Protein 2KRH (pdb70)

GO terms:
  GO:0030017 sarcomere (C, IDA)

Radius of gyration: 12.24 Å; Cα contacts (8 Å, |Δi|>4): 120; chains: 1; bounding box: 21×40×25 Å

CATH classification: 1.10.10.1540

Foldseek 3Di:
DDDAQCLCVVDVVCCVLVVQQVVVDVCVPVRWGKDFPLSSQVSCVVPPRPSLVCVLVCVVVPQWPWDDSGADVPGRRRTMTTGDD

Organism: Rattus norvegicus (NCBI:txid10116)

Structure (mmCIF, N/CA/C/O backbone):
data_2KRH
#
_entry.id   2KRH
#
loop_
_atom_site.group_PDB
_atom_site.id
_atom_site.type_symbol
_atom_site.label_atom_id
_atom_site.label_alt_id
_atom_site.label_comp_id
_atom_site.label_asym_id
_atom_site.label_entity_id
_atom_site.label_seq_id
_atom_site.pdbx_PDB_ins_code
_atom_site.Cartn_x
_atom_site.Cartn_y
_atom_site.Cartn_z
_atom_site.occupancy
_atom_site.B_iso_or_equiv
_atom_site.auth_seq_id
_atom_site.auth_comp_id
_atom_site.auth_asym_id
_atom_site.auth_atom_id
_atom_site.pdbx_PDB_model_num
ATOM 1 N N . GLY A 1 1 ? 1.330 0.000 0.000 1.00 13.00 1 GLY A N 1
ATOM 2 C CA . GLY A 1 1 ? 2.071 0.001 -1.247 1.00 45.03 1 GLY A CA 1
ATOM 3 C C . GLY A 1 1 ? 1.170 0.143 -2.458 1.00 22.42 1 GLY A C 1
ATOM 4 O O . GLY A 1 1 ? 0.308 -0.701 -2.700 1.00 62.53 1 GLY A O 1
ATOM 8 N N . ALA A 1 2 ? 1.368 1.214 -3.219 1.00 1.02 2 ALA A N 1
ATOM 9 C CA . ALA A 1 2 ? 0.567 1.463 -4.411 1.00 13.14 2 ALA A CA 1
ATOM 10 C C . ALA A 1 2 ? 1.254 2.462 -5.336 1.00 20.25 2 ALA A C 1
ATOM 11 O O . ALA A 1 2 ? 2.343 2.951 -5.036 1.00 52.25 2 ALA A O 1
ATOM 18 N N . MET A 1 3 ? 0.611 2.759 -6.460 1.00 63.02 3 MET A N 1
ATOM 19 C CA . MET A 1 3 ? 1.162 3.700 -7.429 1.00 13.24 3 MET A CA 1
ATOM 20 C C . MET A 1 3 ? 1.063 5.132 -6.912 1.00 22.13 3 MET A C 1
ATOM 21 O O . MET A 1 3 ? 1.893 5.979 -7.241 1.00 21.13 3 MET A O 1
ATOM 35 N N . ALA A 1 4 ? 0.043 5.395 -6.101 1.00 62.13 4 ALA A N 1
ATOM 36 C CA . ALA A 1 4 ? -0.162 6.724 -5.538 1.00 71.50 4 ALA A CA 1
ATOM 37 C C . ALA A 1 4 ? -0.220 7.782 -6.635 1.00 22.35 4 ALA A C 1
ATOM 38 O O . ALA A 1 4 ? -0.287 7.457 -7.820 1.00 50.42 4 ALA A O 1
ATOM 45 N N . ARG A 1 5 ? -0.194 9.048 -6.231 1.00 21.43 5 ARG A N 1
ATOM 46 C CA . ARG A 1 5 ? -0.245 10.153 -7.179 1.00 53.45 5 ARG A CA 1
ATOM 47 C C . ARG A 1 5 ? 1.159 10.556 -7.622 1.00 35.12 5 ARG A C 1
ATOM 48 O O . ARG A 1 5 ? 1.361 10.998 -8.752 1.00 71.03 5 ARG A O 1
ATOM 69 N N . ALA A 1 6 ? 2.124 10.400 -6.722 1.00 63.13 6 ALA A N 1
ATOM 70 C CA . ALA A 1 6 ? 3.509 10.745 -7.020 1.00 53.51 6 ALA A CA 1
ATOM 71 C C . ALA A 1 6 ? 3.614 12.164 -7.571 1.00 23.42 6 ALA A C 1
ATOM 72 O O . ALA A 1 6 ? 4.380 12.423 -8.498 1.00 61.13 6 ALA A O 1
ATOM 79 N N . GLU A 1 7 ? 2.840 13.077 -6.994 1.00 32.14 7 GLU A N 1
ATOM 80 C CA . GLU A 1 7 ? 2.846 14.469 -7.429 1.00 63.51 7 GLU A CA 1
ATOM 81 C C . GLU A 1 7 ? 4.261 15.039 -7.406 1.00 44.12 7 GLU A C 1
ATOM 82 O O . GLU A 1 7 ? 4.610 15.892 -8.221 1.00 43.42 7 GLU A O 1
ATOM 94 N N . GLU A 1 8 ? 5.071 14.561 -6.466 1.00 52.31 8 GLU A N 1
ATOM 95 C CA . GLU A 1 8 ? 6.447 15.025 -6.336 1.00 62.12 8 GLU A CA 1
ATOM 96 C C . GLU A 1 8 ? 7.337 14.395 -7.404 1.00 54.03 8 GLU A C 1
ATOM 97 O O . GLU A 1 8 ? 8.362 14.960 -7.787 1.00 13.10 8 GLU A O 1
ATOM 109 N N . HIS A 1 9 ? 6.937 13.220 -7.881 1.00 41.44 9 HIS A N 1
ATOM 110 C CA . HIS A 1 9 ? 7.697 12.513 -8.905 1.00 62.45 9 HIS A CA 1
ATOM 111 C C . HIS A 1 9 ? 7.373 13.054 -10.294 1.00 52.44 9 HIS A C 1
ATOM 112 O O . HIS A 1 9 ? 7.910 12.582 -11.296 1.00 63.44 9 HIS A O 1
ATOM 126 N N . ILE A 1 10 ? 6.491 14.047 -10.346 1.00 31.11 10 ILE A N 1
ATOM 127 C CA . ILE A 1 10 ? 6.096 14.652 -11.612 1.00 11.23 10 ILE A CA 1
ATOM 128 C C . ILE A 1 10 ? 7.164 15.617 -12.117 1.00 35.14 10 ILE A C 1
ATOM 129 O O . ILE A 1 10 ? 7.474 15.648 -13.308 1.00 21.44 10 ILE A O 1
ATOM 145 N N . TYR A 1 11 ? 7.723 16.402 -11.203 1.00 21.01 11 TYR A N 1
ATOM 146 C CA . TYR A 1 11 ? 8.756 17.369 -11.555 1.00 63.32 11 TYR A CA 1
ATOM 147 C C . TYR A 1 11 ? 9.780 17.505 -10.433 1.00 4.04 11 TYR A C 1
ATOM 148 O O . TYR A 1 11 ? 9.426 17.766 -9.283 1.00 4.13 11 TYR A O 1
ATOM 166 N N . ARG A 1 12 ? 11.052 17.327 -10.776 1.00 31.23 12 ARG A N 1
ATOM 167 C CA . ARG A 1 12 ? 12.129 17.429 -9.798 1.00 54.10 12 ARG A CA 1
ATOM 168 C C . ARG A 1 12 ? 12.296 18.869 -9.322 1.00 50.23 12 ARG A C 1
ATOM 169 O O . ARG A 1 12 ? 12.495 19.121 -8.134 1.00 63.24 12 ARG A O 1
ATOM 190 N N . GLU A 1 13 ? 12.214 19.810 -10.258 1.00 71.33 13 GLU A N 1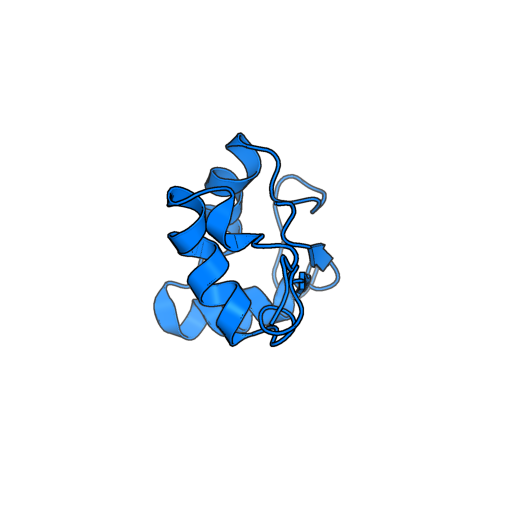
ATOM 191 C CA . GLU A 1 13 ? 12.358 21.224 -9.934 1.00 32.02 13 GLU A CA 1
ATOM 192 C C . GLU A 1 13 ? 11.323 21.652 -8.897 1.00 43.40 13 GLU A C 1
ATOM 193 O O . GLU A 1 13 ? 11.633 22.399 -7.968 1.00 32.32 13 GLU A O 1
ATOM 205 N N . ILE A 1 14 ? 10.094 21.175 -9.064 1.00 5.30 14 ILE A N 1
ATOM 206 C CA . ILE A 1 14 ? 9.015 21.508 -8.143 1.00 73.01 14 ILE A CA 1
ATOM 207 C C . ILE A 1 14 ? 9.387 21.153 -6.708 1.00 22.53 14 ILE A C 1
ATOM 208 O O . ILE A 1 14 ? 8.826 21.697 -5.757 1.00 72.43 14 ILE A O 1
ATOM 224 N N . MET A 1 15 ? 10.339 20.237 -6.559 1.00 2.24 15 MET A N 1
ATOM 225 C CA . MET A 1 15 ? 10.789 19.811 -5.239 1.00 2.35 15 MET A CA 1
ATOM 226 C C . MET A 1 15 ? 11.063 21.015 -4.343 1.00 3.30 15 MET A C 1
ATOM 227 O O . MET A 1 15 ? 10.908 20.941 -3.125 1.00 0.34 15 MET A O 1
ATOM 241 N N . GLU A 1 16 ? 11.472 22.122 -4.956 1.00 11.25 16 GLU A N 1
ATOM 242 C CA . GLU A 1 16 ? 11.768 23.341 -4.212 1.00 24.12 16 GLU A CA 1
ATOM 243 C C . GLU A 1 16 ? 10.557 23.792 -3.401 1.00 30.44 16 GLU A C 1
ATOM 244 O O . GLU A 1 16 ? 10.659 24.043 -2.199 1.00 53.21 16 GLU A O 1
ATOM 256 N N . LEU A 1 17 ? 9.411 23.892 -4.066 1.00 24.03 17 LEU A N 1
ATOM 257 C CA . LEU A 1 17 ? 8.179 24.313 -3.408 1.00 22.12 17 LEU A CA 1
ATOM 258 C C . LEU A 1 17 ? 7.504 23.135 -2.712 1.00 54.44 17 LEU A C 1
ATOM 259 O O . LEU A 1 17 ? 7.141 23.220 -1.538 1.00 62.13 17 LEU A O 1
ATOM 275 N N . CYS A 1 18 ? 7.339 22.038 -3.443 1.00 43.53 18 CYS A N 1
ATOM 276 C CA . CYS A 1 18 ? 6.708 20.842 -2.896 1.00 45.52 18 CYS A CA 1
ATOM 277 C C . CYS A 1 18 ? 7.295 20.494 -1.532 1.00 61.01 18 CYS A C 1
ATOM 278 O O . CYS A 1 18 ? 6.577 20.073 -0.625 1.00 61.30 18 CYS A O 1
ATOM 286 N N . PHE A 1 19 ? 8.605 20.671 -1.394 1.00 70.15 19 PHE A N 1
ATOM 287 C CA . PHE A 1 19 ? 9.289 20.373 -0.142 1.00 23.42 19 PHE A CA 1
ATOM 288 C C . PHE A 1 19 ? 8.629 21.101 1.025 1.00 2.03 19 PHE A C 1
ATOM 289 O O . PHE A 1 19 ? 8.437 20.531 2.099 1.00 23.43 19 PHE A O 1
ATOM 306 N N . VAL A 1 20 ? 8.284 22.366 0.807 1.00 44.03 20 VAL A N 1
ATOM 307 C CA . VAL A 1 20 ? 7.645 23.174 1.839 1.00 65.41 20 VAL A CA 1
ATOM 308 C C . VAL A 1 20 ? 6.175 22.803 1.995 1.00 52.34 20 VAL A C 1
ATOM 309 O O . VAL A 1 20 ? 5.662 22.711 3.110 1.00 24.05 20 VAL A O 1
ATOM 322 N N . ILE A 1 21 ? 5.501 22.592 0.869 1.00 63.21 21 ILE A N 1
ATOM 323 C CA . ILE A 1 21 ? 4.089 22.230 0.881 1.00 65.25 21 ILE A CA 1
ATOM 324 C C . ILE A 1 21 ? 3.864 20.918 1.625 1.00 65.02 21 ILE A C 1
ATOM 325 O O . ILE A 1 21 ? 2.833 20.727 2.269 1.00 11.11 21 ILE A O 1
ATOM 341 N N . ARG A 1 22 ? 4.838 20.017 1.533 1.00 54.51 22 ARG A N 1
ATOM 342 C CA . ARG A 1 22 ? 4.746 18.723 2.198 1.00 2.42 22 ARG A CA 1
ATOM 343 C C . ARG A 1 22 ? 4.798 18.887 3.714 1.00 24.44 22 ARG A C 1
ATOM 344 O O . ARG A 1 22 ? 4.303 18.040 4.459 1.00 72.01 22 ARG A O 1
ATOM 365 N N . THR A 1 23 ? 5.403 19.981 4.166 1.00 12.23 23 THR A N 1
ATOM 366 C CA . THR A 1 23 ? 5.522 20.255 5.593 1.00 74.02 23 THR A CA 1
ATOM 367 C C . THR A 1 23 ? 4.206 20.771 6.165 1.00 23.10 23 THR A C 1
ATOM 368 O O . THR A 1 23 ? 3.780 20.353 7.241 1.00 24.51 23 THR A O 1
ATOM 379 N N . MET A 1 24 ? 3.567 21.681 5.438 1.00 12.42 24 MET A N 1
ATOM 380 C CA . MET A 1 24 ? 2.298 22.253 5.874 1.00 72.21 24 MET A CA 1
ATOM 381 C C . MET A 1 24 ? 1.169 21.236 5.739 1.00 32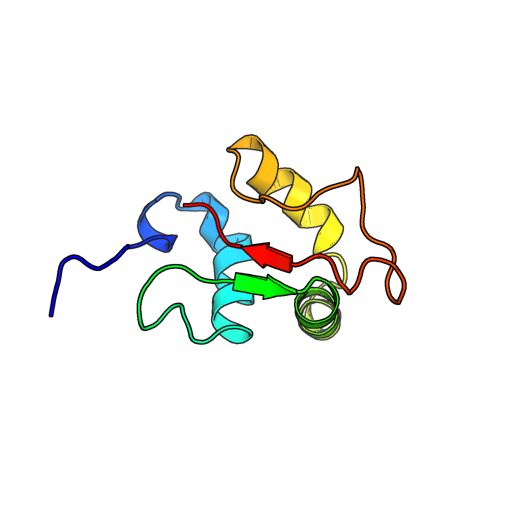.20 24 MET A C 1
ATOM 382 O O . MET A 1 24 ? 0.489 20.917 6.714 1.00 72.32 24 MET A O 1
ATOM 396 N N . ALA A 1 25 ? 0.975 20.731 4.525 1.00 21.11 25 ALA A N 1
ATOM 397 C CA . ALA A 1 25 ? -0.070 19.749 4.264 1.00 52.11 25 ALA A CA 1
ATOM 398 C C . ALA A 1 25 ? 0.485 18.330 4.314 1.00 31.31 25 ALA A C 1
ATOM 399 O O . ALA A 1 25 ? 1.468 18.014 3.644 1.00 23.33 25 ALA A O 1
ATOM 406 N N . ARG A 1 26 ? -0.151 17.479 5.112 1.00 20.55 26 ARG A N 1
ATOM 407 C CA . ARG A 1 26 ? 0.281 16.093 5.251 1.00 0.02 26 ARG A CA 1
ATOM 408 C C . ARG A 1 26 ? -0.313 15.225 4.145 1.00 4.14 26 ARG A C 1
ATOM 409 O O . ARG A 1 26 ? -0.092 14.014 4.106 1.00 1.21 26 ARG A O 1
ATOM 430 N N . HIS A 1 27 ? -1.067 15.852 3.249 1.00 54.32 27 HIS A N 1
ATOM 431 C CA . HIS A 1 27 ? -1.693 15.137 2.142 1.00 51.40 27 HIS A CA 1
ATOM 432 C C . HIS A 1 27 ? -0.649 14.389 1.319 1.00 22.22 27 HIS A C 1
ATOM 433 O O . HIS A 1 27 ? -0.966 13.418 0.632 1.00 25.52 27 HIS A O 1
ATOM 447 N N . ARG A 1 28 ? 0.596 14.848 1.393 1.00 22.24 28 ARG A N 1
ATOM 448 C CA . ARG A 1 28 ? 1.686 14.223 0.654 1.00 62.20 28 ARG A CA 1
ATOM 449 C C . ARG A 1 28 ? 1.716 12.717 0.898 1.00 33.13 28 ARG A C 1
ATOM 450 O O . ARG A 1 28 ? 2.125 11.945 0.031 1.00 51.22 28 ARG A O 1
ATOM 471 N N . ARG A 1 29 ? 1.280 12.307 2.085 1.00 73.52 29 ARG A N 1
ATOM 472 C CA . ARG A 1 29 ? 1.258 10.894 2.444 1.00 72.31 29 ARG A CA 1
ATOM 473 C C . ARG A 1 29 ? 0.270 10.126 1.570 1.00 65.21 29 ARG A C 1
ATOM 474 O O . ARG A 1 29 ? 0.518 8.979 1.197 1.00 34.33 29 ARG A O 1
ATOM 495 N N . ASP A 1 30 ? -0.848 10.766 1.247 1.00 1.02 30 ASP A N 1
ATOM 496 C CA . ASP A 1 30 ? -1.873 10.144 0.417 1.00 64.03 30 ASP A CA 1
ATOM 497 C C . ASP A 1 30 ? -1.594 10.387 -1.063 1.00 61.13 30 ASP A C 1
ATOM 498 O O . ASP A 1 30 ? -1.909 9.552 -1.910 1.00 23.30 30 ASP A O 1
ATOM 507 N N . GLY A 1 31 ? -1.002 11.538 -1.368 1.00 23.11 31 GLY A N 1
ATOM 508 C CA . GLY A 1 31 ? -0.692 11.871 -2.746 1.00 62.20 31 GLY A CA 1
ATOM 509 C C . GLY A 1 31 ? -0.585 13.366 -2.971 1.00 70.13 31 GLY A C 1
ATOM 510 O O . GLY A 1 31 ? 0.325 14.016 -2.457 1.00 24.21 31 GLY A O 1
ATOM 514 N N . LYS A 1 32 ? -1.517 13.914 -3.744 1.00 45.21 32 LYS A N 1
ATOM 515 C CA . LYS A 1 32 ? -1.524 15.342 -4.038 1.00 13.41 32 LYS A CA 1
ATOM 516 C C . LYS A 1 32 ? -1.518 16.162 -2.752 1.00 5.52 32 LYS A C 1
ATOM 517 O O . LYS A 1 32 ? -1.983 15.702 -1.709 1.00 23.02 32 LYS A O 1
ATOM 536 N N . ILE A 1 33 ? -0.989 17.379 -2.834 1.00 31.21 33 ILE A N 1
ATOM 537 C CA . ILE A 1 33 ? -0.925 18.263 -1.677 1.00 30.01 33 ILE A CA 1
ATOM 538 C C . ILE A 1 33 ? -1.629 19.586 -1.957 1.00 13.35 33 ILE A C 1
ATOM 539 O O . ILE A 1 33 ? -1.685 20.041 -3.099 1.00 3.23 33 ILE A O 1
ATOM 555 N N . GLN A 1 34 ? -2.164 20.199 -0.906 1.00 13.34 34 GLN A N 1
ATOM 556 C CA . GLN A 1 34 ? -2.864 21.472 -1.038 1.00 71.55 34 GLN A CA 1
ATOM 557 C C . GLN A 1 34 ? -2.716 22.309 0.228 1.00 73.04 34 GLN A C 1
ATOM 558 O O . GLN A 1 34 ? -2.764 21.785 1.340 1.00 35.43 34 GLN A O 1
ATOM 572 N N . VAL A 1 35 ? -2.536 23.614 0.050 1.00 24.13 35 VAL A N 1
ATOM 573 C CA . VAL A 1 35 ? -2.381 24.525 1.178 1.00 34.45 35 VAL A CA 1
ATOM 574 C C . VAL A 1 35 ? -2.811 25.939 0.806 1.00 42.13 35 VAL A C 1
ATOM 575 O O . VAL A 1 35 ? -2.690 26.353 -0.348 1.00 12.52 35 VAL A O 1
ATOM 588 N N . THR A 1 36 ? -3.313 26.678 1.790 1.00 0.11 36 THR A N 1
ATOM 589 C CA . THR A 1 36 ? -3.761 28.047 1.566 1.00 34.42 36 THR A CA 1
ATOM 590 C C . THR A 1 36 ? -2.594 29.025 1.627 1.00 63.34 36 THR A C 1
ATOM 591 O O . THR A 1 36 ? -1.584 28.762 2.280 1.00 63.32 36 THR A O 1
ATOM 602 N N . PHE A 1 37 ? -2.738 30.154 0.942 1.00 12.51 37 PHE A N 1
ATOM 603 C CA . PHE A 1 37 ? -1.694 31.173 0.918 1.00 74.51 37 PHE A CA 1
ATOM 604 C C . PHE A 1 37 ? -1.261 31.541 2.334 1.00 61.32 37 PHE A C 1
ATOM 605 O O . PHE A 1 37 ? -0.072 31.547 2.649 1.00 63.11 37 PHE A O 1
ATOM 622 N N . GLY A 1 38 ? -2.236 31.848 3.184 1.00 40.10 38 GLY A N 1
ATOM 623 C CA . GLY A 1 38 ? -1.936 32.214 4.556 1.00 50.11 38 GLY A CA 1
ATOM 624 C C . GLY A 1 38 ? -1.028 31.210 5.238 1.00 11.34 38 GLY A C 1
ATOM 625 O O . GLY A 1 38 ? -0.040 31.586 5.868 1.00 11.23 38 GLY A O 1
ATOM 629 N N . GLU A 1 39 ? -1.365 29.930 5.115 1.00 44.25 39 GLU A N 1
ATOM 630 C CA . GLU A 1 39 ? -0.573 28.870 5.727 1.00 2.24 39 GLU A CA 1
ATOM 631 C C . GLU A 1 39 ? 0.819 28.801 5.105 1.00 52.40 39 GLU A C 1
ATOM 632 O O . GLU A 1 39 ? 1.828 28.786 5.812 1.00 75.32 39 GLU A O 1
ATOM 644 N N . LEU A 1 40 ? 0.865 28.760 3.778 1.00 24.10 40 LEU A N 1
ATOM 645 C CA . LEU A 1 40 ? 2.133 28.692 3.059 1.00 53.34 40 LEU A CA 1
ATOM 646 C C . LEU A 1 40 ? 3.062 29.824 3.485 1.00 22.13 40 LEU A C 1
ATOM 647 O O . LEU A 1 40 ? 4.203 29.588 3.882 1.00 24.33 40 LEU A O 1
ATOM 663 N N . PHE A 1 41 ? 2.565 31.054 3.403 1.00 63.32 41 PHE A N 1
ATOM 664 C CA . PHE A 1 41 ? 3.351 32.223 3.782 1.00 73.54 41 PHE A CA 1
ATOM 665 C C . PHE A 1 41 ? 3.835 32.108 5.224 1.00 14.42 41 PHE A C 1
ATOM 666 O O . PHE A 1 41 ? 5.021 32.278 5.508 1.00 55.02 41 PHE A O 1
ATOM 683 N N . ASP A 1 42 ? 2.908 31.821 6.132 1.00 71.45 42 ASP A N 1
ATOM 684 C CA . ASP A 1 42 ? 3.239 31.683 7.545 1.00 14.22 42 ASP A CA 1
ATOM 685 C C . ASP A 1 42 ? 4.296 30.603 7.753 1.00 13.25 42 ASP A C 1
ATOM 686 O O . ASP A 1 42 ? 4.954 30.558 8.793 1.00 63.34 42 ASP A O 1
ATOM 695 N N . ARG A 1 43 ? 4.451 29.735 6.759 1.00 3.22 43 ARG A N 1
ATOM 696 C CA . ARG A 1 43 ? 5.427 28.654 6.835 1.00 55.04 43 ARG A CA 1
ATOM 697 C C . ARG A 1 43 ? 6.742 29.061 6.176 1.00 15.23 43 ARG A C 1
ATOM 698 O O . ARG A 1 43 ? 7.819 28.663 6.620 1.00 51.30 43 ARG A O 1
ATOM 719 N N . TYR A 1 44 ? 6.645 29.856 5.116 1.00 21.50 44 TYR A N 1
ATOM 720 C CA . TYR A 1 44 ? 7.826 30.314 4.395 1.00 44.13 44 TYR A CA 1
ATOM 721 C C . TYR A 1 44 ? 8.505 31.463 5.135 1.00 70.41 44 TYR A C 1
ATOM 722 O O . TYR A 1 44 ? 9.709 31.681 4.996 1.00 14.14 44 TYR A O 1
ATOM 740 N N . VAL A 1 45 ? 7.723 32.194 5.923 1.00 42.22 45 VAL A N 1
ATOM 741 C CA . VAL A 1 45 ? 8.247 33.320 6.687 1.00 20.34 45 VAL A CA 1
ATOM 742 C C . VAL A 1 45 ? 9.399 32.885 7.586 1.00 21.22 45 VAL A C 1
ATOM 743 O O . VAL A 1 45 ? 10.284 33.679 7.906 1.00 32.24 45 VAL A O 1
ATOM 756 N N . ARG A 1 46 ? 9.382 31.619 7.990 1.00 61.33 46 ARG A N 1
ATOM 757 C CA . ARG A 1 46 ? 10.425 31.078 8.853 1.00 63.24 46 ARG A CA 1
ATOM 758 C C . ARG A 1 46 ? 11.572 30.503 8.025 1.00 14.43 46 ARG A C 1
ATOM 759 O O . ARG A 1 46 ? 12.454 29.827 8.555 1.00 71.03 46 ARG A O 1
ATOM 780 N N . ILE A 1 47 ? 11.551 30.777 6.725 1.00 2.23 47 ILE A N 1
ATOM 781 C CA . ILE A 1 47 ? 12.589 30.288 5.826 1.00 53.33 47 ILE A CA 1
ATOM 782 C C . ILE A 1 47 ? 13.115 31.407 4.934 1.00 51.45 47 ILE A C 1
ATOM 783 O O . ILE A 1 47 ? 14.243 31.870 5.101 1.00 0.42 47 ILE A O 1
ATOM 799 N N . SER A 1 48 ? 12.289 31.839 3.986 1.00 50.13 48 SER A N 1
ATOM 800 C CA . SER A 1 48 ? 12.671 32.903 3.065 1.00 4.31 48 SER A CA 1
ATOM 801 C C . SER A 1 48 ? 11.655 34.041 3.097 1.00 22.24 48 SER A C 1
ATOM 802 O O . SER A 1 48 ? 12.007 35.207 2.918 1.00 14.15 48 SER A O 1
ATOM 810 N N . ASP A 1 49 ? 10.394 33.692 3.327 1.00 40.44 49 ASP A N 1
ATOM 811 C CA . ASP A 1 49 ? 9.325 34.683 3.384 1.00 44.03 49 ASP A CA 1
ATOM 812 C C . ASP A 1 49 ? 9.072 35.289 2.007 1.00 74.43 49 ASP A C 1
ATOM 813 O O . ASP A 1 49 ? 9.267 36.486 1.797 1.00 13.14 49 ASP A O 1
ATOM 822 N N . LYS A 1 50 ? 8.636 34.453 1.070 1.00 44.03 50 LYS A N 1
ATOM 823 C CA . LYS A 1 50 ? 8.355 34.904 -0.288 1.00 4.51 50 LYS A CA 1
ATOM 824 C C . LYS A 1 50 ? 7.758 33.777 -1.123 1.00 72.14 50 LYS A C 1
ATOM 825 O O . LYS A 1 50 ? 8.067 33.636 -2.307 1.00 1.43 50 LYS A O 1
ATOM 844 N N . VAL A 1 51 ? 6.899 32.976 -0.501 1.00 11.04 51 VAL A N 1
ATOM 845 C CA . VAL A 1 51 ? 6.256 31.862 -1.188 1.00 12.43 51 VAL A CA 1
ATOM 846 C C . VAL A 1 51 ? 5.569 32.329 -2.466 1.00 75.42 51 VAL A C 1
ATOM 847 O O . VAL A 1 51 ? 5.702 31.705 -3.519 1.00 24.41 51 VAL A O 1
ATOM 860 N N . VAL A 1 52 ? 4.832 33.431 -2.367 1.00 70.25 52 VAL A N 1
ATOM 861 C CA . VAL A 1 52 ? 4.124 33.983 -3.517 1.00 22.35 52 VAL A CA 1
ATOM 862 C C . VAL A 1 52 ? 5.078 34.241 -4.677 1.00 60.45 52 VAL A C 1
ATOM 863 O O . VAL A 1 52 ? 4.714 34.078 -5.841 1.00 63.24 52 VAL A O 1
ATOM 876 N N . GLY A 1 53 ? 6.303 34.644 -4.352 1.00 55.10 53 GLY A N 1
ATOM 877 C CA . GLY A 1 53 ? 7.291 34.918 -5.379 1.00 33.01 53 GLY A CA 1
ATOM 878 C C . GLY A 1 53 ? 7.784 33.657 -6.060 1.00 22.23 53 GLY A C 1
ATOM 879 O O . GLY A 1 53 ? 8.108 33.671 -7.248 1.00 32.13 53 GLY A O 1
ATOM 883 N N . ILE A 1 54 ? 7.844 32.564 -5.306 1.00 52.10 54 ILE A N 1
ATOM 884 C CA . ILE A 1 54 ? 8.302 31.289 -5.844 1.00 41.53 54 ILE A CA 1
ATOM 885 C C . ILE A 1 54 ? 7.218 30.627 -6.687 1.00 72.13 54 ILE A C 1
ATOM 886 O O . ILE A 1 54 ? 7.511 29.934 -7.662 1.00 71.44 54 ILE A O 1
ATOM 902 N N . LEU A 1 55 ? 5.964 30.846 -6.307 1.00 21.23 55 LEU A N 1
ATOM 903 C CA . LEU A 1 55 ? 4.834 30.272 -7.029 1.00 30.43 55 LEU A CA 1
ATOM 904 C C . LEU A 1 55 ? 4.928 30.579 -8.520 1.00 33.31 55 LEU A C 1
ATOM 905 O O . LEU A 1 55 ? 4.479 29.794 -9.355 1.00 32.45 55 LEU A O 1
ATOM 921 N N . MET A 1 56 ? 5.516 31.725 -8.847 1.00 34.21 56 MET A N 1
ATOM 922 C CA . MET A 1 56 ? 5.671 32.134 -10.238 1.00 63.30 56 MET A CA 1
ATOM 923 C C . MET A 1 56 ? 6.490 31.110 -11.017 1.00 63.52 56 MET A C 1
ATOM 924 O O . MET A 1 56 ? 6.244 30.874 -12.200 1.00 75.01 56 MET A O 1
ATOM 938 N N . ARG A 1 57 ? 7.465 30.504 -10.347 1.00 3.32 57 ARG A N 1
ATOM 939 C CA . ARG A 1 57 ? 8.321 29.507 -10.977 1.00 62.25 57 ARG A CA 1
ATOM 940 C C . ARG A 1 57 ? 7.531 28.244 -11.310 1.00 1.32 57 ARG A C 1
ATOM 941 O O . ARG A 1 57 ? 7.632 27.709 -12.413 1.00 45.23 57 ARG A O 1
ATOM 962 N N . ALA A 1 58 ? 6.745 27.774 -10.347 1.00 31.00 58 ALA A N 1
ATOM 963 C CA . ALA A 1 58 ? 5.937 26.576 -10.538 1.00 12.03 58 ALA A CA 1
ATOM 964 C C . ALA A 1 58 ? 4.844 26.810 -11.575 1.00 41.33 58 ALA A C 1
ATOM 965 O O . ALA A 1 58 ? 4.501 25.911 -12.343 1.00 50.21 58 ALA A O 1
ATOM 972 N N . ARG A 1 59 ? 4.301 28.023 -11.592 1.00 52.11 59 ARG A N 1
ATOM 973 C CA . ARG A 1 59 ? 3.245 28.374 -12.535 1.00 4.45 59 ARG A CA 1
ATOM 974 C C . ARG A 1 59 ? 3.714 28.179 -13.973 1.00 61.14 59 ARG A C 1
ATOM 975 O O . ARG A 1 59 ? 2.910 27.926 -14.871 1.00 62.20 59 ARG A O 1
ATOM 996 N N . LYS A 1 60 ? 5.020 28.299 -14.186 1.00 62.51 60 LYS A N 1
ATOM 997 C CA . LYS A 1 60 ? 5.598 28.135 -15.515 1.00 34.41 60 LYS A CA 1
ATOM 998 C C . LYS A 1 60 ? 5.146 26.821 -16.146 1.00 5.30 60 LYS A C 1
ATOM 999 O O . LYS A 1 60 ? 5.017 26.720 -17.366 1.00 61.54 60 LYS A O 1
ATOM 1018 N N . HIS A 1 61 ? 4.907 25.818 -15.307 1.00 52.31 61 HIS A N 1
ATOM 1019 C CA . HIS A 1 61 ? 4.468 24.512 -15.783 1.00 74.55 61 HIS A CA 1
ATOM 1020 C C . HIS A 1 61 ? 3.047 24.211 -15.314 1.00 42.41 61 HIS A C 1
ATOM 1021 O O . HIS A 1 61 ? 2.653 23.052 -15.199 1.00 71.20 61 HIS A O 1
ATOM 1035 N N . GLY A 1 62 ? 2.283 25.265 -15.044 1.00 1.54 62 GLY A N 1
ATOM 1036 C CA . GLY A 1 62 ? 0.916 25.093 -14.589 1.00 53.30 62 GLY A CA 1
ATOM 1037 C C . GLY A 1 62 ? 0.812 24.153 -13.405 1.00 25.50 62 GLY A C 1
ATOM 1038 O O . GLY A 1 62 ? 0.241 23.067 -13.513 1.00 33.20 62 GLY A O 1
ATOM 1042 N N . LEU A 1 63 ? 1.368 24.567 -12.272 1.00 0.22 63 LEU A N 1
ATOM 1043 C CA . LEU A 1 63 ? 1.338 23.753 -11.062 1.00 34.21 63 LEU A CA 1
ATOM 1044 C C . LEU A 1 63 ? 0.496 24.419 -9.978 1.00 4.20 63 LEU A C 1
ATOM 1045 O O . LEU A 1 63 ? 0.077 23.773 -9.018 1.00 32.02 63 LEU A O 1
ATOM 1061 N N . VAL A 1 64 ? 0.252 25.716 -10.139 1.00 73.24 64 VAL A N 1
ATOM 1062 C CA . VAL A 1 64 ? -0.543 26.470 -9.177 1.00 25.44 64 VAL A CA 1
ATOM 1063 C C . VAL A 1 64 ? -1.866 26.916 -9.786 1.00 54.54 64 VAL A C 1
ATOM 1064 O O . VAL A 1 64 ? -1.892 27.692 -10.743 1.00 25.40 64 VAL A O 1
ATOM 1077 N N . HIS A 1 65 ? -2.966 26.423 -9.226 1.00 52.01 65 HIS A N 1
ATOM 1078 C CA . HIS A 1 65 ? -4.296 26.773 -9.714 1.00 64.41 65 HIS A CA 1
ATOM 1079 C C . HIS A 1 65 ? -4.772 28.085 -9.099 1.00 52.25 65 HIS A C 1
ATOM 1080 O O . HIS A 1 65 ? -5.897 28.524 -9.342 1.00 21.33 65 HIS A O 1
ATOM 1094 N N . PHE A 1 66 ? -3.910 28.707 -8.303 1.00 3.44 66 PHE A N 1
ATOM 1095 C CA . PHE A 1 66 ? -4.243 29.969 -7.652 1.00 32.03 66 PHE A CA 1
ATOM 1096 C C . PHE A 1 66 ? -4.699 31.005 -8.675 1.00 45.21 66 PHE A C 1
ATOM 1097 O O . PHE A 1 66 ? -4.433 30.871 -9.869 1.00 41.20 66 PHE A O 1
ATOM 1114 N N . GLU A 1 67 ? -5.386 32.038 -8.197 1.00 73.32 67 GLU A N 1
ATOM 1115 C CA . GLU A 1 67 ? -5.880 33.096 -9.071 1.00 22.14 67 GLU A CA 1
ATOM 1116 C C . GLU A 1 67 ? -5.223 34.431 -8.733 1.00 25.02 67 GLU A C 1
ATOM 1117 O O . GLU A 1 67 ? -4.684 34.612 -7.642 1.00 20.44 67 GLU A O 1
ATOM 1129 N N . GLY A 1 68 ? -5.271 35.364 -9.679 1.00 1.11 68 GLY A N 1
ATOM 1130 C CA . GLY A 1 68 ? -4.676 36.670 -9.464 1.00 14.35 68 GLY A CA 1
ATOM 1131 C C . GLY A 1 68 ? -3.197 36.695 -9.792 1.00 2.21 68 GLY A C 1
ATOM 1132 O O . GLY A 1 68 ? -2.564 35.647 -9.913 1.00 31.35 68 GLY A O 1
ATOM 1136 N N . GLU A 1 69 ? -2.645 37.896 -9.939 1.00 23.45 69 GLU A N 1
ATOM 1137 C CA . GLU A 1 69 ? -1.230 38.051 -10.258 1.00 15.42 69 GLU A CA 1
ATOM 1138 C C . GLU A 1 69 ? -0.374 37.945 -8.999 1.00 43.45 69 GLU A C 1
ATOM 1139 O O . GLU A 1 69 ? 0.841 37.763 -9.077 1.00 32.35 69 GLU A O 1
ATOM 1151 N N . MET A 1 70 ? -1.016 38.062 -7.842 1.00 11.21 70 MET A N 1
ATOM 1152 C CA . MET A 1 70 ? -0.313 37.979 -6.567 1.00 15.03 70 MET A CA 1
ATOM 1153 C C . MET A 1 70 ? -1.299 37.824 -5.412 1.00 45.53 70 MET A C 1
ATOM 1154 O O . MET A 1 70 ? -2.509 37.958 -5.594 1.00 14.50 70 MET A O 1
ATOM 1168 N N . LEU A 1 71 ? -0.773 37.542 -4.226 1.00 24.33 71 LEU A N 1
ATOM 1169 C CA . LEU A 1 71 ? -1.606 37.369 -3.041 1.00 31.40 71 LEU A CA 1
ATOM 1170 C C . LEU A 1 71 ? -1.113 38.247 -1.895 1.00 72.33 71 LEU A C 1
ATOM 1171 O O . LEU A 1 71 ? 0.035 38.137 -1.466 1.00 44.24 71 LEU A O 1
ATOM 1187 N N . TRP A 1 72 ? -1.989 39.115 -1.404 1.00 14.05 72 TRP A N 1
ATOM 1188 C CA . TRP A 1 72 ? -1.644 40.011 -0.305 1.00 63.45 72 TRP A CA 1
ATOM 1189 C C . TRP A 1 72 ? -1.986 39.380 1.040 1.00 65.32 72 TRP A C 1
ATOM 1190 O O . TRP A 1 72 ? -3.136 39.025 1.293 1.00 32.44 72 TRP A O 1
ATOM 1211 N N . GLN A 1 73 ? -0.979 39.244 1.898 1.00 75.14 73 GLN A N 1
ATOM 1212 C CA . GLN A 1 73 ? -1.176 38.655 3.217 1.00 25.10 73 GLN A CA 1
ATOM 1213 C C . GLN A 1 73 ? -2.323 39.338 3.953 1.00 14.10 73 GLN A C 1
ATOM 1214 O O . GLN A 1 73 ? -2.363 40.563 4.061 1.00 21.15 73 GLN A O 1
ATOM 1228 N N . GLY A 1 74 ? -3.257 38.537 4.457 1.00 20.24 74 GLY A N 1
ATOM 1229 C CA . GLY A 1 74 ? -4.393 39.082 5.176 1.00 14.43 74 GLY A CA 1
ATOM 1230 C C . GLY A 1 74 ? -5.540 39.449 4.255 1.00 12.35 74 GLY A C 1
ATOM 1231 O O . GLY A 1 74 ? -6.623 39.814 4.714 1.00 2.43 74 GLY A O 1
ATOM 1235 N N . LYS A 1 75 ? -5.303 39.354 2.952 1.00 54.25 75 LYS A N 1
ATOM 1236 C CA . LYS A 1 75 ? -6.324 39.679 1.962 1.00 13.04 75 LYS A CA 1
ATOM 1237 C C . LYS A 1 75 ? -6.597 38.487 1.050 1.00 10.24 75 LYS A C 1
ATOM 1238 O O . LYS A 1 75 ? -7.739 38.049 0.911 1.00 70.12 75 LYS A O 1
ATOM 1257 N N . ASP A 1 76 ? -5.542 37.967 0.433 1.00 30.33 76 ASP A N 1
ATOM 1258 C CA . ASP A 1 76 ? -5.668 36.824 -0.463 1.00 63.53 76 ASP A CA 1
ATOM 1259 C C . ASP A 1 76 ? -5.389 35.519 0.277 1.00 15.01 76 ASP A C 1
ATOM 1260 O O . ASP A 1 76 ? -5.182 34.475 -0.341 1.00 61.13 76 ASP A O 1
ATOM 1269 N N . ASP A 1 77 ? -5.386 35.587 1.604 1.00 41.03 77 ASP A N 1
ATOM 1270 C CA . ASP A 1 77 ? -5.133 34.412 2.429 1.00 71.51 77 ASP A CA 1
ATOM 1271 C C . ASP A 1 77 ? -6.117 33.293 2.098 1.00 44.43 77 ASP A C 1
ATOM 1272 O O . ASP A 1 77 ? -5.820 32.114 2.292 1.00 74.01 77 ASP A O 1
ATOM 1281 N N . HIS A 1 78 ? -7.289 33.672 1.598 1.00 63.14 78 HIS A N 1
ATOM 1282 C CA . HIS A 1 78 ? -8.317 32.701 1.240 1.00 63.02 78 HIS A CA 1
ATOM 1283 C C . HIS A 1 78 ? -7.888 31.877 0.030 1.00 63.52 78 HIS A C 1
ATOM 1284 O O . HIS A 1 78 ? -8.403 30.783 -0.203 1.00 62.04 78 HIS A O 1
ATOM 1298 N N . VAL A 1 79 ? -6.942 32.409 -0.738 1.00 22.23 79 VAL A N 1
ATOM 1299 C CA . VAL A 1 79 ? -6.443 31.722 -1.924 1.00 14.35 79 VAL A CA 1
ATOM 1300 C C . VAL A 1 79 ? -5.936 30.327 -1.578 1.00 62.11 79 VAL A C 1
ATOM 1301 O O . VAL A 1 79 ? -4.955 30.174 -0.850 1.00 32.13 79 VAL A O 1
ATOM 1314 N N . VAL A 1 80 ? -6.610 29.310 -2.106 1.00 42.34 80 VAL A N 1
ATOM 1315 C CA . VAL A 1 80 ? -6.226 27.926 -1.856 1.00 15.14 80 VAL A CA 1
ATOM 1316 C C . VAL A 1 80 ? -5.296 27.407 -2.946 1.00 51.43 80 VAL A C 1
ATOM 1317 O O . VAL A 1 80 ? -5.704 27.241 -4.096 1.00 63.23 80 VAL A O 1
ATOM 1330 N N . ILE A 1 81 ? -4.045 27.153 -2.578 1.00 11.34 81 ILE A N 1
ATOM 1331 C CA . ILE A 1 81 ? -3.057 26.652 -3.525 1.00 31.45 81 ILE A CA 1
ATOM 1332 C C . ILE A 1 81 ? -3.024 25.127 -3.529 1.00 14.11 81 ILE A C 1
ATOM 1333 O O . ILE A 1 81 ? -2.566 24.502 -2.572 1.00 64.54 81 ILE A O 1
ATOM 1349 N N . THR A 1 82 ? -3.513 24.533 -4.613 1.00 41.13 82 THR A N 1
ATOM 1350 C CA . THR A 1 82 ? -3.539 23.082 -4.743 1.00 72.35 82 THR A CA 1
ATOM 1351 C C . THR A 1 82 ? -2.435 22.593 -5.674 1.00 54.03 82 THR A C 1
ATOM 1352 O O . THR A 1 82 ? -2.476 22.833 -6.882 1.00 3.22 82 THR A O 1
ATOM 1363 N N . LEU A 1 83 ? -1.450 21.906 -5.107 1.00 35.24 83 LEU A N 1
ATOM 1364 C CA . LEU A 1 83 ? -0.335 21.382 -5.887 1.00 24.24 83 LEU A CA 1
ATOM 1365 C C . LEU A 1 83 ? -0.835 20.630 -7.116 1.00 1.30 83 LEU A C 1
ATOM 1366 O O . LEU A 1 83 ? -1.339 19.511 -7.011 1.00 5.15 83 LEU A O 1
ATOM 1382 N N . LEU A 1 84 ? -0.691 21.251 -8.281 1.00 52.35 84 LEU A N 1
ATOM 1383 C CA . LEU A 1 84 ? -1.126 20.640 -9.533 1.00 14.33 84 LEU A CA 1
ATOM 1384 C C . LEU A 1 84 ? 0.028 19.913 -10.214 1.00 21.52 84 LEU A C 1
ATOM 1385 O O . LEU A 1 84 ? 0.793 20.512 -10.969 1.00 15.11 84 LEU A O 1
ATOM 1401 N N . GLU A 1 85 ? 0.146 18.616 -9.943 1.00 2.44 85 GLU A N 1
ATOM 1402 C CA . GLU A 1 85 ? 1.207 17.807 -10.531 1.00 10.20 85 GLU A CA 1
ATOM 1403 C C . GLU A 1 85 ? 0.688 16.423 -10.911 1.00 43.31 85 GLU A C 1
ATOM 1404 O O . GLU A 1 85 ? -0.485 16.113 -10.709 1.00 20.43 85 GLU A O 1
ATOM 1416 N N . GLY A 1 1 ? 2.410 1.407 0.471 1.00 61.31 1 GLY A N 2
ATOM 1417 C CA . GLY A 1 1 ? 2.808 1.504 -0.921 1.00 62.32 1 GLY A CA 2
ATOM 1418 C C . GLY A 1 1 ? 1.621 1.594 -1.859 1.00 33.11 1 GLY A C 2
ATOM 1419 O O . GLY A 1 1 ? 0.892 2.585 -1.855 1.00 11.54 1 GLY A O 2
ATOM 1423 N N . ALA A 1 2 ? 1.426 0.557 -2.667 1.00 23.55 2 ALA A N 2
ATOM 1424 C CA . ALA A 1 2 ? 0.319 0.523 -3.614 1.00 31.23 2 ALA A CA 2
ATOM 1425 C C . ALA A 1 2 ? 0.444 1.640 -4.644 1.00 74.11 2 ALA A C 2
ATOM 1426 O O . ALA A 1 2 ? 1.469 2.317 -4.718 1.00 73.23 2 ALA A O 2
ATOM 1433 N N . MET A 1 3 ? -0.606 1.827 -5.438 1.00 20.43 3 MET A N 2
ATOM 1434 C CA . MET A 1 3 ? -0.613 2.863 -6.464 1.00 20.31 3 MET A CA 2
ATOM 1435 C C . MET A 1 3 ? -0.916 4.228 -5.856 1.00 11.34 3 MET A C 2
ATOM 1436 O O . MET A 1 3 ? -1.931 4.407 -5.183 1.00 22.13 3 MET A O 2
ATOM 1450 N N . ALA A 1 4 ? -0.029 5.188 -6.097 1.00 13.55 4 ALA A N 2
ATOM 1451 C CA . ALA A 1 4 ? -0.204 6.538 -5.574 1.00 25.13 4 ALA A CA 2
ATOM 1452 C C . ALA A 1 4 ? -0.236 7.564 -6.702 1.00 31.34 4 ALA A C 2
ATOM 1453 O O . ALA A 1 4 ? -0.311 7.206 -7.877 1.00 72.50 4 ALA A O 2
ATOM 1460 N N . ARG A 1 5 ? -0.180 8.840 -6.336 1.00 42.20 5 ARG A N 2
ATOM 1461 C CA . ARG A 1 5 ? -0.205 9.918 -7.318 1.00 22.24 5 ARG A CA 2
ATOM 1462 C C . ARG A 1 5 ? 1.208 10.270 -7.774 1.00 51.41 5 ARG A C 2
ATOM 1463 O O . ARG A 1 5 ? 1.418 10.682 -8.915 1.00 15.55 5 ARG A O 2
ATOM 1484 N N . ALA A 1 6 ? 2.173 10.106 -6.875 1.00 71.24 6 ALA A N 2
ATOM 1485 C CA . ALA A 1 6 ? 3.565 10.405 -7.186 1.00 62.00 6 ALA A CA 2
ATOM 1486 C C . ALA A 1 6 ? 3.709 11.807 -7.769 1.00 34.20 6 ALA A C 2
ATOM 1487 O O . ALA A 1 6 ? 4.479 12.024 -8.704 1.00 30.24 6 ALA A O 2
ATOM 1494 N N . GLU A 1 7 ? 2.961 12.754 -7.211 1.00 42.11 7 GLU A N 2
ATOM 1495 C CA . GLU A 1 7 ? 3.005 14.135 -7.678 1.00 61.21 7 GLU A CA 2
ATOM 1496 C C . GLU A 1 7 ? 4.433 14.673 -7.650 1.00 14.51 7 GLU A C 2
ATOM 1497 O O . GLU A 1 7 ? 4.808 15.507 -8.473 1.00 61.05 7 GLU A O 2
ATOM 1509 N N . GLU A 1 8 ? 5.222 14.191 -6.696 1.00 23.14 8 GLU A N 2
ATOM 1510 C CA . GLU A 1 8 ? 6.608 14.625 -6.559 1.00 53.03 8 GLU A CA 2
ATOM 1511 C C . GLU A 1 8 ? 7.478 14.019 -7.656 1.00 63.30 8 GLU A C 2
ATOM 1512 O O . GLU A 1 8 ? 8.523 14.566 -8.009 1.00 4.43 8 GLU A O 2
ATOM 1524 N N . HIS A 1 9 ? 7.040 12.884 -8.191 1.00 63.55 9 HIS A N 2
ATOM 1525 C CA . HIS A 1 9 ? 7.779 12.202 -9.248 1.00 71.33 9 HIS A CA 2
ATOM 1526 C C . HIS A 1 9 ? 7.476 12.821 -10.609 1.00 72.24 9 HIS A C 2
ATOM 1527 O O . HIS A 1 9 ? 7.997 12.378 -11.633 1.00 71.43 9 HIS A O 2
ATOM 1541 N N . ILE A 1 10 ? 6.630 13.846 -10.613 1.00 24.14 10 ILE A N 2
ATOM 1542 C CA . ILE A 1 10 ? 6.259 14.525 -11.848 1.00 12.14 10 ILE A CA 2
ATOM 1543 C C . ILE A 1 10 ? 7.343 15.504 -12.284 1.00 64.15 10 ILE A C 2
ATOM 1544 O O . ILE A 1 10 ? 7.894 15.388 -13.380 1.00 3.15 10 ILE A O 2
ATOM 1560 N N . TYR A 1 11 ? 7.647 16.466 -11.421 1.00 15.43 11 TYR A N 2
ATOM 1561 C CA . TYR A 1 11 ? 8.665 17.466 -11.717 1.00 44.41 11 TYR A CA 2
ATOM 1562 C C . TYR A 1 11 ? 9.652 17.598 -10.561 1.00 11.42 11 TYR A C 2
ATOM 1563 O O . TYR A 1 11 ? 9.260 17.855 -9.422 1.00 42.53 11 TYR A O 2
ATOM 1581 N N . ARG A 1 12 ? 10.934 17.421 -10.862 1.00 40.14 12 ARG A N 2
ATOM 1582 C CA . ARG A 1 12 ? 11.978 17.520 -9.849 1.00 72.54 12 ARG A CA 2
ATOM 1583 C C . ARG A 1 12 ? 12.124 18.956 -9.357 1.00 12.41 12 ARG A C 2
ATOM 1584 O O . ARG A 1 12 ? 12.260 19.201 -8.159 1.00 34.44 12 ARG A O 2
ATOM 1605 N N . GLU A 1 13 ? 12.095 19.902 -10.291 1.00 1.45 13 GLU A N 2
ATOM 1606 C CA . GLU A 1 13 ? 12.226 21.314 -9.951 1.00 13.34 13 GLU A CA 2
ATOM 1607 C C . GLU A 1 13 ? 11.139 21.740 -8.967 1.00 63.11 13 GLU A C 2
ATOM 1608 O O . GLU A 1 13 ? 11.394 22.508 -8.039 1.00 21.11 13 GLU A O 2
ATOM 1620 N N . ILE A 1 14 ? 9.928 21.236 -9.178 1.00 61.02 14 ILE A N 2
ATOM 1621 C CA . ILE A 1 14 ? 8.803 21.563 -8.311 1.00 4.12 14 ILE A CA 2
ATOM 1622 C C . ILE A 1 14 ? 9.100 21.191 -6.862 1.00 2.40 14 ILE A C 2
ATOM 1623 O O . ILE A 1 14 ? 8.504 21.740 -5.935 1.00 60.54 14 ILE A O 2
ATOM 1639 N N . MET A 1 15 ? 10.027 20.258 -6.674 1.00 60.54 15 MET A N 2
ATOM 1640 C CA . MET A 1 15 ? 10.406 19.815 -5.338 1.00 34.35 15 MET A CA 2
ATOM 1641 C C . MET A 1 15 ? 10.774 21.003 -4.455 1.00 41.22 15 MET A C 2
ATOM 1642 O O . MET A 1 15 ? 10.668 20.935 -3.231 1.00 62.42 15 MET A O 2
ATOM 1656 N N . GLU A 1 16 ? 11.207 22.091 -5.085 1.00 61.33 16 GLU A N 2
ATOM 1657 C CA . GLU A 1 16 ? 11.592 23.293 -4.356 1.00 1.13 16 GLU A CA 2
ATOM 1658 C C . GLU A 1 16 ? 10.455 23.772 -3.458 1.00 10.12 16 GLU A C 2
ATOM 1659 O O . GLU A 1 16 ? 10.642 23.983 -2.259 1.00 20.34 16 GLU A O 2
ATOM 1671 N N . LEU A 1 17 ? 9.276 23.943 -4.046 1.00 64.13 17 LEU A N 2
ATOM 1672 C CA . LEU A 1 17 ? 8.108 24.398 -3.301 1.00 33.30 17 LEU A CA 2
ATOM 1673 C C . LEU A 1 17 ? 7.426 23.231 -2.593 1.00 55.41 17 LEU A C 2
ATOM 1674 O O . LEU A 1 17 ? 7.103 23.315 -1.407 1.00 71.05 17 LEU A O 2
ATOM 1690 N N . CYS A 1 18 ? 7.211 22.145 -3.327 1.00 11.03 18 CYS A N 2
ATOM 1691 C CA . CYS A 1 18 ? 6.568 20.960 -2.769 1.00 3.43 18 CYS A CA 2
ATOM 1692 C C . CYS A 1 18 ? 7.189 20.586 -1.427 1.00 3.11 18 CYS A C 2
ATOM 1693 O O . CYS A 1 18 ? 6.491 20.171 -0.502 1.00 32.01 18 CYS A O 2
ATOM 1701 N N . PHE A 1 19 ? 8.506 20.734 -1.328 1.00 42.05 19 PHE A N 2
ATOM 1702 C CA . PHE A 1 19 ? 9.222 20.409 -0.100 1.00 64.05 19 PHE A CA 2
ATOM 1703 C C . PHE A 1 19 ? 8.617 21.142 1.093 1.00 53.33 19 PHE A C 2
ATOM 1704 O O . PHE A 1 19 ? 8.459 20.571 2.172 1.00 54.12 19 PHE A O 2
ATOM 1721 N N . VAL A 1 20 ? 8.280 22.412 0.891 1.00 50.25 20 VAL A N 2
ATOM 1722 C CA . VAL A 1 20 ? 7.691 23.225 1.948 1.00 23.23 20 VAL A CA 2
ATOM 1723 C C . VAL A 1 20 ? 6.226 22.865 2.167 1.00 60.22 20 VAL A C 2
ATOM 1724 O O . VAL A 1 20 ? 5.747 22.831 3.301 1.00 42.22 20 VAL A O 2
ATOM 1737 N N . ILE A 1 21 ? 5.519 22.596 1.074 1.00 3.02 21 ILE A N 2
ATOM 1738 C CA . ILE A 1 21 ? 4.109 22.237 1.147 1.00 74.23 21 ILE A CA 2
ATOM 1739 C C . ILE A 1 21 ? 3.915 20.917 1.885 1.00 33.23 21 ILE A C 2
ATOM 1740 O O . ILE A 1 21 ? 2.886 20.697 2.525 1.00 1.11 21 ILE A O 2
ATOM 1756 N N . ARG A 1 22 ? 4.911 20.042 1.793 1.00 32.24 22 ARG A N 2
ATOM 1757 C CA . ARG A 1 22 ? 4.850 18.743 2.453 1.00 3.34 22 ARG A CA 2
ATOM 1758 C C . ARG A 1 22 ? 4.993 18.895 3.965 1.00 24.50 22 ARG A C 2
ATOM 1759 O O . ARG A 1 22 ? 4.557 18.035 4.731 1.00 75.53 22 ARG A O 2
ATOM 1780 N N . THR A 1 23 ? 5.609 19.994 4.389 1.00 20.01 23 THR A N 2
ATOM 1781 C CA . THR A 1 23 ? 5.812 20.258 5.808 1.00 35.51 23 THR A CA 2
ATOM 1782 C C . THR A 1 23 ? 4.499 20.621 6.493 1.00 50.45 23 THR A C 2
ATOM 1783 O O . THR A 1 23 ? 4.204 20.139 7.585 1.00 35.23 23 THR A O 2
ATOM 1794 N N . MET A 1 24 ? 3.715 21.475 5.842 1.00 34.23 24 MET A N 2
ATOM 1795 C CA . MET A 1 24 ? 2.432 21.901 6.389 1.00 54.43 24 MET A CA 2
ATOM 1796 C C . MET A 1 24 ? 1.346 20.870 6.096 1.00 2.41 24 MET A C 2
ATOM 1797 O O . MET A 1 24 ? 0.693 20.367 7.009 1.00 10.15 24 MET A O 2
ATOM 1811 N N . ALA A 1 25 ? 1.159 20.561 4.817 1.00 3.22 25 ALA A N 2
ATOM 1812 C CA . ALA A 1 25 ? 0.154 19.589 4.405 1.00 4.13 25 ALA A CA 2
ATOM 1813 C C . ALA A 1 25 ? 0.776 18.213 4.193 1.00 21.15 25 ALA A C 2
ATOM 1814 O O . ALA A 1 25 ? 1.677 18.048 3.371 1.00 42.41 25 ALA A O 2
ATOM 1821 N N . ARG A 1 26 ? 0.290 17.228 4.941 1.00 31.41 26 ARG A N 2
ATOM 1822 C CA . ARG A 1 26 ? 0.800 15.866 4.836 1.00 32.21 26 ARG A CA 2
ATOM 1823 C C . ARG A 1 26 ? 0.011 15.068 3.802 1.00 51.12 26 ARG A C 2
ATOM 1824 O O . ARG A 1 26 ? 0.138 13.846 3.715 1.00 4.33 26 ARG A O 2
ATOM 1845 N N . HIS A 1 27 ? -0.805 15.767 3.019 1.00 2.41 27 HIS A N 2
ATOM 1846 C CA . HIS A 1 27 ? -1.615 15.125 1.990 1.00 24.53 27 HIS A CA 2
ATOM 1847 C C . HIS A 1 27 ? -0.739 14.321 1.033 1.00 13.31 27 HIS A C 2
ATOM 1848 O O . HIS A 1 27 ? -1.214 13.400 0.368 1.00 45.33 27 HIS A O 2
ATOM 1862 N N . ARG A 1 28 ? 0.540 14.677 0.968 1.00 14.05 28 ARG A N 2
ATOM 1863 C CA . ARG A 1 28 ? 1.480 13.991 0.091 1.00 21.42 28 ARG A CA 2
ATOM 1864 C C . ARG A 1 28 ? 1.400 12.479 0.285 1.00 45.11 28 ARG A C 2
ATOM 1865 O O . ARG A 1 28 ? 1.628 11.711 -0.650 1.00 22.24 28 ARG A O 2
ATOM 1886 N N . ARG A 1 29 ? 1.076 12.060 1.504 1.00 45.31 29 ARG A N 2
ATOM 1887 C CA . ARG A 1 29 ? 0.969 10.641 1.821 1.00 54.34 29 ARG A CA 2
ATOM 1888 C C . ARG A 1 29 ? -0.188 10.001 1.059 1.00 62.53 29 ARG A C 2
ATOM 1889 O O . ARG A 1 29 ? -0.097 8.853 0.622 1.00 23.14 29 ARG A O 2
ATOM 1910 N N . ASP A 1 30 ? -1.274 10.749 0.903 1.00 0.43 30 ASP A N 2
ATOM 1911 C CA . ASP A 1 30 ? -2.448 10.255 0.194 1.00 53.21 30 ASP A CA 2
ATOM 1912 C C . ASP A 1 30 ? -2.326 10.512 -1.305 1.00 0.42 30 ASP A C 2
ATOM 1913 O O . ASP A 1 30 ? -2.821 9.736 -2.121 1.00 23.33 30 ASP A O 2
ATOM 1922 N N . GLY A 1 31 ? -1.664 11.609 -1.660 1.00 2.40 31 GLY A N 2
ATOM 1923 C CA . GLY A 1 31 ? -1.490 11.950 -3.060 1.00 4.22 31 GLY A CA 2
ATOM 1924 C C . GLY A 1 31 ? -1.044 13.386 -3.256 1.00 20.31 31 GLY A C 2
ATOM 1925 O O . GLY A 1 31 ? 0.057 13.763 -2.854 1.00 32.24 31 GLY A O 2
ATOM 1929 N N . LYS A 1 32 ? -1.900 14.190 -3.878 1.00 20.53 32 LYS A N 2
ATOM 1930 C CA . LYS A 1 32 ? -1.590 15.592 -4.128 1.00 3.13 32 LYS A CA 2
ATOM 1931 C C . LYS A 1 32 ? -1.663 16.404 -2.838 1.00 73.24 32 LYS A C 2
ATOM 1932 O O . LYS A 1 32 ? -2.386 16.044 -1.908 1.00 45.32 32 LYS A O 2
ATOM 1951 N N . ILE A 1 33 ? -0.913 17.500 -2.791 1.00 33.40 33 ILE A N 2
ATOM 1952 C CA . ILE A 1 33 ? -0.896 18.363 -1.617 1.00 34.24 33 ILE A CA 2
ATOM 1953 C C . ILE A 1 33 ? -1.605 19.684 -1.895 1.00 72.12 33 ILE A C 2
ATOM 1954 O O . ILE A 1 33 ? -1.663 20.139 -3.037 1.00 73.11 33 ILE A O 2
ATOM 1970 N N . GLN A 1 34 ? -2.141 20.295 -0.843 1.00 42.15 34 GLN A N 2
ATOM 1971 C CA . GLN A 1 34 ? -2.845 21.565 -0.975 1.00 42.13 34 GLN A CA 2
ATOM 1972 C C . GLN A 1 34 ? -2.694 22.405 0.289 1.00 42.03 34 GLN A C 2
ATOM 1973 O O . GLN A 1 34 ? -2.744 21.883 1.403 1.00 51.52 34 GLN A O 2
ATOM 1987 N N . VAL A 1 35 ? -2.508 23.709 0.108 1.00 20.24 35 VAL A N 2
ATOM 1988 C CA . VAL A 1 35 ? -2.350 24.622 1.234 1.00 32.54 35 VAL A CA 2
ATOM 1989 C C . VAL A 1 35 ? -2.788 26.034 0.863 1.00 73.33 35 VAL A C 2
ATOM 1990 O O . VAL A 1 35 ? -2.673 26.449 -0.291 1.00 63.20 35 VAL A O 2
ATOM 2003 N N . THR A 1 36 ? -3.292 26.770 1.848 1.00 31.04 36 THR A N 2
ATOM 2004 C CA . THR A 1 36 ? -3.749 28.136 1.626 1.00 65.03 36 THR A CA 2
ATOM 2005 C C . THR A 1 36 ? -2.588 29.122 1.695 1.00 22.24 36 THR A C 2
ATOM 2006 O O . THR A 1 36 ? -1.587 28.871 2.366 1.00 24.24 36 THR A O 2
ATOM 2017 N N . PHE A 1 37 ? -2.729 30.245 0.999 1.00 64.44 37 PHE A N 2
ATOM 2018 C CA . PHE A 1 37 ? -1.691 31.269 0.981 1.00 23.25 37 PHE A CA 2
ATOM 2019 C C . PHE A 1 37 ? -1.279 31.650 2.401 1.00 61.44 37 PHE A C 2
ATOM 2020 O O . PHE A 1 37 ? -0.093 31.690 2.725 1.00 42.02 37 PHE A O 2
ATOM 2037 N N . GLY A 1 38 ? -2.269 31.929 3.243 1.00 20.11 38 GLY A N 2
ATOM 2038 C CA . GLY A 1 38 ? -1.990 32.304 4.617 1.00 33.41 38 GLY A CA 2
ATOM 2039 C C . GLY A 1 38 ? -1.077 31.315 5.314 1.00 61.32 38 GLY A C 2
ATOM 2040 O O . GLY A 1 38 ? -0.116 31.707 5.974 1.00 2.42 38 GLY A O 2
ATOM 2044 N N . GLU A 1 39 ? -1.379 30.028 5.168 1.00 45.23 39 GLU A N 2
ATOM 2045 C CA . GLU A 1 39 ? -0.578 28.981 5.791 1.00 22.00 39 GLU A CA 2
ATOM 2046 C C . GLU A 1 39 ? 0.822 28.933 5.185 1.00 73.53 39 GLU A C 2
ATOM 2047 O O . GLU A 1 39 ? 1.823 28.950 5.902 1.00 34.44 39 GLU A O 2
ATOM 2059 N N . LEU A 1 40 ? 0.884 28.871 3.859 1.00 13.41 40 LEU A N 2
ATOM 2060 C CA . LEU A 1 40 ? 2.160 28.820 3.154 1.00 21.25 40 LEU A CA 2
ATOM 2061 C C . LEU A 1 40 ? 3.061 29.977 3.575 1.00 61.35 40 LEU A C 2
ATOM 2062 O O . LEU A 1 40 ? 4.221 29.775 3.934 1.00 22.10 40 LEU A O 2
ATOM 2078 N N . PHE A 1 41 ? 2.519 31.189 3.529 1.00 51.15 41 PHE A N 2
ATOM 2079 C CA . PHE A 1 41 ? 3.273 32.379 3.905 1.00 22.35 41 PHE A CA 2
ATOM 2080 C C . PHE A 1 41 ? 3.744 32.288 5.354 1.00 22.20 41 PHE A C 2
ATOM 2081 O O . PHE A 1 41 ? 4.926 32.471 5.646 1.00 11.45 41 PHE A O 2
ATOM 2098 N N . ASP A 1 42 ? 2.811 32.004 6.256 1.00 24.22 42 ASP A N 2
ATOM 2099 C CA . ASP A 1 42 ? 3.130 31.888 7.675 1.00 73.24 42 ASP A CA 2
ATOM 2100 C C . ASP A 1 42 ? 4.191 30.817 7.907 1.00 2.25 42 ASP A C 2
ATOM 2101 O O . ASP A 1 42 ? 4.837 30.787 8.955 1.00 31.13 42 ASP A O 2
ATOM 2110 N N . ARG A 1 43 ? 4.365 29.940 6.924 1.00 4.03 43 ARG A N 2
ATOM 2111 C CA . ARG A 1 43 ? 5.347 28.866 7.023 1.00 13.43 43 ARG A CA 2
ATOM 2112 C C . ARG A 1 43 ? 6.668 29.277 6.380 1.00 21.30 43 ARG A C 2
ATOM 2113 O O . ARG A 1 43 ? 7.742 28.893 6.844 1.00 31.24 43 ARG A O 2
ATOM 2134 N N . TYR A 1 44 ? 6.581 30.058 5.309 1.00 23.22 44 TYR A N 2
ATOM 2135 C CA . TYR A 1 44 ? 7.769 30.518 4.600 1.00 25.23 44 TYR A CA 2
ATOM 2136 C C . TYR A 1 44 ? 8.427 31.681 5.336 1.00 13.52 44 TYR A C 2
ATOM 2137 O O . TYR A 1 44 ? 9.630 31.910 5.212 1.00 51.13 44 TYR A O 2
ATOM 2155 N N . VAL A 1 45 ? 7.627 32.414 6.105 1.00 50.45 45 VAL A N 2
ATOM 2156 C CA . VAL A 1 45 ? 8.129 33.554 6.863 1.00 63.11 45 VAL A CA 2
ATOM 2157 C C . VAL A 1 45 ? 9.272 33.141 7.783 1.00 25.30 45 VAL A C 2
ATOM 2158 O O . VAL A 1 45 ? 10.144 33.948 8.108 1.00 34.42 45 VAL A O 2
ATOM 2171 N N . ARG A 1 46 ? 9.263 31.879 8.199 1.00 23.41 46 ARG A N 2
ATOM 2172 C CA . ARG A 1 46 ? 10.299 31.358 9.083 1.00 63.23 46 ARG A CA 2
ATOM 2173 C C . ARG A 1 46 ? 11.461 30.782 8.278 1.00 20.13 46 ARG A C 2
ATOM 2174 O O . ARG A 1 46 ? 12.341 30.119 8.828 1.00 4.42 46 ARG A O 2
ATOM 2195 N N . ILE A 1 47 ? 11.456 31.039 6.975 1.00 72.44 47 ILE A N 2
ATOM 2196 C CA . ILE A 1 47 ? 12.509 30.546 6.095 1.00 10.24 47 ILE A CA 2
ATOM 2197 C C . ILE A 1 47 ? 13.038 31.658 5.195 1.00 31.42 47 ILE A C 2
ATOM 2198 O O . ILE A 1 47 ? 14.160 32.132 5.371 1.00 10.03 47 ILE A O 2
ATOM 2214 N N . SER A 1 48 ? 12.221 32.070 4.231 1.00 61.31 48 SER A N 2
ATOM 2215 C CA . SER A 1 48 ? 12.607 33.125 3.301 1.00 21.31 48 SER A CA 2
ATOM 2216 C C . SER A 1 48 ? 11.582 34.255 3.306 1.00 5.13 48 SER A C 2
ATOM 2217 O O . SER A 1 48 ? 11.929 35.422 3.125 1.00 52.44 48 SER A O 2
ATOM 2225 N N . ASP A 1 49 ? 10.320 33.899 3.516 1.00 52.42 49 ASP A N 2
ATOM 2226 C CA . ASP A 1 49 ? 9.243 34.883 3.546 1.00 24.20 49 ASP A CA 2
ATOM 2227 C C . ASP A 1 49 ? 9.009 35.475 2.160 1.00 61.22 49 ASP A C 2
ATOM 2228 O O . ASP A 1 49 ? 9.193 36.673 1.945 1.00 12.22 49 ASP A O 2
ATOM 2237 N N . LYS A 1 50 ? 8.603 34.627 1.221 1.00 64.13 50 LYS A N 2
ATOM 2238 C CA . LYS A 1 50 ? 8.343 35.065 -0.146 1.00 24.44 50 LYS A CA 2
ATOM 2239 C C . LYS A 1 50 ? 7.779 33.923 -0.985 1.00 30.33 50 LYS A C 2
ATOM 2240 O O . LYS A 1 50 ? 8.112 33.780 -2.161 1.00 61.12 50 LYS A O 2
ATOM 2259 N N . VAL A 1 51 ? 6.921 33.112 -0.372 1.00 45.15 51 VAL A N 2
ATOM 2260 C CA . VAL A 1 51 ? 6.309 31.984 -1.064 1.00 54.41 51 VAL A CA 2
ATOM 2261 C C . VAL A 1 51 ? 5.633 32.433 -2.355 1.00 35.22 51 VAL A C 2
ATOM 2262 O O . VAL A 1 51 ? 5.789 31.804 -3.402 1.00 5.14 51 VAL A O 2
ATOM 2275 N N . VAL A 1 52 ? 4.879 33.525 -2.273 1.00 44.23 52 VAL A N 2
ATOM 2276 C CA . VAL A 1 52 ? 4.180 34.060 -3.435 1.00 72.24 52 VAL A CA 2
ATOM 2277 C C . VAL A 1 52 ? 5.146 34.326 -4.584 1.00 61.12 52 VAL A C 2
ATOM 2278 O O . VAL A 1 52 ? 4.804 34.145 -5.752 1.00 32.11 52 VAL A O 2
ATOM 2291 N N . GLY A 1 53 ? 6.357 34.757 -4.244 1.00 62.00 53 GLY A N 2
ATOM 2292 C CA . GLY A 1 53 ? 7.355 35.041 -5.258 1.00 65.13 53 GLY A CA 2
ATOM 2293 C C . GLY A 1 53 ? 7.884 33.784 -5.919 1.00 64.53 53 GLY A C 2
ATOM 2294 O O . GLY A 1 53 ? 8.250 33.799 -7.095 1.00 5.51 53 GLY A O 2
ATOM 2298 N N . ILE A 1 54 ? 7.926 32.692 -5.163 1.00 3.13 54 ILE A N 2
ATOM 2299 C CA . ILE A 1 54 ? 8.415 31.421 -5.683 1.00 0.15 54 ILE A CA 2
ATOM 2300 C C . ILE A 1 54 ? 7.372 30.753 -6.571 1.00 75.14 54 ILE A C 2
ATOM 2301 O O . ILE A 1 54 ? 7.707 30.113 -7.569 1.00 5.21 54 ILE A O 2
ATOM 2317 N N . LEU A 1 55 ? 6.104 30.907 -6.204 1.00 61.24 55 LEU A N 2
ATOM 2318 C CA . LEU A 1 55 ? 5.009 30.320 -6.970 1.00 24.04 55 LEU A CA 2
ATOM 2319 C C . LEU A 1 55 ? 5.115 30.693 -8.445 1.00 13.33 55 LEU A C 2
ATOM 2320 O O . LEU A 1 55 ? 4.755 29.908 -9.321 1.00 32.20 55 LEU A O 2
ATOM 2336 N N . MET A 1 56 ? 5.612 31.897 -8.711 1.00 62.52 56 MET A N 2
ATOM 2337 C CA . MET A 1 56 ? 5.768 32.372 -10.081 1.00 2.42 56 MET A CA 2
ATOM 2338 C C . MET A 1 56 ? 6.599 31.394 -10.905 1.00 72.21 56 MET A C 2
ATOM 2339 O O . MET A 1 56 ? 6.414 31.275 -12.116 1.00 51.34 56 MET A O 2
ATOM 2353 N N . ARG A 1 57 ? 7.514 30.696 -10.241 1.00 31.52 57 ARG A N 2
ATOM 2354 C CA . ARG A 1 57 ? 8.374 29.729 -10.913 1.00 35.31 57 ARG A CA 2
ATOM 2355 C C . ARG A 1 57 ? 7.629 28.420 -11.162 1.00 1.20 57 ARG A C 2
ATOM 2356 O O . ARG A 1 57 ? 7.769 27.806 -12.219 1.00 43.54 57 ARG A O 2
ATOM 2377 N N . ALA A 1 58 ? 6.838 27.999 -10.180 1.00 41.35 58 ALA A N 2
ATOM 2378 C CA . ALA A 1 58 ? 6.071 26.765 -10.294 1.00 12.23 58 ALA A CA 2
ATOM 2379 C C . ALA A 1 58 ? 4.926 26.920 -11.289 1.00 62.23 58 ALA A C 2
ATOM 2380 O O . ALA A 1 58 ? 4.529 25.958 -11.948 1.00 4.14 58 ALA A O 2
ATOM 2387 N N . ARG A 1 59 ? 4.399 28.135 -11.394 1.00 1.33 59 ARG A N 2
ATOM 2388 C CA . ARG A 1 59 ? 3.298 28.415 -12.308 1.00 23.21 59 ARG A CA 2
ATOM 2389 C C . ARG A 1 59 ? 3.737 28.235 -13.758 1.00 42.23 59 ARG A C 2
ATOM 2390 O O . ARG A 1 59 ? 2.925 27.926 -14.630 1.00 61.25 59 ARG A O 2
ATOM 2411 N N . LYS A 1 60 ? 5.027 28.432 -14.009 1.00 60.23 60 LYS A N 2
ATOM 2412 C CA . LYS A 1 60 ? 5.576 28.291 -15.353 1.00 14.31 60 LYS A CA 2
ATOM 2413 C C . LYS A 1 60 ? 5.179 26.952 -15.965 1.00 62.41 60 LYS A C 2
ATOM 2414 O O . LYS A 1 60 ? 4.973 26.847 -17.175 1.00 0.14 60 LYS A O 2
ATOM 2433 N N . HIS A 1 61 ? 5.073 25.929 -15.122 1.00 50.22 61 HIS A N 2
ATOM 2434 C CA . HIS A 1 61 ? 4.699 24.596 -15.581 1.00 12.02 61 HIS A CA 2
ATOM 2435 C C . HIS A 1 61 ? 3.341 24.188 -15.016 1.00 43.42 61 HIS A C 2
ATOM 2436 O O . HIS A 1 61 ? 3.094 23.012 -14.757 1.00 73.50 61 HIS A O 2
ATOM 2450 N N . GLY A 1 62 ? 2.465 25.170 -14.827 1.00 51.54 62 GLY A N 2
ATOM 2451 C CA . GLY A 1 62 ? 1.144 24.894 -14.294 1.00 21.41 62 GLY A CA 2
ATOM 2452 C C . GLY A 1 62 ? 1.194 24.083 -13.014 1.00 71.32 62 GLY A C 2
ATOM 2453 O O . GLY A 1 62 ? 0.761 22.930 -12.983 1.00 72.15 62 GLY A O 2
ATOM 2457 N N . LEU A 1 63 ? 1.725 24.684 -11.955 1.00 74.22 63 LEU A N 2
ATOM 2458 C CA . LEU A 1 63 ? 1.831 24.009 -10.666 1.00 44.31 63 LEU A CA 2
ATOM 2459 C C . LEU A 1 63 ? 0.913 24.657 -9.635 1.00 33.11 63 LEU A C 2
ATOM 2460 O O . LEU A 1 63 ? 0.463 24.005 -8.692 1.00 43.11 63 LEU A O 2
ATOM 2476 N N . VAL A 1 64 ? 0.636 25.943 -9.822 1.00 12.52 64 VAL A N 2
ATOM 2477 C CA . VAL A 1 64 ? -0.232 26.679 -8.910 1.00 33.11 64 VAL A CA 2
ATOM 2478 C C . VAL A 1 64 ? -1.546 27.055 -9.585 1.00 73.14 64 VAL A C 2
ATOM 2479 O O . VAL A 1 64 ? -1.558 27.758 -10.596 1.00 53.13 64 VAL A O 2
ATOM 2492 N N . HIS A 1 65 ? -2.653 26.582 -9.020 1.00 5.31 65 HIS A N 2
ATOM 2493 C CA . HIS A 1 65 ? -3.974 26.870 -9.567 1.00 23.11 65 HIS A CA 2
ATOM 2494 C C . HIS A 1 65 ? -4.503 28.200 -9.039 1.00 24.02 65 HIS A C 2
ATOM 2495 O O . HIS A 1 65 ? -5.567 28.663 -9.449 1.00 13.14 65 HIS A O 2
ATOM 2509 N N . PHE A 1 66 ? -3.753 28.809 -8.127 1.00 5.34 66 PHE A N 2
ATOM 2510 C CA . PHE A 1 66 ? -4.147 30.085 -7.541 1.00 3.30 66 PHE A CA 2
ATOM 2511 C C . PHE A 1 66 ? -4.473 31.105 -8.628 1.00 41.02 66 PHE A C 2
ATOM 2512 O O . PHE A 1 66 ? -4.074 30.947 -9.781 1.00 62.33 66 PHE A O 2
ATOM 2529 N N . GLU A 1 67 ? -5.202 32.151 -8.251 1.00 25.02 67 GLU A N 2
ATOM 2530 C CA . GLU A 1 67 ? -5.583 33.196 -9.194 1.00 24.21 67 GLU A CA 2
ATOM 2531 C C . GLU A 1 67 ? -4.601 34.363 -9.139 1.00 63.42 67 GLU A C 2
ATOM 2532 O O . GLU A 1 67 ? -3.698 34.390 -8.303 1.00 54.14 67 GLU A O 2
ATOM 2544 N N . GLY A 1 68 ? -4.784 35.325 -10.038 1.00 2.41 68 GLY A N 2
ATOM 2545 C CA . GLY A 1 68 ? -3.907 36.481 -10.076 1.00 1.11 68 GLY A CA 2
ATOM 2546 C C . GLY A 1 68 ? -2.442 36.096 -10.133 1.00 70.11 68 GLY A C 2
ATOM 2547 O O . GLY A 1 68 ? -2.109 34.930 -10.340 1.00 64.31 68 GLY A O 2
ATOM 2551 N N . GLU A 1 69 ? -1.566 37.079 -9.951 1.00 24.32 69 GLU A N 2
ATOM 2552 C CA . GLU A 1 69 ? -0.128 36.836 -9.985 1.00 72.45 69 GLU A CA 2
ATOM 2553 C C . GLU A 1 69 ? 0.521 37.220 -8.659 1.00 52.51 69 GLU A C 2
ATOM 2554 O O . GLU A 1 69 ? 1.720 37.491 -8.598 1.00 71.42 69 GLU A O 2
ATOM 2566 N N . MET A 1 70 ? -0.281 37.243 -7.599 1.00 50.55 70 MET A N 2
ATOM 2567 C CA . MET A 1 70 ? 0.215 37.595 -6.274 1.00 30.42 70 MET A CA 2
ATOM 2568 C C . MET A 1 70 ? -0.889 37.467 -5.229 1.00 20.11 70 MET A C 2
ATOM 2569 O O . MET A 1 70 ? -2.073 37.421 -5.565 1.00 13.54 70 MET A O 2
ATOM 2583 N N . LEU A 1 71 ? -0.494 37.409 -3.962 1.00 12.12 71 LEU A N 2
ATOM 2584 C CA . LEU A 1 71 ? -1.451 37.286 -2.867 1.00 43.33 71 LEU A CA 2
ATOM 2585 C C . LEU A 1 71 ? -1.100 38.238 -1.728 1.00 41.11 71 LEU A C 2
ATOM 2586 O O . LEU A 1 71 ? -0.005 38.176 -1.169 1.00 63.15 71 LEU A O 2
ATOM 2602 N N . TRP A 1 72 ? -2.037 39.116 -1.388 1.00 64.21 72 TRP A N 2
ATOM 2603 C CA . TRP A 1 72 ? -1.827 40.079 -0.313 1.00 41.44 72 TRP A CA 2
ATOM 2604 C C . TRP A 1 72 ? -2.150 39.462 1.042 1.00 33.34 72 TRP A C 2
ATOM 2605 O O . TRP A 1 72 ? -3.300 39.122 1.320 1.00 10.14 72 TRP A O 2
ATOM 2626 N N . GLN A 1 73 ? -1.130 39.319 1.882 1.00 43.42 73 GLN A N 2
ATOM 2627 C CA . GLN A 1 73 ? -1.307 38.742 3.209 1.00 73.43 73 GLN A CA 2
ATOM 2628 C C . GLN A 1 73 ? -2.429 39.447 3.964 1.00 74.44 73 GLN A C 2
ATOM 2629 O O . GLN A 1 73 ? -2.344 40.640 4.250 1.00 30.15 73 GLN A O 2
ATOM 2643 N N . GLY A 1 74 ? -3.482 38.700 4.283 1.00 72.44 74 GLY A N 2
ATOM 2644 C CA . GLY A 1 74 ? -4.607 39.270 5.001 1.00 44.41 74 GLY A CA 2
ATOM 2645 C C . GLY A 1 74 ? -5.819 39.474 4.113 1.00 25.25 74 GLY A C 2
ATOM 2646 O O . GLY A 1 74 ? -6.922 39.718 4.602 1.00 3.44 74 GLY A O 2
ATOM 2650 N N . LYS A 1 75 ? -5.615 39.374 2.804 1.00 4.43 75 LYS A N 2
ATOM 2651 C CA . LYS A 1 75 ? -6.699 39.549 1.845 1.00 3.41 75 LYS A CA 2
ATOM 2652 C C . LYS A 1 75 ? -6.857 38.310 0.971 1.00 73.50 75 LYS A C 2
ATOM 2653 O O . LYS A 1 75 ? -7.947 37.747 0.868 1.00 72.53 75 LYS A O 2
ATOM 2672 N N . ASP A 1 76 ? -5.764 37.889 0.345 1.00 24.22 76 ASP A N 2
ATOM 2673 C CA . ASP A 1 76 ? -5.781 36.714 -0.518 1.00 60.50 76 ASP A CA 2
ATOM 2674 C C . ASP A 1 76 ? -5.415 35.457 0.267 1.00 54.53 76 ASP A C 2
ATOM 2675 O O . ASP A 1 76 ? -5.121 34.414 -0.316 1.00 23.53 76 ASP A O 2
ATOM 2684 N N . ASP A 1 77 ? -5.436 35.566 1.590 1.00 4.44 77 ASP A N 2
ATOM 2685 C CA . ASP A 1 77 ? -5.106 34.439 2.455 1.00 13.55 77 ASP A CA 2
ATOM 2686 C C . ASP A 1 77 ? -6.075 33.282 2.232 1.00 25.03 77 ASP A C 2
ATOM 2687 O O . ASP A 1 77 ? -5.734 32.121 2.460 1.00 24.23 77 ASP A O 2
ATOM 2696 N N . HIS A 1 78 ? -7.284 33.606 1.786 1.00 1.41 78 HIS A N 2
ATOM 2697 C CA . HIS A 1 78 ? -8.302 32.593 1.533 1.00 54.45 78 HIS A CA 2
ATOM 2698 C C . HIS A 1 78 ? -7.953 31.770 0.297 1.00 74.34 78 HIS A C 2
ATOM 2699 O O . HIS A 1 78 ? -8.460 30.663 0.112 1.00 13.11 78 HIS A O 2
ATOM 2713 N N . VAL A 1 79 ? -7.085 32.317 -0.548 1.00 11.31 79 VAL A N 2
ATOM 2714 C CA . VAL A 1 79 ? -6.668 31.633 -1.766 1.00 52.21 79 VAL A CA 2
ATOM 2715 C C . VAL A 1 79 ? -6.098 30.254 -1.454 1.00 42.23 79 VAL A C 2
ATOM 2716 O O . VAL A 1 79 ? -5.058 30.132 -0.807 1.00 43.51 79 VAL A O 2
ATOM 2729 N N . VAL A 1 80 ? -6.786 29.216 -1.920 1.00 4.33 80 VAL A N 2
ATOM 2730 C CA . VAL A 1 80 ? -6.347 27.845 -1.692 1.00 60.52 80 VAL A CA 2
ATOM 2731 C C . VAL A 1 80 ? -5.421 27.372 -2.807 1.00 24.21 80 VAL A C 2
ATOM 2732 O O . VAL A 1 80 ? -5.849 27.185 -3.946 1.00 60.31 80 VAL A O 2
ATOM 2745 N N . ILE A 1 81 ? -4.149 27.180 -2.471 1.00 15.12 81 ILE A N 2
ATOM 2746 C CA . ILE A 1 81 ? -3.163 26.727 -3.443 1.00 44.43 81 ILE A CA 2
ATOM 2747 C C . ILE A 1 81 ? -3.066 25.206 -3.461 1.00 23.35 81 ILE A C 2
ATOM 2748 O O . ILE A 1 81 ? -2.564 24.593 -2.517 1.00 40.13 81 ILE A O 2
ATOM 2764 N N . THR A 1 82 ? -3.548 24.599 -4.541 1.00 50.50 82 THR A N 2
ATOM 2765 C CA . THR A 1 82 ? -3.516 23.149 -4.682 1.00 45.34 82 THR A CA 2
ATOM 2766 C C . THR A 1 82 ? -2.361 22.710 -5.575 1.00 61.33 82 THR A C 2
ATOM 2767 O O . THR A 1 82 ? -2.365 22.960 -6.781 1.00 60.03 82 THR A O 2
ATOM 2778 N N . LEU A 1 83 ? -1.373 22.053 -4.977 1.00 34.12 83 LEU A N 2
ATOM 2779 C CA . LEU A 1 83 ? -0.211 21.577 -5.719 1.00 30.13 83 LEU A CA 2
ATOM 2780 C C . LEU A 1 83 ? -0.637 20.837 -6.983 1.00 33.15 83 LEU A C 2
ATOM 2781 O O . LEU A 1 83 ? -1.106 19.700 -6.921 1.00 34.44 83 LEU A O 2
ATOM 2797 N N . LEU A 1 84 ? -0.469 21.488 -8.128 1.00 54.11 84 LEU A N 2
ATOM 2798 C CA . LEU A 1 84 ? -0.835 20.891 -9.408 1.00 44.21 84 LEU A CA 2
ATOM 2799 C C . LEU A 1 84 ? 0.354 20.165 -10.029 1.00 44.34 84 LEU A C 2
ATOM 2800 O O . LEU A 1 84 ? 1.083 20.732 -10.843 1.00 50.11 84 LEU A O 2
ATOM 2816 N N . GLU A 1 85 ? 0.542 18.908 -9.641 1.00 63.23 85 GLU A N 2
ATOM 2817 C CA . GLU A 1 85 ? 1.642 18.105 -10.162 1.00 24.31 85 GLU A CA 2
ATOM 2818 C C . GLU A 1 85 ? 1.128 16.793 -10.749 1.00 42.43 85 GLU A C 2
ATOM 2819 O O . GLU A 1 85 ? -0.074 16.620 -10.946 1.00 61.42 85 GLU A O 2
ATOM 2831 N N . GLY A 1 1 ? 5.987 0.347 -2.741 1.00 40.20 1 GLY A N 3
ATOM 2832 C CA . GLY A 1 1 ? 5.295 1.170 -3.716 1.00 31.22 1 GLY A CA 3
ATOM 2833 C C . GLY A 1 1 ? 4.561 0.345 -4.754 1.00 33.30 1 GLY A C 3
ATOM 2834 O O . GLY A 1 1 ? 4.557 -0.884 -4.691 1.00 21.23 1 GLY A O 3
ATOM 2838 N N . ALA A 1 2 ? 3.936 1.022 -5.712 1.00 32.22 2 ALA A N 3
ATOM 2839 C CA . ALA A 1 2 ? 3.195 0.343 -6.768 1.00 41.31 2 ALA A CA 3
ATOM 2840 C C . ALA A 1 2 ? 2.727 1.331 -7.832 1.00 21.33 2 ALA A C 3
ATOM 2841 O O . ALA A 1 2 ? 3.093 1.217 -9.001 1.00 74.12 2 ALA A O 3
ATOM 2848 N N . MET A 1 3 ? 1.916 2.299 -7.418 1.00 20.22 3 MET A N 3
ATOM 2849 C CA . MET A 1 3 ? 1.399 3.307 -8.336 1.00 74.51 3 MET A CA 3
ATOM 2850 C C . MET A 1 3 ? 1.347 4.676 -7.667 1.00 43.52 3 MET A C 3
ATOM 2851 O O . MET A 1 3 ? 2.172 5.546 -7.947 1.00 62.55 3 MET A O 3
ATOM 2865 N N . ALA A 1 4 ? 0.373 4.862 -6.782 1.00 61.05 4 ALA A N 3
ATOM 2866 C CA . ALA A 1 4 ? 0.216 6.125 -6.073 1.00 11.50 4 ALA A CA 3
ATOM 2867 C C . ALA A 1 4 ? 0.036 7.284 -7.048 1.00 43.01 4 ALA A C 3
ATOM 2868 O O . ALA A 1 4 ? -0.151 7.075 -8.247 1.00 4.41 4 ALA A O 3
ATOM 2875 N N . ARG A 1 5 ? 0.093 8.505 -6.526 1.00 64.12 5 ARG A N 3
ATOM 2876 C CA . ARG A 1 5 ? -0.065 9.697 -7.351 1.00 60.40 5 ARG A CA 3
ATOM 2877 C C . ARG A 1 5 ? 1.285 10.181 -7.871 1.00 42.13 5 ARG A C 3
ATOM 2878 O O . ARG A 1 5 ? 1.388 10.673 -8.994 1.00 43.34 5 ARG A O 3
ATOM 2899 N N . ALA A 1 6 ? 2.317 10.038 -7.046 1.00 43.23 6 ALA A N 3
ATOM 2900 C CA . ALA A 1 6 ? 3.661 10.460 -7.423 1.00 73.45 6 ALA A CA 3
ATOM 2901 C C . ALA A 1 6 ? 3.664 11.901 -7.922 1.00 24.13 6 ALA A C 3
ATOM 2902 O O . ALA A 1 6 ? 4.358 12.233 -8.882 1.00 24.11 6 ALA A O 3
ATOM 2909 N N . GLU A 1 7 ? 2.884 12.752 -7.263 1.00 2.02 7 GLU A N 3
ATOM 2910 C CA . GLU A 1 7 ? 2.798 14.158 -7.641 1.00 75.52 7 GLU A CA 3
ATOM 2911 C C . GLU A 1 7 ? 4.170 14.822 -7.583 1.00 51.24 7 GLU A C 3
ATOM 2912 O O . GLU A 1 7 ? 4.460 15.737 -8.353 1.00 40.31 7 GLU A O 3
ATOM 2924 N N . GLU A 1 8 ? 5.009 14.354 -6.665 1.00 3.52 8 GLU A N 3
ATOM 2925 C CA . GLU A 1 8 ? 6.350 14.905 -6.506 1.00 24.54 8 GLU A CA 3
ATOM 2926 C C . GLU A 1 8 ? 7.283 14.389 -7.598 1.00 21.12 8 GLU A C 3
ATOM 2927 O O . GLU A 1 8 ? 8.270 15.039 -7.945 1.00 32.30 8 GLU A O 3
ATOM 2939 N N . HIS A 1 9 ? 6.964 13.216 -8.135 1.00 73.14 9 HIS A N 3
ATOM 2940 C CA . HIS A 1 9 ? 7.772 12.612 -9.188 1.00 64.04 9 HIS A CA 3
ATOM 2941 C C . HIS A 1 9 ? 7.418 13.201 -10.551 1.00 23.23 9 HIS A C 3
ATOM 2942 O O . HIS A 1 9 ? 7.989 12.815 -11.571 1.00 74.34 9 HIS A O 3
ATOM 2956 N N . ILE A 1 10 ? 6.474 14.136 -10.558 1.00 62.34 10 ILE A N 3
ATOM 2957 C CA . ILE A 1 10 ? 6.045 14.777 -11.795 1.00 1.11 10 ILE A CA 3
ATOM 2958 C C . ILE A 1 10 ? 7.086 15.777 -12.285 1.00 43.43 10 ILE A C 3
ATOM 2959 O O . ILE A 1 10 ? 7.285 15.943 -13.489 1.00 61.42 10 ILE A O 3
ATOM 2975 N N . TYR A 1 11 ? 7.749 16.441 -11.345 1.00 44.32 11 TYR A N 3
ATOM 2976 C CA . TYR A 1 11 ? 8.771 17.426 -11.681 1.00 54.32 11 TYR A CA 3
ATOM 2977 C C . TYR A 1 11 ? 9.792 17.558 -10.556 1.00 21.44 11 TYR A C 3
ATOM 2978 O O . TYR A 1 11 ? 9.436 17.818 -9.406 1.00 40.54 11 TYR A O 3
ATOM 2996 N N . ARG A 1 12 ? 11.064 17.375 -10.896 1.00 11.44 12 ARG A N 3
ATOM 2997 C CA . ARG A 1 12 ? 12.138 17.473 -9.915 1.00 23.31 12 ARG A CA 3
ATOM 2998 C C . ARG A 1 12 ? 12.309 18.911 -9.436 1.00 52.41 12 ARG A C 3
ATOM 2999 O O . ARG A 1 12 ? 12.514 19.160 -8.249 1.00 20.35 12 ARG A O 3
ATOM 3020 N N . GLU A 1 13 ? 12.223 19.854 -10.369 1.00 52.42 13 GLU A N 3
ATOM 3021 C CA . GLU A 1 13 ? 12.369 21.268 -10.042 1.00 21.23 13 GLU A CA 3
ATOM 3022 C C . GLU A 1 13 ? 11.342 21.693 -8.997 1.00 11.25 13 GLU A C 3
ATOM 3023 O O . GLU A 1 13 ? 11.656 22.442 -8.071 1.00 42.42 13 GLU A O 3
ATOM 3035 N N . ILE A 1 14 ? 10.114 21.211 -9.152 1.00 32.50 14 ILE A N 3
ATOM 3036 C CA . ILE A 1 14 ? 9.041 21.540 -8.222 1.00 73.02 14 ILE A CA 3
ATOM 3037 C C . ILE A 1 14 ? 9.427 21.189 -6.790 1.00 24.34 14 ILE A C 3
ATOM 3038 O O . ILE A 1 14 ? 8.876 21.736 -5.835 1.00 72.12 14 ILE A O 3
ATOM 3054 N N . MET A 1 15 ? 10.380 20.273 -6.647 1.00 42.22 15 MET A N 3
ATOM 3055 C CA . MET A 1 15 ? 10.843 19.851 -5.330 1.00 43.14 15 MET A CA 3
ATOM 3056 C C . MET A 1 15 ? 11.128 21.058 -4.442 1.00 23.32 15 MET A C 3
ATOM 3057 O O . MET A 1 15 ? 10.988 20.987 -3.221 1.00 51.24 15 MET A O 3
ATOM 3071 N N . GLU A 1 16 ? 11.529 22.163 -5.062 1.00 62.25 16 GLU A N 3
ATOM 3072 C CA . GLU A 1 16 ? 11.835 23.384 -4.326 1.00 33.30 16 GLU A CA 3
ATOM 3073 C C . GLU A 1 16 ? 10.637 23.831 -3.494 1.00 15.25 16 GLU A C 3
ATOM 3074 O O . GLU A 1 16 ? 10.763 24.102 -2.299 1.00 13.05 16 GLU A O 3
ATOM 3086 N N . LEU A 1 17 ? 9.475 23.907 -4.133 1.00 53.11 17 LEU A N 3
ATOM 3087 C CA . LEU A 1 17 ? 8.253 24.322 -3.453 1.00 53.21 17 LEU A CA 3
ATOM 3088 C C . LEU A 1 17 ? 7.608 23.146 -2.726 1.00 52.52 17 LEU A C 3
ATOM 3089 O O . LEU A 1 17 ? 7.286 23.238 -1.541 1.00 22.33 17 LEU A O 3
ATOM 3105 N N . CYS A 1 18 ? 7.424 22.044 -3.443 1.00 72.51 18 CYS A N 3
ATOM 3106 C CA . CYS A 1 18 ? 6.819 20.848 -2.866 1.00 15.51 18 CYS A CA 3
ATOM 3107 C C . CYS A 1 18 ? 7.458 20.510 -1.523 1.00 73.32 18 CYS A C 3
ATOM 3108 O O . CYS A 1 18 ? 6.785 20.043 -0.604 1.00 22.33 18 CYS A O 3
ATOM 3116 N N . PHE A 1 19 ? 8.761 20.746 -1.418 1.00 1.53 19 PHE A N 3
ATOM 3117 C CA . PHE A 1 19 ? 9.492 20.464 -0.188 1.00 64.12 19 PHE A CA 3
ATOM 3118 C C . PHE A 1 19 ? 8.871 21.200 0.995 1.00 22.35 19 PHE A C 3
ATOM 3119 O O . PHE A 1 19 ? 8.723 20.639 2.081 1.00 33.32 19 PHE A O 3
ATOM 3136 N N . VAL A 1 20 ? 8.510 22.460 0.778 1.00 41.35 20 VAL A N 3
ATOM 3137 C CA . VAL A 1 20 ? 7.904 23.274 1.825 1.00 44.02 20 VAL A CA 3
ATOM 3138 C C . VAL A 1 20 ? 6.447 22.885 2.049 1.00 5.34 20 VAL A C 3
ATOM 3139 O O . VAL A 1 20 ? 5.961 22.888 3.181 1.00 41.24 20 VAL A O 3
ATOM 3152 N N . ILE A 1 21 ? 5.756 22.551 0.965 1.00 64.40 21 ILE A N 3
ATOM 3153 C CA . ILE A 1 21 ? 4.355 22.158 1.044 1.00 30.40 21 ILE A CA 3
ATOM 3154 C C . ILE A 1 21 ? 4.196 20.833 1.783 1.00 3.43 21 ILE A C 3
ATOM 3155 O O . ILE A 1 21 ? 3.221 20.627 2.505 1.00 33.13 21 ILE A O 3
ATOM 3171 N N . ARG A 1 22 ? 5.163 19.940 1.599 1.00 33.24 22 ARG A N 3
ATOM 3172 C CA . ARG A 1 22 ? 5.131 18.635 2.249 1.00 13.24 22 ARG A CA 3
ATOM 3173 C C . ARG A 1 22 ? 5.253 18.779 3.764 1.00 41.14 22 ARG A C 3
ATOM 3174 O O . ARG A 1 22 ? 4.752 17.947 4.520 1.00 23.53 22 ARG A O 3
ATOM 3195 N N . THR A 1 23 ? 5.923 19.841 4.200 1.00 43.32 23 THR A N 3
ATOM 3196 C CA . THR A 1 23 ? 6.113 20.094 5.623 1.00 62.34 23 THR A CA 3
ATOM 3197 C C . THR A 1 23 ? 4.806 20.509 6.287 1.00 55.13 23 THR A C 3
ATOM 3198 O O . THR A 1 23 ? 4.541 20.153 7.434 1.00 30.35 23 THR A O 3
ATOM 3209 N N . MET A 1 24 ? 3.991 21.264 5.557 1.00 14.13 24 MET A N 3
ATOM 3210 C CA . MET A 1 24 ? 2.709 21.726 6.076 1.00 15.24 24 MET A CA 3
ATOM 3211 C C . MET A 1 24 ? 1.676 20.604 6.052 1.00 54.15 24 MET A C 3
ATOM 3212 O O . MET A 1 24 ? 1.093 20.261 7.080 1.00 51.52 24 MET A O 3
ATOM 3226 N N . ALA A 1 25 ? 1.454 20.036 4.871 1.00 52.13 25 ALA A N 3
ATOM 3227 C CA . ALA A 1 25 ? 0.492 18.952 4.713 1.00 25.21 25 ALA A CA 3
ATOM 3228 C C . ALA A 1 25 ? 1.089 17.621 5.158 1.00 34.42 25 ALA A C 3
ATOM 3229 O O . ALA A 1 25 ? 2.258 17.336 4.900 1.00 4.44 25 ALA A O 3
ATOM 3236 N N . ARG A 1 26 ? 0.277 16.809 5.828 1.00 23.22 26 ARG A N 3
ATOM 3237 C CA . ARG A 1 26 ? 0.726 15.508 6.311 1.00 52.31 26 ARG A CA 3
ATOM 3238 C C . ARG A 1 26 ? 0.043 14.379 5.544 1.00 4.04 26 ARG A C 3
ATOM 3239 O O . ARG A 1 26 ? 0.653 13.741 4.685 1.00 34.01 26 ARG A O 3
ATOM 3260 N N . HIS A 1 27 ? -1.225 14.137 5.862 1.00 44.24 27 HIS A N 3
ATOM 3261 C CA . HIS A 1 27 ? -1.990 13.085 5.203 1.00 72.22 27 HIS A CA 3
ATOM 3262 C C . HIS A 1 27 ? -1.936 13.242 3.686 1.00 13.11 27 HIS A C 3
ATOM 3263 O O . HIS A 1 27 ? -1.982 12.258 2.948 1.00 34.44 27 HIS A O 3
ATOM 3277 N N . ARG A 1 28 ? -1.839 14.486 3.228 1.00 33.11 28 ARG A N 3
ATOM 3278 C CA . ARG A 1 28 ? -1.781 14.772 1.800 1.00 74.33 28 ARG A CA 3
ATOM 3279 C C . ARG A 1 28 ? -0.655 13.987 1.133 1.00 33.44 28 ARG A C 3
ATOM 3280 O O . ARG A 1 28 ? -0.719 13.680 -0.057 1.00 73.41 28 ARG A O 3
ATOM 3301 N N . ARG A 1 29 ? 0.375 13.666 1.909 1.00 31.43 29 ARG A N 3
ATOM 3302 C CA . ARG A 1 29 ? 1.516 12.918 1.394 1.00 13.21 29 ARG A CA 3
ATOM 3303 C C . ARG A 1 29 ? 1.057 11.652 0.677 1.00 30.44 29 ARG A C 3
ATOM 3304 O O . ARG A 1 29 ? 1.719 11.173 -0.244 1.00 1.24 29 ARG A O 3
ATOM 3325 N N . ASP A 1 30 ? -0.079 11.114 1.107 1.00 73.22 30 ASP A N 3
ATOM 3326 C CA . ASP A 1 30 ? -0.627 9.903 0.506 1.00 11.12 30 ASP A CA 3
ATOM 3327 C C . ASP A 1 30 ? -0.943 10.124 -0.970 1.00 34.12 30 ASP A C 3
ATOM 3328 O O . ASP A 1 30 ? -0.844 9.204 -1.781 1.00 3.22 30 ASP A O 3
ATOM 3337 N N . GLY A 1 31 ? -1.326 11.351 -1.311 1.00 35.32 31 GLY A N 3
ATOM 3338 C CA . GLY A 1 31 ? -1.653 11.670 -2.688 1.00 62.14 31 GLY A CA 3
ATOM 3339 C C . GLY A 1 31 ? -1.204 13.063 -3.083 1.00 31.03 31 GLY A C 3
ATOM 3340 O O . GLY A 1 31 ? -0.007 13.338 -3.164 1.00 2.54 31 GLY A O 3
ATOM 3344 N N . LYS A 1 32 ? -2.167 13.945 -3.331 1.00 25.23 32 LYS A N 3
ATOM 3345 C CA . LYS A 1 32 ? -1.866 15.317 -3.720 1.00 4.54 32 LYS A CA 3
ATOM 3346 C C . LYS A 1 32 ? -1.764 16.220 -2.494 1.00 53.33 32 LYS A C 3
ATOM 3347 O O . LYS A 1 32 ? -2.378 15.951 -1.461 1.00 63.11 32 LYS A O 3
ATOM 3366 N N . ILE A 1 33 ? -0.988 17.292 -2.617 1.00 72.21 33 ILE A N 3
ATOM 3367 C CA . ILE A 1 33 ? -0.810 18.235 -1.520 1.00 63.21 33 ILE A CA 3
ATOM 3368 C C . ILE A 1 33 ? -1.497 19.563 -1.820 1.00 24.14 33 ILE A C 3
ATOM 3369 O O . ILE A 1 33 ? -1.514 20.019 -2.962 1.00 42.53 33 ILE A O 3
ATOM 3385 N N . GLN A 1 34 ? -2.060 20.178 -0.785 1.00 1.12 34 GLN A N 3
ATOM 3386 C CA . GLN A 1 34 ? -2.747 21.455 -0.938 1.00 32.05 34 GLN A CA 3
ATOM 3387 C C . GLN A 1 34 ? -2.622 22.296 0.329 1.00 65.33 34 GLN A C 3
ATOM 3388 O O . GLN A 1 34 ? -2.698 21.776 1.442 1.00 74.51 34 GLN A O 3
ATOM 3402 N N . VAL A 1 35 ? -2.427 23.599 0.151 1.00 34.32 35 VAL A N 3
ATOM 3403 C CA . VAL A 1 35 ? -2.292 24.512 1.280 1.00 43.14 35 VAL A CA 3
ATOM 3404 C C . VAL A 1 35 ? -2.692 25.930 0.890 1.00 51.54 35 VAL A C 3
ATOM 3405 O O . VAL A 1 35 ? -2.559 26.330 -0.268 1.00 25.13 35 VAL A O 3
ATOM 3418 N N . THR A 1 36 ? -3.184 26.690 1.864 1.00 60.22 36 THR A N 3
ATOM 3419 C CA . THR A 1 36 ? -3.605 28.064 1.623 1.00 2.22 36 THR A CA 3
ATOM 3420 C C . THR A 1 36 ? -2.415 29.016 1.649 1.00 45.20 36 THR A C 3
ATOM 3421 O O . THR A 1 36 ? -1.374 28.709 2.230 1.00 4.04 36 THR A O 3
ATOM 3432 N N . PHE A 1 37 ? -2.575 30.174 1.016 1.00 63.41 37 PHE A N 3
ATOM 3433 C CA . PHE A 1 37 ? -1.512 31.171 0.966 1.00 12.22 37 PHE A CA 3
ATOM 3434 C C . PHE A 1 37 ? -1.084 31.581 2.373 1.00 73.55 37 PHE A C 3
ATOM 3435 O O . PHE A 1 37 ? 0.106 31.658 2.673 1.00 21.13 37 PHE A O 3
ATOM 3452 N N . GLY A 1 38 ? -2.066 31.842 3.231 1.00 44.43 38 GLY A N 3
ATOM 3453 C CA . GLY A 1 38 ? -1.772 32.241 4.595 1.00 45.43 38 GLY A CA 3
ATOM 3454 C C . GLY A 1 38 ? -0.799 31.300 5.277 1.00 11.02 38 GLY A C 3
ATOM 3455 O O . GLY A 1 38 ? 0.157 31.741 5.914 1.00 32.34 38 GLY A O 3
ATOM 3459 N N . GLU A 1 39 ? -1.045 30.000 5.145 1.00 5.21 39 GLU A N 3
ATOM 3460 C CA . GLU A 1 39 ? -0.184 28.995 5.757 1.00 24.11 39 GLU A CA 3
ATOM 3461 C C . GLU A 1 39 ? 1.186 28.970 5.086 1.00 44.25 39 GLU A C 3
ATOM 3462 O O . GLU A 1 39 ? 2.220 29.000 5.756 1.00 54.35 39 GLU A O 3
ATOM 3474 N N . LEU A 1 40 ? 1.187 28.915 3.758 1.00 20.43 40 LEU A N 3
ATOM 3475 C CA . LEU A 1 40 ? 2.429 28.885 2.994 1.00 5.23 40 LEU A CA 3
ATOM 3476 C C . LEU A 1 40 ? 3.326 30.061 3.368 1.00 44.01 40 LEU A C 3
ATOM 3477 O O . LEU A 1 40 ? 4.524 29.893 3.600 1.00 71.13 40 LEU A O 3
ATOM 3493 N N . PHE A 1 41 ? 2.739 31.251 3.427 1.00 52.54 41 PHE A N 3
ATOM 3494 C CA . PHE A 1 41 ? 3.484 32.456 3.774 1.00 63.25 41 PHE A CA 3
ATOM 3495 C C . PHE A 1 41 ? 4.008 32.378 5.204 1.00 24.35 41 PHE A C 3
ATOM 3496 O O . PHE A 1 41 ? 5.201 32.556 5.451 1.00 43.23 41 PHE A O 3
ATOM 3513 N N . ASP A 1 42 ? 3.108 32.110 6.144 1.00 50.41 42 ASP A N 3
ATOM 3514 C CA . ASP A 1 42 ? 3.478 32.008 7.551 1.00 62.13 42 ASP A CA 3
ATOM 3515 C C . ASP A 1 42 ? 4.530 30.923 7.758 1.00 20.42 42 ASP A C 3
ATOM 3516 O O . ASP A 1 42 ? 5.210 30.891 8.784 1.00 15.13 42 ASP A O 3
ATOM 3525 N N . ARG A 1 43 ? 4.658 30.034 6.778 1.00 53.41 43 ARG A N 3
ATOM 3526 C CA . ARG A 1 43 ? 5.625 28.946 6.854 1.00 10.22 43 ARG A CA 3
ATOM 3527 C C . ARG A 1 43 ? 6.933 29.333 6.170 1.00 22.34 43 ARG A C 3
ATOM 3528 O O . ARG A 1 43 ? 8.014 28.939 6.609 1.00 64.05 43 ARG A O 3
ATOM 3549 N N . TYR A 1 44 ? 6.827 30.105 5.095 1.00 73.22 44 TYR A N 3
ATOM 3550 C CA . TYR A 1 44 ? 8.001 30.542 4.349 1.00 54.14 44 TYR A CA 3
ATOM 3551 C C . TYR A 1 44 ? 8.691 31.706 5.052 1.00 10.35 44 TYR A C 3
ATOM 3552 O O . TYR A 1 44 ? 9.894 31.915 4.898 1.00 43.32 44 TYR A O 3
ATOM 3570 N N . VAL A 1 45 ? 7.920 32.462 5.828 1.00 54.04 45 VAL A N 3
ATOM 3571 C CA . VAL A 1 45 ? 8.455 33.605 6.558 1.00 63.32 45 VAL A CA 3
ATOM 3572 C C . VAL A 1 45 ? 9.613 33.188 7.458 1.00 70.10 45 VAL A C 3
ATOM 3573 O O . VAL A 1 45 ? 10.502 33.987 7.752 1.00 25.42 45 VAL A O 3
ATOM 3586 N N . ARG A 1 46 ? 9.595 31.932 7.892 1.00 64.11 46 ARG A N 3
ATOM 3587 C CA . ARG A 1 46 ? 10.644 31.409 8.760 1.00 74.44 46 ARG A CA 3
ATOM 3588 C C . ARG A 1 46 ? 11.782 30.812 7.938 1.00 44.24 46 ARG A C 3
ATOM 3589 O O . ARG A 1 46 ? 12.668 30.147 8.476 1.00 12.35 46 ARG A O 3
ATOM 3610 N N . ILE A 1 47 ? 11.752 31.054 6.631 1.00 2.25 47 ILE A N 3
ATOM 3611 C CA . ILE A 1 47 ? 12.782 30.542 5.736 1.00 32.40 47 ILE A CA 3
ATOM 3612 C C . ILE A 1 47 ? 13.303 31.638 4.813 1.00 23.03 47 ILE A C 3
ATOM 3613 O O . ILE A 1 47 ? 14.434 32.101 4.960 1.00 4.01 47 ILE A O 3
ATOM 3629 N N . SER A 1 48 ? 12.470 32.050 3.863 1.00 3.11 48 SER A N 3
ATOM 3630 C CA . SER A 1 48 ? 12.848 33.091 2.914 1.00 13.35 48 SER A CA 3
ATOM 3631 C C . SER A 1 48 ? 11.846 34.242 2.943 1.00 31.44 48 SER A C 3
ATOM 3632 O O . SER A 1 48 ? 12.207 35.399 2.730 1.00 11.24 48 SER A O 3
ATOM 3640 N N . ASP A 1 49 ? 10.586 33.914 3.208 1.00 22.14 49 ASP A N 3
ATOM 3641 C CA . ASP A 1 49 ? 9.531 34.919 3.267 1.00 72.44 49 ASP A CA 3
ATOM 3642 C C . ASP A 1 49 ? 9.258 35.501 1.883 1.00 1.13 49 ASP A C 3
ATOM 3643 O O . ASP A 1 49 ? 9.443 36.696 1.653 1.00 2.44 49 ASP A O 3
ATOM 3652 N N . LYS A 1 50 ? 8.818 34.648 0.964 1.00 0.42 50 LYS A N 3
ATOM 3653 C CA . LYS A 1 50 ? 8.519 35.077 -0.397 1.00 63.01 50 LYS A CA 3
ATOM 3654 C C . LYS A 1 50 ? 7.923 33.932 -1.209 1.00 72.14 50 LYS A C 3
ATOM 3655 O O . LYS A 1 50 ? 8.232 33.768 -2.390 1.00 22.34 50 LYS A O 3
ATOM 3674 N N . VAL A 1 51 ? 7.065 33.143 -0.570 1.00 71.12 51 VAL A N 3
ATOM 3675 C CA . VAL A 1 51 ? 6.423 32.015 -1.234 1.00 70.24 51 VAL A CA 3
ATOM 3676 C C . VAL A 1 51 ? 5.725 32.456 -2.516 1.00 45.11 51 VAL A C 3
ATOM 3677 O O . VAL A 1 51 ? 5.849 31.811 -3.557 1.00 65.31 51 VAL A O 3
ATOM 3690 N N . VAL A 1 52 ? 4.991 33.561 -2.434 1.00 3.24 52 VAL A N 3
ATOM 3691 C CA . VAL A 1 52 ? 4.275 34.091 -3.588 1.00 35.25 52 VAL A CA 3
ATOM 3692 C C . VAL A 1 52 ? 5.220 34.330 -4.759 1.00 71.04 52 VAL A C 3
ATOM 3693 O O . VAL A 1 52 ? 4.849 34.145 -5.918 1.00 30.24 52 VAL A O 3
ATOM 3706 N N . GLY A 1 53 ? 6.445 34.743 -4.450 1.00 24.44 53 GLY A N 3
ATOM 3707 C CA . GLY A 1 53 ? 7.426 35.000 -5.488 1.00 0.21 53 GLY A CA 3
ATOM 3708 C C . GLY A 1 53 ? 7.919 33.728 -6.148 1.00 71.03 53 GLY A C 3
ATOM 3709 O O . GLY A 1 53 ? 8.248 33.724 -7.335 1.00 13.20 53 GLY A O 3
ATOM 3713 N N . ILE A 1 54 ? 7.972 32.646 -5.379 1.00 1.12 54 ILE A N 3
ATOM 3714 C CA . ILE A 1 54 ? 8.429 31.363 -5.897 1.00 22.43 54 ILE A CA 3
ATOM 3715 C C . ILE A 1 54 ? 7.348 30.693 -6.739 1.00 3.05 54 ILE A C 3
ATOM 3716 O O . ILE A 1 54 ? 7.644 30.008 -7.719 1.00 4.52 54 ILE A O 3
ATOM 3732 N N . LEU A 1 55 ? 6.094 30.896 -6.351 1.00 0.11 55 LEU A N 3
ATOM 3733 C CA . LEU A 1 55 ? 4.967 30.314 -7.071 1.00 71.30 55 LEU A CA 3
ATOM 3734 C C . LEU A 1 55 ? 5.051 30.629 -8.561 1.00 40.10 55 LEU A C 3
ATOM 3735 O O . LEU A 1 55 ? 4.605 29.844 -9.398 1.00 4.34 55 LEU A O 3
ATOM 3751 N N . MET A 1 56 ? 5.627 31.782 -8.885 1.00 3.11 56 MET A N 3
ATOM 3752 C CA . MET A 1 56 ? 5.773 32.199 -10.275 1.00 10.34 56 MET A CA 3
ATOM 3753 C C . MET A 1 56 ? 6.548 31.159 -11.076 1.00 62.53 56 MET A C 3
ATOM 3754 O O . MET A 1 56 ? 6.301 30.969 -12.267 1.00 64.04 56 MET A O 3
ATOM 3768 N N . ARG A 1 57 ? 7.486 30.487 -10.416 1.00 11.34 57 ARG A N 3
ATOM 3769 C CA . ARG A 1 57 ? 8.298 29.467 -11.068 1.00 11.03 57 ARG A CA 3
ATOM 3770 C C . ARG A 1 57 ? 7.467 28.225 -11.375 1.00 33.34 57 ARG A C 3
ATOM 3771 O O . ARG A 1 57 ? 7.502 27.701 -12.488 1.00 4.42 57 ARG A O 3
ATOM 3792 N N . ALA A 1 58 ? 6.720 27.758 -10.379 1.00 53.23 58 ALA A N 3
ATOM 3793 C CA . ALA A 1 58 ? 5.879 26.579 -10.543 1.00 72.02 58 ALA A CA 3
ATOM 3794 C C . ALA A 1 58 ? 4.755 26.840 -11.541 1.00 2.25 58 ALA A C 3
ATOM 3795 O O . ALA A 1 58 ? 4.307 25.930 -12.237 1.00 35.51 58 ALA A O 3
ATOM 3802 N N . ARG A 1 59 ? 4.305 28.089 -11.604 1.00 34.15 59 ARG A N 3
ATOM 3803 C CA . ARG A 1 59 ? 3.232 28.469 -12.515 1.00 33.14 59 ARG A CA 3
ATOM 3804 C C . ARG A 1 59 ? 3.659 28.279 -13.967 1.00 71.50 59 ARG A C 3
ATOM 3805 O O . ARG A 1 59 ? 2.828 28.046 -14.845 1.00 34.21 59 ARG A O 3
ATOM 3826 N N . LYS A 1 60 ? 4.961 28.380 -14.214 1.00 34.45 60 LYS A N 3
ATOM 3827 C CA . LYS A 1 60 ? 5.500 28.218 -15.559 1.00 10.15 60 LYS A CA 3
ATOM 3828 C C . LYS A 1 60 ? 5.013 26.916 -16.187 1.00 44.32 60 LYS A C 3
ATOM 3829 O O . LYS A 1 60 ? 4.844 26.828 -17.404 1.00 11.13 60 LYS A O 3
ATOM 3848 N N . HIS A 1 61 ? 4.789 25.908 -15.351 1.00 20.04 61 HIS A N 3
ATOM 3849 C CA . HIS A 1 61 ? 4.319 24.611 -15.825 1.00 5.01 61 HIS A CA 3
ATOM 3850 C C . HIS A 1 61 ? 2.910 24.325 -15.317 1.00 74.31 61 HIS A C 3
ATOM 3851 O O . HIS A 1 61 ? 2.496 23.170 -15.221 1.00 41.04 61 HIS A O 3
ATOM 3865 N N . GLY A 1 62 ? 2.176 25.385 -14.992 1.00 31.01 62 GLY A N 3
ATOM 3866 C CA . GLY A 1 62 ? 0.821 25.226 -14.497 1.00 20.01 62 GLY A CA 3
ATOM 3867 C C . GLY A 1 62 ? 0.737 24.251 -13.339 1.00 63.25 62 GLY A C 3
ATOM 3868 O O . GLY A 1 62 ? 0.157 23.172 -13.468 1.00 24.33 62 GLY A O 3
ATOM 3872 N N . LEU A 1 63 ? 1.319 24.629 -12.206 1.00 74.24 63 LEU A N 3
ATOM 3873 C CA . LEU A 1 63 ? 1.309 23.779 -11.021 1.00 32.22 63 LEU A CA 3
ATOM 3874 C C . LEU A 1 63 ? 0.493 24.416 -9.901 1.00 2.35 63 LEU A C 3
ATOM 3875 O O . LEU A 1 63 ? 0.096 23.745 -8.948 1.00 73.23 63 LEU A O 3
ATOM 3891 N N . VAL A 1 64 ? 0.245 25.717 -10.022 1.00 24.40 64 VAL A N 3
ATOM 3892 C CA . VAL A 1 64 ? -0.526 26.445 -9.022 1.00 21.45 64 VAL A CA 3
ATOM 3893 C C . VAL A 1 64 ? -1.859 26.916 -9.592 1.00 1.24 64 VAL A C 3
ATOM 3894 O O . VAL A 1 64 ? -1.898 27.722 -10.522 1.00 74.54 64 VAL A O 3
ATOM 3907 N N . HIS A 1 65 ? -2.950 26.410 -9.027 1.00 34.34 65 HIS A N 3
ATOM 3908 C CA . HIS A 1 65 ? -4.287 26.780 -9.478 1.00 0.11 65 HIS A CA 3
ATOM 3909 C C . HIS A 1 65 ? -4.747 28.072 -8.810 1.00 14.23 65 HIS A C 3
ATOM 3910 O O . HIS A 1 65 ? -5.876 28.521 -9.014 1.00 22.44 65 HIS A O 3
ATOM 3924 N N . PHE A 1 66 ? -3.867 28.666 -8.011 1.00 21.33 66 PHE A N 3
ATOM 3925 C CA . PHE A 1 66 ? -4.184 29.905 -7.311 1.00 43.30 66 PHE A CA 3
ATOM 3926 C C . PHE A 1 66 ? -4.688 30.966 -8.285 1.00 73.01 66 PHE A C 3
ATOM 3927 O O . PHE A 1 66 ? -4.470 30.868 -9.492 1.00 41.41 66 PHE A O 3
ATOM 3944 N N . GLU A 1 67 ? -5.365 31.978 -7.751 1.00 25.05 67 GLU A N 3
ATOM 3945 C CA . GLU A 1 67 ? -5.901 33.056 -8.573 1.00 35.03 67 GLU A CA 3
ATOM 3946 C C . GLU A 1 67 ? -5.069 34.325 -8.417 1.00 41.31 67 GLU A C 3
ATOM 3947 O O . GLU A 1 67 ? -4.430 34.540 -7.388 1.00 33.44 67 GLU A O 3
ATOM 3959 N N . GLY A 1 68 ? -5.081 35.164 -9.449 1.00 11.45 68 GLY A N 3
ATOM 3960 C CA . GLY A 1 68 ? -4.323 36.401 -9.407 1.00 55.54 68 GLY A CA 3
ATOM 3961 C C . GLY A 1 68 ? -2.842 36.182 -9.641 1.00 1.11 68 GLY A C 3
ATOM 3962 O O . GLY A 1 68 ? -2.325 35.091 -9.402 1.00 41.40 68 GLY A O 3
ATOM 3966 N N . GLU A 1 69 ? -2.158 37.221 -10.110 1.00 71.15 69 GLU A N 3
ATOM 3967 C CA . GLU A 1 69 ? -0.727 37.135 -10.379 1.00 34.44 69 GLU A CA 3
ATOM 3968 C C . GLU A 1 69 ? 0.073 37.168 -9.079 1.00 74.25 69 GLU A C 3
ATOM 3969 O O . GLU A 1 69 ? 1.241 36.783 -9.048 1.00 1.20 69 GLU A O 3
ATOM 3981 N N . MET A 1 70 ? -0.566 37.631 -8.010 1.00 30.11 70 MET A N 3
ATOM 3982 C CA . MET A 1 70 ? 0.085 37.714 -6.708 1.00 4.01 70 MET A CA 3
ATOM 3983 C C . MET A 1 70 ? -0.935 37.593 -5.581 1.00 31.43 70 MET A C 3
ATOM 3984 O O . MET A 1 70 ? -2.140 37.719 -5.804 1.00 1.10 70 MET A O 3
ATOM 3998 N N . LEU A 1 71 ? -0.446 37.346 -4.370 1.00 54.52 71 LEU A N 3
ATOM 3999 C CA . LEU A 1 71 ? -1.316 37.208 -3.207 1.00 74.35 71 LEU A CA 3
ATOM 4000 C C . LEU A 1 71 ? -0.847 38.105 -2.066 1.00 75.43 71 LEU A C 3
ATOM 4001 O O . LEU A 1 71 ? 0.287 37.993 -1.602 1.00 61.30 71 LEU A O 3
ATOM 4017 N N . TRP A 1 72 ? -1.728 38.992 -1.618 1.00 72.23 72 TRP A N 3
ATOM 4018 C CA . TRP A 1 72 ? -1.405 39.907 -0.529 1.00 62.33 72 TRP A CA 3
ATOM 4019 C C . TRP A 1 72 ? -1.828 39.324 0.815 1.00 43.23 72 TRP A C 3
ATOM 4020 O O . TRP A 1 72 ? -2.964 38.882 0.979 1.00 54.23 72 TRP A O 3
ATOM 4041 N N . GLN A 1 73 ? -0.906 39.327 1.773 1.00 52.54 73 GLN A N 3
ATOM 4042 C CA . GLN A 1 73 ? -1.185 38.798 3.102 1.00 14.33 73 GLN A CA 3
ATOM 4043 C C . GLN A 1 73 ? -2.330 39.561 3.762 1.00 23.43 73 GLN A C 3
ATOM 4044 O O . GLN A 1 73 ? -2.240 40.768 3.980 1.00 55.11 73 GLN A O 3
ATOM 4058 N N . GLY A 1 74 ? -3.406 38.846 4.078 1.00 3.24 74 GLY A N 3
ATOM 4059 C CA . GLY A 1 74 ? -4.553 39.472 4.710 1.00 45.31 74 GLY A CA 3
ATOM 4060 C C . GLY A 1 74 ? -5.700 39.690 3.743 1.00 23.23 74 GLY A C 3
ATOM 4061 O O . GLY A 1 74 ? -6.824 39.976 4.156 1.00 42.31 74 GLY A O 3
ATOM 4065 N N . LYS A 1 75 ? -5.417 39.555 2.452 1.00 2.50 75 LYS A N 3
ATOM 4066 C CA . LYS A 1 75 ? -6.433 39.739 1.423 1.00 42.45 75 LYS A CA 3
ATOM 4067 C C . LYS A 1 75 ? -6.573 38.485 0.566 1.00 32.24 75 LYS A C 3
ATOM 4068 O O . LYS A 1 75 ? -7.684 38.051 0.262 1.00 74.11 75 LYS A O 3
ATOM 4087 N N . ASP A 1 76 ? -5.441 37.906 0.183 1.00 43.23 76 ASP A N 3
ATOM 4088 C CA . ASP A 1 76 ? -5.438 36.700 -0.636 1.00 63.42 76 ASP A CA 3
ATOM 4089 C C . ASP A 1 76 ? -5.131 35.469 0.211 1.00 22.40 76 ASP A C 3
ATOM 4090 O O . ASP A 1 76 ? -4.824 34.400 -0.317 1.00 62.15 76 ASP A O 3
ATOM 4099 N N . ASP A 1 77 ? -5.215 35.627 1.527 1.00 21.13 77 ASP A N 3
ATOM 4100 C CA . ASP A 1 77 ? -4.946 34.528 2.448 1.00 11.52 77 ASP A CA 3
ATOM 4101 C C . ASP A 1 77 ? -5.916 33.375 2.215 1.00 34.54 77 ASP A C 3
ATOM 4102 O O . ASP A 1 77 ? -5.604 32.219 2.504 1.00 21.14 77 ASP A O 3
ATOM 4111 N N . HIS A 1 78 ? -7.095 33.696 1.692 1.00 34.32 78 HIS A N 3
ATOM 4112 C CA . HIS A 1 78 ? -8.112 32.686 1.421 1.00 32.41 78 HIS A CA 3
ATOM 4113 C C . HIS A 1 78 ? -7.735 31.849 0.202 1.00 33.12 78 HIS A C 3
ATOM 4114 O O . HIS A 1 78 ? -8.256 30.751 0.005 1.00 71.10 78 HIS A O 3
ATOM 4128 N N . VAL A 1 79 ? -6.827 32.376 -0.613 1.00 73.54 79 VAL A N 3
ATOM 4129 C CA . VAL A 1 79 ? -6.381 31.677 -1.813 1.00 5.32 79 VAL A CA 3
ATOM 4130 C C . VAL A 1 79 ? -5.850 30.288 -1.475 1.00 14.42 79 VAL A C 3
ATOM 4131 O O . VAL A 1 79 ? -4.835 30.149 -0.792 1.00 74.53 79 VAL A O 3
ATOM 4144 N N . VAL A 1 80 ? -6.544 29.262 -1.958 1.00 12.53 80 VAL A N 3
ATOM 4145 C CA . VAL A 1 80 ? -6.143 27.883 -1.708 1.00 42.25 80 VAL A CA 3
ATOM 4146 C C . VAL A 1 80 ? -5.229 27.368 -2.815 1.00 3.44 80 VAL A C 3
ATOM 4147 O O . VAL A 1 80 ? -5.652 27.209 -3.960 1.00 35.33 80 VAL A O 3
ATOM 4160 N N . ILE A 1 81 ? -3.973 27.110 -2.465 1.00 12.13 81 ILE A N 3
ATOM 4161 C CA . ILE A 1 81 ? -2.999 26.612 -3.428 1.00 33.42 81 ILE A CA 3
ATOM 4162 C C . ILE A 1 81 ? -2.951 25.088 -3.422 1.00 24.53 81 ILE A C 3
ATOM 4163 O O . ILE A 1 81 ? -2.465 24.474 -2.471 1.00 1.04 81 ILE A O 3
ATOM 4179 N N . THR A 1 82 ? -3.456 24.480 -4.491 1.00 42.30 82 THR A N 3
ATOM 4180 C CA . THR A 1 82 ? -3.470 23.028 -4.610 1.00 24.21 82 THR A CA 3
ATOM 4181 C C . THR A 1 82 ? -2.387 22.544 -5.568 1.00 3.24 82 THR A C 3
ATOM 4182 O O . THR A 1 82 ? -2.455 22.788 -6.773 1.00 14.10 82 THR A O 3
ATOM 4193 N N . LEU A 1 83 ? -1.388 21.857 -5.025 1.00 3.01 83 LEU A N 3
ATOM 4194 C CA . LEU A 1 83 ? -0.289 21.338 -5.832 1.00 71.32 83 LEU A CA 3
ATOM 4195 C C . LEU A 1 83 ? -0.816 20.598 -7.058 1.00 32.04 83 LEU A C 3
ATOM 4196 O O . LEU A 1 83 ? -1.314 19.476 -6.952 1.00 54.34 83 LEU A O 3
ATOM 4212 N N . LEU A 1 84 ? -0.701 21.232 -8.219 1.00 73.24 84 LEU A N 3
ATOM 4213 C CA . LEU A 1 84 ? -1.164 20.633 -9.467 1.00 11.04 84 LEU A CA 3
ATOM 4214 C C . LEU A 1 84 ? -0.029 19.898 -10.172 1.00 42.10 84 LEU A C 3
ATOM 4215 O O . LEU A 1 84 ? 0.661 20.468 -11.017 1.00 20.32 84 LEU A O 3
ATOM 4231 N N . GLU A 1 85 ? 0.157 18.630 -9.820 1.00 71.42 85 GLU A N 3
ATOM 4232 C CA . GLU A 1 85 ? 1.208 17.817 -10.421 1.00 71.13 85 GLU A CA 3
ATOM 4233 C C . GLU A 1 85 ? 0.654 16.478 -10.899 1.00 31.42 85 GLU A C 3
ATOM 4234 O O . GLU A 1 85 ? -0.440 16.411 -11.458 1.00 40.53 85 GLU A O 3
ATOM 4246 N N . GLY A 1 1 ? 0.113 -0.671 -0.254 1.00 41.12 1 GLY A N 4
ATOM 4247 C CA . GLY A 1 1 ? 0.976 -0.240 -1.339 1.00 14.44 1 GLY A CA 4
ATOM 4248 C C . GLY A 1 1 ? 0.194 0.202 -2.560 1.00 43.31 1 GLY A C 4
ATOM 4249 O O . GLY A 1 1 ? -0.348 1.307 -2.592 1.00 64.34 1 GLY A O 4
ATOM 4253 N N . ALA A 1 2 ? 0.137 -0.661 -3.569 1.00 24.45 2 ALA A N 4
ATOM 4254 C CA . ALA A 1 2 ? -0.583 -0.354 -4.798 1.00 34.33 2 ALA A CA 4
ATOM 4255 C C . ALA A 1 2 ? -0.011 0.887 -5.474 1.00 62.54 2 ALA A C 4
ATOM 4256 O O . ALA A 1 2 ? 0.970 1.463 -5.006 1.00 43.2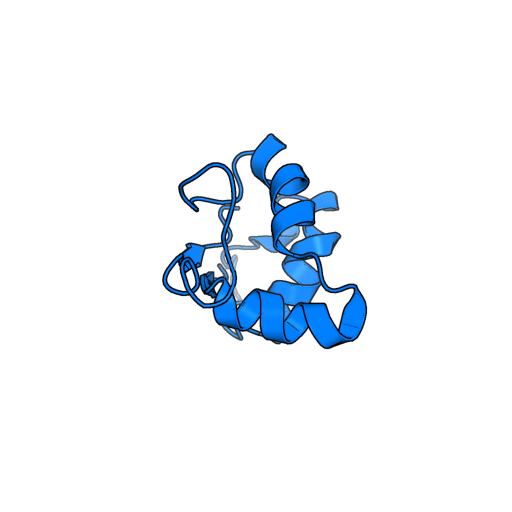2 2 ALA A O 4
ATOM 4263 N N . MET A 1 3 ? -0.630 1.291 -6.579 1.00 3.55 3 MET A N 4
ATOM 4264 C CA . MET A 1 3 ? -0.181 2.465 -7.319 1.00 61.11 3 MET A CA 4
ATOM 4265 C C . MET A 1 3 ? -0.490 3.745 -6.549 1.00 23.21 3 MET A C 4
ATOM 4266 O O . MET A 1 3 ? -1.489 3.825 -5.835 1.00 24.44 3 MET A O 4
ATOM 4280 N N . ALA A 1 4 ? 0.374 4.743 -6.699 1.00 2.51 4 ALA A N 4
ATOM 4281 C CA . ALA A 1 4 ? 0.192 6.020 -6.019 1.00 22.33 4 ALA A CA 4
ATOM 4282 C C . ALA A 1 4 ? 0.157 7.173 -7.016 1.00 34.03 4 ALA A C 4
ATOM 4283 O O . ALA A 1 4 ? 0.084 6.958 -8.226 1.00 30.13 4 ALA A O 4
ATOM 4290 N N . ARG A 1 5 ? 0.207 8.397 -6.500 1.00 24.21 5 ARG A N 4
ATOM 4291 C CA . ARG A 1 5 ? 0.179 9.584 -7.345 1.00 50.15 5 ARG A CA 4
ATOM 4292 C C . ARG A 1 5 ? 1.591 10.000 -7.746 1.00 43.12 5 ARG A C 4
ATOM 4293 O O . ARG A 1 5 ? 1.841 10.356 -8.898 1.00 21.35 5 ARG A O 4
ATOM 4314 N N . ALA A 1 6 ? 2.511 9.953 -6.788 1.00 12.12 6 ALA A N 4
ATOM 4315 C CA . ALA A 1 6 ? 3.898 10.323 -7.041 1.00 13.40 6 ALA A CA 4
ATOM 4316 C C . ALA A 1 6 ? 3.988 11.692 -7.708 1.00 75.44 6 ALA A C 4
ATOM 4317 O O . ALA A 1 6 ? 4.778 11.891 -8.630 1.00 3.53 6 ALA A O 4
ATOM 4324 N N . GLU A 1 7 ? 3.172 12.629 -7.238 1.00 15.55 7 GLU A N 4
ATOM 4325 C CA . GLU A 1 7 ? 3.159 13.978 -7.791 1.00 40.42 7 GLU A CA 4
ATOM 4326 C C . GLU A 1 7 ? 4.555 14.594 -7.757 1.00 21.43 7 GLU A C 4
ATOM 4327 O O . GLU A 1 7 ? 4.921 15.376 -8.633 1.00 60.11 7 GLU A O 4
ATOM 4339 N N . GLU A 1 8 ? 5.329 14.234 -6.737 1.00 70.24 8 GLU A N 4
ATOM 4340 C CA . GLU A 1 8 ? 6.684 14.752 -6.588 1.00 31.41 8 GLU A CA 4
ATOM 4341 C C . GLU A 1 8 ? 7.645 14.043 -7.538 1.00 21.32 8 GLU A C 4
ATOM 4342 O O . GLU A 1 8 ? 8.703 14.573 -7.879 1.00 13.40 8 GLU A O 4
ATOM 4354 N N . HIS A 1 9 ? 7.270 12.840 -7.961 1.00 71.21 9 HIS A N 4
ATOM 4355 C CA . HIS A 1 9 ? 8.098 12.057 -8.872 1.00 10.22 9 HIS A CA 4
ATOM 4356 C C . HIS A 1 9 ? 7.885 12.500 -10.316 1.00 44.41 9 HIS A C 4
ATOM 4357 O O . HIS A 1 9 ? 8.476 11.940 -11.240 1.00 54.24 9 HIS A O 4
ATOM 4371 N N . ILE A 1 10 ? 7.039 13.508 -10.502 1.00 62.33 10 ILE A N 4
ATOM 4372 C CA . ILE A 1 10 ? 6.750 14.025 -11.834 1.00 13.42 10 ILE A CA 4
ATOM 4373 C C . ILE A 1 10 ? 7.758 15.095 -12.239 1.00 0.21 10 ILE A C 4
ATOM 4374 O O . ILE A 1 10 ? 8.373 15.012 -13.302 1.00 43.41 10 ILE A O 4
ATOM 4390 N N . TYR A 1 11 ? 7.924 16.098 -11.384 1.00 15.22 11 TYR A N 4
ATOM 4391 C CA . TYR A 1 11 ? 8.857 17.185 -11.653 1.00 1.45 11 TYR A CA 4
ATOM 4392 C C . TYR A 1 11 ? 9.828 17.370 -10.490 1.00 71.31 11 TYR A C 4
ATOM 4393 O O . TYR A 1 11 ? 9.422 17.685 -9.372 1.00 13.24 11 TYR A O 4
ATOM 4411 N N . ARG A 1 12 ? 11.113 17.171 -10.764 1.00 21.21 12 ARG A N 4
ATOM 4412 C CA . ARG A 1 12 ? 12.143 17.314 -9.742 1.00 41.01 12 ARG A CA 4
ATOM 4413 C C . ARG A 1 12 ? 12.297 18.774 -9.326 1.00 52.10 12 ARG A C 4
ATOM 4414 O O . ARG A 1 12 ? 12.470 19.078 -8.146 1.00 70.33 12 ARG A O 4
ATOM 4435 N N . GLU A 1 13 ? 12.233 19.673 -10.304 1.00 35.44 13 GLU A N 4
ATOM 4436 C CA . GLU A 1 13 ? 12.366 21.100 -10.038 1.00 41.21 13 GLU A CA 4
ATOM 4437 C C . GLU A 1 13 ? 11.300 21.572 -9.053 1.00 43.43 13 GLU A C 4
ATOM 4438 O O . GLU A 1 13 ? 11.576 22.379 -8.164 1.00 75.14 13 GLU A O 4
ATOM 4450 N N . ILE A 1 14 ? 10.084 21.065 -9.219 1.00 73.20 14 ILE A N 4
ATOM 4451 C CA . ILE A 1 14 ? 8.977 21.434 -8.345 1.00 70.22 14 ILE A CA 4
ATOM 4452 C C . ILE A 1 14 ? 9.300 21.123 -6.888 1.00 21.03 14 ILE A C 4
ATOM 4453 O O . ILE A 1 14 ? 8.699 21.687 -5.974 1.00 51.32 14 ILE A O 4
ATOM 4469 N N . MET A 1 15 ? 10.255 20.223 -6.678 1.00 61.20 15 MET A N 4
ATOM 4470 C CA . MET A 1 15 ? 10.661 19.839 -5.331 1.00 13.22 15 MET A CA 4
ATOM 4471 C C . MET A 1 15 ? 11.001 21.069 -4.495 1.00 33.24 15 MET A C 4
ATOM 4472 O O . MET A 1 15 ? 10.913 21.039 -3.268 1.00 32.04 15 MET A O 4
ATOM 4486 N N . GLU A 1 16 ? 11.389 22.148 -5.167 1.00 62.42 16 GLU A N 4
ATOM 4487 C CA . GLU A 1 16 ? 11.743 23.386 -4.484 1.00 43.43 16 GLU A CA 4
ATOM 4488 C C . GLU A 1 16 ? 10.609 23.850 -3.575 1.00 74.03 16 GLU A C 4
ATOM 4489 O O . GLU A 1 16 ? 10.809 24.081 -2.382 1.00 35.51 16 GLU A O 4
ATOM 4501 N N . LEU A 1 17 ? 9.418 23.985 -4.148 1.00 34.01 17 LEU A N 4
ATOM 4502 C CA . LEU A 1 17 ? 8.250 24.422 -3.391 1.00 34.44 17 LEU A CA 4
ATOM 4503 C C . LEU A 1 17 ? 7.605 23.248 -2.660 1.00 13.32 17 LEU A C 4
ATOM 4504 O O . LEU A 1 17 ? 7.272 23.347 -1.478 1.00 52.51 17 LEU A O 4
ATOM 4520 N N . CYS A 1 18 ? 7.433 22.138 -3.369 1.00 43.52 18 CYS A N 4
ATOM 4521 C CA . CYS A 1 18 ? 6.829 20.945 -2.788 1.00 25.24 18 CYS A CA 4
ATOM 4522 C C . CYS A 1 18 ? 7.462 20.618 -1.439 1.00 33.13 18 CYS A C 4
ATOM 4523 O O . CYS A 1 18 ? 6.776 20.202 -0.504 1.00 42.14 18 CYS A O 4
ATOM 4531 N N . PHE A 1 19 ? 8.774 20.807 -1.345 1.00 33.03 19 PHE A N 4
ATOM 4532 C CA . PHE A 1 19 ? 9.500 20.530 -0.111 1.00 33.42 19 PHE A CA 4
ATOM 4533 C C . PHE A 1 19 ? 8.875 21.272 1.067 1.00 53.44 19 PHE A C 4
ATOM 4534 O O . PHE A 1 19 ? 8.735 20.722 2.159 1.00 70.01 19 PHE A O 4
ATOM 4551 N N . VAL A 1 20 ? 8.501 22.527 0.836 1.00 72.02 20 VAL A N 4
ATOM 4552 C CA . VAL A 1 20 ? 7.890 23.346 1.876 1.00 43.31 20 VAL A CA 4
ATOM 4553 C C . VAL A 1 20 ? 6.437 22.948 2.107 1.00 21.12 20 VAL A C 4
ATOM 4554 O O . VAL A 1 20 ? 5.955 22.950 3.240 1.00 1.33 20 VAL A O 4
ATOM 4567 N N . ILE A 1 21 ? 5.744 22.606 1.026 1.00 21.44 21 ILE A N 4
ATOM 4568 C CA . ILE A 1 21 ? 4.346 22.203 1.112 1.00 72.01 21 ILE A CA 4
ATOM 4569 C C . ILE A 1 21 ? 4.196 20.897 1.885 1.00 0.33 21 ILE A C 4
ATOM 4570 O O . ILE A 1 21 ? 3.212 20.695 2.597 1.00 1.11 21 ILE A O 4
ATOM 4586 N N . ARG A 1 22 ? 5.179 20.015 1.742 1.00 64.11 22 ARG A N 4
ATOM 4587 C CA . ARG A 1 22 ? 5.158 18.728 2.428 1.00 55.54 22 ARG A CA 4
ATOM 4588 C C . ARG A 1 22 ? 5.272 18.915 3.938 1.00 42.33 22 ARG A C 4
ATOM 4589 O O . ARG A 1 22 ? 4.793 18.089 4.715 1.00 11.11 22 ARG A O 4
ATOM 4610 N N . THR A 1 23 ? 5.911 20.007 4.347 1.00 24.21 23 THR A N 4
ATOM 4611 C CA . THR A 1 23 ? 6.091 20.302 5.763 1.00 71.40 23 THR A CA 4
ATOM 4612 C C . THR A 1 23 ? 4.778 20.733 6.406 1.00 54.05 23 THR A C 4
ATOM 4613 O O . THR A 1 23 ? 4.584 20.574 7.610 1.00 12.13 23 THR A O 4
ATOM 4624 N N . MET A 1 24 ? 3.878 21.279 5.594 1.00 62.15 24 MET A N 4
ATOM 4625 C CA . MET A 1 24 ? 2.582 21.732 6.084 1.00 74.50 24 MET A CA 4
ATOM 4626 C C . MET A 1 24 ? 1.558 20.601 6.038 1.00 41.44 24 MET A C 4
ATOM 4627 O O . MET A 1 24 ? 0.964 20.247 7.056 1.00 45.23 24 MET A O 4
ATOM 4641 N N . ALA A 1 25 ? 1.357 20.040 4.850 1.00 32.31 25 ALA A N 4
ATOM 4642 C CA . ALA A 1 25 ? 0.406 18.949 4.672 1.00 25.13 25 ALA A CA 4
ATOM 4643 C C . ALA A 1 25 ? 0.985 17.630 5.173 1.00 60.33 25 ALA A C 4
ATOM 4644 O O . ALA A 1 25 ? 2.192 17.401 5.095 1.00 42.15 25 ALA A O 4
ATOM 4651 N N . ARG A 1 26 ? 0.117 16.765 5.687 1.00 14.33 26 ARG A N 4
ATOM 4652 C CA . ARG A 1 26 ? 0.542 15.470 6.202 1.00 23.53 26 ARG A CA 4
ATOM 4653 C C . ARG A 1 26 ? -0.062 14.333 5.383 1.00 54.44 26 ARG A C 4
ATOM 4654 O O . ARG A 1 26 ? 0.622 13.704 4.575 1.00 52.12 26 ARG A O 4
ATOM 4675 N N . HIS A 1 27 ? -1.349 14.076 5.597 1.00 62.44 27 HIS A N 4
ATOM 4676 C CA . HIS A 1 27 ? -2.046 13.015 4.878 1.00 41.24 27 HIS A CA 4
ATOM 4677 C C . HIS A 1 27 ? -1.894 13.191 3.370 1.00 71.44 27 HIS A C 4
ATOM 4678 O O . HIS A 1 27 ? -1.971 12.223 2.612 1.00 54.53 27 HIS A O 4
ATOM 4692 N N . ARG A 1 28 ? -1.679 14.430 2.942 1.00 42.24 28 ARG A N 4
ATOM 4693 C CA . ARG A 1 28 ? -1.518 14.732 1.524 1.00 14.14 28 ARG A CA 4
ATOM 4694 C C . ARG A 1 28 ? -0.419 13.873 0.907 1.00 42.34 28 ARG A C 4
ATOM 4695 O O . ARG A 1 28 ? -0.435 13.594 -0.292 1.00 54.24 28 ARG A O 4
ATOM 4716 N N . ARG A 1 29 ? 0.535 13.458 1.733 1.00 4.23 29 ARG A N 4
ATOM 4717 C CA . ARG A 1 29 ? 1.644 12.633 1.268 1.00 74.00 29 ARG A CA 4
ATOM 4718 C C . ARG A 1 29 ? 1.132 11.425 0.489 1.00 20.53 29 ARG A C 4
ATOM 4719 O O . ARG A 1 29 ? 1.807 10.921 -0.409 1.00 11.30 29 ARG A O 4
ATOM 4740 N N . ASP A 1 30 ? -0.064 10.964 0.840 1.00 5.05 30 ASP A N 4
ATOM 4741 C CA . ASP A 1 30 ? -0.666 9.815 0.175 1.00 51.04 30 ASP A CA 4
ATOM 4742 C C . ASP A 1 30 ? -0.882 10.098 -1.309 1.00 15.53 30 ASP A C 4
ATOM 4743 O O . ASP A 1 30 ? -0.807 9.196 -2.141 1.00 61.31 30 ASP A O 4
ATOM 4752 N N . GLY A 1 31 ? -1.153 11.360 -1.632 1.00 33.51 31 GLY A N 4
ATOM 4753 C CA . GLY A 1 31 ? -1.378 11.739 -3.014 1.00 41.15 31 GLY A CA 4
ATOM 4754 C C . GLY A 1 31 ? -0.941 13.161 -3.304 1.00 3.45 31 GLY A C 4
ATOM 4755 O O . GLY A 1 31 ? 0.222 13.514 -3.106 1.00 43.11 31 GLY A O 4
ATOM 4759 N N . LYS A 1 32 ? -1.874 13.981 -3.775 1.00 11.45 32 LYS A N 4
ATOM 4760 C CA . LYS A 1 32 ? -1.580 15.374 -4.092 1.00 73.24 32 LYS A CA 4
ATOM 4761 C C . LYS A 1 32 ? -1.582 16.232 -2.831 1.00 70.23 32 LYS A C 4
ATOM 4762 O O . LYS A 1 32 ? -2.256 15.911 -1.852 1.00 71.21 32 LYS A O 4
ATOM 4781 N N . ILE A 1 33 ? -0.825 17.324 -2.863 1.00 33.50 33 ILE A N 4
ATOM 4782 C CA . ILE A 1 33 ? -0.742 18.228 -1.723 1.00 54.32 33 ILE A CA 4
ATOM 4783 C C . ILE A 1 33 ? -1.437 19.553 -2.021 1.00 71.30 33 ILE A C 4
ATOM 4784 O O . ILE A 1 33 ? -1.450 20.015 -3.162 1.00 22.34 33 ILE A O 4
ATOM 4800 N N . GLN A 1 34 ? -2.012 20.159 -0.987 1.00 60.32 34 GLN A N 4
ATOM 4801 C CA . GLN A 1 34 ? -2.708 21.431 -1.139 1.00 4.25 34 GLN A CA 4
ATOM 4802 C C . GLN A 1 34 ? -2.610 22.260 0.138 1.00 45.43 34 GLN A C 4
ATOM 4803 O O . GLN A 1 34 ? -2.702 21.729 1.244 1.00 32.03 34 GLN A O 4
ATOM 4817 N N . VAL A 1 35 ? -2.421 23.566 -0.024 1.00 0.32 35 VAL A N 4
ATOM 4818 C CA . VAL A 1 35 ? -2.311 24.470 1.115 1.00 21.54 35 VAL A CA 4
ATOM 4819 C C . VAL A 1 35 ? -2.735 25.884 0.738 1.00 42.41 35 VAL A C 4
ATOM 4820 O O . VAL A 1 35 ? -2.598 26.300 -0.413 1.00 63.13 35 VAL A O 4
ATOM 4833 N N . THR A 1 36 ? -3.251 26.623 1.716 1.00 62.42 36 THR A N 4
ATOM 4834 C CA . THR A 1 36 ? -3.696 27.991 1.487 1.00 42.42 36 THR A CA 4
ATOM 4835 C C . THR A 1 36 ? -2.530 28.970 1.568 1.00 25.44 36 THR A C 4
ATOM 4836 O O . THR A 1 36 ? -1.512 28.687 2.202 1.00 72.14 36 THR A O 4
ATOM 4847 N N . PHE A 1 37 ? -2.684 30.122 0.924 1.00 24.15 37 PHE A N 4
ATOM 4848 C CA . PHE A 1 37 ? -1.642 31.143 0.924 1.00 32.32 37 PHE A CA 4
ATOM 4849 C C . PHE A 1 37 ? -1.254 31.524 2.350 1.00 64.52 37 PHE A C 4
ATOM 4850 O O . PHE A 1 37 ? -0.072 31.616 2.679 1.00 41.50 37 PHE A O 4
ATOM 4867 N N . GLY A 1 38 ? -2.259 31.744 3.192 1.00 24.42 38 GLY A N 4
ATOM 4868 C CA . GLY A 1 38 ? -2.003 32.113 4.572 1.00 25.42 38 GLY A CA 4
ATOM 4869 C C . GLY A 1 38 ? -1.027 31.172 5.252 1.00 12.43 38 GLY A C 4
ATOM 4870 O O . GLY A 1 38 ? -0.100 31.614 5.930 1.00 41.44 38 GLY A O 4
ATOM 4874 N N . GLU A 1 39 ? -1.238 29.872 5.073 1.00 50.21 39 GLU A N 4
ATOM 4875 C CA . GLU A 1 39 ? -0.371 28.868 5.677 1.00 23.24 39 GLU A CA 4
ATOM 4876 C C . GLU A 1 39 ? 1.016 28.893 5.041 1.00 21.41 39 GLU A C 4
ATOM 4877 O O . GLU A 1 39 ? 2.031 28.940 5.738 1.00 13.20 39 GLU A O 4
ATOM 4889 N N . LEU A 1 40 ? 1.052 28.860 3.714 1.00 70.54 40 LEU A N 4
ATOM 4890 C CA . LEU A 1 40 ? 2.314 28.878 2.982 1.00 72.43 40 LEU A CA 4
ATOM 4891 C C . LEU A 1 40 ? 3.171 30.067 3.403 1.00 53.10 40 LEU A C 4
ATOM 4892 O O . LEU A 1 40 ? 4.369 29.927 3.648 1.00 61.43 40 LEU A O 4
ATOM 4908 N N . PHE A 1 41 ? 2.548 31.238 3.488 1.00 72.03 41 PHE A N 4
ATOM 4909 C CA . PHE A 1 41 ? 3.253 32.452 3.881 1.00 51.31 41 PHE A CA 4
ATOM 4910 C C . PHE A 1 41 ? 3.745 32.353 5.322 1.00 63.03 41 PHE A C 4
ATOM 4911 O O . PHE A 1 41 ? 4.926 32.560 5.601 1.00 24.51 41 PHE A O 4
ATOM 4928 N N . ASP A 1 42 ? 2.831 32.036 6.232 1.00 24.02 42 ASP A N 4
ATOM 4929 C CA . ASP A 1 42 ? 3.171 31.908 7.645 1.00 43.44 42 ASP A CA 4
ATOM 4930 C C . ASP A 1 42 ? 4.242 30.842 7.852 1.00 60.33 42 ASP A C 4
ATOM 4931 O O . ASP A 1 42 ? 4.897 30.800 8.893 1.00 23.01 42 ASP A O 4
ATOM 4940 N N . ARG A 1 43 ? 4.413 29.981 6.854 1.00 61.22 43 ARG A N 4
ATOM 4941 C CA . ARG A 1 43 ? 5.402 28.912 6.928 1.00 45.54 43 ARG A CA 4
ATOM 4942 C C . ARG A 1 43 ? 6.723 29.350 6.299 1.00 35.35 43 ARG A C 4
ATOM 4943 O O . ARG A 1 43 ? 7.798 28.962 6.757 1.00 11.31 43 ARG A O 4
ATOM 4964 N N . TYR A 1 44 ? 6.633 30.158 5.249 1.00 32.21 44 TYR A N 4
ATOM 4965 C CA . TYR A 1 44 ? 7.819 30.645 4.556 1.00 4.32 44 TYR A CA 4
ATOM 4966 C C . TYR A 1 44 ? 8.464 31.796 5.323 1.00 54.32 44 TYR A C 4
ATOM 4967 O O . TYR A 1 44 ? 9.670 32.024 5.227 1.00 73.13 44 TYR A O 4
ATOM 4985 N N . VAL A 1 45 ? 7.650 32.520 6.085 1.00 32.33 45 VAL A N 4
ATOM 4986 C CA . VAL A 1 45 ? 8.139 33.646 6.871 1.00 54.51 45 VAL A CA 4
ATOM 4987 C C . VAL A 1 45 ? 9.262 33.217 7.808 1.00 51.02 45 VAL A C 4
ATOM 4988 O O . VAL A 1 45 ? 10.130 34.016 8.160 1.00 61.13 45 VAL A O 4
ATOM 5001 N N . ARG A 1 46 ? 9.239 31.950 8.208 1.00 21.03 46 ARG A N 4
ATOM 5002 C CA . ARG A 1 46 ? 10.256 31.414 9.105 1.00 35.15 46 ARG A CA 4
ATOM 5003 C C . ARG A 1 46 ? 11.432 30.846 8.317 1.00 72.22 46 ARG A C 4
ATOM 5004 O O . ARG A 1 46 ? 12.299 30.174 8.875 1.00 24.34 46 ARG A O 4
ATOM 5025 N N . ILE A 1 47 ? 11.453 31.120 7.017 1.00 45.01 47 ILE A N 4
ATOM 5026 C CA . ILE A 1 47 ? 12.523 30.637 6.152 1.00 20.25 47 ILE A CA 4
ATOM 5027 C C . ILE A 1 47 ? 13.072 31.759 5.278 1.00 23.20 47 ILE A C 4
ATOM 5028 O O . ILE A 1 47 ? 14.192 32.228 5.483 1.00 71.24 47 ILE A O 4
ATOM 5044 N N . SER A 1 48 ? 12.276 32.186 4.303 1.00 12.15 48 SER A N 4
ATOM 5045 C CA . SER A 1 48 ? 12.683 33.252 3.396 1.00 54.42 48 SER A CA 4
ATOM 5046 C C . SER A 1 48 ? 11.628 34.354 3.344 1.00 21.22 48 SER A C 4
ATOM 5047 O O . SER A 1 48 ? 11.952 35.532 3.198 1.00 3.54 48 SER A O 4
ATOM 5055 N N . ASP A 1 49 ? 10.365 33.961 3.465 1.00 70.54 49 ASP A N 4
ATOM 5056 C CA . ASP A 1 49 ? 9.261 34.913 3.433 1.00 43.11 49 ASP A CA 4
ATOM 5057 C C . ASP A 1 49 ? 9.095 35.506 2.037 1.00 30.11 49 ASP A C 4
ATOM 5058 O O . ASP A 1 49 ? 9.321 36.697 1.826 1.00 45.44 49 ASP A O 4
ATOM 5067 N N . LYS A 1 50 ? 8.699 34.666 1.087 1.00 52.13 50 LYS A N 4
ATOM 5068 C CA . LYS A 1 50 ? 8.502 35.105 -0.290 1.00 14.54 50 LYS A CA 4
ATOM 5069 C C . LYS A 1 50 ? 7.926 33.980 -1.143 1.00 22.31 50 LYS A C 4
ATOM 5070 O O . LYS A 1 50 ? 8.232 33.869 -2.330 1.00 55.14 50 LYS A O 4
ATOM 5089 N N . VAL A 1 51 ? 7.091 33.147 -0.530 1.00 72.45 51 VAL A N 4
ATOM 5090 C CA . VAL A 1 51 ? 6.471 32.031 -1.235 1.00 35.11 51 VAL A CA 4
ATOM 5091 C C . VAL A 1 51 ? 5.749 32.507 -2.491 1.00 22.21 51 VAL A C 4
ATOM 5092 O O . VAL A 1 51 ? 5.879 31.909 -3.559 1.00 23.50 51 VAL A O 4
ATOM 5105 N N . VAL A 1 52 ? 4.988 33.588 -2.356 1.00 10.12 52 VAL A N 4
ATOM 5106 C CA . VAL A 1 52 ? 4.246 34.146 -3.480 1.00 44.32 52 VAL A CA 4
ATOM 5107 C C . VAL A 1 52 ? 5.167 34.421 -4.664 1.00 3.24 52 VAL A C 4
ATOM 5108 O O . VAL A 1 52 ? 4.771 34.274 -5.819 1.00 43.31 52 VAL A O 4
ATOM 5121 N N . GLY A 1 53 ? 6.400 34.821 -4.367 1.00 3.01 53 GLY A N 4
ATOM 5122 C CA . GLY A 1 53 ? 7.359 35.110 -5.417 1.00 63.11 53 GLY A CA 4
ATOM 5123 C C . GLY A 1 53 ? 7.835 33.859 -6.128 1.00 24.53 53 GLY A C 4
ATOM 5124 O O . GLY A 1 53 ? 8.119 33.887 -7.326 1.00 5.24 53 GLY A O 4
ATOM 5128 N N . ILE A 1 54 ? 7.925 32.758 -5.389 1.00 35.04 54 ILE A N 4
ATOM 5129 C CA . ILE A 1 54 ? 8.370 31.491 -5.956 1.00 3.42 54 ILE A CA 4
ATOM 5130 C C . ILE A 1 54 ? 7.263 30.836 -6.775 1.00 24.14 54 ILE A C 4
ATOM 5131 O O . ILE A 1 54 ? 7.529 30.157 -7.767 1.00 64.42 54 ILE A O 4
ATOM 5147 N N . LEU A 1 55 ? 6.021 31.045 -6.354 1.00 30.13 55 LEU A N 4
ATOM 5148 C CA . LEU A 1 55 ? 4.872 30.476 -7.049 1.00 34.10 55 LEU A CA 4
ATOM 5149 C C . LEU A 1 55 ? 4.920 30.803 -8.538 1.00 73.51 55 LEU A C 4
ATOM 5150 O O . LEU A 1 55 ? 4.451 30.026 -9.369 1.00 74.33 55 LEU A O 4
ATOM 5166 N N . MET A 1 56 ? 5.492 31.956 -8.868 1.00 13.05 56 MET A N 4
ATOM 5167 C CA . MET A 1 56 ? 5.604 32.383 -10.257 1.00 41.42 56 MET A CA 4
ATOM 5168 C C . MET A 1 56 ? 6.420 31.383 -11.069 1.00 60.35 56 MET A C 4
ATOM 5169 O O . MET A 1 56 ? 6.151 31.161 -12.250 1.00 53.42 56 MET A O 4
ATOM 5183 N N . ARG A 1 57 ? 7.418 30.781 -10.430 1.00 14.44 57 ARG A N 4
ATOM 5184 C CA . ARG A 1 57 ? 8.273 29.806 -11.094 1.00 23.43 57 ARG A CA 4
ATOM 5185 C C . ARG A 1 57 ? 7.520 28.502 -11.342 1.00 22.12 57 ARG A C 4
ATOM 5186 O O . ARG A 1 57 ? 7.444 28.023 -12.473 1.00 11.21 57 ARG A O 4
ATOM 5207 N N . ALA A 1 58 ? 6.966 27.933 -10.276 1.00 62.33 58 ALA A N 4
ATOM 5208 C CA . ALA A 1 58 ? 6.218 26.686 -10.379 1.00 22.25 58 ALA A CA 4
ATOM 5209 C C . ALA A 1 58 ? 5.044 26.827 -11.341 1.00 41.22 58 ALA A C 4
ATOM 5210 O O . ALA A 1 58 ? 4.650 25.865 -12.000 1.00 31.21 58 ALA A O 4
ATOM 5217 N N . ARG A 1 59 ? 4.489 28.032 -11.417 1.00 40.41 59 ARG A N 4
ATOM 5218 C CA . ARG A 1 59 ? 3.358 28.299 -12.298 1.00 64.31 59 ARG A CA 4
ATOM 5219 C C . ARG A 1 59 ? 3.762 28.146 -13.762 1.00 11.32 59 ARG A C 4
ATOM 5220 O O . ARG A 1 59 ? 2.935 27.824 -14.615 1.00 52.51 59 ARG A O 4
ATOM 5241 N N . LYS A 1 60 ? 5.039 28.380 -14.045 1.00 53.35 60 LYS A N 4
ATOM 5242 C CA . LYS A 1 60 ? 5.554 28.269 -15.405 1.00 32.20 60 LYS A CA 4
ATOM 5243 C C . LYS A 1 60 ? 5.182 26.923 -16.019 1.00 23.10 60 LYS A C 4
ATOM 5244 O O . LYS A 1 60 ? 4.950 26.822 -17.224 1.00 61.11 60 LYS A O 4
ATOM 5263 N N . HIS A 1 61 ? 5.126 25.891 -15.183 1.00 3.24 61 HIS A N 4
ATOM 5264 C CA . HIS A 1 61 ? 4.780 24.551 -15.644 1.00 5.24 61 HIS A CA 4
ATOM 5265 C C . HIS A 1 61 ? 3.449 24.100 -15.052 1.00 15.11 61 HIS A C 4
ATOM 5266 O O . HIS A 1 61 ? 3.240 22.914 -14.800 1.00 11.25 61 HIS A O 4
ATOM 5280 N N . GLY A 1 62 ? 2.550 25.055 -14.832 1.00 51.31 62 GLY A N 4
ATOM 5281 C CA . GLY A 1 62 ? 1.250 24.736 -14.271 1.00 2.20 62 GLY A CA 4
ATOM 5282 C C . GLY A 1 62 ? 1.353 23.918 -12.999 1.00 11.21 62 GLY A C 4
ATOM 5283 O O . GLY A 1 62 ? 0.969 22.748 -12.971 1.00 53.24 62 GLY A O 4
ATOM 5287 N N . LEU A 1 63 ? 1.874 24.533 -11.943 1.00 31.12 63 LEU A N 4
ATOM 5288 C CA . LEU A 1 63 ? 2.028 23.854 -10.661 1.00 71.40 63 LEU A CA 4
ATOM 5289 C C . LEU A 1 63 ? 1.127 24.480 -9.601 1.00 63.31 63 LEU A C 4
ATOM 5290 O O . LEU A 1 63 ? 0.757 23.830 -8.623 1.00 70.13 63 LEU A O 4
ATOM 5306 N N . VAL A 1 64 ? 0.776 25.746 -9.803 1.00 63.10 64 VAL A N 4
ATOM 5307 C CA . VAL A 1 64 ? -0.084 26.459 -8.867 1.00 0.43 64 VAL A CA 4
ATOM 5308 C C . VAL A 1 64 ? -1.361 26.937 -9.549 1.00 10.34 64 VAL A C 4
ATOM 5309 O O . VAL A 1 64 ? -1.316 27.736 -10.485 1.00 72.42 64 VAL A O 4
ATOM 5322 N N . HIS A 1 65 ? -2.500 26.444 -9.072 1.00 41.14 65 HIS A N 4
ATOM 5323 C CA . HIS A 1 65 ? -3.791 26.822 -9.636 1.00 33.25 65 HIS A CA 4
ATOM 5324 C C . HIS A 1 65 ? -4.335 28.074 -8.955 1.00 14.20 65 HIS A C 4
ATOM 5325 O O . HIS A 1 65 ? -5.480 28.469 -9.181 1.00 24.41 65 HIS A O 4
ATOM 5339 N N . PHE A 1 66 ? -3.508 28.695 -8.120 1.00 73.13 66 PHE A N 4
ATOM 5340 C CA . PHE A 1 66 ? -3.907 29.902 -7.405 1.00 71.33 66 PHE A CA 4
ATOM 5341 C C . PHE A 1 66 ? -4.327 30.998 -8.380 1.00 73.33 66 PHE A C 4
ATOM 5342 O O . PHE A 1 66 ? -3.991 30.952 -9.563 1.00 51.20 66 PHE A O 4
ATOM 5359 N N . GLU A 1 67 ? -5.065 31.981 -7.874 1.00 2.01 67 GLU A N 4
ATOM 5360 C CA . GLU A 1 67 ? -5.532 33.088 -8.700 1.00 72.23 67 GLU A CA 4
ATOM 5361 C C . GLU A 1 67 ? -4.763 34.367 -8.382 1.00 72.12 67 GLU A C 4
ATOM 5362 O O . GLU A 1 67 ? -4.154 34.490 -7.320 1.00 52.24 67 GLU A O 4
ATOM 5374 N N . GLY A 1 68 ? -4.796 35.317 -9.312 1.00 0.02 68 GLY A N 4
ATOM 5375 C CA . GLY A 1 68 ? -4.098 36.574 -9.113 1.00 32.21 68 GLY A CA 4
ATOM 5376 C C . GLY A 1 68 ? -2.599 36.439 -9.290 1.00 22.13 68 GLY A C 4
ATOM 5377 O O . GLY A 1 68 ? -2.022 35.398 -8.976 1.00 11.34 68 GLY A O 4
ATOM 5381 N N . GLU A 1 69 ? -1.967 37.493 -9.796 1.00 3.34 69 GLU A N 4
ATOM 5382 C CA . GLU A 1 69 ? -0.525 37.486 -10.016 1.00 33.22 69 GLU A CA 4
ATOM 5383 C C . GLU A 1 69 ? 0.228 37.564 -8.691 1.00 11.20 69 GLU A C 4
ATOM 5384 O O . GLU A 1 69 ? 1.411 37.233 -8.617 1.00 73.30 69 GLU A O 4
ATOM 5396 N N . MET A 1 70 ? -0.467 38.006 -7.647 1.00 64.35 70 MET A N 4
ATOM 5397 C CA . MET A 1 70 ? 0.136 38.127 -6.325 1.00 40.31 70 MET A CA 4
ATOM 5398 C C . MET A 1 70 ? -0.915 37.963 -5.232 1.00 22.04 70 MET A C 4
ATOM 5399 O O . MET A 1 70 ? -2.108 38.154 -5.469 1.00 51.45 70 MET A O 4
ATOM 5413 N N . LEU A 1 71 ? -0.465 37.607 -4.034 1.00 4.25 71 LEU A N 4
ATOM 5414 C CA . LEU A 1 71 ? -1.366 37.417 -2.903 1.00 35.31 71 LEU A CA 4
ATOM 5415 C C . LEU A 1 71 ? -0.923 38.251 -1.706 1.00 2.43 71 LEU A C 4
ATOM 5416 O O . LEU A 1 71 ? 0.199 38.108 -1.218 1.00 55.13 71 LEU A O 4
ATOM 5432 N N . TRP A 1 72 ? -1.810 39.121 -1.236 1.00 60.22 72 TRP A N 4
ATOM 5433 C CA . TRP A 1 72 ? -1.510 39.977 -0.094 1.00 52.11 72 TRP A CA 4
ATOM 5434 C C . TRP A 1 72 ? -1.958 39.324 1.209 1.00 73.45 72 TRP A C 4
ATOM 5435 O O . TRP A 1 72 ? -3.136 39.010 1.382 1.00 4.33 72 TRP A O 4
ATOM 5456 N N . GLN A 1 73 ? -1.012 39.121 2.120 1.00 14.51 73 GLN A N 4
ATOM 5457 C CA . GLN A 1 73 ? -1.312 38.504 3.407 1.00 42.51 73 GLN A CA 4
ATOM 5458 C C . GLN A 1 73 ? -2.472 39.216 4.095 1.00 75.43 73 GLN A C 4
ATOM 5459 O O . GLN A 1 73 ? -2.462 40.436 4.250 1.00 64.01 73 GLN A O 4
ATOM 5473 N N . GLY A 1 74 ? -3.474 38.443 4.505 1.00 1.22 74 GLY A N 4
ATOM 5474 C CA . GLY A 1 74 ? -4.629 39.017 5.171 1.00 4.12 74 GLY A CA 4
ATOM 5475 C C . GLY A 1 74 ? -5.705 39.449 4.196 1.00 51.45 74 GLY A C 4
ATOM 5476 O O . GLY A 1 74 ? -6.805 39.827 4.600 1.00 42.52 74 GLY A O 4
ATOM 5480 N N . LYS A 1 75 ? -5.389 39.396 2.906 1.00 21.41 75 LYS A N 4
ATOM 5481 C CA . LYS A 1 75 ? -6.337 39.785 1.869 1.00 65.14 75 LYS A CA 4
ATOM 5482 C C . LYS A 1 75 ? -6.580 38.636 0.895 1.00 33.15 75 LYS A C 4
ATOM 5483 O O . LYS A 1 75 ? -7.708 38.412 0.455 1.00 62.13 75 LYS A O 4
ATOM 5502 N N . ASP A 1 76 ? -5.517 37.910 0.566 1.00 54.42 76 ASP A N 4
ATOM 5503 C CA . ASP A 1 76 ? -5.617 36.783 -0.353 1.00 62.52 76 ASP A CA 4
ATOM 5504 C C . ASP A 1 76 ? -5.334 35.468 0.367 1.00 5.01 76 ASP A C 4
ATOM 5505 O O . ASP A 1 76 ? -5.111 34.437 -0.267 1.00 60.51 76 ASP A O 4
ATOM 5514 N N . ASP A 1 77 ? -5.342 35.513 1.695 1.00 54.23 77 ASP A N 4
ATOM 5515 C CA . ASP A 1 77 ? -5.086 34.326 2.502 1.00 75.11 77 ASP A CA 4
ATOM 5516 C C . ASP A 1 77 ? -6.061 33.207 2.147 1.00 12.34 77 ASP A C 4
ATOM 5517 O O . ASP A 1 77 ? -5.759 32.027 2.324 1.00 64.32 77 ASP A O 4
ATOM 5526 N N . HIS A 1 78 ? -7.233 33.587 1.647 1.00 31.44 78 HIS A N 4
ATOM 5527 C CA . HIS A 1 78 ? -8.253 32.615 1.268 1.00 11.35 78 HIS A CA 4
ATOM 5528 C C . HIS A 1 78 ? -7.819 31.824 0.039 1.00 71.35 78 HIS A C 4
ATOM 5529 O O . HIS A 1 78 ? -8.327 30.733 -0.222 1.00 33.15 78 HIS A O 4
ATOM 5543 N N . VAL A 1 79 ? -6.877 32.381 -0.716 1.00 21.32 79 VAL A N 4
ATOM 5544 C CA . VAL A 1 79 ? -6.374 31.727 -1.918 1.00 74.22 79 VAL A CA 4
ATOM 5545 C C . VAL A 1 79 ? -5.858 30.326 -1.607 1.00 52.43 79 VAL A C 4
ATOM 5546 O O . VAL A 1 79 ? -4.877 30.161 -0.883 1.00 4.41 79 VAL A O 4
ATOM 5559 N N . VAL A 1 80 ? -6.526 29.319 -2.160 1.00 52.05 80 VAL A N 4
ATOM 5560 C CA . VAL A 1 80 ? -6.134 27.931 -1.944 1.00 13.50 80 VAL A CA 4
ATOM 5561 C C . VAL A 1 80 ? -5.175 27.456 -3.029 1.00 24.22 80 VAL A C 4
ATOM 5562 O O . VAL A 1 80 ? -5.532 27.396 -4.206 1.00 15.15 80 VAL A O 4
ATOM 5575 N N . ILE A 1 81 ? -3.955 27.118 -2.625 1.00 63.20 81 ILE A N 4
ATOM 5576 C CA . ILE A 1 81 ? -2.944 26.646 -3.563 1.00 23.42 81 ILE A CA 4
ATOM 5577 C C . ILE A 1 81 ? -2.887 25.122 -3.589 1.00 73.11 81 ILE A C 4
ATOM 5578 O O . ILE A 1 81 ? -2.433 24.489 -2.635 1.00 53.11 81 ILE A O 4
ATOM 5594 N N . THR A 1 82 ? -3.350 24.537 -4.690 1.00 32.14 82 THR A N 4
ATOM 5595 C CA . THR A 1 82 ? -3.352 23.087 -4.842 1.00 12.44 82 THR A CA 4
ATOM 5596 C C . THR A 1 82 ? -2.206 22.627 -5.735 1.00 21.35 82 THR A C 4
ATOM 5597 O O . THR A 1 82 ? -2.199 22.888 -6.938 1.00 51.22 82 THR A O 4
ATOM 5608 N N . LEU A 1 83 ? -1.238 21.939 -5.139 1.00 2.22 83 LEU A N 4
ATOM 5609 C CA . LEU A 1 83 ? -0.085 21.441 -5.881 1.00 72.52 83 LEU A CA 4
ATOM 5610 C C . LEU A 1 83 ? -0.527 20.697 -7.137 1.00 70.44 83 LEU A C 4
ATOM 5611 O O . LEU A 1 83 ? -1.011 19.566 -7.065 1.00 13.33 83 LEU A O 4
ATOM 5627 N N . LEU A 1 84 ? -0.355 21.337 -8.289 1.00 32.42 84 LEU A N 4
ATOM 5628 C CA . LEU A 1 84 ? -0.734 20.735 -9.563 1.00 20.24 84 LEU A CA 4
ATOM 5629 C C . LEU A 1 84 ? 0.459 20.043 -10.214 1.00 42.23 84 LEU A C 4
ATOM 5630 O O . LEU A 1 84 ? 1.148 20.629 -11.049 1.00 74.11 84 LEU A O 4
ATOM 5646 N N . GLU A 1 85 ? 0.696 18.793 -9.828 1.00 52.40 85 GLU A N 4
ATOM 5647 C CA . GLU A 1 85 ? 1.805 18.022 -10.376 1.00 42.15 85 GLU A CA 4
ATOM 5648 C C . GLU A 1 85 ? 1.302 16.751 -11.054 1.00 54.02 85 GLU A C 4
ATOM 5649 O O . GLU A 1 85 ? 0.102 16.476 -11.066 1.00 43.25 85 GLU A O 4
ATOM 5661 N N . GLY A 1 1 ? 3.591 0.249 -1.259 1.00 44.13 1 GLY A N 5
ATOM 5662 C CA . GLY A 1 1 ? 2.150 0.155 -1.402 1.00 64.14 1 GLY A CA 5
ATOM 5663 C C . GLY A 1 1 ? 1.714 0.104 -2.853 1.00 51.12 1 GLY A C 5
ATOM 5664 O O . GLY A 1 1 ? 2.547 0.110 -3.759 1.00 74.43 1 GLY A O 5
ATOM 5668 N N . ALA A 1 2 ? 0.404 0.053 -3.074 1.00 64.21 2 ALA A N 5
ATOM 5669 C CA . ALA A 1 2 ? -0.141 0.001 -4.425 1.00 1.02 2 ALA A CA 5
ATOM 5670 C C . ALA A 1 2 ? 0.213 1.261 -5.208 1.00 74.43 2 ALA A C 5
ATOM 5671 O O . ALA A 1 2 ? 1.024 2.072 -4.764 1.00 21.13 2 ALA A O 5
ATOM 5678 N N . MET A 1 3 ? -0.401 1.417 -6.377 1.00 32.04 3 MET A N 5
ATOM 5679 C CA . MET A 1 3 ? -0.151 2.579 -7.222 1.00 22.15 3 MET A CA 5
ATOM 5680 C C . MET A 1 3 ? -0.463 3.872 -6.475 1.00 30.35 3 MET A C 5
ATOM 5681 O O . MET A 1 3 ? -1.486 3.977 -5.799 1.00 52.41 3 MET A O 5
ATOM 5695 N N . ALA A 1 4 ? 0.425 4.852 -6.601 1.00 3.14 4 ALA A N 5
ATOM 5696 C CA . ALA A 1 4 ? 0.243 6.138 -5.939 1.00 21.13 4 ALA A CA 5
ATOM 5697 C C . ALA A 1 4 ? 0.187 7.275 -6.954 1.00 31.44 4 ALA A C 5
ATOM 5698 O O . ALA A 1 4 ? 0.101 7.039 -8.159 1.00 41.40 4 ALA A O 5
ATOM 5705 N N . ARG A 1 5 ? 0.235 8.507 -6.458 1.00 70.12 5 ARG A N 5
ATOM 5706 C CA . ARG A 1 5 ? 0.188 9.680 -7.322 1.00 55.14 5 ARG A CA 5
ATOM 5707 C C . ARG A 1 5 ? 1.592 10.099 -7.748 1.00 73.01 5 ARG A C 5
ATOM 5708 O O . ARG A 1 5 ? 1.819 10.462 -8.902 1.00 32.12 5 ARG A O 5
ATOM 5729 N N . ALA A 1 6 ? 2.530 10.046 -6.808 1.00 52.22 6 ALA A N 5
ATOM 5730 C CA . ALA A 1 6 ? 3.911 10.418 -7.086 1.00 44.41 6 ALA A CA 5
ATOM 5731 C C . ALA A 1 6 ? 3.988 11.794 -7.740 1.00 65.21 6 ALA A C 5
ATOM 5732 O O . ALA A 1 6 ? 4.781 12.012 -8.656 1.00 32.50 6 ALA A O 5
ATOM 5739 N N . GLU A 1 7 ? 3.160 12.718 -7.264 1.00 31.12 7 GLU A N 5
ATOM 5740 C CA . GLU A 1 7 ? 3.134 14.072 -7.805 1.00 24.24 7 GLU A CA 5
ATOM 5741 C C . GLU A 1 7 ? 4.522 14.705 -7.752 1.00 71.23 7 GLU A C 5
ATOM 5742 O O . GLU A 1 7 ? 4.884 15.502 -8.617 1.00 22.21 7 GLU A O 5
ATOM 5754 N N . GLU A 1 8 ? 5.293 14.343 -6.731 1.00 53.51 8 GLU A N 5
ATOM 5755 C CA . GLU A 1 8 ? 6.640 14.877 -6.565 1.00 55.23 8 GLU A CA 5
ATOM 5756 C C . GLU A 1 8 ? 7.616 14.194 -7.518 1.00 45.41 8 GLU A C 5
ATOM 5757 O O . GLU A 1 8 ? 8.662 14.750 -7.857 1.00 11.22 8 GLU A O 5
ATOM 5769 N N . HIS A 1 9 ? 7.269 12.985 -7.947 1.00 15.12 9 HIS A N 5
ATOM 5770 C CA . HIS A 1 9 ? 8.114 12.225 -8.861 1.00 0.43 9 HIS A CA 5
ATOM 5771 C C . HIS A 1 9 ? 7.889 12.668 -10.304 1.00 20.55 9 HIS A C 5
ATOM 5772 O O . HIS A 1 9 ? 8.492 12.125 -11.230 1.00 43.30 9 HIS A O 5
ATOM 5786 N N . ILE A 1 10 ? 7.017 13.654 -10.486 1.00 25.32 10 ILE A N 5
ATOM 5787 C CA . ILE A 1 10 ? 6.714 14.168 -11.815 1.00 53.05 10 ILE A CA 5
ATOM 5788 C C . ILE A 1 10 ? 7.716 15.239 -12.233 1.00 13.13 10 ILE A C 5
ATOM 5789 O O . ILE A 1 10 ? 8.401 15.102 -13.247 1.00 15.13 10 ILE A O 5
ATOM 5805 N N . TYR A 1 11 ? 7.797 16.304 -11.443 1.00 44.34 11 TYR A N 5
ATOM 5806 C CA . TYR A 1 11 ? 8.716 17.400 -11.731 1.00 34.13 11 TYR A CA 5
ATOM 5807 C C . TYR A 1 11 ? 9.750 17.549 -10.620 1.00 5.13 11 TYR A C 5
ATOM 5808 O O . TYR A 1 11 ? 9.408 17.826 -9.470 1.00 72.40 11 TYR A O 5
ATOM 5826 N N . ARG A 1 12 ? 11.018 17.364 -10.972 1.00 44.45 12 ARG A N 5
ATOM 5827 C CA . ARG A 1 12 ? 12.104 17.477 -10.006 1.00 45.54 12 ARG A CA 5
ATOM 5828 C C . ARG A 1 12 ? 12.278 18.923 -9.550 1.00 15.13 12 ARG A C 5
ATOM 5829 O O . ARG A 1 12 ? 12.477 19.190 -8.365 1.00 72.41 12 ARG A O 5
ATOM 5850 N N . GLU A 1 13 ? 12.200 19.851 -10.498 1.00 44.33 13 GLU A N 5
ATOM 5851 C CA . GLU A 1 13 ? 12.350 21.269 -10.193 1.00 10.24 13 GLU A CA 5
ATOM 5852 C C . GLU A 1 13 ? 11.310 21.718 -9.170 1.00 53.14 13 GLU A C 5
ATOM 5853 O O . GLU A 1 13 ? 11.613 22.486 -8.257 1.00 50.30 13 GLU A O 5
ATOM 5865 N N . ILE A 1 14 ? 10.083 21.234 -9.332 1.00 30.22 14 ILE A N 5
ATOM 5866 C CA . ILE A 1 14 ? 8.998 21.584 -8.423 1.00 42.35 14 ILE A CA 5
ATOM 5867 C C . ILE A 1 14 ? 9.346 21.219 -6.985 1.00 22.35 14 ILE A C 5
ATOM 5868 O O . ILE A 1 14 ? 8.777 21.765 -6.040 1.00 23.11 14 ILE A O 5
ATOM 5884 N N . MET A 1 15 ? 10.286 20.292 -6.826 1.00 12.31 15 MET A N 5
ATOM 5885 C CA . MET A 1 15 ? 10.712 19.856 -5.501 1.00 63.14 15 MET A CA 5
ATOM 5886 C C . MET A 1 15 ? 11.080 21.051 -4.628 1.00 22.14 15 MET A C 5
ATOM 5887 O O . MET A 1 15 ? 11.006 20.980 -3.401 1.00 62.04 15 MET A O 5
ATOM 5901 N N . GLU A 1 16 ? 11.477 22.147 -5.267 1.00 72.44 16 GLU A N 5
ATOM 5902 C CA . GLU A 1 16 ? 11.857 23.356 -4.547 1.00 21.23 16 GLU A CA 5
ATOM 5903 C C . GLU A 1 16 ? 10.737 23.808 -3.614 1.00 2.20 16 GLU A C 5
ATOM 5904 O O . GLU A 1 16 ? 10.952 24.006 -2.417 1.00 43.34 16 GLU A O 5
ATOM 5916 N N . LEU A 1 17 ? 9.542 23.970 -4.170 1.00 12.30 17 LEU A N 5
ATOM 5917 C CA . LEU A 1 17 ? 8.387 24.400 -3.389 1.00 73.13 17 LEU A CA 5
ATOM 5918 C C . LEU A 1 17 ? 7.736 23.215 -2.683 1.00 11.24 17 LEU A C 5
ATOM 5919 O O . LEU A 1 17 ? 7.411 23.289 -1.497 1.00 12.10 17 LEU A O 5
ATOM 5935 N N . CYS A 1 18 ? 7.551 22.124 -3.417 1.00 71.01 18 CYS A N 5
ATOM 5936 C CA . CYS A 1 18 ? 6.940 20.922 -2.860 1.00 41.03 18 CYS A CA 5
ATOM 5937 C C . CYS A 1 18 ? 7.574 20.560 -1.521 1.00 42.41 18 CYS A C 5
ATOM 5938 O O . CYS A 1 18 ? 6.889 20.129 -0.594 1.00 15.21 18 CYS A O 5
ATOM 5946 N N . PHE A 1 19 ? 8.888 20.737 -1.427 1.00 50.34 19 PHE A N 5
ATOM 5947 C CA . PHE A 1 19 ? 9.616 20.427 -0.202 1.00 53.14 19 PHE A CA 5
ATOM 5948 C C . PHE A 1 19 ? 8.996 21.143 0.994 1.00 4.32 19 PHE A C 5
ATOM 5949 O O . PHE A 1 19 ? 8.855 20.566 2.073 1.00 45.44 19 PHE A O 5
ATOM 5966 N N . VAL A 1 20 ? 8.629 22.405 0.796 1.00 53.22 20 VAL A N 5
ATOM 5967 C CA . VAL A 1 20 ? 8.024 23.201 1.857 1.00 1.31 20 VAL A CA 5
ATOM 5968 C C . VAL A 1 20 ? 6.568 22.807 2.078 1.00 1.04 20 VAL A C 5
ATOM 5969 O O . VAL A 1 20 ? 6.099 22.739 3.215 1.00 70.22 20 VAL A O 5
ATOM 5982 N N . ILE A 1 21 ? 5.858 22.548 0.985 1.00 5.03 21 ILE A N 5
ATOM 5983 C CA . ILE A 1 21 ? 4.456 22.159 1.060 1.00 32.32 21 ILE A CA 5
ATOM 5984 C C . ILE A 1 21 ? 4.290 20.840 1.808 1.00 45.00 21 ILE A C 5
ATOM 5985 O O . ILE A 1 21 ? 3.305 20.636 2.517 1.00 0.21 21 ILE A O 5
ATOM 6001 N N . ARG A 1 22 ? 5.262 19.948 1.646 1.00 44.32 22 ARG A N 5
ATOM 6002 C CA . ARG A 1 22 ? 5.225 18.649 2.306 1.00 61.10 22 ARG A CA 5
ATOM 6003 C C . ARG A 1 22 ? 5.328 18.805 3.820 1.00 15.53 22 ARG A C 5
ATOM 6004 O O . ARG A 1 22 ? 4.809 17.984 4.577 1.00 13.24 22 ARG A O 5
ATOM 6025 N N . THR A 1 23 ? 6.001 19.866 4.257 1.00 70.45 23 THR A N 5
ATOM 6026 C CA . THR A 1 23 ? 6.173 20.129 5.679 1.00 2.25 23 THR A CA 5
ATOM 6027 C C . THR A 1 23 ? 4.859 20.556 6.323 1.00 53.14 23 THR A C 5
ATOM 6028 O O . THR A 1 23 ? 4.627 20.310 7.506 1.00 44.10 23 THR A O 5
ATOM 6039 N N . MET A 1 24 ? 4.001 21.196 5.535 1.00 14.43 24 MET A N 5
ATOM 6040 C CA . MET A 1 24 ? 2.708 21.656 6.029 1.00 75.31 24 MET A CA 5
ATOM 6041 C C . MET A 1 24 ? 1.678 20.531 5.986 1.00 64.41 24 MET A C 5
ATOM 6042 O O . MET A 1 24 ? 1.090 20.176 7.007 1.00 54.32 24 MET A O 5
ATOM 6056 N N . ALA A 1 25 ? 1.467 19.973 4.798 1.00 14.32 25 ALA A N 5
ATOM 6057 C CA . ALA A 1 25 ? 0.510 18.888 4.623 1.00 31.44 25 ALA A CA 5
ATOM 6058 C C . ALA A 1 25 ? 1.100 17.557 5.079 1.00 50.30 25 ALA A C 5
ATOM 6059 O O . ALA A 1 25 ? 2.282 17.286 4.865 1.00 13.15 25 ALA A O 5
ATOM 6066 N N . ARG A 1 26 ? 0.270 16.732 5.708 1.00 60.41 26 ARG A N 5
ATOM 6067 C CA . ARG A 1 26 ? 0.711 15.430 6.195 1.00 12.24 26 ARG A CA 5
ATOM 6068 C C . ARG A 1 26 ? 0.043 14.302 5.414 1.00 12.34 26 ARG A C 5
ATOM 6069 O O . ARG A 1 26 ? 0.664 13.673 4.557 1.00 5.35 26 ARG A O 5
ATOM 6090 N N . HIS A 1 27 ? -1.227 14.051 5.717 1.00 51.42 27 HIS A N 5
ATOM 6091 C CA . HIS A 1 27 ? -1.980 12.999 5.043 1.00 1.21 27 HIS A CA 5
ATOM 6092 C C . HIS A 1 27 ? -1.949 13.193 3.530 1.00 21.31 27 HIS A C 5
ATOM 6093 O O . HIS A 1 27 ? -2.021 12.227 2.770 1.00 52.24 27 HIS A O 5
ATOM 6107 N N . ARG A 1 28 ? -1.842 14.446 3.101 1.00 70.13 28 ARG A N 5
ATOM 6108 C CA . ARG A 1 28 ? -1.804 14.766 1.679 1.00 63.42 28 ARG A CA 5
ATOM 6109 C C . ARG A 1 28 ? -0.616 14.089 1.001 1.00 22.21 28 ARG A C 5
ATOM 6110 O O . ARG A 1 28 ? -0.643 13.823 -0.201 1.00 3.43 28 ARG A O 5
ATOM 6131 N N . ARG A 1 29 ? 0.425 13.813 1.780 1.00 10.12 29 ARG A N 5
ATOM 6132 C CA . ARG A 1 29 ? 1.623 13.169 1.255 1.00 10.11 29 ARG A CA 5
ATOM 6133 C C . ARG A 1 29 ? 1.264 11.911 0.470 1.00 22.44 29 ARG A C 5
ATOM 6134 O O . ARG A 1 29 ? 1.982 11.514 -0.448 1.00 21.34 29 ARG A O 5
ATOM 6155 N N . ASP A 1 30 ? 0.150 11.288 0.839 1.00 60.15 30 ASP A N 5
ATOM 6156 C CA . ASP A 1 30 ? -0.305 10.075 0.169 1.00 24.31 30 ASP A CA 5
ATOM 6157 C C . ASP A 1 30 ? -0.578 10.339 -1.308 1.00 43.03 30 ASP A C 5
ATOM 6158 O O . ASP A 1 30 ? -0.395 9.461 -2.151 1.00 1.14 30 ASP A O 5
ATOM 6167 N N . GLY A 1 31 ? -1.018 11.556 -1.615 1.00 62.43 31 GLY A N 5
ATOM 6168 C CA . GLY A 1 31 ? -1.310 11.913 -2.991 1.00 53.40 31 GLY A CA 5
ATOM 6169 C C . GLY A 1 31 ? -0.920 13.342 -3.314 1.00 65.22 31 GLY A C 5
ATOM 6170 O O . GLY A 1 31 ? 0.232 13.736 -3.128 1.00 51.03 31 GLY A O 5
ATOM 6174 N N . LYS A 1 32 ? -1.880 14.120 -3.802 1.00 3.35 32 LYS A N 5
ATOM 6175 C CA . LYS A 1 32 ? -1.631 15.514 -4.152 1.00 73.44 32 LYS A CA 5
ATOM 6176 C C . LYS A 1 32 ? -1.640 16.398 -2.909 1.00 72.34 32 LYS A C 5
ATOM 6177 O O . LYS A 1 32 ? -2.491 16.243 -2.033 1.00 22.04 32 LYS A O 5
ATOM 6196 N N . ILE A 1 33 ? -0.690 17.324 -2.841 1.00 53.33 33 ILE A N 5
ATOM 6197 C CA . ILE A 1 33 ? -0.591 18.234 -1.707 1.00 15.12 33 ILE A CA 5
ATOM 6198 C C . ILE A 1 33 ? -1.289 19.558 -2.001 1.00 64.14 33 ILE A C 5
ATOM 6199 O O . ILE A 1 33 ? -1.270 20.041 -3.133 1.00 10.40 33 ILE A O 5
ATOM 6215 N N . GLN A 1 34 ? -1.901 20.139 -0.975 1.00 10.20 34 GLN A N 5
ATOM 6216 C CA . GLN A 1 34 ? -2.603 21.408 -1.124 1.00 53.32 34 GLN A CA 5
ATOM 6217 C C . GLN A 1 34 ? -2.514 22.234 0.155 1.00 21.43 34 GLN A C 5
ATOM 6218 O O . GLN A 1 34 ? -2.616 21.699 1.260 1.00 42.14 34 GLN A O 5
ATOM 6232 N N . VAL A 1 35 ? -2.322 23.540 -0.001 1.00 33.30 35 VAL A N 5
ATOM 6233 C CA . VAL A 1 35 ? -2.220 24.439 1.142 1.00 43.43 35 VAL A CA 5
ATOM 6234 C C . VAL A 1 35 ? -2.625 25.859 0.762 1.00 53.05 35 VAL A C 5
ATOM 6235 O O . VAL A 1 35 ? -2.486 26.269 -0.391 1.00 41.52 35 VAL A O 5
ATOM 6248 N N . THR A 1 36 ? -3.128 26.607 1.739 1.00 72.11 36 THR A N 5
ATOM 6249 C CA . THR A 1 36 ? -3.555 27.981 1.507 1.00 0.14 36 THR A CA 5
ATOM 6250 C C . THR A 1 36 ? -2.378 28.945 1.600 1.00 41.33 36 THR A C 5
ATOM 6251 O O . THR A 1 36 ? -1.370 28.651 2.242 1.00 21.43 36 THR A O 5
ATOM 6262 N N . PHE A 1 37 ? -2.512 30.099 0.954 1.00 13.13 37 PHE A N 5
ATOM 6263 C CA . PHE A 1 37 ? -1.459 31.107 0.964 1.00 41.55 37 PHE A CA 5
ATOM 6264 C C . PHE A 1 37 ? -1.063 31.468 2.393 1.00 72.54 37 PHE A C 5
ATOM 6265 O O . PHE A 1 37 ? 0.119 31.509 2.729 1.00 4.22 37 PHE A O 5
ATOM 6282 N N . GLY A 1 38 ? -2.063 31.728 3.230 1.00 70.14 38 GLY A N 5
ATOM 6283 C CA . GLY A 1 38 ? -1.800 32.082 4.612 1.00 30.21 38 GLY A CA 5
ATOM 6284 C C . GLY A 1 38 ? -0.880 31.092 5.299 1.00 42.30 38 GLY A C 5
ATOM 6285 O O . GLY A 1 38 ? 0.079 31.485 5.963 1.00 33.02 38 GLY A O 5
ATOM 6289 N N . GLU A 1 39 ? -1.173 29.805 5.140 1.00 3.31 39 GLU A N 5
ATOM 6290 C CA . GLU A 1 39 ? -0.365 28.757 5.753 1.00 41.41 39 GLU A CA 5
ATOM 6291 C C . GLU A 1 39 ? 1.038 28.731 5.153 1.00 71.21 39 GLU A C 5
ATOM 6292 O O . GLU A 1 39 ? 2.035 28.741 5.876 1.00 62.41 39 GLU A O 5
ATOM 6304 N N . LEU A 1 40 ? 1.107 28.697 3.827 1.00 70.43 40 LEU A N 5
ATOM 6305 C CA . LEU A 1 40 ? 2.387 28.668 3.128 1.00 41.03 40 LEU A CA 5
ATOM 6306 C C . LEU A 1 40 ? 3.278 29.822 3.576 1.00 50.35 40 LEU A C 5
ATOM 6307 O O . LEU A 1 40 ? 4.433 29.620 3.950 1.00 62.40 40 LEU A O 5
ATOM 6323 N N . PHE A 1 41 ? 2.733 31.034 3.536 1.00 34.53 41 PHE A N 5
ATOM 6324 C CA . PHE A 1 41 ? 3.477 32.221 3.939 1.00 24.32 41 PHE A CA 5
ATOM 6325 C C . PHE A 1 41 ? 3.946 32.103 5.387 1.00 42.45 41 PHE A C 5
ATOM 6326 O O . PHE A 1 41 ? 5.125 32.295 5.686 1.00 12.40 41 PHE A O 5
ATOM 6343 N N . ASP A 1 42 ? 3.015 31.788 6.280 1.00 61.42 42 ASP A N 5
ATOM 6344 C CA . ASP A 1 42 ? 3.332 31.644 7.696 1.00 33.11 42 ASP A CA 5
ATOM 6345 C C . ASP A 1 42 ? 4.407 30.583 7.908 1.00 45.25 42 ASP A C 5
ATOM 6346 O O . ASP A 1 42 ? 5.054 30.540 8.955 1.00 54.44 42 ASP A O 5
ATOM 6355 N N . ARG A 1 43 ? 4.593 29.728 6.907 1.00 42.40 43 ARG A N 5
ATOM 6356 C CA . ARG A 1 43 ? 5.589 28.666 6.984 1.00 11.25 43 ARG A CA 5
ATOM 6357 C C . ARG A 1 43 ? 6.904 29.106 6.348 1.00 1.41 43 ARG A C 5
ATOM 6358 O O . ARG A 1 43 ? 7.983 28.724 6.801 1.00 2.43 43 ARG A O 5
ATOM 6379 N N . TYR A 1 44 ? 6.806 29.911 5.296 1.00 72.13 44 TYR A N 5
ATOM 6380 C CA . TYR A 1 44 ? 7.987 30.401 4.595 1.00 30.41 44 TYR A CA 5
ATOM 6381 C C . TYR A 1 44 ? 8.632 31.555 5.356 1.00 63.20 44 TYR A C 5
ATOM 6382 O O . TYR A 1 44 ? 9.833 31.799 5.236 1.00 30.22 44 TYR A O 5
ATOM 6400 N N . VAL A 1 45 ? 7.825 32.262 6.140 1.00 3.44 45 VAL A N 5
ATOM 6401 C CA . VAL A 1 45 ? 8.316 33.390 6.923 1.00 10.23 45 VAL A CA 5
ATOM 6402 C C . VAL A 1 45 ? 9.464 32.969 7.833 1.00 5.33 45 VAL A C 5
ATOM 6403 O O . VAL A 1 45 ? 10.329 33.777 8.173 1.00 13.53 45 VAL A O 5
ATOM 6416 N N . ARG A 1 46 ? 9.467 31.699 8.224 1.00 5.11 46 ARG A N 5
ATOM 6417 C CA . ARG A 1 46 ? 10.510 31.170 9.096 1.00 53.43 46 ARG A CA 5
ATOM 6418 C C . ARG A 1 46 ? 11.674 30.619 8.278 1.00 21.21 46 ARG A C 5
ATOM 6419 O O . ARG A 1 46 ? 12.559 29.951 8.813 1.00 22.41 46 ARG A O 5
ATOM 6440 N N . ILE A 1 47 ? 11.666 30.903 6.980 1.00 32.22 47 ILE A N 5
ATOM 6441 C CA . ILE A 1 47 ? 12.721 30.436 6.090 1.00 60.23 47 ILE A CA 5
ATOM 6442 C C . ILE A 1 47 ? 13.242 31.569 5.212 1.00 14.13 47 ILE A C 5
ATOM 6443 O O . ILE A 1 47 ? 14.361 32.047 5.397 1.00 14.43 47 ILE A O 5
ATOM 6459 N N . SER A 1 48 ? 12.421 31.996 4.257 1.00 21.54 48 SER A N 5
ATOM 6460 C CA . SER A 1 48 ? 12.799 33.072 3.349 1.00 1.03 48 SER A CA 5
ATOM 6461 C C . SER A 1 48 ? 11.759 34.188 3.367 1.00 71.02 48 SER A C 5
ATOM 6462 O O . SER A 1 48 ? 12.091 35.363 3.213 1.00 51.50 48 SER A O 5
ATOM 6470 N N . ASP A 1 49 ? 10.499 33.811 3.555 1.00 22.23 49 ASP A N 5
ATOM 6471 C CA . ASP A 1 49 ? 9.409 34.778 3.594 1.00 10.53 49 ASP A CA 5
ATOM 6472 C C . ASP A 1 49 ? 9.181 35.396 2.218 1.00 4.43 49 ASP A C 5
ATOM 6473 O O . ASP A 1 49 ? 9.364 36.599 2.028 1.00 63.15 49 ASP A O 5
ATOM 6482 N N . LYS A 1 50 ? 8.782 34.566 1.261 1.00 22.21 50 LYS A N 5
ATOM 6483 C CA . LYS A 1 50 ? 8.529 35.029 -0.098 1.00 60.11 50 LYS A CA 5
ATOM 6484 C C . LYS A 1 50 ? 7.967 33.903 -0.961 1.00 5.32 50 LYS A C 5
ATOM 6485 O O . LYS A 1 50 ? 8.294 33.792 -2.143 1.00 34.44 50 LYS A O 5
ATOM 6504 N N . VAL A 1 51 ? 7.120 33.072 -0.363 1.00 24.44 51 VAL A N 5
ATOM 6505 C CA . VAL A 1 51 ? 6.511 31.956 -1.077 1.00 43.22 51 VAL A CA 5
ATOM 6506 C C . VAL A 1 51 ? 5.819 32.431 -2.350 1.00 13.14 51 VAL A C 5
ATOM 6507 O O . VAL A 1 51 ? 5.972 31.831 -3.414 1.00 10.43 51 VAL A O 5
ATOM 6520 N N . VAL A 1 52 ? 5.056 33.513 -2.233 1.00 13.42 52 VAL A N 5
ATOM 6521 C CA . VAL A 1 52 ? 4.340 34.071 -3.374 1.00 70.12 52 VAL A CA 5
ATOM 6522 C C . VAL A 1 52 ? 5.288 34.346 -4.536 1.00 72.02 52 VAL A C 5
ATOM 6523 O O . VAL A 1 52 ? 4.928 34.171 -5.699 1.00 71.54 52 VAL A O 5
ATOM 6536 N N . GLY A 1 53 ? 6.503 34.778 -4.212 1.00 52.33 53 GLY A N 5
ATOM 6537 C CA . GLY A 1 53 ? 7.485 35.071 -5.240 1.00 74.52 53 GLY A CA 5
ATOM 6538 C C . GLY A 1 53 ? 8.008 33.818 -5.915 1.00 2.13 53 GLY A C 5
ATOM 6539 O O . GLY A 1 53 ? 8.356 33.840 -7.096 1.00 11.52 53 GLY A O 5
ATOM 6543 N N . ILE A 1 54 ? 8.066 32.724 -5.164 1.00 21.45 54 ILE A N 5
ATOM 6544 C CA . ILE A 1 54 ? 8.552 31.457 -5.696 1.00 72.24 54 ILE A CA 5
ATOM 6545 C C . ILE A 1 54 ? 7.497 30.788 -6.572 1.00 2.24 54 ILE A C 5
ATOM 6546 O O . ILE A 1 54 ? 7.819 30.166 -7.585 1.00 30.12 54 ILE A O 5
ATOM 6562 N N . LEU A 1 55 ? 6.236 30.922 -6.176 1.00 23.15 55 LEU A N 5
ATOM 6563 C CA . LEU A 1 55 ? 5.132 30.332 -6.925 1.00 3.31 55 LEU A CA 5
ATOM 6564 C C . LEU A 1 55 ? 5.202 30.726 -8.397 1.00 33.01 55 LEU A C 5
ATOM 6565 O O . LEU A 1 55 ? 4.786 29.968 -9.273 1.00 21.35 55 LEU A O 5
ATOM 6581 N N . MET A 1 56 ? 5.731 31.916 -8.662 1.00 25.34 56 MET A N 5
ATOM 6582 C CA . MET A 1 56 ? 5.859 32.408 -10.028 1.00 55.43 56 MET A CA 5
ATOM 6583 C C . MET A 1 56 ? 6.664 31.436 -10.884 1.00 21.00 56 MET A C 5
ATOM 6584 O O . MET A 1 56 ? 6.425 31.307 -12.085 1.00 23.43 56 MET A O 5
ATOM 6598 N N . ARG A 1 57 ? 7.619 30.755 -10.258 1.00 53.04 57 ARG A N 5
ATOM 6599 C CA . ARG A 1 57 ? 8.460 29.796 -10.964 1.00 22.34 57 ARG A CA 5
ATOM 6600 C C . ARG A 1 57 ? 7.712 28.487 -11.201 1.00 13.41 57 ARG A C 5
ATOM 6601 O O . ARG A 1 57 ? 7.810 27.890 -12.272 1.00 43.02 57 ARG A O 5
ATOM 6622 N N . ALA A 1 58 ? 6.964 28.048 -10.194 1.00 2.24 58 ALA A N 5
ATOM 6623 C CA . ALA A 1 58 ? 6.198 26.812 -10.293 1.00 42.11 58 ALA A CA 5
ATOM 6624 C C . ALA A 1 58 ? 5.041 26.961 -11.276 1.00 25.34 58 ALA A C 5
ATOM 6625 O O . ALA A 1 58 ? 4.656 26.002 -11.945 1.00 32.25 58 ALA A O 5
ATOM 6632 N N . ARG A 1 59 ? 4.492 28.168 -11.357 1.00 35.22 59 ARG A N 5
ATOM 6633 C CA . ARG A 1 59 ? 3.377 28.441 -12.256 1.00 62.24 59 ARG A CA 5
ATOM 6634 C C . ARG A 1 59 ? 3.804 28.287 -13.713 1.00 44.32 59 ARG A C 5
ATOM 6635 O O . ARG A 1 59 ? 2.990 27.971 -14.581 1.00 12.34 59 ARG A O 5
ATOM 6656 N N . LYS A 1 60 ? 5.087 28.514 -13.975 1.00 62.21 60 LYS A N 5
ATOM 6657 C CA . LYS A 1 60 ? 5.624 28.400 -15.326 1.00 4.51 60 LYS A CA 5
ATOM 6658 C C . LYS A 1 60 ? 5.252 27.059 -15.949 1.00 23.34 60 LYS A C 5
ATOM 6659 O O . LYS A 1 60 ? 5.038 26.962 -17.158 1.00 24.05 60 LYS A O 5
ATOM 6678 N N . HIS A 1 61 ? 5.175 26.026 -15.116 1.00 24.35 61 HIS A N 5
ATOM 6679 C CA . HIS A 1 61 ? 4.827 24.689 -15.585 1.00 13.42 61 HIS A CA 5
ATOM 6680 C C . HIS A 1 61 ? 3.483 24.246 -15.013 1.00 43.22 61 HIS A C 5
ATOM 6681 O O . HIS A 1 61 ? 3.264 23.062 -14.765 1.00 35.52 61 HIS A O 5
ATOM 6695 N N . GLY A 1 62 ? 2.588 25.207 -14.806 1.00 75.12 62 GLY A N 5
ATOM 6696 C CA . GLY A 1 62 ? 1.278 24.896 -14.265 1.00 34.44 62 GLY A CA 5
ATOM 6697 C C . GLY A 1 62 ? 1.356 24.078 -12.990 1.00 44.15 62 GLY A C 5
ATOM 6698 O O . GLY A 1 62 ? 0.960 22.912 -12.967 1.00 3.04 62 GLY A O 5
ATOM 6702 N N . LEU A 1 63 ? 1.870 24.689 -11.929 1.00 23.24 63 LEU A N 5
ATOM 6703 C CA . LEU A 1 63 ? 2.002 24.009 -10.644 1.00 54.43 63 LEU A CA 5
ATOM 6704 C C . LEU A 1 63 ? 1.093 24.645 -9.597 1.00 21.13 63 LEU A C 5
ATOM 6705 O O . LEU A 1 63 ? 0.679 23.990 -8.640 1.00 11.42 63 LEU A O 5
ATOM 6721 N N . VAL A 1 64 ? 0.785 25.924 -9.785 1.00 41.15 64 VAL A N 5
ATOM 6722 C CA . VAL A 1 64 ? -0.077 26.648 -8.859 1.00 33.41 64 VAL A CA 5
ATOM 6723 C C . VAL A 1 64 ? -1.387 27.051 -9.528 1.00 23.33 64 VAL A C 5
ATOM 6724 O O . VAL A 1 64 ? -1.394 27.818 -10.491 1.00 10.55 64 VAL A O 5
ATOM 6737 N N . HIS A 1 65 ? -2.494 26.528 -9.011 1.00 13.23 65 HIS A N 5
ATOM 6738 C CA . HIS A 1 65 ? -3.811 26.835 -9.557 1.00 74.43 65 HIS A CA 5
ATOM 6739 C C . HIS A 1 65 ? -4.354 28.134 -8.971 1.00 11.43 65 HIS A C 5
ATOM 6740 O O . HIS A 1 65 ? -5.481 28.536 -9.261 1.00 72.44 65 HIS A O 5
ATOM 6754 N N . PHE A 1 66 ? -3.545 28.788 -8.143 1.00 72.41 66 PHE A N 5
ATOM 6755 C CA . PHE A 1 66 ? -3.945 30.041 -7.514 1.00 41.02 66 PHE A CA 5
ATOM 6756 C C . PHE A 1 66 ? -4.232 31.109 -8.565 1.00 50.50 66 PHE A C 5
ATOM 6757 O O . PHE A 1 66 ? -3.805 30.995 -9.713 1.00 74.15 66 PHE A O 5
ATOM 6774 N N . GLU A 1 67 ? -4.959 32.147 -8.162 1.00 44.31 67 GLU A N 5
ATOM 6775 C CA . GLU A 1 67 ? -5.304 33.235 -9.069 1.00 50.43 67 GLU A CA 5
ATOM 6776 C C . GLU A 1 67 ? -4.057 33.796 -9.746 1.00 44.21 67 GLU A C 5
ATOM 6777 O O . GLU A 1 67 ? -2.933 33.436 -9.398 1.00 31.10 67 GLU A O 5
ATOM 6789 N N . GLY A 1 68 ? -4.264 34.681 -10.717 1.00 11.03 68 GLY A N 5
ATOM 6790 C CA . GLY A 1 68 ? -3.148 35.277 -11.428 1.00 14.21 68 GLY A CA 5
ATOM 6791 C C . GLY A 1 68 ? -3.032 36.768 -11.179 1.00 30.12 68 GLY A C 5
ATOM 6792 O O . GLY A 1 68 ? -3.000 37.560 -12.120 1.00 74.31 68 GLY A O 5
ATOM 6796 N N . GLU A 1 69 ? -2.970 37.151 -9.907 1.00 62.13 69 GLU A N 5
ATOM 6797 C CA . GLU A 1 69 ? -2.859 38.557 -9.538 1.00 51.24 69 GLU A CA 5
ATOM 6798 C C . GLU A 1 69 ? -2.139 38.714 -8.202 1.00 52.11 69 GLU A C 5
ATOM 6799 O O . GLU A 1 69 ? -2.441 39.620 -7.425 1.00 65.14 69 GLU A O 5
ATOM 6811 N N . MET A 1 70 ? -1.187 37.824 -7.942 1.00 2.52 70 MET A N 5
ATOM 6812 C CA . MET A 1 70 ? -0.423 37.864 -6.700 1.00 12.20 70 MET A CA 5
ATOM 6813 C C . MET A 1 70 ? -1.336 37.668 -5.494 1.00 13.52 70 MET A C 5
ATOM 6814 O O . MET A 1 70 ? -2.559 37.767 -5.606 1.00 10.25 70 MET A O 5
ATOM 6828 N N . LEU A 1 71 ? -0.736 37.390 -4.342 1.00 1.40 71 LEU A N 5
ATOM 6829 C CA . LEU A 1 71 ? -1.495 37.180 -3.114 1.00 55.43 71 LEU A CA 5
ATOM 6830 C C . LEU A 1 71 ? -0.972 38.070 -1.991 1.00 55.44 71 LEU A C 5
ATOM 6831 O O . LEU A 1 71 ? 0.201 38.001 -1.627 1.00 3.01 71 LEU A O 5
ATOM 6847 N N . TRP A 1 72 ? -1.851 38.904 -1.446 1.00 72.43 72 TRP A N 5
ATOM 6848 C CA . TRP A 1 72 ? -1.478 39.806 -0.363 1.00 32.13 72 TRP A CA 5
ATOM 6849 C C . TRP A 1 72 ? -1.930 39.254 0.985 1.00 64.10 72 TRP A C 5
ATOM 6850 O O . TRP A 1 72 ? -3.095 38.901 1.161 1.00 31.42 72 TRP A O 5
ATOM 6871 N N . GLN A 1 73 ? -1.000 39.183 1.932 1.00 2.11 73 GLN A N 5
ATOM 6872 C CA . GLN A 1 73 ? -1.304 38.673 3.264 1.00 41.12 73 GLN A CA 5
ATOM 6873 C C . GLN A 1 73 ? -2.466 39.439 3.888 1.00 44.31 73 GLN A C 5
ATOM 6874 O O . GLN A 1 73 ? -2.414 40.661 4.026 1.00 70.41 73 GLN A O 5
ATOM 6888 N N . GLY A 1 74 ? -3.514 38.713 4.263 1.00 21.53 74 GLY A N 5
ATOM 6889 C CA . GLY A 1 74 ? -4.674 39.341 4.868 1.00 60.12 74 GLY A CA 5
ATOM 6890 C C . GLY A 1 74 ? -5.819 39.507 3.889 1.00 54.01 74 GLY A C 5
ATOM 6891 O O . GLY A 1 74 ? -6.952 39.780 4.287 1.00 40.11 74 GLY A O 5
ATOM 6895 N N . LYS A 1 75 ? -5.525 39.344 2.603 1.00 33.44 75 LYS A N 5
ATOM 6896 C CA . LYS A 1 75 ? -6.538 39.477 1.563 1.00 14.33 75 LYS A CA 5
ATOM 6897 C C . LYS A 1 75 ? -6.646 38.197 0.741 1.00 42.33 75 LYS A C 5
ATOM 6898 O O . LYS A 1 75 ? -7.726 37.620 0.611 1.00 4.31 75 LYS A O 5
ATOM 6917 N N . ASP A 1 76 ? -5.520 37.758 0.189 1.00 52.35 76 ASP A N 5
ATOM 6918 C CA . ASP A 1 76 ? -5.488 36.545 -0.619 1.00 65.34 76 ASP A CA 5
ATOM 6919 C C . ASP A 1 76 ? -5.145 35.330 0.238 1.00 51.22 76 ASP A C 5
ATOM 6920 O O . ASP A 1 76 ? -4.812 34.265 -0.282 1.00 1.10 76 ASP A O 5
ATOM 6929 N N . ASP A 1 77 ? -5.228 35.498 1.553 1.00 55.41 77 ASP A N 5
ATOM 6930 C CA . ASP A 1 77 ? -4.927 34.416 2.483 1.00 54.12 77 ASP A CA 5
ATOM 6931 C C . ASP A 1 77 ? -5.874 33.239 2.271 1.00 60.40 77 ASP A C 5
ATOM 6932 O O . ASP A 1 77 ? -5.533 32.093 2.567 1.00 3.14 77 ASP A O 5
ATOM 6941 N N . HIS A 1 78 ? -7.065 33.528 1.757 1.00 12.52 78 HIS A N 5
ATOM 6942 C CA . HIS A 1 78 ? -8.062 32.493 1.506 1.00 2.41 78 HIS A CA 5
ATOM 6943 C C . HIS A 1 78 ? -7.711 31.694 0.255 1.00 31.40 78 HIS A C 5
ATOM 6944 O O . HIS A 1 78 ? -8.222 30.593 0.046 1.00 51.44 78 HIS A O 5
ATOM 6958 N N . VAL A 1 79 ? -6.837 32.254 -0.574 1.00 44.43 79 VAL A N 5
ATOM 6959 C CA . VAL A 1 79 ? -6.417 31.594 -1.804 1.00 74.44 79 VAL A CA 5
ATOM 6960 C C . VAL A 1 79 ? -5.855 30.206 -1.519 1.00 25.15 79 VAL A C 5
ATOM 6961 O O . VAL A 1 79 ? -4.799 30.067 -0.900 1.00 13.53 79 VAL A O 5
ATOM 6974 N N . VAL A 1 80 ? -6.566 29.179 -1.974 1.00 2.41 80 VAL A N 5
ATOM 6975 C CA . VAL A 1 80 ? -6.137 27.801 -1.769 1.00 2.12 80 VAL A CA 5
ATOM 6976 C C . VAL A 1 80 ? -5.204 27.344 -2.885 1.00 1.13 80 VAL A C 5
ATOM 6977 O O . VAL A 1 80 ? -5.617 27.212 -4.037 1.00 62.52 80 VAL A O 5
ATOM 6990 N N . ILE A 1 81 ? -3.945 27.104 -2.535 1.00 2.35 81 ILE A N 5
ATOM 6991 C CA . ILE A 1 81 ? -2.953 26.660 -3.507 1.00 15.34 81 ILE A CA 5
ATOM 6992 C C . ILE A 1 81 ? -2.843 25.139 -3.524 1.00 12.52 81 ILE A C 5
ATOM 6993 O O . ILE A 1 81 ? -2.328 24.532 -2.585 1.00 24.03 81 ILE A O 5
ATOM 7009 N N . THR A 1 82 ? -3.330 24.528 -4.600 1.00 3.34 82 THR A N 5
ATOM 7010 C CA . THR A 1 82 ? -3.286 23.078 -4.740 1.00 44.44 82 THR A CA 5
ATOM 7011 C C . THR A 1 82 ? -2.148 22.650 -5.660 1.00 70.31 82 THR A C 5
ATOM 7012 O O . THR A 1 82 ? -2.175 22.914 -6.863 1.00 0.42 82 THR A O 5
ATOM 7023 N N . LEU A 1 83 ? -1.149 21.986 -5.088 1.00 54.03 83 LEU A N 5
ATOM 7024 C CA . LEU A 1 83 ? -0.001 21.519 -5.858 1.00 13.23 83 LEU A CA 5
ATOM 7025 C C . LEU A 1 83 ? -0.451 20.790 -7.120 1.00 15.52 83 LEU A C 5
ATOM 7026 O O . LEU A 1 83 ? -0.915 19.651 -7.060 1.00 15.03 83 LEU A O 5
ATOM 7042 N N . LEU A 1 84 ? -0.310 21.454 -8.262 1.00 23.20 84 LEU A N 5
ATOM 7043 C CA . LEU A 1 84 ? -0.700 20.869 -9.540 1.00 65.51 84 LEU A CA 5
ATOM 7044 C C . LEU A 1 84 ? 0.486 20.177 -10.207 1.00 14.24 84 LEU A C 5
ATOM 7045 O O . LEU A 1 84 ? 1.177 20.771 -11.033 1.00 61.44 84 LEU A O 5
ATOM 7061 N N . GLU A 1 85 ? 0.712 18.919 -9.842 1.00 11.01 85 GLU A N 5
ATOM 7062 C CA . GLU A 1 85 ? 1.813 18.147 -10.406 1.00 52.12 85 GLU A CA 5
ATOM 7063 C C . GLU A 1 85 ? 1.298 16.881 -11.085 1.00 52.22 85 GLU A C 5
ATOM 7064 O O . GLU A 1 85 ? 0.092 16.644 -11.145 1.00 52.31 85 GLU A O 5
ATOM 7076 N N . GLY A 1 1 ? -5.382 0.952 -3.828 1.00 2.32 1 GLY A N 6
ATOM 7077 C CA . GLY A 1 1 ? -4.617 -0.152 -3.280 1.00 24.32 1 GLY A CA 6
ATOM 7078 C C . GLY A 1 1 ? -3.685 -0.775 -4.300 1.00 42.15 1 GLY A C 6
ATOM 7079 O O . GLY A 1 1 ? -3.488 -1.990 -4.312 1.00 13.43 1 GLY A O 6
ATOM 7083 N N . ALA A 1 2 ? -3.111 0.059 -5.161 1.00 64.04 2 ALA A N 6
ATOM 7084 C CA . ALA A 1 2 ? -2.194 -0.417 -6.190 1.00 55.24 2 ALA A CA 6
ATOM 7085 C C . ALA A 1 2 ? -0.933 0.438 -6.240 1.00 24.12 2 ALA A C 6
ATOM 7086 O O . ALA A 1 2 ? 0.136 0.009 -5.807 1.00 23.43 2 ALA A O 6
ATOM 7093 N N . MET A 1 3 ? -1.064 1.649 -6.771 1.00 12.00 3 MET A N 6
ATOM 7094 C CA . MET A 1 3 ? 0.067 2.564 -6.876 1.00 75.01 3 MET A CA 6
ATOM 7095 C C . MET A 1 3 ? -0.244 3.893 -6.195 1.00 54.01 3 MET A C 6
ATOM 7096 O O . MET A 1 3 ? -1.361 4.116 -5.729 1.00 32.32 3 MET A O 6
ATOM 7110 N N . ALA A 1 4 ? 0.751 4.772 -6.141 1.00 54.44 4 ALA A N 6
ATOM 7111 C CA . ALA A 1 4 ? 0.582 6.080 -5.519 1.00 21.40 4 ALA A CA 6
ATOM 7112 C C . ALA A 1 4 ? 0.404 7.169 -6.571 1.00 11.45 4 ALA A C 6
ATOM 7113 O O . ALA A 1 4 ? 0.226 6.880 -7.754 1.00 5.20 4 ALA A O 6
ATOM 7120 N N . ARG A 1 5 ? 0.451 8.423 -6.131 1.00 65.30 5 ARG A N 6
ATOM 7121 C CA . ARG A 1 5 ? 0.293 9.556 -7.035 1.00 22.23 5 ARG A CA 6
ATOM 7122 C C . ARG A 1 5 ? 1.646 10.020 -7.567 1.00 31.11 5 ARG A C 6
ATOM 7123 O O . ARG A 1 5 ? 1.747 10.510 -8.691 1.00 73.12 5 ARG A O 6
ATOM 7144 N N . ALA A 1 6 ? 2.683 9.862 -6.751 1.00 13.34 6 ALA A N 6
ATOM 7145 C CA . ALA A 1 6 ? 4.029 10.264 -7.139 1.00 70.55 6 ALA A CA 6
ATOM 7146 C C . ALA A 1 6 ? 4.049 11.703 -7.641 1.00 43.35 6 ALA A C 6
ATOM 7147 O O . ALA A 1 6 ? 4.822 12.047 -8.535 1.00 41.20 6 ALA A O 6
ATOM 7154 N N . GLU A 1 7 ? 3.194 12.540 -7.061 1.00 63.32 7 GLU A N 6
ATOM 7155 C CA . GLU A 1 7 ? 3.114 13.942 -7.452 1.00 43.21 7 GLU A CA 6
ATOM 7156 C C . GLU A 1 7 ? 4.484 14.610 -7.366 1.00 73.02 7 GLU A C 6
ATOM 7157 O O . GLU A 1 7 ? 4.787 15.527 -8.128 1.00 54.33 7 GLU A O 6
ATOM 7169 N N . GLU A 1 8 ? 5.306 14.142 -6.432 1.00 41.42 8 GLU A N 6
ATOM 7170 C CA . GLU A 1 8 ? 6.642 14.695 -6.246 1.00 4.32 8 GLU A CA 6
ATOM 7171 C C . GLU A 1 8 ? 7.596 14.188 -7.323 1.00 64.32 8 GLU A C 6
ATOM 7172 O O . GLU A 1 8 ? 8.570 14.857 -7.672 1.00 33.11 8 GLU A O 6
ATOM 7184 N N . HIS A 1 9 ? 7.310 13.000 -7.847 1.00 25.23 9 HIS A N 6
ATOM 7185 C CA . HIS A 1 9 ? 8.142 12.401 -8.885 1.00 4.44 9 HIS A CA 6
ATOM 7186 C C . HIS A 1 9 ? 7.777 12.954 -10.259 1.00 62.32 9 HIS A C 6
ATOM 7187 O O . HIS A 1 9 ? 8.348 12.549 -11.273 1.00 1.54 9 HIS A O 6
ATOM 7201 N N . ILE A 1 10 ? 6.823 13.878 -10.286 1.00 1.14 10 ILE A N 6
ATOM 7202 C CA . ILE A 1 10 ? 6.383 14.485 -11.535 1.00 51.34 10 ILE A CA 6
ATOM 7203 C C . ILE A 1 10 ? 7.434 15.446 -12.080 1.00 1.30 10 ILE A C 6
ATOM 7204 O O . ILE A 1 10 ? 7.680 15.496 -13.285 1.00 70.14 10 ILE A O 6
ATOM 7220 N N . TYR A 1 11 ? 8.053 16.207 -11.184 1.00 12.01 11 TYR A N 6
ATOM 7221 C CA . TYR A 1 11 ? 9.078 17.168 -11.574 1.00 60.42 11 TYR A CA 6
ATOM 7222 C C . TYR A 1 11 ? 10.090 17.370 -10.451 1.00 44.40 11 TYR A C 6
ATOM 7223 O O . TYR A 1 11 ? 9.720 17.634 -9.307 1.00 23.43 11 TYR A O 6
ATOM 7241 N N . ARG A 1 12 ? 11.370 17.247 -10.787 1.00 61.54 12 ARG A N 6
ATOM 7242 C CA . ARG A 1 12 ? 12.437 17.415 -9.808 1.00 42.54 12 ARG A CA 6
ATOM 7243 C C . ARG A 1 12 ? 12.542 18.871 -9.364 1.00 15.43 12 ARG A C 6
ATOM 7244 O O . ARG A 1 12 ? 12.680 19.158 -8.175 1.00 42.42 12 ARG A O 6
ATOM 7265 N N . GLU A 1 13 ? 12.474 19.785 -10.327 1.00 4.32 13 GLU A N 6
ATOM 7266 C CA . GLU A 1 13 ? 12.563 21.211 -10.034 1.00 32.14 13 GLU A CA 6
ATOM 7267 C C . GLU A 1 13 ? 11.454 21.640 -9.077 1.00 32.50 13 GLU A C 6
ATOM 7268 O O . GLU A 1 13 ? 11.672 22.460 -8.185 1.00 52.33 13 GLU A O 6
ATOM 7280 N N . ILE A 1 14 ? 10.265 21.079 -9.270 1.00 31.52 14 ILE A N 6
ATOM 7281 C CA . ILE A 1 14 ? 9.122 21.402 -8.425 1.00 22.24 14 ILE A CA 6
ATOM 7282 C C . ILE A 1 14 ? 9.415 21.088 -6.961 1.00 55.02 14 ILE A C 6
ATOM 7283 O O . ILE A 1 14 ? 8.788 21.644 -6.060 1.00 1.13 14 ILE A O 6
ATOM 7299 N N . MET A 1 15 ? 10.372 20.195 -6.733 1.00 73.31 15 MET A N 6
ATOM 7300 C CA . MET A 1 15 ? 10.750 19.809 -5.378 1.00 54.24 15 MET A CA 6
ATOM 7301 C C . MET A 1 15 ? 11.066 21.038 -4.532 1.00 31.02 15 MET A C 6
ATOM 7302 O O . MET A 1 15 ? 10.953 21.004 -3.307 1.00 24.11 15 MET A O 6
ATOM 7316 N N . GLU A 1 16 ? 11.462 22.121 -5.193 1.00 50.02 16 GLU A N 6
ATOM 7317 C CA . GLU A 1 16 ? 11.795 23.360 -4.500 1.00 24.55 16 GLU A CA 6
ATOM 7318 C C . GLU A 1 16 ? 10.639 23.815 -3.614 1.00 4.14 16 GLU A C 6
ATOM 7319 O O . GLU A 1 16 ? 10.813 24.044 -2.416 1.00 0.12 16 GLU A O 6
ATOM 7331 N N . LEU A 1 17 ? 9.460 23.945 -4.211 1.00 10.12 17 LEU A N 6
ATOM 7332 C CA . LEU A 1 17 ? 8.274 24.374 -3.477 1.00 61.13 17 LEU A CA 6
ATOM 7333 C C . LEU A 1 17 ? 7.619 23.195 -2.765 1.00 12.12 17 LEU A C 6
ATOM 7334 O O . LEU A 1 17 ? 7.290 23.278 -1.581 1.00 32.32 17 LEU A O 6
ATOM 7350 N N . CYS A 1 18 ? 7.434 22.099 -3.492 1.00 42.34 18 CYS A N 6
ATOM 7351 C CA . CYS A 1 18 ? 6.819 20.902 -2.929 1.00 44.34 18 CYS A CA 6
ATOM 7352 C C . CYS A 1 18 ? 7.452 20.546 -1.588 1.00 61.53 18 CYS A C 6
ATOM 7353 O O . CYS A 1 18 ? 6.766 20.113 -0.662 1.00 1.53 18 CYS A O 6
ATOM 7361 N N . PHE A 1 19 ? 8.765 20.728 -1.492 1.00 70.42 19 PHE A N 6
ATOM 7362 C CA . PHE A 1 19 ? 9.491 20.422 -0.265 1.00 43.41 19 PHE A CA 6
ATOM 7363 C C . PHE A 1 19 ? 8.869 21.142 0.928 1.00 22.53 19 PHE A C 6
ATOM 7364 O O . PHE A 1 19 ? 8.723 20.566 2.007 1.00 54.23 19 PHE A O 6
ATOM 7381 N N . VAL A 1 20 ? 8.505 22.404 0.727 1.00 44.11 20 VAL A N 6
ATOM 7382 C CA . VAL A 1 20 ? 7.899 23.203 1.785 1.00 33.10 20 VAL A CA 6
ATOM 7383 C C . VAL A 1 20 ? 6.442 22.811 2.003 1.00 74.23 20 VAL A C 6
ATOM 7384 O O . VAL A 1 20 ? 5.970 22.743 3.138 1.00 14.10 20 VAL A O 6
ATOM 7397 N N . ILE A 1 21 ? 5.734 22.553 0.908 1.00 42.11 21 ILE A N 6
ATOM 7398 C CA . ILE A 1 21 ? 4.331 22.166 0.979 1.00 33.15 21 ILE A CA 6
ATOM 7399 C C . ILE A 1 21 ? 4.162 20.844 1.721 1.00 2.44 21 ILE A C 6
ATOM 7400 O O . ILE A 1 21 ? 3.195 20.654 2.460 1.00 45.24 21 ILE A O 6
ATOM 7416 N N . ARG A 1 22 ? 5.110 19.935 1.521 1.00 22.34 22 ARG A N 6
ATOM 7417 C CA . ARG A 1 22 ? 5.067 18.631 2.172 1.00 63.31 22 ARG A CA 6
ATOM 7418 C C . ARG A 1 22 ? 5.166 18.776 3.688 1.00 72.23 22 ARG A C 6
ATOM 7419 O O . ARG A 1 22 ? 4.665 17.936 4.437 1.00 4.31 22 ARG A O 6
ATOM 7440 N N . THR A 1 23 ? 5.815 19.847 4.134 1.00 61.23 23 THR A N 6
ATOM 7441 C CA . THR A 1 23 ? 5.981 20.101 5.559 1.00 1.40 23 THR A CA 6
ATOM 7442 C C . THR A 1 23 ? 4.679 20.587 6.186 1.00 4.40 23 THR A C 6
ATOM 7443 O O . THR A 1 23 ? 4.400 20.310 7.352 1.00 1.51 23 THR A O 6
ATOM 7454 N N . MET A 1 24 ? 3.886 21.313 5.404 1.00 21.44 24 MET A N 6
ATOM 7455 C CA . MET A 1 24 ? 2.612 21.835 5.884 1.00 51.41 24 MET A CA 6
ATOM 7456 C C . MET A 1 24 ? 1.554 20.737 5.924 1.00 23.12 24 MET A C 6
ATOM 7457 O O . MET A 1 24 ? 0.897 20.533 6.944 1.00 34.01 24 MET A O 6
ATOM 7471 N N . ALA A 1 25 ? 1.396 20.033 4.808 1.00 31.23 25 ALA A N 6
ATOM 7472 C CA . ALA A 1 25 ? 0.419 18.954 4.717 1.00 5.45 25 ALA A CA 6
ATOM 7473 C C . ALA A 1 25 ? 1.002 17.642 5.230 1.00 61.41 25 ALA A C 6
ATOM 7474 O O . ALA A 1 25 ? 2.204 17.398 5.116 1.00 55.44 25 ALA A O 6
ATOM 7481 N N . ARG A 1 26 ? 0.144 16.799 5.795 1.00 14.32 26 ARG A N 6
ATOM 7482 C CA . ARG A 1 26 ? 0.574 15.512 6.327 1.00 62.11 26 ARG A CA 6
ATOM 7483 C C . ARG A 1 26 ? -0.050 14.363 5.541 1.00 34.31 26 ARG A C 6
ATOM 7484 O O . ARG A 1 26 ? 0.614 13.719 4.728 1.00 40.41 26 ARG A O 6
ATOM 7505 N N . HIS A 1 27 ? -1.331 14.110 5.790 1.00 75.21 27 HIS A N 6
ATOM 7506 C CA . HIS A 1 27 ? -2.046 13.038 5.106 1.00 51.14 27 HIS A CA 6
ATOM 7507 C C . HIS A 1 27 ? -2.000 13.234 3.593 1.00 35.12 27 HIS A C 6
ATOM 7508 O O . HIS A 1 27 ? -2.102 12.273 2.830 1.00 55.30 27 HIS A O 6
ATOM 7522 N N . ARG A 1 28 ? -1.848 14.484 3.168 1.00 65.45 28 ARG A N 6
ATOM 7523 C CA . ARG A 1 28 ? -1.791 14.805 1.747 1.00 44.13 28 ARG A CA 6
ATOM 7524 C C . ARG A 1 28 ? -0.525 14.237 1.111 1.00 40.30 28 ARG A C 6
ATOM 7525 O O . ARG A 1 28 ? -0.493 13.954 -0.087 1.00 13.33 28 ARG A O 6
ATOM 7546 N N . ARG A 1 29 ? 0.516 14.074 1.921 1.00 11.01 29 ARG A N 6
ATOM 7547 C CA . ARG A 1 29 ? 1.784 13.542 1.438 1.00 62.13 29 ARG A CA 6
ATOM 7548 C C . ARG A 1 29 ? 1.572 12.235 0.679 1.00 13.20 29 ARG A C 6
ATOM 7549 O O . ARG A 1 29 ? 2.351 11.887 -0.209 1.00 12.34 29 ARG A O 6
ATOM 7570 N N . ASP A 1 30 ? 0.513 11.516 1.035 1.00 61.00 30 ASP A N 6
ATOM 7571 C CA . ASP A 1 30 ? 0.198 10.248 0.388 1.00 74.22 30 ASP A CA 6
ATOM 7572 C C . ASP A 1 30 ? -0.061 10.448 -1.102 1.00 70.23 30 ASP A C 6
ATOM 7573 O O . ASP A 1 30 ? 0.227 9.571 -1.916 1.00 3.12 30 ASP A O 6
ATOM 7582 N N . GLY A 1 31 ? -0.608 11.608 -1.453 1.00 31.04 31 GLY A N 6
ATOM 7583 C CA . GLY A 1 31 ? -0.898 11.902 -2.844 1.00 64.50 31 GLY A CA 6
ATOM 7584 C C . GLY A 1 31 ? -0.650 13.356 -3.193 1.00 71.45 31 GLY A C 6
ATOM 7585 O O . GLY A 1 31 ? 0.462 13.860 -3.035 1.00 70.31 31 GLY A O 6
ATOM 7589 N N . LYS A 1 32 ? -1.688 14.032 -3.672 1.00 54.43 32 LYS A N 6
ATOM 7590 C CA . LYS A 1 32 ? -1.580 15.437 -4.046 1.00 42.52 32 LYS A CA 6
ATOM 7591 C C . LYS A 1 32 ? -1.624 16.334 -2.813 1.00 30.32 32 LYS A C 6
ATOM 7592 O O . LYS A 1 32 ? -2.506 16.195 -1.965 1.00 22.35 32 LYS A O 6
ATOM 7611 N N . ILE A 1 33 ? -0.669 17.253 -2.721 1.00 11.14 33 ILE A N 6
ATOM 7612 C CA . ILE A 1 33 ? -0.602 18.173 -1.592 1.00 43.21 33 ILE A CA 6
ATOM 7613 C C . ILE A 1 33 ? -1.308 19.486 -1.911 1.00 11.54 33 ILE A C 6
ATOM 7614 O O . ILE A 1 33 ? -1.304 19.943 -3.053 1.00 61.15 33 ILE A O 6
ATOM 7630 N N . GLN A 1 34 ? -1.912 20.089 -0.892 1.00 12.43 34 GLN A N 6
ATOM 7631 C CA . GLN A 1 34 ? -2.622 21.351 -1.063 1.00 40.55 34 GLN A CA 6
ATOM 7632 C C . GLN A 1 34 ? -2.529 22.204 0.198 1.00 53.14 34 GLN A C 6
ATOM 7633 O O . GLN A 1 34 ? -2.617 21.692 1.314 1.00 61.13 34 GLN A O 6
ATOM 7647 N N . VAL A 1 35 ? -2.351 23.508 0.013 1.00 52.45 35 VAL A N 6
ATOM 7648 C CA . VAL A 1 35 ? -2.247 24.433 1.135 1.00 33.33 35 VAL A CA 6
ATOM 7649 C C . VAL A 1 35 ? -2.683 25.837 0.733 1.00 14.11 35 VAL A C 6
ATOM 7650 O O . VAL A 1 35 ? -2.566 26.227 -0.429 1.00 54.21 35 VAL A O 6
ATOM 7663 N N . THR A 1 36 ? -3.187 26.595 1.702 1.00 31.14 36 THR A N 6
ATOM 7664 C CA . THR A 1 36 ? -3.642 27.956 1.450 1.00 3.41 36 THR A CA 6
ATOM 7665 C C . THR A 1 36 ? -2.488 28.948 1.546 1.00 62.12 36 THR A C 6
ATOM 7666 O O . THR A 1 36 ? -1.493 28.694 2.225 1.00 42.20 36 THR A O 6
ATOM 7677 N N . PHE A 1 37 ? -2.627 30.079 0.862 1.00 34.11 37 PHE A N 6
ATOM 7678 C CA . PHE A 1 37 ? -1.596 31.109 0.870 1.00 4.42 37 PHE A CA 6
ATOM 7679 C C . PHE A 1 37 ? -1.208 31.480 2.299 1.00 61.42 37 PHE A C 6
ATOM 7680 O O . PHE A 1 37 ? -0.027 31.537 2.638 1.00 22.21 37 PHE A O 6
ATOM 7697 N N . GLY A 1 38 ? -2.213 31.731 3.132 1.00 1.13 38 GLY A N 6
ATOM 7698 C CA . GLY A 1 38 ? -1.958 32.094 4.514 1.00 24.51 38 GLY A CA 6
ATOM 7699 C C . GLY A 1 38 ? -1.036 31.112 5.210 1.00 33.53 38 GLY A C 6
ATOM 7700 O O . GLY A 1 38 ? -0.085 31.512 5.881 1.00 74.12 38 GLY A O 6
ATOM 7704 N N . GLU A 1 39 ? -1.320 29.822 5.052 1.00 2.44 39 GLU A N 6
ATOM 7705 C CA . GLU A 1 39 ? -0.510 28.781 5.674 1.00 40.10 39 GLU A CA 6
ATOM 7706 C C . GLU A 1 39 ? 0.895 28.757 5.079 1.00 70.32 39 GLU A C 6
ATOM 7707 O O . GLU A 1 39 ? 1.890 28.782 5.805 1.00 73.01 39 GLU A O 6
ATOM 7719 N N . LEU A 1 40 ? 0.969 28.707 3.753 1.00 34.34 40 LEU A N 6
ATOM 7720 C CA . LEU A 1 40 ? 2.251 28.678 3.059 1.00 42.21 40 LEU A CA 6
ATOM 7721 C C . LEU A 1 40 ? 3.132 29.845 3.494 1.00 24.45 40 LEU A C 6
ATOM 7722 O O . LEU A 1 40 ? 4.289 29.656 3.871 1.00 64.43 40 LEU A O 6
ATOM 7738 N N . PHE A 1 41 ? 2.577 31.051 3.443 1.00 73.41 41 PHE A N 6
ATOM 7739 C CA . PHE A 1 41 ? 3.311 32.248 3.833 1.00 4.24 41 PHE A CA 6
ATOM 7740 C C . PHE A 1 41 ? 3.781 32.150 5.282 1.00 40.11 41 PHE A C 6
ATOM 7741 O O . PHE A 1 41 ? 4.961 32.338 5.577 1.00 4.11 41 PHE A O 6
ATOM 7758 N N . ASP A 1 42 ? 2.849 31.855 6.181 1.00 54.21 42 ASP A N 6
ATOM 7759 C CA . ASP A 1 42 ? 3.166 31.731 7.599 1.00 53.41 42 ASP A CA 6
ATOM 7760 C C . ASP A 1 42 ? 4.249 30.681 7.824 1.00 73.11 42 ASP A C 6
ATOM 7761 O O . ASP A 1 42 ? 4.904 30.664 8.866 1.00 44.32 42 ASP A O 6
ATOM 7770 N N . ARG A 1 43 ? 4.430 29.805 6.841 1.00 51.23 43 ARG A N 6
ATOM 7771 C CA . ARG A 1 43 ? 5.432 28.750 6.932 1.00 34.15 43 ARG A CA 6
ATOM 7772 C C . ARG A 1 43 ? 6.750 29.196 6.307 1.00 71.23 43 ARG A C 6
ATOM 7773 O O . ARG A 1 43 ? 7.827 28.814 6.765 1.00 11.24 43 ARG A O 6
ATOM 7794 N N . TYR A 1 44 ? 6.657 30.005 5.257 1.00 33.51 44 TYR A N 6
ATOM 7795 C CA . TYR A 1 44 ? 7.841 30.500 4.566 1.00 24.04 44 TYR A CA 6
ATOM 7796 C C . TYR A 1 44 ? 8.475 31.658 5.333 1.00 75.55 44 TYR A C 6
ATOM 7797 O O . TYR A 1 44 ? 9.675 31.906 5.225 1.00 44.05 44 TYR A O 6
ATOM 7815 N N . VAL A 1 45 ? 7.657 32.363 6.108 1.00 70.21 45 VAL A N 6
ATOM 7816 C CA . VAL A 1 45 ? 8.135 33.493 6.894 1.00 3.45 45 VAL A CA 6
ATOM 7817 C C . VAL A 1 45 ? 9.278 33.079 7.815 1.00 72.43 45 VAL A C 6
ATOM 7818 O O . VAL A 1 45 ? 10.138 33.890 8.157 1.00 22.34 45 VAL A O 6
ATOM 7831 N N . ARG A 1 46 ? 9.280 31.810 8.211 1.00 1.11 46 ARG A N 6
ATOM 7832 C CA . ARG A 1 46 ? 10.317 31.287 9.093 1.00 51.04 46 ARG A CA 6
ATOM 7833 C C . ARG A 1 46 ? 11.489 30.735 8.286 1.00 11.51 46 ARG A C 6
ATOM 7834 O O . ARG A 1 46 ? 12.370 30.069 8.830 1.00 43.31 46 ARG A O 6
ATOM 7855 N N . ILE A 1 47 ? 11.491 31.017 6.988 1.00 44.04 47 ILE A N 6
ATOM 7856 C CA . ILE A 1 47 ? 12.555 30.550 6.107 1.00 32.31 47 ILE A CA 6
ATOM 7857 C C . ILE A 1 47 ? 13.080 31.682 5.231 1.00 63.31 47 ILE A C 6
ATOM 7858 O O . ILE A 1 47 ? 14.196 32.164 5.425 1.00 61.11 47 ILE A O 6
ATOM 7874 N N . SER A 1 48 ? 12.268 32.103 4.267 1.00 73.51 48 SER A N 6
ATOM 7875 C CA . SER A 1 48 ? 12.651 33.177 3.359 1.00 41.22 48 SER A CA 6
ATOM 7876 C C . SER A 1 48 ? 11.590 34.273 3.336 1.00 50.25 48 SER A C 6
ATOM 7877 O O . SER A 1 48 ? 11.904 35.453 3.177 1.00 12.00 48 SER A O 6
ATOM 7885 N N . ASP A 1 49 ? 10.333 33.874 3.494 1.00 11.14 49 ASP A N 6
ATOM 7886 C CA . ASP A 1 49 ? 9.224 34.821 3.493 1.00 40.21 49 ASP A CA 6
ATOM 7887 C C . ASP A 1 49 ? 9.021 35.417 2.104 1.00 55.35 49 ASP A C 6
ATOM 7888 O O . ASP A 1 49 ? 9.199 36.618 1.899 1.00 54.30 49 ASP A O 6
ATOM 7897 N N . LYS A 1 50 ? 8.647 34.570 1.151 1.00 62.14 50 LYS A N 6
ATOM 7898 C CA . LYS A 1 50 ? 8.419 35.011 -0.220 1.00 51.41 50 LYS A CA 6
ATOM 7899 C C . LYS A 1 50 ? 7.879 33.870 -1.076 1.00 41.45 50 LYS A C 6
ATOM 7900 O O . LYS A 1 50 ? 8.210 33.757 -2.257 1.00 34.20 50 LYS A O 6
ATOM 7919 N N . VAL A 1 51 ? 7.046 33.028 -0.475 1.00 33.34 51 VAL A N 6
ATOM 7920 C CA . VAL A 1 51 ? 6.458 31.897 -1.183 1.00 11.00 51 VAL A CA 6
ATOM 7921 C C . VAL A 1 51 ? 5.756 32.352 -2.458 1.00 23.22 51 VAL A C 6
ATOM 7922 O O . VAL A 1 51 ? 5.919 31.748 -3.518 1.00 44.22 51 VAL A O 6
ATOM 7935 N N . VAL A 1 52 ? 4.975 33.421 -2.347 1.00 54.22 52 VAL A N 6
ATOM 7936 C CA . VAL A 1 52 ? 4.249 33.959 -3.492 1.00 15.05 52 VAL A CA 6
ATOM 7937 C C . VAL A 1 52 ? 5.189 34.234 -4.659 1.00 42.23 52 VAL A C 6
ATOM 7938 O O . VAL A 1 52 ? 4.845 33.996 -5.816 1.00 45.43 52 VAL A O 6
ATOM 7951 N N . GLY A 1 53 ? 6.380 34.737 -4.347 1.00 51.13 53 GLY A N 6
ATOM 7952 C CA . GLY A 1 53 ? 7.353 35.036 -5.382 1.00 11.34 53 GLY A CA 6
ATOM 7953 C C . GLY A 1 53 ? 7.855 33.790 -6.083 1.00 52.04 53 GLY A C 6
ATOM 7954 O O . GLY A 1 53 ? 8.157 33.821 -7.277 1.00 32.12 53 GLY A O 6
ATOM 7958 N N . ILE A 1 54 ? 7.946 32.691 -5.342 1.00 11.43 54 ILE A N 6
ATOM 7959 C CA . ILE A 1 54 ? 8.415 31.430 -5.901 1.00 25.24 54 ILE A CA 6
ATOM 7960 C C . ILE A 1 54 ? 7.329 30.760 -6.735 1.00 42.14 54 ILE A C 6
ATOM 7961 O O . ILE A 1 54 ? 7.617 30.104 -7.738 1.00 13.43 54 ILE A O 6
ATOM 7977 N N . LEU A 1 55 ? 6.080 30.931 -6.317 1.00 70.31 55 LEU A N 6
ATOM 7978 C CA . LEU A 1 55 ? 4.949 30.344 -7.027 1.00 55.53 55 LEU A CA 6
ATOM 7979 C C . LEU A 1 55 ? 4.994 30.698 -8.510 1.00 50.23 55 LEU A C 6
ATOM 7980 O O . LEU A 1 55 ? 4.546 29.925 -9.357 1.00 13.53 55 LEU A O 6
ATOM 7996 N N . MET A 1 56 ? 5.540 31.870 -8.817 1.00 43.23 56 MET A N 6
ATOM 7997 C CA . MET A 1 56 ? 5.648 32.324 -10.199 1.00 15.41 56 MET A CA 6
ATOM 7998 C C . MET A 1 56 ? 6.473 31.347 -11.030 1.00 3.51 56 MET A C 6
ATOM 7999 O O . MET A 1 56 ? 6.211 31.152 -12.217 1.00 22.02 56 MET A O 6
ATOM 8013 N N . ARG A 1 57 ? 7.471 30.737 -10.399 1.00 2.31 57 ARG A N 6
ATOM 8014 C CA . ARG A 1 57 ? 8.336 29.782 -11.081 1.00 72.01 57 ARG A CA 6
ATOM 8015 C C . ARG A 1 57 ? 7.590 28.482 -11.368 1.00 50.11 57 ARG A C 6
ATOM 8016 O O . ARG A 1 57 ? 7.524 28.032 -12.512 1.00 12.44 57 ARG A O 6
ATOM 8037 N N . ALA A 1 58 ? 7.031 27.883 -10.322 1.00 14.54 58 ALA A N 6
ATOM 8038 C CA . ALA A 1 58 ? 6.289 26.637 -10.461 1.00 74.33 58 ALA A CA 6
ATOM 8039 C C . ALA A 1 58 ? 5.110 26.803 -11.415 1.00 0.15 58 ALA A C 6
ATOM 8040 O O . ALA A 1 58 ? 4.722 25.862 -12.107 1.00 12.01 58 ALA A O 6
ATOM 8047 N N . ARG A 1 59 ? 4.544 28.005 -11.444 1.00 43.34 59 ARG A N 6
ATOM 8048 C CA . ARG A 1 59 ? 3.408 28.294 -12.311 1.00 64.25 59 ARG A CA 6
ATOM 8049 C C . ARG A 1 59 ? 3.804 28.181 -13.781 1.00 34.10 59 ARG A C 6
ATOM 8050 O O . ARG A 1 59 ? 2.971 27.885 -14.638 1.00 61.53 59 ARG A O 6
ATOM 8071 N N . LYS A 1 60 ? 5.079 28.420 -14.065 1.00 64.21 60 LYS A N 6
ATOM 8072 C CA . LYS A 1 60 ? 5.587 28.345 -15.430 1.00 31.40 60 LYS A CA 6
ATOM 8073 C C . LYS A 1 60 ? 5.206 27.018 -16.080 1.00 0.22 60 LYS A C 6
ATOM 8074 O O . LYS A 1 60 ? 4.966 26.953 -17.286 1.00 20.52 60 LYS A O 6
ATOM 8093 N N . HIS A 1 61 ? 5.151 25.963 -15.273 1.00 1.21 61 HIS A N 6
ATOM 8094 C CA . HIS A 1 61 ? 4.797 24.638 -15.770 1.00 0.33 61 HIS A CA 6
ATOM 8095 C C . HIS A 1 61 ? 3.468 24.175 -15.181 1.00 73.14 61 HIS A C 6
ATOM 8096 O O . HIS A 1 61 ? 3.263 22.985 -14.945 1.00 62.03 61 HIS A O 6
ATOM 8110 N N . GLY A 1 62 ? 2.567 25.124 -14.946 1.00 51.22 62 GLY A N 6
ATOM 8111 C CA . GLY A 1 62 ? 1.269 24.793 -14.387 1.00 4.34 62 GLY A CA 6
ATOM 8112 C C . GLY A 1 62 ? 1.377 23.956 -13.127 1.00 44.44 62 GLY A C 6
ATOM 8113 O O . GLY A 1 62 ? 0.998 22.785 -13.117 1.00 60.42 62 GLY A O 6
ATOM 8117 N N . LEU A 1 63 ? 1.898 24.557 -12.063 1.00 35.03 63 LEU A N 6
ATOM 8118 C CA . LEU A 1 63 ? 2.056 23.859 -10.792 1.00 23.32 63 LEU A CA 6
ATOM 8119 C C . LEU A 1 63 ? 1.156 24.466 -9.721 1.00 31.23 63 LEU A C 6
ATOM 8120 O O . LEU A 1 63 ? 0.753 23.787 -8.776 1.00 0.33 63 LEU A O 6
ATOM 8136 N N . VAL A 1 64 ? 0.842 25.748 -9.876 1.00 11.11 64 VAL A N 6
ATOM 8137 C CA . VAL A 1 64 ? -0.014 26.446 -8.924 1.00 41.32 64 VAL A CA 6
ATOM 8138 C C . VAL A 1 64 ? -1.295 26.934 -9.592 1.00 22.12 64 VAL A C 6
ATOM 8139 O O . VAL A 1 64 ? -1.255 27.733 -10.528 1.00 4.34 64 VAL A O 6
ATOM 8152 N N . HIS A 1 65 ? -2.432 26.448 -9.104 1.00 61.53 65 HIS A N 6
ATOM 8153 C CA . HIS A 1 65 ? -3.727 26.835 -9.653 1.00 64.32 65 HIS A CA 6
ATOM 8154 C C . HIS A 1 65 ? -4.244 28.103 -8.982 1.00 0.24 65 HIS A C 6
ATOM 8155 O O . HIS A 1 65 ? -5.381 28.518 -9.208 1.00 2.21 65 HIS A O 6
ATOM 8169 N N . PHE A 1 66 ? -3.403 28.714 -8.154 1.00 45.33 66 PHE A N 6
ATOM 8170 C CA . PHE A 1 66 ? -3.775 29.935 -7.448 1.00 75.43 66 PHE A CA 6
ATOM 8171 C C . PHE A 1 66 ? -4.090 31.058 -8.432 1.00 64.22 66 PHE A C 6
ATOM 8172 O O . PHE A 1 66 ? -3.699 31.003 -9.598 1.00 20.53 66 PHE A O 6
ATOM 8189 N N . GLU A 1 67 ? -4.798 32.075 -7.953 1.00 14.30 67 GLU A N 6
ATOM 8190 C CA . GLU A 1 67 ? -5.166 33.211 -8.791 1.00 33.33 67 GLU A CA 6
ATOM 8191 C C . GLU A 1 67 ? -3.927 33.975 -9.246 1.00 5.21 67 GLU A C 6
ATOM 8192 O O . GLU A 1 67 ? -2.798 33.549 -9.006 1.00 22.23 67 GLU A O 6
ATOM 8204 N N . GLY A 1 68 ? -4.146 35.108 -9.906 1.00 52.40 68 GLY A N 6
ATOM 8205 C CA . GLY A 1 68 ? -3.039 35.914 -10.385 1.00 43.44 68 GLY A CA 6
ATOM 8206 C C . GLY A 1 68 ? -2.882 37.205 -9.607 1.00 4.50 68 GLY A C 6
ATOM 8207 O O . GLY A 1 68 ? -3.517 37.393 -8.570 1.00 23.01 68 GLY A O 6
ATOM 8211 N N . GLU A 1 69 ? -2.032 38.097 -10.107 1.00 62.14 69 GLU A N 6
ATOM 8212 C CA . GLU A 1 69 ? -1.792 39.376 -9.449 1.00 62.23 69 GLU A CA 6
ATOM 8213 C C . GLU A 1 69 ? -1.242 39.168 -8.041 1.00 15.41 69 GLU A C 6
ATOM 8214 O O . GLU A 1 69 ? -1.542 39.937 -7.127 1.00 62.43 69 GLU A O 6
ATOM 8226 N N . MET A 1 70 ? -0.438 38.124 -7.874 1.00 4.11 70 MET A N 6
ATOM 8227 C CA . MET A 1 70 ? 0.154 37.815 -6.577 1.00 43.53 70 MET A CA 6
ATOM 8228 C C . MET A 1 70 ? -0.924 37.669 -5.508 1.00 51.15 70 MET A C 6
ATOM 8229 O O . MET A 1 70 ? -2.118 37.739 -5.803 1.00 71.11 70 MET A O 6
ATOM 8243 N N . LEU A 1 71 ? -0.497 37.466 -4.267 1.00 63.33 71 LEU A N 6
ATOM 8244 C CA . LEU A 1 71 ? -1.426 37.309 -3.154 1.00 12.21 71 LEU A CA 6
ATOM 8245 C C . LEU A 1 71 ? -1.024 38.197 -1.980 1.00 74.32 71 LEU A C 6
ATOM 8246 O O . LEU A 1 71 ? 0.100 38.118 -1.486 1.00 63.52 71 LEU A O 6
ATOM 8262 N N . TRP A 1 72 ? -1.951 39.039 -1.538 1.00 32.31 72 TRP A N 6
ATOM 8263 C CA . TRP A 1 72 ? -1.694 39.940 -0.420 1.00 60.31 72 TRP A CA 6
ATOM 8264 C C . TRP A 1 72 ? -2.097 39.296 0.902 1.00 61.21 72 TRP A C 6
ATOM 8265 O O . TRP A 1 72 ? -3.235 38.859 1.067 1.00 15.24 72 TRP A O 6
ATOM 8286 N N . GLN A 1 73 ? -1.156 39.241 1.839 1.00 32.33 73 GLN A N 6
ATOM 8287 C CA . GLN A 1 73 ? -1.415 38.649 3.147 1.00 51.14 73 GLN A CA 6
ATOM 8288 C C . GLN A 1 73 ? -2.560 39.368 3.853 1.00 42.34 73 GLN A C 6
ATOM 8289 O O . GLN A 1 73 ? -2.494 40.573 4.095 1.00 70.41 73 GLN A O 6
ATOM 8303 N N . GLY A 1 74 ? -3.610 38.621 4.180 1.00 24.11 74 GLY A N 6
ATOM 8304 C CA . GLY A 1 74 ? -4.754 39.205 4.855 1.00 73.44 74 GLY A CA 6
ATOM 8305 C C . GLY A 1 74 ? -5.941 39.388 3.930 1.00 71.45 74 GLY A C 6
ATOM 8306 O O . GLY A 1 74 ? -7.067 39.594 4.384 1.00 5.40 74 GLY A O 6
ATOM 8310 N N . LYS A 1 75 ? -5.691 39.313 2.627 1.00 43.43 75 LYS A N 6
ATOM 8311 C CA . LYS A 1 75 ? -6.747 39.473 1.634 1.00 64.31 75 LYS A CA 6
ATOM 8312 C C . LYS A 1 75 ? -6.841 38.242 0.738 1.00 33.32 75 LYS A C 6
ATOM 8313 O O . LYS A 1 75 ? -7.924 37.692 0.535 1.00 30.24 75 LYS A O 6
ATOM 8332 N N . ASP A 1 76 ? -5.702 37.814 0.206 1.00 22.32 76 ASP A N 6
ATOM 8333 C CA . ASP A 1 76 ? -5.656 36.646 -0.666 1.00 32.32 76 ASP A CA 6
ATOM 8334 C C . ASP A 1 76 ? -5.316 35.388 0.128 1.00 52.02 76 ASP A C 6
ATOM 8335 O O . ASP A 1 76 ? -4.974 34.354 -0.446 1.00 31.33 76 ASP A O 6
ATOM 8344 N N . ASP A 1 77 ? -5.412 35.485 1.449 1.00 25.22 77 ASP A N 6
ATOM 8345 C CA . ASP A 1 77 ? -5.114 34.355 2.322 1.00 10.11 77 ASP A CA 6
ATOM 8346 C C . ASP A 1 77 ? -6.058 33.190 2.044 1.00 74.13 77 ASP A C 6
ATOM 8347 O O . ASP A 1 77 ? -5.718 32.031 2.282 1.00 33.45 77 ASP A O 6
ATOM 8356 N N . HIS A 1 78 ? -7.247 33.506 1.538 1.00 23.53 78 HIS A N 6
ATOM 8357 C CA . HIS A 1 78 ? -8.241 32.485 1.228 1.00 71.41 78 HIS A CA 6
ATOM 8358 C C . HIS A 1 78 ? -7.828 31.680 -0.001 1.00 20.44 78 HIS A C 6
ATOM 8359 O O . HIS A 1 78 ? -8.327 30.578 -0.231 1.00 14.14 78 HIS A O 6
ATOM 8373 N N . VAL A 1 79 ? -6.913 32.237 -0.788 1.00 14.44 79 VAL A N 6
ATOM 8374 C CA . VAL A 1 79 ? -6.433 31.572 -1.992 1.00 61.45 79 VAL A CA 6
ATOM 8375 C C . VAL A 1 79 ? -5.886 30.185 -1.673 1.00 73.31 79 VAL A C 6
ATOM 8376 O O . VAL A 1 79 ? -4.885 30.047 -0.970 1.00 33.22 79 VAL A O 6
ATOM 8389 N N . VAL A 1 80 ? -6.550 29.158 -2.195 1.00 52.33 80 VAL A N 6
ATOM 8390 C CA . VAL A 1 80 ? -6.130 27.781 -1.968 1.00 33.25 80 VAL A CA 6
ATOM 8391 C C . VAL A 1 80 ? -5.168 27.313 -3.053 1.00 44.02 80 VAL A C 6
ATOM 8392 O O . VAL A 1 80 ? -5.526 27.250 -4.230 1.00 32.25 80 VAL A O 6
ATOM 8405 N N . ILE A 1 81 ? -3.944 26.986 -2.651 1.00 33.14 81 ILE A N 6
ATOM 8406 C CA . ILE A 1 81 ? -2.930 26.522 -3.589 1.00 52.23 81 ILE A CA 6
ATOM 8407 C C . ILE A 1 81 ? -2.855 24.999 -3.610 1.00 13.24 81 ILE A C 6
ATOM 8408 O O . ILE A 1 81 ? -2.396 24.376 -2.652 1.00 62.32 81 ILE A O 6
ATOM 8424 N N . THR A 1 82 ? -3.309 24.404 -4.709 1.00 2.43 82 THR A N 6
ATOM 8425 C CA . THR A 1 82 ? -3.293 22.954 -4.855 1.00 40.51 82 THR A CA 6
ATOM 8426 C C . THR A 1 82 ? -2.133 22.503 -5.736 1.00 15.41 82 THR A C 6
ATOM 8427 O O . THR A 1 82 ? -2.111 22.775 -6.937 1.00 62.33 82 THR A O 6
ATOM 8438 N N . LEU A 1 83 ? -1.172 21.813 -5.133 1.00 11.24 83 LEU A N 6
ATOM 8439 C CA . LEU A 1 83 ? -0.008 21.323 -5.863 1.00 54.01 83 LEU A CA 6
ATOM 8440 C C . LEU A 1 83 ? -0.430 20.615 -7.147 1.00 23.13 83 LEU A C 6
ATOM 8441 O O . LEU A 1 83 ? -0.926 19.488 -7.113 1.00 24.13 83 LEU A O 6
ATOM 8457 N N . LEU A 1 84 ? -0.228 21.282 -8.278 1.00 24.23 84 LEU A N 6
ATOM 8458 C CA . LEU A 1 84 ? -0.584 20.716 -9.574 1.00 33.41 84 LEU A CA 6
ATOM 8459 C C . LEU A 1 84 ? 0.607 20.000 -10.202 1.00 63.01 84 LEU A C 6
ATOM 8460 O O . LEU A 1 84 ? 1.343 20.582 -10.998 1.00 5.22 84 LEU A O 6
ATOM 8476 N N . GLU A 1 85 ? 0.789 18.734 -9.840 1.00 73.32 85 GLU A N 6
ATOM 8477 C CA . GLU A 1 85 ? 1.890 17.939 -10.370 1.00 63.21 85 GLU A CA 6
ATOM 8478 C C . GLU A 1 85 ? 1.374 16.661 -11.024 1.00 74.25 85 GLU A C 6
ATOM 8479 O O . GLU A 1 85 ? 0.533 15.960 -10.462 1.00 25.25 85 GLU A O 6
ATOM 8491 N N . GLY A 1 1 ? 0.386 2.231 -1.128 1.00 31.53 1 GLY A N 7
ATOM 8492 C CA . GLY A 1 1 ? 0.815 1.143 -1.987 1.00 44.24 1 GLY A CA 7
ATOM 8493 C C . GLY A 1 1 ? 1.223 1.621 -3.367 1.00 53.21 1 GLY A C 7
ATOM 8494 O O . GLY A 1 1 ? 1.651 2.762 -3.534 1.00 44.54 1 GLY A O 7
ATOM 8498 N N . ALA A 1 2 ? 1.090 0.746 -4.358 1.00 22.50 2 ALA A N 7
ATOM 8499 C CA . ALA A 1 2 ? 1.447 1.085 -5.730 1.00 23.41 2 ALA A CA 7
ATOM 8500 C C . ALA A 1 2 ? 0.374 1.953 -6.378 1.00 60.40 2 ALA A C 7
ATOM 8501 O O . ALA A 1 2 ? -0.590 2.354 -5.727 1.00 23.15 2 ALA A O 7
ATOM 8508 N N . MET A 1 3 ? 0.548 2.239 -7.664 1.00 42.10 3 MET A N 7
ATOM 8509 C CA . MET A 1 3 ? -0.407 3.060 -8.400 1.00 22.41 3 MET A CA 7
ATOM 8510 C C . MET A 1 3 ? -0.669 4.374 -7.671 1.00 60.14 3 MET A C 7
ATOM 8511 O O . MET A 1 3 ? -1.797 4.865 -7.645 1.00 42.42 3 MET A O 7
ATOM 8525 N N . ALA A 1 4 ? 0.380 4.938 -7.081 1.00 32.51 4 ALA A N 7
ATOM 8526 C CA . ALA A 1 4 ? 0.263 6.195 -6.354 1.00 15.32 4 ALA A CA 7
ATOM 8527 C C . ALA A 1 4 ? 0.132 7.374 -7.313 1.00 24.22 4 ALA A C 7
ATOM 8528 O O . ALA A 1 4 ? -0.054 7.190 -8.516 1.00 34.44 4 ALA A O 7
ATOM 8535 N N . ARG A 1 5 ? 0.232 8.584 -6.773 1.00 14.03 5 ARG A N 7
ATOM 8536 C CA . ARG A 1 5 ? 0.123 9.793 -7.581 1.00 31.42 5 ARG A CA 7
ATOM 8537 C C . ARG A 1 5 ? 1.501 10.278 -8.021 1.00 70.23 5 ARG A C 7
ATOM 8538 O O . ARG A 1 5 ? 1.662 10.802 -9.123 1.00 4.43 5 ARG A O 7
ATOM 8559 N N . ALA A 1 6 ? 2.491 10.099 -7.153 1.00 10.12 6 ALA A N 7
ATOM 8560 C CA . ALA A 1 6 ? 3.855 10.517 -7.453 1.00 12.14 6 ALA A CA 7
ATOM 8561 C C . ALA A 1 6 ? 3.896 11.972 -7.906 1.00 52.34 6 ALA A C 7
ATOM 8562 O O . ALA A 1 6 ? 4.704 12.344 -8.756 1.00 63.23 6 ALA A O 7
ATOM 8569 N N . GLU A 1 7 ? 3.018 12.791 -7.334 1.00 64.11 7 GLU A N 7
ATOM 8570 C CA . GLU A 1 7 ? 2.955 14.205 -7.682 1.00 53.43 7 GLU A CA 7
ATOM 8571 C C . GLU A 1 7 ? 4.323 14.865 -7.532 1.00 73.23 7 GLU A C 7
ATOM 8572 O O . GLU A 1 7 ? 4.662 15.787 -8.273 1.00 5.14 7 GLU A O 7
ATOM 8584 N N . GLU A 1 8 ? 5.102 14.384 -6.569 1.00 2.55 8 GLU A N 7
ATOM 8585 C CA . GLU A 1 8 ? 6.432 14.928 -6.321 1.00 3.34 8 GLU A CA 7
ATOM 8586 C C . GLU A 1 8 ? 7.432 14.413 -7.353 1.00 14.45 8 GLU A C 7
ATOM 8587 O O . GLU A 1 8 ? 8.427 15.074 -7.653 1.00 74.12 8 GLU A O 7
ATOM 8599 N N . HIS A 1 9 ? 7.160 13.229 -7.891 1.00 53.04 9 HIS A N 7
ATOM 8600 C CA . HIS A 1 9 ? 8.034 12.624 -8.890 1.00 4.41 9 HIS A CA 7
ATOM 8601 C C . HIS A 1 9 ? 7.747 13.189 -10.278 1.00 12.54 9 HIS A C 7
ATOM 8602 O O . HIS A 1 9 ? 8.377 12.798 -11.260 1.00 71.34 9 HIS A O 7
ATOM 8616 N N . ILE A 1 10 ? 6.792 14.111 -10.350 1.00 32.52 10 ILE A N 7
ATOM 8617 C CA . ILE A 1 10 ? 6.422 14.729 -11.617 1.00 32.22 10 ILE A CA 7
ATOM 8618 C C . ILE A 1 10 ? 7.503 15.693 -12.095 1.00 34.44 10 ILE A C 7
ATOM 8619 O O . ILE A 1 10 ? 7.975 15.600 -13.228 1.00 55.21 10 ILE A O 7
ATOM 8635 N N . TYR A 1 11 ? 7.892 16.616 -11.222 1.00 75.14 11 TYR A N 7
ATOM 8636 C CA . TYR A 1 11 ? 8.917 17.598 -11.555 1.00 71.30 11 TYR A CA 7
ATOM 8637 C C . TYR A 1 11 ? 9.960 17.694 -10.446 1.00 33.45 11 TYR A C 7
ATOM 8638 O O . TYR A 1 11 ? 9.625 17.915 -9.282 1.00 23.04 11 TYR A O 7
ATOM 8656 N N . ARG A 1 12 ? 11.225 17.526 -10.816 1.00 20.23 12 ARG A N 7
ATOM 8657 C CA . ARG A 1 12 ? 12.318 17.593 -9.853 1.00 71.41 12 ARG A CA 7
ATOM 8658 C C . ARG A 1 12 ? 12.504 19.017 -9.339 1.00 53.45 12 ARG A C 7
ATOM 8659 O O . ARG A 1 12 ? 12.693 19.236 -8.143 1.00 72.14 12 ARG A O 7
ATOM 8680 N N . GLU A 1 13 ? 12.449 19.982 -10.253 1.00 11.05 13 GLU A N 7
ATOM 8681 C CA . GLU A 1 13 ? 12.613 21.385 -9.891 1.00 54.21 13 GLU A CA 7
ATOM 8682 C C . GLU A 1 13 ? 11.562 21.810 -8.870 1.00 13.15 13 GLU A C 7
ATOM 8683 O O . GLU A 1 13 ? 11.852 22.570 -7.945 1.00 34.44 13 GLU A O 7
ATOM 8695 N N . ILE A 1 14 ? 10.341 21.315 -9.045 1.00 1.25 14 ILE A N 7
ATOM 8696 C CA . ILE A 1 14 ? 9.247 21.643 -8.138 1.00 64.24 14 ILE A CA 7
ATOM 8697 C C . ILE A 1 14 ? 9.605 21.297 -6.697 1.00 5.21 14 ILE A C 7
ATOM 8698 O O . ILE A 1 14 ? 9.026 21.839 -5.756 1.00 43.00 14 ILE A O 7
ATOM 8714 N N . MET A 1 15 ? 10.565 20.393 -6.532 1.00 62.20 15 MET A N 7
ATOM 8715 C CA . MET A 1 15 ? 11.003 19.977 -5.205 1.00 0.15 15 MET A CA 7
ATOM 8716 C C . MET A 1 15 ? 11.255 21.188 -4.311 1.00 62.34 15 MET A C 7
ATOM 8717 O O . MET A 1 15 ? 11.092 21.116 -3.094 1.00 11.11 15 MET A O 7
ATOM 8731 N N . GLU A 1 16 ? 11.654 22.298 -4.925 1.00 61.40 16 GLU A N 7
ATOM 8732 C CA . GLU A 1 16 ? 11.930 23.523 -4.184 1.00 34.43 16 GLU A CA 7
ATOM 8733 C C . GLU A 1 16 ? 10.716 23.945 -3.360 1.00 62.32 16 GLU A C 7
ATOM 8734 O O . GLU A 1 16 ? 10.825 24.206 -2.161 1.00 65.14 16 GLU A O 7
ATOM 8746 N N . LEU A 1 17 ? 9.560 24.010 -4.012 1.00 23.04 17 LEU A N 7
ATOM 8747 C CA . LEU A 1 17 ? 8.325 24.401 -3.341 1.00 61.11 17 LEU A CA 7
ATOM 8748 C C . LEU A 1 17 ? 7.690 23.209 -2.632 1.00 54.04 17 LEU A C 7
ATOM 8749 O O . LEU A 1 17 ? 7.346 23.287 -1.452 1.00 61.12 17 LEU A O 7
ATOM 8765 N N . CYS A 1 18 ? 7.538 22.107 -3.359 1.00 2.40 18 CYS A N 7
ATOM 8766 C CA . CYS A 1 18 ? 6.945 20.898 -2.799 1.00 62.14 18 CYS A CA 7
ATOM 8767 C C . CYS A 1 18 ? 7.566 20.563 -1.447 1.00 45.23 18 CYS A C 7
ATOM 8768 O O . CYS A 1 18 ? 6.882 20.098 -0.536 1.00 31.12 18 CYS A O 7
ATOM 8776 N N . PHE A 1 19 ? 8.868 20.802 -1.325 1.00 20.43 19 PHE A N 7
ATOM 8777 C CA . PHE A 1 19 ? 9.583 20.523 -0.085 1.00 11.04 19 PHE A CA 7
ATOM 8778 C C . PHE A 1 19 ? 8.928 21.239 1.093 1.00 2.12 19 PHE A C 7
ATOM 8779 O O . PHE A 1 19 ? 8.775 20.669 2.174 1.00 42.24 19 PHE A O 7
ATOM 8796 N N . VAL A 1 20 ? 8.544 22.493 0.876 1.00 31.02 20 VAL A N 7
ATOM 8797 C CA . VAL A 1 20 ? 7.905 23.288 1.918 1.00 3.02 20 VAL A CA 7
ATOM 8798 C C . VAL A 1 20 ? 6.453 22.870 2.116 1.00 32.52 20 VAL A C 7
ATOM 8799 O O . VAL A 1 20 ? 5.947 22.857 3.239 1.00 4.41 20 VAL A O 7
ATOM 8812 N N . ILE A 1 21 ? 5.787 22.527 1.019 1.00 72.32 21 ILE A N 7
ATOM 8813 C CA . ILE A 1 21 ? 4.392 22.106 1.072 1.00 23.23 21 ILE A CA 7
ATOM 8814 C C . ILE A 1 21 ? 4.246 20.781 1.812 1.00 20.44 21 ILE A C 7
ATOM 8815 O O . ILE A 1 21 ? 3.257 20.553 2.509 1.00 1.14 21 ILE A O 7
ATOM 8831 N N . ARG A 1 22 ? 5.238 19.910 1.657 1.00 21.04 22 ARG A N 7
ATOM 8832 C CA . ARG A 1 22 ? 5.220 18.607 2.311 1.00 5.25 22 ARG A CA 7
ATOM 8833 C C . ARG A 1 22 ? 5.309 18.759 3.827 1.00 21.42 22 ARG A C 7
ATOM 8834 O O . ARG A 1 22 ? 4.801 17.924 4.577 1.00 54.22 22 ARG A O 7
ATOM 8855 N N . THR A 1 23 ? 5.959 19.829 4.273 1.00 41.30 23 THR A N 7
ATOM 8856 C CA . THR A 1 23 ? 6.116 20.090 5.698 1.00 23.43 23 THR A CA 7
ATOM 8857 C C . THR A 1 23 ? 4.785 20.464 6.339 1.00 53.22 23 THR A C 7
ATOM 8858 O O . THR A 1 23 ? 4.526 20.131 7.495 1.00 71.32 23 THR A O 7
ATOM 8869 N N . MET A 1 24 ? 3.943 21.158 5.580 1.00 11.52 24 MET A N 7
ATOM 8870 C CA . MET A 1 24 ? 2.636 21.576 6.075 1.00 42.54 24 MET A CA 7
ATOM 8871 C C . MET A 1 24 ? 1.637 20.426 6.009 1.00 33.13 24 MET A C 7
ATOM 8872 O O . MET A 1 24 ? 1.047 20.046 7.020 1.00 22.43 24 MET A O 7
ATOM 8886 N N . ALA A 1 25 ? 1.451 19.876 4.814 1.00 41.34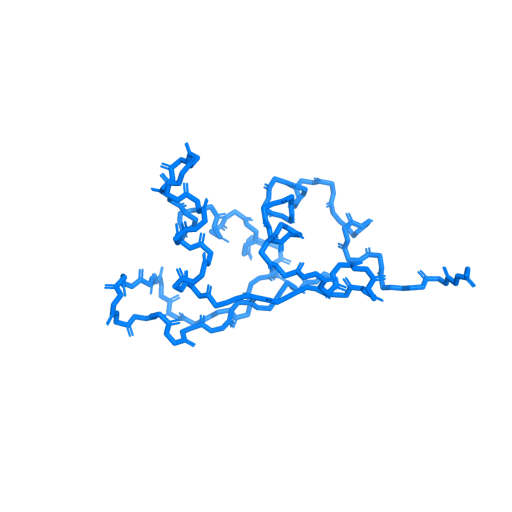 25 ALA A N 7
ATOM 8887 C CA . ALA A 1 25 ? 0.524 18.768 4.618 1.00 45.43 25 ALA A CA 7
ATOM 8888 C C . ALA A 1 25 ? 1.147 17.448 5.058 1.00 71.43 25 ALA A C 7
ATOM 8889 O O . ALA A 1 25 ? 2.320 17.185 4.793 1.00 61.23 25 ALA A O 7
ATOM 8896 N N . ARG A 1 26 ? 0.354 16.621 5.731 1.00 22.43 26 ARG A N 7
ATOM 8897 C CA . ARG A 1 26 ? 0.829 15.328 6.210 1.00 72.33 26 ARG A CA 7
ATOM 8898 C C . ARG A 1 26 ? 0.159 14.187 5.449 1.00 41.23 26 ARG A C 7
ATOM 8899 O O . ARG A 1 26 ? 0.771 13.560 4.584 1.00 44.25 26 ARG A O 7
ATOM 8920 N N . HIS A 1 27 ? -1.102 13.923 5.777 1.00 4.33 27 HIS A N 7
ATOM 8921 C CA . HIS A 1 27 ? -1.855 12.858 5.125 1.00 42.22 27 HIS A CA 7
ATOM 8922 C C . HIS A 1 27 ? -1.888 13.064 3.613 1.00 31.43 27 HIS A C 7
ATOM 8923 O O . HIS A 1 27 ? -1.931 12.101 2.847 1.00 32.12 27 HIS A O 7
ATOM 8937 N N . ARG A 1 28 ? -1.869 14.324 3.192 1.00 65.23 28 ARG A N 7
ATOM 8938 C CA . ARG A 1 28 ? -1.898 14.655 1.772 1.00 15.13 28 ARG A CA 7
ATOM 8939 C C . ARG A 1 28 ? -0.770 13.950 1.026 1.00 43.45 28 ARG A C 7
ATOM 8940 O O . ARG A 1 28 ? -0.877 13.682 -0.171 1.00 63.31 28 ARG A O 7
ATOM 8961 N N . ARG A 1 29 ? 0.311 13.655 1.740 1.00 21.50 29 ARG A N 7
ATOM 8962 C CA . ARG A 1 29 ? 1.460 12.983 1.145 1.00 61.12 29 ARG A CA 7
ATOM 8963 C C . ARG A 1 29 ? 1.028 11.721 0.403 1.00 4.14 29 ARG A C 7
ATOM 8964 O O . ARG A 1 29 ? 1.683 11.293 -0.547 1.00 51.15 29 ARG A O 7
ATOM 8985 N N . ASP A 1 30 ? -0.076 11.130 0.845 1.00 14.44 30 ASP A N 7
ATOM 8986 C CA . ASP A 1 30 ? -0.596 9.918 0.224 1.00 72.12 30 ASP A CA 7
ATOM 8987 C C . ASP A 1 30 ? -0.952 10.167 -1.239 1.00 32.34 30 ASP A C 7
ATOM 8988 O O . ASP A 1 30 ? -0.841 9.272 -2.076 1.00 11.21 30 ASP A O 7
ATOM 8997 N N . GLY A 1 31 ? -1.382 11.389 -1.538 1.00 70.34 31 GLY A N 7
ATOM 8998 C CA . GLY A 1 31 ? -1.749 11.733 -2.900 1.00 31.14 31 GLY A CA 7
ATOM 8999 C C . GLY A 1 31 ? -1.280 13.119 -3.294 1.00 12.44 31 GLY A C 7
ATOM 9000 O O . GLY A 1 31 ? -0.079 13.387 -3.341 1.00 14.34 31 GLY A O 7
ATOM 9004 N N . LYS A 1 32 ? -2.229 14.004 -3.580 1.00 13.25 32 LYS A N 7
ATOM 9005 C CA . LYS A 1 32 ? -1.908 15.371 -3.972 1.00 55.24 32 LYS A CA 7
ATOM 9006 C C . LYS A 1 32 ? -1.847 16.287 -2.754 1.00 42.12 32 LYS A C 7
ATOM 9007 O O . LYS A 1 32 ? -2.679 16.191 -1.851 1.00 43.24 32 LYS A O 7
ATOM 9026 N N . ILE A 1 33 ? -0.858 17.174 -2.736 1.00 50.54 33 ILE A N 7
ATOM 9027 C CA . ILE A 1 33 ? -0.691 18.109 -1.630 1.00 64.22 33 ILE A CA 7
ATOM 9028 C C . ILE A 1 33 ? -1.382 19.436 -1.922 1.00 53.01 33 ILE A C 7
ATOM 9029 O O . ILE A 1 33 ? -1.346 19.931 -3.048 1.00 71.23 33 ILE A O 7
ATOM 9045 N N . GLN A 1 34 ? -2.010 20.007 -0.899 1.00 50.54 34 GLN A N 7
ATOM 9046 C CA . GLN A 1 34 ? -2.709 21.279 -1.047 1.00 31.55 34 GLN A CA 7
ATOM 9047 C C . GLN A 1 34 ? -2.606 22.108 0.229 1.00 22.54 34 GLN A C 7
ATOM 9048 O O . GLN A 1 34 ? -2.690 21.575 1.336 1.00 2.44 34 GLN A O 7
ATOM 9062 N N . VAL A 1 35 ? -2.423 23.414 0.067 1.00 3.12 35 VAL A N 7
ATOM 9063 C CA . VAL A 1 35 ? -2.309 24.317 1.206 1.00 5.31 35 VAL A CA 7
ATOM 9064 C C . VAL A 1 35 ? -2.723 25.735 0.827 1.00 21.32 35 VAL A C 7
ATOM 9065 O O . VAL A 1 35 ? -2.586 26.147 -0.325 1.00 70.02 35 VAL A O 7
ATOM 9078 N N . THR A 1 36 ? -3.230 26.479 1.805 1.00 35.52 36 THR A N 7
ATOM 9079 C CA . THR A 1 36 ? -3.666 27.850 1.575 1.00 42.20 36 THR A CA 7
ATOM 9080 C C . THR A 1 36 ? -2.490 28.818 1.637 1.00 43.03 36 THR A C 7
ATOM 9081 O O . THR A 1 36 ? -1.448 28.509 2.215 1.00 21.34 36 THR A O 7
ATOM 9092 N N . PHE A 1 37 ? -2.663 29.991 1.037 1.00 1.44 37 PHE A N 7
ATOM 9093 C CA . PHE A 1 37 ? -1.615 31.005 1.024 1.00 2.23 37 PHE A CA 7
ATOM 9094 C C . PHE A 1 37 ? -1.213 31.390 2.445 1.00 3.30 37 PHE A C 7
ATOM 9095 O O . PHE A 1 37 ? -0.028 31.485 2.762 1.00 1.14 37 PHE A O 7
ATOM 9112 N N . GLY A 1 38 ? -2.210 31.612 3.297 1.00 64.34 38 GLY A N 7
ATOM 9113 C CA . GLY A 1 38 ? -1.940 31.985 4.673 1.00 75.40 38 GLY A CA 7
ATOM 9114 C C . GLY A 1 38 ? -0.957 31.047 5.346 1.00 54.40 38 GLY A C 7
ATOM 9115 O O . GLY A 1 38 ? -0.024 31.492 6.013 1.00 50.20 38 GLY A O 7
ATOM 9119 N N . GLU A 1 39 ? -1.168 29.746 5.172 1.00 13.40 39 GLU A N 7
ATOM 9120 C CA . GLU A 1 39 ? -0.294 28.745 5.771 1.00 61.34 39 GLU A CA 7
ATOM 9121 C C . GLU A 1 39 ? 1.080 28.756 5.107 1.00 63.20 39 GLU A C 7
ATOM 9122 O O . GLU A 1 39 ? 2.109 28.789 5.784 1.00 51.33 39 GLU A O 7
ATOM 9134 N N . LEU A 1 40 ? 1.089 28.727 3.779 1.00 64.01 40 LEU A N 7
ATOM 9135 C CA . LEU A 1 40 ? 2.337 28.733 3.022 1.00 15.21 40 LEU A CA 7
ATOM 9136 C C . LEU A 1 40 ? 3.206 29.923 3.415 1.00 23.15 40 LEU A C 7
ATOM 9137 O O . LEU A 1 40 ? 4.416 29.787 3.601 1.00 32.53 40 LEU A O 7
ATOM 9153 N N . PHE A 1 41 ? 2.582 31.089 3.543 1.00 42.13 41 PHE A N 7
ATOM 9154 C CA . PHE A 1 41 ? 3.299 32.303 3.916 1.00 51.14 41 PHE A CA 7
ATOM 9155 C C . PHE A 1 41 ? 3.820 32.209 5.347 1.00 45.05 41 PHE A C 7
ATOM 9156 O O . PHE A 1 41 ? 5.008 32.413 5.601 1.00 53.14 41 PHE A O 7
ATOM 9173 N N . ASP A 1 42 ? 2.924 31.899 6.277 1.00 5.30 42 ASP A N 7
ATOM 9174 C CA . ASP A 1 42 ? 3.293 31.777 7.683 1.00 51.42 42 ASP A CA 7
ATOM 9175 C C . ASP A 1 42 ? 4.361 30.705 7.874 1.00 41.15 42 ASP A C 7
ATOM 9176 O O . ASP A 1 42 ? 5.027 30.656 8.908 1.00 61.43 42 ASP A O 7
ATOM 9185 N N . ARG A 1 43 ? 4.518 29.848 6.870 1.00 52.01 43 ARG A N 7
ATOM 9186 C CA . ARG A 1 43 ? 5.503 28.775 6.928 1.00 1.13 43 ARG A CA 7
ATOM 9187 C C . ARG A 1 43 ? 6.812 29.203 6.271 1.00 70.44 43 ARG A C 7
ATOM 9188 O O . ARG A 1 43 ? 7.895 28.824 6.717 1.00 63.25 43 ARG A O 7
ATOM 9209 N N . TYR A 1 44 ? 6.704 29.993 5.208 1.00 34.24 44 TYR A N 7
ATOM 9210 C CA . TYR A 1 44 ? 7.878 30.469 4.487 1.00 11.34 44 TYR A CA 7
ATOM 9211 C C . TYR A 1 44 ? 8.532 31.636 5.222 1.00 72.23 44 TYR A C 7
ATOM 9212 O O . TYR A 1 44 ? 9.732 31.876 5.086 1.00 33.13 44 TYR A O 7
ATOM 9230 N N . VAL A 1 45 ? 7.733 32.358 6.001 1.00 3.31 45 VAL A N 7
ATOM 9231 C CA . VAL A 1 45 ? 8.233 33.499 6.759 1.00 12.13 45 VAL A CA 7
ATOM 9232 C C . VAL A 1 45 ? 9.390 33.093 7.665 1.00 71.20 45 VAL A C 7
ATOM 9233 O O . VAL A 1 45 ? 10.258 33.906 7.982 1.00 23.22 45 VAL A O 7
ATOM 9246 N N . ARG A 1 46 ? 9.396 31.830 8.078 1.00 74.52 46 ARG A N 7
ATOM 9247 C CA . ARG A 1 46 ? 10.446 31.315 8.948 1.00 61.10 46 ARG A CA 7
ATOM 9248 C C . ARG A 1 46 ? 11.607 30.760 8.129 1.00 64.34 46 ARG A C 7
ATOM 9249 O O . ARG A 1 46 ? 12.501 30.105 8.665 1.00 22.45 46 ARG A O 7
ATOM 9270 N N . ILE A 1 47 ? 11.587 31.026 6.827 1.00 72.20 47 ILE A N 7
ATOM 9271 C CA . ILE A 1 47 ? 12.638 30.553 5.934 1.00 11.45 47 ILE A CA 7
ATOM 9272 C C . ILE A 1 47 ? 13.145 31.678 5.039 1.00 45.41 47 ILE A C 7
ATOM 9273 O O . ILE A 1 47 ? 14.264 32.164 5.208 1.00 61.41 47 ILE A O 7
ATOM 9289 N N . SER A 1 48 ? 12.314 32.090 4.087 1.00 44.03 48 SER A N 7
ATOM 9290 C CA . SER A 1 48 ? 12.679 33.157 3.162 1.00 4.35 48 SER A CA 7
ATOM 9291 C C . SER A 1 48 ? 11.647 34.280 3.195 1.00 44.52 48 SER A C 7
ATOM 9292 O O . SER A 1 48 ? 11.981 35.451 3.009 1.00 63.33 48 SER A O 7
ATOM 9300 N N . ASP A 1 49 ? 10.392 33.915 3.432 1.00 4.34 49 ASP A N 7
ATOM 9301 C CA . ASP A 1 49 ? 9.310 34.891 3.490 1.00 2.15 49 ASP A CA 7
ATOM 9302 C C . ASP A 1 49 ? 9.044 35.490 2.113 1.00 3.51 49 ASP A C 7
ATOM 9303 O O . ASP A 1 49 ? 9.209 36.693 1.905 1.00 75.22 49 ASP A O 7
ATOM 9312 N N . LYS A 1 50 ? 8.634 34.644 1.175 1.00 53.34 50 LYS A N 7
ATOM 9313 C CA . LYS A 1 50 ? 8.345 35.089 -0.184 1.00 34.13 50 LYS A CA 7
ATOM 9314 C C . LYS A 1 50 ? 7.781 33.946 -1.022 1.00 13.02 50 LYS A C 7
ATOM 9315 O O . LYS A 1 50 ? 8.107 33.808 -2.201 1.00 14.11 50 LYS A O 7
ATOM 9334 N N . VAL A 1 51 ? 6.932 33.129 -0.406 1.00 13.31 51 VAL A N 7
ATOM 9335 C CA . VAL A 1 51 ? 6.320 32.000 -1.096 1.00 63.02 51 VAL A CA 7
ATOM 9336 C C . VAL A 1 51 ? 5.634 32.448 -2.382 1.00 21.22 51 VAL A C 7
ATOM 9337 O O . VAL A 1 51 ? 5.785 31.820 -3.430 1.00 41.21 51 VAL A O 7
ATOM 9350 N N . VAL A 1 52 ? 4.879 33.538 -2.294 1.00 42.43 52 VAL A N 7
ATOM 9351 C CA . VAL A 1 52 ? 4.170 34.072 -3.451 1.00 42.30 52 VAL A CA 7
ATOM 9352 C C . VAL A 1 52 ? 5.128 34.343 -4.606 1.00 1.13 52 VAL A C 7
ATOM 9353 O O . VAL A 1 52 ? 4.779 34.161 -5.771 1.00 42.13 52 VAL A O 7
ATOM 9366 N N . GLY A 1 53 ? 6.339 34.779 -4.273 1.00 43.30 53 GLY A N 7
ATOM 9367 C CA . GLY A 1 53 ? 7.330 35.068 -5.293 1.00 50.14 53 GLY A CA 7
ATOM 9368 C C . GLY A 1 53 ? 7.861 33.813 -5.958 1.00 13.31 53 GLY A C 7
ATOM 9369 O O . GLY A 1 53 ? 8.212 33.829 -7.138 1.00 1.20 53 GLY A O 7
ATOM 9373 N N . ILE A 1 54 ? 7.921 32.724 -5.199 1.00 54.12 54 ILE A N 7
ATOM 9374 C CA . ILE A 1 54 ? 8.413 31.456 -5.722 1.00 70.30 54 ILE A CA 7
ATOM 9375 C C . ILE A 1 54 ? 7.362 30.775 -6.592 1.00 20.40 54 ILE A C 7
ATOM 9376 O O . ILE A 1 54 ? 7.690 30.107 -7.574 1.00 5.12 54 ILE A O 7
ATOM 9392 N N . LEU A 1 55 ? 6.097 30.949 -6.227 1.00 33.53 55 LEU A N 7
ATOM 9393 C CA . LEU A 1 55 ? 4.995 30.352 -6.975 1.00 5.20 55 LEU A CA 7
ATOM 9394 C C . LEU A 1 55 ? 5.102 30.686 -8.460 1.00 21.15 55 LEU A C 7
ATOM 9395 O O . LEU A 1 55 ? 4.715 29.889 -9.314 1.00 10.50 55 LEU A O 7
ATOM 9411 N N . MET A 1 56 ? 5.632 31.868 -8.759 1.00 35.35 56 MET A N 7
ATOM 9412 C CA . MET A 1 56 ? 5.792 32.305 -10.140 1.00 63.04 56 MET A CA 7
ATOM 9413 C C . MET A 1 56 ? 6.600 31.289 -10.942 1.00 21.04 56 MET A C 7
ATOM 9414 O O . MET A 1 56 ? 6.395 31.129 -12.145 1.00 31.01 56 MET A O 7
ATOM 9428 N N . ARG A 1 57 ? 7.519 30.605 -10.267 1.00 13.41 57 ARG A N 7
ATOM 9429 C CA . ARG A 1 57 ? 8.358 29.606 -10.917 1.00 1.31 57 ARG A CA 7
ATOM 9430 C C . ARG A 1 57 ? 7.559 28.344 -11.227 1.00 23.30 57 ARG A C 7
ATOM 9431 O O . ARG A 1 57 ? 7.611 27.822 -12.341 1.00 10.45 57 ARG A O 7
ATOM 9452 N N . ALA A 1 58 ? 6.822 27.857 -10.234 1.00 52.50 58 ALA A N 7
ATOM 9453 C CA . ALA A 1 58 ? 6.011 26.658 -10.401 1.00 64.50 58 ALA A CA 7
ATOM 9454 C C . ALA A 1 58 ? 4.885 26.891 -11.402 1.00 62.34 58 ALA A C 7
ATOM 9455 O O . ALA A 1 58 ? 4.448 25.965 -12.086 1.00 33.45 58 ALA A O 7
ATOM 9462 N N . ARG A 1 59 ? 4.420 28.133 -11.484 1.00 32.11 59 ARG A N 7
ATOM 9463 C CA . ARG A 1 59 ? 3.343 28.487 -12.401 1.00 31.33 59 ARG A CA 7
ATOM 9464 C C . ARG A 1 59 ? 3.782 28.306 -13.851 1.00 2.42 59 ARG A C 7
ATOM 9465 O O . ARG A 1 59 ? 2.962 28.051 -14.733 1.00 13.34 59 ARG A O 7
ATOM 9486 N N . LYS A 1 60 ? 5.082 28.441 -14.091 1.00 1.11 60 LYS A N 7
ATOM 9487 C CA . LYS A 1 60 ? 5.632 28.293 -15.433 1.00 22.30 60 LYS A CA 7
ATOM 9488 C C . LYS A 1 60 ? 5.181 26.980 -16.064 1.00 75.40 60 LYS A C 7
ATOM 9489 O O . LYS A 1 60 ? 4.944 26.908 -17.270 1.00 54.14 60 LYS A O 7
ATOM 9508 N N . HIS A 1 61 ? 5.062 25.943 -15.241 1.00 32.41 61 HIS A N 7
ATOM 9509 C CA . HIS A 1 61 ? 4.636 24.632 -15.719 1.00 20.12 61 HIS A CA 7
ATOM 9510 C C . HIS A 1 61 ? 3.218 24.318 -15.252 1.00 72.21 61 HIS A C 7
ATOM 9511 O O . HIS A 1 61 ? 2.826 23.155 -15.163 1.00 23.02 61 HIS A O 7
ATOM 9525 N N . GLY A 1 62 ? 2.452 25.364 -14.955 1.00 23.43 62 GLY A N 7
ATOM 9526 C CA . GLY A 1 62 ? 1.087 25.178 -14.500 1.00 32.11 62 GLY A CA 7
ATOM 9527 C C . GLY A 1 62 ? 0.989 24.210 -13.337 1.00 45.41 62 GLY A C 7
ATOM 9528 O O . GLY A 1 62 ? 0.432 23.120 -13.472 1.00 11.34 62 GLY A O 7
ATOM 9532 N N . LEU A 1 63 ? 1.534 24.607 -12.192 1.00 42.23 63 LEU A N 7
ATOM 9533 C CA . LEU A 1 63 ? 1.508 23.766 -11.001 1.00 11.45 63 LEU A CA 7
ATOM 9534 C C . LEU A 1 63 ? 0.651 24.398 -9.908 1.00 24.45 63 LEU A C 7
ATOM 9535 O O . LEU A 1 63 ? 0.244 23.727 -8.959 1.00 1.44 63 LEU A O 7
ATOM 9551 N N . VAL A 1 64 ? 0.380 25.691 -10.049 1.00 12.24 64 VAL A N 7
ATOM 9552 C CA . VAL A 1 64 ? -0.431 26.413 -9.075 1.00 73.43 64 VAL A CA 7
ATOM 9553 C C . VAL A 1 64 ? -1.761 26.847 -9.682 1.00 22.10 64 VAL A C 7
ATOM 9554 O O . VAL A 1 64 ? -1.797 27.640 -10.624 1.00 25.34 64 VAL A O 7
ATOM 9567 N N . HIS A 1 65 ? -2.854 26.323 -9.136 1.00 24.40 65 HIS A N 7
ATOM 9568 C CA . HIS A 1 65 ? -4.187 26.657 -9.623 1.00 12.02 65 HIS A CA 7
ATOM 9569 C C . HIS A 1 65 ? -4.683 27.958 -8.999 1.00 31.14 65 HIS A C 7
ATOM 9570 O O . HIS A 1 65 ? -5.807 28.391 -9.252 1.00 52.34 65 HIS A O 7
ATOM 9584 N N . PHE A 1 66 ? -3.838 28.576 -8.180 1.00 64.15 66 PHE A N 7
ATOM 9585 C CA . PHE A 1 66 ? -4.191 29.826 -7.518 1.00 44.44 66 PHE A CA 7
ATOM 9586 C C . PHE A 1 66 ? -4.655 30.867 -8.533 1.00 73.33 66 PHE A C 7
ATOM 9587 O O . PHE A 1 66 ? -4.383 30.748 -9.727 1.00 42.34 66 PHE A O 7
ATOM 9604 N N . GLU A 1 67 ? -5.359 31.885 -8.048 1.00 43.11 67 GLU A N 7
ATOM 9605 C CA . GLU A 1 67 ? -5.862 32.945 -8.913 1.00 55.51 67 GLU A CA 7
ATOM 9606 C C . GLU A 1 67 ? -5.174 34.272 -8.605 1.00 12.11 67 GLU A C 7
ATOM 9607 O O . GLU A 1 67 ? -4.628 34.463 -7.519 1.00 63.14 67 GLU A O 7
ATOM 9619 N N . GLY A 1 68 ? -5.205 35.187 -9.570 1.00 31.52 68 GLY A N 7
ATOM 9620 C CA . GLY A 1 68 ? -4.581 36.483 -9.383 1.00 43.23 68 GLY A CA 7
ATOM 9621 C C . GLY A 1 68 ? -3.103 36.470 -9.723 1.00 35.51 68 GLY A C 7
ATOM 9622 O O . GLY A 1 68 ? -2.494 35.406 -9.825 1.00 21.54 68 GLY A O 7
ATOM 9626 N N . GLU A 1 69 ? -2.528 37.654 -9.900 1.00 45.52 69 GLU A N 7
ATOM 9627 C CA . GLU A 1 69 ? -1.113 37.773 -10.233 1.00 42.31 69 GLU A CA 7
ATOM 9628 C C . GLU A 1 69 ? -0.249 37.671 -8.980 1.00 5.04 69 GLU A C 7
ATOM 9629 O O . GLU A 1 69 ? 0.961 37.460 -9.063 1.00 0.24 69 GLU A O 7
ATOM 9641 N N . MET A 1 70 ? -0.879 37.823 -7.819 1.00 62.34 70 MET A N 7
ATOM 9642 C CA . MET A 1 70 ? -0.168 37.747 -6.548 1.00 60.14 70 MET A CA 7
ATOM 9643 C C . MET A 1 70 ? -1.144 37.577 -5.389 1.00 13.03 70 MET A C 7
ATOM 9644 O O . MET A 1 70 ? -2.357 37.702 -5.562 1.00 14.42 70 MET A O 7
ATOM 9658 N N . LEU A 1 71 ? -0.608 37.291 -4.207 1.00 75.13 71 LEU A N 7
ATOM 9659 C CA . LEU A 1 71 ? -1.433 37.104 -3.019 1.00 20.55 71 LEU A CA 7
ATOM 9660 C C . LEU A 1 71 ? -0.946 37.986 -1.874 1.00 14.33 71 LEU A C 7
ATOM 9661 O O . LEU A 1 71 ? 0.207 37.894 -1.453 1.00 34.35 71 LEU A O 7
ATOM 9677 N N . TRP A 1 72 ? -1.833 38.840 -1.374 1.00 22.51 72 TRP A N 7
ATOM 9678 C CA . TRP A 1 72 ? -1.494 39.738 -0.276 1.00 21.43 72 TRP A CA 7
ATOM 9679 C C . TRP A 1 72 ? -1.928 39.150 1.062 1.00 35.52 72 TRP A C 7
ATOM 9680 O O . TRP A 1 72 ? -3.069 38.714 1.217 1.00 50.02 72 TRP A O 7
ATOM 9701 N N . GLN A 1 73 ? -1.013 39.141 2.025 1.00 24.43 73 GLN A N 7
ATOM 9702 C CA . GLN A 1 73 ? -1.303 38.605 3.350 1.00 30.00 73 GLN A CA 7
ATOM 9703 C C . GLN A 1 73 ? -2.530 39.280 3.953 1.00 13.32 73 GLN A C 7
ATOM 9704 O O . GLN A 1 73 ? -2.577 40.503 4.084 1.00 31.42 73 GLN A O 7
ATOM 9718 N N . GLY A 1 74 ? -3.523 38.475 4.319 1.00 52.11 74 GLY A N 7
ATOM 9719 C CA . GLY A 1 74 ? -4.738 39.013 4.903 1.00 3.13 74 GLY A CA 7
ATOM 9720 C C . GLY A 1 74 ? -5.757 39.415 3.856 1.00 62.24 74 GLY A C 7
ATOM 9721 O O . GLY A 1 74 ? -6.865 39.837 4.186 1.00 40.51 74 GLY A O 7
ATOM 9725 N N . LYS A 1 75 ? -5.382 39.285 2.588 1.00 61.25 75 LYS A N 7
ATOM 9726 C CA . LYS A 1 75 ? -6.270 39.637 1.486 1.00 13.55 75 LYS A CA 7
ATOM 9727 C C . LYS A 1 75 ? -6.495 38.443 0.565 1.00 53.01 75 LYS A C 7
ATOM 9728 O O . LYS A 1 75 ? -7.595 38.245 0.047 1.00 24.11 75 LYS A O 7
ATOM 9747 N N . ASP A 1 76 ? -5.448 37.650 0.366 1.00 75.11 76 ASP A N 7
ATOM 9748 C CA . ASP A 1 76 ? -5.533 36.473 -0.491 1.00 42.13 76 ASP A CA 7
ATOM 9749 C C . ASP A 1 76 ? -5.275 35.199 0.307 1.00 4.35 76 ASP A C 7
ATOM 9750 O O . ASP A 1 76 ? -5.038 34.134 -0.263 1.00 11.30 76 ASP A O 7
ATOM 9759 N N . ASP A 1 77 ? -5.321 35.317 1.630 1.00 44.02 77 ASP A N 7
ATOM 9760 C CA . ASP A 1 77 ? -5.092 34.175 2.507 1.00 4.15 77 ASP A CA 7
ATOM 9761 C C . ASP A 1 77 ? -6.063 33.043 2.191 1.00 73.35 77 ASP A C 7
ATOM 9762 O O . ASP A 1 77 ? -5.771 31.872 2.438 1.00 40.23 77 ASP A O 7
ATOM 9771 N N . HIS A 1 78 ? -7.221 33.399 1.643 1.00 60.12 78 HIS A N 7
ATOM 9772 C CA . HIS A 1 78 ? -8.237 32.412 1.292 1.00 4.44 78 HIS A CA 7
ATOM 9773 C C . HIS A 1 78 ? -7.809 31.602 0.072 1.00 0.24 78 HIS A C 7
ATOM 9774 O O . HIS A 1 78 ? -8.307 30.501 -0.160 1.00 74.30 78 HIS A O 7
ATOM 9788 N N . VAL A 1 79 ? -6.883 32.155 -0.705 1.00 11.54 79 VAL A N 7
ATOM 9789 C CA . VAL A 1 79 ? -6.388 31.484 -1.901 1.00 12.34 79 VAL A CA 7
ATOM 9790 C C . VAL A 1 79 ? -5.850 30.097 -1.569 1.00 72.14 79 VAL A C 7
ATOM 9791 O O . VAL A 1 79 ? -4.829 29.960 -0.895 1.00 73.31 79 VAL A O 7
ATOM 9804 N N . VAL A 1 80 ? -6.544 29.069 -2.049 1.00 3.23 80 VAL A N 7
ATOM 9805 C CA . VAL A 1 80 ? -6.135 27.691 -1.805 1.00 71.02 80 VAL A CA 7
ATOM 9806 C C . VAL A 1 80 ? -5.197 27.194 -2.900 1.00 10.44 80 VAL A C 7
ATOM 9807 O O . VAL A 1 80 ? -5.606 27.015 -4.047 1.00 61.41 80 VAL A O 7
ATOM 9820 N N . ILE A 1 81 ? -3.938 26.974 -2.537 1.00 1.12 81 ILE A N 7
ATOM 9821 C CA . ILE A 1 81 ? -2.942 26.496 -3.488 1.00 1.52 81 ILE A CA 7
ATOM 9822 C C . ILE A 1 81 ? -2.872 24.973 -3.492 1.00 4.24 81 ILE A C 7
ATOM 9823 O O . ILE A 1 81 ? -2.392 24.360 -2.537 1.00 72.34 81 ILE A O 7
ATOM 9839 N N . THR A 1 82 ? -3.351 24.367 -4.573 1.00 73.31 82 THR A N 7
ATOM 9840 C CA . THR A 1 82 ? -3.343 22.915 -4.702 1.00 43.15 82 THR A CA 7
ATOM 9841 C C . THR A 1 82 ? -2.238 22.454 -5.646 1.00 25.34 82 THR A C 7
ATOM 9842 O O . THR A 1 82 ? -2.294 22.698 -6.852 1.00 33.14 82 THR A O 7
ATOM 9853 N N . LEU A 1 83 ? -1.233 21.785 -5.090 1.00 0.30 83 LEU A N 7
ATOM 9854 C CA . LEU A 1 83 ? -0.114 21.288 -5.883 1.00 5.35 83 LEU A CA 7
ATOM 9855 C C . LEU A 1 83 ? -0.609 20.544 -7.118 1.00 52.45 83 LEU A C 7
ATOM 9856 O O . LEU A 1 83 ? -1.087 19.413 -7.025 1.00 53.13 83 LEU A O 7
ATOM 9872 N N . LEU A 1 84 ? -0.490 21.186 -8.276 1.00 32.33 84 LEU A N 7
ATOM 9873 C CA . LEU A 1 84 ? -0.924 20.584 -9.532 1.00 11.21 84 LEU A CA 7
ATOM 9874 C C . LEU A 1 84 ? 0.232 19.863 -10.218 1.00 34.41 84 LEU A C 7
ATOM 9875 O O . LEU A 1 84 ? 0.943 20.447 -11.034 1.00 51.03 84 LEU A O 7
ATOM 9891 N N . GLU A 1 85 ? 0.410 18.589 -9.882 1.00 24.04 85 GLU A N 7
ATOM 9892 C CA . GLU A 1 85 ? 1.479 17.788 -10.467 1.00 21.12 85 GLU A CA 7
ATOM 9893 C C . GLU A 1 85 ? 0.951 16.435 -10.935 1.00 52.15 85 GLU A C 7
ATOM 9894 O O . GLU A 1 85 ? 0.591 16.268 -12.100 1.00 45.14 85 GLU A O 7
ATOM 9906 N N . GLY A 1 1 ? -4.872 5.064 -10.163 1.00 63.35 1 GLY A N 8
ATOM 9907 C CA . GLY A 1 1 ? -3.434 5.112 -10.355 1.00 20.43 1 GLY A CA 8
ATOM 9908 C C . GLY A 1 1 ? -2.772 3.769 -10.116 1.00 33.14 1 GLY A C 8
ATOM 9909 O O . GLY A 1 1 ? -3.205 3.000 -9.257 1.00 41.34 1 GLY A O 8
ATOM 9913 N N . ALA A 1 2 ? -1.721 3.485 -10.878 1.00 31.05 2 ALA A N 8
ATOM 9914 C CA . ALA A 1 2 ? -0.999 2.226 -10.744 1.00 5.10 2 ALA A CA 8
ATOM 9915 C C . ALA A 1 2 ? -0.212 2.180 -9.438 1.00 54.31 2 ALA A C 8
ATOM 9916 O O . ALA A 1 2 ? -0.491 1.361 -8.564 1.00 32.35 2 ALA A O 8
ATOM 9923 N N . MET A 1 3 ? 0.771 3.065 -9.314 1.00 4.13 3 MET A N 8
ATOM 9924 C CA . MET A 1 3 ? 1.598 3.125 -8.113 1.00 54.05 3 MET A CA 8
ATOM 9925 C C . MET A 1 3 ? 1.516 4.504 -7.465 1.00 71.55 3 MET A C 8
ATOM 9926 O O . MET A 1 3 ? 2.316 5.389 -7.766 1.00 55.21 3 MET A O 8
ATOM 9940 N N . ALA A 1 4 ? 0.544 4.677 -6.576 1.00 3.55 4 ALA A N 8
ATOM 9941 C CA . ALA A 1 4 ? 0.360 5.947 -5.884 1.00 51.54 4 ALA A CA 8
ATOM 9942 C C . ALA A 1 4 ? 0.278 7.104 -6.874 1.00 54.44 4 ALA A C 8
ATOM 9943 O O . ALA A 1 4 ? 0.177 6.893 -8.083 1.00 54.41 4 ALA A O 8
ATOM 9950 N N . ARG A 1 5 ? 0.321 8.327 -6.354 1.00 74.41 5 ARG A N 8
ATOM 9951 C CA . ARG A 1 5 ? 0.249 9.517 -7.193 1.00 32.12 5 ARG A CA 8
ATOM 9952 C C . ARG A 1 5 ? 1.643 9.964 -7.622 1.00 0.50 5 ARG A C 8
ATOM 9953 O O . ARG A 1 5 ? 1.845 10.397 -8.756 1.00 61.12 5 ARG A O 8
ATOM 9974 N N . ALA A 1 6 ? 2.601 9.858 -6.707 1.00 31.31 6 ALA A N 8
ATOM 9975 C CA . ALA A 1 6 ? 3.976 10.250 -6.991 1.00 32.21 6 ALA A CA 8
ATOM 9976 C C . ALA A 1 6 ? 4.037 11.661 -7.566 1.00 74.32 6 ALA A C 8
ATOM 9977 O O . ALA A 1 6 ? 4.805 11.932 -8.488 1.00 23.21 6 ALA A O 8
ATOM 9984 N N . GLU A 1 7 ? 3.221 12.555 -7.016 1.00 73.23 7 GLU A N 8
ATOM 9985 C CA . GLU A 1 7 ? 3.182 13.938 -7.477 1.00 71.33 7 GLU A CA 8
ATOM 9986 C C . GLU A 1 7 ? 4.568 14.573 -7.408 1.00 54.25 7 GLU A C 8
ATOM 9987 O O . GLU A 1 7 ? 4.910 15.428 -8.224 1.00 40.52 7 GLU A O 8
ATOM 9999 N N . GLU A 1 8 ? 5.359 14.148 -6.429 1.00 2.34 8 GLU A N 8
ATOM 10000 C CA . GLU A 1 8 ? 6.707 14.677 -6.253 1.00 33.15 8 GLU A CA 8
ATOM 10001 C C . GLU A 1 8 ? 7.668 14.065 -7.267 1.00 41.14 8 GLU A C 8
ATOM 10002 O O . GLU A 1 8 ? 8.685 14.666 -7.617 1.00 74.11 8 GLU A O 8
ATOM 10014 N N . HIS A 1 9 ? 7.340 12.865 -7.736 1.00 55.45 9 HIS A N 8
ATOM 10015 C CA . HIS A 1 9 ? 8.173 12.171 -8.711 1.00 42.14 9 HIS A CA 8
ATOM 10016 C C . HIS A 1 9 ? 7.884 12.667 -10.125 1.00 0.41 9 HIS A C 8
ATOM 10017 O O . HIS A 1 9 ? 8.473 12.188 -11.094 1.00 22.41 9 HIS A O 8
ATOM 10031 N N . ILE A 1 10 ? 6.974 13.629 -10.234 1.00 52.14 10 ILE A N 8
ATOM 10032 C CA . ILE A 1 10 ? 6.607 14.190 -11.529 1.00 64.41 10 ILE A CA 8
ATOM 10033 C C . ILE A 1 10 ? 7.689 15.132 -12.046 1.00 12.52 10 ILE A C 8
ATOM 10034 O O . ILE A 1 10 ? 8.215 14.948 -13.143 1.00 65.13 10 ILE A O 8
ATOM 10050 N N . TYR A 1 11 ? 8.016 16.142 -11.247 1.00 45.01 11 TYR A N 8
ATOM 10051 C CA . TYR A 1 11 ? 9.035 17.115 -11.624 1.00 22.24 11 TYR A CA 8
ATOM 10052 C C . TYR A 1 11 ? 10.020 17.343 -10.481 1.00 31.43 11 TYR A C 8
ATOM 10053 O O . TYR A 1 11 ? 9.621 17.597 -9.344 1.00 72.41 11 TYR A O 8
ATOM 10071 N N . ARG A 1 12 ? 11.309 17.250 -10.792 1.00 13.14 12 ARG A N 8
ATOM 10072 C CA . ARG A 1 12 ? 12.352 17.445 -9.792 1.00 13.33 12 ARG A CA 8
ATOM 10073 C C . ARG A 1 12 ? 12.402 18.900 -9.335 1.00 50.55 12 ARG A C 8
ATOM 10074 O O . ARG A 1 12 ? 12.518 19.183 -8.143 1.00 74.05 12 ARG A O 8
ATOM 10095 N N . GLU A 1 13 ? 12.315 19.819 -10.293 1.00 31.13 13 GLU A N 8
ATOM 10096 C CA . GLU A 1 13 ? 12.352 21.244 -9.988 1.00 40.43 13 GLU A CA 8
ATOM 10097 C C . GLU A 1 13 ? 11.245 21.620 -9.007 1.00 42.33 13 GLU A C 8
ATOM 10098 O O . GLU A 1 13 ? 11.452 22.430 -8.103 1.00 54.42 13 GLU A O 8
ATOM 10110 N N . ILE A 1 14 ? 10.071 21.027 -9.194 1.00 21.35 14 ILE A N 8
ATOM 10111 C CA . ILE A 1 14 ? 8.932 21.298 -8.325 1.00 41.45 14 ILE A CA 8
ATOM 10112 C C . ILE A 1 14 ? 9.257 20.969 -6.873 1.00 23.14 14 ILE A C 8
ATOM 10113 O O . ILE A 1 14 ? 8.663 21.527 -5.951 1.00 54.10 14 ILE A O 8
ATOM 10129 N N . MET A 1 15 ? 10.206 20.060 -6.676 1.00 24.31 15 MET A N 8
ATOM 10130 C CA . MET A 1 15 ? 10.613 19.658 -5.334 1.00 42.12 15 MET A CA 8
ATOM 10131 C C . MET A 1 15 ? 10.982 20.874 -4.491 1.00 42.51 15 MET A C 8
ATOM 10132 O O . MET A 1 15 ? 10.907 20.835 -3.264 1.00 2.15 15 MET A O 8
ATOM 10146 N N . GLU A 1 16 ? 11.381 21.953 -5.158 1.00 73.14 16 GLU A N 8
ATOM 10147 C CA . GLU A 1 16 ? 11.762 23.180 -4.469 1.00 22.34 16 GLU A CA 8
ATOM 10148 C C . GLU A 1 16 ? 10.645 23.653 -3.543 1.00 3.12 16 GLU A C 8
ATOM 10149 O O . GLU A 1 16 ? 10.866 23.886 -2.353 1.00 71.44 16 GLU A O 8
ATOM 10161 N N . LEU A 1 17 ? 9.446 23.794 -4.097 1.00 2.44 17 LEU A N 8
ATOM 10162 C CA . LEU A 1 17 ? 8.293 24.241 -3.322 1.00 24.42 17 LEU A CA 8
ATOM 10163 C C . LEU A 1 17 ? 7.654 23.074 -2.576 1.00 31.11 17 LEU A C 8
ATOM 10164 O O . LEU A 1 17 ? 7.329 23.184 -1.393 1.00 73.01 17 LEU A O 8
ATOM 10180 N N . CYS A 1 18 ? 7.479 21.957 -3.274 1.00 15.42 18 CYS A N 8
ATOM 10181 C CA . CYS A 1 18 ? 6.879 20.769 -2.677 1.00 62.01 18 CYS A CA 8
ATOM 10182 C C . CYS A 1 18 ? 7.520 20.455 -1.329 1.00 43.03 18 CYS A C 8
ATOM 10183 O O . CYS A 1 18 ? 6.841 20.047 -0.387 1.00 23.21 18 CYS A O 8
ATOM 10191 N N . PHE A 1 19 ? 8.833 20.647 -1.245 1.00 73.32 19 PHE A N 8
ATOM 10192 C CA . PHE A 1 19 ? 9.567 20.382 -0.013 1.00 73.54 19 PHE A CA 8
ATOM 10193 C C . PHE A 1 19 ? 8.950 21.137 1.160 1.00 4.24 19 PHE A C 8
ATOM 10194 O O . PHE A 1 19 ? 8.817 20.598 2.259 1.00 1.21 19 PHE A O 8
ATOM 10211 N N . VAL A 1 20 ? 8.577 22.390 0.919 1.00 33.13 20 VAL A N 8
ATOM 10212 C CA . VAL A 1 20 ? 7.974 23.221 1.955 1.00 62.41 20 VAL A CA 8
ATOM 10213 C C . VAL A 1 20 ? 6.522 22.827 2.199 1.00 32.03 20 VAL A C 8
ATOM 10214 O O . VAL A 1 20 ? 6.045 22.850 3.334 1.00 33.53 20 VAL A O 8
ATOM 10227 N N . ILE A 1 21 ? 5.824 22.466 1.128 1.00 40.13 21 ILE A N 8
ATOM 10228 C CA . ILE A 1 21 ? 4.426 22.066 1.226 1.00 20.43 21 ILE A CA 8
ATOM 10229 C C . ILE A 1 21 ? 4.281 20.764 2.007 1.00 71.54 21 ILE A C 8
ATOM 10230 O O . ILE A 1 21 ? 3.312 20.573 2.741 1.00 13.14 21 ILE A O 8
ATOM 10246 N N . ARG A 1 22 ? 5.252 19.871 1.843 1.00 33.31 22 ARG A N 8
ATOM 10247 C CA . ARG A 1 22 ? 5.233 18.586 2.533 1.00 54.44 22 ARG A CA 8
ATOM 10248 C C . ARG A 1 22 ? 5.360 18.777 4.041 1.00 12.32 22 ARG A C 8
ATOM 10249 O O . ARG A 1 22 ? 4.890 17.951 4.825 1.00 41.42 22 ARG A O 8
ATOM 10270 N N . THR A 1 23 ? 5.999 19.872 4.442 1.00 33.03 23 THR A N 8
ATOM 10271 C CA . THR A 1 23 ? 6.190 20.171 5.856 1.00 75.21 23 THR A CA 8
ATOM 10272 C C . THR A 1 23 ? 4.885 20.619 6.504 1.00 13.21 23 THR A C 8
ATOM 10273 O O . THR A 1 23 ? 4.680 20.431 7.703 1.00 54.12 23 THR A O 8
ATOM 10284 N N . MET A 1 24 ? 4.005 21.212 5.704 1.00 50.34 24 MET A N 8
ATOM 10285 C CA . MET A 1 24 ? 2.718 21.686 6.200 1.00 22.34 24 MET A CA 8
ATOM 10286 C C . MET A 1 24 ? 1.686 20.563 6.192 1.00 73.13 24 MET A C 8
ATOM 10287 O O . MET A 1 24 ? 1.103 20.235 7.225 1.00 61.02 24 MET A O 8
ATOM 10301 N N . ALA A 1 25 ? 1.464 19.978 5.019 1.00 22.22 25 ALA A N 8
ATOM 10302 C CA . ALA A 1 25 ? 0.503 18.891 4.877 1.00 23.12 25 ALA A CA 8
ATOM 10303 C C . ALA A 1 25 ? 1.079 17.578 5.396 1.00 22.22 25 ALA A C 8
ATOM 10304 O O . ALA A 1 25 ? 2.288 17.352 5.336 1.00 0.51 25 ALA A O 8
ATOM 10311 N N . ARG A 1 26 ? 0.207 16.715 5.906 1.00 34.21 26 ARG A N 8
ATOM 10312 C CA . ARG A 1 26 ? 0.629 15.425 6.437 1.00 23.35 26 ARG A CA 8
ATOM 10313 C C . ARG A 1 26 ? 0.015 14.280 5.638 1.00 73.41 26 ARG A C 8
ATOM 10314 O O . ARG A 1 26 ? 0.691 13.637 4.834 1.00 72.21 26 ARG A O 8
ATOM 10335 N N . HIS A 1 27 ? -1.271 14.029 5.865 1.00 40.54 27 HIS A N 8
ATOM 10336 C CA . HIS A 1 27 ? -1.977 12.962 5.165 1.00 30.23 27 HIS A CA 8
ATOM 10337 C C . HIS A 1 27 ? -1.846 13.123 3.654 1.00 71.12 27 HIS A C 8
ATOM 10338 O O . HIS A 1 27 ? -1.941 12.150 2.906 1.00 63.23 27 HIS A O 8
ATOM 10352 N N . ARG A 1 28 ? -1.629 14.357 3.212 1.00 42.32 28 ARG A N 8
ATOM 10353 C CA . ARG A 1 28 ? -1.487 14.646 1.790 1.00 70.32 28 ARG A CA 8
ATOM 10354 C C . ARG A 1 28 ? -0.406 13.771 1.163 1.00 63.43 28 ARG A C 8
ATOM 10355 O O . ARG A 1 28 ? -0.445 13.478 -0.033 1.00 15.44 28 ARG A O 8
ATOM 10376 N N . ARG A 1 29 ? 0.559 13.356 1.977 1.00 2.33 29 ARG A N 8
ATOM 10377 C CA . ARG A 1 29 ? 1.652 12.516 1.502 1.00 0.42 29 ARG A CA 8
ATOM 10378 C C . ARG A 1 29 ? 1.117 11.301 0.752 1.00 74.45 29 ARG A C 8
ATOM 10379 O O . ARG A 1 29 ? 1.779 10.767 -0.139 1.00 55.51 29 ARG A O 8
ATOM 10400 N N . ASP A 1 30 ? -0.085 10.868 1.118 1.00 63.32 30 ASP A N 8
ATOM 10401 C CA . ASP A 1 30 ? -0.710 9.715 0.479 1.00 3.30 30 ASP A CA 8
ATOM 10402 C C . ASP A 1 30 ? -0.928 9.971 -1.009 1.00 63.31 30 ASP A C 8
ATOM 10403 O O . ASP A 1 30 ? -0.872 9.049 -1.822 1.00 55.01 30 ASP A O 8
ATOM 10412 N N . GLY A 1 31 ? -1.177 11.229 -1.358 1.00 42.33 31 GLY A N 8
ATOM 10413 C CA . GLY A 1 31 ? -1.401 11.583 -2.748 1.00 2.13 31 GLY A CA 8
ATOM 10414 C C . GLY A 1 31 ? -0.950 12.995 -3.066 1.00 70.14 31 GLY A C 8
ATOM 10415 O O . GLY A 1 31 ? 0.230 13.321 -2.941 1.00 5.31 31 GLY A O 8
ATOM 10419 N N . LYS A 1 32 ? -1.892 13.835 -3.482 1.00 4.32 32 LYS A N 8
ATOM 10420 C CA . LYS A 1 32 ? -1.586 15.220 -3.820 1.00 54.34 32 LYS A CA 8
ATOM 10421 C C . LYS A 1 32 ? -1.571 16.095 -2.571 1.00 51.20 32 LYS A C 8
ATOM 10422 O O . LYS A 1 32 ? -2.241 15.793 -1.583 1.00 4.44 32 LYS A O 8
ATOM 10441 N N . ILE A 1 33 ? -0.805 17.180 -2.623 1.00 71.40 33 ILE A N 8
ATOM 10442 C CA . ILE A 1 33 ? -0.706 18.099 -1.496 1.00 62.12 33 ILE A CA 8
ATOM 10443 C C . ILE A 1 33 ? -1.391 19.425 -1.807 1.00 10.22 33 ILE A C 8
ATOM 10444 O O . ILE A 1 33 ? -1.386 19.884 -2.949 1.00 15.45 33 ILE A O 8
ATOM 10460 N N . GLN A 1 34 ? -1.978 20.036 -0.782 1.00 45.14 34 GLN A N 8
ATOM 10461 C CA . GLN A 1 34 ? -2.666 21.311 -0.946 1.00 70.03 34 GLN A CA 8
ATOM 10462 C C . GLN A 1 34 ? -2.549 22.159 0.316 1.00 40.11 34 GLN A C 8
ATOM 10463 O O . GLN A 1 34 ? -2.636 21.646 1.431 1.00 20.25 34 GLN A O 8
ATOM 10477 N N . VAL A 1 35 ? -2.351 23.461 0.132 1.00 23.41 35 VAL A N 8
ATOM 10478 C CA . VAL A 1 35 ? -2.222 24.380 1.256 1.00 14.50 35 VAL A CA 8
ATOM 10479 C C . VAL A 1 35 ? -2.638 25.793 0.860 1.00 23.02 35 VAL A C 8
ATOM 10480 O O . VAL A 1 35 ? -2.513 26.187 -0.300 1.00 15.21 35 VAL A O 8
ATOM 10493 N N . THR A 1 36 ? -3.132 26.553 1.833 1.00 40.14 36 THR A N 8
ATOM 10494 C CA . THR A 1 36 ? -3.567 27.922 1.586 1.00 3.25 36 THR A CA 8
ATOM 10495 C C . THR A 1 36 ? -2.388 28.888 1.621 1.00 22.10 36 THR A C 8
ATOM 10496 O O . THR A 1 36 ? -1.358 28.605 2.234 1.00 70.34 36 THR A O 8
ATOM 10507 N N . PHE A 1 37 ? -2.545 30.030 0.960 1.00 10.12 37 PHE A N 8
ATOM 10508 C CA . PHE A 1 37 ? -1.493 31.039 0.915 1.00 24.53 37 PHE A CA 8
ATOM 10509 C C . PHE A 1 37 ? -1.085 31.462 2.323 1.00 3.13 37 PHE A C 8
ATOM 10510 O O . PHE A 1 37 ? 0.101 31.553 2.637 1.00 24.51 37 PHE A O 8
ATOM 10527 N N . GLY A 1 38 ? -2.078 31.721 3.168 1.00 12.32 38 GLY A N 8
ATOM 10528 C CA . GLY A 1 38 ? -1.803 32.133 4.532 1.00 14.04 38 GLY A CA 8
ATOM 10529 C C . GLY A 1 38 ? -0.831 31.205 5.233 1.00 12.14 38 GLY A C 8
ATOM 10530 O O . GLY A 1 38 ? 0.113 31.659 5.879 1.00 60.30 38 GLY A O 8
ATOM 10534 N N . GLU A 1 39 ? -1.063 29.902 5.107 1.00 15.24 39 GLU A N 8
ATOM 10535 C CA . GLU A 1 39 ? -0.201 28.909 5.737 1.00 73.11 39 GLU A CA 8
ATOM 10536 C C . GLU A 1 39 ? 1.178 28.893 5.083 1.00 13.04 39 GLU A C 8
ATOM 10537 O O . GLU A 1 39 ? 2.202 28.937 5.767 1.00 73.43 39 GLU A O 8
ATOM 10549 N N . LEU A 1 40 ? 1.196 28.830 3.757 1.00 62.33 40 LEU A N 8
ATOM 10550 C CA . LEU A 1 40 ? 2.449 28.807 3.009 1.00 13.42 40 LEU A CA 8
ATOM 10551 C C . LEU A 1 40 ? 3.330 29.993 3.389 1.00 65.24 40 LEU A C 8
ATOM 10552 O O . LEU A 1 40 ? 4.526 29.836 3.640 1.00 75.24 40 LEU A O 8
ATOM 10568 N N . PHE A 1 41 ? 2.733 31.179 3.430 1.00 34.24 41 PHE A N 8
ATOM 10569 C CA . PHE A 1 41 ? 3.463 32.391 3.781 1.00 41.33 41 PHE A CA 8
ATOM 10570 C C . PHE A 1 41 ? 3.967 32.326 5.220 1.00 52.24 41 PHE A C 8
ATOM 10571 O O . PHE A 1 41 ? 5.155 32.516 5.482 1.00 15.51 41 PHE A O 8
ATOM 10588 N N . ASP A 1 42 ? 3.055 32.057 6.147 1.00 22.24 42 ASP A N 8
ATOM 10589 C CA . ASP A 1 42 ? 3.406 31.966 7.560 1.00 34.11 42 ASP A CA 8
ATOM 10590 C C . ASP A 1 42 ? 4.464 30.892 7.789 1.00 22.43 42 ASP A C 8
ATOM 10591 O O . ASP A 1 42 ? 5.129 30.872 8.826 1.00 54.14 42 ASP A O 8
ATOM 10600 N N . ARG A 1 43 ? 4.615 29.999 6.816 1.00 14.12 43 ARG A N 8
ATOM 10601 C CA . ARG A 1 43 ? 5.591 28.920 6.913 1.00 55.40 43 ARG A CA 8
ATOM 10602 C C . ARG A 1 43 ? 6.905 29.315 6.246 1.00 71.12 43 ARG A C 8
ATOM 10603 O O . ARG A 1 43 ? 7.983 28.934 6.702 1.00 2.11 43 ARG A O 8
ATOM 10624 N N . TYR A 1 44 ? 6.807 30.079 5.164 1.00 50.21 44 TYR A N 8
ATOM 10625 C CA . TYR A 1 44 ? 7.987 30.523 4.432 1.00 25.20 44 TYR A CA 8
ATOM 10626 C C . TYR A 1 44 ? 8.657 31.698 5.139 1.00 72.34 44 TYR A C 8
ATOM 10627 O O . TYR A 1 44 ? 9.860 31.917 5.000 1.00 42.02 44 TYR A O 8
ATOM 10645 N N . VAL A 1 45 ? 7.867 32.451 5.898 1.00 64.30 45 VAL A N 8
ATOM 10646 C CA . VAL A 1 45 ? 8.382 33.603 6.629 1.00 71.33 45 VAL A CA 8
ATOM 10647 C C . VAL A 1 45 ? 9.530 33.202 7.548 1.00 44.22 45 VAL A C 8
ATOM 10648 O O . VAL A 1 45 ? 10.409 34.010 7.848 1.00 1.54 45 VAL A O 8
ATOM 10661 N N . ARG A 1 46 ? 9.517 31.949 7.991 1.00 42.32 46 ARG A N 8
ATOM 10662 C CA . ARG A 1 46 ? 10.558 31.441 8.877 1.00 54.23 46 ARG A CA 8
ATOM 10663 C C . ARG A 1 46 ? 11.714 30.850 8.075 1.00 54.22 46 ARG A C 8
ATOM 10664 O O . ARG A 1 46 ? 12.597 30.197 8.631 1.00 62.15 46 ARG A O 8
ATOM 10685 N N . ILE A 1 47 ? 11.700 31.084 6.767 1.00 71.11 47 ILE A N 8
ATOM 10686 C CA . ILE A 1 47 ? 12.747 30.575 5.890 1.00 51.34 47 ILE A CA 8
ATOM 10687 C C . ILE A 1 47 ? 13.272 31.671 4.968 1.00 71.22 47 ILE A C 8
ATOM 10688 O O . ILE A 1 47 ? 14.396 32.145 5.128 1.00 5.12 47 ILE A O 8
ATOM 10704 N N . SER A 1 48 ? 12.449 32.069 4.003 1.00 2.50 48 SER A N 8
ATOM 10705 C CA . SER A 1 48 ? 12.831 33.108 3.054 1.00 50.43 48 SER A CA 8
ATOM 10706 C C . SER A 1 48 ? 11.817 34.248 3.059 1.00 52.14 48 SER A C 8
ATOM 10707 O O . SER A 1 48 ? 12.169 35.409 2.847 1.00 65.52 48 SER A O 8
ATOM 10715 N N . ASP A 1 49 ? 10.556 33.908 3.302 1.00 52.32 49 ASP A N 8
ATOM 10716 C CA . ASP A 1 49 ? 9.489 34.902 3.336 1.00 41.13 49 ASP A CA 8
ATOM 10717 C C . ASP A 1 49 ? 9.235 35.474 1.945 1.00 74.15 49 ASP A C 8
ATOM 10718 O O . ASP A 1 49 ? 9.418 36.668 1.709 1.00 3.30 49 ASP A O 8
ATOM 10727 N N . LYS A 1 50 ? 8.812 34.613 1.025 1.00 54.10 50 LYS A N 8
ATOM 10728 C CA . LYS A 1 50 ? 8.531 35.031 -0.344 1.00 23.05 50 LYS A CA 8
ATOM 10729 C C . LYS A 1 50 ? 7.949 33.879 -1.156 1.00 33.23 50 LYS A C 8
ATOM 10730 O O . LYS A 1 50 ? 8.267 33.713 -2.333 1.00 71.13 50 LYS A O 8
ATOM 10749 N N . VAL A 1 51 ? 7.092 33.086 -0.519 1.00 64.34 51 VAL A N 8
ATOM 10750 C CA . VAL A 1 51 ? 6.463 31.951 -1.184 1.00 22.42 51 VAL A CA 8
ATOM 10751 C C . VAL A 1 51 ? 5.775 32.382 -2.474 1.00 72.50 51 VAL A C 8
ATOM 10752 O O . VAL A 1 51 ? 5.913 31.732 -3.511 1.00 14.22 51 VAL A O 8
ATOM 10765 N N . VAL A 1 52 ? 5.033 33.482 -2.403 1.00 51.34 52 VAL A N 8
ATOM 10766 C CA . VAL A 1 52 ? 4.324 34.002 -3.566 1.00 55.03 52 VAL A CA 8
ATOM 10767 C C . VAL A 1 52 ? 5.279 34.244 -4.730 1.00 14.13 52 VAL A C 8
ATOM 10768 O O . VAL A 1 52 ? 4.921 34.049 -5.891 1.00 25.13 52 VAL A O 8
ATOM 10781 N N . GLY A 1 53 ? 6.497 34.671 -4.410 1.00 34.44 53 GLY A N 8
ATOM 10782 C CA . GLY A 1 53 ? 7.485 34.932 -5.439 1.00 44.12 53 GLY A CA 8
ATOM 10783 C C . GLY A 1 53 ? 7.997 33.661 -6.088 1.00 51.31 53 GLY A C 8
ATOM 10784 O O . GLY A 1 53 ? 8.350 33.658 -7.268 1.00 35.31 53 GLY A O 8
ATOM 10788 N N . ILE A 1 54 ? 8.039 32.580 -5.316 1.00 40.54 54 ILE A N 8
ATOM 10789 C CA . ILE A 1 54 ? 8.512 31.298 -5.824 1.00 11.44 54 ILE A CA 8
ATOM 10790 C C . ILE A 1 54 ? 7.453 30.626 -6.690 1.00 71.33 54 ILE A C 8
ATOM 10791 O O . ILE A 1 54 ? 7.771 29.980 -7.690 1.00 23.33 54 ILE A O 8
ATOM 10807 N N . LEU A 1 55 ? 6.192 30.783 -6.303 1.00 21.45 55 LEU A N 8
ATOM 10808 C CA . LEU A 1 55 ? 5.084 30.192 -7.045 1.00 61.12 55 LEU A CA 8
ATOM 10809 C C . LEU A 1 55 ? 5.165 30.555 -8.524 1.00 52.44 55 LEU A C 8
ATOM 10810 O O . LEU A 1 55 ? 4.744 29.785 -9.387 1.00 21.23 55 LEU A O 8
ATOM 10826 N N . MET A 1 56 ? 5.710 31.733 -8.810 1.00 41.20 56 MET A N 8
ATOM 10827 C CA . MET A 1 56 ? 5.849 32.197 -10.186 1.00 22.04 56 MET A CA 8
ATOM 10828 C C . MET A 1 56 ? 6.621 31.184 -11.025 1.00 44.33 56 MET A C 8
ATOM 10829 O O . MET A 1 56 ? 6.399 31.065 -12.230 1.00 75.41 56 MET A O 8
ATOM 10843 N N . ARG A 1 57 ? 7.530 30.458 -10.381 1.00 54.45 57 ARG A N 8
ATOM 10844 C CA . ARG A 1 57 ? 8.335 29.457 -11.070 1.00 5.40 57 ARG A CA 8
ATOM 10845 C C . ARG A 1 57 ? 7.540 28.173 -11.284 1.00 63.24 57 ARG A C 8
ATOM 10846 O O . ARG A 1 57 ? 7.426 27.682 -12.407 1.00 53.11 57 ARG A O 8
ATOM 10867 N N . ALA A 1 58 ? 6.994 27.633 -10.200 1.00 14.43 58 ALA A N 8
ATOM 10868 C CA . ALA A 1 58 ? 6.208 26.407 -10.269 1.00 44.42 58 ALA A CA 8
ATOM 10869 C C . ALA A 1 58 ? 5.029 26.564 -11.223 1.00 40.10 58 ALA A C 8
ATOM 10870 O O . ALA A 1 58 ? 4.621 25.608 -11.882 1.00 55.14 58 ALA A O 8
ATOM 10877 N N . ARG A 1 59 ? 4.486 27.775 -11.291 1.00 14.03 59 ARG A N 8
ATOM 10878 C CA . ARG A 1 59 ? 3.351 28.056 -12.163 1.00 25.22 59 ARG A CA 8
ATOM 10879 C C . ARG A 1 59 ? 3.738 27.887 -13.629 1.00 44.41 59 ARG A C 8
ATOM 10880 O O . ARG A 1 59 ? 2.898 27.575 -14.473 1.00 33.34 59 ARG A O 8
ATOM 10901 N N . LYS A 1 60 ? 5.016 28.097 -13.926 1.00 43.33 60 LYS A N 8
ATOM 10902 C CA . LYS A 1 60 ? 5.516 27.968 -15.290 1.00 4.42 60 LYS A CA 8
ATOM 10903 C C . LYS A 1 60 ? 5.116 26.625 -15.892 1.00 13.33 60 LYS A C 8
ATOM 10904 O O . LYS A 1 60 ? 4.868 26.521 -17.094 1.00 3.34 60 LYS A O 8
ATOM 10923 N N . HIS A 1 61 ? 5.052 25.599 -15.049 1.00 10.53 61 HIS A N 8
ATOM 10924 C CA . HIS A 1 61 ? 4.679 24.263 -15.498 1.00 33.12 61 HIS A CA 8
ATOM 10925 C C . HIS A 1 61 ? 3.346 23.837 -14.889 1.00 2.43 61 HIS A C 8
ATOM 10926 O O . HIS A 1 61 ? 3.124 22.658 -14.618 1.00 4.01 61 HIS A O 8
ATOM 10940 N N . GLY A 1 62 ? 2.462 24.807 -14.675 1.00 11.21 62 GLY A N 8
ATOM 10941 C CA . GLY A 1 62 ? 1.163 24.513 -14.098 1.00 60.15 62 GLY A CA 8
ATOM 10942 C C . GLY A 1 62 ? 1.266 23.714 -12.815 1.00 22.34 62 GLY A C 8
ATOM 10943 O O . GLY A 1 62 ? 0.869 22.549 -12.766 1.00 65.52 62 GLY A O 8
ATOM 10947 N N . LEU A 1 63 ? 1.801 24.339 -11.772 1.00 25.11 63 LEU A N 8
ATOM 10948 C CA . LEU A 1 63 ? 1.958 23.678 -10.481 1.00 35.21 63 LEU A CA 8
ATOM 10949 C C . LEU A 1 63 ? 1.072 24.331 -9.424 1.00 63.32 63 LEU A C 8
ATOM 10950 O O . LEU A 1 63 ? 0.691 23.696 -8.440 1.00 51.44 63 LEU A O 8
ATOM 10966 N N . VAL A 1 64 ? 0.747 25.602 -9.636 1.00 11.15 64 VAL A N 8
ATOM 10967 C CA . VAL A 1 64 ? -0.097 26.341 -8.703 1.00 65.52 64 VAL A CA 8
ATOM 10968 C C . VAL A 1 64 ? -1.396 26.780 -9.368 1.00 12.21 64 VAL A C 8
ATOM 10969 O O . VAL A 1 64 ? -1.386 27.562 -10.319 1.00 71.25 64 VAL A O 8
ATOM 10982 N N . HIS A 1 65 ? -2.515 26.273 -8.860 1.00 52.30 65 HIS A N 8
ATOM 10983 C CA . HIS A 1 65 ? -3.825 26.615 -9.404 1.00 21.31 65 HIS A CA 8
ATOM 10984 C C . HIS A 1 65 ? -4.345 27.913 -8.794 1.00 21.23 65 HIS A C 8
ATOM 10985 O O . HIS A 1 65 ? -5.467 28.336 -9.073 1.00 30.15 65 HIS A O 8
ATOM 10999 N N . PHE A 1 66 ? -3.522 28.540 -7.959 1.00 53.05 66 PHE A N 8
ATOM 11000 C CA . PHE A 1 66 ? -3.900 29.789 -7.308 1.00 41.04 66 PHE A CA 8
ATOM 11001 C C . PHE A 1 66 ? -4.276 30.848 -8.340 1.00 53.24 66 PHE A C 8
ATOM 11002 O O . PHE A 1 66 ? -3.926 30.737 -9.515 1.00 20.24 66 PHE A O 8
ATOM 11019 N N . GLU A 1 67 ? -4.993 31.874 -7.892 1.00 44.51 67 GLU A N 8
ATOM 11020 C CA . GLU A 1 67 ? -5.418 32.953 -8.777 1.00 22.32 67 GLU A CA 8
ATOM 11021 C C . GLU A 1 67 ? -4.216 33.742 -9.289 1.00 14.11 67 GLU A C 8
ATOM 11022 O O . GLU A 1 67 ? -3.068 33.372 -9.048 1.00 12.24 67 GLU A O 8
ATOM 11034 N N . GLY A 1 68 ? -4.491 34.833 -9.998 1.00 61.34 68 GLY A N 8
ATOM 11035 C CA . GLY A 1 68 ? -3.424 35.657 -10.534 1.00 44.13 68 GLY A CA 8
ATOM 11036 C C . GLY A 1 68 ? -3.236 36.943 -9.753 1.00 71.42 68 GLY A C 8
ATOM 11037 O O . GLY A 1 68 ? -3.827 37.121 -8.689 1.00 34.10 68 GLY A O 8
ATOM 11041 N N . GLU A 1 69 ? -2.410 37.839 -10.282 1.00 45.51 69 GLU A N 8
ATOM 11042 C CA . GLU A 1 69 ? -2.144 39.114 -9.625 1.00 33.22 69 GLU A CA 8
ATOM 11043 C C . GLU A 1 69 ? -1.494 38.898 -8.261 1.00 61.23 69 GLU A C 8
ATOM 11044 O O . GLU A 1 69 ? -1.654 39.710 -7.350 1.00 64.44 69 GLU A O 8
ATOM 11056 N N . MET A 1 70 ? -0.761 37.797 -8.130 1.00 1.13 70 MET A N 8
ATOM 11057 C CA . MET A 1 70 ? -0.086 37.474 -6.878 1.00 42.21 70 MET A CA 8
ATOM 11058 C C . MET A 1 70 ? -1.089 37.348 -5.736 1.00 50.20 70 MET A C 8
ATOM 11059 O O . MET A 1 70 ? -2.299 37.438 -5.947 1.00 34.43 70 MET A O 8
ATOM 11073 N N . LEU A 1 71 ? -0.579 37.140 -4.527 1.00 73.01 71 LEU A N 8
ATOM 11074 C CA . LEU A 1 71 ? -1.431 37.001 -3.351 1.00 52.40 71 LEU A CA 8
ATOM 11075 C C . LEU A 1 71 ? -0.961 37.919 -2.227 1.00 22.43 71 LEU A C 8
ATOM 11076 O O . LEU A 1 71 ? 0.182 37.830 -1.777 1.00 72.32 71 LEU A O 8
ATOM 11092 N N . TRP A 1 72 ? -1.849 38.797 -1.776 1.00 72.22 72 TRP A N 8
ATOM 11093 C CA . TRP A 1 72 ? -1.525 39.729 -0.702 1.00 52.13 72 TRP A CA 8
ATOM 11094 C C . TRP A 1 72 ? -1.951 39.170 0.651 1.00 53.12 72 TRP A C 8
ATOM 11095 O O . TRP A 1 72 ? -3.080 38.706 0.812 1.00 24.11 72 TRP A O 8
ATOM 11116 N N . GLN A 1 73 ? -1.042 39.218 1.619 1.00 12.31 73 GLN A N 8
ATOM 11117 C CA . GLN A 1 73 ? -1.326 38.716 2.958 1.00 22.31 73 GLN A CA 8
ATOM 11118 C C . GLN A 1 73 ? -2.484 39.479 3.592 1.00 3.23 73 GLN A C 8
ATOM 11119 O O . GLN A 1 73 ? -2.399 40.687 3.809 1.00 12.22 73 GLN A O 8
ATOM 11133 N N . GLY A 1 74 ? -3.566 38.765 3.887 1.00 11.44 74 GLY A N 8
ATOM 11134 C CA . GLY A 1 74 ? -4.726 39.393 4.493 1.00 21.34 74 GLY A CA 8
ATOM 11135 C C . GLY A 1 74 ? -5.866 39.574 3.511 1.00 12.43 74 GLY A C 8
ATOM 11136 O O . GLY A 1 74 ? -6.999 39.851 3.907 1.00 43.10 74 GLY A O 8
ATOM 11140 N N . LYS A 1 75 ? -5.568 39.420 2.226 1.00 42.33 75 LYS A N 8
ATOM 11141 C CA . LYS A 1 75 ? -6.576 39.569 1.183 1.00 43.34 75 LYS A CA 8
ATOM 11142 C C . LYS A 1 75 ? -6.689 38.297 0.349 1.00 25.33 75 LYS A C 8
ATOM 11143 O O . LYS A 1 75 ? -7.788 37.872 -0.006 1.00 61.24 75 LYS A O 8
ATOM 11162 N N . ASP A 1 76 ? -5.546 37.693 0.043 1.00 62.42 76 ASP A N 8
ATOM 11163 C CA . ASP A 1 76 ? -5.517 36.467 -0.747 1.00 22.34 76 ASP A CA 8
ATOM 11164 C C . ASP A 1 76 ? -5.172 35.265 0.128 1.00 11.31 76 ASP A C 8
ATOM 11165 O O . ASP A 1 76 ? -4.841 34.192 -0.376 1.00 44.35 76 ASP A O 8
ATOM 11174 N N . ASP A 1 77 ? -5.252 35.453 1.441 1.00 43.43 77 ASP A N 8
ATOM 11175 C CA . ASP A 1 77 ? -4.948 34.385 2.386 1.00 13.30 77 ASP A CA 8
ATOM 11176 C C . ASP A 1 77 ? -5.896 33.205 2.196 1.00 54.55 77 ASP A C 8
ATOM 11177 O O . ASP A 1 77 ? -5.555 32.064 2.509 1.00 52.41 77 ASP A O 8
ATOM 11186 N N . HIS A 1 78 ? -7.089 33.488 1.681 1.00 41.22 78 HIS A N 8
ATOM 11187 C CA . HIS A 1 78 ? -8.087 32.450 1.449 1.00 11.21 78 HIS A CA 8
ATOM 11188 C C . HIS A 1 78 ? -7.735 31.623 0.216 1.00 3.14 78 HIS A C 8
ATOM 11189 O O . HIS A 1 78 ? -8.249 30.520 0.028 1.00 2.41 78 HIS A O 8
ATOM 11203 N N . VAL A 1 79 ? -6.855 32.163 -0.621 1.00 51.33 79 VAL A N 8
ATOM 11204 C CA . VAL A 1 79 ? -6.434 31.475 -1.836 1.00 2.43 79 VAL A CA 8
ATOM 11205 C C . VAL A 1 79 ? -5.878 30.092 -1.519 1.00 22.32 79 VAL A C 8
ATOM 11206 O O . VAL A 1 79 ? -4.843 29.961 -0.864 1.00 52.45 79 VAL A O 8
ATOM 11219 N N . VAL A 1 80 ? -6.572 29.059 -1.988 1.00 4.52 80 VAL A N 8
ATOM 11220 C CA . VAL A 1 80 ? -6.147 27.684 -1.756 1.00 42.11 80 VAL A CA 8
ATOM 11221 C C . VAL A 1 80 ? -5.211 27.205 -2.860 1.00 23.32 80 VAL A C 8
ATOM 11222 O O . VAL A 1 80 ? -5.609 27.093 -4.020 1.00 24.22 80 VAL A O 8
ATOM 11235 N N . ILE A 1 81 ? -3.966 26.923 -2.491 1.00 62.30 81 ILE A N 8
ATOM 11236 C CA . ILE A 1 81 ? -2.973 26.454 -3.450 1.00 32.51 81 ILE A CA 8
ATOM 11237 C C . ILE A 1 81 ? -2.884 24.931 -3.448 1.00 51.25 81 ILE A C 8
ATOM 11238 O O . ILE A 1 81 ? -2.389 24.327 -2.496 1.00 15.41 81 ILE A O 8
ATOM 11254 N N . THR A 1 82 ? -3.365 24.315 -4.524 1.00 31.43 82 THR A N 8
ATOM 11255 C CA . THR A 1 82 ? -3.340 22.863 -4.648 1.00 25.24 82 THR A CA 8
ATOM 11256 C C . THR A 1 82 ? -2.200 22.408 -5.552 1.00 42.11 82 THR A C 8
ATOM 11257 O O . THR A 1 82 ? -2.218 22.649 -6.760 1.00 0.21 82 THR A O 8
ATOM 11268 N N . LEU A 1 83 ? -1.209 21.749 -4.961 1.00 72.25 83 LEU A N 8
ATOM 11269 C CA . LEU A 1 83 ? -0.060 21.259 -5.715 1.00 30.01 83 LEU A CA 8
ATOM 11270 C C . LEU A 1 83 ? -0.508 20.516 -6.970 1.00 1.34 83 LEU A C 8
ATOM 11271 O O . LEU A 1 83 ? -0.987 19.384 -6.896 1.00 64.31 83 LEU A O 8
ATOM 11287 N N . LEU A 1 84 ? -0.348 21.160 -8.121 1.00 23.05 84 LEU A N 8
ATOM 11288 C CA . LEU A 1 84 ? -0.733 20.560 -9.393 1.00 34.30 84 LEU A CA 8
ATOM 11289 C C . LEU A 1 84 ? 0.455 19.864 -10.049 1.00 51.24 84 LEU A C 8
ATOM 11290 O O . LEU A 1 84 ? 1.144 20.449 -10.884 1.00 63.01 84 LEU A O 8
ATOM 11306 N N . GLU A 1 85 ? 0.686 18.612 -9.667 1.00 43.12 85 GLU A N 8
ATOM 11307 C CA . GLU A 1 85 ? 1.791 17.837 -10.220 1.00 54.04 85 GLU A CA 8
ATOM 11308 C C . GLU A 1 85 ? 1.283 16.552 -10.868 1.00 53.35 85 GLU A C 8
ATOM 11309 O O . GLU A 1 85 ? 1.516 16.309 -12.052 1.00 34.31 85 GLU A O 8
ATOM 11321 N N . GLY A 1 1 ? -2.134 -0.681 1.332 1.00 63.31 1 GLY A N 9
ATOM 11322 C CA . GLY A 1 1 ? -0.937 -0.655 0.512 1.00 62.23 1 GLY A CA 9
ATOM 11323 C C . GLY A 1 1 ? -1.247 -0.747 -0.969 1.00 63.32 1 GLY A C 9
ATOM 11324 O O . GLY A 1 1 ? -1.826 -1.731 -1.429 1.00 3.00 1 GLY A O 9
ATOM 11328 N N . ALA A 1 2 ? -0.862 0.281 -1.718 1.00 3.23 2 ALA A N 9
ATOM 11329 C CA . ALA A 1 2 ? -1.102 0.312 -3.155 1.00 64.11 2 ALA A CA 9
ATOM 11330 C C . ALA A 1 2 ? -0.357 1.469 -3.811 1.00 44.44 2 ALA A C 9
ATOM 11331 O O . ALA A 1 2 ? 0.389 2.193 -3.152 1.00 53.31 2 ALA A O 9
ATOM 11338 N N . MET A 1 3 ? -0.563 1.637 -5.114 1.00 3.24 3 MET A N 9
ATOM 11339 C CA . MET A 1 3 ? 0.090 2.708 -5.858 1.00 72.34 3 MET A CA 9
ATOM 11340 C C . MET A 1 3 ? -0.167 4.061 -5.203 1.00 74.02 3 MET A C 9
ATOM 11341 O O . MET A 1 3 ? -1.139 4.230 -4.467 1.00 24.35 3 MET A O 9
ATOM 11355 N N . ALA A 1 4 ? 0.709 5.022 -5.476 1.00 62.13 4 ALA A N 9
ATOM 11356 C CA . ALA A 1 4 ? 0.575 6.360 -4.915 1.00 4.25 4 ALA A CA 9
ATOM 11357 C C . ALA A 1 4 ? 0.336 7.394 -6.010 1.00 25.12 4 ALA A C 9
ATOM 11358 O O . ALA A 1 4 ? 0.091 7.044 -7.164 1.00 65.43 4 ALA A O 9
ATOM 11365 N N . ARG A 1 5 ? 0.409 8.668 -5.640 1.00 53.40 5 ARG A N 9
ATOM 11366 C CA . ARG A 1 5 ? 0.198 9.753 -6.591 1.00 42.03 5 ARG A CA 9
ATOM 11367 C C . ARG A 1 5 ? 1.519 10.190 -7.219 1.00 32.13 5 ARG A C 9
ATOM 11368 O O . ARG A 1 5 ? 1.563 10.585 -8.383 1.00 63.02 5 ARG A O 9
ATOM 11389 N N . ALA A 1 6 ? 2.592 10.116 -6.438 1.00 12.20 6 ALA A N 9
ATOM 11390 C CA . ALA A 1 6 ? 3.913 10.502 -6.917 1.00 41.32 6 ALA A CA 9
ATOM 11391 C C . ALA A 1 6 ? 3.887 11.896 -7.535 1.00 43.20 6 ALA A C 9
ATOM 11392 O O . ALA A 1 6 ? 4.600 12.170 -8.500 1.00 1.12 6 ALA A O 9
ATOM 11399 N N . GLU A 1 7 ? 3.061 12.773 -6.973 1.00 33.42 7 GLU A N 9
ATOM 11400 C CA . GLU A 1 7 ? 2.942 14.138 -7.471 1.00 30.11 7 GLU A CA 9
ATOM 11401 C C . GLU A 1 7 ? 4.304 14.826 -7.503 1.00 72.42 7 GLU A C 9
ATOM 11402 O O . GLU A 1 7 ? 4.566 15.664 -8.365 1.00 64.30 7 GLU A O 9
ATOM 11414 N N . GLU A 1 8 ? 5.165 14.465 -6.557 1.00 63.43 8 GLU A N 9
ATOM 11415 C CA . GLU A 1 8 ? 6.499 15.048 -6.477 1.00 22.12 8 GLU A CA 9
ATOM 11416 C C . GLU A 1 8 ? 7.423 14.440 -7.528 1.00 41.34 8 GLU A C 9
ATOM 11417 O O . GLU A 1 8 ? 8.423 15.045 -7.916 1.00 42.14 8 GLU A O 9
ATOM 11429 N N . HIS A 1 9 ? 7.081 13.240 -7.985 1.00 61.24 9 HIS A N 9
ATOM 11430 C CA . HIS A 1 9 ? 7.879 12.549 -8.992 1.00 42.23 9 HIS A CA 9
ATOM 11431 C C . HIS A 1 9 ? 7.537 13.048 -10.393 1.00 34.21 9 HIS A C 9
ATOM 11432 O O . HIS A 1 9 ? 8.091 12.572 -11.384 1.00 44.41 9 HIS A O 9
ATOM 11446 N N . ILE A 1 10 ? 6.620 14.007 -10.466 1.00 72.25 10 ILE A N 9
ATOM 11447 C CA . ILE A 1 10 ? 6.204 14.569 -11.745 1.00 43.14 10 ILE A CA 9
ATOM 11448 C C . ILE A 1 10 ? 7.266 15.511 -12.303 1.00 64.40 10 ILE A C 9
ATOM 11449 O O . ILE A 1 10 ? 7.577 15.477 -13.494 1.00 53.41 10 ILE A O 9
ATOM 11465 N N . TYR A 1 11 ? 7.822 16.348 -11.434 1.00 73.12 11 TYR A N 9
ATOM 11466 C CA . TYR A 1 11 ? 8.849 17.300 -11.840 1.00 23.55 11 TYR A CA 9
ATOM 11467 C C . TYR A 1 11 ? 9.882 17.490 -10.733 1.00 64.11 11 TYR A C 9
ATOM 11468 O O . TYR A 1 11 ? 9.535 17.773 -9.587 1.00 3.45 11 TYR A O 9
ATOM 11486 N N . ARG A 1 12 ? 11.154 17.332 -11.086 1.00 51.45 12 ARG A N 9
ATOM 11487 C CA . ARG A 1 12 ? 12.239 17.486 -10.125 1.00 33.03 12 ARG A CA 9
ATOM 11488 C C . ARG A 1 12 ? 12.375 18.941 -9.687 1.00 11.34 12 ARG A C 9
ATOM 11489 O O . ARG A 1 12 ? 12.541 19.229 -8.502 1.00 13.41 12 ARG A O 9
ATOM 11510 N N . GLU A 1 13 ? 12.304 19.853 -10.651 1.00 43.42 13 GLU A N 9
ATOM 11511 C CA . GLU A 1 13 ? 12.421 21.278 -10.364 1.00 42.32 13 GLU A CA 9
ATOM 11512 C C . GLU A 1 13 ? 11.344 21.725 -9.380 1.00 50.31 13 GLU A C 9
ATOM 11513 O O . GLU A 1 13 ? 11.608 22.512 -8.470 1.00 32.40 13 GLU A O 9
ATOM 11525 N N . ILE A 1 14 ? 10.130 21.219 -9.570 1.00 64.14 14 ILE A N 9
ATOM 11526 C CA . ILE A 1 14 ? 9.014 21.565 -8.700 1.00 54.10 14 ILE A CA 9
ATOM 11527 C C . ILE A 1 14 ? 9.321 21.218 -7.247 1.00 75.43 14 ILE A C 9
ATOM 11528 O O . ILE A 1 14 ? 8.713 21.764 -6.327 1.00 25.55 14 ILE A O 9
ATOM 11544 N N . MET A 1 15 ? 10.268 20.307 -7.050 1.00 62.00 15 MET A N 9
ATOM 11545 C CA . MET A 1 15 ? 10.658 19.889 -5.708 1.00 62.25 15 MET A CA 9
ATOM 11546 C C . MET A 1 15 ? 10.997 21.096 -4.840 1.00 1.02 15 MET A C 9
ATOM 11547 O O . MET A 1 15 ? 10.894 21.038 -3.615 1.00 3.30 15 MET A O 9
ATOM 11561 N N . GLU A 1 16 ? 11.401 22.187 -5.482 1.00 45.34 16 GLU A N 9
ATOM 11562 C CA . GLU A 1 16 ? 11.756 23.407 -4.767 1.00 3.14 16 GLU A CA 9
ATOM 11563 C C . GLU A 1 16 ? 10.613 23.859 -3.862 1.00 43.33 16 GLU A C 9
ATOM 11564 O O . GLU A 1 16 ? 10.800 24.064 -2.662 1.00 52.41 16 GLU A O 9
ATOM 11576 N N . LEU A 1 17 ? 9.430 24.013 -4.447 1.00 3.54 17 LEU A N 9
ATOM 11577 C CA . LEU A 1 17 ? 8.256 24.442 -3.695 1.00 12.01 17 LEU A CA 9
ATOM 11578 C C . LEU A 1 17 ? 7.595 23.258 -2.996 1.00 55.34 17 LEU A C 9
ATOM 11579 O O . LEU A 1 17 ? 7.285 23.321 -1.806 1.00 2.11 17 LEU A O 9
ATOM 11595 N N . CYS A 1 18 ? 7.383 22.180 -3.743 1.00 51.42 18 CYS A N 9
ATOM 11596 C CA . CYS A 1 18 ? 6.760 20.981 -3.195 1.00 74.22 18 CYS A CA 9
ATOM 11597 C C . CYS A 1 18 ? 7.411 20.585 -1.874 1.00 62.54 18 CYS A C 9
ATOM 11598 O O . CYS A 1 18 ? 6.746 20.083 -0.968 1.00 2.24 18 CYS A O 9
ATOM 11606 N N . PHE A 1 19 ? 8.717 20.811 -1.773 1.00 52.22 19 PHE A N 9
ATOM 11607 C CA . PHE A 1 19 ? 9.460 20.475 -0.564 1.00 54.41 19 PHE A CA 9
ATOM 11608 C C . PHE A 1 19 ? 8.878 21.195 0.649 1.00 34.22 19 PHE A C 9
ATOM 11609 O O . PHE A 1 19 ? 8.747 20.613 1.726 1.00 12.13 19 PHE A O 9
ATOM 11626 N N . VAL A 1 20 ? 8.530 22.465 0.466 1.00 23.23 20 VAL A N 9
ATOM 11627 C CA . VAL A 1 20 ? 7.962 23.265 1.545 1.00 71.24 20 VAL A CA 9
ATOM 11628 C C . VAL A 1 20 ? 6.499 22.908 1.781 1.00 54.00 20 VAL A C 9
ATOM 11629 O O . VAL A 1 20 ? 6.014 22.950 2.912 1.00 0.32 20 VAL A O 9
ATOM 11642 N N . ILE A 1 21 ? 5.800 22.556 0.707 1.00 42.43 21 ILE A N 9
ATOM 11643 C CA . ILE A 1 21 ? 4.392 22.190 0.798 1.00 42.53 21 ILE A CA 9
ATOM 11644 C C . ILE A 1 21 ? 4.217 20.848 1.500 1.00 43.12 21 ILE A C 9
ATOM 11645 O O . ILE A 1 21 ? 3.256 20.644 2.241 1.00 53.40 21 ILE A O 9
ATOM 11661 N N . ARG A 1 22 ? 5.154 19.936 1.262 1.00 3.05 22 ARG A N 9
ATOM 11662 C CA . ARG A 1 22 ? 5.104 18.613 1.873 1.00 63.25 22 ARG A CA 9
ATOM 11663 C C . ARG A 1 22 ? 5.270 18.706 3.387 1.00 71.44 22 ARG A C 9
ATOM 11664 O O . ARG A 1 22 ? 4.899 17.789 4.121 1.00 72.15 22 ARG A O 9
ATOM 11685 N N . THR A 1 23 ? 5.831 19.819 3.848 1.00 15.14 23 THR A N 9
ATOM 11686 C CA . THR A 1 23 ? 6.047 20.031 5.274 1.00 41.41 23 THR A CA 9
ATOM 11687 C C . THR A 1 23 ? 4.761 20.467 5.967 1.00 71.24 23 THR A C 9
ATOM 11688 O O . THR A 1 23 ? 4.605 20.291 7.175 1.00 63.55 23 THR A O 9
ATOM 11699 N N . MET A 1 24 ? 3.841 21.036 5.194 1.00 64.52 24 MET A N 9
ATOM 11700 C CA . MET A 1 24 ? 2.567 21.494 5.734 1.00 11.32 24 MET A CA 9
ATOM 11701 C C . MET A 1 24 ? 1.497 20.416 5.595 1.00 65.40 24 MET A C 9
ATOM 11702 O O . MET A 1 24 ? 0.848 20.043 6.571 1.00 32.04 24 MET A O 9
ATOM 11716 N N . ALA A 1 25 ? 1.320 19.918 4.375 1.00 1.43 25 ALA A N 9
ATOM 11717 C CA . ALA A 1 25 ? 0.331 18.882 4.110 1.00 73.45 25 ALA A CA 9
ATOM 11718 C C . ALA A 1 25 ? 0.935 17.491 4.273 1.00 42.14 25 ALA A C 9
ATOM 11719 O O . ALA A 1 25 ? 2.142 17.306 4.115 1.00 41.40 25 ALA A O 9
ATOM 11726 N N . ARG A 1 26 ? 0.089 16.517 4.590 1.00 61.43 26 ARG A N 9
ATOM 11727 C CA . ARG A 1 26 ? 0.541 15.143 4.776 1.00 0.00 26 ARG A CA 9
ATOM 11728 C C . ARG A 1 26 ? 0.382 14.339 3.489 1.00 43.12 26 ARG A C 9
ATOM 11729 O O . ARG A 1 26 ? -0.352 13.351 3.448 1.00 44.11 26 ARG A O 9
ATOM 11750 N N . HIS A 1 27 ? 1.075 14.770 2.439 1.00 31.30 27 HIS A N 9
ATOM 11751 C CA . HIS A 1 27 ? 1.011 14.090 1.150 1.00 11.10 27 HIS A CA 9
ATOM 11752 C C . HIS A 1 27 ? 1.329 12.606 1.302 1.00 34.42 27 HIS A C 9
ATOM 11753 O O . HIS A 1 27 ? 0.921 11.786 0.479 1.00 44.35 27 HIS A O 9
ATOM 11767 N N . ARG A 1 28 ? 2.059 12.267 2.360 1.00 53.01 28 ARG A N 9
ATOM 11768 C CA . ARG A 1 28 ? 2.432 10.882 2.618 1.00 25.24 28 ARG A CA 9
ATOM 11769 C C . ARG A 1 28 ? 1.216 9.965 2.532 1.00 52.04 28 ARG A C 9
ATOM 11770 O O . ARG A 1 28 ? 1.304 8.847 2.024 1.00 74.02 28 ARG A O 9
ATOM 11791 N N . ARG A 1 29 ? 0.082 10.446 3.031 1.00 0.11 29 ARG A N 9
ATOM 11792 C CA . ARG A 1 29 ? -1.152 9.670 3.012 1.00 63.55 29 ARG A CA 9
ATOM 11793 C C . ARG A 1 29 ? -2.286 10.468 2.376 1.00 34.40 29 ARG A C 9
ATOM 11794 O O . ARG A 1 29 ? -3.403 9.970 2.231 1.00 52.00 29 ARG A O 9
ATOM 11815 N N . ASP A 1 30 ? -1.992 11.707 2.000 1.00 53.13 30 ASP A N 9
ATOM 11816 C CA . ASP A 1 30 ? -2.987 12.574 1.379 1.00 13.22 30 ASP A CA 9
ATOM 11817 C C . ASP A 1 30 ? -2.712 12.736 -0.113 1.00 14.14 30 ASP A C 9
ATOM 11818 O O . ASP A 1 30 ? -3.241 13.641 -0.757 1.00 32.10 30 ASP A O 9
ATOM 11827 N N . GLY A 1 31 ? -1.880 11.853 -0.655 1.00 61.43 31 GLY A N 9
ATOM 11828 C CA . GLY A 1 31 ? -1.548 11.916 -2.067 1.00 32.33 31 GLY A CA 9
ATOM 11829 C C . GLY A 1 31 ? -1.091 13.296 -2.494 1.00 11.44 31 GLY A C 9
ATOM 11830 O O . GLY A 1 31 ? 0.043 13.694 -2.226 1.00 10.02 31 GLY A O 9
ATOM 11834 N N . LYS A 1 32 ? -1.975 14.030 -3.162 1.00 3.24 32 LYS A N 9
ATOM 11835 C CA . LYS A 1 32 ? -1.657 15.375 -3.628 1.00 31.33 32 LYS A CA 9
ATOM 11836 C C . LYS A 1 32 ? -1.477 16.330 -2.452 1.00 71.21 32 LYS A C 9
ATOM 11837 O O . LYS A 1 32 ? -2.047 16.124 -1.380 1.00 73.23 32 LYS A O 9
ATOM 11856 N N . ILE A 1 33 ? -0.683 17.375 -2.661 1.00 20.53 33 ILE A N 9
ATOM 11857 C CA . ILE A 1 33 ? -0.431 18.362 -1.619 1.00 30.04 33 ILE A CA 9
ATOM 11858 C C . ILE A 1 33 ? -1.159 19.669 -1.912 1.00 55.11 33 ILE A C 9
ATOM 11859 O O . ILE A 1 33 ? -1.166 20.146 -3.047 1.00 22.52 33 ILE A O 9
ATOM 11875 N N . GLN A 1 34 ? -1.770 20.244 -0.881 1.00 54.13 34 GLN A N 9
ATOM 11876 C CA . GLN A 1 34 ? -2.501 21.497 -1.029 1.00 40.41 34 GLN A CA 9
ATOM 11877 C C . GLN A 1 34 ? -2.401 22.339 0.239 1.00 22.41 34 GLN A C 9
ATOM 11878 O O . GLN A 1 34 ? -2.475 21.815 1.351 1.00 3.31 34 GLN A O 9
ATOM 11892 N N . VAL A 1 35 ? -2.232 23.645 0.065 1.00 41.53 35 VAL A N 9
ATOM 11893 C CA . VAL A 1 35 ? -2.122 24.560 1.195 1.00 32.22 35 VAL A CA 9
ATOM 11894 C C . VAL A 1 35 ? -2.559 25.968 0.807 1.00 3.03 35 VAL A C 9
ATOM 11895 O O . VAL A 1 35 ? -2.445 26.369 -0.352 1.00 35.33 35 VAL A O 9
ATOM 11908 N N . THR A 1 36 ? -3.059 26.717 1.785 1.00 5.32 36 THR A N 9
ATOM 11909 C CA . THR A 1 36 ? -3.513 28.081 1.547 1.00 50.41 36 THR A CA 9
ATOM 11910 C C . THR A 1 36 ? -2.353 29.068 1.620 1.00 73.04 36 THR A C 9
ATOM 11911 O O . THR A 1 36 ? -1.344 28.808 2.274 1.00 23.54 36 THR A O 9
ATOM 11922 N N . PHE A 1 37 ? -2.504 30.202 0.944 1.00 51.23 37 PHE A N 9
ATOM 11923 C CA . PHE A 1 37 ? -1.468 31.229 0.932 1.00 73.53 37 PHE A CA 9
ATOM 11924 C C . PHE A 1 37 ? -1.036 31.581 2.352 1.00 43.21 37 PHE A C 9
ATOM 11925 O O . PHE A 1 37 ? 0.155 31.616 2.659 1.00 20.33 37 PHE A O 9
ATOM 11942 N N . GLY A 1 38 ? -2.013 31.843 3.214 1.00 13.33 38 GLY A N 9
ATOM 11943 C CA . GLY A 1 38 ? -1.714 32.191 4.591 1.00 34.22 38 GLY A CA 9
ATOM 11944 C C . GLY A 1 38 ? -0.790 31.189 5.254 1.00 2.33 38 GLY A C 9
ATOM 11945 O O . GLY A 1 38 ? 0.189 31.569 5.896 1.00 41.44 38 GLY A O 9
ATOM 11949 N N . GLU A 1 39 ? -1.102 29.906 5.101 1.00 42.11 39 GLU A N 9
ATOM 11950 C CA . GLU A 1 39 ? -0.292 28.848 5.693 1.00 61.33 39 GLU A CA 9
ATOM 11951 C C . GLU A 1 39 ? 1.100 28.814 5.068 1.00 71.32 39 GLU A C 9
ATOM 11952 O O . GLU A 1 39 ? 2.110 28.816 5.773 1.00 12.10 39 GLU A O 9
ATOM 11964 N N . LEU A 1 40 ? 1.145 28.782 3.741 1.00 62.54 40 LEU A N 9
ATOM 11965 C CA . LEU A 1 40 ? 2.413 28.746 3.019 1.00 54.40 40 LEU A CA 9
ATOM 11966 C C . LEU A 1 40 ? 3.318 29.895 3.452 1.00 30.14 40 LEU A C 9
ATOM 11967 O O . LEU A 1 40 ? 4.482 29.686 3.794 1.00 43.51 40 LEU A O 9
ATOM 11983 N N . PHE A 1 41 ? 2.775 31.108 3.438 1.00 34.41 41 PHE A N 9
ATOM 11984 C CA . PHE A 1 41 ? 3.533 32.290 3.831 1.00 71.32 41 PHE A CA 9
ATOM 11985 C C . PHE A 1 41 ? 4.042 32.158 5.263 1.00 13.34 41 PHE A C 9
ATOM 11986 O O . PHE A 1 41 ? 5.228 32.351 5.532 1.00 35.34 41 PHE A O 9
ATOM 12003 N N . ASP A 1 42 ? 3.136 31.830 6.178 1.00 24.14 42 ASP A N 9
ATOM 12004 C CA . ASP A 1 42 ? 3.492 31.672 7.584 1.00 42.02 42 ASP A CA 9
ATOM 12005 C C . ASP A 1 42 ? 4.574 30.610 7.754 1.00 33.35 42 ASP A C 9
ATOM 12006 O O . ASP A 1 42 ? 5.251 30.559 8.781 1.00 21.02 42 ASP A O 9
ATOM 12015 N N . ARG A 1 43 ? 4.729 29.763 6.742 1.00 30.32 43 ARG A N 9
ATOM 12016 C CA . ARG A 1 43 ? 5.726 28.700 6.781 1.00 3.04 43 ARG A CA 9
ATOM 12017 C C . ARG A 1 43 ? 7.027 29.151 6.124 1.00 24.00 43 ARG A C 9
ATOM 12018 O O . ARG A 1 43 ? 8.116 28.762 6.548 1.00 41.14 43 ARG A O 9
ATOM 12039 N N . TYR A 1 44 ? 6.906 29.972 5.087 1.00 4.42 44 TYR A N 9
ATOM 12040 C CA . TYR A 1 44 ? 8.072 30.474 4.369 1.00 21.03 44 TYR A CA 9
ATOM 12041 C C . TYR A 1 44 ? 8.733 31.617 5.134 1.00 31.32 44 TYR A C 9
ATOM 12042 O O . TYR A 1 44 ? 9.934 31.855 5.003 1.00 55.13 44 TYR A O 9
ATOM 12060 N N . VAL A 1 45 ? 7.939 32.321 5.935 1.00 23.21 45 VAL A N 9
ATOM 12061 C CA . VAL A 1 45 ? 8.446 33.438 6.724 1.00 74.15 45 VAL A CA 9
ATOM 12062 C C . VAL A 1 45 ? 9.601 33.001 7.617 1.00 45.05 45 VAL A C 9
ATOM 12063 O O . VAL A 1 45 ? 10.467 33.804 7.966 1.00 31.21 45 VAL A O 9
ATOM 12076 N N . ARG A 1 46 ? 9.609 31.723 7.982 1.00 4.30 46 ARG A N 9
ATOM 12077 C CA . ARG A 1 46 ? 10.659 31.179 8.835 1.00 11.22 46 ARG A CA 9
ATOM 12078 C C . ARG A 1 46 ? 11.804 30.618 7.998 1.00 44.34 46 ARG A C 9
ATOM 12079 O O . ARG A 1 46 ? 12.690 29.938 8.516 1.00 21.11 46 ARG A O 9
ATOM 12100 N N . ILE A 1 47 ? 11.779 30.908 6.701 1.00 23.11 47 ILE A N 9
ATOM 12101 C CA . ILE A 1 47 ? 12.815 30.433 5.793 1.00 44.04 47 ILE A CA 9
ATOM 12102 C C . ILE A 1 47 ? 13.330 31.563 4.907 1.00 22.21 47 ILE A C 9
ATOM 12103 O O . ILE A 1 47 ? 14.456 32.031 5.073 1.00 45.12 47 ILE A O 9
ATOM 12119 N N . SER A 1 48 ? 12.497 31.997 3.967 1.00 12.43 48 SER A N 9
ATOM 12120 C CA . SER A 1 48 ? 12.868 33.072 3.054 1.00 60.43 48 SER A CA 9
ATOM 12121 C C . SER A 1 48 ? 11.831 34.190 3.081 1.00 40.33 48 SER A C 9
ATOM 12122 O O . SER A 1 48 ? 12.166 35.366 2.935 1.00 62.00 48 SER A O 9
ATOM 12130 N N . ASP A 1 49 ? 10.570 33.815 3.268 1.00 45.31 49 ASP A N 9
ATOM 12131 C CA . ASP A 1 49 ? 9.483 34.786 3.315 1.00 21.22 49 ASP A CA 9
ATOM 12132 C C . ASP A 1 49 ? 9.250 35.408 1.942 1.00 1.31 49 ASP A C 9
ATOM 12133 O O . ASP A 1 49 ? 9.441 36.610 1.752 1.00 21.24 49 ASP A O 9
ATOM 12142 N N . LYS A 1 50 ? 8.837 34.583 0.986 1.00 23.13 50 LYS A N 9
ATOM 12143 C CA . LYS A 1 50 ? 8.578 35.051 -0.370 1.00 73.20 50 LYS A CA 9
ATOM 12144 C C . LYS A 1 50 ? 7.989 33.935 -1.227 1.00 62.14 50 LYS A C 9
ATOM 12145 O O . LYS A 1 50 ? 8.278 33.837 -2.420 1.00 70.31 50 LYS A O 9
ATOM 12164 N N . VAL A 1 51 ? 7.161 33.096 -0.612 1.00 44.24 51 VAL A N 9
ATOM 12165 C CA . VAL A 1 51 ? 6.530 31.989 -1.320 1.00 61.31 51 VAL A CA 9
ATOM 12166 C C . VAL A 1 51 ? 5.792 32.479 -2.561 1.00 64.30 51 VAL A C 9
ATOM 12167 O O . VAL A 1 51 ? 5.911 31.895 -3.638 1.00 62.42 51 VAL A O 9
ATOM 12180 N N . VAL A 1 52 ? 5.030 33.556 -2.403 1.00 31.02 52 VAL A N 9
ATOM 12181 C CA . VAL A 1 52 ? 4.273 34.127 -3.511 1.00 24.42 52 VAL A CA 9
ATOM 12182 C C . VAL A 1 52 ? 5.179 34.417 -4.703 1.00 32.05 52 VAL A C 9
ATOM 12183 O O . VAL A 1 52 ? 4.770 34.279 -5.855 1.00 14.35 52 VAL A O 9
ATOM 12196 N N . GLY A 1 53 ? 6.413 34.820 -4.417 1.00 23.22 53 GLY A N 9
ATOM 12197 C CA . GLY A 1 53 ? 7.358 35.123 -5.476 1.00 4.15 53 GLY A CA 9
ATOM 12198 C C . GLY A 1 53 ? 7.831 33.881 -6.204 1.00 63.21 53 GLY A C 9
ATOM 12199 O O . GLY A 1 53 ? 8.092 33.920 -7.407 1.00 0.31 53 GLY A O 9
ATOM 12203 N N . ILE A 1 54 ? 7.944 32.776 -5.475 1.00 32.03 54 ILE A N 9
ATOM 12204 C CA . ILE A 1 54 ? 8.389 31.517 -6.059 1.00 42.34 54 ILE A CA 9
ATOM 12205 C C . ILE A 1 54 ? 7.271 30.856 -6.858 1.00 31.33 54 ILE A C 9
ATOM 12206 O O . ILE A 1 54 ? 7.521 30.186 -7.861 1.00 4.32 54 ILE A O 9
ATOM 12222 N N . LEU A 1 55 ? 6.036 31.049 -6.407 1.00 62.33 55 LEU A N 9
ATOM 12223 C CA . LEU A 1 55 ? 4.877 30.472 -7.081 1.00 4.45 55 LEU A CA 9
ATOM 12224 C C . LEU A 1 55 ? 4.891 30.806 -8.569 1.00 13.11 55 LEU A C 9
ATOM 12225 O O . LEU A 1 55 ? 4.447 30.011 -9.397 1.00 13.40 55 LEU A O 9
ATOM 12241 N N . MET A 1 56 ? 5.405 31.986 -8.901 1.00 32.20 56 MET A N 9
ATOM 12242 C CA . MET A 1 56 ? 5.479 32.423 -10.290 1.00 61.33 56 MET A CA 9
ATOM 12243 C C . MET A 1 56 ? 6.332 31.465 -11.117 1.00 11.15 56 MET A C 9
ATOM 12244 O O . MET A 1 56 ? 6.039 31.209 -12.284 1.00 61.35 56 MET A O 9
ATOM 12258 N N . ARG A 1 57 ? 7.387 30.940 -10.503 1.00 23.11 57 ARG A N 9
ATOM 12259 C CA . ARG A 1 57 ? 8.283 30.012 -11.183 1.00 31.02 57 ARG A CA 9
ATOM 12260 C C . ARG A 1 57 ? 7.573 28.696 -11.487 1.00 62.04 57 ARG A C 9
ATOM 12261 O O . ARG A 1 57 ? 7.616 28.203 -12.614 1.00 20.51 57 ARG A O 9
ATOM 12282 N N . ALA A 1 58 ? 6.922 28.133 -10.475 1.00 75.01 58 ALA A N 9
ATOM 12283 C CA . ALA A 1 58 ? 6.202 26.876 -10.635 1.00 34.31 58 ALA A CA 9
ATOM 12284 C C . ALA A 1 58 ? 5.030 27.032 -11.599 1.00 5.31 58 ALA A C 9
ATOM 12285 O O . ALA A 1 58 ? 4.649 26.085 -12.286 1.00 61.23 58 ALA A O 9
ATOM 12292 N N . ARG A 1 59 ? 4.464 28.233 -11.644 1.00 15.53 59 ARG A N 9
ATOM 12293 C CA . ARG A 1 59 ? 3.334 28.513 -12.522 1.00 62.03 59 ARG A CA 9
ATOM 12294 C C . ARG A 1 59 ? 3.744 28.397 -13.988 1.00 13.03 59 ARG A C 9
ATOM 12295 O O . ARG A 1 59 ? 2.921 28.092 -14.851 1.00 62.44 59 ARG A O 9
ATOM 12316 N N . LYS A 1 60 ? 5.020 28.643 -14.261 1.00 45.40 60 LYS A N 9
ATOM 12317 C CA . LYS A 1 60 ? 5.541 28.566 -15.621 1.00 11.31 60 LYS A CA 9
ATOM 12318 C C . LYS A 1 60 ? 5.175 27.235 -16.269 1.00 54.11 60 LYS A C 9
ATOM 12319 O O . LYS A 1 60 ? 4.947 27.163 -17.477 1.00 44.13 60 LYS A O 9
ATOM 12338 N N . HIS A 1 61 ? 5.117 26.183 -15.458 1.00 44.14 61 HIS A N 9
ATOM 12339 C CA . HIS A 1 61 ? 4.776 24.854 -15.953 1.00 41.24 61 HIS A CA 9
ATOM 12340 C C . HIS A 1 61 ? 3.444 24.385 -15.376 1.00 52.15 61 HIS A C 9
ATOM 12341 O O . HIS A 1 61 ? 3.243 23.195 -15.140 1.00 23.33 61 HIS A O 9
ATOM 12355 N N . GLY A 1 62 ? 2.536 25.330 -15.152 1.00 11.33 62 GLY A N 9
ATOM 12356 C CA . GLY A 1 62 ? 1.235 24.994 -14.603 1.00 60.15 62 GLY A CA 9
ATOM 12357 C C . GLY A 1 62 ? 1.335 24.152 -13.347 1.00 65.11 62 GLY A C 9
ATOM 12358 O O . GLY A 1 62 ? 0.954 22.981 -13.343 1.00 70.34 62 GLY A O 9
ATOM 12362 N N . LEU A 1 63 ? 1.851 24.747 -12.278 1.00 4.34 63 LEU A N 9
ATOM 12363 C CA . LEU A 1 63 ? 2.003 24.044 -11.009 1.00 32.24 63 LEU A CA 9
ATOM 12364 C C . LEU A 1 63 ? 1.097 24.648 -9.940 1.00 24.52 63 LEU A C 9
ATOM 12365 O O . LEU A 1 63 ? 0.713 23.974 -8.984 1.00 24.05 63 LEU A O 9
ATOM 12381 N N . VAL A 1 64 ? 0.758 25.921 -10.110 1.00 12.52 64 VAL A N 9
ATOM 12382 C CA . VAL A 1 64 ? -0.105 26.616 -9.162 1.00 35.42 64 VAL A CA 9
ATOM 12383 C C . VAL A 1 64 ? -1.432 27.002 -9.807 1.00 63.40 64 VAL A C 9
ATOM 12384 O O . VAL A 1 64 ? -1.461 27.697 -10.823 1.00 12.43 64 VAL A O 9
ATOM 12397 N N . HIS A 1 65 ? -2.529 26.546 -9.210 1.00 63.34 65 HIS A N 9
ATOM 12398 C CA . HIS A 1 65 ? -3.860 26.844 -9.726 1.00 42.34 65 HIS A CA 9
ATOM 12399 C C . HIS A 1 65 ? -4.426 28.102 -9.074 1.00 20.11 65 HIS A C 9
ATOM 12400 O O . HIS A 1 65 ? -5.618 28.388 -9.185 1.00 52.53 65 HIS A O 9
ATOM 12414 N N . PHE A 1 66 ? -3.563 28.848 -8.392 1.00 55.53 66 PHE A N 9
ATOM 12415 C CA . PHE A 1 66 ? -3.978 30.074 -7.720 1.00 41.52 66 PHE A CA 9
ATOM 12416 C C . PHE A 1 66 ? -4.430 31.123 -8.732 1.00 54.11 66 PHE A C 9
ATOM 12417 O O . PHE A 1 66 ? -4.107 31.038 -9.916 1.00 64.41 66 PHE A O 9
ATOM 12434 N N . GLU A 1 67 ? -5.181 32.111 -8.256 1.00 13.33 67 GLU A N 9
ATOM 12435 C CA . GLU A 1 67 ? -5.680 33.176 -9.119 1.00 65.41 67 GLU A CA 9
ATOM 12436 C C . GLU A 1 67 ? -4.526 33.947 -9.754 1.00 25.54 67 GLU A C 9
ATOM 12437 O O . GLU A 1 67 ? -3.361 33.582 -9.598 1.00 20.31 67 GLU A O 9
ATOM 12449 N N . GLY A 1 68 ? -4.859 35.015 -10.471 1.00 2.53 68 GLY A N 9
ATOM 12450 C CA . GLY A 1 68 ? -3.840 35.821 -11.119 1.00 35.01 68 GLY A CA 9
ATOM 12451 C C . GLY A 1 68 ? -4.023 37.304 -10.861 1.00 62.51 68 GLY A C 9
ATOM 12452 O O . GLY A 1 68 ? -4.303 38.070 -11.782 1.00 74.31 68 GLY A O 9
ATOM 12456 N N . GLU A 1 69 ? -3.864 37.708 -9.605 1.00 15.13 69 GLU A N 9
ATOM 12457 C CA . GLU A 1 69 ? -4.016 39.109 -9.229 1.00 72.11 69 GLU A CA 9
ATOM 12458 C C . GLU A 1 69 ? -3.161 39.441 -8.010 1.00 22.02 69 GLU A C 9
ATOM 12459 O O . GLU A 1 69 ? -3.526 40.287 -7.195 1.00 2.45 69 GLU A O 9
ATOM 12471 N N . MET A 1 70 ? -2.021 38.767 -7.893 1.00 11.33 70 MET A N 9
ATOM 12472 C CA . MET A 1 70 ? -1.113 38.991 -6.774 1.00 12.13 70 MET A CA 9
ATOM 12473 C C . MET A 1 70 ? -1.752 38.553 -5.459 1.00 43.15 70 MET A C 9
ATOM 12474 O O . MET A 1 70 ? -2.967 38.649 -5.286 1.00 14.42 70 MET A O 9
ATOM 12488 N N . LEU A 1 71 ? -0.926 38.072 -4.537 1.00 63.42 71 LEU A N 9
ATOM 12489 C CA . LEU A 1 71 ? -1.410 37.618 -3.238 1.00 12.30 71 LEU A CA 9
ATOM 12490 C C . LEU A 1 71 ? -0.920 38.537 -2.123 1.00 61.23 71 LEU A C 9
ATOM 12491 O O . LEU A 1 71 ? 0.283 38.726 -1.946 1.00 44.53 71 LEU A O 9
ATOM 12507 N N . TRP A 1 72 ? -1.859 39.102 -1.374 1.00 13.20 72 TRP A N 9
ATOM 12508 C CA . TRP A 1 72 ? -1.523 39.999 -0.274 1.00 45.34 72 TRP A CA 9
ATOM 12509 C C . TRP A 1 72 ? -1.938 39.400 1.064 1.00 32.43 72 TRP A C 9
ATOM 12510 O O . TRP A 1 72 ? -3.090 39.006 1.246 1.00 23.33 72 TRP A O 9
ATOM 12531 N N . GLN A 1 73 ? -0.994 39.334 1.997 1.00 22.03 73 GLN A N 9
ATOM 12532 C CA . GLN A 1 73 ? -1.264 38.781 3.319 1.00 1.33 73 GLN A CA 9
ATOM 12533 C C . GLN A 1 73 ? -2.481 39.449 3.950 1.00 1.54 73 GLN A C 9
ATOM 12534 O O . GLN A 1 73 ? -2.528 40.671 4.091 1.00 23.34 73 GLN A O 9
ATOM 12548 N N . GLY A 1 74 ? -3.465 38.639 4.329 1.00 53.44 74 GLY A N 9
ATOM 12549 C CA . GLY A 1 74 ? -4.670 39.171 4.940 1.00 64.53 74 GLY A CA 9
ATOM 12550 C C . GLY A 1 74 ? -5.756 39.460 3.923 1.00 11.53 74 GLY A C 9
ATOM 12551 O O . GLY A 1 74 ? -6.876 39.820 4.286 1.00 75.11 74 GLY A O 9
ATOM 12555 N N . LYS A 1 75 ? -5.425 39.306 2.646 1.00 75.12 75 LYS A N 9
ATOM 12556 C CA . LYS A 1 75 ? -6.381 39.554 1.572 1.00 24.43 75 LYS A CA 9
ATOM 12557 C C . LYS A 1 75 ? -6.562 38.310 0.707 1.00 4.44 75 LYS A C 9
ATOM 12558 O O . LYS A 1 75 ? -7.680 37.831 0.519 1.00 21.03 75 LYS A O 9
ATOM 12577 N N . ASP A 1 76 ? -5.455 37.793 0.185 1.00 74.40 76 ASP A N 9
ATOM 12578 C CA . ASP A 1 76 ? -5.492 36.603 -0.658 1.00 10.10 76 ASP A CA 9
ATOM 12579 C C . ASP A 1 76 ? -5.210 35.348 0.161 1.00 24.42 76 ASP A C 9
ATOM 12580 O O . ASP A 1 76 ? -4.937 34.282 -0.392 1.00 2.03 76 ASP A O 9
ATOM 12589 N N . ASP A 1 77 ? -5.276 35.482 1.481 1.00 22.52 77 ASP A N 9
ATOM 12590 C CA . ASP A 1 77 ? -5.027 34.358 2.377 1.00 12.01 77 ASP A CA 9
ATOM 12591 C C . ASP A 1 77 ? -5.972 33.200 2.072 1.00 53.11 77 ASP A C 9
ATOM 12592 O O . ASP A 1 77 ? -5.655 32.040 2.335 1.00 23.21 77 ASP A O 9
ATOM 12601 N N . HIS A 1 78 ? -7.136 33.523 1.516 1.00 43.20 78 HIS A N 9
ATOM 12602 C CA . HIS A 1 78 ? -8.128 32.510 1.175 1.00 21.32 78 HIS A CA 9
ATOM 12603 C C . HIS A 1 78 ? -7.682 31.700 -0.038 1.00 72.53 78 HIS A C 9
ATOM 12604 O O . HIS A 1 78 ? -8.179 30.599 -0.279 1.00 44.03 78 HIS A O 9
ATOM 12618 N N . VAL A 1 79 ? -6.743 32.252 -0.800 1.00 72.32 79 VAL A N 9
ATOM 12619 C CA . VAL A 1 79 ? -6.230 31.580 -1.989 1.00 14.55 79 VAL A CA 9
ATOM 12620 C C . VAL A 1 79 ? -5.699 30.192 -1.649 1.00 51.34 79 VAL A C 9
ATOM 12621 O O . VAL A 1 79 ? -4.720 30.052 -0.916 1.00 41.45 79 VAL A O 9
ATOM 12634 N N . VAL A 1 80 ? -6.351 29.167 -2.188 1.00 54.03 80 VAL A N 9
ATOM 12635 C CA . VAL A 1 80 ? -5.944 27.789 -1.944 1.00 71.55 80 VAL A CA 9
ATOM 12636 C C . VAL A 1 80 ? -4.978 27.303 -3.019 1.00 71.42 80 VAL A C 9
ATOM 12637 O O . VAL A 1 80 ? -5.361 27.118 -4.175 1.00 34.02 80 VAL A O 9
ATOM 12650 N N . ILE A 1 81 ? -3.724 27.097 -2.631 1.00 33.03 81 ILE A N 9
ATOM 12651 C CA . ILE A 1 81 ? -2.704 26.631 -3.561 1.00 25.31 81 ILE A CA 9
ATOM 12652 C C . ILE A 1 81 ? -2.656 25.107 -3.607 1.00 13.22 81 ILE A C 9
ATOM 12653 O O . ILE A 1 81 ? -2.227 24.459 -2.652 1.00 64.31 81 ILE A O 9
ATOM 12669 N N . THR A 1 82 ? -3.099 24.540 -4.725 1.00 15.24 82 THR A N 9
ATOM 12670 C CA . THR A 1 82 ? -3.107 23.093 -4.896 1.00 74.13 82 THR A CA 9
ATOM 12671 C C . THR A 1 82 ? -1.986 22.643 -5.826 1.00 54.53 82 THR A C 9
ATOM 12672 O O . THR A 1 82 ? -2.006 22.932 -7.024 1.00 4.44 82 THR A O 9
ATOM 12683 N N . LEU A 1 83 ? -1.011 21.935 -5.269 1.00 64.34 83 LEU A N 9
ATOM 12684 C CA . LEU A 1 83 ? 0.120 21.444 -6.050 1.00 31.20 83 LEU A CA 9
ATOM 12685 C C . LEU A 1 83 ? -0.356 20.762 -7.329 1.00 13.32 83 LEU A C 9
ATOM 12686 O O . LEU A 1 83 ? -0.866 19.642 -7.295 1.00 32.40 83 LEU A O 9
ATOM 12702 N N . LEU A 1 84 ? -0.185 21.445 -8.456 1.00 22.34 84 LEU A N 9
ATOM 12703 C CA . LEU A 1 84 ? -0.595 20.904 -9.747 1.00 41.42 84 LEU A CA 9
ATOM 12704 C C . LEU A 1 84 ? 0.563 20.182 -10.428 1.00 4.40 84 LEU A C 9
ATOM 12705 O O . LEU A 1 84 ? 1.276 20.765 -11.245 1.00 12.13 84 LEU A O 9
ATOM 12721 N N . GLU A 1 85 ? 0.744 18.910 -10.087 1.00 15.11 85 GLU A N 9
ATOM 12722 C CA . GLU A 1 85 ? 1.815 18.109 -10.667 1.00 32.21 85 GLU A CA 9
ATOM 12723 C C . GLU A 1 85 ? 1.258 16.848 -11.321 1.00 73.32 85 GLU A C 9
ATOM 12724 O O . GLU A 1 85 ? 0.222 16.887 -11.984 1.00 33.52 85 GLU A O 9
ATOM 12736 N N . GLY A 1 1 ? -2.954 -1.810 -0.526 1.00 24.34 1 GLY A N 10
ATOM 12737 C CA . GLY A 1 1 ? -2.283 -0.602 -0.969 1.00 54.10 1 GLY A CA 10
ATOM 12738 C C . GLY A 1 1 ? -2.272 -0.466 -2.479 1.00 0.13 1 GLY A C 10
ATOM 12739 O O . GLY A 1 1 ? -2.680 -1.380 -3.194 1.00 64.50 1 GLY A O 10
ATOM 12743 N N . ALA A 1 2 ? -1.805 0.680 -2.964 1.00 72.45 2 ALA A N 10
ATOM 12744 C CA . ALA A 1 2 ? -1.742 0.932 -4.399 1.00 32.13 2 ALA A CA 10
ATOM 12745 C C . ALA A 1 2 ? -0.690 1.986 -4.725 1.00 2.20 2 ALA A C 10
ATOM 12746 O O . ALA A 1 2 ? -0.049 2.535 -3.829 1.00 63.40 2 ALA A O 10
ATOM 12753 N N . MET A 1 3 ? -0.517 2.264 -6.013 1.00 1.20 3 MET A N 10
ATOM 12754 C CA . MET A 1 3 ? 0.458 3.254 -6.457 1.00 21.34 3 MET A CA 10
ATOM 12755 C C . MET A 1 3 ? 0.089 4.645 -5.952 1.00 52.11 3 MET A C 10
ATOM 12756 O O . MET A 1 3 ? -1.043 5.096 -6.121 1.00 55.43 3 MET A O 10
ATOM 12770 N N . ALA A 1 4 ? 1.051 5.320 -5.332 1.00 24.42 4 ALA A N 10
ATOM 12771 C CA . ALA A 1 4 ? 0.827 6.660 -4.804 1.00 61.25 4 ALA A CA 10
ATOM 12772 C C . ALA A 1 4 ? 0.550 7.653 -5.928 1.00 64.33 4 ALA A C 10
ATOM 12773 O O . ALA A 1 4 ? 0.351 7.263 -7.079 1.00 23.31 4 ALA A O 10
ATOM 12780 N N . ARG A 1 5 ? 0.539 8.937 -5.587 1.00 53.22 5 ARG A N 10
ATOM 12781 C CA . ARG A 1 5 ? 0.284 9.986 -6.568 1.00 22.33 5 ARG A CA 10
ATOM 12782 C C . ARG A 1 5 ? 1.585 10.450 -7.217 1.00 74.22 5 ARG A C 10
ATOM 12783 O O . ARG A 1 5 ? 1.601 10.846 -8.382 1.00 41.31 5 ARG A O 10
ATOM 12804 N N . ALA A 1 6 ? 2.672 10.398 -6.455 1.00 61.21 6 ALA A N 10
ATOM 12805 C CA . ALA A 1 6 ? 3.977 10.811 -6.957 1.00 11.24 6 ALA A CA 10
ATOM 12806 C C . ALA A 1 6 ? 3.912 12.204 -7.573 1.00 53.32 6 ALA A C 10
ATOM 12807 O O . ALA A 1 6 ? 4.620 12.501 -8.535 1.00 22.44 6 ALA A O 10
ATOM 12814 N N . GLU A 1 7 ? 3.057 13.055 -7.014 1.00 32.22 7 GLU A N 10
ATOM 12815 C CA . GLU A 1 7 ? 2.899 14.416 -7.511 1.00 41.52 7 GLU A CA 10
ATOM 12816 C C . GLU A 1 7 ? 4.239 15.147 -7.531 1.00 72.13 7 GLU A C 10
ATOM 12817 O O . GLU A 1 7 ? 4.486 15.987 -8.395 1.00 54.34 7 GLU A O 10
ATOM 12829 N N . GLU A 1 8 ? 5.099 14.819 -6.572 1.00 42.42 8 GLU A N 10
ATOM 12830 C CA . GLU A 1 8 ? 6.413 15.445 -6.479 1.00 51.32 8 GLU A CA 10
ATOM 12831 C C . GLU A 1 8 ? 7.371 14.856 -7.511 1.00 13.02 8 GLU A C 10
ATOM 12832 O O . GLU A 1 8 ? 8.354 15.490 -7.895 1.00 21.12 8 GLU A O 10
ATOM 12844 N N . HIS A 1 9 ? 7.076 13.638 -7.955 1.00 43.32 9 HIS A N 10
ATOM 12845 C CA . HIS A 1 9 ? 7.911 12.962 -8.942 1.00 54.34 9 HIS A CA 10
ATOM 12846 C C . HIS A 1 9 ? 7.571 13.432 -10.354 1.00 31.13 9 HIS A C 10
ATOM 12847 O O . HIS A 1 9 ? 8.158 12.966 -11.331 1.00 11.40 9 HIS A O 10
ATOM 12861 N N . ILE A 1 10 ? 6.620 14.355 -10.452 1.00 63.02 10 ILE A N 10
ATOM 12862 C CA . ILE A 1 10 ? 6.203 14.887 -11.744 1.00 24.14 10 ILE A CA 10
ATOM 12863 C C . ILE A 1 10 ? 7.222 15.886 -12.281 1.00 42.13 10 ILE A C 10
ATOM 12864 O O . ILE A 1 10 ? 7.372 16.044 -13.493 1.00 43.21 10 ILE A O 10
ATOM 12880 N N . TYR A 1 11 ? 7.921 16.557 -11.372 1.00 61.25 11 TYR A N 10
ATOM 12881 C CA . TYR A 1 11 ? 8.926 17.542 -11.755 1.00 20.40 11 TYR A CA 10
ATOM 12882 C C . TYR A 1 11 ? 9.979 17.698 -10.662 1.00 61.12 11 TYR A C 10
ATOM 12883 O O . TYR A 1 11 ? 9.653 17.946 -9.501 1.00 60.32 11 TYR A O 10
ATOM 12901 N N . ARG A 1 12 ? 11.244 17.552 -11.043 1.00 71.13 12 ARG A N 10
ATOM 12902 C CA . ARG A 1 12 ? 12.346 17.676 -10.097 1.00 41.01 12 ARG A CA 10
ATOM 12903 C C . ARG A 1 12 ? 12.494 19.118 -9.621 1.00 0.10 12 ARG A C 10
ATOM 12904 O O . ARG A 1 12 ? 12.689 19.372 -8.433 1.00 5.01 12 ARG A O 10
ATOM 12925 N N . GLU A 1 13 ? 12.400 20.058 -10.557 1.00 32.42 13 GLU A N 10
ATOM 12926 C CA . GLU A 1 13 ? 12.525 21.474 -10.232 1.00 33.31 13 GLU A CA 10
ATOM 12927 C C . GLU A 1 13 ? 11.484 21.888 -9.195 1.00 63.22 13 GLU A C 10
ATOM 12928 O O . GLU A 1 13 ? 11.784 22.637 -8.265 1.00 52.32 13 GLU A O 10
ATOM 12940 N N . ILE A 1 14 ? 10.262 21.395 -9.363 1.00 52.11 14 ILE A N 10
ATOM 12941 C CA . ILE A 1 14 ? 9.177 21.713 -8.442 1.00 45.25 14 ILE A CA 10
ATOM 12942 C C . ILE A 1 14 ? 9.554 21.362 -7.007 1.00 43.31 14 ILE A C 10
ATOM 12943 O O . ILE A 1 14 ? 8.986 21.899 -6.057 1.00 3.43 14 ILE A O 10
ATOM 12959 N N . MET A 1 15 ? 10.517 20.459 -6.858 1.00 63.40 15 MET A N 10
ATOM 12960 C CA . MET A 1 15 ? 10.972 20.038 -5.538 1.00 5.21 15 MET A CA 10
ATOM 12961 C C . MET A 1 15 ? 11.234 21.246 -4.643 1.00 65.52 15 MET A C 10
ATOM 12962 O O . MET A 1 15 ? 11.080 21.171 -3.425 1.00 24.33 15 MET A O 10
ATOM 12976 N N . GLU A 1 16 ? 11.631 22.356 -5.257 1.00 2.24 16 GLU A N 10
ATOM 12977 C CA . GLU A 1 16 ? 11.915 23.578 -4.514 1.00 4.43 16 GLU A CA 10
ATOM 12978 C C . GLU A 1 16 ? 10.711 23.998 -3.675 1.00 42.05 16 GLU A C 10
ATOM 12979 O O . GLU A 1 16 ? 10.832 24.245 -2.475 1.00 11.12 16 GLU A O 10
ATOM 12991 N N . LEU A 1 17 ? 9.550 24.077 -4.317 1.00 24.05 17 LEU A N 10
ATOM 12992 C CA . LEU A 1 17 ? 8.323 24.467 -3.631 1.00 40.14 17 LEU A CA 10
ATOM 12993 C C . LEU A 1 17 ? 7.689 23.272 -2.927 1.00 21.01 17 LEU A C 10
ATOM 12994 O O . LEU A 1 17 ? 7.361 23.340 -1.742 1.00 33.12 17 LEU A O 10
ATOM 13010 N N . CYS A 1 18 ? 7.522 22.179 -3.663 1.00 22.35 18 CYS A N 10
ATOM 13011 C CA . CYS A 1 18 ? 6.929 20.967 -3.108 1.00 11.12 18 CYS A CA 10
ATOM 13012 C C . CYS A 1 1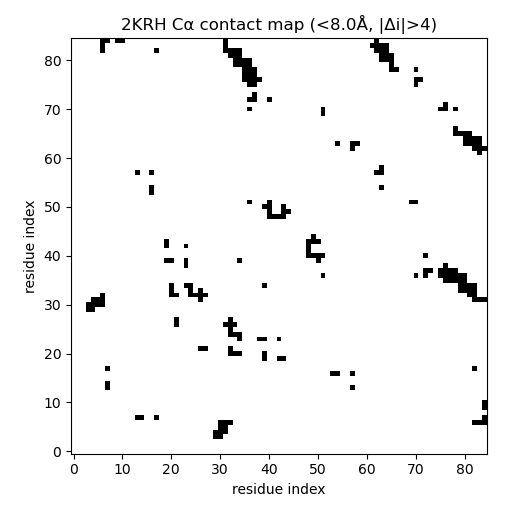8 ? 7.568 20.613 -1.769 1.00 33.31 18 CYS A C 10
ATOM 13013 O O . CYS A 1 18 ? 6.904 20.096 -0.870 1.00 10.02 18 CYS A O 10
ATOM 13021 N N . PHE A 1 19 ? 8.861 20.892 -1.644 1.00 12.43 19 PHE A N 10
ATOM 13022 C CA . PHE A 1 19 ? 9.591 20.601 -0.415 1.00 74.13 19 PHE A CA 10
ATOM 13023 C C . PHE A 1 19 ? 8.940 21.290 0.781 1.00 71.15 19 PHE A C 10
ATOM 13024 O O . PHE A 1 19 ? 8.783 20.693 1.846 1.00 60.13 19 PHE A O 10
ATOM 13041 N N . VAL A 1 20 ? 8.563 22.551 0.596 1.00 3.43 20 VAL A N 10
ATOM 13042 C CA . VAL A 1 20 ? 7.929 23.323 1.659 1.00 61.24 20 VAL A CA 10
ATOM 13043 C C . VAL A 1 20 ? 6.474 22.909 1.844 1.00 14.13 20 VAL A C 10
ATOM 13044 O O . VAL A 1 20 ? 5.988 22.799 2.971 1.00 61.44 20 VAL A O 10
ATOM 13057 N N . ILE A 1 21 ? 5.783 22.681 0.733 1.00 54.35 21 ILE A N 10
ATOM 13058 C CA . ILE A 1 21 ? 4.382 22.278 0.773 1.00 45.00 21 ILE A CA 10
ATOM 13059 C C . ILE A 1 21 ? 4.220 20.923 1.453 1.00 62.21 21 ILE A C 10
ATOM 13060 O O . ILE A 1 21 ? 3.223 20.672 2.130 1.00 1.11 21 ILE A O 10
ATOM 13076 N N . ARG A 1 22 ? 5.208 20.053 1.269 1.00 73.40 22 ARG A N 10
ATOM 13077 C CA . ARG A 1 22 ? 5.175 18.723 1.865 1.00 20.41 22 ARG A CA 10
ATOM 13078 C C . ARG A 1 22 ? 5.276 18.806 3.385 1.00 35.44 22 ARG A C 10
ATOM 13079 O O . ARG A 1 22 ? 4.851 17.895 4.098 1.00 51.22 22 ARG A O 10
ATOM 13100 N N . THR A 1 23 ? 5.841 19.904 3.877 1.00 20.10 23 THR A N 10
ATOM 13101 C CA . THR A 1 23 ? 5.999 20.105 5.312 1.00 41.53 23 THR A CA 10
ATOM 13102 C C . THR A 1 23 ? 4.693 20.565 5.950 1.00 61.34 23 THR A C 10
ATOM 13103 O O . THR A 1 23 ? 4.446 20.315 7.129 1.00 22.11 23 THR A O 10
ATOM 13114 N N . MET A 1 24 ? 3.860 21.237 5.162 1.00 34.23 24 MET A N 10
ATOM 13115 C CA . MET A 1 24 ? 2.577 21.729 5.651 1.00 11.12 24 MET A CA 10
ATOM 13116 C C . MET A 1 24 ? 1.501 20.654 5.533 1.00 2.04 24 MET A C 10
ATOM 13117 O O . MET A 1 24 ? 0.764 20.394 6.484 1.00 62.42 24 MET A O 10
ATOM 13131 N N . ALA A 1 25 ? 1.417 20.033 4.361 1.00 0.42 25 ALA A N 10
ATOM 13132 C CA . ALA A 1 25 ? 0.433 18.986 4.121 1.00 73.45 25 ALA A CA 10
ATOM 13133 C C . ALA A 1 25 ? 1.057 17.602 4.266 1.00 70.04 25 ALA A C 10
ATOM 13134 O O . ALA A 1 25 ? 2.272 17.443 4.147 1.00 1.54 25 ALA A O 10
ATOM 13141 N N . ARG A 1 26 ? 0.218 16.604 4.523 1.00 64.40 26 ARG A N 10
ATOM 13142 C CA . ARG A 1 26 ? 0.689 15.233 4.686 1.00 1.42 26 ARG A CA 10
ATOM 13143 C C . ARG A 1 26 ? 0.425 14.414 3.426 1.00 3.21 26 ARG A C 10
ATOM 13144 O O . ARG A 1 26 ? -0.364 13.469 3.441 1.00 11.12 26 ARG A O 10
ATOM 13165 N N . HIS A 1 27 ? 1.091 14.783 2.336 1.00 12.52 27 HIS A N 10
ATOM 13166 C CA . HIS A 1 27 ? 0.928 14.083 1.067 1.00 24.12 27 HIS A CA 10
ATOM 13167 C C . HIS A 1 27 ? 1.164 12.585 1.239 1.00 5.53 27 HIS A C 10
ATOM 13168 O O . HIS A 1 27 ? 0.674 11.776 0.452 1.00 25.40 27 HIS A O 10
ATOM 13182 N N . ARG A 1 28 ? 1.918 12.225 2.273 1.00 44.03 28 ARG A N 10
ATOM 13183 C CA . ARG A 1 28 ? 2.221 10.825 2.546 1.00 11.43 28 ARG A CA 10
ATOM 13184 C C . ARG A 1 28 ? 0.950 9.980 2.526 1.00 44.52 28 ARG A C 10
ATOM 13185 O O . ARG A 1 28 ? 0.950 8.855 2.027 1.00 32.23 28 ARG A O 10
ATOM 13206 N N . ARG A 1 29 ? -0.129 10.531 3.071 1.00 12.20 29 ARG A N 10
ATOM 13207 C CA . ARG A 1 29 ? -1.405 9.828 3.117 1.00 74.21 29 ARG A CA 10
ATOM 13208 C C . ARG A 1 29 ? -2.520 10.686 2.526 1.00 74.52 29 ARG A C 10
ATOM 13209 O O . ARG A 1 29 ? -3.670 10.254 2.441 1.00 53.11 29 ARG A O 10
ATOM 13230 N N . ASP A 1 30 ? -2.172 11.901 2.120 1.00 52.44 30 ASP A N 10
ATOM 13231 C CA . ASP A 1 30 ? -3.143 12.820 1.536 1.00 30.11 30 ASP A CA 10
ATOM 13232 C C . ASP A 1 30 ? -2.932 12.950 0.031 1.00 64.11 30 ASP A C 10
ATOM 13233 O O . ASP A 1 30 ? -3.400 13.902 -0.592 1.00 71.41 30 ASP A O 10
ATOM 13242 N N . GLY A 1 31 ? -2.221 11.986 -0.547 1.00 51.14 31 GLY A N 10
ATOM 13243 C CA . GLY A 1 31 ? -1.959 12.012 -1.975 1.00 2.35 31 GLY A CA 10
ATOM 13244 C C . GLY A 1 31 ? -1.397 13.342 -2.436 1.00 53.34 31 GLY A C 10
ATOM 13245 O O . GLY A 1 31 ? -0.218 13.632 -2.233 1.00 30.33 31 GLY A O 10
ATOM 13249 N N . LYS A 1 32 ? -2.242 14.154 -3.062 1.00 55.33 32 LYS A N 10
ATOM 13250 C CA . LYS A 1 32 ? -1.825 15.461 -3.556 1.00 11.34 32 LYS A CA 10
ATOM 13251 C C . LYS A 1 32 ? -1.631 16.441 -2.403 1.00 40.40 32 LYS A C 10
ATOM 13252 O O . LYS A 1 32 ? -2.254 16.306 -1.349 1.00 64.43 32 LYS A O 10
ATOM 13271 N N . ILE A 1 33 ? -0.766 17.428 -2.611 1.00 3.12 33 ILE A N 10
ATOM 13272 C CA . ILE A 1 33 ? -0.493 18.432 -1.590 1.00 23.34 33 ILE A CA 10
ATOM 13273 C C . ILE A 1 33 ? -1.234 19.731 -1.884 1.00 12.31 33 ILE A C 10
ATOM 13274 O O . ILE A 1 33 ? -1.250 20.204 -3.020 1.00 3.21 33 ILE A O 10
ATOM 13290 N N . GLN A 1 34 ? -1.846 20.304 -0.852 1.00 60.21 34 GLN A N 10
ATOM 13291 C CA . GLN A 1 34 ? -2.588 21.550 -1.000 1.00 74.14 34 GLN A CA 10
ATOM 13292 C C . GLN A 1 34 ? -2.474 22.405 0.258 1.00 75.54 34 GLN A C 10
ATOM 13293 O O . GLN A 1 34 ? -2.522 21.891 1.376 1.00 53.43 34 GLN A O 10
ATOM 13307 N N . VAL A 1 35 ? -2.323 23.711 0.068 1.00 51.44 35 VAL A N 10
ATOM 13308 C CA . VAL A 1 35 ? -2.203 24.638 1.187 1.00 21.21 35 VAL A CA 10
ATOM 13309 C C . VAL A 1 35 ? -2.630 26.045 0.784 1.00 24.12 35 VAL A C 10
ATOM 13310 O O . VAL A 1 35 ? -2.432 26.463 -0.357 1.00 54.22 35 VAL A O 10
ATOM 13323 N N . THR A 1 36 ? -3.216 26.773 1.729 1.00 3.25 36 THR A N 10
ATOM 13324 C CA . THR A 1 36 ? -3.671 28.134 1.474 1.00 73.33 36 THR A CA 10
ATOM 13325 C C . THR A 1 36 ? -2.517 29.125 1.559 1.00 43.42 36 THR A C 10
ATOM 13326 O O . THR A 1 36 ? -1.516 28.873 2.231 1.00 75.22 36 THR A O 10
ATOM 13337 N N . PHE A 1 37 ? -2.661 30.255 0.874 1.00 14.00 37 PHE A N 10
ATOM 13338 C CA . PHE A 1 37 ? -1.630 31.285 0.872 1.00 5.53 37 PHE A CA 10
ATOM 13339 C C . PHE A 1 37 ? -1.223 31.651 2.297 1.00 73.20 37 PHE A C 10
ATOM 13340 O O . PHE A 1 37 ? -0.038 31.692 2.625 1.00 14.21 37 PHE A O 10
ATOM 13357 N N . GLY A 1 38 ? -2.217 31.916 3.140 1.00 41.01 38 GLY A N 10
ATOM 13358 C CA . GLY A 1 38 ? -1.944 32.275 4.519 1.00 3.31 38 GLY A CA 10
ATOM 13359 C C . GLY A 1 38 ? -1.023 31.286 5.205 1.00 64.45 38 GLY A C 10
ATOM 13360 O O . GLY A 1 38 ? -0.058 31.678 5.860 1.00 32.14 38 GLY A O 10
ATOM 13364 N N . GLU A 1 39 ? -1.321 29.999 5.054 1.00 53.03 39 GLU A N 10
ATOM 13365 C CA . GLU A 1 39 ? -0.513 28.951 5.666 1.00 13.12 39 GLU A CA 10
ATOM 13366 C C . GLU A 1 39 ? 0.886 28.918 5.059 1.00 43.30 39 GLU A C 10
ATOM 13367 O O . GLU A 1 39 ? 1.887 28.932 5.777 1.00 64.14 39 GLU A O 10
ATOM 13379 N N . LEU A 1 40 ? 0.948 28.875 3.733 1.00 63.52 40 LEU A N 10
ATOM 13380 C CA . LEU A 1 40 ? 2.225 28.839 3.027 1.00 12.23 40 LEU A CA 10
ATOM 13381 C C . LEU A 1 40 ? 3.119 29.996 3.462 1.00 63.22 40 LEU A C 10
ATOM 13382 O O . LEU A 1 40 ? 4.277 29.795 3.830 1.00 72.31 40 LEU A O 10
ATOM 13398 N N . PHE A 1 41 ? 2.574 31.207 3.418 1.00 4.04 41 PHE A N 10
ATOM 13399 C CA . PHE A 1 41 ? 3.323 32.396 3.809 1.00 55.32 41 PHE A CA 10
ATOM 13400 C C . PHE A 1 41 ? 3.806 32.286 5.252 1.00 74.50 41 PHE A C 10
ATOM 13401 O O . PHE A 1 41 ? 4.987 32.481 5.539 1.00 14.43 41 PHE A O 10
ATOM 13418 N N . ASP A 1 42 ? 2.884 31.971 6.155 1.00 31.14 42 ASP A N 10
ATOM 13419 C CA . ASP A 1 42 ? 3.215 31.833 7.569 1.00 15.30 42 ASP A CA 10
ATOM 13420 C C . ASP A 1 42 ? 4.284 30.765 7.776 1.00 52.04 42 ASP A C 10
ATOM 13421 O O . ASP A 1 42 ? 4.938 30.721 8.818 1.00 73.43 42 ASP A O 10
ATOM 13430 N N . ARG A 1 43 ? 4.455 29.906 6.776 1.00 21.44 43 ARG A N 10
ATOM 13431 C CA . ARG A 1 43 ? 5.443 28.836 6.850 1.00 41.04 43 ARG A CA 10
ATOM 13432 C C . ARG A 1 43 ? 6.759 29.266 6.208 1.00 52.45 43 ARG A C 10
ATOM 13433 O O . ARG A 1 43 ? 7.837 28.872 6.652 1.00 32.45 43 ARG A O 10
ATOM 13454 N N . TYR A 1 44 ? 6.662 30.077 5.160 1.00 62.14 44 TYR A N 10
ATOM 13455 C CA . TYR A 1 44 ? 7.844 30.558 4.454 1.00 0.43 44 TYR A CA 10
ATOM 13456 C C . TYR A 1 44 ? 8.505 31.703 5.217 1.00 73.04 44 TYR A C 10
ATOM 13457 O O . TYR A 1 44 ? 9.708 31.933 5.095 1.00 70.13 44 TYR A O 10
ATOM 13475 N N . VAL A 1 45 ? 7.708 32.418 6.004 1.00 10.34 45 VAL A N 10
ATOM 13476 C CA . VAL A 1 45 ? 8.214 33.538 6.789 1.00 52.30 45 VAL A CA 10
ATOM 13477 C C . VAL A 1 45 ? 9.357 33.101 7.698 1.00 34.32 45 VAL A C 10
ATOM 13478 O O . VAL A 1 45 ? 10.224 33.900 8.050 1.00 64.12 45 VAL A O 10
ATOM 13491 N N . ARG A 1 46 ? 9.351 31.826 8.075 1.00 12.31 46 ARG A N 10
ATOM 13492 C CA . ARG A 1 46 ? 10.387 31.282 8.944 1.00 31.13 46 ARG A CA 10
ATOM 13493 C C . ARG A 1 46 ? 11.545 30.722 8.124 1.00 25.34 46 ARG A C 10
ATOM 13494 O O . ARG A 1 46 ? 12.425 30.045 8.657 1.00 22.41 46 ARG A O 10
ATOM 13515 N N . ILE A 1 47 ? 11.538 31.008 6.827 1.00 3.40 47 ILE A N 10
ATOM 13516 C CA . ILE A 1 47 ? 12.588 30.534 5.934 1.00 24.25 47 ILE A CA 10
ATOM 13517 C C . ILE A 1 47 ? 13.119 31.664 5.059 1.00 13.44 47 ILE A C 10
ATOM 13518 O O . ILE A 1 47 ? 14.242 32.131 5.244 1.00 5.42 47 ILE A O 10
ATOM 13534 N N . SER A 1 48 ? 12.301 32.101 4.107 1.00 41.32 48 SER A N 10
ATOM 13535 C CA . SER A 1 48 ? 12.688 33.177 3.201 1.00 23.41 48 SER A CA 10
ATOM 13536 C C . SER A 1 48 ? 11.649 34.294 3.209 1.00 65.11 48 SER A C 10
ATOM 13537 O O . SER A 1 48 ? 11.985 35.469 3.061 1.00 12.32 48 SER A O 10
ATOM 13545 N N . ASP A 1 49 ? 10.387 33.918 3.382 1.00 2.11 49 ASP A N 10
ATOM 13546 C CA . ASP A 1 49 ? 9.298 34.887 3.410 1.00 11.25 49 ASP A CA 10
ATOM 13547 C C . ASP A 1 49 ? 9.082 35.503 2.032 1.00 43.05 49 ASP A C 10
ATOM 13548 O O . ASP A 1 49 ? 9.265 36.706 1.841 1.00 30.40 49 ASP A O 10
ATOM 13557 N N . LYS A 1 50 ? 8.694 34.670 1.072 1.00 53.53 50 LYS A N 10
ATOM 13558 C CA . LYS A 1 50 ? 8.453 35.132 -0.290 1.00 73.54 50 LYS A CA 10
ATOM 13559 C C . LYS A 1 50 ? 7.898 34.005 -1.156 1.00 73.10 50 LYS A C 10
ATOM 13560 O O . LYS A 1 50 ? 8.215 33.905 -2.341 1.00 50.23 50 LYS A O 10
ATOM 13579 N N . VAL A 1 51 ? 7.066 33.159 -0.556 1.00 60.34 51 VAL A N 10
ATOM 13580 C CA . VAL A 1 51 ? 6.465 32.041 -1.273 1.00 73.34 51 VAL A CA 10
ATOM 13581 C C . VAL A 1 51 ? 5.745 32.517 -2.530 1.00 42.03 51 VAL A C 10
ATOM 13582 O O . VAL A 1 51 ? 5.891 31.929 -3.602 1.00 55.53 51 VAL A O 10
ATOM 13595 N N . VAL A 1 52 ? 4.968 33.587 -2.391 1.00 63.44 52 VAL A N 10
ATOM 13596 C CA . VAL A 1 52 ? 4.227 34.144 -3.516 1.00 54.01 52 VAL A CA 10
ATOM 13597 C C . VAL A 1 52 ? 5.151 34.439 -4.692 1.00 0.11 52 VAL A C 10
ATOM 13598 O O . VAL A 1 52 ? 4.771 34.274 -5.850 1.00 64.24 52 VAL A O 10
ATOM 13611 N N . GLY A 1 53 ? 6.368 34.877 -4.385 1.00 44.32 53 GLY A N 10
ATOM 13612 C CA . GLY A 1 53 ? 7.329 35.188 -5.427 1.00 42.34 53 GLY A CA 10
ATOM 13613 C C . GLY A 1 53 ? 7.831 33.949 -6.142 1.00 4.23 53 GLY A C 10
ATOM 13614 O O . GLY A 1 53 ? 8.120 33.989 -7.338 1.00 63.30 53 GLY A O 10
ATOM 13618 N N . ILE A 1 54 ? 7.937 32.847 -5.407 1.00 43.03 54 ILE A N 10
ATOM 13619 C CA . ILE A 1 54 ? 8.409 31.592 -5.978 1.00 72.43 54 ILE A CA 10
ATOM 13620 C C . ILE A 1 54 ? 7.317 30.918 -6.802 1.00 74.11 54 ILE A C 10
ATOM 13621 O O . ILE A 1 54 ? 7.598 30.243 -7.794 1.00 2.44 54 ILE A O 10
ATOM 13637 N N . LEU A 1 55 ? 6.069 31.106 -6.387 1.00 10.14 55 LEU A N 10
ATOM 13638 C CA . LEU A 1 55 ? 4.932 30.518 -7.087 1.00 44.21 55 LEU A CA 10
ATOM 13639 C C . LEU A 1 55 ? 4.981 30.847 -8.576 1.00 21.41 55 LEU A C 10
ATOM 13640 O O . LEU A 1 55 ? 4.534 30.060 -9.410 1.00 32.02 55 LEU A O 10
ATOM 13656 N N . MET A 1 56 ? 5.529 32.013 -8.902 1.00 23.43 56 MET A N 10
ATOM 13657 C CA . MET A 1 56 ? 5.640 32.443 -10.291 1.00 13.14 56 MET A CA 10
ATOM 13658 C C . MET A 1 56 ? 6.449 31.441 -11.108 1.00 1.13 56 MET A C 10
ATOM 13659 O O . MET A 1 56 ? 6.184 31.233 -12.292 1.00 12.52 56 MET A O 10
ATOM 13673 N N . ARG A 1 57 ? 7.437 30.823 -10.468 1.00 54.21 57 ARG A N 10
ATOM 13674 C CA . ARG A 1 57 ? 8.285 29.844 -11.137 1.00 3.24 57 ARG A CA 10
ATOM 13675 C C . ARG A 1 57 ? 7.496 28.583 -11.477 1.00 4.11 57 ARG A C 10
ATOM 13676 O O . ARG A 1 57 ? 7.507 28.121 -12.618 1.00 12.55 57 ARG A O 10
ATOM 13697 N N . ALA A 1 58 ? 6.814 28.031 -10.479 1.00 22.11 58 ALA A N 10
ATOM 13698 C CA . ALA A 1 58 ? 6.019 26.825 -10.673 1.00 21.33 58 ALA A CA 10
ATOM 13699 C C . ALA A 1 58 ? 4.879 27.071 -11.654 1.00 75.24 58 ALA A C 10
ATOM 13700 O O . ALA A 1 58 ? 4.460 26.164 -12.375 1.00 3.05 58 ALA A O 10
ATOM 13707 N N . ARG A 1 59 ? 4.379 28.302 -11.677 1.00 40.14 59 ARG A N 10
ATOM 13708 C CA . ARG A 1 59 ? 3.285 28.666 -12.570 1.00 1.33 59 ARG A CA 10
ATOM 13709 C C . ARG A 1 59 ? 3.705 28.526 -14.030 1.00 10.11 59 ARG A C 10
ATOM 13710 O O . ARG A 1 59 ? 2.874 28.287 -14.906 1.00 52.23 59 ARG A O 10
ATOM 13731 N N . LYS A 1 60 ? 5.000 28.677 -14.285 1.00 23.22 60 LYS A N 10
ATOM 13732 C CA . LYS A 1 60 ? 5.532 28.567 -15.638 1.00 23.42 60 LYS A CA 10
ATOM 13733 C C . LYS A 1 60 ? 5.095 27.259 -16.290 1.00 30.45 60 LYS A C 10
ATOM 13734 O O . LYS A 1 60 ? 4.924 27.187 -17.507 1.00 23.30 60 LYS A O 10
ATOM 13753 N N . HIS A 1 61 ? 4.914 26.227 -15.471 1.00 72.45 61 HIS A N 10
ATOM 13754 C CA . HIS A 1 61 ? 4.494 24.921 -15.969 1.00 11.31 61 HIS A CA 10
ATOM 13755 C C . HIS A 1 61 ? 3.084 24.586 -15.492 1.00 52.23 61 HIS A C 10
ATOM 13756 O O . HIS A 1 61 ? 2.705 23.418 -15.417 1.00 14.33 61 HIS A O 10
ATOM 13770 N N . GLY A 1 62 ? 2.311 25.620 -15.171 1.00 24.20 62 GLY A N 10
ATOM 13771 C CA . GLY A 1 62 ? 0.953 25.414 -14.705 1.00 34.31 62 GLY A CA 10
ATOM 13772 C C . GLY A 1 62 ? 0.877 24.427 -13.557 1.00 72.51 62 GLY A C 10
ATOM 13773 O O . GLY A 1 62 ? 0.308 23.343 -13.697 1.00 25.31 62 GLY A O 10
ATOM 13777 N N . LEU A 1 63 ? 1.452 24.800 -12.419 1.00 70.53 63 LEU A N 10
ATOM 13778 C CA . LEU A 1 63 ? 1.449 23.938 -11.242 1.00 12.00 63 LEU A CA 10
ATOM 13779 C C . LEU A 1 63 ? 0.624 24.556 -10.117 1.00 62.13 63 LEU A C 10
ATOM 13780 O O . LEU A 1 63 ? 0.217 23.867 -9.182 1.00 13.44 63 LEU A O 10
ATOM 13796 N N . VAL A 1 64 ? 0.380 25.859 -10.216 1.00 61.24 64 VAL A N 10
ATOM 13797 C CA . VAL A 1 64 ? -0.399 26.569 -9.209 1.00 40.44 64 VAL A CA 10
ATOM 13798 C C . VAL A 1 64 ? -1.727 27.053 -9.782 1.00 23.30 64 VAL A C 10
ATOM 13799 O O . VAL A 1 64 ? -1.758 27.875 -10.698 1.00 45.11 64 VAL A O 10
ATOM 13812 N N . HIS A 1 65 ? -2.823 26.537 -9.236 1.00 33.13 65 HIS A N 10
ATOM 13813 C CA . HIS A 1 65 ? -4.156 26.917 -9.691 1.00 63.14 65 HIS A CA 10
ATOM 13814 C C . HIS A 1 65 ? -4.597 28.228 -9.048 1.00 22.03 65 HIS A C 10
ATOM 13815 O O . HIS A 1 65 ? -5.699 28.715 -9.299 1.00 72.04 65 HIS A O 10
ATOM 13829 N N . PHE A 1 66 ? -3.729 28.794 -8.215 1.00 52.14 66 PHE A N 10
ATOM 13830 C CA . PHE A 1 66 ? -4.030 30.048 -7.534 1.00 61.11 66 PHE A CA 10
ATOM 13831 C C . PHE A 1 66 ? -4.355 31.149 -8.539 1.00 64.14 66 PHE A C 10
ATOM 13832 O O . PHE A 1 66 ? -4.021 31.044 -9.719 1.00 74.42 66 PHE A O 10
ATOM 13849 N N . GLU A 1 67 ? -5.008 32.204 -8.062 1.00 63.03 67 GLU A N 10
ATOM 13850 C CA . GLU A 1 67 ? -5.379 33.324 -8.920 1.00 22.45 67 GLU A CA 10
ATOM 13851 C C . GLU A 1 67 ? -4.158 33.881 -9.646 1.00 22.04 67 GLU A C 10
ATOM 13852 O O . GLU A 1 67 ? -3.031 33.448 -9.410 1.00 24.00 67 GLU A O 10
ATOM 13864 N N . GLY A 1 68 ? -4.392 34.845 -10.531 1.00 62.00 68 GLY A N 10
ATOM 13865 C CA . GLY A 1 68 ? -3.303 35.446 -11.279 1.00 22.32 68 GLY A CA 10
ATOM 13866 C C . GLY A 1 68 ? -3.221 36.946 -11.080 1.00 11.23 68 GLY A C 10
ATOM 13867 O O . GLY A 1 68 ? -3.186 37.706 -12.047 1.00 63.52 68 GLY A O 10
ATOM 13871 N N . GLU A 1 69 ? -3.193 37.374 -9.821 1.00 62.03 69 GLU A N 10
ATOM 13872 C CA . GLU A 1 69 ? -3.118 38.794 -9.500 1.00 4.24 69 GLU A CA 10
ATOM 13873 C C . GLU A 1 69 ? -2.430 39.012 -8.155 1.00 24.21 69 GLU A C 10
ATOM 13874 O O . GLU A 1 69 ? -2.770 39.933 -7.413 1.00 74.24 69 GLU A O 10
ATOM 13886 N N . MET A 1 70 ? -1.460 38.156 -7.848 1.00 2.50 70 MET A N 10
ATOM 13887 C CA . MET A 1 70 ? -0.723 38.255 -6.593 1.00 52.22 70 MET A CA 10
ATOM 13888 C C . MET A 1 70 ? -1.649 38.037 -5.401 1.00 21.43 70 MET A C 10
ATOM 13889 O O . MET A 1 70 ? -2.870 38.143 -5.522 1.00 71.53 70 MET A O 10
ATOM 13903 N N . LEU A 1 71 ? -1.061 37.731 -4.249 1.00 40.04 71 LEU A N 10
ATOM 13904 C CA . LEU A 1 71 ? -1.833 37.497 -3.034 1.00 55.12 71 LEU A CA 10
ATOM 13905 C C . LEU A 1 71 ? -1.344 38.389 -1.898 1.00 22.34 71 LEU A C 10
ATOM 13906 O O . LEU A 1 71 ? -0.174 38.340 -1.517 1.00 72.41 71 LEU A O 10
ATOM 13922 N N . TRP A 1 72 ? -2.246 39.200 -1.359 1.00 14.41 72 TRP A N 10
ATOM 13923 C CA . TRP A 1 72 ? -1.906 40.102 -0.264 1.00 34.34 72 TRP A CA 10
ATOM 13924 C C . TRP A 1 72 ? -2.198 39.453 1.085 1.00 11.42 72 TRP A C 10
ATOM 13925 O O . TRP A 1 72 ? -3.333 39.069 1.366 1.00 61.34 72 TRP A O 10
ATOM 13946 N N . GLN A 1 73 ? -1.167 39.336 1.916 1.00 52.11 73 GLN A N 10
ATOM 13947 C CA . GLN A 1 73 ? -1.315 38.734 3.235 1.00 22.54 73 GLN A CA 10
ATOM 13948 C C . GLN A 1 73 ? -2.459 39.384 4.006 1.00 3.21 73 GLN A C 10
ATOM 13949 O O . GLN A 1 73 ? -2.490 40.602 4.179 1.00 33.25 73 GLN A O 10
ATOM 13963 N N . GLY A 1 74 ? -3.398 38.563 4.467 1.00 40.42 74 GLY A N 10
ATOM 13964 C CA . GLY A 1 74 ? -4.531 39.078 5.213 1.00 34.41 74 GLY A CA 10
ATOM 13965 C C . GLY A 1 74 ? -5.723 39.377 4.325 1.00 22.21 74 GLY A C 10
ATOM 13966 O O . GLY A 1 74 ? -6.820 39.646 4.815 1.00 41.34 74 GLY A O 10
ATOM 13970 N N . LYS A 1 75 ? -5.508 39.331 3.015 1.00 52.34 75 LYS A N 10
ATOM 13971 C CA . LYS A 1 75 ? -6.572 39.600 2.055 1.00 73.13 75 LYS A CA 10
ATOM 13972 C C . LYS A 1 75 ? -6.773 38.412 1.119 1.00 54.32 75 LYS A C 10
ATOM 13973 O O . LYS A 1 75 ? -7.880 37.886 0.997 1.00 23.15 75 LYS A O 10
ATOM 13992 N N . ASP A 1 76 ? -5.698 37.995 0.461 1.00 65.21 76 ASP A N 10
ATOM 13993 C CA . ASP A 1 76 ? -5.756 36.867 -0.462 1.00 45.42 76 ASP A CA 10
ATOM 13994 C C . ASP A 1 76 ? -5.416 35.563 0.251 1.00 24.34 76 ASP A C 10
ATOM 13995 O O . ASP A 1 76 ? -5.153 34.544 -0.388 1.00 61.00 76 ASP A O 10
ATOM 14004 N N . ASP A 1 77 ? -5.421 35.602 1.579 1.00 35.22 77 ASP A N 10
ATOM 14005 C CA . ASP A 1 77 ? -5.114 34.423 2.380 1.00 23.23 77 ASP A CA 10
ATOM 14006 C C . ASP A 1 77 ? -6.062 33.275 2.045 1.00 5.40 77 ASP A C 10
ATOM 14007 O O . ASP A 1 77 ? -5.720 32.104 2.214 1.00 43.43 77 ASP A O 10
ATOM 14016 N N . HIS A 1 78 ? -7.255 33.620 1.570 1.00 25.42 78 HIS A N 10
ATOM 14017 C CA . HIS A 1 78 ? -8.252 32.618 1.212 1.00 55.14 78 HIS A CA 10
ATOM 14018 C C . HIS A 1 78 ? -7.800 31.811 -0.001 1.00 73.53 78 HIS A C 10
ATOM 14019 O O . HIS A 1 78 ? -8.271 30.696 -0.228 1.00 61.24 78 HIS A O 10
ATOM 14033 N N . VAL A 1 79 ? -6.88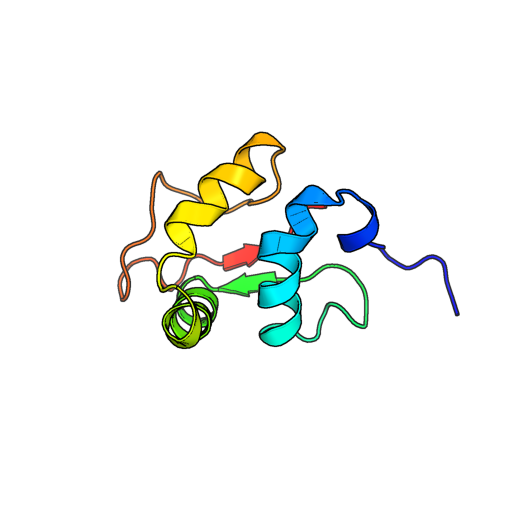5 32.381 -0.778 1.00 61.03 79 VAL A N 10
ATOM 14034 C CA . VAL A 1 79 ? -6.369 31.714 -1.968 1.00 1.22 79 VAL A CA 10
ATOM 14035 C C . VAL A 1 79 ? -5.799 30.342 -1.625 1.00 43.52 79 VAL A C 10
ATOM 14036 O O . VAL A 1 79 ? -4.804 30.233 -0.908 1.00 41.04 79 VAL A O 10
ATOM 14049 N N . VAL A 1 80 ? -6.436 29.297 -2.143 1.00 23.22 80 VAL A N 10
ATOM 14050 C CA . VAL A 1 80 ? -5.991 27.931 -1.893 1.00 72.24 80 VAL A CA 10
ATOM 14051 C C . VAL A 1 80 ? -5.052 27.449 -2.993 1.00 44.11 80 VAL A C 10
ATOM 14052 O O . VAL A 1 80 ? -5.426 27.399 -4.165 1.00 61.21 80 VAL A O 10
ATOM 14065 N N . ILE A 1 81 ? -3.830 27.096 -2.607 1.00 73.52 81 ILE A N 10
ATOM 14066 C CA . ILE A 1 81 ? -2.837 26.616 -3.561 1.00 14.15 81 ILE A CA 10
ATOM 14067 C C . ILE A 1 81 ? -2.797 25.092 -3.593 1.00 12.13 81 ILE A C 10
ATOM 14068 O O . ILE A 1 81 ? -2.341 24.451 -2.645 1.00 54.20 81 ILE A O 10
ATOM 14084 N N . THR A 1 82 ? -3.276 24.516 -4.691 1.00 71.20 82 THR A N 10
ATOM 14085 C CA . THR A 1 82 ? -3.295 23.067 -4.848 1.00 44.00 82 THR A CA 10
ATOM 14086 C C . THR A 1 82 ? -2.216 22.606 -5.822 1.00 31.35 82 THR A C 10
ATOM 14087 O O . THR A 1 82 ? -2.291 22.877 -7.021 1.00 25.12 82 THR A O 10
ATOM 14098 N N . LEU A 1 83 ? -1.214 21.907 -5.299 1.00 73.24 83 LEU A N 10
ATOM 14099 C CA . LEU A 1 83 ? -0.119 21.406 -6.123 1.00 54.34 83 LEU A CA 10
ATOM 14100 C C . LEU A 1 83 ? -0.652 20.686 -7.358 1.00 32.02 83 LEU A C 10
ATOM 14101 O O . LEU A 1 83 ? -1.148 19.562 -7.268 1.00 70.14 83 LEU A O 10
ATOM 14117 N N . LEU A 1 84 ? -0.545 21.339 -8.510 1.00 0.04 84 LEU A N 10
ATOM 14118 C CA . LEU A 1 84 ? -1.014 20.760 -9.764 1.00 1.21 84 LEU A CA 10
ATOM 14119 C C . LEU A 1 84 ? 0.118 20.036 -10.486 1.00 52.01 84 LEU A C 10
ATOM 14120 O O . LEU A 1 84 ? 0.782 20.608 -11.350 1.00 13.44 84 LEU A O 10
ATOM 14136 N N . GLU A 1 85 ? 0.330 18.774 -10.127 1.00 73.44 85 GLU A N 10
ATOM 14137 C CA . GLU A 1 85 ? 1.380 17.971 -10.743 1.00 3.41 85 GLU A CA 10
ATOM 14138 C C . GLU A 1 85 ? 0.838 16.618 -11.194 1.00 51.32 85 GLU A C 10
ATOM 14139 O O . GLU A 1 85 ? 0.292 15.860 -10.394 1.00 73.31 85 GLU A O 10
ATOM 14151 N N . GLY A 1 1 ? -4.312 -1.018 -1.917 1.00 14.44 1 GLY A N 11
ATOM 14152 C CA . GLY A 1 1 ? -3.052 -0.365 -2.218 1.00 1.32 1 GLY A CA 11
ATOM 14153 C C . GLY A 1 1 ? -2.504 -0.760 -3.575 1.00 10.12 1 GLY A C 11
ATOM 14154 O O . GLY A 1 1 ? -2.180 -1.924 -3.806 1.00 30.44 1 GLY A O 11
ATOM 14158 N N . ALA A 1 2 ? -2.402 0.212 -4.476 1.00 23.23 2 ALA A N 11
ATOM 14159 C CA . ALA A 1 2 ? -1.889 -0.041 -5.817 1.00 12.33 2 ALA A CA 11
ATOM 14160 C C . ALA A 1 2 ? -0.650 0.802 -6.098 1.00 63.33 2 ALA A C 11
ATOM 14161 O O . ALA A 1 2 ? 0.349 0.300 -6.614 1.00 53.34 2 ALA A O 11
ATOM 14168 N N . MET A 1 3 ? -0.721 2.084 -5.756 1.00 72.04 3 MET A N 11
ATOM 14169 C CA . MET A 1 3 ? 0.396 2.996 -5.973 1.00 25.54 3 MET A CA 11
ATOM 14170 C C . MET A 1 3 ? 0.065 4.393 -5.460 1.00 53.53 3 MET A C 11
ATOM 14171 O O . MET A 1 3 ? -1.104 4.765 -5.357 1.00 3.54 3 MET A O 11
ATOM 14185 N N . ALA A 1 4 ? 1.100 5.163 -5.141 1.00 41.11 4 ALA A N 11
ATOM 14186 C CA . ALA A 1 4 ? 0.918 6.520 -4.641 1.00 52.24 4 ALA A CA 11
ATOM 14187 C C . ALA A 1 4 ? 0.628 7.491 -5.781 1.00 74.43 4 ALA A C 11
ATOM 14188 O O . ALA A 1 4 ? 0.388 7.077 -6.916 1.00 20.53 4 ALA A O 11
ATOM 14195 N N . ARG A 1 5 ? 0.650 8.783 -5.472 1.00 60.02 5 ARG A N 11
ATOM 14196 C CA . ARG A 1 5 ? 0.387 9.812 -6.471 1.00 2.01 5 ARG A CA 11
ATOM 14197 C C . ARG A 1 5 ? 1.680 10.252 -7.151 1.00 42.50 5 ARG A C 11
ATOM 14198 O O . ARG A 1 5 ? 1.678 10.643 -8.318 1.00 75.20 5 ARG A O 11
ATOM 14219 N N . ALA A 1 6 ? 2.783 10.187 -6.412 1.00 42.24 6 ALA A N 11
ATOM 14220 C CA . ALA A 1 6 ? 4.083 10.578 -6.944 1.00 71.53 6 ALA A CA 11
ATOM 14221 C C . ALA A 1 6 ? 4.026 11.968 -7.567 1.00 51.15 6 ALA A C 11
ATOM 14222 O O . ALA A 1 6 ? 4.731 12.253 -8.535 1.00 12.42 6 ALA A O 11
ATOM 14229 N N . GLU A 1 7 ? 3.182 12.829 -7.007 1.00 31.30 7 GLU A N 11
ATOM 14230 C CA . GLU A 1 7 ? 3.033 14.189 -7.510 1.00 52.22 7 GLU A CA 11
ATOM 14231 C C . GLU A 1 7 ? 4.378 14.909 -7.540 1.00 22.30 7 GLU A C 11
ATOM 14232 O O . GLU A 1 7 ? 4.626 15.747 -8.406 1.00 72.23 7 GLU A O 11
ATOM 14244 N N . GLU A 1 8 ? 5.243 14.575 -6.587 1.00 35.23 8 GLU A N 11
ATOM 14245 C CA . GLU A 1 8 ? 6.562 15.190 -6.503 1.00 51.11 8 GLU A CA 11
ATOM 14246 C C . GLU A 1 8 ? 7.508 14.592 -7.541 1.00 13.42 8 GLU A C 11
ATOM 14247 O O . GLU A 1 8 ? 8.499 15.214 -7.925 1.00 55.44 8 GLU A O 11
ATOM 14259 N N . HIS A 1 9 ? 7.195 13.381 -7.990 1.00 31.02 9 HIS A N 11
ATOM 14260 C CA . HIS A 1 9 ? 8.016 12.698 -8.983 1.00 43.11 9 HIS A CA 11
ATOM 14261 C C . HIS A 1 9 ? 7.689 13.190 -10.390 1.00 2.33 9 HIS A C 11
ATOM 14262 O O . HIS A 1 9 ? 8.276 12.732 -11.370 1.00 64.41 9 HIS A O 11
ATOM 14276 N N . ILE A 1 10 ? 6.749 14.125 -10.481 1.00 21.24 10 ILE A N 11
ATOM 14277 C CA . ILE A 1 10 ? 6.345 14.678 -11.767 1.00 11.50 10 ILE A CA 11
ATOM 14278 C C . ILE A 1 10 ? 7.389 15.656 -12.297 1.00 74.32 10 ILE A C 11
ATOM 14279 O O . ILE A 1 10 ? 7.764 15.604 -13.469 1.00 10.23 10 ILE A O 11
ATOM 14295 N N . TYR A 1 11 ? 7.855 16.544 -11.427 1.00 12.31 11 TYR A N 11
ATOM 14296 C CA . TYR A 1 11 ? 8.855 17.534 -11.807 1.00 44.32 11 TYR A CA 11
ATOM 14297 C C . TYR A 1 11 ? 9.913 17.687 -10.718 1.00 35.22 11 TYR A C 11
ATOM 14298 O O . TYR A 1 11 ? 9.591 17.934 -9.556 1.00 10.45 11 TYR A O 11
ATOM 14316 N N . ARG A 1 12 ? 11.176 17.537 -11.103 1.00 54.42 12 ARG A N 11
ATOM 14317 C CA . ARG A 1 12 ? 12.281 17.658 -10.161 1.00 23.44 12 ARG A CA 11
ATOM 14318 C C . ARG A 1 12 ? 12.435 19.099 -9.684 1.00 62.00 12 ARG A C 11
ATOM 14319 O O . ARG A 1 12 ? 12.605 19.353 -8.492 1.00 41.42 12 ARG A O 11
ATOM 14340 N N . GLU A 1 13 ? 12.375 20.037 -10.624 1.00 11.32 13 GLU A N 11
ATOM 14341 C CA . GLU A 1 13 ? 12.509 21.453 -10.299 1.00 61.50 13 GLU A CA 11
ATOM 14342 C C . GLU A 1 13 ? 11.434 21.887 -9.307 1.00 3.32 13 GLU A C 11
ATOM 14343 O O . GLU A 1 13 ? 11.696 22.676 -8.398 1.00 42.24 13 GLU A O 11
ATOM 14355 N N . ILE A 1 14 ? 10.225 21.368 -9.488 1.00 70.43 14 ILE A N 11
ATOM 14356 C CA . ILE A 1 14 ? 9.111 21.701 -8.610 1.00 11.34 14 ILE A CA 11
ATOM 14357 C C . ILE A 1 14 ? 9.438 21.371 -7.157 1.00 62.33 14 ILE A C 11
ATOM 14358 O O . ILE A 1 14 ? 8.845 21.928 -6.235 1.00 10.44 14 ILE A O 11
ATOM 14374 N N . MET A 1 15 ? 10.387 20.461 -6.963 1.00 4.23 15 MET A N 11
ATOM 14375 C CA . MET A 1 15 ? 10.796 20.059 -5.622 1.00 21.50 15 MET A CA 11
ATOM 14376 C C . MET A 1 15 ? 11.117 21.277 -4.763 1.00 1.15 15 MET A C 11
ATOM 14377 O O . MET A 1 15 ? 11.016 21.227 -3.537 1.00 54.13 15 MET A O 11
ATOM 14391 N N . GLU A 1 16 ? 11.505 22.370 -5.413 1.00 73.55 16 GLU A N 11
ATOM 14392 C CA . GLU A 1 16 ? 11.841 23.600 -4.707 1.00 24.11 16 GLU A CA 11
ATOM 14393 C C . GLU A 1 16 ? 10.693 24.041 -3.805 1.00 35.14 16 GLU A C 11
ATOM 14394 O O . GLU A 1 16 ? 10.875 24.247 -2.604 1.00 11.01 16 GLU A O 11
ATOM 14406 N N . LEU A 1 17 ? 9.509 24.184 -4.391 1.00 2.20 17 LEU A N 11
ATOM 14407 C CA . LEU A 1 17 ? 8.329 24.601 -3.641 1.00 43.33 17 LEU A CA 11
ATOM 14408 C C . LEU A 1 17 ? 7.678 23.411 -2.944 1.00 41.13 17 LEU A C 11
ATOM 14409 O O . LEU A 1 17 ? 7.350 23.476 -1.759 1.00 1.50 17 LEU A O 11
ATOM 14425 N N . CYS A 1 18 ? 7.496 22.325 -3.687 1.00 31.23 18 CYS A N 11
ATOM 14426 C CA . CYS A 1 18 ? 6.885 21.118 -3.140 1.00 1.44 18 CYS A CA 11
ATOM 14427 C C . CYS A 1 18 ? 7.515 20.750 -1.800 1.00 74.32 18 CYS A C 11
ATOM 14428 O O . CYS A 1 18 ? 6.828 20.300 -0.882 1.00 61.05 18 CYS A O 11
ATOM 14436 N N . PHE A 1 19 ? 8.825 20.942 -1.696 1.00 24.34 19 PHE A N 11
ATOM 14437 C CA . PHE A 1 19 ? 9.549 20.627 -0.469 1.00 74.10 19 PHE A CA 11
ATOM 14438 C C . PHE A 1 19 ? 8.915 21.325 0.731 1.00 53.04 19 PHE A C 11
ATOM 14439 O O . PHE A 1 19 ? 8.759 20.731 1.798 1.00 52.33 19 PHE A O 11
ATOM 14456 N N . VAL A 1 20 ? 8.551 22.590 0.547 1.00 4.54 20 VAL A N 11
ATOM 14457 C CA . VAL A 1 20 ? 7.934 23.371 1.613 1.00 30.42 20 VAL A CA 11
ATOM 14458 C C . VAL A 1 20 ? 6.475 22.974 1.810 1.00 40.31 20 VAL A C 11
ATOM 14459 O O . VAL A 1 20 ? 5.998 22.867 2.940 1.00 55.02 20 VAL A O 11
ATOM 14472 N N . ILE A 1 21 ? 5.772 22.758 0.703 1.00 23.33 21 ILE A N 11
ATOM 14473 C CA . ILE A 1 21 ? 4.368 22.371 0.754 1.00 13.53 21 ILE A CA 11
ATOM 14474 C C . ILE A 1 21 ? 4.193 21.024 1.446 1.00 31.22 21 ILE A C 11
ATOM 14475 O O . ILE A 1 21 ? 3.165 20.765 2.072 1.00 72.41 21 ILE A O 11
ATOM 14491 N N . ARG A 1 22 ? 5.205 20.170 1.331 1.00 73.14 22 ARG A N 11
ATOM 14492 C CA . ARG A 1 22 ? 5.163 18.849 1.946 1.00 64.34 22 ARG A CA 11
ATOM 14493 C C . ARG A 1 22 ? 5.280 18.952 3.464 1.00 65.35 22 ARG A C 11
ATOM 14494 O O . ARG A 1 22 ? 4.850 18.058 4.193 1.00 73.20 22 ARG A O 11
ATOM 14515 N N . THR A 1 23 ? 5.867 20.048 3.934 1.00 41.22 23 THR A N 11
ATOM 14516 C CA . THR A 1 23 ? 6.043 20.268 5.364 1.00 73.42 23 THR A CA 11
ATOM 14517 C C . THR A 1 23 ? 4.734 20.691 6.020 1.00 54.31 23 THR A C 11
ATOM 14518 O O . THR A 1 23 ? 4.551 20.526 7.226 1.00 71.14 23 THR A O 11
ATOM 14529 N N . MET A 1 24 ? 3.825 21.238 5.218 1.00 21.25 24 MET A N 11
ATOM 14530 C CA . MET A 1 24 ? 2.531 21.683 5.722 1.00 2.34 24 MET A CA 11
ATOM 14531 C C . MET A 1 24 ? 1.479 20.591 5.559 1.00 53.44 24 MET A C 11
ATOM 14532 O O . MET A 1 24 ? 0.740 20.283 6.494 1.00 64.04 24 MET A O 11
ATOM 14546 N N . ALA A 1 25 ? 1.416 20.011 4.365 1.00 73.41 25 ALA A N 11
ATOM 14547 C CA . ALA A 1 25 ? 0.455 18.952 4.080 1.00 12.30 25 ALA A CA 11
ATOM 14548 C C . ALA A 1 25 ? 1.095 17.576 4.227 1.00 75.11 25 ALA A C 11
ATOM 14549 O O . ALA A 1 25 ? 2.299 17.417 4.030 1.00 24.24 25 ALA A O 11
ATOM 14556 N N . ARG A 1 26 ? 0.281 16.584 4.574 1.00 13.22 26 ARG A N 11
ATOM 14557 C CA . ARG A 1 26 ? 0.768 15.221 4.749 1.00 3.54 26 ARG A CA 11
ATOM 14558 C C . ARG A 1 26 ? 0.536 14.395 3.488 1.00 21.31 26 ARG A C 11
ATOM 14559 O O . ARG A 1 26 ? -0.240 13.439 3.494 1.00 73.32 26 ARG A O 11
ATOM 14580 N N . HIS A 1 27 ? 1.214 14.770 2.408 1.00 72.43 27 HIS A N 11
ATOM 14581 C CA . HIS A 1 27 ? 1.081 14.063 1.139 1.00 64.23 27 HIS A CA 11
ATOM 14582 C C . HIS A 1 27 ? 1.334 12.569 1.320 1.00 43.11 27 HIS A C 11
ATOM 14583 O O . HIS A 1 27 ? 0.867 11.750 0.528 1.00 45.21 27 HIS A O 11
ATOM 14597 N N . ARG A 1 28 ? 2.076 12.222 2.366 1.00 4.14 28 ARG A N 11
ATOM 14598 C CA . ARG A 1 28 ? 2.393 10.827 2.650 1.00 51.52 28 ARG A CA 11
ATOM 14599 C C . ARG A 1 28 ? 1.134 9.966 2.615 1.00 53.34 28 ARG A C 11
ATOM 14600 O O . ARG A 1 28 ? 1.155 8.837 2.124 1.00 44.41 28 ARG A O 11
ATOM 14621 N N . ARG A 1 29 ? 0.039 10.507 3.139 1.00 75.14 29 ARG A N 11
ATOM 14622 C CA . ARG A 1 29 ? -1.229 9.788 3.169 1.00 72.53 29 ARG A CA 11
ATOM 14623 C C . ARG A 1 29 ? -2.345 10.627 2.554 1.00 74.01 29 ARG A C 11
ATOM 14624 O O . ARG A 1 29 ? -3.488 10.180 2.453 1.00 60.15 29 ARG A O 11
ATOM 14645 N N . ASP A 1 30 ? -2.006 11.845 2.146 1.00 72.21 30 ASP A N 11
ATOM 14646 C CA . ASP A 1 30 ? -2.979 12.747 1.541 1.00 71.04 30 ASP A CA 11
ATOM 14647 C C . ASP A 1 30 ? -2.745 12.870 0.038 1.00 4.23 30 ASP A C 11
ATOM 14648 O O . ASP A 1 30 ? -3.233 13.800 -0.602 1.00 40.03 30 ASP A O 11
ATOM 14657 N N . GLY A 1 31 ? -1.992 11.925 -0.518 1.00 12.32 31 GLY A N 11
ATOM 14658 C CA . GLY A 1 31 ? -1.705 11.947 -1.940 1.00 41.31 31 GLY A CA 11
ATOM 14659 C C . GLY A 1 31 ? -1.178 13.291 -2.405 1.00 34.34 31 GLY A C 11
ATOM 14660 O O . GLY A 1 31 ? -0.015 13.622 -2.178 1.00 5.31 31 GLY A O 11
ATOM 14664 N N . LYS A 1 32 ? -2.036 14.067 -3.059 1.00 32.55 32 LYS A N 11
ATOM 14665 C CA . LYS A 1 32 ? -1.652 15.382 -3.557 1.00 72.34 32 LYS A CA 11
ATOM 14666 C C . LYS A 1 32 ? -1.473 16.369 -2.408 1.00 74.42 32 LYS A C 11
ATOM 14667 O O . LYS A 1 32 ? -2.086 16.221 -1.350 1.00 52.24 32 LYS A O 11
ATOM 14686 N N . ILE A 1 33 ? -0.632 17.374 -2.624 1.00 13.44 33 ILE A N 11
ATOM 14687 C CA . ILE A 1 33 ? -0.376 18.386 -1.606 1.00 41.33 33 ILE A CA 11
ATOM 14688 C C . ILE A 1 33 ? -1.151 19.667 -1.897 1.00 74.20 33 ILE A C 11
ATOM 14689 O O . ILE A 1 33 ? -1.199 20.130 -3.036 1.00 63.43 33 ILE A O 11
ATOM 14705 N N . GLN A 1 34 ? -1.756 20.235 -0.859 1.00 31.55 34 GLN A N 11
ATOM 14706 C CA . GLN A 1 34 ? -2.529 21.463 -1.003 1.00 24.32 34 GLN A CA 11
ATOM 14707 C C . GLN A 1 34 ? -2.424 22.322 0.253 1.00 53.12 34 GLN A C 11
ATOM 14708 O O . GLN A 1 34 ? -2.455 21.811 1.372 1.00 31.52 34 GLN A O 11
ATOM 14722 N N . VAL A 1 35 ? -2.300 23.631 0.059 1.00 11.43 35 VAL A N 11
ATOM 14723 C CA . VAL A 1 35 ? -2.192 24.562 1.176 1.00 2.42 35 VAL A CA 11
ATOM 14724 C C . VAL A 1 35 ? -2.642 25.961 0.771 1.00 15.31 35 VAL A C 11
ATOM 14725 O O . VAL A 1 35 ? -2.530 26.350 -0.392 1.00 74.01 35 VAL A O 11
ATOM 14738 N N . THR A 1 36 ? -3.153 26.716 1.739 1.00 11.21 36 THR A N 11
ATOM 14739 C CA . THR A 1 36 ? -3.622 28.072 1.484 1.00 3.40 36 THR A CA 11
ATOM 14740 C C . THR A 1 36 ? -2.476 29.075 1.566 1.00 20.45 36 THR A C 11
ATOM 14741 O O . THR A 1 36 ? -1.468 28.827 2.229 1.00 12.51 36 THR A O 11
ATOM 14752 N N . PHE A 1 37 ? -2.637 30.207 0.890 1.00 1.11 37 PHE A N 11
ATOM 14753 C CA . PHE A 1 37 ? -1.615 31.247 0.887 1.00 40.51 37 PHE A CA 11
ATOM 14754 C C . PHE A 1 37 ? -1.203 31.610 2.311 1.00 73.22 37 PHE A C 11
ATOM 14755 O O . PHE A 1 37 ? -0.017 31.663 2.631 1.00 24.21 37 PHE A O 11
ATOM 14772 N N . GLY A 1 38 ? -2.194 31.859 3.162 1.00 50.12 38 GLY A N 11
ATOM 14773 C CA . GLY A 1 38 ? -1.916 32.214 4.541 1.00 5.11 38 GLY A CA 11
ATOM 14774 C C . GLY A 1 38 ? -0.983 31.228 5.217 1.00 41.35 38 GLY A C 11
ATOM 14775 O O . GLY A 1 38 ? -0.020 31.625 5.872 1.00 62.04 38 GLY A O 11
ATOM 14779 N N . GLU A 1 39 ? -1.270 29.940 5.058 1.00 13.11 39 GLU A N 11
ATOM 14780 C CA . GLU A 1 39 ? -0.451 28.895 5.661 1.00 45.55 39 GLU A CA 11
ATOM 14781 C C . GLU A 1 39 ? 0.946 28.878 5.046 1.00 22.12 39 GLU A C 11
ATOM 14782 O O . GLU A 1 39 ? 1.951 28.900 5.759 1.00 53.12 39 GLU A O 11
ATOM 14794 N N . LEU A 1 40 ? 1.002 28.837 3.720 1.00 50.34 40 LEU A N 11
ATOM 14795 C CA . LEU A 1 40 ? 2.275 28.816 3.008 1.00 40.15 40 LEU A CA 11
ATOM 14796 C C . LEU A 1 40 ? 3.159 29.982 3.438 1.00 23.12 40 LEU A C 11
ATOM 14797 O O . LEU A 1 40 ? 4.327 29.795 3.782 1.00 51.45 40 LEU A O 11
ATOM 14813 N N . PHE A 1 41 ? 2.594 31.185 3.420 1.00 64.43 41 PHE A N 11
ATOM 14814 C CA . PHE A 1 41 ? 3.331 32.381 3.809 1.00 10.35 41 PHE A CA 11
ATOM 14815 C C . PHE A 1 41 ? 3.829 32.269 5.247 1.00 2.04 41 PHE A C 11
ATOM 14816 O O . PHE A 1 41 ? 5.011 32.476 5.524 1.00 31.42 41 PHE A O 11
ATOM 14833 N N . ASP A 1 42 ? 2.920 31.941 6.158 1.00 35.02 42 ASP A N 11
ATOM 14834 C CA . ASP A 1 42 ? 3.265 31.800 7.568 1.00 42.50 42 ASP A CA 11
ATOM 14835 C C . ASP A 1 42 ? 4.354 30.749 7.758 1.00 2.23 42 ASP A C 11
ATOM 14836 O O . ASP A 1 42 ? 5.021 30.712 8.793 1.00 50.25 42 ASP A O 11
ATOM 14845 N N . ARG A 1 43 ? 4.528 29.896 6.754 1.00 11.12 43 ARG A N 11
ATOM 14846 C CA . ARG A 1 43 ? 5.534 28.843 6.812 1.00 22.31 43 ARG A CA 11
ATOM 14847 C C . ARG A 1 43 ? 6.837 29.299 6.162 1.00 71.04 43 ARG A C 11
ATOM 14848 O O . ARG A 1 43 ? 7.925 28.927 6.601 1.00 44.04 43 ARG A O 11
ATOM 14869 N N . TYR A 1 44 ? 6.718 30.106 5.113 1.00 35.21 44 TYR A N 11
ATOM 14870 C CA . TYR A 1 44 ? 7.885 30.610 4.400 1.00 0.42 44 TYR A CA 11
ATOM 14871 C C . TYR A 1 44 ? 8.527 31.769 5.157 1.00 13.30 44 TYR A C 11
ATOM 14872 O O . TYR A 1 44 ? 9.725 32.020 5.032 1.00 45.22 44 TYR A O 11
ATOM 14890 N N . VAL A 1 45 ? 7.719 32.473 5.944 1.00 20.01 45 VAL A N 11
ATOM 14891 C CA . VAL A 1 45 ? 8.206 33.605 6.724 1.00 64.43 45 VAL A CA 11
ATOM 14892 C C . VAL A 1 45 ? 9.362 33.192 7.629 1.00 74.43 45 VAL A C 11
ATOM 14893 O O . VAL A 1 45 ? 10.222 34.006 7.964 1.00 21.54 45 VAL A O 11
ATOM 14906 N N . ARG A 1 46 ? 9.375 31.922 8.020 1.00 34.41 46 ARG A N 11
ATOM 14907 C CA . ARG A 1 46 ? 10.424 31.400 8.887 1.00 2.13 46 ARG A CA 11
ATOM 14908 C C . ARG A 1 46 ? 11.586 30.852 8.065 1.00 65.42 46 ARG A C 11
ATOM 14909 O O . ARG A 1 46 ? 12.477 30.188 8.596 1.00 31.44 46 ARG A O 11
ATOM 14930 N N . ILE A 1 47 ? 11.570 31.133 6.766 1.00 4.34 47 ILE A N 11
ATOM 14931 C CA . ILE A 1 47 ? 12.623 30.669 5.871 1.00 31.34 47 ILE A CA 11
ATOM 14932 C C . ILE A 1 47 ? 13.133 31.802 4.988 1.00 41.02 47 ILE A C 11
ATOM 14933 O O . ILE A 1 47 ? 14.251 32.287 5.166 1.00 74.32 47 ILE A O 11
ATOM 14949 N N . SER A 1 48 ? 12.306 32.221 4.036 1.00 53.22 48 SER A N 11
ATOM 14950 C CA . SER A 1 48 ? 12.674 33.297 3.122 1.00 34.25 48 SER A CA 11
ATOM 14951 C C . SER A 1 48 ? 11.617 34.397 3.126 1.00 41.52 48 SER A C 11
ATOM 14952 O O . SER A 1 48 ? 11.933 35.577 2.968 1.00 30.11 48 SER A O 11
ATOM 14960 N N . ASP A 1 49 ? 10.362 34.003 3.307 1.00 74.24 49 ASP A N 11
ATOM 14961 C CA . ASP A 1 49 ? 9.257 34.955 3.332 1.00 60.32 49 ASP A CA 11
ATOM 14962 C C . ASP A 1 49 ? 9.029 35.559 1.950 1.00 72.02 49 ASP A C 11
ATOM 14963 O O . ASP A 1 49 ? 9.216 36.759 1.746 1.00 33.21 49 ASP A O 11
ATOM 14972 N N . LYS A 1 50 ? 8.625 34.720 1.002 1.00 34.12 50 LYS A N 11
ATOM 14973 C CA . LYS A 1 50 ? 8.370 35.170 -0.361 1.00 63.22 50 LYS A CA 11
ATOM 14974 C C . LYS A 1 50 ? 7.802 34.037 -1.211 1.00 11.53 50 LYS A C 11
ATOM 14975 O O . LYS A 1 50 ? 8.108 33.924 -2.398 1.00 5.34 50 LYS A O 11
ATOM 14994 N N . VAL A 1 51 ? 6.971 33.202 -0.596 1.00 21.24 51 VAL A N 11
ATOM 14995 C CA . VAL A 1 51 ? 6.358 32.080 -1.296 1.00 72.22 51 VAL A CA 11
ATOM 14996 C C . VAL A 1 51 ? 5.638 32.546 -2.556 1.00 54.33 51 VAL A C 11
ATOM 14997 O O . VAL A 1 51 ? 5.778 31.947 -3.623 1.00 32.05 51 VAL A O 11
ATOM 15010 N N . VAL A 1 52 ? 4.866 33.621 -2.427 1.00 32.21 52 VAL A N 11
ATOM 15011 C CA . VAL A 1 52 ? 4.124 34.170 -3.556 1.00 21.23 52 VAL A CA 11
ATOM 15012 C C . VAL A 1 52 ? 5.050 34.467 -4.730 1.00 3.25 52 VAL A C 11
ATOM 15013 O O . VAL A 1 52 ? 4.671 34.309 -5.889 1.00 14.10 52 VAL A O 11
ATOM 15026 N N . GLY A 1 53 ? 6.269 34.899 -4.420 1.00 63.11 53 GLY A N 11
ATOM 15027 C CA . GLY A 1 53 ? 7.232 35.211 -5.460 1.00 52.42 53 GLY A CA 11
ATOM 15028 C C . GLY A 1 53 ? 7.748 33.972 -6.164 1.00 53.11 53 GLY A C 11
ATOM 15029 O O . GLY A 1 53 ? 8.057 34.010 -7.355 1.00 44.52 53 GLY A O 11
ATOM 15033 N N . ILE A 1 54 ? 7.842 32.871 -5.427 1.00 31.24 54 ILE A N 11
ATOM 15034 C CA . ILE A 1 54 ? 8.325 31.615 -5.988 1.00 14.21 54 ILE A CA 11
ATOM 15035 C C . ILE A 1 54 ? 7.249 30.941 -6.833 1.00 42.53 54 ILE A C 11
ATOM 15036 O O . ILE A 1 54 ? 7.548 30.301 -7.842 1.00 73.12 54 ILE A O 11
ATOM 15052 N N . LEU A 1 55 ? 5.997 31.092 -6.417 1.00 32.53 55 LEU A N 11
ATOM 15053 C CA . LEU A 1 55 ? 4.875 30.499 -7.137 1.00 12.23 55 LEU A CA 11
ATOM 15054 C C . LEU A 1 55 ? 4.918 30.873 -8.615 1.00 23.51 55 LEU A C 11
ATOM 15055 O O . LEU A 1 55 ? 4.484 30.104 -9.472 1.00 72.02 55 LEU A O 11
ATOM 15071 N N . MET A 1 56 ? 5.447 32.057 -8.906 1.00 24.54 56 MET A N 11
ATOM 15072 C CA . MET A 1 56 ? 5.551 32.530 -10.281 1.00 12.00 56 MET A CA 11
ATOM 15073 C C . MET A 1 56 ? 6.367 31.561 -11.130 1.00 23.43 56 MET A C 11
ATOM 15074 O O . MET A 1 56 ? 6.116 31.404 -12.325 1.00 20.13 56 MET A O 11
ATOM 15088 N N . ARG A 1 57 ? 7.345 30.913 -10.505 1.00 22.12 57 ARG A N 11
ATOM 15089 C CA . ARG A 1 57 ? 8.199 29.960 -11.204 1.00 2.23 57 ARG A CA 11
ATOM 15090 C C . ARG A 1 57 ? 7.452 28.658 -11.476 1.00 31.14 57 ARG A C 11
ATOM 15091 O O . ARG A 1 57 ? 7.431 28.167 -12.604 1.00 31.44 57 ARG A O 11
ATOM 15112 N N . ALA A 1 58 ? 6.840 28.104 -10.434 1.00 3.03 58 ALA A N 11
ATOM 15113 C CA . ALA A 1 58 ? 6.091 26.860 -10.560 1.00 51.23 58 ALA A CA 11
ATOM 15114 C C . ALA A 1 58 ? 4.925 27.018 -11.530 1.00 50.14 58 ALA A C 11
ATOM 15115 O O . ALA A 1 58 ? 4.545 26.070 -12.218 1.00 52.41 58 ALA A O 11
ATOM 15122 N N . ARG A 1 59 ? 4.361 28.221 -11.580 1.00 62.50 59 ARG A N 11
ATOM 15123 C CA . ARG A 1 59 ? 3.237 28.501 -12.465 1.00 11.33 59 ARG A CA 11
ATOM 15124 C C . ARG A 1 59 ? 3.654 28.384 -13.928 1.00 0.12 59 ARG A C 11
ATOM 15125 O O . ARG A 1 59 ? 2.836 28.077 -14.795 1.00 41.45 59 ARG A O 11
ATOM 15146 N N . LYS A 1 60 ? 4.932 28.631 -14.195 1.00 10.01 60 LYS A N 11
ATOM 15147 C CA . LYS A 1 60 ? 5.459 28.553 -15.552 1.00 25.01 60 LYS A CA 11
ATOM 15148 C C . LYS A 1 60 ? 5.100 27.219 -16.199 1.00 43.45 60 LYS A C 11
ATOM 15149 O O . LYS A 1 60 ? 4.877 27.145 -17.408 1.00 61.12 60 LYS A O 11
ATOM 15168 N N . HIS A 1 61 ? 5.045 26.168 -15.388 1.00 12.34 61 HIS A N 11
ATOM 15169 C CA . HIS A 1 61 ? 4.710 24.837 -15.882 1.00 2.42 61 HIS A CA 11
ATOM 15170 C C . HIS A 1 61 ? 3.378 24.364 -15.308 1.00 62.20 61 HIS A C 11
ATOM 15171 O O . HIS A 1 61 ? 3.179 23.172 -15.077 1.00 60.13 61 HIS A O 11
ATOM 15185 N N . GLY A 1 62 ? 2.469 25.307 -15.079 1.00 71.42 62 GLY A N 11
ATOM 15186 C CA . GLY A 1 62 ? 1.168 24.966 -14.534 1.00 21.25 62 GLY A CA 11
ATOM 15187 C C . GLY A 1 62 ? 1.269 24.125 -13.277 1.00 30.35 62 GLY A C 11
ATOM 15188 O O . GLY A 1 62 ? 0.904 22.948 -13.277 1.00 1.23 62 GLY A O 11
ATOM 15192 N N . LEU A 1 63 ? 1.767 24.727 -12.202 1.00 74.01 63 LEU A N 11
ATOM 15193 C CA . LEU A 1 63 ? 1.916 24.025 -10.932 1.00 44.01 63 LEU A CA 11
ATOM 15194 C C . LEU A 1 63 ? 0.993 24.616 -9.871 1.00 60.43 63 LEU A C 11
ATOM 15195 O O . LEU A 1 63 ? 0.587 23.928 -8.934 1.00 54.14 63 LEU A O 11
ATOM 15211 N N . VAL A 1 64 ? 0.663 25.894 -10.026 1.00 45.13 64 VAL A N 11
ATOM 15212 C CA . VAL A 1 64 ? -0.215 26.577 -9.084 1.00 21.20 64 VAL A CA 11
ATOM 15213 C C . VAL A 1 64 ? -1.530 26.973 -9.746 1.00 44.13 64 VAL A C 11
ATOM 15214 O O . VAL A 1 64 ? -1.545 27.730 -10.718 1.00 24.31 64 VAL A O 11
ATOM 15227 N N . HIS A 1 65 ? -2.633 26.457 -9.214 1.00 52.40 65 HIS A N 11
ATOM 15228 C CA . HIS A 1 65 ? -3.955 26.758 -9.753 1.00 3.50 65 HIS A CA 11
ATOM 15229 C C . HIS A 1 65 ? -4.501 28.054 -9.161 1.00 44.41 65 HIS A C 11
ATOM 15230 O O . HIS A 1 65 ? -5.607 28.482 -9.492 1.00 3.25 65 HIS A O 11
ATOM 15244 N N . PHE A 1 66 ? -3.718 28.674 -8.284 1.00 40.40 66 PHE A N 11
ATOM 15245 C CA . PHE A 1 66 ? -4.124 29.921 -7.645 1.00 23.44 66 PHE A CA 11
ATOM 15246 C C . PHE A 1 66 ? -4.562 30.948 -8.684 1.00 62.13 66 PHE A C 11
ATOM 15247 O O . PHE A 1 66 ? -4.232 30.831 -9.864 1.00 73.20 66 PHE A O 11
ATOM 15264 N N . GLU A 1 67 ? -5.307 31.954 -8.236 1.00 61.44 67 GLU A N 11
ATOM 15265 C CA . GLU A 1 67 ? -5.791 33.001 -9.128 1.00 74.43 67 GLU A CA 11
ATOM 15266 C C . GLU A 1 67 ? -5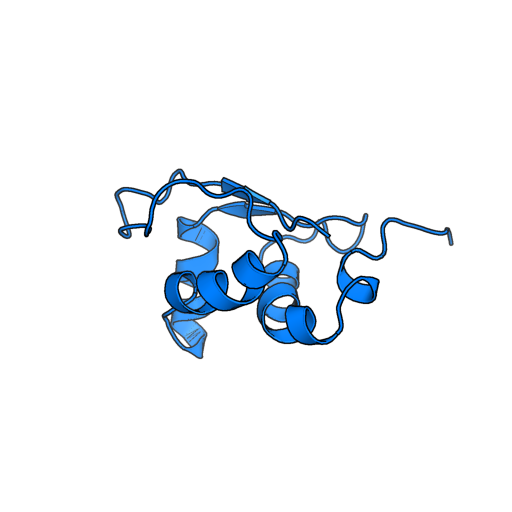.191 34.353 -8.756 1.00 45.23 67 GLU A C 11
ATOM 15267 O O . GLU A 1 67 ? -4.703 34.543 -7.643 1.00 14.23 67 GLU A O 11
ATOM 15279 N N . GLY A 1 68 ? -5.229 35.291 -9.699 1.00 22.44 68 GLY A N 11
ATOM 15280 C CA . GLY A 1 68 ? -4.685 36.613 -9.452 1.00 3.11 68 GLY A CA 11
ATOM 15281 C C . GLY A 1 68 ? -3.205 36.699 -9.767 1.00 45.21 68 GLY A C 11
ATOM 15282 O O . GLY A 1 68 ? -2.517 35.681 -9.831 1.00 33.51 68 GLY A O 11
ATOM 15286 N N . GLU A 1 69 ? -2.713 37.918 -9.966 1.00 53.34 69 GLU A N 11
ATOM 15287 C CA . GLU A 1 69 ? -1.305 38.132 -10.279 1.00 53.05 69 GLU A CA 11
ATOM 15288 C C . GLU A 1 69 ? -0.451 38.067 -9.017 1.00 31.14 69 GLU A C 11
ATOM 15289 O O . GLU A 1 69 ? 0.768 37.914 -9.086 1.00 40.55 69 GLU A O 11
ATOM 15301 N N . MET A 1 70 ? -1.101 38.184 -7.863 1.00 41.22 70 MET A N 11
ATOM 15302 C CA . MET A 1 70 ? -0.402 38.138 -6.584 1.00 45.14 70 MET A CA 11
ATOM 15303 C C . MET A 1 70 ? -1.383 37.933 -5.435 1.00 12.31 70 MET A C 11
ATOM 15304 O O . MET A 1 70 ? -2.598 38.025 -5.619 1.00 23.24 70 MET A O 11
ATOM 15318 N N . LEU A 1 71 ? -0.850 37.656 -4.250 1.00 72.22 71 LEU A N 11
ATOM 15319 C CA . LEU A 1 71 ? -1.680 37.438 -3.070 1.00 61.42 71 LEU A CA 11
ATOM 15320 C C . LEU A 1 71 ? -1.229 38.326 -1.915 1.00 45.14 71 LEU A C 11
ATOM 15321 O O . LEU A 1 71 ? -0.077 38.263 -1.484 1.00 34.30 71 LEU A O 11
ATOM 15337 N N . TRP A 1 72 ? -2.143 39.151 -1.419 1.00 1.23 72 TRP A N 11
ATOM 15338 C CA . TRP A 1 72 ? -1.839 40.051 -0.312 1.00 12.22 72 TRP A CA 11
ATOM 15339 C C . TRP A 1 72 ? -2.194 39.409 1.025 1.00 41.12 72 TRP A C 11
ATOM 15340 O O . TRP A 1 72 ? -3.321 38.958 1.226 1.00 61.50 72 TRP A O 11
ATOM 15361 N N . GLN A 1 73 ? -1.226 39.372 1.934 1.00 5.44 73 GLN A N 11
ATOM 15362 C CA . GLN A 1 73 ? -1.437 38.785 3.252 1.00 75.52 73 GLN A CA 11
ATOM 15363 C C . GLN A 1 73 ? -2.671 39.381 3.922 1.00 61.21 73 GLN A C 11
ATOM 15364 O O . GLN A 1 73 ? -2.831 40.599 3.979 1.00 41.32 73 GLN A O 11
ATOM 15378 N N . GLY A 1 74 ? -3.541 38.513 4.428 1.00 35.43 74 GLY A N 11
ATOM 15379 C CA . GLY A 1 74 ? -4.750 38.972 5.087 1.00 1.53 74 GLY A CA 11
ATOM 15380 C C . GLY A 1 74 ? -5.849 39.324 4.104 1.00 23.30 74 GLY A C 11
ATOM 15381 O O . GLY A 1 74 ? -6.953 39.697 4.502 1.00 63.33 74 GLY A O 11
ATOM 15385 N N . LYS A 1 75 ? -5.547 39.207 2.815 1.00 30.54 75 LYS A N 11
ATOM 15386 C CA . LYS A 1 75 ? -6.517 39.515 1.771 1.00 63.41 75 LYS A CA 11
ATOM 15387 C C . LYS A 1 75 ? -6.745 38.307 0.867 1.00 11.13 75 LYS A C 11
ATOM 15388 O O . LYS A 1 75 ? -7.879 37.868 0.676 1.00 15.55 75 LYS A O 11
ATOM 15407 N N . ASP A 1 76 ? -5.661 37.774 0.315 1.00 20.10 76 ASP A N 11
ATOM 15408 C CA . ASP A 1 76 ? -5.743 36.615 -0.567 1.00 11.15 76 ASP A CA 11
ATOM 15409 C C . ASP A 1 76 ? -5.416 35.332 0.191 1.00 61.13 76 ASP A C 11
ATOM 15410 O O . ASP A 1 76 ? -5.170 34.288 -0.414 1.00 10.01 76 ASP A O 11
ATOM 15419 N N . ASP A 1 77 ? -5.414 35.418 1.516 1.00 23.34 77 ASP A N 11
ATOM 15420 C CA . ASP A 1 77 ? -5.117 34.263 2.357 1.00 44.52 77 ASP A CA 11
ATOM 15421 C C . ASP A 1 77 ? -6.065 33.109 2.049 1.00 31.05 77 ASP A C 11
ATOM 15422 O O . ASP A 1 77 ? -5.728 31.943 2.255 1.00 24.35 77 ASP A O 11
ATOM 15431 N N . HIS A 1 78 ? -7.254 33.442 1.556 1.00 20.44 78 HIS A N 11
ATOM 15432 C CA . HIS A 1 78 ? -8.252 32.432 1.221 1.00 12.32 78 HIS A CA 11
ATOM 15433 C C . HIS A 1 78 ? -7.830 31.640 -0.012 1.00 73.24 78 HIS A C 11
ATOM 15434 O O . HIS A 1 78 ? -8.304 30.526 -0.239 1.00 45.13 78 HIS A O 11
ATOM 15448 N N . VAL A 1 79 ? -6.938 32.222 -0.807 1.00 61.13 79 VAL A N 11
ATOM 15449 C CA . VAL A 1 79 ? -6.452 31.570 -2.018 1.00 11.13 79 VAL A CA 11
ATOM 15450 C C . VAL A 1 79 ? -5.867 30.197 -1.706 1.00 2.54 79 VAL A C 11
ATOM 15451 O O . VAL A 1 79 ? -4.854 30.085 -1.014 1.00 75.21 79 VAL A O 11
ATOM 15464 N N . VAL A 1 80 ? -6.510 29.155 -2.221 1.00 34.33 80 VAL A N 11
ATOM 15465 C CA . VAL A 1 80 ? -6.053 27.788 -1.999 1.00 10.23 80 VAL A CA 11
ATOM 15466 C C . VAL A 1 80 ? -5.079 27.351 -3.087 1.00 4.23 80 VAL A C 11
ATOM 15467 O O . VAL A 1 80 ? -5.406 27.376 -4.274 1.00 20.15 80 VAL A O 11
ATOM 15480 N N . ILE A 1 81 ? -3.880 26.951 -2.674 1.00 55.23 81 ILE A N 11
ATOM 15481 C CA . ILE A 1 81 ? -2.859 26.507 -3.614 1.00 43.00 81 ILE A CA 11
ATOM 15482 C C . ILE A 1 81 ? -2.791 24.985 -3.673 1.00 61.24 81 ILE A C 11
ATOM 15483 O O . ILE A 1 81 ? -2.346 24.334 -2.727 1.00 44.14 81 ILE A O 11
ATOM 15499 N N . THR A 1 82 ? -3.234 24.421 -4.793 1.00 12.20 82 THR A N 11
ATOM 15500 C CA . THR A 1 82 ? -3.224 22.976 -4.977 1.00 65.51 82 THR A CA 11
ATOM 15501 C C . THR A 1 82 ? -2.089 22.547 -5.901 1.00 11.31 82 THR A C 11
ATOM 15502 O O . THR A 1 82 ? -2.106 22.838 -7.098 1.00 20.02 82 THR A O 11
ATOM 15513 N N . LEU A 1 83 ? -1.105 21.855 -5.339 1.00 64.42 83 LEU A N 11
ATOM 15514 C CA . LEU A 1 83 ? 0.039 21.385 -6.114 1.00 21.15 83 LEU A CA 11
ATOM 15515 C C . LEU A 1 83 ? -0.418 20.677 -7.385 1.00 40.32 83 LEU A C 11
ATOM 15516 O O . LEU A 1 83 ? -0.898 19.544 -7.340 1.00 31.14 83 LEU A O 11
ATOM 15532 N N . LEU A 1 84 ? -0.264 21.352 -8.519 1.00 61.12 84 LEU A N 11
ATOM 15533 C CA . LEU A 1 84 ? -0.659 20.787 -9.805 1.00 45.10 84 LEU A CA 11
ATOM 15534 C C . LEU A 1 84 ? 0.530 20.131 -10.500 1.00 5.14 84 LEU A C 11
ATOM 15535 O O . LEU A 1 84 ? 1.197 20.751 -11.327 1.00 41.52 84 LEU A O 11
ATOM 15551 N N . GLU A 1 85 ? 0.788 18.872 -10.158 1.00 43.51 85 GLU A N 11
ATOM 15552 C CA . GLU A 1 85 ? 1.896 18.133 -10.751 1.00 23.44 85 GLU A CA 11
ATOM 15553 C C . GLU A 1 85 ? 1.398 16.865 -11.438 1.00 70.32 85 GLU A C 11
ATOM 15554 O O . GLU A 1 85 ? 0.242 16.785 -11.852 1.00 40.13 85 GLU A O 11
ATOM 15566 N N . GLY A 1 1 ? 1.003 0.395 0.854 1.00 12.15 1 GLY A N 12
ATOM 15567 C CA . GLY A 1 1 ? 1.962 0.636 -0.207 1.00 40.15 1 GLY A CA 12
ATOM 15568 C C . GLY A 1 1 ? 1.358 0.457 -1.586 1.00 52.31 1 GLY A C 12
ATOM 15569 O O . GLY A 1 1 ? 0.694 -0.544 -1.855 1.00 44.43 1 GLY A O 12
ATOM 15573 N N . ALA A 1 2 ? 1.586 1.431 -2.461 1.00 62.04 2 ALA A N 12
ATOM 15574 C CA . ALA A 1 2 ? 1.060 1.376 -3.819 1.00 53.35 2 ALA A CA 12
ATOM 15575 C C . ALA A 1 2 ? 1.751 2.397 -4.718 1.00 33.44 2 ALA A C 12
ATOM 15576 O O . ALA A 1 2 ? 2.682 3.080 -4.294 1.00 12.53 2 ALA A O 12
ATOM 15583 N N . MET A 1 3 ? 1.289 2.493 -5.960 1.00 50.01 3 MET A N 12
ATOM 15584 C CA . MET A 1 3 ? 1.863 3.431 -6.918 1.00 3.02 3 MET A CA 12
ATOM 15585 C C . MET A 1 3 ? 1.789 4.860 -6.390 1.00 51.43 3 MET A C 12
ATOM 15586 O O . MET A 1 3 ? 2.593 5.713 -6.766 1.00 32.01 3 MET A O 12
ATOM 15600 N N . ALA A 1 4 ? 0.819 5.115 -5.518 1.00 71.22 4 ALA A N 12
ATOM 15601 C CA . ALA A 1 4 ? 0.641 6.440 -4.938 1.00 43.34 4 ALA A CA 12
ATOM 15602 C C . ALA A 1 4 ? 0.366 7.480 -6.019 1.00 71.04 4 ALA A C 12
ATOM 15603 O O . ALA A 1 4 ? 0.132 7.137 -7.178 1.00 51.14 4 ALA A O 12
ATOM 15610 N N . ARG A 1 5 ? 0.395 8.751 -5.632 1.00 54.04 5 ARG A N 12
ATOM 15611 C CA . ARG A 1 5 ? 0.146 9.841 -6.569 1.00 30.53 5 ARG A CA 12
ATOM 15612 C C . ARG A 1 5 ? 1.449 10.323 -7.200 1.00 32.11 5 ARG A C 12
ATOM 15613 O O . ARG A 1 5 ? 1.478 10.711 -8.367 1.00 70.13 5 ARG A O 12
ATOM 15634 N N . ALA A 1 6 ? 2.524 10.296 -6.419 1.00 60.13 6 ALA A N 12
ATOM 15635 C CA . ALA A 1 6 ? 3.830 10.729 -6.902 1.00 35.40 6 ALA A CA 12
ATOM 15636 C C . ALA A 1 6 ? 3.750 12.115 -7.531 1.00 41.51 6 ALA A C 12
ATOM 15637 O O . ALA A 1 6 ? 4.447 12.407 -8.502 1.00 64.31 6 ALA A O 12
ATOM 15644 N N . GLU A 1 7 ? 2.896 12.966 -6.971 1.00 55.24 7 GLU A N 12
ATOM 15645 C CA . GLU A 1 7 ? 2.725 14.322 -7.480 1.00 51.10 7 GLU A CA 12
ATOM 15646 C C . GLU A 1 7 ? 4.061 15.057 -7.529 1.00 4.01 7 GLU A C 12
ATOM 15647 O O . GLU A 1 7 ? 4.293 15.887 -8.408 1.00 32.43 7 GLU A O 12
ATOM 15659 N N . GLU A 1 8 ? 4.936 14.746 -6.578 1.00 25.33 8 GLU A N 12
ATOM 15660 C CA . GLU A 1 8 ? 6.249 15.378 -6.512 1.00 31.43 8 GLU A CA 12
ATOM 15661 C C . GLU A 1 8 ? 7.194 14.778 -7.549 1.00 41.41 8 GLU A C 12
ATOM 15662 O O . GLU A 1 8 ? 8.145 15.427 -7.987 1.00 60.10 8 GLU A O 12
ATOM 15674 N N . HIS A 1 9 ? 6.926 13.536 -7.938 1.00 32.22 9 HIS A N 12
ATOM 15675 C CA . HIS A 1 9 ? 7.752 12.848 -8.924 1.00 13.02 9 HIS A CA 12
ATOM 15676 C C . HIS A 1 9 ? 7.435 13.337 -10.334 1.00 2.31 9 HIS A C 12
ATOM 15677 O O . HIS A 1 9 ? 8.083 12.934 -11.301 1.00 14.33 9 HIS A O 12
ATOM 15691 N N . ILE A 1 10 ? 6.436 14.207 -10.443 1.00 22.50 10 ILE A N 12
ATOM 15692 C CA . ILE A 1 10 ? 6.035 14.750 -11.735 1.00 11.15 10 ILE A CA 12
ATOM 15693 C C . ILE A 1 10 ? 7.080 15.723 -12.270 1.00 72.02 10 ILE A C 12
ATOM 15694 O O . ILE A 1 10 ? 7.398 15.716 -13.460 1.00 33.03 10 ILE A O 12
ATOM 15710 N N . TYR A 1 11 ? 7.612 16.558 -11.384 1.00 71.44 11 TYR A N 12
ATOM 15711 C CA . TYR A 1 11 ? 8.621 17.537 -11.768 1.00 3.42 11 TYR A CA 12
ATOM 15712 C C . TYR A 1 11 ? 9.713 17.638 -10.707 1.00 44.22 11 TYR A C 12
ATOM 15713 O O . TYR A 1 11 ? 9.431 17.850 -9.528 1.00 20.12 11 TYR A O 12
ATOM 15731 N N . ARG A 1 12 ? 10.962 17.485 -11.137 1.00 12.55 12 ARG A N 12
ATOM 15732 C CA . ARG A 1 12 ? 12.097 17.558 -10.225 1.00 44.51 12 ARG A CA 12
ATOM 15733 C C . ARG A 1 12 ? 12.292 18.982 -9.712 1.00 12.24 12 ARG A C 12
ATOM 15734 O O . ARG A 1 12 ? 12.507 19.198 -8.519 1.00 62.45 12 ARG A O 12
ATOM 15755 N N . GLU A 1 13 ? 12.214 19.949 -10.620 1.00 44.44 13 GLU A N 12
ATOM 15756 C CA . GLU A 1 13 ? 12.383 21.352 -10.259 1.00 24.24 13 GLU A CA 12
ATOM 15757 C C . GLU A 1 13 ? 11.348 21.774 -9.220 1.00 51.44 13 GLU A C 12
ATOM 15758 O O . GLU A 1 13 ? 11.653 22.527 -8.295 1.00 51.52 13 GLU A O 12
ATOM 15770 N N . ILE A 1 14 ? 10.123 21.285 -9.382 1.00 22.23 14 ILE A N 12
ATOM 15771 C CA . ILE A 1 14 ? 9.043 21.611 -8.459 1.00 21.10 14 ILE A CA 12
ATOM 15772 C C . ILE A 1 14 ? 9.415 21.246 -7.026 1.00 5.51 14 ILE A C 12
ATOM 15773 O O . ILE A 1 14 ? 8.862 21.793 -6.072 1.00 44.21 14 ILE A O 12
ATOM 15789 N N . MET A 1 15 ? 10.358 20.321 -6.882 1.00 70.54 15 MET A N 12
ATOM 15790 C CA . MET A 1 15 ? 10.807 19.885 -5.565 1.00 11.30 15 MET A CA 12
ATOM 15791 C C . MET A 1 15 ? 11.102 21.083 -4.668 1.00 42.21 15 MET A C 12
ATOM 15792 O O . MET A 1 15 ? 10.954 21.008 -3.449 1.00 14.01 15 MET A O 12
ATOM 15806 N N . GLU A 1 16 ? 11.521 22.186 -5.280 1.00 42.43 16 GLU A N 12
ATOM 15807 C CA . GLU A 1 16 ? 11.838 23.399 -4.535 1.00 42.23 16 GLU A CA 12
ATOM 15808 C C . GLU A 1 16 ? 10.651 23.840 -3.684 1.00 2.51 16 GLU A C 12
ATOM 15809 O O . GLU A 1 16 ? 10.789 24.084 -2.484 1.00 63.33 16 GLU A O 12
ATOM 15821 N N . LEU A 1 17 ? 9.485 23.942 -4.312 1.00 44.44 17 LEU A N 12
ATOM 15822 C CA . LEU A 1 17 ? 8.273 24.355 -3.614 1.00 30.02 17 LEU A CA 12
ATOM 15823 C C . LEU A 1 17 ? 7.621 23.170 -2.908 1.00 3.20 17 LEU A C 12
ATOM 15824 O O . LEU A 1 17 ? 7.300 23.242 -1.721 1.00 52.22 17 LEU A O 12
ATOM 15840 N N . CYS A 1 18 ? 7.431 22.081 -3.644 1.00 45.13 18 CYS A N 12
ATOM 15841 C CA . CYS A 1 18 ? 6.819 20.879 -3.088 1.00 44.45 18 CYS A CA 12
ATOM 15842 C C . CYS A 1 18 ? 7.464 20.507 -1.757 1.00 71.03 18 CYS A C 12
ATOM 15843 O O . CYS A 1 18 ? 6.803 19.982 -0.861 1.00 10.43 18 CYS A O 12
ATOM 15851 N N . PHE A 1 19 ? 8.759 20.780 -1.636 1.00 12.12 19 PHE A N 12
ATOM 15852 C CA . PHE A 1 19 ? 9.494 20.471 -0.415 1.00 10.31 19 PHE A CA 12
ATOM 15853 C C . PHE A 1 19 ? 8.882 21.188 0.785 1.00 53.42 19 PHE A C 12
ATOM 15854 O O . PHE A 1 19 ? 8.742 20.611 1.863 1.00 70.42 19 PHE A O 12
ATOM 15871 N N . VAL A 1 20 ? 8.519 22.452 0.589 1.00 15.12 20 VAL A N 12
ATOM 15872 C CA . VAL A 1 20 ? 7.921 23.249 1.654 1.00 52.23 20 VAL A CA 12
ATOM 15873 C C . VAL A 1 20 ? 6.455 22.883 1.858 1.00 62.50 20 VAL A C 12
ATOM 15874 O O . VAL A 1 20 ? 5.948 22.914 2.979 1.00 33.15 20 VAL A O 12
ATOM 15887 N N . ILE A 1 21 ? 5.781 22.535 0.767 1.00 35.45 21 ILE A N 12
ATOM 15888 C CA . ILE A 1 21 ? 4.373 22.160 0.827 1.00 2.15 21 ILE A CA 12
ATOM 15889 C C . ILE A 1 21 ? 4.191 20.816 1.524 1.00 23.20 21 ILE A C 12
ATOM 15890 O O . ILE A 1 21 ? 3.222 20.610 2.254 1.00 33.32 21 ILE A O 12
ATOM 15906 N N . ARG A 1 22 ? 5.131 19.905 1.294 1.00 21.35 22 ARG A N 12
ATOM 15907 C CA . ARG A 1 22 ? 5.075 18.580 1.900 1.00 21.24 22 ARG A CA 12
ATOM 15908 C C . ARG A 1 22 ? 5.200 18.671 3.419 1.00 71.45 22 ARG A C 12
ATOM 15909 O O . ARG A 1 22 ? 4.815 17.750 4.141 1.00 43.23 22 ARG A O 12
ATOM 15930 N N . THR A 1 23 ? 5.741 19.787 3.897 1.00 31.21 23 THR A N 12
ATOM 15931 C CA . THR A 1 23 ? 5.918 19.998 5.328 1.00 22.42 23 THR A CA 12
ATOM 15932 C C . THR A 1 23 ? 4.613 20.430 5.986 1.00 11.21 23 THR A C 12
ATOM 15933 O O . THR A 1 23 ? 4.372 20.140 7.157 1.00 35.04 23 THR A O 12
ATOM 15944 N N . MET A 1 24 ? 3.774 21.125 5.225 1.00 51.20 24 MET A N 12
ATOM 15945 C CA . MET A 1 24 ? 2.491 21.596 5.735 1.00 64.01 24 MET A CA 12
ATOM 15946 C C . MET A 1 24 ? 1.427 20.509 5.617 1.00 44.31 24 MET A C 12
ATOM 15947 O O . MET A 1 24 ? 0.763 20.169 6.596 1.00 43.15 24 MET A O 12
ATOM 15961 N N . ALA A 1 25 ? 1.271 19.969 4.413 1.00 61.30 25 ALA A N 12
ATOM 15962 C CA . ALA A 1 25 ? 0.289 18.920 4.168 1.00 21.43 25 ALA A CA 12
ATOM 15963 C C . ALA A 1 25 ? 0.915 17.537 4.316 1.00 34.24 25 ALA A C 12
ATOM 15964 O O . ALA A 1 25 ? 2.117 17.364 4.116 1.00 50.41 25 ALA A O 12
ATOM 15971 N N . ARG A 1 26 ? 0.092 16.555 4.669 1.00 35.21 26 ARG A N 12
ATOM 15972 C CA . ARG A 1 26 ? 0.565 15.187 4.846 1.00 41.31 26 ARG A CA 12
ATOM 15973 C C . ARG A 1 26 ? 0.365 14.373 3.571 1.00 52.52 26 ARG A C 12
ATOM 15974 O O . ARG A 1 26 ? -0.374 13.389 3.560 1.00 74.40 26 ARG A O 12
ATOM 15995 N N . HIS A 1 27 ? 1.028 14.792 2.497 1.00 11.04 27 HIS A N 12
ATOM 15996 C CA . HIS A 1 27 ? 0.923 14.102 1.217 1.00 72.04 27 HIS A CA 12
ATOM 15997 C C . HIS A 1 27 ? 1.240 12.618 1.372 1.00 75.43 27 HIS A C 12
ATOM 15998 O O . HIS A 1 27 ? 0.805 11.793 0.567 1.00 2.12 27 HIS A O 12
ATOM 16012 N N . ARG A 1 28 ? 1.999 12.285 2.410 1.00 23.11 28 ARG A N 12
ATOM 16013 C CA . ARG A 1 28 ? 2.376 10.900 2.669 1.00 14.40 28 ARG A CA 12
ATOM 16014 C C . ARG A 1 28 ? 1.153 9.988 2.627 1.00 24.13 28 ARG A C 12
ATOM 16015 O O . ARG A 1 28 ? 1.222 8.865 2.128 1.00 31.41 28 ARG A O 12
ATOM 16036 N N . ARG A 1 29 ? 0.037 10.478 3.155 1.00 12.44 29 ARG A N 12
ATOM 16037 C CA . ARG A 1 29 ? -1.200 9.707 3.180 1.00 21.31 29 ARG A CA 12
ATOM 16038 C C . ARG A 1 29 ? -2.350 10.503 2.570 1.00 63.22 29 ARG A C 12
ATOM 16039 O O . ARG A 1 29 ? -3.471 10.007 2.460 1.00 15.52 29 ARG A O 12
ATOM 16060 N N . ASP A 1 30 ? -2.063 11.738 2.175 1.00 42.31 30 ASP A N 12
ATOM 16061 C CA . ASP A 1 30 ? -3.072 12.603 1.575 1.00 13.12 30 ASP A CA 12
ATOM 16062 C C . ASP A 1 30 ? -2.839 12.751 0.075 1.00 75.32 30 ASP A C 12
ATOM 16063 O O . ASP A 1 30 ? -3.377 13.657 -0.561 1.00 23.31 30 ASP A O 12
ATOM 16072 N N . GLY A 1 31 ? -2.033 11.854 -0.485 1.00 73.31 31 GLY A N 12
ATOM 16073 C CA . GLY A 1 31 ? -1.742 11.902 -1.906 1.00 54.50 31 GLY A CA 12
ATOM 16074 C C . GLY A 1 31 ? -1.285 13.275 -2.357 1.00 41.34 31 GLY A C 12
ATOM 16075 O O . GLY A 1 31 ? -0.141 13.665 -2.123 1.00 43.14 31 GLY A O 12
ATOM 16079 N N . LYS A 1 32 ? -2.180 14.011 -3.008 1.00 63.02 32 LYS A N 12
ATOM 16080 C CA . LYS A 1 32 ? -1.863 15.349 -3.495 1.00 21.53 32 LYS A CA 12
ATOM 16081 C C . LYS A 1 32 ? -1.663 16.317 -2.333 1.00 61.22 32 LYS A C 12
ATOM 16082 O O . LYS A 1 32 ? -2.219 16.126 -1.251 1.00 62.32 32 LYS A O 12
ATOM 16101 N N . ILE A 1 33 ? -0.868 17.356 -2.565 1.00 63.32 33 ILE A N 12
ATOM 16102 C CA . ILE A 1 33 ? -0.597 18.354 -1.539 1.00 15.54 33 ILE A CA 12
ATOM 16103 C C . ILE A 1 33 ? -1.335 19.657 -1.831 1.00 30.32 33 ILE A C 12
ATOM 16104 O O . ILE A 1 33 ? -1.366 20.121 -2.970 1.00 42.20 33 ILE A O 12
ATOM 16120 N N . GLN A 1 34 ? -1.926 20.241 -0.794 1.00 12.22 34 GLN A N 12
ATOM 16121 C CA . GLN A 1 34 ? -2.663 21.491 -0.940 1.00 3.14 34 GLN A CA 12
ATOM 16122 C C . GLN A 1 34 ? -2.534 22.348 0.315 1.00 0.41 34 GLN A C 12
ATOM 16123 O O . GLN A 1 34 ? -2.576 21.839 1.435 1.00 75.31 34 GLN A O 12
ATOM 16137 N N . VAL A 1 35 ? -2.376 23.654 0.120 1.00 21.24 35 VAL A N 12
ATOM 16138 C CA . VAL A 1 35 ? -2.242 24.583 1.236 1.00 25.53 35 VAL A CA 12
ATOM 16139 C C . VAL A 1 35 ? -2.647 25.994 0.828 1.00 14.33 35 VAL A C 12
ATOM 16140 O O . VAL A 1 35 ? -2.477 26.393 -0.324 1.00 51.23 35 VAL A O 12
ATOM 16153 N N . THR A 1 36 ? -3.186 26.748 1.782 1.00 44.42 36 THR A N 12
ATOM 16154 C CA . THR A 1 36 ? -3.617 28.116 1.522 1.00 2.13 36 THR A CA 12
ATOM 16155 C C . THR A 1 36 ? -2.443 29.086 1.593 1.00 23.43 36 THR A C 12
ATOM 16156 O O . THR A 1 36 ? -1.431 28.805 2.237 1.00 51.32 36 THR A O 12
ATOM 16167 N N . PHE A 1 37 ? -2.583 30.228 0.929 1.00 74.23 37 PHE A N 12
ATOM 16168 C CA . PHE A 1 37 ? -1.533 31.240 0.916 1.00 33.54 37 PHE A CA 12
ATOM 16169 C C . PHE A 1 37 ? -1.114 31.606 2.337 1.00 32.32 37 PHE A C 12
ATOM 16170 O O . PHE A 1 37 ? 0.073 31.640 2.657 1.00 64.44 37 PHE A O 12
ATOM 16187 N N . GLY A 1 38 ? -2.100 31.880 3.187 1.00 62.14 38 GLY A N 12
ATOM 16188 C CA . GLY A 1 38 ? -1.814 32.241 4.563 1.00 60.21 38 GLY A CA 12
ATOM 16189 C C . GLY A 1 38 ? -0.890 31.249 5.242 1.00 14.44 38 GLY A C 12
ATOM 16190 O O . GLY A 1 38 ? 0.083 31.640 5.886 1.00 31.52 38 GLY A O 12
ATOM 16194 N N . GLU A 1 39 ? -1.197 29.964 5.100 1.00 31.33 39 GLU A N 12
ATOM 16195 C CA . GLU A 1 39 ? -0.388 28.914 5.708 1.00 3.24 39 GLU A CA 12
ATOM 16196 C C . GLU A 1 39 ? 1.006 28.874 5.088 1.00 71.41 39 GLU A C 12
ATOM 16197 O O . GLU A 1 39 ? 2.014 28.885 5.796 1.00 72.31 39 GLU A O 12
ATOM 16209 N N . LEU A 1 40 ? 1.055 28.826 3.761 1.00 30.22 40 LEU A N 12
ATOM 16210 C CA . LEU A 1 40 ? 2.324 28.783 3.044 1.00 64.13 40 LEU A CA 12
ATOM 16211 C C . LEU A 1 40 ? 3.229 29.936 3.467 1.00 33.24 40 LEU A C 12
ATOM 16212 O O . LEU A 1 40 ? 4.384 29.728 3.840 1.00 52.14 40 LEU A O 12
ATOM 16228 N N . PHE A 1 41 ? 2.695 31.151 3.410 1.00 10.41 41 PHE A N 12
ATOM 16229 C CA . PHE A 1 41 ? 3.453 32.338 3.789 1.00 23.02 41 PHE A CA 12
ATOM 16230 C C . PHE A 1 41 ? 3.945 32.232 5.230 1.00 64.34 41 PHE A C 12
ATOM 16231 O O . PHE A 1 41 ? 5.130 32.422 5.508 1.00 75.20 41 PHE A O 12
ATOM 16248 N N . ASP A 1 42 ? 3.028 31.928 6.141 1.00 71.42 42 ASP A N 12
ATOM 16249 C CA . ASP A 1 42 ? 3.367 31.795 7.553 1.00 42.31 42 ASP A CA 12
ATOM 16250 C C . ASP A 1 42 ? 4.442 30.732 7.756 1.00 34.34 42 ASP A C 12
ATOM 16251 O O . ASP A 1 42 ? 5.106 30.697 8.792 1.00 23.11 42 ASP A O 12
ATOM 16260 N N . ARG A 1 43 ? 4.605 29.865 6.762 1.00 43.41 43 ARG A N 12
ATOM 16261 C CA . ARG A 1 43 ? 5.597 28.799 6.833 1.00 41.32 43 ARG A CA 12
ATOM 16262 C C . ARG A 1 43 ? 6.905 29.228 6.173 1.00 14.33 43 ARG A C 12
ATOM 16263 O O . ARG A 1 43 ? 7.989 28.844 6.613 1.00 74.24 43 ARG A O 12
ATOM 16284 N N . TYR A 1 44 ? 6.794 30.026 5.117 1.00 2.11 44 TYR A N 12
ATOM 16285 C CA . TYR A 1 44 ? 7.967 30.505 4.395 1.00 10.01 44 TYR A CA 12
ATOM 16286 C C . TYR A 1 44 ? 8.629 31.661 5.138 1.00 43.42 44 TYR A C 12
ATOM 16287 O O . TYR A 1 44 ? 9.830 31.895 5.002 1.00 4.31 44 TYR A O 12
ATOM 16305 N N . VAL A 1 45 ? 7.837 32.382 5.925 1.00 53.12 45 VAL A N 12
ATOM 16306 C CA . VAL A 1 45 ? 8.345 33.514 6.692 1.00 75.55 45 VAL A CA 12
ATOM 16307 C C . VAL A 1 45 ? 9.500 33.092 7.592 1.00 2.53 45 VAL A C 12
ATOM 16308 O O . VAL A 1 45 ? 10.372 33.899 7.919 1.00 74.53 45 VAL A O 12
ATOM 16321 N N . ARG A 1 46 ? 9.501 31.825 7.991 1.00 61.44 46 ARG A N 12
ATOM 16322 C CA . ARG A 1 46 ? 10.550 31.296 8.855 1.00 53.03 46 ARG A CA 12
ATOM 16323 C C . ARG A 1 46 ? 11.698 30.723 8.029 1.00 53.34 46 ARG A C 12
ATOM 16324 O O . ARG A 1 46 ? 12.583 30.052 8.560 1.00 74.43 46 ARG A O 12
ATOM 16345 N N . ILE A 1 47 ? 11.676 30.993 6.728 1.00 53.12 47 ILE A N 12
ATOM 16346 C CA . ILE A 1 47 ? 12.715 30.505 5.829 1.00 14.13 47 ILE A CA 12
ATOM 16347 C C . ILE A 1 47 ? 13.233 31.622 4.930 1.00 3.45 47 ILE A C 12
ATOM 16348 O O . ILE A 1 47 ? 14.359 32.093 5.094 1.00 20.33 47 ILE A O 12
ATOM 16364 N N . SER A 1 48 ? 12.404 32.044 3.981 1.00 11.34 48 SER A N 12
ATOM 16365 C CA . SER A 1 48 ? 12.779 33.106 3.055 1.00 62.34 48 SER A CA 12
ATOM 16366 C C . SER A 1 48 ? 11.746 34.229 3.068 1.00 64.44 48 SER A C 12
ATOM 16367 O O . SER A 1 48 ? 12.085 35.400 2.899 1.00 51.21 48 SER A O 12
ATOM 16375 N N . ASP A 1 49 ? 10.486 33.862 3.269 1.00 33.30 49 ASP A N 12
ATOM 16376 C CA . ASP A 1 49 ? 9.402 34.837 3.305 1.00 21.04 49 ASP A CA 12
ATOM 16377 C C . ASP A 1 49 ? 9.168 35.441 1.924 1.00 33.32 49 ASP A C 12
ATOM 16378 O O . ASP A 1 49 ? 9.358 36.639 1.718 1.00 43.40 49 ASP A O 12
ATOM 16387 N N . LYS A 1 50 ? 8.754 34.602 0.980 1.00 1.21 50 LYS A N 12
ATOM 16388 C CA . LYS A 1 50 ? 8.493 35.052 -0.382 1.00 62.42 50 LYS A CA 12
ATOM 16389 C C . LYS A 1 50 ? 7.914 33.921 -1.226 1.00 53.05 50 LYS A C 12
ATOM 16390 O O . LYS A 1 50 ? 8.216 33.802 -2.414 1.00 20.31 50 LYS A O 12
ATOM 16409 N N . VAL A 1 51 ? 7.078 33.094 -0.606 1.00 62.24 51 VAL A N 12
ATOM 16410 C CA . VAL A 1 51 ? 6.454 31.974 -1.302 1.00 2.43 51 VAL A CA 12
ATOM 16411 C C . VAL A 1 51 ? 5.733 32.443 -2.560 1.00 73.44 51 VAL A C 12
ATOM 16412 O O . VAL A 1 51 ? 5.862 31.838 -3.625 1.00 22.43 51 VAL A O 12
ATOM 16425 N N . VAL A 1 52 ? 4.972 33.525 -2.432 1.00 10.11 52 VAL A N 12
ATOM 16426 C CA . VAL A 1 52 ? 4.230 34.077 -3.560 1.00 24.34 52 VAL A CA 12
ATOM 16427 C C . VAL A 1 52 ? 5.151 34.343 -4.745 1.00 72.44 52 VAL A C 12
ATOM 16428 O O . VAL A 1 52 ? 4.761 34.167 -5.899 1.00 21.31 52 VAL A O 12
ATOM 16441 N N . GLY A 1 53 ? 6.376 34.768 -4.453 1.00 24.41 53 GLY A N 12
ATOM 16442 C CA . GLY A 1 53 ? 7.334 35.051 -5.506 1.00 23.24 53 GLY A CA 12
ATOM 16443 C C . GLY A 1 53 ? 7.833 33.793 -6.189 1.00 52.25 53 GLY A C 12
ATOM 16444 O O . GLY A 1 53 ? 8.137 33.807 -7.383 1.00 33.33 53 GLY A O 12
ATOM 16448 N N . ILE A 1 54 ? 7.919 32.705 -5.433 1.00 31.53 54 ILE A N 12
ATOM 16449 C CA . ILE A 1 54 ? 8.385 31.434 -5.973 1.00 72.35 54 ILE A CA 12
ATOM 16450 C C . ILE A 1 54 ? 7.297 30.755 -6.799 1.00 15.35 54 ILE A C 12
ATOM 16451 O O . ILE A 1 54 ? 7.583 30.077 -7.786 1.00 53.34 54 ILE A O 12
ATOM 16467 N N . LEU A 1 55 ? 6.047 30.943 -6.388 1.00 42.43 55 LEU A N 12
ATOM 16468 C CA . LEU A 1 55 ? 4.914 30.351 -7.091 1.00 11.25 55 LEU A CA 12
ATOM 16469 C C . LEU A 1 55 ? 4.968 30.673 -8.581 1.00 22.24 55 LEU A C 12
ATOM 16470 O O . LEU A 1 55 ? 4.545 29.872 -9.414 1.00 11.40 55 LEU A O 12
ATOM 16486 N N . MET A 1 56 ? 5.494 31.849 -8.908 1.00 70.41 56 MET A N 12
ATOM 16487 C CA . MET A 1 56 ? 5.607 32.274 -10.298 1.00 51.14 56 MET A CA 12
ATOM 16488 C C . MET A 1 56 ? 6.402 31.260 -11.115 1.00 32.25 56 MET A C 12
ATOM 16489 O O . MET A 1 56 ? 6.139 31.061 -12.301 1.00 4.41 56 MET A O 12
ATOM 16503 N N . ARG A 1 57 ? 7.374 30.621 -10.472 1.00 12.04 57 ARG A N 12
ATOM 16504 C CA . ARG A 1 57 ? 8.208 29.629 -11.139 1.00 34.51 57 ARG A CA 12
ATOM 16505 C C . ARG A 1 57 ? 7.408 28.366 -11.448 1.00 22.03 57 ARG A C 12
ATOM 16506 O O . ARG A 1 57 ? 7.466 27.839 -12.558 1.00 25.40 57 ARG A O 12
ATOM 16527 N N . ALA A 1 58 ? 6.663 27.887 -10.457 1.00 72.22 58 ALA A N 12
ATOM 16528 C CA . ALA A 1 58 ? 5.851 26.688 -10.623 1.00 71.34 58 ALA A CA 12
ATOM 16529 C C . ALA A 1 58 ? 4.717 26.926 -11.614 1.00 74.33 58 ALA A C 12
ATOM 16530 O O . ALA A 1 58 ? 4.282 26.006 -12.308 1.00 25.11 58 ALA A O 12
ATOM 16537 N N . ARG A 1 59 ? 4.240 28.165 -11.675 1.00 23.01 59 ARG A N 12
ATOM 16538 C CA . ARG A 1 59 ? 3.155 28.523 -12.580 1.00 33.12 59 ARG A CA 12
ATOM 16539 C C . ARG A 1 59 ? 3.582 28.354 -14.035 1.00 11.21 59 ARG A C 12
ATOM 16540 O O . ARG A 1 59 ? 2.754 28.108 -14.912 1.00 52.32 59 ARG A O 12
ATOM 16561 N N . LYS A 1 60 ? 4.880 28.489 -14.284 1.00 61.43 60 LYS A N 12
ATOM 16562 C CA . LYS A 1 60 ? 5.419 28.351 -15.632 1.00 60.31 60 LYS A CA 12
ATOM 16563 C C . LYS A 1 60 ? 4.972 27.037 -16.265 1.00 52.02 60 LYS A C 12
ATOM 16564 O O . LYS A 1 60 ? 4.825 26.942 -17.484 1.00 52.01 60 LYS A O 12
ATOM 16583 N N . HIS A 1 61 ? 4.755 26.026 -15.430 1.00 4.14 61 HIS A N 12
ATOM 16584 C CA . HIS A 1 61 ? 4.323 24.718 -15.908 1.00 75.01 61 HIS A CA 12
ATOM 16585 C C . HIS A 1 61 ? 2.912 24.400 -15.420 1.00 5.14 61 HIS A C 12
ATOM 16586 O O . HIS A 1 61 ? 2.526 23.236 -15.324 1.00 14.20 61 HIS A O 12
ATOM 16600 N N . GLY A 1 62 ? 2.149 25.444 -15.111 1.00 32.12 62 GLY A N 12
ATOM 16601 C CA . GLY A 1 62 ? 0.791 25.255 -14.635 1.00 71.41 62 GLY A CA 12
ATOM 16602 C C . GLY A 1 62 ? 0.714 24.286 -13.472 1.00 32.12 62 GLY A C 12
ATOM 16603 O O . GLY A 1 62 ? 0.147 23.199 -13.595 1.00 54.53 62 GLY A O 12
ATOM 16607 N N . LEU A 1 63 ? 1.287 24.677 -12.339 1.00 53.51 63 LEU A N 12
ATOM 16608 C CA . LEU A 1 63 ? 1.282 23.835 -11.148 1.00 61.12 63 LEU A CA 12
ATOM 16609 C C . LEU A 1 63 ? 0.455 24.470 -10.035 1.00 72.21 63 LEU A C 12
ATOM 16610 O O . LEU A 1 63 ? 0.055 23.798 -9.084 1.00 3.32 63 LEU A O 12
ATOM 16626 N N . VAL A 1 64 ? 0.199 25.768 -10.162 1.00 3.24 64 VAL A N 12
ATOM 16627 C CA . VAL A 1 64 ? -0.583 26.494 -9.168 1.00 74.33 64 VAL A CA 12
ATOM 16628 C C . VAL A 1 64 ? -1.920 26.945 -9.745 1.00 54.41 64 VAL A C 12
ATOM 16629 O O . VAL A 1 64 ? -1.967 27.744 -10.681 1.00 42.23 64 VAL A O 12
ATOM 16642 N N . HIS A 1 65 ? -3.007 26.429 -9.180 1.00 52.40 65 HIS A N 12
ATOM 16643 C CA . HIS A 1 65 ? -4.347 26.781 -9.638 1.00 21.45 65 HIS A CA 12
ATOM 16644 C C . HIS A 1 65 ? -4.812 28.089 -9.004 1.00 64.35 65 HIS A C 12
ATOM 16645 O O . HIS A 1 65 ? -5.931 28.542 -9.242 1.00 75.12 65 HIS A O 12
ATOM 16659 N N . PHE A 1 66 ? -3.945 28.691 -8.197 1.00 65.51 66 PHE A N 12
ATOM 16660 C CA . PHE A 1 66 ? -4.267 29.946 -7.528 1.00 62.32 66 PHE A CA 12
ATOM 16661 C C . PHE A 1 66 ? -4.766 30.983 -8.530 1.00 3.12 66 PHE A C 12
ATOM 16662 O O . PHE A 1 66 ? -4.541 30.857 -9.733 1.00 2.11 66 PHE A O 12
ATOM 16679 N N . GLU A 1 67 ? -5.445 32.008 -8.023 1.00 24.40 67 GLU A N 12
ATOM 16680 C CA . GLU A 1 67 ? -5.977 33.066 -8.873 1.00 63.02 67 GLU A CA 12
ATOM 16681 C C . GLU A 1 67 ? -5.276 34.392 -8.594 1.00 12.55 67 GLU A C 12
ATOM 16682 O O . GLU A 1 67 ? -4.688 34.584 -7.530 1.00 14.40 67 GLU A O 12
ATOM 16694 N N . GLY A 1 68 ? -5.343 35.306 -9.558 1.00 33.51 68 GLY A N 12
ATOM 16695 C CA . GLY A 1 68 ? -4.711 36.602 -9.397 1.00 73.02 68 GLY A CA 12
ATOM 16696 C C . GLY A 1 68 ? -3.238 36.576 -9.751 1.00 44.43 68 GLY A C 12
ATOM 16697 O O . GLY A 1 68 ? -2.620 35.513 -9.786 1.00 20.31 68 GLY A O 12
ATOM 16701 N N . GLU A 1 69 ? -2.674 37.751 -10.017 1.00 23.34 69 GLU A N 12
ATOM 16702 C CA . GLU A 1 69 ? -1.264 37.857 -10.372 1.00 43.25 69 GLU A CA 12
ATOM 16703 C C . GLU A 1 69 ? -0.383 37.805 -9.127 1.00 62.45 69 GLU A C 12
ATOM 16704 O O . GLU A 1 69 ? 0.824 37.584 -9.218 1.00 25.14 69 GLU A O 12
ATOM 16716 N N . MET A 1 70 ? -0.996 38.010 -7.967 1.00 35.54 70 MET A N 12
ATOM 16717 C CA . MET A 1 70 ? -0.269 37.985 -6.703 1.00 63.11 70 MET A CA 12
ATOM 16718 C C . MET A 1 70 ? -1.226 37.817 -5.527 1.00 50.15 70 MET A C 12
ATOM 16719 O O . MET A 1 70 ? -2.443 37.922 -5.685 1.00 52.00 70 MET A O 12
ATOM 16733 N N . LEU A 1 71 ? -0.670 37.556 -4.350 1.00 25.11 71 LEU A N 12
ATOM 16734 C CA . LEU A 1 71 ? -1.474 37.373 -3.147 1.00 14.31 71 LEU A CA 12
ATOM 16735 C C . LEU A 1 71 ? -0.976 38.268 -2.017 1.00 4.30 71 LEU A C 12
ATOM 16736 O O . LEU A 1 71 ? 0.184 38.186 -1.613 1.00 23.22 71 LEU A O 12
ATOM 16752 N N . TRP A 1 72 ? -1.859 39.120 -1.511 1.00 13.44 72 TRP A N 12
ATOM 16753 C CA . TRP A 1 72 ? -1.509 40.029 -0.425 1.00 41.40 72 TRP A CA 12
ATOM 16754 C C . TRP A 1 72 ? -1.869 39.426 0.928 1.00 24.40 72 TRP A C 12
ATOM 16755 O O . TRP A 1 72 ? -3.004 39.003 1.146 1.00 4.12 72 TRP A O 12
ATOM 16776 N N . GLN A 1 73 ? -0.895 39.389 1.832 1.00 33.24 73 GLN A N 12
ATOM 16777 C CA . GLN A 1 73 ? -1.111 38.836 3.164 1.00 31.31 73 GLN A CA 12
ATOM 16778 C C . GLN A 1 73 ? -2.321 39.481 3.832 1.00 2.21 73 GLN A C 12
ATOM 16779 O O . GLN A 1 73 ? -2.441 40.705 3.871 1.00 35.23 73 GLN A O 12
ATOM 16793 N N . GLY A 1 74 ? -3.215 38.649 4.357 1.00 74.13 74 GLY A N 12
ATOM 16794 C CA . GLY A 1 74 ? -4.404 39.157 5.016 1.00 54.15 74 GLY A CA 12
ATOM 16795 C C . GLY A 1 74 ? -5.500 39.522 4.034 1.00 72.22 74 GLY A C 12
ATOM 16796 O O . GLY A 1 74 ? -6.590 39.933 4.432 1.00 10.23 74 GLY A O 12
ATOM 16800 N N . LYS A 1 75 ? -5.212 39.373 2.745 1.00 24.14 75 LYS A N 12
ATOM 16801 C CA . LYS A 1 75 ? -6.180 39.690 1.702 1.00 20.43 75 LYS A CA 12
ATOM 16802 C C . LYS A 1 75 ? -6.450 38.473 0.823 1.00 70.10 75 LYS A C 12
ATOM 16803 O O . LYS A 1 75 ? -7.597 38.058 0.656 1.00 31.14 75 LYS A O 12
ATOM 16822 N N . ASP A 1 76 ? -5.387 37.905 0.264 1.00 11.01 76 ASP A N 12
ATOM 16823 C CA . ASP A 1 76 ? -5.510 36.734 -0.596 1.00 65.22 76 ASP A CA 12
ATOM 16824 C C . ASP A 1 76 ? -5.222 35.454 0.184 1.00 52.55 76 ASP A C 12
ATOM 16825 O O . ASP A 1 76 ? -5.014 34.392 -0.403 1.00 5.23 76 ASP A O 12
ATOM 16834 N N . ASP A 1 77 ? -5.212 35.564 1.507 1.00 1.33 77 ASP A N 12
ATOM 16835 C CA . ASP A 1 77 ? -4.950 34.416 2.368 1.00 51.42 77 ASP A CA 12
ATOM 16836 C C . ASP A 1 77 ? -5.934 33.287 2.081 1.00 32.31 77 ASP A C 12
ATOM 16837 O O . ASP A 1 77 ? -5.633 32.114 2.308 1.00 40.32 77 ASP A O 12
ATOM 16846 N N . HIS A 1 78 ? -7.112 33.647 1.582 1.00 15.34 78 HIS A N 12
ATOM 16847 C CA . HIS A 1 78 ? -8.142 32.664 1.265 1.00 22.32 78 HIS A CA 12
ATOM 16848 C C . HIS A 1 78 ? -7.738 31.826 0.055 1.00 14.14 78 HIS A C 12
ATOM 16849 O O . HIS A 1 78 ? -8.238 30.718 -0.140 1.00 11.11 78 HIS A O 12
ATOM 16863 N N . VAL A 1 79 ? -6.832 32.363 -0.755 1.00 3.44 79 VAL A N 12
ATOM 16864 C CA . VAL A 1 79 ? -6.361 31.666 -1.945 1.00 61.41 79 VAL A CA 12
ATOM 16865 C C . VAL A 1 79 ? -5.810 30.288 -1.593 1.00 51.31 79 VAL A C 12
ATOM 16866 O O . VAL A 1 79 ? -4.802 30.170 -0.897 1.00 4.40 79 VAL A O 12
ATOM 16879 N N . VAL A 1 80 ? -6.479 29.247 -2.079 1.00 40.52 80 VAL A N 12
ATOM 16880 C CA . VAL A 1 80 ? -6.056 27.877 -1.818 1.00 22.04 80 VAL A CA 12
ATOM 16881 C C . VAL A 1 80 ? -5.130 27.368 -2.917 1.00 10.31 80 VAL A C 12
ATOM 16882 O O . VAL A 1 80 ? -5.536 27.236 -4.072 1.00 21.41 80 VAL A O 12
ATOM 16895 N N . ILE A 1 81 ? -3.885 27.085 -2.550 1.00 21.31 81 ILE A N 12
ATOM 16896 C CA . ILE A 1 81 ? -2.902 26.589 -3.505 1.00 23.21 81 ILE A CA 12
ATOM 16897 C C . ILE A 1 81 ? -2.867 25.064 -3.517 1.00 13.41 81 ILE A C 12
ATOM 16898 O O . ILE A 1 81 ? -2.406 24.435 -2.565 1.00 24.45 81 ILE A O 12
ATOM 16914 N N . THR A 1 82 ? -3.358 24.475 -4.603 1.00 44.22 82 THR A N 12
ATOM 16915 C CA . THR A 1 82 ? -3.383 23.024 -4.740 1.00 44.55 82 THR A CA 12
ATOM 16916 C C . THR A 1 82 ? -2.319 22.547 -5.723 1.00 33.33 82 THR A C 12
ATOM 16917 O O . THR A 1 82 ? -2.412 22.799 -6.925 1.00 20.41 82 THR A O 12
ATOM 16928 N N . LEU A 1 83 ? -1.310 21.856 -5.205 1.00 20.33 83 LEU A N 12
ATOM 16929 C CA . LEU A 1 83 ? -0.228 21.341 -6.037 1.00 51.22 83 LEU A CA 12
ATOM 16930 C C . LEU A 1 83 ? -0.780 20.613 -7.258 1.00 61.34 83 LEU A C 12
ATOM 16931 O O . LEU A 1 83 ? -1.280 19.492 -7.153 1.00 11.03 83 LEU A O 12
ATOM 16947 N N . LEU A 1 84 ? -0.684 21.255 -8.417 1.00 62.12 84 LEU A N 12
ATOM 16948 C CA . LEU A 1 84 ? -1.171 20.667 -9.660 1.00 53.44 84 LEU A CA 12
ATOM 16949 C C . LEU A 1 84 ? -0.057 19.915 -10.381 1.00 1.31 84 LEU A C 12
ATOM 16950 O O . LEU A 1 84 ? 0.613 20.467 -11.253 1.00 71.34 84 LEU A O 12
ATOM 16966 N N . GLU A 1 85 ? 0.134 18.653 -10.011 1.00 34.24 85 GLU A N 12
ATOM 16967 C CA . GLU A 1 85 ? 1.166 17.825 -10.623 1.00 41.33 85 GLU A CA 12
ATOM 16968 C C . GLU A 1 85 ? 0.609 16.458 -11.010 1.00 42.22 85 GLU A C 12
ATOM 16969 O O . GLU A 1 85 ? 0.160 16.257 -12.138 1.00 32.02 85 GLU A O 12
ATOM 16981 N N . GLY A 1 1 ? -2.891 0.322 -0.039 1.00 0.00 1 GLY A N 13
ATOM 16982 C CA . GLY A 1 1 ? -1.615 0.961 -0.301 1.00 42.41 1 GLY A CA 13
ATOM 16983 C C . GLY A 1 1 ? -1.195 0.844 -1.753 1.00 10.31 1 GLY A C 13
ATOM 16984 O O . GLY A 1 1 ? -1.929 0.299 -2.576 1.00 71.51 1 GLY A O 13
ATOM 16988 N N . ALA A 1 2 ? -0.011 1.360 -2.068 1.00 73.44 2 ALA A N 13
ATOM 16989 C CA . ALA A 1 2 ? 0.505 1.310 -3.431 1.00 31.14 2 ALA A CA 13
ATOM 16990 C C . ALA A 1 2 ? -0.395 2.084 -4.387 1.00 51.53 2 ALA A C 13
ATOM 16991 O O . ALA A 1 2 ? -1.461 2.564 -4.001 1.00 25.12 2 ALA A O 13
ATOM 16998 N N . MET A 1 3 ? 0.041 2.204 -5.637 1.00 61.50 3 MET A N 13
ATOM 16999 C CA . MET A 1 3 ? -0.726 2.920 -6.649 1.00 15.10 3 MET A CA 13
ATOM 17000 C C . MET A 1 3 ? -0.983 4.360 -6.218 1.00 14.54 3 MET A C 13
ATOM 17001 O O . MET A 1 3 ? -2.118 4.835 -6.252 1.00 11.34 3 MET A O 13
ATOM 17015 N N . ALA A 1 4 ? 0.078 5.050 -5.812 1.00 13.21 4 ALA A N 13
ATOM 17016 C CA . ALA A 1 4 ? -0.033 6.437 -5.376 1.00 34.44 4 ALA A CA 13
ATOM 17017 C C . ALA A 1 4 ? -0.118 7.382 -6.569 1.00 14.43 4 ALA A C 13
ATOM 17018 O O . ALA A 1 4 ? -0.274 6.946 -7.709 1.00 64.42 4 ALA A O 13
ATOM 17025 N N . ARG A 1 5 ? -0.017 8.680 -6.298 1.00 65.50 5 ARG A N 13
ATOM 17026 C CA . ARG A 1 5 ? -0.084 9.687 -7.350 1.00 0.03 5 ARG A CA 13
ATOM 17027 C C . ARG A 1 5 ? 1.302 9.968 -7.923 1.00 72.34 5 ARG A C 13
ATOM 17028 O O . ARG A 1 5 ? 1.454 10.192 -9.124 1.00 13.23 5 ARG A O 13
ATOM 17049 N N . ALA A 1 6 ? 2.309 9.954 -7.057 1.00 23.42 6 ALA A N 13
ATOM 17050 C CA . ALA A 1 6 ? 3.682 10.205 -7.477 1.00 62.12 6 ALA A CA 13
ATOM 17051 C C . ALA A 1 6 ? 3.840 11.621 -8.020 1.00 15.20 6 ALA A C 13
ATOM 17052 O O . ALA A 1 6 ? 4.621 11.859 -8.940 1.00 41.20 6 ALA A O 13
ATOM 17059 N N . GLU A 1 7 ? 3.091 12.557 -7.444 1.00 43.24 7 GLU A N 13
ATOM 17060 C CA . GLU A 1 7 ? 3.148 13.950 -7.873 1.00 32.10 7 GLU A CA 13
ATOM 17061 C C . GLU A 1 7 ? 4.576 14.483 -7.804 1.00 61.32 7 GLU A C 13
ATOM 17062 O O . GLU A 1 7 ? 4.966 15.344 -8.592 1.00 23.40 7 GLU A O 13
ATOM 17074 N N . GLU A 1 8 ? 5.350 13.964 -6.856 1.00 10.23 8 GLU A N 13
ATOM 17075 C CA . GLU A 1 8 ? 6.734 14.389 -6.683 1.00 62.12 8 GLU A CA 13
ATOM 17076 C C . GLU A 1 8 ? 7.625 13.795 -7.771 1.00 10.51 8 GLU A C 13
ATOM 17077 O O . GLU A 1 8 ? 8.695 14.327 -8.072 1.00 35.35 8 GLU A O 13
ATOM 17089 N N . HIS A 1 9 ? 7.176 12.690 -8.357 1.00 43.13 9 HIS A N 13
ATOM 17090 C CA . HIS A 1 9 ? 7.932 12.023 -9.412 1.00 10.42 9 HIS A CA 13
ATOM 17091 C C . HIS A 1 9 ? 7.687 12.691 -10.761 1.00 54.54 9 HIS A C 13
ATOM 17092 O O . HIS A 1 9 ? 8.227 12.265 -11.783 1.00 13.53 9 HIS A O 13
ATOM 17106 N N . ILE A 1 10 ? 6.869 13.739 -10.758 1.00 20.23 10 ILE A N 13
ATOM 17107 C CA . ILE A 1 10 ? 6.553 14.465 -11.981 1.00 61.04 10 ILE A CA 13
ATOM 17108 C C . ILE A 1 10 ? 7.670 15.436 -12.348 1.00 50.32 10 ILE A C 13
ATOM 17109 O O . ILE A 1 10 ? 8.257 15.345 -13.426 1.00 65.53 10 ILE A O 13
ATOM 17125 N N . TYR A 1 11 ? 7.959 16.365 -11.444 1.00 1.21 11 TYR A N 13
ATOM 17126 C CA . TYR A 1 11 ? 9.006 17.354 -11.672 1.00 54.50 11 TYR A CA 13
ATOM 17127 C C . TYR A 1 11 ? 9.919 17.472 -10.456 1.00 31.14 11 TYR A C 13
ATOM 17128 O O . TYR A 1 11 ? 9.468 17.792 -9.356 1.00 2.43 11 TYR A O 13
ATOM 17146 N N . ARG A 1 12 ? 11.205 17.210 -10.662 1.00 44.54 12 ARG A N 13
ATOM 17147 C CA . ARG A 1 12 ? 12.183 17.286 -9.584 1.00 24.12 12 ARG A CA 13
ATOM 17148 C C . ARG A 1 12 ? 12.393 18.731 -9.140 1.00 33.32 12 ARG A C 13
ATOM 17149 O O . ARG A 1 12 ? 12.450 19.020 -7.945 1.00 53.32 12 ARG A O 13
ATOM 17170 N N . GLU A 1 13 ? 12.507 19.632 -10.110 1.00 50.12 13 GLU A N 13
ATOM 17171 C CA . GLU A 1 13 ? 12.711 21.046 -9.818 1.00 44.03 13 GLU A CA 13
ATOM 17172 C C . GLU A 1 13 ? 11.653 21.560 -8.847 1.00 32.44 13 GLU A C 13
ATOM 17173 O O . GLU A 1 13 ? 11.935 22.402 -7.994 1.00 14.01 13 GLU A O 13
ATOM 17185 N N . ILE A 1 14 ? 10.435 21.046 -8.983 1.00 13.44 14 ILE A N 13
ATOM 17186 C CA . ILE A 1 14 ? 9.334 21.452 -8.117 1.00 43.32 14 ILE A CA 13
ATOM 17187 C C . ILE A 1 14 ? 9.674 21.218 -6.649 1.00 43.12 14 ILE A C 13
ATOM 17188 O O . ILE A 1 14 ? 9.056 21.799 -5.758 1.00 55.02 14 ILE A O 13
ATOM 17204 N N . MET A 1 15 ? 10.663 20.364 -6.405 1.00 43.45 15 MET A N 13
ATOM 17205 C CA . MET A 1 15 ? 11.088 20.056 -5.045 1.00 20.21 15 MET A CA 13
ATOM 17206 C C . MET A 1 15 ? 11.335 21.334 -4.249 1.00 74.33 15 MET A C 13
ATOM 17207 O O . MET A 1 15 ? 11.244 21.338 -3.022 1.00 51.12 15 MET A O 13
ATOM 17221 N N . GLU A 1 16 ? 11.647 22.415 -4.957 1.00 13.23 16 GLU A N 13
ATOM 17222 C CA . GLU A 1 16 ? 11.907 23.698 -4.315 1.00 2.24 16 GLU A CA 13
ATOM 17223 C C . GLU A 1 16 ? 10.735 24.111 -3.429 1.00 40.42 16 GLU A C 13
ATOM 17224 O O . GLU A 1 16 ? 10.898 24.337 -2.229 1.00 72.31 16 GLU A O 13
ATOM 17236 N N . LEU A 1 17 ? 9.554 24.210 -4.029 1.00 60.43 17 LEU A N 13
ATOM 17237 C CA . LEU A 1 17 ? 8.353 24.596 -3.297 1.00 3.24 17 LEU A CA 13
ATOM 17238 C C . LEU A 1 17 ? 7.732 23.393 -2.595 1.00 24.33 17 LEU A C 13
ATOM 17239 O O . LEU A 1 17 ? 7.367 23.467 -1.421 1.00 32.41 17 LEU A O 13
ATOM 17255 N N . CYS A 1 18 ? 7.618 22.286 -3.320 1.00 25.43 18 CYS A N 13
ATOM 17256 C CA . CYS A 1 18 ? 7.043 21.065 -2.766 1.00 62.21 18 CYS A CA 13
ATOM 17257 C C . CYS A 1 18 ? 7.654 20.744 -1.406 1.00 11.43 18 CYS A C 13
ATOM 17258 O O . CYS A 1 18 ? 6.960 20.301 -0.491 1.00 33.42 18 CYS A O 13
ATOM 17266 N N . PHE A 1 19 ? 8.957 20.971 -1.280 1.00 64.40 19 PHE A N 13
ATOM 17267 C CA . PHE A 1 19 ? 9.663 20.703 -0.032 1.00 52.50 19 PHE A CA 13
ATOM 17268 C C . PHE A 1 19 ? 8.987 21.413 1.137 1.00 13.05 19 PHE A C 13
ATOM 17269 O O . PHE A 1 19 ? 8.841 20.847 2.221 1.00 1.42 19 PHE A O 13
ATOM 17286 N N . VAL A 1 20 ? 8.576 22.657 0.910 1.00 72.41 20 VAL A N 13
ATOM 17287 C CA . VAL A 1 20 ? 7.915 23.444 1.943 1.00 13.52 20 VAL A CA 13
ATOM 17288 C C . VAL A 1 20 ? 6.469 22.999 2.134 1.00 63.33 20 VAL A C 13
ATOM 17289 O O . VAL A 1 20 ? 5.961 22.970 3.255 1.00 72.22 20 VAL A O 13
ATOM 17302 N N . ILE A 1 21 ? 5.813 22.652 1.032 1.00 70.42 21 ILE A N 13
ATOM 17303 C CA . ILE A 1 21 ? 4.426 22.205 1.078 1.00 41.51 21 ILE A CA 13
ATOM 17304 C C . ILE A 1 21 ? 4.298 20.885 1.830 1.00 41.02 21 ILE A C 13
ATOM 17305 O O . ILE A 1 21 ? 3.313 20.651 2.530 1.00 22.14 21 ILE A O 13
ATOM 17321 N N . ARG A 1 22 ? 5.301 20.026 1.681 1.00 60.13 22 ARG A N 13
ATOM 17322 C CA . ARG A 1 22 ? 5.301 18.729 2.346 1.00 21.33 22 ARG A CA 13
ATOM 17323 C C . ARG A 1 22 ? 5.364 18.895 3.862 1.00 45.23 22 ARG A C 13
ATOM 17324 O O . ARG A 1 22 ? 4.872 18.051 4.612 1.00 45.34 22 ARG A O 13
ATOM 17345 N N . THR A 1 23 ? 5.974 19.990 4.307 1.00 64.52 23 THR A N 13
ATOM 17346 C CA . THR A 1 23 ? 6.104 20.266 5.732 1.00 51.32 23 THR A CA 13
ATOM 17347 C C . THR A 1 23 ? 4.758 20.633 6.345 1.00 35.14 23 THR A C 13
ATOM 17348 O O . THR A 1 23 ? 4.455 20.250 7.475 1.00 31.10 23 THR A O 13
ATOM 17359 N N . MET A 1 24 ? 3.953 21.376 5.593 1.00 14.44 24 MET A N 13
ATOM 17360 C CA . MET A 1 24 ? 2.637 21.793 6.064 1.00 74.11 24 MET A CA 13
ATOM 17361 C C . MET A 1 24 ? 1.648 20.633 6.009 1.00 35.12 24 MET A C 13
ATOM 17362 O O . MET A 1 24 ? 1.057 20.260 7.023 1.00 65.13 24 MET A O 13
ATOM 17376 N N . ALA A 1 25 ? 1.471 20.067 4.820 1.00 62.13 25 ALA A N 13
ATOM 17377 C CA . ALA A 1 25 ? 0.555 18.949 4.634 1.00 20.41 25 ALA A CA 13
ATOM 17378 C C . ALA A 1 25 ? 1.177 17.643 5.118 1.00 43.04 25 ALA A C 13
ATOM 17379 O O . ALA A 1 25 ? 2.377 17.419 4.955 1.00 32.32 25 ALA A O 13
ATOM 17386 N N . ARG A 1 26 ? 0.355 16.786 5.713 1.00 74.53 26 ARG A N 13
ATOM 17387 C CA . ARG A 1 26 ? 0.825 15.503 6.222 1.00 63.04 26 ARG A CA 13
ATOM 17388 C C . ARG A 1 26 ? 0.210 14.348 5.437 1.00 64.13 26 ARG A C 13
ATOM 17389 O O . ARG A 1 26 ? 0.872 13.728 4.603 1.00 51.42 26 ARG A O 13
ATOM 17410 N N . HIS A 1 27 ? -1.059 14.063 5.710 1.00 40.14 27 HIS A N 13
ATOM 17411 C CA . HIS A 1 27 ? -1.763 12.982 5.029 1.00 14.30 27 HIS A CA 13
ATOM 17412 C C . HIS A 1 27 ? -1.666 13.139 3.515 1.00 51.45 27 HIS A C 13
ATOM 17413 O O . HIS A 1 27 ? -1.738 12.159 2.773 1.00 24.03 27 HIS A O 13
ATOM 17427 N N . ARG A 1 28 ? -1.504 14.378 3.062 1.00 5.42 28 ARG A N 13
ATOM 17428 C CA . ARG A 1 28 ? -1.399 14.664 1.636 1.00 24.43 28 ARG A CA 13
ATOM 17429 C C . ARG A 1 28 ? -0.283 13.841 0.998 1.00 2.41 28 ARG A C 13
ATOM 17430 O O . ARG A 1 28 ? -0.317 13.553 -0.198 1.00 75.32 28 ARG A O 13
ATOM 17451 N N . ARG A 1 29 ? 0.705 13.468 1.804 1.00 5.14 29 ARG A N 13
ATOM 17452 C CA . ARG A 1 29 ? 1.832 12.681 1.318 1.00 22.12 29 ARG A CA 13
ATOM 17453 C C . ARG A 1 29 ? 1.348 11.452 0.554 1.00 55.42 29 ARG A C 13
ATOM 17454 O O . ARG A 1 29 ? 2.041 10.944 -0.328 1.00 14.23 29 ARG A O 13
ATOM 17475 N N . ASP A 1 30 ? 0.154 10.981 0.898 1.00 24.41 30 ASP A N 13
ATOM 17476 C CA . ASP A 1 30 ? -0.423 9.812 0.244 1.00 15.23 30 ASP A CA 13
ATOM 17477 C C . ASP A 1 30 ? -0.616 10.064 -1.248 1.00 12.22 30 ASP A C 13
ATOM 17478 O O . ASP A 1 30 ? -0.517 9.146 -2.061 1.00 2.13 30 ASP A O 13
ATOM 17487 N N . GLY A 1 31 ? -0.894 11.316 -1.601 1.00 24.23 31 GLY A N 13
ATOM 17488 C CA . GLY A 1 31 ? -1.097 11.666 -2.994 1.00 72.13 31 GLY A CA 13
ATOM 17489 C C . GLY A 1 31 ? -0.712 13.101 -3.294 1.00 15.13 31 GLY A C 13
ATOM 17490 O O . GLY A 1 31 ? 0.435 13.499 -3.094 1.00 65.03 31 GLY A O 13
ATOM 17494 N N . LYS A 1 32 ? -1.674 13.881 -3.776 1.00 2.42 32 LYS A N 13
ATOM 17495 C CA . LYS A 1 32 ? -1.431 15.281 -4.104 1.00 52.14 32 LYS A CA 13
ATOM 17496 C C . LYS A 1 32 ? -1.431 16.143 -2.846 1.00 54.32 32 LYS A C 13
ATOM 17497 O O . LYS A 1 32 ? -2.070 15.803 -1.850 1.00 2.13 32 LYS A O 13
ATOM 17516 N N . ILE A 1 33 ? -0.714 17.260 -2.900 1.00 3.23 33 ILE A N 13
ATOM 17517 C CA . ILE A 1 33 ? -0.634 18.172 -1.765 1.00 30.40 33 ILE A CA 13
ATOM 17518 C C . ILE A 1 33 ? -1.330 19.493 -2.071 1.00 52.25 33 ILE A C 13
ATOM 17519 O O . ILE A 1 33 ? -1.328 19.956 -3.212 1.00 14.54 33 ILE A O 13
ATOM 17535 N N . GLN A 1 34 ? -1.923 20.095 -1.045 1.00 42.45 34 GLN A N 13
ATOM 17536 C CA . GLN A 1 34 ? -2.622 21.365 -1.206 1.00 21.05 34 GLN A CA 13
ATOM 17537 C C . GLN A 1 34 ? -2.540 22.196 0.071 1.00 50.14 34 GLN A C 13
ATOM 17538 O O . GLN A 1 34 ? -2.639 21.665 1.177 1.00 45.30 34 GLN A O 13
ATOM 17552 N N . VAL A 1 35 ? -2.359 23.503 -0.091 1.00 2.12 35 VAL A N 13
ATOM 17553 C CA . VAL A 1 35 ? -2.264 24.408 1.048 1.00 13.33 35 VAL A CA 13
ATOM 17554 C C . VAL A 1 35 ? -2.705 25.817 0.668 1.00 2.54 35 VAL A C 13
ATOM 17555 O O . VAL A 1 35 ? -2.559 26.238 -0.480 1.00 25.01 35 VAL A O 13
ATOM 17568 N N . THR A 1 36 ? -3.245 26.545 1.641 1.00 52.20 36 THR A N 13
ATOM 17569 C CA . THR A 1 36 ? -3.708 27.908 1.409 1.00 30.42 36 THR A CA 13
ATOM 17570 C C . THR A 1 36 ? -2.554 28.901 1.486 1.00 71.34 36 THR A C 13
ATOM 17571 O O . THR A 1 36 ? -1.519 28.620 2.091 1.00 14.21 36 THR A O 13
ATOM 17582 N N . PHE A 1 37 ? -2.738 30.063 0.869 1.00 52.24 37 PHE A N 13
ATOM 17583 C CA . PHE A 1 37 ? -1.711 31.099 0.867 1.00 75.33 37 PHE A CA 13
ATOM 17584 C C . PHE A 1 37 ? -1.309 31.468 2.291 1.00 11.24 37 PHE A C 13
ATOM 17585 O O . PHE A 1 37 ? -0.125 31.500 2.625 1.00 15.05 37 PHE A O 13
ATOM 17602 N N . GLY A 1 38 ? -2.304 31.748 3.128 1.00 74.23 38 GLY A N 13
ATOM 17603 C CA . GLY A 1 38 ? -2.035 32.112 4.506 1.00 2.32 38 GLY A CA 13
ATOM 17604 C C . GLY A 1 38 ? -1.114 31.126 5.197 1.00 33.03 38 GLY A C 13
ATOM 17605 O O . GLY A 1 38 ? -0.146 31.521 5.846 1.00 51.22 38 GLY A O 13
ATOM 17609 N N . GLU A 1 39 ? -1.418 29.839 5.060 1.00 43.04 39 GLU A N 13
ATOM 17610 C CA . GLU A 1 39 ? -0.611 28.794 5.679 1.00 43.23 39 GLU A CA 13
ATOM 17611 C C . GLU A 1 39 ? 0.793 28.764 5.080 1.00 75.21 39 GLU A C 13
ATOM 17612 O O . GLU A 1 39 ? 1.789 28.780 5.803 1.00 23.24 39 GLU A O 13
ATOM 17624 N N . LEU A 1 40 ? 0.863 28.719 3.754 1.00 15.40 40 LEU A N 13
ATOM 17625 C CA . LEU A 1 40 ? 2.143 28.686 3.056 1.00 1.22 40 LEU A CA 13
ATOM 17626 C C . LEU A 1 40 ? 3.032 29.847 3.493 1.00 74.40 40 LEU A C 13
ATOM 17627 O O . LEU A 1 40 ? 4.173 29.646 3.907 1.00 5.13 40 LEU A O 13
ATOM 17643 N N . PHE A 1 41 ? 2.499 31.061 3.399 1.00 20.54 41 PHE A N 13
ATOM 17644 C CA . PHE A 1 41 ? 3.243 32.254 3.786 1.00 20.40 41 PHE A CA 13
ATOM 17645 C C . PHE A 1 41 ? 3.707 32.159 5.236 1.00 25.34 41 PHE A C 13
ATOM 17646 O O . PHE A 1 41 ? 4.881 32.377 5.539 1.00 15.34 41 PHE A O 13
ATOM 17663 N N . ASP A 1 42 ? 2.779 31.832 6.128 1.00 32.13 42 ASP A N 13
ATOM 17664 C CA . ASP A 1 42 ? 3.092 31.707 7.547 1.00 13.32 42 ASP A CA 13
ATOM 17665 C C . ASP A 1 42 ? 4.188 30.671 7.773 1.00 61.11 42 ASP A C 13
ATOM 17666 O O . ASP A 1 42 ? 4.827 30.648 8.825 1.00 30.10 42 ASP A O 13
ATOM 17675 N N . ARG A 1 43 ? 4.400 29.815 6.779 1.00 74.42 43 ARG A N 13
ATOM 17676 C CA . ARG A 1 43 ? 5.417 28.774 6.870 1.00 50.31 43 ARG A CA 13
ATOM 17677 C C . ARG A 1 43 ? 6.721 29.231 6.223 1.00 41.13 43 ARG A C 13
ATOM 17678 O O . ARG A 1 43 ? 7.809 28.875 6.676 1.00 1.11 43 ARG A O 13
ATOM 17699 N N . TYR A 1 44 ? 6.604 30.021 5.161 1.00 74.51 44 TYR A N 13
ATOM 17700 C CA . TYR A 1 44 ? 7.773 30.524 4.449 1.00 34.44 44 TYR A CA 13
ATOM 17701 C C . TYR A 1 44 ? 8.397 31.701 5.192 1.00 41.14 44 TYR A C 13
ATOM 17702 O O . TYR A 1 44 ? 9.588 31.979 5.049 1.00 10.02 44 TYR A O 13
ATOM 17720 N N . VAL A 1 45 ? 7.584 32.390 5.986 1.00 53.34 45 VAL A N 13
ATOM 17721 C CA . VAL A 1 45 ? 8.055 33.537 6.753 1.00 52.23 45 VAL A CA 13
ATOM 17722 C C . VAL A 1 45 ? 9.232 33.156 7.644 1.00 54.30 45 VAL A C 13
ATOM 17723 O O . VAL A 1 45 ? 10.077 33.992 7.963 1.00 24.14 45 VAL A O 13
ATOM 17736 N N . ARG A 1 46 ? 9.279 31.889 8.042 1.00 45.20 46 ARG A N 13
ATOM 17737 C CA . ARG A 1 46 ? 10.353 31.397 8.897 1.00 14.24 46 ARG A CA 13
ATOM 17738 C C . ARG A 1 46 ? 11.522 30.885 8.062 1.00 3.10 46 ARG A C 13
ATOM 17739 O O . ARG A 1 46 ? 12.440 30.252 8.584 1.00 21.41 46 ARG A O 13
ATOM 17760 N N . ILE A 1 47 ? 11.482 31.164 6.763 1.00 32.54 47 ILE A N 13
ATOM 17761 C CA . ILE A 1 47 ? 12.538 30.732 5.857 1.00 62.33 47 ILE A CA 13
ATOM 17762 C C . ILE A 1 47 ? 13.003 31.880 4.968 1.00 50.04 47 ILE A C 13
ATOM 17763 O O . ILE A 1 47 ? 14.108 32.398 5.131 1.00 32.43 47 ILE A O 13
ATOM 17779 N N . SER A 1 48 ? 12.151 32.275 4.027 1.00 61.23 48 SER A N 13
ATOM 17780 C CA . SER A 1 48 ? 12.475 33.361 3.110 1.00 50.34 48 SER A CA 13
ATOM 17781 C C . SER A 1 48 ? 11.417 34.459 3.172 1.00 32.41 48 SER A C 13
ATOM 17782 O O . SER A 1 48 ? 11.719 35.638 2.992 1.00 13.40 48 SER A O 13
ATOM 17790 N N . ASP A 1 49 ? 10.176 34.061 3.428 1.00 34.44 49 ASP A N 13
ATOM 17791 C CA . ASP A 1 49 ? 9.071 35.009 3.516 1.00 23.01 49 ASP A CA 13
ATOM 17792 C C . ASP A 1 49 ? 8.767 35.617 2.150 1.00 23.14 49 ASP A C 13
ATOM 17793 O O . ASP A 1 49 ? 8.861 36.830 1.964 1.00 42.31 49 ASP A O 13
ATOM 17802 N N . LYS A 1 50 ? 8.404 34.766 1.197 1.00 35.43 50 LYS A N 13
ATOM 17803 C CA . LYS A 1 50 ? 8.085 35.217 -0.152 1.00 43.30 50 LYS A CA 13
ATOM 17804 C C . LYS A 1 50 ? 7.588 34.059 -1.010 1.00 73.25 50 LYS A C 13
ATOM 17805 O O . LYS A 1 50 ? 7.940 33.947 -2.185 1.00 24.14 50 LYS A O 13
ATOM 17824 N N . VAL A 1 51 ? 6.765 33.199 -0.417 1.00 41.44 51 VAL A N 13
ATOM 17825 C CA . VAL A 1 51 ? 6.217 32.051 -1.129 1.00 31.23 51 VAL A CA 13
ATOM 17826 C C . VAL A 1 51 ? 5.534 32.480 -2.422 1.00 52.42 51 VAL A C 13
ATOM 17827 O O . VAL A 1 51 ? 5.727 31.867 -3.472 1.00 50.53 51 VAL A O 13
ATOM 17840 N N . VAL A 1 52 ? 4.734 33.539 -2.339 1.00 71.14 52 VAL A N 13
ATOM 17841 C CA . VAL A 1 52 ? 4.023 34.053 -3.504 1.00 34.51 52 VAL A CA 13
ATOM 17842 C C . VAL A 1 52 ? 4.982 34.327 -4.657 1.00 13.13 52 VAL A C 13
ATOM 17843 O O . VAL A 1 52 ? 4.686 34.019 -5.811 1.00 25.15 52 VAL A O 13
ATOM 17856 N N . GLY A 1 53 ? 6.133 34.909 -4.336 1.00 3.24 53 GLY A N 13
ATOM 17857 C CA . GLY A 1 53 ? 7.119 35.216 -5.355 1.00 63.44 53 GLY A CA 13
ATOM 17858 C C . GLY A 1 53 ? 7.696 33.969 -5.997 1.00 51.33 53 GLY A C 13
ATOM 17859 O O . GLY A 1 53 ? 8.066 33.983 -7.172 1.00 34.52 53 GLY A O 13
ATOM 17863 N N . ILE A 1 54 ? 7.775 32.891 -5.226 1.00 34.44 54 ILE A N 13
ATOM 17864 C CA . ILE A 1 54 ? 8.311 31.631 -5.726 1.00 41.23 54 ILE A CA 13
ATOM 17865 C C . ILE A 1 54 ? 7.297 30.914 -6.611 1.00 13.42 54 ILE A C 13
ATOM 17866 O O . ILE A 1 54 ? 7.662 30.259 -7.588 1.00 32.24 54 ILE A O 13
ATOM 17882 N N . LEU A 1 55 ? 6.021 31.045 -6.264 1.00 21.34 55 LEU A N 13
ATOM 17883 C CA . LEU A 1 55 ? 4.952 30.411 -7.027 1.00 73.02 55 LEU A CA 13
ATOM 17884 C C . LEU A 1 55 ? 5.065 30.753 -8.509 1.00 74.14 55 LEU A C 13
ATOM 17885 O O . LEU A 1 55 ? 4.690 29.957 -9.370 1.00 41.22 55 LEU A O 13
ATOM 17901 N N . MET A 1 56 ? 5.585 31.941 -8.799 1.00 62.14 56 MET A N 13
ATOM 17902 C CA . MET A 1 56 ? 5.751 32.386 -10.178 1.00 53.31 56 MET A CA 13
ATOM 17903 C C . MET A 1 56 ? 6.609 31.403 -10.968 1.00 11.12 56 MET A C 13
ATOM 17904 O O . MET A 1 56 ? 6.438 31.248 -12.177 1.00 70.01 56 MET A O 13
ATOM 17918 N N . ARG A 1 57 ? 7.532 30.742 -10.276 1.00 55.15 57 ARG A N 13
ATOM 17919 C CA . ARG A 1 57 ? 8.417 29.775 -10.914 1.00 41.22 57 ARG A CA 13
ATOM 17920 C C . ARG A 1 57 ? 7.688 28.460 -11.176 1.00 2.50 57 ARG A C 13
ATOM 17921 O O . ARG A 1 57 ? 7.645 27.978 -12.307 1.00 70.12 57 ARG A O 13
ATOM 17942 N N . ALA A 1 58 ? 7.117 27.886 -10.122 1.00 44.31 58 ALA A N 13
ATOM 17943 C CA . ALA A 1 58 ? 6.389 26.629 -10.238 1.00 64.21 58 ALA A CA 13
ATOM 17944 C C . ALA A 1 58 ? 5.231 26.754 -11.222 1.00 64.34 58 ALA A C 13
ATOM 17945 O O . ALA A 1 58 ? 4.854 25.782 -11.878 1.00 42.41 58 ALA A O 13
ATOM 17952 N N . ARG A 1 59 ? 4.671 27.955 -11.320 1.00 71.22 59 ARG A N 13
ATOM 17953 C CA . ARG A 1 59 ? 3.554 28.205 -12.223 1.00 42.54 59 ARG A CA 13
ATOM 17954 C C . ARG A 1 59 ? 3.987 28.050 -13.679 1.00 15.45 59 ARG A C 13
ATOM 17955 O O . ARG A 1 59 ? 3.179 27.717 -14.546 1.00 34.34 59 ARG A O 13
ATOM 17976 N N . LYS A 1 60 ? 5.266 28.295 -13.939 1.00 41.54 60 LYS A N 13
ATOM 17977 C CA . LYS A 1 60 ? 5.808 28.183 -15.289 1.00 35.24 60 LYS A CA 13
ATOM 17978 C C . LYS A 1 60 ? 5.460 26.831 -15.903 1.00 74.13 60 LYS A C 13
ATOM 17979 O O . LYS A 1 60 ? 5.271 26.719 -17.115 1.00 73.21 60 LYS A O 13
ATOM 17998 N N . HIS A 1 61 ? 5.375 25.807 -15.060 1.00 62.43 61 HIS A N 13
ATOM 17999 C CA . HIS A 1 61 ? 5.048 24.462 -15.521 1.00 55.13 61 HIS A CA 13
ATOM 18000 C C . HIS A 1 61 ? 3.697 24.013 -14.972 1.00 12.43 61 HIS A C 13
ATOM 18001 O O . HIS A 1 61 ? 3.482 22.829 -14.717 1.00 15.32 61 HIS A O 13
ATOM 18015 N N . GLY A 1 62 ? 2.790 24.969 -14.791 1.00 32.32 62 GLY A N 13
ATOM 18016 C CA . GLY A 1 62 ? 1.472 24.652 -14.272 1.00 21.13 62 GLY A CA 13
ATOM 18017 C C . GLY A 1 62 ? 1.533 23.845 -12.990 1.00 34.10 62 GLY A C 13
ATOM 18018 O O . GLY A 1 62 ? 1.136 22.679 -12.962 1.00 53.11 62 GLY A O 13
ATOM 18022 N N . LEU A 1 63 ? 2.032 24.464 -11.926 1.00 14.11 63 LEU A N 13
ATOM 18023 C CA . LEU A 1 63 ? 2.145 23.795 -10.634 1.00 55.24 63 LEU A CA 13
ATOM 18024 C C . LEU A 1 63 ? 1.223 24.441 -9.604 1.00 64.03 63 LEU A C 13
ATOM 18025 O O . LEU A 1 63 ? 0.809 23.800 -8.638 1.00 42.31 63 LEU A O 13
ATOM 18041 N N . VAL A 1 64 ? 0.905 25.714 -9.819 1.00 34.45 64 VAL A N 13
ATOM 18042 C CA . VAL A 1 64 ? 0.029 26.446 -8.911 1.00 25.32 64 VAL A CA 13
ATOM 18043 C C . VAL A 1 64 ? -1.239 26.904 -9.621 1.00 34.11 64 VAL A C 13
ATOM 18044 O O . VAL A 1 64 ? -1.184 27.686 -10.571 1.00 33.51 64 VAL A O 13
ATOM 18057 N N . HIS A 1 65 ? -2.383 26.413 -9.154 1.00 22.24 65 HIS A N 13
ATOM 18058 C CA . HIS A 1 65 ? -3.667 26.773 -9.743 1.00 73.14 65 HIS A CA 13
ATOM 18059 C C . HIS A 1 65 ? -4.180 28.089 -9.167 1.00 42.43 65 HIS A C 13
ATOM 18060 O O . HIS A 1 65 ? -5.275 28.541 -9.503 1.00 44.52 65 HIS A O 13
ATOM 18074 N N . PHE A 1 66 ? -3.382 28.700 -8.297 1.00 64.54 66 PHE A N 13
ATOM 18075 C CA . PHE A 1 66 ? -3.755 29.963 -7.673 1.00 52.30 66 PHE A CA 13
ATOM 18076 C C . PHE A 1 66 ? -3.956 31.051 -8.724 1.00 73.23 66 PHE A C 13
ATOM 18077 O O . PHE A 1 66 ? -3.489 30.928 -9.856 1.00 75.41 66 PHE A O 13
ATOM 18094 N N . GLU A 1 67 ? -4.655 32.115 -8.341 1.00 32.44 67 GLU A N 13
ATOM 18095 C CA . GLU A 1 67 ? -4.919 33.223 -9.250 1.00 54.04 67 GLU A CA 13
ATOM 18096 C C . GLU A 1 67 ? -3.619 33.775 -9.828 1.00 31.32 67 GLU A C 13
ATOM 18097 O O . GLU A 1 67 ? -2.530 33.332 -9.467 1.00 64.41 67 GLU A O 13
ATOM 18109 N N . GLY A 1 68 ? -3.743 34.745 -10.728 1.00 41.51 68 GLY A N 13
ATOM 18110 C CA . GLY A 1 68 ? -2.571 35.342 -11.342 1.00 62.30 68 GLY A CA 13
ATOM 18111 C C . GLY A 1 68 ? -2.499 36.839 -11.120 1.00 42.52 68 GLY A C 13
ATOM 18112 O O . GLY A 1 68 ? -2.399 37.610 -12.074 1.00 54.04 68 GLY A O 13
ATOM 18116 N N . GLU A 1 69 ? -2.551 37.252 -9.858 1.00 4.53 69 GLU A N 13
ATOM 18117 C CA . GLU A 1 69 ? -2.493 38.669 -9.515 1.00 20.41 69 GLU A CA 13
ATOM 18118 C C . GLU A 1 69 ? -1.889 38.869 -8.128 1.00 22.40 69 GLU A C 13
ATOM 18119 O O . GLU A 1 69 ? -2.261 39.792 -7.405 1.00 4.41 69 GLU A O 13
ATOM 18131 N N . MET A 1 70 ? -0.955 37.995 -7.764 1.00 54.31 70 MET A N 13
ATOM 18132 C CA . MET A 1 70 ? -0.299 38.076 -6.464 1.00 50.14 70 MET A CA 13
ATOM 18133 C C . MET A 1 70 ? -1.304 37.878 -5.334 1.00 74.24 70 MET A C 13
ATOM 18134 O O . MET A 1 70 ? -2.514 37.992 -5.539 1.00 3.14 70 MET A O 13
ATOM 18148 N N . LEU A 1 71 ? -0.797 37.580 -4.143 1.00 55.12 71 LEU A N 13
ATOM 18149 C CA . LEU A 1 71 ? -1.652 37.366 -2.980 1.00 64.31 71 LEU A CA 13
ATOM 18150 C C . LEU A 1 71 ? -1.204 38.233 -1.808 1.00 41.53 71 LEU A C 13
ATOM 18151 O O . LEU A 1 71 ? -0.063 38.142 -1.356 1.00 22.43 71 LEU A O 13
ATOM 18167 N N . TRP A 1 72 ? -2.110 39.073 -1.321 1.00 11.10 72 TRP A N 13
ATOM 18168 C CA . TRP A 1 72 ? -1.809 39.956 -0.200 1.00 22.03 72 TRP A CA 13
ATOM 18169 C C . TRP A 1 72 ? -2.168 39.294 1.126 1.00 3.00 72 TRP A C 13
ATOM 18170 O O . TRP A 1 72 ? -3.320 38.925 1.353 1.00 4.42 72 TRP A O 13
ATOM 18191 N N . GLN A 1 73 ? -1.175 39.147 1.997 1.00 23.11 73 GLN A N 13
ATOM 18192 C CA . GLN A 1 73 ? -1.388 38.528 3.300 1.00 3.53 73 GLN A CA 13
ATOM 18193 C C . GLN A 1 73 ? -2.556 39.184 4.030 1.00 62.04 73 GLN A C 13
ATOM 18194 O O . GLN A 1 73 ? -2.602 40.404 4.178 1.00 42.30 73 GLN A O 13
ATOM 18208 N N . GLY A 1 74 ? -3.499 38.364 4.483 1.00 53.11 74 GLY A N 13
ATOM 18209 C CA . GLY A 1 74 ? -4.655 38.883 5.191 1.00 72.32 74 GLY A CA 13
ATOM 18210 C C . GLY A 1 74 ? -5.800 39.227 4.258 1.00 3.05 74 GLY A C 13
ATOM 18211 O O . GLY A 1 74 ? -6.901 39.546 4.706 1.00 12.33 74 GLY A O 13
ATOM 18215 N N . LYS A 1 75 ? -5.540 39.164 2.957 1.00 43.21 75 LYS A N 13
ATOM 18216 C CA . LYS A 1 75 ? -6.556 39.472 1.958 1.00 42.14 75 LYS A CA 13
ATOM 18217 C C . LYS A 1 75 ? -6.772 38.289 1.019 1.00 13.04 75 LYS A C 13
ATOM 18218 O O . LYS A 1 75 ? -7.895 37.809 0.859 1.00 24.24 75 LYS A O 13
ATOM 18237 N N . ASP A 1 76 ? -5.692 37.823 0.403 1.00 4.21 76 ASP A N 13
ATOM 18238 C CA . ASP A 1 76 ? -5.763 36.694 -0.517 1.00 52.33 76 ASP A CA 13
ATOM 18239 C C . ASP A 1 76 ? -5.480 35.383 0.209 1.00 74.35 76 ASP A C 13
ATOM 18240 O O . ASP A 1 76 ? -5.233 34.354 -0.421 1.00 43.22 76 ASP A O 13
ATOM 18249 N N . ASP A 1 77 ? -5.518 35.427 1.536 1.00 71.03 77 ASP A N 13
ATOM 18250 C CA . ASP A 1 77 ? -5.266 34.242 2.348 1.00 41.23 77 ASP A CA 13
ATOM 18251 C C . ASP A 1 77 ? -6.215 33.110 1.966 1.00 5.03 77 ASP A C 13
ATOM 18252 O O . ASP A 1 77 ? -5.900 31.934 2.150 1.00 23.32 77 ASP A O 13
ATOM 18261 N N . HIS A 1 78 ? -7.378 33.473 1.435 1.00 22.02 78 HIS A N 13
ATOM 18262 C CA . HIS A 1 78 ? -8.373 32.487 1.028 1.00 11.43 78 HIS A CA 13
ATOM 18263 C C . HIS A 1 78 ? -7.887 31.691 -0.179 1.00 11.00 78 HIS A C 13
ATOM 18264 O O . HIS A 1 78 ? -8.372 30.592 -0.447 1.00 32.45 78 HIS A O 13
ATOM 18278 N N . VAL A 1 79 ? -6.927 32.254 -0.905 1.00 64.35 79 VAL A N 13
ATOM 18279 C CA . VAL A 1 79 ? -6.375 31.596 -2.084 1.00 42.30 79 VAL A CA 13
ATOM 18280 C C . VAL A 1 79 ? -5.853 30.205 -1.743 1.00 44.13 79 VAL A C 13
ATOM 18281 O O . VAL A 1 79 ? -4.895 30.058 -0.983 1.00 53.43 79 VAL A O 13
ATOM 18294 N N . VAL A 1 80 ? -6.488 29.185 -2.311 1.00 61.13 80 VAL A N 13
ATOM 18295 C CA . VAL A 1 80 ? -6.087 27.804 -2.069 1.00 43.24 80 VAL A CA 13
ATOM 18296 C C . VAL A 1 80 ? -5.113 27.320 -3.138 1.00 30.44 80 VAL A C 13
ATOM 18297 O O . VAL A 1 80 ? -5.469 27.208 -4.311 1.00 62.22 80 VAL A O 13
ATOM 18310 N N . ILE A 1 81 ? -3.884 27.033 -2.723 1.00 65.04 81 ILE A N 13
ATOM 18311 C CA . ILE A 1 81 ? -2.859 26.559 -3.645 1.00 23.52 81 ILE A CA 13
ATOM 18312 C C . ILE A 1 81 ? -2.810 25.035 -3.676 1.00 21.34 81 ILE A C 13
ATOM 18313 O O . ILE A 1 81 ? -2.380 24.396 -2.714 1.00 52.13 81 ILE A O 13
ATOM 18329 N N . THR A 1 82 ? -3.252 24.456 -4.788 1.00 42.10 82 THR A N 13
ATOM 18330 C CA . THR A 1 82 ? -3.258 23.007 -4.945 1.00 52.34 82 THR A CA 13
ATOM 18331 C C . THR A 1 82 ? -2.105 22.545 -5.828 1.00 63.02 82 THR A C 13
ATOM 18332 O O . THR A 1 82 ? -2.085 22.809 -7.031 1.00 55.12 82 THR A O 13
ATOM 18343 N N . LEU A 1 83 ? -1.145 21.853 -5.225 1.00 4.23 83 LEU A N 13
ATOM 18344 C CA . LEU A 1 83 ? 0.014 21.353 -5.957 1.00 34.31 83 LEU A CA 13
ATOM 18345 C C . LEU A 1 83 ? -0.418 20.619 -7.223 1.00 22.14 83 LEU A C 13
ATOM 18346 O O . LEU A 1 83 ? -0.912 19.492 -7.162 1.00 40.21 83 LEU A O 13
ATOM 18362 N N . LEU A 1 84 ? -0.226 21.263 -8.368 1.00 52.53 84 LEU A N 13
ATOM 18363 C CA . LEU A 1 84 ? -0.593 20.671 -9.650 1.00 13.40 84 LEU A CA 13
ATOM 18364 C C . LEU A 1 84 ? 0.606 19.986 -10.297 1.00 1.03 84 LEU A C 13
ATOM 18365 O O . LEU A 1 84 ? 1.305 20.581 -11.116 1.00 2.20 84 LEU A O 13
ATOM 18381 N N . GLU A 1 85 ? 0.836 18.731 -9.924 1.00 22.11 85 GLU A N 13
ATOM 18382 C CA . GLU A 1 85 ? 1.950 17.965 -10.469 1.00 65.34 85 GLU A CA 13
ATOM 18383 C C . GLU A 1 85 ? 1.455 16.690 -11.147 1.00 14.33 85 GLU A C 13
ATOM 18384 O O . GLU A 1 85 ? 0.479 16.082 -10.708 1.00 23.13 85 GLU A O 13
ATOM 18396 N N . GLY A 1 1 ? -6.080 1.701 -9.058 1.00 62.15 1 GLY A N 14
ATOM 18397 C CA . GLY A 1 1 ? -4.859 2.485 -9.062 1.00 64.25 1 GLY A CA 14
ATOM 18398 C C . GLY A 1 1 ? -3.656 1.683 -9.520 1.00 34.22 1 GLY A C 14
ATOM 18399 O O . GLY A 1 1 ? -3.747 0.470 -9.710 1.00 5.40 1 GLY A O 14
ATOM 18403 N N . ALA A 1 2 ? -2.528 2.361 -9.699 1.00 3.34 2 ALA A N 14
ATOM 18404 C CA . ALA A 1 2 ? -1.302 1.704 -10.136 1.00 55.23 2 ALA A CA 14
ATOM 18405 C C . ALA A 1 2 ? -0.256 1.699 -9.027 1.00 61.22 2 ALA A C 14
ATOM 18406 O O . ALA A 1 2 ? 0.204 0.640 -8.600 1.00 41.24 2 ALA A O 14
ATOM 18413 N N . MET A 1 3 ? 0.116 2.888 -8.565 1.00 42.14 3 MET A N 14
ATOM 18414 C CA . MET A 1 3 ? 1.109 3.019 -7.505 1.00 52.31 3 MET A CA 14
ATOM 18415 C C . MET A 1 3 ? 1.095 4.428 -6.919 1.00 63.41 3 MET A C 14
ATOM 18416 O O . MET A 1 3 ? 1.977 5.237 -7.204 1.00 64.13 3 MET A O 14
ATOM 18430 N N . ALA A 1 4 ? 0.089 4.713 -6.099 1.00 40.13 4 ALA A N 14
ATOM 18431 C CA . ALA A 1 4 ? -0.038 6.023 -5.472 1.00 64.23 4 ALA A CA 14
ATOM 18432 C C . ALA A 1 4 ? -0.076 7.131 -6.519 1.00 53.10 4 ALA A C 14
ATOM 18433 O O . ALA A 1 4 ? -0.193 6.864 -7.715 1.00 42.22 4 ALA A O 14
ATOM 18440 N N . ARG A 1 5 ? 0.021 8.375 -6.061 1.00 64.11 5 ARG A N 14
ATOM 18441 C CA . ARG A 1 5 ? -0.005 9.524 -6.958 1.00 65.44 5 ARG A CA 14
ATOM 18442 C C . ARG A 1 5 ? 1.407 9.902 -7.398 1.00 72.35 5 ARG A C 14
ATOM 18443 O O . ARG A 1 5 ? 1.643 10.206 -8.567 1.00 75.13 5 ARG A O 14
ATOM 18464 N N . ALA A 1 6 ? 2.341 9.881 -6.454 1.00 22.43 6 ALA A N 14
ATOM 18465 C CA . ALA A 1 6 ? 3.729 10.220 -6.744 1.00 72.50 6 ALA A CA 14
ATOM 18466 C C . ALA A 1 6 ? 3.827 11.560 -7.464 1.00 5.33 6 ALA A C 14
ATOM 18467 O O . ALA A 1 6 ? 4.570 11.700 -8.435 1.00 21.02 6 ALA A O 14
ATOM 18474 N N . GLU A 1 7 ? 3.073 12.543 -6.981 1.00 22.20 7 GLU A N 14
ATOM 18475 C CA . GLU A 1 7 ? 3.076 13.872 -7.581 1.00 33.03 7 GLU A CA 14
ATOM 18476 C C . GLU A 1 7 ? 4.477 14.476 -7.558 1.00 13.51 7 GLU A C 14
ATOM 18477 O O . GLU A 1 7 ? 4.860 15.214 -8.466 1.00 30.45 7 GLU A O 14
ATOM 18489 N N . GLU A 1 8 ? 5.235 14.159 -6.513 1.00 61.34 8 GLU A N 14
ATOM 18490 C CA . GLU A 1 8 ? 6.593 14.672 -6.372 1.00 33.33 8 GLU A CA 14
ATOM 18491 C C . GLU A 1 8 ? 7.558 13.914 -7.279 1.00 20.02 8 GLU A C 14
ATOM 18492 O O . GLU A 1 8 ? 8.626 14.418 -7.626 1.00 45.23 8 GLU A O 14
ATOM 18504 N N . HIS A 1 9 ? 7.174 12.699 -7.658 1.00 41.35 9 HIS A N 14
ATOM 18505 C CA . HIS A 1 9 ? 8.005 11.871 -8.525 1.00 72.03 9 HIS A CA 14
ATOM 18506 C C . HIS A 1 9 ? 7.834 12.273 -9.987 1.00 71.32 9 HIS A C 14
ATOM 18507 O O . HIS A 1 9 ? 8.444 11.682 -10.878 1.00 62.55 9 HIS A O 14
ATOM 18521 N N . ILE A 1 10 ? 7.000 13.280 -10.225 1.00 64.45 10 ILE A N 14
ATOM 18522 C CA . ILE A 1 10 ? 6.750 13.760 -11.579 1.00 21.52 10 ILE A CA 14
ATOM 18523 C C . ILE A 1 10 ? 7.795 14.788 -12.000 1.00 31.44 10 ILE A C 14
ATOM 18524 O O . ILE A 1 10 ? 8.505 14.598 -12.987 1.00 61.13 10 ILE A O 14
ATOM 18540 N N . TYR A 1 11 ? 7.884 15.876 -11.243 1.00 23.52 11 TYR A N 14
ATOM 18541 C CA . TYR A 1 11 ? 8.842 16.935 -11.537 1.00 62.31 11 TYR A CA 14
ATOM 18542 C C . TYR A 1 11 ? 9.819 17.123 -10.380 1.00 71.33 11 TYR A C 14
ATOM 18543 O O . TYR A 1 11 ? 9.417 17.429 -9.258 1.00 3.23 11 TYR A O 14
ATOM 18561 N N . ARG A 1 12 ? 11.104 16.937 -10.664 1.00 1.34 12 ARG A N 14
ATOM 18562 C CA . ARG A 1 12 ? 12.139 17.086 -9.648 1.00 24.40 12 ARG A CA 14
ATOM 18563 C C . ARG A 1 12 ? 12.289 18.547 -9.234 1.00 24.52 12 ARG A C 14
ATOM 18564 O O . ARG A 1 12 ? 12.456 18.852 -8.054 1.00 5.43 12 ARG A O 14
ATOM 18585 N N . GLU A 1 13 ? 12.229 19.443 -10.213 1.00 50.33 13 GLU A N 14
ATOM 18586 C CA . GLU A 1 13 ? 12.360 20.871 -9.950 1.00 14.54 13 GLU A CA 14
ATOM 18587 C C . GLU A 1 13 ? 11.276 21.348 -8.987 1.00 0.33 13 GLU A C 14
ATOM 18588 O O . GLU A 1 13 ? 11.529 22.179 -8.114 1.00 12.04 13 GLU A O 14
ATOM 18600 N N . ILE A 1 14 ? 10.070 20.817 -9.153 1.00 55.11 14 ILE A N 14
ATOM 18601 C CA . ILE A 1 14 ? 8.948 21.188 -8.299 1.00 71.51 14 ILE A CA 14
ATOM 18602 C C . ILE A 1 14 ? 9.250 20.890 -6.834 1.00 63.35 14 ILE A C 14
ATOM 18603 O O . ILE A 1 14 ? 8.647 21.474 -5.935 1.00 21.54 14 ILE A O 14
ATOM 18619 N N . MET A 1 15 ? 10.190 19.978 -6.603 1.00 53.44 15 MET A N 14
ATOM 18620 C CA . MET A 1 15 ? 10.575 19.605 -5.247 1.00 54.22 15 MET A CA 14
ATOM 18621 C C . MET A 1 15 ? 10.938 20.839 -4.427 1.00 25.55 15 MET A C 14
ATOM 18622 O O . MET A 1 15 ? 10.845 20.828 -3.200 1.00 31.23 15 MET A O 14
ATOM 18636 N N . GLU A 1 16 ? 11.354 21.899 -5.112 1.00 54.03 16 GLU A N 14
ATOM 18637 C CA . GLU A 1 16 ? 11.732 23.139 -4.445 1.00 43.00 16 GLU A CA 14
ATOM 18638 C C . GLU A 1 16 ? 10.608 23.636 -3.541 1.00 55.04 16 GLU A C 14
ATOM 18639 O O . GLU A 1 16 ? 10.816 23.892 -2.355 1.00 21.34 16 GLU A O 14
ATOM 18651 N N . LEU A 1 17 ? 9.415 23.771 -4.111 1.00 42.21 17 LEU A N 14
ATOM 18652 C CA . LEU A 1 17 ? 8.256 24.238 -3.358 1.00 41.24 17 LEU A CA 14
ATOM 18653 C C . LEU A 1 17 ? 7.600 23.089 -2.600 1.00 72.45 17 LEU A C 14
ATOM 18654 O O . LEU A 1 17 ? 7.287 23.212 -1.416 1.00 35.22 17 LEU A O 14
ATOM 18670 N N . CYS A 1 18 ? 7.397 21.972 -3.290 1.00 73.24 18 CYS A N 14
ATOM 18671 C CA . CYS A 1 18 ? 6.779 20.799 -2.682 1.00 31.11 18 CYS A CA 14
ATOM 18672 C C . CYS A 1 18 ? 7.430 20.475 -1.341 1.00 51.41 18 CYS A C 14
ATOM 18673 O O . CYS A 1 18 ? 6.761 20.040 -0.403 1.00 64.24 18 CYS A O 14
ATOM 18681 N N . PHE A 1 19 ? 8.739 20.690 -1.258 1.00 32.13 19 PHE A N 14
ATOM 18682 C CA . PHE A 1 19 ? 9.481 20.419 -0.032 1.00 64.33 19 PHE A CA 14
ATOM 18683 C C . PHE A 1 19 ? 8.901 21.203 1.141 1.00 54.35 19 PHE A C 14
ATOM 18684 O O . PHE A 1 19 ? 8.780 20.684 2.250 1.00 12.23 19 PHE A O 14
ATOM 18701 N N . VAL A 1 20 ? 8.543 22.458 0.886 1.00 10.12 20 VAL A N 14
ATOM 18702 C CA . VAL A 1 20 ? 7.974 23.315 1.920 1.00 44.35 20 VAL A CA 14
ATOM 18703 C C . VAL A 1 20 ? 6.514 22.964 2.183 1.00 44.21 20 VAL A C 14
ATOM 18704 O O . VAL A 1 20 ? 6.028 23.090 3.307 1.00 25.14 20 VAL A O 14
ATOM 18717 N N . ILE A 1 21 ? 5.820 22.523 1.139 1.00 2.23 21 ILE A N 14
ATOM 18718 C CA . ILE A 1 21 ? 4.416 22.152 1.258 1.00 13.25 21 ILE A CA 14
ATOM 18719 C C . ILE A 1 21 ? 4.255 20.851 2.038 1.00 51.41 21 ILE A C 14
ATOM 18720 O O . ILE A 1 21 ? 3.299 20.684 2.796 1.00 61.05 21 ILE A O 14
ATOM 18736 N N . ARG A 1 22 ? 5.197 19.934 1.848 1.00 64.11 22 ARG A N 14
ATOM 18737 C CA . ARG A 1 22 ? 5.161 18.648 2.534 1.00 72.23 22 ARG A CA 14
ATOM 18738 C C . ARG A 1 22 ? 5.336 18.829 4.039 1.00 70.04 22 ARG A C 14
ATOM 18739 O O . ARG A 1 22 ? 4.988 17.949 4.826 1.00 35.32 22 ARG A O 14
ATOM 18760 N N . THR A 1 23 ? 5.879 19.977 4.432 1.00 22.12 23 THR A N 14
ATOM 18761 C CA . THR A 1 23 ? 6.102 20.273 5.842 1.00 44.34 23 THR A CA 14
ATOM 18762 C C . THR A 1 23 ? 4.812 20.718 6.521 1.00 43.21 23 THR A C 14
ATOM 18763 O O . THR A 1 23 ? 4.660 20.581 7.734 1.00 13.03 23 THR A O 14
ATOM 18774 N N . MET A 1 24 ? 3.886 21.251 5.731 1.00 42.04 24 MET A N 14
ATOM 18775 C CA . MET A 1 24 ? 2.608 21.714 6.257 1.00 55.41 24 MET A CA 14
ATOM 18776 C C . MET A 1 24 ? 1.565 20.602 6.210 1.00 70.12 24 MET A C 14
ATOM 18777 O O . MET A 1 24 ? 0.956 20.266 7.225 1.00 55.41 24 MET A O 14
ATOM 18791 N N . ALA A 1 25 ? 1.365 20.034 5.025 1.00 41.11 25 ALA A N 14
ATOM 18792 C CA . ALA A 1 25 ? 0.398 18.959 4.847 1.00 74.53 25 ALA A CA 14
ATOM 18793 C C . ALA A 1 25 ? 0.940 17.638 5.383 1.00 72.01 25 ALA A C 14
ATOM 18794 O O . ALA A 1 25 ? 2.142 17.379 5.321 1.00 33.21 25 ALA A O 14
ATOM 18801 N N . ARG A 1 26 ? 0.046 16.807 5.909 1.00 23.05 26 ARG A N 14
ATOM 18802 C CA . ARG A 1 26 ? 0.436 15.514 6.458 1.00 21.24 26 ARG A CA 14
ATOM 18803 C C . ARG A 1 26 ? -0.224 14.375 5.687 1.00 22.51 26 ARG A C 14
ATOM 18804 O O . ARG A 1 26 ? 0.418 13.705 4.877 1.00 44.40 26 ARG A O 14
ATOM 18825 N N . HIS A 1 27 ? -1.510 14.159 5.945 1.00 50.22 27 HIS A N 14
ATOM 18826 C CA . HIS A 1 27 ? -2.257 13.101 5.275 1.00 73.22 27 HIS A CA 14
ATOM 18827 C C . HIS A 1 27 ? -2.207 13.275 3.760 1.00 43.51 27 HIS A C 14
ATOM 18828 O O . HIS A 1 27 ? -2.353 12.311 3.009 1.00 31.11 27 HIS A O 14
ATOM 18842 N N . ARG A 1 28 ? -2.000 14.512 3.318 1.00 24.32 28 ARG A N 14
ATOM 18843 C CA . ARG A 1 28 ? -1.932 14.813 1.893 1.00 20.43 28 ARG A CA 14
ATOM 18844 C C . ARG A 1 28 ? -0.741 14.113 1.246 1.00 62.53 28 ARG A C 14
ATOM 18845 O O . ARG A 1 28 ? -0.749 13.834 0.047 1.00 44.04 28 ARG A O 14
ATOM 18866 N N . ARG A 1 29 ? 0.281 13.832 2.047 1.00 24.23 29 ARG A N 14
ATOM 18867 C CA . ARG A 1 29 ? 1.480 13.166 1.552 1.00 2.22 29 ARG A CA 14
ATOM 18868 C C . ARG A 1 29 ? 1.119 11.904 0.775 1.00 64.32 29 ARG A C 14
ATOM 18869 O O . ARG A 1 29 ? 1.851 11.484 -0.122 1.00 4.22 29 ARG A O 14
ATOM 18890 N N . ASP A 1 30 ? -0.012 11.303 1.125 1.00 34.22 30 ASP A N 14
ATOM 18891 C CA . ASP A 1 30 ? -0.471 10.089 0.460 1.00 20.44 30 ASP A CA 14
ATOM 18892 C C . ASP A 1 30 ? -0.704 10.338 -1.026 1.00 53.04 30 ASP A C 14
ATOM 18893 O O . ASP A 1 30 ? -0.517 9.446 -1.853 1.00 3.22 30 ASP A O 14
ATOM 18902 N N . GLY A 1 31 ? -1.116 11.558 -1.359 1.00 60.34 31 GLY A N 14
ATOM 18903 C CA . GLY A 1 31 ? -1.369 11.902 -2.746 1.00 55.31 31 GLY A CA 14
ATOM 18904 C C . GLY A 1 31 ? -0.970 13.328 -3.072 1.00 32.23 31 GLY A C 14
ATOM 18905 O O . GLY A 1 31 ? 0.171 13.729 -2.841 1.00 54.41 31 GLY A O 14
ATOM 18909 N N . LYS A 1 32 ? -1.911 14.096 -3.611 1.00 60.41 32 LYS A N 14
ATOM 18910 C CA . LYS A 1 32 ? -1.653 15.485 -3.970 1.00 64.00 32 LYS A CA 14
ATOM 18911 C C . LYS A 1 32 ? -1.677 16.380 -2.735 1.00 31.41 32 LYS A C 14
ATOM 18912 O O . LYS A 1 32 ? -2.574 16.273 -1.898 1.00 24.35 32 LYS A O 14
ATOM 18931 N N . ILE A 1 33 ? -0.689 17.261 -2.629 1.00 2.40 33 ILE A N 14
ATOM 18932 C CA . ILE A 1 33 ? -0.600 18.176 -1.497 1.00 64.24 33 ILE A CA 14
ATOM 18933 C C . ILE A 1 33 ? -1.297 19.497 -1.802 1.00 43.42 33 ILE A C 14
ATOM 18934 O O . ILE A 1 33 ? -1.303 19.958 -2.944 1.00 21.54 33 ILE A O 14
ATOM 18950 N N . GLN A 1 34 ? -1.881 20.103 -0.773 1.00 41.05 34 GLN A N 14
ATOM 18951 C CA . GLN A 1 34 ? -2.580 21.373 -0.932 1.00 21.13 34 GLN A CA 14
ATOM 18952 C C . GLN A 1 34 ? -2.456 22.223 0.329 1.00 75.15 34 GLN A C 14
ATOM 18953 O O . GLN A 1 34 ? -2.535 21.711 1.445 1.00 21.14 34 GLN A O 14
ATOM 18967 N N . VAL A 1 35 ? -2.262 23.525 0.142 1.00 75.32 35 VAL A N 14
ATOM 18968 C CA . VAL A 1 35 ? -2.129 24.446 1.264 1.00 42.34 35 VAL A CA 14
ATOM 18969 C C . VAL A 1 35 ? -2.575 25.852 0.876 1.00 32.34 35 VAL A C 14
ATOM 18970 O O . VAL A 1 35 ? -2.481 26.247 -0.286 1.00 52.51 35 VAL A O 14
ATOM 18983 N N . THR A 1 36 ? -3.062 26.604 1.859 1.00 62.04 36 THR A N 14
ATOM 18984 C CA . THR A 1 36 ? -3.524 27.966 1.621 1.00 23.34 36 THR A CA 14
ATOM 18985 C C . THR A 1 36 ? -2.367 28.957 1.681 1.00 31.11 36 THR A C 14
ATOM 18986 O O . THR A 1 36 ? -1.354 28.706 2.334 1.00 31.42 36 THR A O 14
ATOM 18997 N N . PHE A 1 37 ? -2.525 30.085 0.996 1.00 24.31 37 PHE A N 14
ATOM 18998 C CA . PHE A 1 37 ? -1.492 31.115 0.971 1.00 34.53 37 PHE A CA 14
ATOM 18999 C C . PHE A 1 37 ? -1.086 31.512 2.387 1.00 33.15 37 PHE A C 14
ATOM 19000 O O . PHE A 1 37 ? 0.099 31.594 2.705 1.00 44.50 37 PHE A O 14
ATOM 19017 N N . GLY A 1 38 ? -2.081 31.758 3.235 1.00 21.41 38 GLY A N 14
ATOM 19018 C CA . GLY A 1 38 ? -1.808 32.144 4.607 1.00 0.10 38 GLY A CA 14
ATOM 19019 C C . GLY A 1 38 ? -0.857 31.189 5.300 1.00 4.01 38 GLY A C 14
ATOM 19020 O O . GLY A 1 38 ? 0.097 31.616 5.951 1.00 54.25 38 GLY A O 14
ATOM 19024 N N . GLU A 1 39 ? -1.117 29.893 5.162 1.00 22.30 39 GLU A N 14
ATOM 19025 C CA . GLU A 1 39 ? -0.277 28.875 5.783 1.00 42.21 39 GLU A CA 14
ATOM 19026 C C . GLU A 1 39 ? 1.113 28.858 5.152 1.00 34.23 39 GLU A C 14
ATOM 19027 O O . GLU A 1 39 ? 2.125 28.908 5.852 1.00 42.31 39 GLU A O 14
ATOM 19039 N N . LEU A 1 40 ? 1.153 28.785 3.826 1.00 0.34 40 LEU A N 14
ATOM 19040 C CA . LEU A 1 40 ? 2.418 28.761 3.100 1.00 73.53 40 LEU A CA 14
ATOM 19041 C C . LEU A 1 40 ? 3.295 29.944 3.494 1.00 44.13 40 LEU A C 14
ATOM 19042 O O . LEU A 1 40 ? 4.471 29.777 3.821 1.00 54.31 40 LEU A O 14
ATOM 19058 N N . PHE A 1 41 ? 2.716 31.140 3.462 1.00 25.10 41 PHE A N 14
ATOM 19059 C CA . PHE A 1 41 ? 3.445 32.352 3.817 1.00 25.10 41 PHE A CA 14
ATOM 19060 C C . PHE A 1 41 ? 3.944 32.285 5.258 1.00 71.54 41 PHE A C 14
ATOM 19061 O O . PHE A 1 41 ? 5.125 32.505 5.528 1.00 34.23 41 PHE A O 14
ATOM 19078 N N . ASP A 1 42 ? 3.036 31.979 6.178 1.00 53.33 42 ASP A N 14
ATOM 19079 C CA . ASP A 1 42 ? 3.382 31.882 7.591 1.00 13.10 42 ASP A CA 14
ATOM 19080 C C . ASP A 1 42 ? 4.473 30.840 7.813 1.00 45.02 42 ASP A C 14
ATOM 19081 O O . ASP A 1 42 ? 5.138 30.834 8.849 1.00 62.10 42 ASP A O 14
ATOM 19090 N N . ARG A 1 43 ? 4.652 29.960 6.833 1.00 31.32 43 ARG A N 14
ATOM 19091 C CA . ARG A 1 43 ? 5.661 28.911 6.922 1.00 2.55 43 ARG A CA 14
ATOM 19092 C C . ARG A 1 43 ? 6.969 29.360 6.277 1.00 60.44 43 ARG A C 14
ATOM 19093 O O . ARG A 1 43 ? 8.054 29.004 6.737 1.00 62.35 43 ARG A O 14
ATOM 19114 N N . TYR A 1 44 ? 6.858 30.141 5.209 1.00 53.54 44 TYR A N 14
ATOM 19115 C CA . TYR A 1 44 ? 8.031 30.636 4.498 1.00 73.24 44 TYR A CA 14
ATOM 19116 C C . TYR A 1 44 ? 8.658 31.815 5.235 1.00 22.42 44 TYR A C 14
ATOM 19117 O O . TYR A 1 44 ? 9.860 32.059 5.130 1.00 1.40 44 TYR A O 14
ATOM 19135 N N . VAL A 1 45 ? 7.835 32.542 5.983 1.00 12.32 45 VAL A N 14
ATOM 19136 C CA . VAL A 1 45 ? 8.307 33.695 6.741 1.00 64.12 45 VAL A CA 14
ATOM 19137 C C . VAL A 1 45 ? 9.441 33.306 7.683 1.00 44.14 45 VAL A C 14
ATOM 19138 O O . VAL A 1 45 ? 10.298 34.127 8.012 1.00 55.21 45 VAL A O 14
ATOM 19151 N N . ARG A 1 46 ? 9.441 32.048 8.112 1.00 4.54 46 ARG A N 14
ATOM 19152 C CA . ARG A 1 46 ? 10.470 31.550 9.017 1.00 3.43 46 ARG A CA 14
ATOM 19153 C C . ARG A 1 46 ? 11.649 30.977 8.237 1.00 63.41 46 ARG A C 14
ATOM 19154 O O . ARG A 1 46 ? 12.527 30.329 8.807 1.00 23.43 46 ARG A O 14
ATOM 19175 N N . ILE A 1 47 ? 11.662 31.219 6.931 1.00 75.05 47 ILE A N 14
ATOM 19176 C CA . ILE A 1 47 ? 12.732 30.727 6.073 1.00 44.02 47 ILE A CA 14
ATOM 19177 C C . ILE A 1 47 ? 13.262 31.833 5.166 1.00 61.41 47 ILE A C 14
ATOM 19178 O O . ILE A 1 47 ? 14.376 32.323 5.353 1.00 15.11 47 ILE A O 14
ATOM 19194 N N . SER A 1 48 ? 12.456 32.222 4.183 1.00 31.43 48 SER A N 14
ATOM 19195 C CA . SER A 1 48 ? 12.844 33.269 3.245 1.00 31.53 48 SER A CA 14
ATOM 19196 C C . SER A 1 48 ? 11.780 34.360 3.178 1.00 34.43 48 SER A C 14
ATOM 19197 O O . SER A 1 48 ? 12.092 35.536 2.991 1.00 34.24 48 SER A O 14
ATOM 19205 N N . ASP A 1 49 ? 10.522 33.960 3.332 1.00 10.41 49 ASP A N 14
ATOM 19206 C CA . ASP A 1 49 ? 9.410 34.903 3.290 1.00 1.13 49 ASP A CA 14
ATOM 19207 C C . ASP A 1 49 ? 9.219 35.455 1.881 1.00 14.53 49 ASP A C 14
ATOM 19208 O O . ASP A 1 49 ? 9.442 36.640 1.631 1.00 1.23 49 ASP A O 14
ATOM 19217 N N . LYS A 1 50 ? 8.804 34.589 0.963 1.00 45.11 50 LYS A N 14
ATOM 19218 C CA . LYS A 1 50 ? 8.582 34.989 -0.422 1.00 24.24 50 LYS A CA 14
ATOM 19219 C C . LYS A 1 50 ? 7.987 33.841 -1.231 1.00 24.44 50 LYS A C 14
ATOM 19220 O O . LYS A 1 50 ? 8.276 33.690 -2.418 1.00 32.31 50 LYS A O 14
ATOM 19239 N N . VAL A 1 51 ? 7.154 33.034 -0.581 1.00 24.04 51 VAL A N 14
ATOM 19240 C CA . VAL A 1 51 ? 6.517 31.901 -1.240 1.00 73.04 51 VAL A CA 14
ATOM 19241 C C . VAL A 1 51 ? 5.785 32.341 -2.503 1.00 52.22 51 VAL A C 14
ATOM 19242 O O . VAL A 1 51 ? 5.906 31.713 -3.555 1.00 43.21 51 VAL A O 14
ATOM 19255 N N . VAL A 1 52 ? 5.024 33.426 -2.392 1.00 62.32 52 VAL A N 14
ATOM 19256 C CA . VAL A 1 52 ? 4.273 33.952 -3.526 1.00 21.04 52 VAL A CA 14
ATOM 19257 C C . VAL A 1 52 ? 5.185 34.202 -4.721 1.00 64.22 52 VAL A C 14
ATOM 19258 O O . VAL A 1 52 ? 4.782 34.027 -5.870 1.00 64.23 52 VAL A O 14
ATOM 19271 N N . GLY A 1 53 ? 6.419 34.612 -4.442 1.00 0.10 53 GLY A N 14
ATOM 19272 C CA . GLY A 1 53 ? 7.370 34.879 -5.505 1.00 4.22 53 GLY A CA 14
ATOM 19273 C C . GLY A 1 53 ? 7.844 33.613 -6.191 1.00 1.14 53 GLY A C 14
ATOM 19274 O O . GLY A 1 53 ? 8.116 33.614 -7.392 1.00 14.44 53 GLY A O 14
ATOM 19278 N N . ILE A 1 54 ? 7.945 32.531 -5.427 1.00 23.35 54 ILE A N 14
ATOM 19279 C CA . ILE A 1 54 ? 8.390 31.253 -5.968 1.00 63.22 54 ILE A CA 14
ATOM 19280 C C . ILE A 1 54 ? 7.277 30.573 -6.757 1.00 72.54 54 ILE A C 14
ATOM 19281 O O . ILE A 1 54 ? 7.533 29.879 -7.742 1.00 63.42 54 ILE A O 14
ATOM 19297 N N . LEU A 1 55 ? 6.039 30.777 -6.320 1.00 3.21 55 LEU A N 14
ATOM 19298 C CA . LEU A 1 55 ? 4.884 30.185 -6.986 1.00 45.25 55 LEU A CA 14
ATOM 19299 C C . LEU A 1 55 ? 4.907 30.483 -8.482 1.00 64.13 55 LEU A C 14
ATOM 19300 O O . LEU A 1 55 ? 4.443 29.681 -9.292 1.00 32.23 55 LEU A O 14
ATOM 19316 N N . MET A 1 56 ? 5.453 31.640 -8.842 1.00 12.22 56 MET A N 14
ATOM 19317 C CA . MET A 1 56 ? 5.539 32.042 -10.241 1.00 64.20 56 MET A CA 14
ATOM 19318 C C . MET A 1 56 ? 6.368 31.043 -11.043 1.00 75.01 56 MET A C 14
ATOM 19319 O O . MET A 1 56 ? 6.050 30.742 -12.194 1.00 44.30 56 MET A O 14
ATOM 19333 N N . ARG A 1 57 ? 7.429 30.533 -10.428 1.00 64.41 57 ARG A N 14
ATOM 19334 C CA . ARG A 1 57 ? 8.303 29.569 -11.086 1.00 65.10 57 ARG A CA 14
ATOM 19335 C C . ARG A 1 57 ? 7.574 28.251 -11.329 1.00 71.04 57 ARG A C 14
ATOM 19336 O O . ARG A 1 57 ? 7.574 27.727 -12.443 1.00 34.22 57 ARG A O 14
ATOM 19357 N N . ALA A 1 58 ? 6.954 27.721 -10.280 1.00 41.10 58 ALA A N 14
ATOM 19358 C CA . ALA A 1 58 ? 6.220 26.466 -10.380 1.00 31.10 58 ALA A CA 14
ATOM 19359 C C . ALA A 1 58 ? 5.034 26.598 -11.329 1.00 73.21 58 ALA A C 14
ATOM 19360 O O . ALA A 1 58 ? 4.622 25.625 -11.962 1.00 15.35 58 ALA A O 14
ATOM 19367 N N . ARG A 1 59 ? 4.489 27.806 -11.423 1.00 54.32 59 ARG A N 14
ATOM 19368 C CA . ARG A 1 59 ? 3.348 28.064 -12.294 1.00 2.30 59 ARG A CA 14
ATOM 19369 C C . ARG A 1 59 ? 3.728 27.870 -13.759 1.00 51.21 59 ARG A C 14
ATOM 19370 O O . ARG A 1 59 ? 2.884 27.538 -14.592 1.00 21.02 59 ARG A O 14
ATOM 19391 N N . LYS A 1 60 ? 5.003 28.080 -14.067 1.00 42.21 60 LYS A N 14
ATOM 19392 C CA . LYS A 1 60 ? 5.496 27.928 -15.431 1.00 4.12 60 LYS A CA 14
ATOM 19393 C C . LYS A 1 60 ? 5.097 26.573 -16.006 1.00 13.10 60 LYS A C 14
ATOM 19394 O O . LYS A 1 60 ? 4.854 26.444 -17.206 1.00 45.15 60 LYS A O 14
ATOM 19413 N N . HIS A 1 61 ? 5.028 25.565 -15.142 1.00 2.31 61 HIS A N 14
ATOM 19414 C CA . HIS A 1 61 ? 4.655 24.220 -15.564 1.00 64.04 61 HIS A CA 14
ATOM 19415 C C . HIS A 1 61 ? 3.321 23.808 -14.950 1.00 23.43 61 HIS A C 14
ATOM 19416 O O . HIS A 1 61 ? 3.098 22.634 -14.656 1.00 62.10 61 HIS A O 14
ATOM 19430 N N . GLY A 1 62 ? 2.437 24.782 -14.757 1.00 23.00 62 GLY A N 14
ATOM 19431 C CA . GLY A 1 62 ? 1.137 24.500 -14.177 1.00 41.14 62 GLY A CA 14
ATOM 19432 C C . GLY A 1 62 ? 1.237 23.721 -12.881 1.00 12.43 62 GLY A C 14
ATOM 19433 O O . GLY A 1 62 ? 0.817 22.566 -12.808 1.00 23.41 62 GLY A O 14
ATOM 19437 N N . LEU A 1 63 ? 1.795 24.354 -11.854 1.00 71.23 63 LEU A N 14
ATOM 19438 C CA . LEU A 1 63 ? 1.950 23.712 -10.553 1.00 44.34 63 LEU A CA 14
ATOM 19439 C C . LEU A 1 63 ? 1.087 24.400 -9.500 1.00 45.24 63 LEU A C 14
ATOM 19440 O O . LEU A 1 63 ? 0.726 23.799 -8.489 1.00 24.32 63 LEU A O 14
ATOM 19456 N N . VAL A 1 64 ? 0.758 25.664 -9.746 1.00 43.42 64 VAL A N 14
ATOM 19457 C CA . VAL A 1 64 ? -0.065 26.434 -8.821 1.00 73.32 64 VAL A CA 14
ATOM 19458 C C . VAL A 1 64 ? -1.400 26.810 -9.456 1.00 25.33 64 VAL A C 14
ATOM 19459 O O . VAL A 1 64 ? -1.443 27.513 -10.466 1.00 22.50 64 VAL A O 14
ATOM 19472 N N . HIS A 1 65 ? -2.488 26.337 -8.856 1.00 2.50 65 HIS A N 14
ATOM 19473 C CA . HIS A 1 65 ? -3.825 26.625 -9.362 1.00 13.21 65 HIS A CA 14
ATOM 19474 C C . HIS A 1 65 ? -4.387 27.891 -8.722 1.00 54.12 65 HIS A C 14
ATOM 19475 O O . HIS A 1 65 ? -5.567 28.207 -8.879 1.00 50.01 65 HIS A O 14
ATOM 19489 N N . PHE A 1 66 ? -3.536 28.612 -8.000 1.00 63.13 66 PHE A N 14
ATOM 19490 C CA . PHE A 1 66 ? -3.948 29.842 -7.335 1.00 41.53 66 PHE A CA 14
ATOM 19491 C C . PHE A 1 66 ? -4.299 30.921 -8.356 1.00 73.21 66 PHE A C 14
ATOM 19492 O O . PHE A 1 66 ? -3.907 30.839 -9.520 1.00 11.45 66 PHE A O 14
ATOM 19509 N N . GLU A 1 67 ? -5.042 31.930 -7.911 1.00 23.34 67 GLU A N 14
ATOM 19510 C CA . GLU A 1 67 ? -5.447 33.023 -8.786 1.00 12.45 67 GLU A CA 14
ATOM 19511 C C . GLU A 1 67 ? -4.233 33.810 -9.272 1.00 72.31 67 GLU A C 14
ATOM 19512 O O . GLU A 1 67 ? -3.091 33.428 -9.021 1.00 31.25 67 GLU A O 14
ATOM 19524 N N . GLY A 1 68 ? -4.490 34.911 -9.972 1.00 31.05 68 GLY A N 14
ATOM 19525 C CA . GLY A 1 68 ? -3.410 35.734 -10.483 1.00 64.42 68 GLY A CA 14
ATOM 19526 C C . GLY A 1 68 ? -3.233 37.016 -9.694 1.00 32.30 68 GLY A C 14
ATOM 19527 O O . GLY A 1 68 ? -3.825 37.182 -8.628 1.00 20.50 68 GLY A O 14
ATOM 19531 N N . GLU A 1 69 ? -2.416 37.924 -10.218 1.00 23.31 69 GLU A N 14
ATOM 19532 C CA . GLU A 1 69 ? -2.162 39.196 -9.553 1.00 3.24 69 GLU A CA 14
ATOM 19533 C C . GLU A 1 69 ? -1.513 38.977 -8.189 1.00 1.21 69 GLU A C 14
ATOM 19534 O O . GLU A 1 69 ? -1.639 39.808 -7.289 1.00 71.54 69 GLU A O 14
ATOM 19546 N N . MET A 1 70 ? -0.819 37.853 -8.044 1.00 50.00 70 MET A N 14
ATOM 19547 C CA . MET A 1 70 ? -0.150 37.525 -6.791 1.00 22.44 70 MET A CA 14
ATOM 19548 C C . MET A 1 70 ? -1.155 37.423 -5.648 1.00 11.51 70 MET A C 14
ATOM 19549 O O . MET A 1 70 ? -2.365 37.514 -5.862 1.00 2.12 70 MET A O 14
ATOM 19563 N N . LEU A 1 71 ? -0.648 37.235 -4.435 1.00 22.13 71 LEU A N 14
ATOM 19564 C CA . LEU A 1 71 ? -1.502 37.121 -3.257 1.00 41.15 71 LEU A CA 14
ATOM 19565 C C . LEU A 1 71 ? -1.007 38.029 -2.136 1.00 72.00 71 LEU A C 14
ATOM 19566 O O . LEU A 1 71 ? 0.143 37.933 -1.709 1.00 3.32 71 LEU A O 14
ATOM 19582 N N . TRP A 1 72 ? -1.884 38.907 -1.663 1.00 10.11 72 TRP A N 14
ATOM 19583 C CA . TRP A 1 72 ? -1.537 39.831 -0.589 1.00 23.20 72 TRP A CA 14
ATOM 19584 C C . TRP A 1 72 ? -1.940 39.264 0.768 1.00 43.30 72 TRP A C 14
ATOM 19585 O O . TRP A 1 72 ? -3.047 38.754 0.932 1.00 15.24 72 TRP A O 14
ATOM 19606 N N . GLN A 1 73 ? -1.034 39.358 1.736 1.00 21.41 73 GLN A N 14
ATOM 19607 C CA . GLN A 1 73 ? -1.297 38.853 3.079 1.00 42.23 73 GLN A CA 14
ATOM 19608 C C . GLN A 1 73 ? -2.506 39.549 3.694 1.00 33.25 73 GLN A C 14
ATOM 19609 O O . GLN A 1 73 ? -2.554 40.775 3.778 1.00 3.21 73 GLN A O 14
ATOM 19623 N N . GLY A 1 74 ? -3.484 38.756 4.124 1.00 4.13 74 GLY A N 14
ATOM 19624 C CA . GLY A 1 74 ? -4.680 39.314 4.726 1.00 35.14 74 GLY A CA 14
ATOM 19625 C C . GLY A 1 74 ? -5.744 39.648 3.700 1.00 51.54 74 GLY A C 14
ATOM 19626 O O . GLY A 1 74 ? -6.851 40.058 4.051 1.00 21.52 74 GLY A O 14
ATOM 19630 N N . LYS A 1 75 ? -5.409 39.476 2.425 1.00 11.44 75 LYS A N 14
ATOM 19631 C CA . LYS A 1 75 ? -6.343 39.763 1.343 1.00 62.02 75 LYS A CA 14
ATOM 19632 C C . LYS A 1 75 ? -6.573 38.526 0.481 1.00 64.23 75 LYS A C 14
ATOM 19633 O O . LYS A 1 75 ? -7.682 38.288 0.002 1.00 2.42 75 LYS A O 14
ATOM 19652 N N . ASP A 1 76 ? -5.519 37.741 0.288 1.00 65.31 76 ASP A N 14
ATOM 19653 C CA . ASP A 1 76 ? -5.606 36.526 -0.515 1.00 13.15 76 ASP A CA 14
ATOM 19654 C C . ASP A 1 76 ? -5.262 35.297 0.321 1.00 61.13 76 ASP A C 14
ATOM 19655 O O . ASP A 1 76 ? -5.020 34.216 -0.217 1.00 51.45 76 ASP A O 14
ATOM 19664 N N . ASP A 1 77 ? -5.241 35.470 1.638 1.00 44.04 77 ASP A N 14
ATOM 19665 C CA . ASP A 1 77 ? -4.926 34.375 2.548 1.00 63.13 77 ASP A CA 14
ATOM 19666 C C . ASP A 1 77 ? -5.885 33.206 2.344 1.00 43.20 77 ASP A C 14
ATOM 19667 O O . ASP A 1 77 ? -5.546 32.056 2.623 1.00 30.41 77 ASP A O 14
ATOM 19676 N N . HIS A 1 78 ? -7.084 33.509 1.857 1.00 42.23 78 HIS A N 14
ATOM 19677 C CA . HIS A 1 78 ? -8.093 32.484 1.616 1.00 23.41 78 HIS A CA 14
ATOM 19678 C C . HIS A 1 78 ? -7.749 31.664 0.376 1.00 20.21 78 HIS A C 14
ATOM 19679 O O . HIS A 1 78 ? -8.254 30.556 0.192 1.00 3.02 78 HIS A O 14
ATOM 19693 N N . VAL A 1 79 ? -6.888 32.216 -0.472 1.00 65.15 79 VAL A N 14
ATOM 19694 C CA . VAL A 1 79 ? -6.476 31.536 -1.695 1.00 32.12 79 VAL A CA 14
ATOM 19695 C C . VAL A 1 79 ? -5.903 30.156 -1.390 1.00 41.50 79 VAL A C 14
ATOM 19696 O O . VAL A 1 79 ? -4.857 30.034 -0.752 1.00 72.10 79 VAL A O 14
ATOM 19709 N N . VAL A 1 80 ? -6.595 29.119 -1.851 1.00 3.10 80 VAL A N 14
ATOM 19710 C CA . VAL A 1 80 ? -6.154 27.747 -1.629 1.00 41.13 80 VAL A CA 14
ATOM 19711 C C . VAL A 1 80 ? -5.239 27.275 -2.754 1.00 54.21 80 VAL A C 14
ATOM 19712 O O . VAL A 1 80 ? -5.672 27.124 -3.897 1.00 61.30 80 VAL A O 14
ATOM 19725 N N . ILE A 1 81 ? -3.974 27.044 -2.422 1.00 43.14 81 ILE A N 14
ATOM 19726 C CA . ILE A 1 81 ? -2.998 26.588 -3.405 1.00 32.45 81 ILE A CA 14
ATOM 19727 C C . ILE A 1 81 ? -2.867 25.068 -3.384 1.00 50.50 81 ILE A C 14
ATOM 19728 O O . ILE A 1 81 ? -2.320 24.493 -2.442 1.00 42.55 81 ILE A O 14
ATOM 19744 N N . THR A 1 82 ? -3.372 24.422 -4.431 1.00 5.14 82 THR A N 14
ATOM 19745 C CA . THR A 1 82 ? -3.311 22.970 -4.534 1.00 25.42 82 THR A CA 14
ATOM 19746 C C . THR A 1 82 ? -2.175 22.531 -5.452 1.00 32.15 82 THR A C 14
ATOM 19747 O O . THR A 1 82 ? -2.217 22.759 -6.661 1.00 53.42 82 THR A O 14
ATOM 19758 N N . LEU A 1 83 ? -1.161 21.899 -4.870 1.00 54.31 83 LEU A N 14
ATOM 19759 C CA . LEU A 1 83 ? -0.013 21.427 -5.637 1.00 15.04 83 LEU A CA 14
ATOM 19760 C C . LEU A 1 83 ? -0.464 20.665 -6.879 1.00 13.22 83 LEU A C 14
ATOM 19761 O O . LEU A 1 83 ? -0.915 19.522 -6.790 1.00 1.31 83 LEU A O 14
ATOM 19777 N N . LEU A 1 84 ? -0.338 21.304 -8.036 1.00 51.45 84 LEU A N 14
ATOM 19778 C CA . LEU A 1 84 ? -0.730 20.686 -9.298 1.00 54.34 84 LEU A CA 14
ATOM 19779 C C . LEU A 1 84 ? 0.436 19.923 -9.917 1.00 24.13 84 LEU A C 14
ATOM 19780 O O . LEU A 1 84 ? 1.164 20.455 -10.754 1.00 5.44 84 LEU A O 14
ATOM 19796 N N . GLU A 1 85 ? 0.606 18.672 -9.500 1.00 10.03 85 GLU A N 14
ATOM 19797 C CA . GLU A 1 85 ? 1.684 17.835 -10.014 1.00 53.44 85 GLU A CA 14
ATOM 19798 C C . GLU A 1 85 ? 1.145 16.493 -10.502 1.00 43.40 85 GLU A C 14
ATOM 19799 O O . GLU A 1 85 ? 0.542 16.407 -11.571 1.00 15.43 85 GLU A O 14
ATOM 19811 N N . GLY A 1 1 ? -3.913 -2.472 -2.023 1.00 5.30 1 GLY A N 15
ATOM 19812 C CA . GLY A 1 1 ? -3.039 -1.410 -2.487 1.00 64.23 1 GLY A CA 15
ATOM 19813 C C . GLY A 1 1 ? -2.567 -1.629 -3.911 1.00 44.01 1 GLY A C 15
ATOM 19814 O O . GLY A 1 1 ? -2.153 -2.730 -4.273 1.00 31.14 1 GLY A O 15
ATOM 19818 N N . ALA A 1 2 ? -2.630 -0.578 -4.722 1.00 1.11 2 ALA A N 15
ATOM 19819 C CA . ALA A 1 2 ? -2.205 -0.660 -6.114 1.00 32.22 2 ALA A CA 15
ATOM 19820 C C . ALA A 1 2 ? -1.021 0.262 -6.382 1.00 3.01 2 ALA A C 15
ATOM 19821 O O . ALA A 1 2 ? 0.042 -0.186 -6.811 1.00 60.21 2 ALA A O 15
ATOM 19828 N N . MET A 1 3 ? -1.212 1.552 -6.127 1.00 4.24 3 MET A N 15
ATOM 19829 C CA . MET A 1 3 ? -0.158 2.537 -6.340 1.00 43.24 3 MET A CA 15
ATOM 19830 C C . MET A 1 3 ? -0.493 3.852 -5.643 1.00 25.23 3 MET A C 15
ATOM 19831 O O . MET A 1 3 ? -1.520 3.967 -4.976 1.00 74.00 3 MET A O 15
ATOM 19845 N N . ALA A 1 4 ? 0.382 4.840 -5.801 1.00 30.01 4 ALA A N 15
ATOM 19846 C CA . ALA A 1 4 ? 0.178 6.146 -5.188 1.00 15.44 4 ALA A CA 15
ATOM 19847 C C . ALA A 1 4 ? 0.190 7.253 -6.236 1.00 53.24 4 ALA A C 15
ATOM 19848 O O . ALA A 1 4 ? 0.167 6.983 -7.437 1.00 51.54 4 ALA A O 15
ATOM 19855 N N . ARG A 1 5 ? 0.225 8.499 -5.775 1.00 10.01 5 ARG A N 15
ATOM 19856 C CA . ARG A 1 5 ? 0.238 9.647 -6.674 1.00 20.31 5 ARG A CA 15
ATOM 19857 C C . ARG A 1 5 ? 1.669 10.067 -6.998 1.00 74.13 5 ARG A C 15
ATOM 19858 O O . ARG A 1 5 ? 2.025 10.244 -8.163 1.00 0.02 5 ARG A O 15
ATOM 19879 N N . ALA A 1 6 ? 2.483 10.225 -5.960 1.00 63.02 6 ALA A N 15
ATOM 19880 C CA . ALA A 1 6 ? 3.875 10.623 -6.135 1.00 33.33 6 ALA A CA 15
ATOM 19881 C C . ALA A 1 6 ? 3.984 11.868 -7.009 1.00 23.53 6 ALA A C 15
ATOM 19882 O O . ALA A 1 6 ? 4.666 11.859 -8.033 1.00 4.22 6 ALA A O 15
ATOM 19889 N N . GLU A 1 7 ? 3.308 12.935 -6.597 1.00 52.43 7 GLU A N 15
ATOM 19890 C CA . GLU A 1 7 ? 3.329 14.187 -7.345 1.00 40.00 7 GLU A CA 15
ATOM 19891 C C . GLU A 1 7 ? 4.740 14.765 -7.398 1.00 43.12 7 GLU A C 15
ATOM 19892 O O . GLU A 1 7 ? 5.109 15.441 -8.358 1.00 12.31 7 GLU A O 15
ATOM 19904 N N . GLU A 1 8 ? 5.524 14.494 -6.359 1.00 62.34 8 GLU A N 15
ATOM 19905 C CA . GLU A 1 8 ? 6.894 14.988 -6.287 1.00 41.13 8 GLU A CA 15
ATOM 19906 C C . GLU A 1 8 ? 7.808 14.196 -7.218 1.00 51.44 8 GLU A C 15
ATOM 19907 O O . GLU A 1 8 ? 8.861 14.682 -7.633 1.00 61.52 8 GLU A O 15
ATOM 19919 N N . HIS A 1 9 ? 7.397 12.974 -7.542 1.00 45.34 9 HIS A N 15
ATOM 19920 C CA . HIS A 1 9 ? 8.178 12.114 -8.424 1.00 45.34 9 HIS A CA 15
ATOM 19921 C C . HIS A 1 9 ? 8.001 12.527 -9.883 1.00 33.25 9 HIS A C 15
ATOM 19922 O O . HIS A 1 9 ? 8.635 11.967 -10.777 1.00 74.25 9 HIS A O 15
ATOM 19936 N N . ILE A 1 10 ? 7.135 13.508 -10.113 1.00 71.24 10 ILE A N 15
ATOM 19937 C CA . ILE A 1 10 ? 6.875 13.995 -11.462 1.00 73.35 10 ILE A CA 15
ATOM 19938 C C . ILE A 1 10 ? 7.903 15.041 -11.877 1.00 44.22 10 ILE A C 15
ATOM 19939 O O . ILE A 1 10 ? 8.613 14.871 -12.869 1.00 73.41 10 ILE A O 15
ATOM 19955 N N . TYR A 1 11 ? 7.980 16.123 -11.111 1.00 2.24 11 TYR A N 15
ATOM 19956 C CA . TYR A 1 11 ? 8.922 17.198 -11.398 1.00 40.44 11 TYR A CA 15
ATOM 19957 C C . TYR A 1 11 ? 9.907 17.382 -10.248 1.00 1.21 11 TYR A C 15
ATOM 19958 O O . TYR A 1 11 ? 9.514 17.692 -9.123 1.00 61.10 11 TYR A O 15
ATOM 19976 N N . ARG A 1 12 ? 11.189 17.190 -10.539 1.00 64.41 12 ARG A N 15
ATOM 19977 C CA . ARG A 1 12 ? 12.232 17.333 -9.530 1.00 51.31 12 ARG A CA 15
ATOM 19978 C C . ARG A 1 12 ? 12.384 18.792 -9.110 1.00 1.15 12 ARG A C 15
ATOM 19979 O O . ARG A 1 12 ? 12.565 19.092 -7.930 1.00 34.32 12 ARG A O 15
ATOM 20000 N N . GLU A 1 13 ? 12.310 19.694 -10.083 1.00 45.22 13 GLU A N 15
ATOM 20001 C CA . GLU A 1 13 ? 12.442 21.121 -9.813 1.00 54.20 13 GLU A CA 15
ATOM 20002 C C . GLU A 1 13 ? 11.389 21.584 -8.809 1.00 64.23 13 GLU A C 15
ATOM 20003 O O . GLU A 1 13 ? 11.684 22.359 -7.899 1.00 34.11 13 GLU A O 15
ATOM 20015 N N . ILE A 1 14 ? 10.163 21.103 -8.983 1.00 52.53 14 ILE A N 15
ATOM 20016 C CA . ILE A 1 14 ? 9.067 21.467 -8.093 1.00 63.12 14 ILE A CA 15
ATOM 20017 C C . ILE A 1 14 ? 9.407 21.143 -6.642 1.00 43.43 14 ILE A C 15
ATOM 20018 O O . ILE A 1 14 ? 8.835 21.718 -5.717 1.00 53.41 14 ILE A O 15
ATOM 20034 N N . MET A 1 15 ? 10.344 20.220 -6.452 1.00 2.34 15 MET A N 15
ATOM 20035 C CA . MET A 1 15 ? 10.763 19.822 -5.113 1.00 0.55 15 MET A CA 15
ATOM 20036 C C . MET A 1 15 ? 11.055 21.045 -4.248 1.00 53.24 15 MET A C 15
ATOM 20037 O O . MET A 1 15 ? 10.901 21.004 -3.028 1.00 53.33 15 MET A O 15
ATOM 20051 N N . GLU A 1 16 ? 11.476 22.131 -4.890 1.00 25.34 16 GLU A N 15
ATOM 20052 C CA . GLU A 1 16 ? 11.790 23.364 -4.178 1.00 24.13 16 GLU A CA 15
ATOM 20053 C C . GLU A 1 16 ? 10.592 23.842 -3.363 1.00 53.24 16 GLU A C 15
ATOM 20054 O O . GLU A 1 16 ? 10.709 24.120 -2.169 1.00 40.31 16 GLU A O 15
ATOM 20066 N N . LEU A 1 17 ? 9.439 23.936 -4.018 1.00 3.25 17 LEU A N 15
ATOM 20067 C CA . LEU A 1 17 ? 8.218 24.381 -3.356 1.00 11.34 17 LEU A CA 15
ATOM 20068 C C . LEU A 1 17 ? 7.542 23.225 -2.625 1.00 2.40 17 LEU A C 15
ATOM 20069 O O . LEU A 1 17 ? 7.208 23.335 -1.445 1.00 31.24 17 LEU A O 15
ATOM 20085 N N . CYS A 1 18 ? 7.346 22.119 -3.333 1.00 62.20 18 CYS A N 15
ATOM 20086 C CA . CYS A 1 18 ? 6.712 20.941 -2.751 1.00 54.24 18 CYS A CA 15
ATOM 20087 C C . CYS A 1 18 ? 7.319 20.612 -1.392 1.00 0.04 18 CYS A C 15
ATOM 20088 O O . CYS A 1 18 ? 6.615 20.202 -0.468 1.00 42.13 18 CYS A O 15
ATOM 20096 N N . PHE A 1 19 ? 8.631 20.793 -1.276 1.00 35.31 19 PHE A N 15
ATOM 20097 C CA . PHE A 1 19 ? 9.334 20.512 -0.030 1.00 12.34 19 PHE A CA 15
ATOM 20098 C C . PHE A 1 19 ? 8.695 21.263 1.136 1.00 65.53 19 PHE A C 15
ATOM 20099 O O . PHE A 1 19 ? 8.511 20.708 2.219 1.00 13.02 19 PHE A O 15
ATOM 20116 N N . VAL A 1 20 ? 8.361 22.528 0.905 1.00 51.22 20 VAL A N 15
ATOM 20117 C CA . VAL A 1 20 ? 7.743 23.356 1.934 1.00 71.50 20 VAL A CA 15
ATOM 20118 C C . VAL A 1 20 ? 6.272 22.997 2.118 1.00 45.24 20 VAL A C 15
ATOM 20119 O O . VAL A 1 20 ? 5.769 22.955 3.241 1.00 41.24 20 VAL A O 15
ATOM 20132 N N . ILE A 1 21 ? 5.589 22.739 1.008 1.00 41.13 21 ILE A N 15
ATOM 20133 C CA . ILE A 1 21 ? 4.176 22.383 1.047 1.00 63.55 21 ILE A CA 15
ATOM 20134 C C . ILE A 1 21 ? 3.962 21.066 1.785 1.00 32.31 21 ILE A C 15
ATOM 20135 O O . ILE A 1 21 ? 2.917 20.850 2.400 1.00 4.32 21 ILE A O 15
ATOM 20151 N N . ARG A 1 22 ? 4.958 20.189 1.721 1.00 23.32 22 ARG A N 15
ATOM 20152 C CA . ARG A 1 22 ? 4.879 18.893 2.384 1.00 22.24 22 ARG A CA 15
ATOM 20153 C C . ARG A 1 22 ? 4.976 19.050 3.899 1.00 2.41 22 ARG A C 15
ATOM 20154 O O . ARG A 1 22 ? 4.493 18.207 4.655 1.00 70.42 22 ARG A O 15
ATOM 20175 N N . THR A 1 23 ? 5.605 20.137 4.337 1.00 51.01 23 THR A N 15
ATOM 20176 C CA . THR A 1 23 ? 5.767 20.405 5.760 1.00 22.22 23 THR A CA 15
ATOM 20177 C C . THR A 1 23 ? 4.451 20.848 6.390 1.00 65.22 23 THR A C 15
ATOM 20178 O O . THR A 1 23 ? 4.083 20.386 7.469 1.00 32.03 23 THR A O 15
ATOM 20189 N N . MET A 1 24 ? 3.747 21.745 5.708 1.00 1.10 24 MET A N 15
ATOM 20190 C CA . MET A 1 24 ? 2.470 22.249 6.201 1.00 63.30 24 MET A CA 15
ATOM 20191 C C . MET A 1 24 ? 1.364 21.219 5.996 1.00 71.14 24 MET A C 15
ATOM 20192 O O . MET A 1 24 ? 0.703 20.806 6.948 1.00 1.01 24 MET A O 15
ATOM 20206 N N . ALA A 1 25 ? 1.168 20.809 4.747 1.00 73.22 25 ALA A N 15
ATOM 20207 C CA . ALA A 1 25 ? 0.143 19.826 4.418 1.00 54.34 25 ALA A CA 15
ATOM 20208 C C . ALA A 1 25 ? 0.736 18.425 4.322 1.00 70.23 25 ALA A C 15
ATOM 20209 O O . ALA A 1 25 ? 1.644 18.178 3.528 1.00 72.04 25 ALA A O 15
ATOM 20216 N N . ARG A 1 26 ? 0.218 17.511 5.136 1.00 60.02 26 ARG A N 15
ATOM 20217 C CA . ARG A 1 26 ? 0.699 16.135 5.144 1.00 75.54 26 ARG A CA 15
ATOM 20218 C C . ARG A 1 26 ? -0.066 15.286 4.132 1.00 33.10 26 ARG A C 15
ATOM 20219 O O . ARG A 1 26 ? 0.077 14.063 4.097 1.00 43.43 26 ARG A O 15
ATOM 20240 N N . HIS A 1 27 ? -0.880 15.943 3.311 1.00 22.32 27 HIS A N 15
ATOM 20241 C CA . HIS A 1 27 ? -1.668 15.249 2.299 1.00 64.34 27 HIS A CA 15
ATOM 20242 C C . HIS A 1 27 ? -0.770 14.418 1.386 1.00 4.45 27 HIS A C 15
ATOM 20243 O O . HIS A 1 27 ? -1.223 13.463 0.756 1.00 43.01 27 HIS A O 15
ATOM 20257 N N . ARG A 1 28 ? 0.505 14.790 1.321 1.00 33.12 28 ARG A N 15
ATOM 20258 C CA . ARG A 1 28 ? 1.465 14.081 0.485 1.00 64.43 28 ARG A CA 15
ATOM 20259 C C . ARG A 1 28 ? 1.407 12.578 0.744 1.00 10.11 28 ARG A C 15
ATOM 20260 O O . ARG A 1 28 ? 1.649 11.773 -0.155 1.00 51.14 28 ARG A O 15
ATOM 20281 N N . ARG A 1 29 ? 1.085 12.208 1.979 1.00 0.13 29 ARG A N 15
ATOM 20282 C CA . ARG A 1 29 ? 0.997 10.803 2.357 1.00 33.14 29 ARG A CA 15
ATOM 20283 C C . ARG A 1 29 ? -0.141 10.110 1.613 1.00 13.24 29 ARG A C 15
ATOM 20284 O O . ARG A 1 29 ? -0.029 8.944 1.234 1.00 52.53 29 ARG A O 15
ATOM 20305 N N . ASP A 1 30 ? -1.236 10.835 1.410 1.00 45.35 30 ASP A N 15
ATOM 20306 C CA . ASP A 1 30 ? -2.394 10.291 0.711 1.00 51.23 30 ASP A CA 15
ATOM 20307 C C . ASP A 1 30 ? -2.257 10.480 -0.797 1.00 15.01 30 ASP A C 15
ATOM 20308 O O . ASP A 1 30 ? -2.732 9.659 -1.581 1.00 42.30 30 ASP A O 15
ATOM 20317 N N . GLY A 1 31 ? -1.606 11.569 -1.195 1.00 72.44 31 GLY A N 15
ATOM 20318 C CA . GLY A 1 31 ? -1.420 11.846 -2.608 1.00 0.34 31 GLY A CA 15
ATOM 20319 C C . GLY A 1 31 ? -0.946 13.263 -2.862 1.00 45.32 31 GLY A C 15
ATOM 20320 O O . GLY A 1 31 ? 0.171 13.628 -2.493 1.00 51.31 31 GLY A O 15
ATOM 20324 N N . LYS A 1 32 ? -1.794 14.065 -3.497 1.00 34.33 32 LYS A N 15
ATOM 20325 C CA . LYS A 1 32 ? -1.457 15.450 -3.802 1.00 1.04 32 LYS A CA 15
ATOM 20326 C C . LYS A 1 32 ? -1.508 16.312 -2.544 1.00 73.02 32 LYS A C 15
ATOM 20327 O O . LYS A 1 32 ? -2.232 16.002 -1.597 1.00 62.13 32 LYS A O 15
ATOM 20346 N N . ILE A 1 33 ? -0.738 17.395 -2.543 1.00 30.43 33 ILE A N 15
ATOM 20347 C CA . ILE A 1 33 ? -0.699 18.302 -1.403 1.00 24.14 33 ILE A CA 15
ATOM 20348 C C . ILE A 1 33 ? -1.451 19.594 -1.702 1.00 33.11 33 ILE A C 15
ATOM 20349 O O . ILE A 1 33 ? -1.551 20.012 -2.855 1.00 4.31 33 ILE A O 15
ATOM 20365 N N . GLN A 1 34 ? -1.978 20.222 -0.655 1.00 61.53 34 GLN A N 15
ATOM 20366 C CA . GLN A 1 34 ? -2.721 21.467 -0.807 1.00 3.14 34 GLN A CA 15
ATOM 20367 C C . GLN A 1 34 ? -2.587 22.335 0.440 1.00 13.31 34 GLN A C 15
ATOM 20368 O O . GLN A 1 34 ? -2.617 21.834 1.564 1.00 1.33 34 GLN A O 15
ATOM 20382 N N . VAL A 1 35 ? -2.440 23.640 0.234 1.00 41.23 35 VAL A N 15
ATOM 20383 C CA . VAL A 1 35 ? -2.303 24.579 1.341 1.00 65.31 35 VAL A CA 15
ATOM 20384 C C . VAL A 1 35 ? -2.750 25.978 0.934 1.00 44.22 35 VAL A C 15
ATOM 20385 O O . VAL A 1 35 ? -2.678 26.349 -0.238 1.00 41.23 35 VAL A O 15
ATOM 20398 N N . THR A 1 36 ? -3.212 26.753 1.910 1.00 3.41 36 THR A N 15
ATOM 20399 C CA . THR A 1 36 ? -3.671 28.112 1.654 1.00 14.51 36 THR A CA 15
ATOM 20400 C C . THR A 1 36 ? -2.510 29.099 1.675 1.00 4.14 36 THR A C 15
ATOM 20401 O O . THR A 1 36 ? -1.491 28.861 2.325 1.00 35.24 36 THR A O 15
ATOM 20412 N N . PHE A 1 37 ? -2.668 30.208 0.961 1.00 13.51 37 PHE A N 15
ATOM 20413 C CA . PHE A 1 37 ? -1.632 31.232 0.898 1.00 25.00 37 PHE A CA 15
ATOM 20414 C C . PHE A 1 37 ? -1.202 31.658 2.299 1.00 40.12 37 PHE A C 15
ATOM 20415 O O . PHE A 1 37 ? -0.012 31.709 2.607 1.00 61.14 37 PHE A O 15
ATOM 20432 N N . GLY A 1 38 ? -2.181 31.964 3.144 1.00 14.53 38 GLY A N 15
ATOM 20433 C CA . GLY A 1 38 ? -1.886 32.383 4.502 1.00 45.10 38 GLY A CA 15
ATOM 20434 C C . GLY A 1 38 ? -0.959 31.420 5.217 1.00 61.32 38 GLY A C 15
ATOM 20435 O O . GLY A 1 38 ? 0.014 31.836 5.845 1.00 70.22 38 GLY A O 15
ATOM 20439 N N . GLU A 1 39 ? -1.263 30.129 5.123 1.00 65.14 39 GLU A N 15
ATOM 20440 C CA . GLU A 1 39 ? -0.450 29.105 5.768 1.00 21.42 39 GLU A CA 15
ATOM 20441 C C . GLU A 1 39 ? 0.937 29.031 5.135 1.00 35.11 39 GLU A C 15
ATOM 20442 O O . GLU A 1 39 ? 1.952 29.069 5.831 1.00 42.41 39 GLU A O 15
ATOM 20454 N N . LEU A 1 40 ? 0.971 28.924 3.811 1.00 32.04 40 LEU A N 15
ATOM 20455 C CA . LEU A 1 40 ? 2.232 28.844 3.083 1.00 41.13 40 LEU A CA 15
ATOM 20456 C C . LEU A 1 40 ? 3.144 30.012 3.443 1.00 3.15 40 LEU A C 15
ATOM 20457 O O . LEU A 1 40 ? 4.313 29.820 3.779 1.00 22.00 40 LEU A O 15
ATOM 20473 N N . PHE A 1 41 ? 2.602 31.223 3.374 1.00 12.20 41 PHE A N 15
ATOM 20474 C CA . PHE A 1 41 ? 3.366 32.423 3.694 1.00 23.05 41 PHE A CA 15
ATOM 20475 C C . PHE A 1 41 ? 3.873 32.377 5.133 1.00 31.11 41 PHE A C 15
ATOM 20476 O O . PHE A 1 41 ? 5.063 32.562 5.390 1.00 73.13 41 PHE A O 15
ATOM 20493 N N . ASP A 1 42 ? 2.961 32.130 6.067 1.00 24.42 42 ASP A N 15
ATOM 20494 C CA . ASP A 1 42 ? 3.314 32.059 7.480 1.00 25.43 42 ASP A CA 15
ATOM 20495 C C . ASP A 1 42 ? 4.373 30.987 7.723 1.00 43.44 42 ASP A C 15
ATOM 20496 O O . ASP A 1 42 ? 5.035 30.978 8.761 1.00 51.32 42 ASP A O 15
ATOM 20505 N N . ARG A 1 43 ? 4.527 30.086 6.758 1.00 21.14 43 ARG A N 15
ATOM 20506 C CA . ARG A 1 43 ? 5.504 29.009 6.868 1.00 33.11 43 ARG A CA 15
ATOM 20507 C C . ARG A 1 43 ? 6.828 29.408 6.225 1.00 43.55 43 ARG A C 15
ATOM 20508 O O . ARG A 1 43 ? 7.900 29.036 6.703 1.00 71.22 43 ARG A O 15
ATOM 20529 N N . TYR A 1 44 ? 6.747 30.168 5.138 1.00 75.23 44 TYR A N 15
ATOM 20530 C CA . TYR A 1 44 ? 7.938 30.615 4.427 1.00 42.53 44 TYR A CA 15
ATOM 20531 C C . TYR A 1 44 ? 8.584 31.800 5.138 1.00 2.41 44 TYR A C 15
ATOM 20532 O O . TYR A 1 44 ? 9.786 32.035 5.013 1.00 62.12 44 TYR A O 15
ATOM 20550 N N . VAL A 1 45 ? 7.776 32.545 5.887 1.00 64.04 45 VAL A N 15
ATOM 20551 C CA . VAL A 1 45 ? 8.268 33.705 6.620 1.00 14.15 45 VAL A CA 15
ATOM 20552 C C . VAL A 1 45 ? 9.414 33.322 7.550 1.00 51.41 45 VAL A C 15
ATOM 20553 O O . VAL A 1 45 ? 10.283 34.141 7.850 1.00 14.34 45 VAL A O 15
ATOM 20566 N N . ARG A 1 46 ? 9.410 32.073 8.002 1.00 70.42 46 ARG A N 15
ATOM 20567 C CA . ARG A 1 46 ? 10.449 31.581 8.898 1.00 5.00 46 ARG A CA 15
ATOM 20568 C C . ARG A 1 46 ? 11.628 31.020 8.108 1.00 42.33 46 ARG A C 15
ATOM 20569 O O . ARG A 1 46 ? 12.523 30.390 8.672 1.00 35.51 46 ARG A O 15
ATOM 20590 N N . ILE A 1 47 ? 11.622 31.254 6.800 1.00 53.32 47 ILE A N 15
ATOM 20591 C CA . ILE A 1 47 ? 12.690 30.773 5.933 1.00 42.21 47 ILE A CA 15
ATOM 20592 C C . ILE A 1 47 ? 13.198 31.883 5.018 1.00 31.14 47 ILE A C 15
ATOM 20593 O O . ILE A 1 47 ? 14.308 32.385 5.192 1.00 63.00 47 ILE A O 15
ATOM 20609 N N . SER A 1 48 ? 12.376 32.262 4.045 1.00 42.30 48 SER A N 15
ATOM 20610 C CA . SER A 1 48 ? 12.742 33.312 3.101 1.00 24.22 48 SER A CA 15
ATOM 20611 C C . SER A 1 48 ? 11.718 34.442 3.122 1.00 41.34 48 SER A C 15
ATOM 20612 O O . SER A 1 48 ? 12.052 35.602 2.876 1.00 73.42 48 SER A O 15
ATOM 20620 N N . ASP A 1 49 ? 10.470 34.096 3.416 1.00 30.23 49 ASP A N 15
ATOM 20621 C CA . ASP A 1 49 ? 9.396 35.080 3.470 1.00 14.42 49 ASP A CA 15
ATOM 20622 C C . ASP A 1 49 ? 9.091 35.630 2.080 1.00 65.41 49 ASP A C 15
ATOM 20623 O O . ASP A 1 49 ? 9.218 36.829 1.833 1.00 43.13 49 ASP A O 15
ATOM 20632 N N . LYS A 1 50 ? 8.690 34.744 1.174 1.00 4.02 50 LYS A N 15
ATOM 20633 C CA . LYS A 1 50 ? 8.368 35.139 -0.192 1.00 33.51 50 LYS A CA 15
ATOM 20634 C C . LYS A 1 50 ? 7.826 33.955 -0.987 1.00 31.45 50 LYS A C 15
ATOM 20635 O O . LYS A 1 50 ? 8.178 33.762 -2.150 1.00 65.41 50 LYS A O 15
ATOM 20654 N N . VAL A 1 51 ? 6.966 33.165 -0.351 1.00 52.01 51 VAL A N 15
ATOM 20655 C CA . VAL A 1 51 ? 6.373 32.002 -1.000 1.00 22.52 51 VAL A CA 15
ATOM 20656 C C . VAL A 1 51 ? 5.725 32.383 -2.326 1.00 35.52 51 VAL A C 15
ATOM 20657 O O . VAL A 1 51 ? 5.912 31.707 -3.338 1.00 11.12 51 VAL A O 15
ATOM 20670 N N . VAL A 1 52 ? 4.960 33.470 -2.314 1.00 4.24 52 VAL A N 15
ATOM 20671 C CA . VAL A 1 52 ? 4.284 33.943 -3.516 1.00 4.13 52 VAL A CA 15
ATOM 20672 C C . VAL A 1 52 ? 5.274 34.153 -4.656 1.00 41.21 52 VAL A C 15
ATOM 20673 O O . VAL A 1 52 ? 5.011 33.778 -5.798 1.00 32.13 52 VAL A O 15
ATOM 20686 N N . GLY A 1 53 ? 6.416 34.756 -4.338 1.00 51.22 53 GLY A N 15
ATOM 20687 C CA . GLY A 1 53 ? 7.429 35.006 -5.347 1.00 31.20 53 GLY A CA 15
ATOM 20688 C C . GLY A 1 53 ? 7.939 33.729 -5.984 1.00 63.34 53 GLY A C 15
ATOM 20689 O O . GLY A 1 53 ? 8.280 33.711 -7.168 1.00 3.25 53 GLY A O 15
ATOM 20693 N N . ILE A 1 54 ? 7.994 32.658 -5.199 1.00 54.23 54 ILE A N 15
ATOM 20694 C CA . ILE A 1 54 ? 8.467 31.372 -5.695 1.00 31.44 54 ILE A CA 15
ATOM 20695 C C . ILE A 1 54 ? 7.400 30.681 -6.537 1.00 61.32 54 ILE A C 15
ATOM 20696 O O . ILE A 1 54 ? 7.710 30.007 -7.521 1.00 21.13 54 ILE A O 15
ATOM 20712 N N . LEU A 1 55 ? 6.142 30.854 -6.147 1.00 22.52 55 LEU A N 15
ATOM 20713 C CA . LEU A 1 55 ? 5.027 30.248 -6.867 1.00 44.33 55 LEU A CA 15
ATOM 20714 C C . LEU A 1 55 ? 5.103 30.569 -8.357 1.00 24.14 55 LEU A C 15
ATOM 20715 O O . LEU A 1 55 ? 4.675 29.776 -9.195 1.00 15.33 55 LEU A O 15
ATOM 20731 N N . MET A 1 56 ? 5.654 31.735 -8.678 1.00 52.03 56 MET A N 15
ATOM 20732 C CA . MET A 1 56 ? 5.789 32.159 -10.067 1.00 61.52 56 MET A CA 15
ATOM 20733 C C . MET A 1 56 ? 6.565 31.125 -10.878 1.00 31.14 56 MET A C 15
ATOM 20734 O O . MET A 1 56 ? 6.232 30.849 -12.030 1.00 74.31 56 MET A O 15
ATOM 20748 N N . ARG A 1 57 ? 7.601 30.557 -10.268 1.00 15.51 57 ARG A N 15
ATOM 20749 C CA . ARG A 1 57 ? 8.424 29.556 -10.934 1.00 21.30 57 ARG A CA 15
ATOM 20750 C C . ARG A 1 57 ? 7.606 28.311 -11.264 1.00 74.00 57 ARG A C 15
ATOM 20751 O O . ARG A 1 57 ? 7.637 27.816 -12.390 1.00 53.23 57 ARG A O 15
ATOM 20772 N N . ALA A 1 58 ? 6.875 27.810 -10.274 1.00 15.04 58 ALA A N 15
ATOM 20773 C CA . ALA A 1 58 ? 6.047 26.625 -10.459 1.00 31.40 58 ALA A CA 15
ATOM 20774 C C . ALA A 1 58 ? 4.909 26.897 -11.437 1.00 62.22 58 ALA A C 15
ATOM 20775 O O . ALA A 1 58 ? 4.460 25.997 -12.147 1.00 34.00 58 ALA A O 15
ATOM 20782 N N . ARG A 1 59 ? 4.448 28.143 -11.469 1.00 33.31 59 ARG A N 15
ATOM 20783 C CA . ARG A 1 59 ? 3.361 28.532 -12.359 1.00 12.40 59 ARG A CA 15
ATOM 20784 C C . ARG A 1 59 ? 3.777 28.389 -13.820 1.00 53.11 59 ARG A C 15
ATOM 20785 O O . ARG A 1 59 ? 2.940 28.175 -14.697 1.00 54.43 59 ARG A O 15
ATOM 20806 N N . LYS A 1 60 ? 5.075 28.509 -14.075 1.00 23.44 60 LYS A N 15
ATOM 20807 C CA . LYS A 1 60 ? 5.604 28.392 -15.428 1.00 60.04 60 LYS A CA 15
ATOM 20808 C C . LYS A 1 60 ? 5.131 27.100 -16.088 1.00 1.42 60 LYS A C 15
ATOM 20809 O O . LYS A 1 60 ? 4.978 27.034 -17.308 1.00 3.30 60 LYS A O 15
ATOM 20828 N N . HIS A 1 61 ? 4.899 26.076 -15.273 1.00 64.33 61 HIS A N 15
ATOM 20829 C CA . HIS A 1 61 ? 4.441 24.786 -15.778 1.00 44.21 61 HIS A CA 15
ATOM 20830 C C . HIS A 1 61 ? 3.028 24.483 -15.291 1.00 32.12 61 HIS A C 15
ATOM 20831 O O . HIS A 1 61 ? 2.624 23.324 -15.208 1.00 63.31 61 HIS A O 15
ATOM 20845 N N . GLY A 1 62 ? 2.280 25.534 -14.968 1.00 73.13 62 GLY A N 15
ATOM 20846 C CA . GLY A 1 62 ? 0.920 25.359 -14.492 1.00 61.43 62 GLY A CA 15
ATOM 20847 C C . GLY A 1 62 ? 0.830 24.372 -13.345 1.00 1.32 62 GLY A C 15
ATOM 20848 O O . GLY A 1 62 ? 0.236 23.302 -13.481 1.00 70.14 62 GLY A O 15
ATOM 20852 N N . LEU A 1 63 ? 1.422 24.731 -12.211 1.00 21.20 63 LEU A N 15
ATOM 20853 C CA . LEU A 1 63 ? 1.408 23.868 -11.034 1.00 51.45 63 LEU A CA 15
ATOM 20854 C C . LEU A 1 63 ? 0.605 24.504 -9.903 1.00 65.44 63 LEU A C 15
ATOM 20855 O O . LEU A 1 63 ? 0.190 23.824 -8.965 1.00 22.32 63 LEU A O 15
ATOM 20871 N N . VAL A 1 64 ? 0.389 25.812 -10.000 1.00 71.53 64 VAL A N 15
ATOM 20872 C CA . VAL A 1 64 ? -0.367 26.538 -8.987 1.00 41.43 64 VAL A CA 15
ATOM 20873 C C . VAL A 1 64 ? -1.727 26.971 -9.522 1.00 54.30 64 VAL A C 15
ATOM 20874 O O . VAL A 1 64 ? -1.814 27.722 -10.495 1.00 32.52 64 VAL A O 15
ATOM 20887 N N . HIS A 1 65 ? -2.789 26.494 -8.880 1.00 2.04 65 HIS A N 15
ATOM 20888 C CA . HIS A 1 65 ? -4.147 26.833 -9.290 1.00 21.30 65 HIS A CA 15
ATOM 20889 C C . HIS A 1 65 ? -4.615 28.117 -8.613 1.00 4.33 65 HIS A C 15
ATOM 20890 O O . HIS A 1 65 ? -5.782 28.496 -8.715 1.00 22.52 65 HIS A O 15
ATOM 20904 N N . PHE A 1 66 ? -3.697 28.784 -7.920 1.00 64.44 66 PHE A N 15
ATOM 20905 C CA . PHE A 1 66 ? -4.016 30.025 -7.225 1.00 25.13 66 PHE A CA 15
ATOM 20906 C C . PHE A 1 66 ? -4.469 31.099 -8.209 1.00 44.20 66 PHE A C 15
ATOM 20907 O O . PHE A 1 66 ? -4.212 31.004 -9.409 1.00 32.53 66 PHE A O 15
ATOM 20924 N N . GLU A 1 67 ? -5.144 32.121 -7.692 1.00 20.34 67 GLU A N 15
ATOM 20925 C CA . GLU A 1 67 ? -5.634 33.212 -8.525 1.00 51.12 67 GLU A CA 15
ATOM 20926 C C . GLU A 1 67 ? -4.474 33.987 -9.145 1.00 33.52 67 GLU A C 15
ATOM 20927 O O . GLU A 1 67 ? -3.314 33.597 -9.016 1.00 55.03 67 GLU A O 15
ATOM 20939 N N . GLY A 1 68 ? -4.797 35.086 -9.818 1.00 55.45 68 GLY A N 15
ATOM 20940 C CA . GLY A 1 68 ? -3.773 35.898 -10.449 1.00 1.11 68 GLY A CA 15
ATOM 20941 C C . GLY A 1 68 ? -3.500 37.180 -9.688 1.00 44.52 68 GLY A C 15
ATOM 20942 O O . GLY A 1 68 ? -4.058 37.403 -8.615 1.00 1.14 68 GLY A O 15
ATOM 20946 N N . GLU A 1 69 ? -2.637 38.025 -10.245 1.00 61.22 69 GLU A N 15
ATOM 20947 C CA . GLU A 1 69 ? -2.289 39.290 -9.610 1.00 13.42 69 GLU A CA 15
ATOM 20948 C C . GLU A 1 69 ? -1.664 39.057 -8.238 1.00 22.54 69 GLU A C 15
ATOM 20949 O O . GLU A 1 69 ? -1.879 39.831 -7.306 1.00 1.11 69 GLU A O 15
ATOM 20961 N N . MET A 1 70 ? -0.889 37.983 -8.122 1.00 74.32 70 MET A N 15
ATOM 20962 C CA . MET A 1 70 ? -0.232 37.647 -6.864 1.00 71.35 70 MET A CA 15
ATOM 20963 C C . MET A 1 70 ? -1.248 37.541 -5.731 1.00 42.24 70 MET A C 15
ATOM 20964 O O . MET A 1 70 ? -2.455 37.643 -5.955 1.00 21.43 70 MET A O 15
ATOM 20978 N N . LEU A 1 71 ? -0.752 37.337 -4.516 1.00 33.21 71 LEU A N 15
ATOM 20979 C CA . LEU A 1 71 ? -1.617 37.217 -3.347 1.00 52.23 71 LEU A CA 15
ATOM 20980 C C . LEU A 1 71 ? -1.151 38.142 -2.228 1.00 10.52 71 LEU A C 15
ATOM 20981 O O . LEU A 1 71 ? -0.014 38.049 -1.766 1.00 2.53 71 LEU A O 15
ATOM 20997 N N . TRP A 1 72 ? -2.037 39.032 -1.796 1.00 0.43 72 TRP A N 15
ATOM 20998 C CA . TRP A 1 72 ? -1.717 39.973 -0.728 1.00 44.32 72 TRP A CA 15
ATOM 20999 C C . TRP A 1 72 ? -2.105 39.406 0.632 1.00 33.25 72 TRP A C 15
ATOM 21000 O O . TRP A 1 72 ? -3.260 39.042 0.855 1.00 4.05 72 TRP A O 15
ATOM 21021 N N . GLN A 1 73 ? -1.135 39.333 1.538 1.00 50.51 73 GLN A N 15
ATOM 21022 C CA . GLN A 1 73 ? -1.378 38.809 2.877 1.00 43.33 73 GLN A CA 15
ATOM 21023 C C . GLN A 1 73 ? -2.488 39.589 3.574 1.00 60.14 73 GLN A C 15
ATOM 21024 O O . GLN A 1 73 ? -2.413 40.809 3.709 1.00 45.31 73 GLN A O 15
ATOM 21038 N N . GLY A 1 74 ? -3.519 38.875 4.014 1.00 35.30 74 GLY A N 15
ATOM 21039 C CA . GLY A 1 74 ? -4.631 39.517 4.691 1.00 30.41 74 GLY A CA 15
ATOM 21040 C C . GLY A 1 74 ? -5.842 39.676 3.794 1.00 35.30 74 GLY A C 15
ATOM 21041 O O . GLY A 1 74 ? -6.954 39.900 4.273 1.00 53.31 74 GLY A O 15
ATOM 21045 N N . LYS A 1 75 ? -5.628 39.561 2.488 1.00 55.03 75 LYS A N 15
ATOM 21046 C CA . LYS A 1 75 ? -6.711 39.694 1.520 1.00 70.10 75 LYS A CA 15
ATOM 21047 C C . LYS A 1 75 ? -6.832 38.438 0.664 1.00 74.55 75 LYS A C 15
ATOM 21048 O O . LYS A 1 75 ? -7.923 37.890 0.499 1.00 43.11 75 LYS A O 15
ATOM 21067 N N . ASP A 1 76 ? -5.707 37.985 0.122 1.00 42.30 76 ASP A N 15
ATOM 21068 C CA . ASP A 1 76 ? -5.687 36.792 -0.715 1.00 61.45 76 ASP A CA 15
ATOM 21069 C C . ASP A 1 76 ? -5.339 35.556 0.108 1.00 25.31 76 ASP A C 15
ATOM 21070 O O . ASP A 1 76 ? -5.014 34.503 -0.441 1.00 60.21 76 ASP A O 15
ATOM 21079 N N . ASP A 1 77 ? -5.407 35.692 1.428 1.00 51.12 77 ASP A N 15
ATOM 21080 C CA . ASP A 1 77 ? -5.099 34.587 2.328 1.00 61.34 77 ASP A CA 15
ATOM 21081 C C . ASP A 1 77 ? -6.055 33.420 2.102 1.00 34.25 77 ASP A C 15
ATOM 21082 O O . ASP A 1 77 ? -5.718 32.266 2.370 1.00 1.11 77 ASP A O 15
ATOM 21091 N N . HIS A 1 78 ? -7.251 33.728 1.610 1.00 70.21 78 HIS A N 15
ATOM 21092 C CA . HIS A 1 78 ? -8.257 32.705 1.349 1.00 32.52 78 HIS A CA 15
ATOM 21093 C C . HIS A 1 78 ? -7.870 31.857 0.141 1.00 22.02 78 HIS A C 15
ATOM 21094 O O . HIS A 1 78 ? -8.382 30.753 -0.046 1.00 0.23 78 HIS A O 15
ATOM 21108 N N . VAL A 1 79 ? -6.963 32.381 -0.677 1.00 44.00 79 VAL A N 15
ATOM 21109 C CA . VAL A 1 79 ? -6.506 31.673 -1.867 1.00 33.41 79 VAL A CA 15
ATOM 21110 C C . VAL A 1 79 ? -5.966 30.292 -1.511 1.00 75.13 79 VAL A C 15
ATOM 21111 O O . VAL A 1 79 ? -4.954 30.168 -0.821 1.00 75.23 79 VAL A O 15
ATOM 21124 N N . VAL A 1 80 ? -6.649 29.255 -1.988 1.00 4.15 80 VAL A N 15
ATOM 21125 C CA . VAL A 1 80 ? -6.237 27.882 -1.722 1.00 20.05 80 VAL A CA 15
ATOM 21126 C C . VAL A 1 80 ? -5.305 27.366 -2.812 1.00 50.54 80 VAL A C 15
ATOM 21127 O O . VAL A 1 80 ? -5.717 27.180 -3.958 1.00 32.24 80 VAL A O 15
ATOM 21140 N N . ILE A 1 81 ? -4.048 27.138 -2.449 1.00 65.02 81 ILE A N 15
ATOM 21141 C CA . ILE A 1 81 ? -3.057 26.642 -3.397 1.00 13.20 81 ILE A CA 15
ATOM 21142 C C . ILE A 1 81 ? -2.987 25.119 -3.372 1.00 51.14 81 ILE A C 15
ATOM 21143 O O . ILE A 1 81 ? -2.505 24.524 -2.408 1.00 73.40 81 ILE A O 15
ATOM 21159 N N . THR A 1 82 ? -3.470 24.492 -4.441 1.00 44.51 82 THR A N 15
ATOM 21160 C CA . THR A 1 82 ? -3.461 23.039 -4.543 1.00 73.32 82 THR A CA 15
ATOM 21161 C C . THR A 1 82 ? -2.358 22.560 -5.480 1.00 75.42 82 THR A C 15
ATOM 21162 O O . THR A 1 82 ? -2.406 22.803 -6.687 1.00 21.51 82 THR A O 15
ATOM 21173 N N . LEU A 1 83 ? -1.367 21.878 -4.919 1.00 25.53 83 LEU A N 15
ATOM 21174 C CA . LEU A 1 83 ? -0.251 21.363 -5.705 1.00 63.21 83 LEU A CA 15
ATOM 21175 C C . LEU A 1 83 ? -0.750 20.650 -6.958 1.00 13.42 83 LEU A C 15
ATOM 21176 O O . LEU A 1 83 ? -1.261 19.531 -6.887 1.00 44.50 83 LEU A O 15
ATOM 21192 N N . LEU A 1 84 ? -0.598 21.304 -8.104 1.00 55.22 84 LEU A N 15
ATOM 21193 C CA . LEU A 1 84 ? -1.032 20.733 -9.374 1.00 71.43 84 LEU A CA 15
ATOM 21194 C C . LEU A 1 84 ? 0.132 20.059 -10.094 1.00 30.00 84 LEU A C 15
ATOM 21195 O O . LEU A 1 84 ? 0.893 20.711 -10.808 1.00 72.12 84 LEU A O 15
ATOM 21211 N N . GLU A 1 85 ? 0.262 18.750 -9.902 1.00 3.04 85 GLU A N 15
ATOM 21212 C CA . GLU A 1 85 ? 1.333 17.989 -10.534 1.00 21.40 85 GLU A CA 15
ATOM 21213 C C . GLU A 1 85 ? 0.797 16.692 -11.135 1.00 43.31 85 GLU A C 15
ATOM 21214 O O . GLU A 1 85 ? -0.228 16.690 -11.816 1.00 21.24 85 GLU A O 15
ATOM 21226 N N . GLY A 1 1 ? -5.307 4.917 -4.772 1.00 20.40 1 GLY A N 16
ATOM 21227 C CA . GLY A 1 1 ? -4.836 4.625 -6.113 1.00 62.32 1 GLY A CA 16
ATOM 21228 C C . GLY A 1 1 ? -3.711 3.608 -6.124 1.00 53.32 1 GLY A C 16
ATOM 21229 O O . GLY A 1 1 ? -3.443 2.959 -5.114 1.00 60.42 1 GLY A O 16
ATOM 21233 N N . ALA A 1 2 ? -3.053 3.469 -7.270 1.00 41.03 2 ALA A N 16
ATOM 21234 C CA . ALA A 1 2 ? -1.951 2.525 -7.408 1.00 72.35 2 ALA A CA 16
ATOM 21235 C C . ALA A 1 2 ? -0.608 3.247 -7.426 1.00 72.35 2 ALA A C 16
ATOM 21236 O O . ALA A 1 2 ? -0.447 4.260 -8.106 1.00 61.11 2 ALA A O 16
ATOM 21243 N N . MET A 1 3 ? 0.352 2.719 -6.675 1.00 23.12 3 MET A N 16
ATOM 21244 C CA . MET A 1 3 ? 1.682 3.314 -6.606 1.00 31.15 3 MET A CA 16
ATOM 21245 C C . MET A 1 3 ? 1.606 4.760 -6.126 1.00 21.13 3 MET A C 16
ATOM 21246 O O . MET A 1 3 ? 2.396 5.605 -6.546 1.00 15.10 3 MET A O 16
ATOM 21260 N N . ALA A 1 4 ? 0.651 5.037 -5.244 1.00 20.20 4 ALA A N 16
ATOM 21261 C CA . ALA A 1 4 ? 0.474 6.380 -4.706 1.00 51.04 4 ALA A CA 16
ATOM 21262 C C . ALA A 1 4 ? 0.295 7.400 -5.826 1.00 3.24 4 ALA A C 16
ATOM 21263 O O . ALA A 1 4 ? 0.123 7.036 -6.989 1.00 21.32 4 ALA A O 16
ATOM 21270 N N . ARG A 1 5 ? 0.337 8.679 -5.466 1.00 52.15 5 ARG A N 16
ATOM 21271 C CA . ARG A 1 5 ? 0.178 9.752 -6.441 1.00 35.22 5 ARG A CA 16
ATOM 21272 C C . ARG A 1 5 ? 1.528 10.170 -7.014 1.00 42.43 5 ARG A C 16
ATOM 21273 O O . ARG A 1 5 ? 1.644 10.465 -8.203 1.00 43.24 5 ARG A O 16
ATOM 21294 N N . ALA A 1 6 ? 2.546 10.194 -6.160 1.00 41.32 6 ALA A N 16
ATOM 21295 C CA . ALA A 1 6 ? 3.888 10.575 -6.582 1.00 4.11 6 ALA A CA 16
ATOM 21296 C C . ALA A 1 6 ? 3.873 11.904 -7.330 1.00 34.20 6 ALA A C 16
ATOM 21297 O O . ALA A 1 6 ? 4.630 12.100 -8.279 1.00 42.53 6 ALA A O 16
ATOM 21304 N N . GLU A 1 7 ? 3.004 12.812 -6.896 1.00 20.11 7 GLU A N 16
ATOM 21305 C CA . GLU A 1 7 ? 2.890 14.121 -7.527 1.00 14.51 7 GLU A CA 16
ATOM 21306 C C . GLU A 1 7 ? 4.242 14.828 -7.563 1.00 13.02 7 GLU A C 16
ATOM 21307 O O . GLU A 1 7 ? 4.541 15.569 -8.499 1.00 22.43 7 GLU A O 16
ATOM 21319 N N . GLU A 1 8 ? 5.053 14.593 -6.536 1.00 40.22 8 GLU A N 16
ATOM 21320 C CA . GLU A 1 8 ? 6.372 15.208 -6.450 1.00 3.31 8 GLU A CA 16
ATOM 21321 C C . GLU A 1 8 ? 7.362 14.506 -7.375 1.00 32.41 8 GLU A C 16
ATOM 21322 O O . GLU A 1 8 ? 8.376 15.082 -7.771 1.00 34.21 8 GLU A O 16
ATOM 21334 N N . HIS A 1 9 ? 7.060 13.256 -7.715 1.00 43.41 9 HIS A N 16
ATOM 21335 C CA . HIS A 1 9 ? 7.923 12.474 -8.594 1.00 34.04 9 HIS A CA 16
ATOM 21336 C C . HIS A 1 9 ? 7.652 12.807 -10.058 1.00 3.22 9 HIS A C 16
ATOM 21337 O O . HIS A 1 9 ? 8.248 12.216 -10.959 1.00 5.42 9 HIS A O 16
ATOM 21351 N N . ILE A 1 10 ? 6.750 13.755 -10.287 1.00 2.41 10 ILE A N 16
ATOM 21352 C CA . ILE A 1 10 ? 6.402 14.167 -11.641 1.00 71.53 10 ILE A CA 16
ATOM 21353 C C . ILE A 1 10 ? 7.352 15.246 -12.150 1.00 33.24 10 ILE A C 16
ATOM 21354 O O . ILE A 1 10 ? 7.720 15.260 -13.324 1.00 53.54 10 ILE A O 16
ATOM 21370 N N . TYR A 1 11 ? 7.746 16.147 -11.257 1.00 24.21 11 TYR A N 16
ATOM 21371 C CA . TYR A 1 11 ? 8.653 17.231 -11.615 1.00 24.23 11 TYR A CA 16
ATOM 21372 C C . TYR A 1 11 ? 9.713 17.433 -10.536 1.00 11.23 11 TYR A C 16
ATOM 21373 O O . TYR A 1 11 ? 9.395 17.747 -9.389 1.00 14.33 11 TYR A O 16
ATOM 21391 N N . ARG A 1 12 ? 10.974 17.251 -10.913 1.00 2.52 12 ARG A N 16
ATOM 21392 C CA . ARG A 1 12 ? 12.082 17.413 -9.979 1.00 12.24 12 ARG A CA 16
ATOM 21393 C C . ARG A 1 12 ? 12.251 18.878 -9.584 1.00 61.44 12 ARG A C 16
ATOM 21394 O O . ARG A 1 12 ? 12.462 19.194 -8.414 1.00 43.33 12 ARG A O 16
ATOM 21415 N N . GLU A 1 13 ? 12.157 19.765 -10.570 1.00 3.13 13 GLU A N 16
ATOM 21416 C CA . GLU A 1 13 ? 12.302 21.195 -10.325 1.00 14.31 13 GLU A CA 16
ATOM 21417 C C . GLU A 1 13 ? 11.265 21.682 -9.316 1.00 70.04 13 GLU A C 16
ATOM 21418 O O . GLU A 1 13 ? 11.576 22.470 -8.423 1.00 15.41 13 GLU A O 16
ATOM 21430 N N . ILE A 1 14 ? 10.033 21.207 -9.467 1.00 42.10 14 ILE A N 16
ATOM 21431 C CA . ILE A 1 14 ? 8.951 21.593 -8.570 1.00 22.12 14 ILE A CA 16
ATOM 21432 C C . ILE A 1 14 ? 9.294 21.263 -7.121 1.00 43.11 14 ILE A C 16
ATOM 21433 O O . ILE A 1 14 ? 8.717 21.827 -6.192 1.00 50.32 14 ILE A O 16
ATOM 21449 N N . MET A 1 15 ? 10.239 20.347 -6.936 1.00 61.14 15 MET A N 16
ATOM 21450 C CA . MET A 1 15 ? 10.662 19.944 -5.600 1.00 13.20 15 MET A CA 16
ATOM 21451 C C . MET A 1 15 ? 11.007 21.162 -4.749 1.00 0.11 15 MET A C 16
ATOM 21452 O O . MET A 1 15 ? 10.924 21.116 -3.522 1.00 45.01 15 MET A O 16
ATOM 21466 N N . GLU A 1 16 ? 11.394 22.249 -5.409 1.00 0.32 16 GLU A N 16
ATOM 21467 C CA . GLU A 1 16 ? 11.753 23.478 -4.711 1.00 13.40 16 GLU A CA 16
ATOM 21468 C C . GLU A 1 16 ? 10.621 23.934 -3.794 1.00 71.23 16 GLU A C 16
ATOM 21469 O O . GLU A 1 16 ? 10.821 24.138 -2.596 1.00 41.53 16 GLU A O 16
ATOM 21481 N N . LEU A 1 17 ? 9.432 24.091 -4.366 1.00 30.04 17 LEU A N 16
ATOM 21482 C CA . LEU A 1 17 ? 8.267 24.523 -3.601 1.00 71.32 17 LEU A CA 16
ATOM 21483 C C . LEU A 1 17 ? 7.610 23.341 -2.896 1.00 74.41 17 LEU A C 16
ATOM 21484 O O . LEU A 1 17 ? 7.282 23.416 -1.711 1.00 72.13 17 LEU A O 16
ATOM 21500 N N . CYS A 1 18 ? 7.422 22.250 -3.631 1.00 0.10 18 CYS A N 16
ATOM 21501 C CA . CYS A 1 18 ? 6.805 21.051 -3.076 1.00 21.34 18 CYS A CA 16
ATOM 21502 C C . CYS A 1 18 ? 7.436 20.685 -1.736 1.00 41.20 18 CYS A C 16
ATOM 21503 O O . CYS A 1 18 ? 6.748 20.252 -0.811 1.00 63.24 18 CYS A O 16
ATOM 21511 N N . PHE A 1 19 ? 8.750 20.861 -1.639 1.00 53.40 19 PHE A N 16
ATOM 21512 C CA . PHE A 1 19 ? 9.475 20.548 -0.413 1.00 73.42 19 PHE A CA 16
ATOM 21513 C C . PHE A 1 19 ? 8.854 21.262 0.784 1.00 71.12 19 PHE A C 16
ATOM 21514 O O . PHE A 1 19 ? 8.708 20.682 1.860 1.00 43.10 19 PHE A O 16
ATOM 21531 N N . VAL A 1 20 ? 8.490 22.525 0.588 1.00 2.30 20 VAL A N 16
ATOM 21532 C CA . VAL A 1 20 ? 7.885 23.320 1.650 1.00 34.10 20 VAL A CA 16
ATOM 21533 C C . VAL A 1 20 ? 6.428 22.926 1.869 1.00 41.24 20 VAL A C 16
ATOM 21534 O O . VAL A 1 20 ? 5.961 22.841 3.005 1.00 45.41 20 VAL A O 16
ATOM 21547 N N . ILE A 1 21 ? 5.715 22.686 0.773 1.00 2.33 21 ILE A N 16
ATOM 21548 C CA . ILE A 1 21 ? 4.312 22.300 0.846 1.00 74.35 21 ILE A CA 16
ATOM 21549 C C . ILE A 1 21 ? 4.145 20.969 1.572 1.00 55.40 21 ILE A C 16
ATOM 21550 O O . ILE A 1 21 ? 3.138 20.739 2.242 1.00 31.31 21 ILE A O 16
ATOM 21566 N N . ARG A 1 22 ? 5.139 20.098 1.436 1.00 53.14 22 ARG A N 16
ATOM 21567 C CA . ARG A 1 22 ? 5.102 18.791 2.080 1.00 63.45 22 ARG A CA 16
ATOM 21568 C C . ARG A 1 22 ? 5.221 18.927 3.595 1.00 51.23 22 ARG A C 16
ATOM 21569 O O . ARG A 1 22 ? 4.783 18.054 4.344 1.00 13.05 22 ARG A O 16
ATOM 21590 N N . THR A 1 23 ? 5.817 20.029 4.040 1.00 42.14 23 THR A N 16
ATOM 21591 C CA . THR A 1 23 ? 5.995 20.280 5.464 1.00 22.42 23 THR A CA 16
ATOM 21592 C C . THR A 1 23 ? 4.678 20.674 6.122 1.00 51.41 23 THR A C 16
ATOM 21593 O O . THR A 1 23 ? 4.496 20.495 7.326 1.00 43.03 23 THR A O 16
ATOM 21604 N N . MET A 1 24 ? 3.761 21.212 5.324 1.00 42.11 24 MET A N 16
ATOM 21605 C CA . MET A 1 24 ? 2.459 21.630 5.830 1.00 51.44 24 MET A CA 16
ATOM 21606 C C . MET A 1 24 ? 1.425 20.523 5.652 1.00 64.30 24 MET A C 16
ATOM 21607 O O . MET A 1 24 ? 0.747 20.136 6.603 1.00 22.41 24 MET A O 16
ATOM 21621 N N . ALA A 1 25 ? 1.311 20.017 4.428 1.00 13.12 25 ALA A N 16
ATOM 21622 C CA . ALA A 1 25 ? 0.361 18.953 4.127 1.00 1.02 25 ALA A CA 16
ATOM 21623 C C . ALA A 1 25 ? 1.007 17.580 4.284 1.00 52.52 25 ALA A C 16
ATOM 21624 O O . ALA A 1 25 ? 2.230 17.449 4.228 1.00 54.35 25 ALA A O 16
ATOM 21631 N N . ARG A 1 26 ? 0.178 16.561 4.481 1.00 33.32 26 ARG A N 16
ATOM 21632 C CA . ARG A 1 26 ? 0.669 15.198 4.648 1.00 12.20 26 ARG A CA 16
ATOM 21633 C C . ARG A 1 26 ? 0.447 14.381 3.378 1.00 3.24 26 ARG A C 16
ATOM 21634 O O . ARG A 1 26 ? -0.316 13.415 3.374 1.00 20.25 26 ARG A O 16
ATOM 21655 N N . HIS A 1 27 ? 1.119 14.776 2.302 1.00 45.42 27 HIS A N 16
ATOM 21656 C CA . HIS A 1 27 ? 0.996 14.081 1.026 1.00 63.14 27 HIS A CA 16
ATOM 21657 C C . HIS A 1 27 ? 1.268 12.589 1.192 1.00 74.33 27 HIS A C 16
ATOM 21658 O O . HIS A 1 27 ? 0.812 11.772 0.391 1.00 13.20 27 HIS A O 16
ATOM 21672 N N . ARG A 1 28 ? 2.013 12.240 2.235 1.00 1.33 28 ARG A N 16
ATOM 21673 C CA . ARG A 1 28 ? 2.347 10.847 2.505 1.00 73.12 28 ARG A CA 16
ATOM 21674 C C . ARG A 1 28 ? 1.099 9.970 2.456 1.00 31.01 28 ARG A C 16
ATOM 21675 O O . ARG A 1 28 ? 1.136 8.849 1.949 1.00 34.31 28 ARG A O 16
ATOM 21696 N N . ARG A 1 29 ? -0.004 10.489 2.987 1.00 25.51 29 ARG A N 16
ATOM 21697 C CA . ARG A 1 29 ? -1.262 9.752 3.006 1.00 42.32 29 ARG A CA 16
ATOM 21698 C C . ARG A 1 29 ? -2.389 10.586 2.404 1.00 43.45 29 ARG A C 16
ATOM 21699 O O . ARG A 1 29 ? -3.526 10.127 2.296 1.00 24.50 29 ARG A O 16
ATOM 21720 N N . ASP A 1 30 ? -2.065 11.814 2.013 1.00 11.31 30 ASP A N 16
ATOM 21721 C CA . ASP A 1 30 ? -3.050 12.713 1.421 1.00 24.32 30 ASP A CA 16
ATOM 21722 C C . ASP A 1 30 ? -2.817 12.862 -0.079 1.00 63.50 30 ASP A C 16
ATOM 21723 O O . ASP A 1 30 ? -3.299 13.807 -0.702 1.00 24.14 30 ASP A O 16
ATOM 21732 N N . GLY A 1 31 ? -2.073 11.921 -0.654 1.00 30.13 31 GLY A N 16
ATOM 21733 C CA . GLY A 1 31 ? -1.788 11.966 -2.076 1.00 10.51 31 GLY A CA 16
ATOM 21734 C C . GLY A 1 31 ? -1.253 13.314 -2.517 1.00 42.31 31 GLY A C 16
ATOM 21735 O O . GLY A 1 31 ? -0.085 13.632 -2.289 1.00 55.50 31 GLY A O 16
ATOM 21739 N N . LYS A 1 32 ? -2.107 14.109 -3.153 1.00 11.25 32 LYS A N 16
ATOM 21740 C CA . LYS A 1 32 ? -1.715 15.431 -3.628 1.00 22.51 32 LYS A CA 16
ATOM 21741 C C . LYS A 1 32 ? -1.543 16.399 -2.462 1.00 54.44 32 LYS A C 16
ATOM 21742 O O . LYS A 1 32 ? -2.164 16.236 -1.411 1.00 41.34 32 LYS A O 16
ATOM 21761 N N . ILE A 1 33 ? -0.700 17.407 -2.656 1.00 44.40 33 ILE A N 16
ATOM 21762 C CA . ILE A 1 33 ? -0.450 18.403 -1.621 1.00 44.24 33 ILE A CA 16
ATOM 21763 C C . ILE A 1 33 ? -1.203 19.697 -1.911 1.00 5.43 33 ILE A C 16
ATOM 21764 O O . ILE A 1 33 ? -1.234 20.167 -3.048 1.00 4.34 33 ILE A O 16
ATOM 21780 N N . GLN A 1 34 ? -1.806 20.269 -0.874 1.00 33.34 34 GLN A N 16
ATOM 21781 C CA . GLN A 1 34 ? -2.558 21.510 -1.017 1.00 32.33 34 GLN A CA 16
ATOM 21782 C C . GLN A 1 34 ? -2.464 22.352 0.251 1.00 52.50 34 GLN A C 16
ATOM 21783 O O . GLN A 1 34 ? -2.525 21.828 1.363 1.00 13.43 34 GLN A O 16
ATOM 21797 N N . VAL A 1 35 ? -2.315 23.662 0.076 1.00 64.43 35 VAL A N 16
ATOM 21798 C CA . VAL A 1 35 ? -2.213 24.578 1.206 1.00 63.55 35 VAL A CA 16
ATOM 21799 C C . VAL A 1 35 ? -2.664 25.981 0.818 1.00 43.25 35 VAL A C 16
ATOM 21800 O O . VAL A 1 35 ? -2.554 26.383 -0.341 1.00 42.24 35 VAL A O 16
ATOM 21813 N N . THR A 1 36 ? -3.172 26.725 1.795 1.00 11.02 36 THR A N 16
ATOM 21814 C CA . THR A 1 36 ? -3.641 28.084 1.557 1.00 43.23 36 THR A CA 16
ATOM 21815 C C . THR A 1 36 ? -2.489 29.081 1.618 1.00 55.50 36 THR A C 16
ATOM 21816 O O . THR A 1 36 ? -1.477 28.837 2.274 1.00 31.45 36 THR A O 16
ATOM 21827 N N . PHE A 1 37 ? -2.651 30.207 0.930 1.00 3.25 37 PHE A N 16
ATOM 21828 C CA . PHE A 1 37 ? -1.624 31.242 0.907 1.00 42.32 37 PHE A CA 16
ATOM 21829 C C . PHE A 1 37 ? -1.198 31.618 2.323 1.00 43.21 37 PHE A C 16
ATOM 21830 O O . PHE A 1 37 ? -0.008 31.675 2.631 1.00 61.33 37 PHE A O 16
ATOM 21847 N N . GLY A 1 38 ? -2.180 31.875 3.182 1.00 41.34 38 GLY A N 16
ATOM 21848 C CA . GLY A 1 38 ? -1.887 32.243 4.555 1.00 54.54 38 GLY A CA 16
ATOM 21849 C C . GLY A 1 38 ? -0.953 31.260 5.232 1.00 14.40 38 GLY A C 16
ATOM 21850 O O . GLY A 1 38 ? 0.011 31.660 5.884 1.00 33.20 38 GLY A O 16
ATOM 21854 N N . GLU A 1 39 ? -1.241 29.972 5.079 1.00 62.51 39 GLU A N 16
ATOM 21855 C CA . GLU A 1 39 ? -0.420 28.929 5.684 1.00 44.42 39 GLU A CA 16
ATOM 21856 C C . GLU A 1 39 ? 0.971 28.900 5.057 1.00 43.12 39 GLU A C 16
ATOM 21857 O O . GLU A 1 39 ? 1.982 28.926 5.760 1.00 44.01 39 GLU A O 16
ATOM 21869 N N . LEU A 1 40 ? 1.015 28.845 3.730 1.00 14.43 40 LEU A N 16
ATOM 21870 C CA . LEU A 1 40 ? 2.281 28.812 3.007 1.00 71.02 40 LEU A CA 16
ATOM 21871 C C . LEU A 1 40 ? 3.173 29.979 3.417 1.00 24.10 40 LEU A C 16
ATOM 21872 O O . LEU A 1 40 ? 4.345 29.792 3.745 1.00 3.44 40 LEU A O 16
ATOM 21888 N N . PHE A 1 41 ? 2.611 31.183 3.398 1.00 73.40 41 PHE A N 16
ATOM 21889 C CA . PHE A 1 41 ? 3.355 32.380 3.769 1.00 11.52 41 PHE A CA 16
ATOM 21890 C C . PHE A 1 41 ? 3.859 32.284 5.206 1.00 0.02 41 PHE A C 16
ATOM 21891 O O . PHE A 1 41 ? 5.043 32.487 5.475 1.00 42.01 41 PHE A O 16
ATOM 21908 N N . ASP A 1 42 ? 2.952 31.974 6.125 1.00 34.43 42 ASP A N 16
ATOM 21909 C CA . ASP A 1 42 ? 3.303 31.850 7.535 1.00 31.43 42 ASP A CA 16
ATOM 21910 C C . ASP A 1 42 ? 4.383 30.791 7.735 1.00 31.10 42 ASP A C 16
ATOM 21911 O O . ASP A 1 42 ? 5.051 30.759 8.769 1.00 42.25 42 ASP A O 16
ATOM 21920 N N . ARG A 1 43 ? 4.547 29.925 6.740 1.00 43.51 43 ARG A N 16
ATOM 21921 C CA . ARG A 1 43 ? 5.544 28.864 6.807 1.00 24.05 43 ARG A CA 16
ATOM 21922 C C . ARG A 1 43 ? 6.847 29.298 6.142 1.00 51.41 43 ARG A C 16
ATOM 21923 O O . ARG A 1 43 ? 7.935 28.922 6.579 1.00 12.50 43 ARG A O 16
ATOM 21944 N N . TYR A 1 44 ? 6.728 30.091 5.083 1.00 41.23 44 TYR A N 16
ATOM 21945 C CA . TYR A 1 44 ? 7.895 30.574 4.355 1.00 44.32 44 TYR A CA 16
ATOM 21946 C C . TYR A 1 44 ? 8.553 31.738 5.090 1.00 12.14 44 TYR A C 16
ATOM 21947 O O . TYR A 1 44 ? 9.751 31.981 4.947 1.00 2.02 44 TYR A O 16
ATOM 21965 N N . VAL A 1 45 ? 7.759 32.455 5.879 1.00 11.14 45 VAL A N 16
ATOM 21966 C CA . VAL A 1 45 ? 8.262 33.593 6.640 1.00 60.21 45 VAL A CA 16
ATOM 21967 C C . VAL A 1 45 ? 9.426 33.184 7.536 1.00 72.44 45 VAL A C 16
ATOM 21968 O O . VAL A 1 45 ? 10.294 33.997 7.853 1.00 32.13 45 VAL A O 16
ATOM 21981 N N . ARG A 1 46 ? 9.438 31.918 7.940 1.00 73.55 46 ARG A N 16
ATOM 21982 C CA . ARG A 1 46 ? 10.495 31.400 8.800 1.00 71.13 46 ARG A CA 16
ATOM 21983 C C . ARG A 1 46 ? 11.646 30.840 7.969 1.00 30.43 46 ARG A C 16
ATOM 21984 O O . ARG A 1 46 ? 12.542 30.180 8.498 1.00 74.14 46 ARG A O 16
ATOM 22005 N N . ILE A 1 47 ? 11.615 31.106 6.668 1.00 14.51 47 ILE A N 16
ATOM 22006 C CA . ILE A 1 47 ? 12.655 30.630 5.766 1.00 61.53 47 ILE A CA 16
ATOM 22007 C C . ILE A 1 47 ? 13.157 31.752 4.864 1.00 65.12 47 ILE A C 16
ATOM 22008 O O . ILE A 1 47 ? 14.278 32.236 5.023 1.00 20.31 47 ILE A O 16
ATOM 22024 N N . SER A 1 48 ? 12.320 32.163 3.917 1.00 32.40 48 SER A N 16
ATOM 22025 C CA . SER A 1 48 ? 12.679 33.227 2.988 1.00 42.33 48 SER A CA 16
ATOM 22026 C C . SER A 1 48 ? 11.637 34.341 3.009 1.00 42.54 48 SER A C 16
ATOM 22027 O O . SER A 1 48 ? 11.964 35.516 2.835 1.00 22.41 48 SER A O 16
ATOM 22035 N N . ASP A 1 49 ? 10.382 33.964 3.222 1.00 15.22 49 ASP A N 16
ATOM 22036 C CA . ASP A 1 49 ? 9.290 34.930 3.267 1.00 0.42 49 ASP A CA 16
ATOM 22037 C C . ASP A 1 49 ? 9.035 35.527 1.886 1.00 32.54 49 ASP A C 16
ATOM 22038 O O . ASP A 1 49 ? 9.209 36.727 1.674 1.00 21.24 49 ASP A O 16
ATOM 22047 N N . LYS A 1 50 ? 8.622 34.680 0.949 1.00 12.03 50 LYS A N 16
ATOM 22048 C CA . LYS A 1 50 ? 8.342 35.122 -0.412 1.00 30.42 50 LYS A CA 16
ATOM 22049 C C . LYS A 1 50 ? 7.772 33.980 -1.248 1.00 1.21 50 LYS A C 16
ATOM 22050 O O . LYS A 1 50 ? 8.082 33.850 -2.432 1.00 52.23 50 LYS A O 16
ATOM 22069 N N . VAL A 1 51 ? 6.937 33.156 -0.624 1.00 75.43 51 VAL A N 16
ATOM 22070 C CA . VAL A 1 51 ? 6.321 32.027 -1.312 1.00 23.33 51 VAL A CA 16
ATOM 22071 C C . VAL A 1 51 ? 5.613 32.478 -2.584 1.00 72.20 51 VAL A C 16
ATOM 22072 O O . VAL A 1 51 ? 5.756 31.861 -3.640 1.00 23.24 51 VAL A O 16
ATOM 22085 N N . VAL A 1 52 ? 4.847 33.559 -2.477 1.00 2.22 52 VAL A N 16
ATOM 22086 C CA . VAL A 1 52 ? 4.117 34.095 -3.619 1.00 53.02 52 VAL A CA 16
ATOM 22087 C C . VAL A 1 52 ? 5.055 34.383 -4.786 1.00 22.04 52 VAL A C 16
ATOM 22088 O O . VAL A 1 52 ? 4.689 34.212 -5.948 1.00 10.04 52 VAL A O 16
ATOM 22101 N N . GLY A 1 53 ? 6.270 34.821 -4.467 1.00 55.20 53 GLY A N 16
ATOM 22102 C CA . GLY A 1 53 ? 7.243 35.126 -5.499 1.00 72.35 53 GLY A CA 16
ATOM 22103 C C . GLY A 1 53 ? 7.770 33.881 -6.185 1.00 20.43 53 GLY A C 16
ATOM 22104 O O . GLY A 1 53 ? 8.102 33.910 -7.370 1.00 42.10 53 GLY A O 16
ATOM 22108 N N . ILE A 1 54 ? 7.849 32.785 -5.438 1.00 34.42 54 ILE A N 16
ATOM 22109 C CA . ILE A 1 54 ? 8.340 31.524 -5.981 1.00 10.31 54 ILE A CA 16
ATOM 22110 C C . ILE A 1 54 ? 7.280 30.847 -6.844 1.00 5.33 54 ILE A C 16
ATOM 22111 O O . ILE A 1 54 ? 7.597 30.212 -7.850 1.00 51.05 54 ILE A O 16
ATOM 22127 N N . LEU A 1 55 ? 6.021 30.988 -6.444 1.00 45.51 55 LEU A N 16
ATOM 22128 C CA . LEU A 1 55 ? 4.913 30.392 -7.182 1.00 2.12 55 LEU A CA 16
ATOM 22129 C C . LEU A 1 55 ? 4.978 30.767 -8.659 1.00 31.01 55 LEU A C 16
ATOM 22130 O O . LEU A 1 55 ? 4.557 29.999 -9.523 1.00 60.33 55 LEU A O 16
ATOM 22146 N N . MET A 1 56 ? 5.510 31.952 -8.941 1.00 32.14 56 MET A N 16
ATOM 22147 C CA . MET A 1 56 ? 5.633 32.427 -10.314 1.00 31.21 56 MET A CA 16
ATOM 22148 C C . MET A 1 56 ? 6.462 31.459 -11.152 1.00 22.23 56 MET A C 16
ATOM 22149 O O . MET A 1 56 ? 6.213 31.285 -12.345 1.00 34.13 56 MET A O 16
ATOM 22163 N N . ARG A 1 57 ? 7.449 30.832 -10.520 1.00 31.32 57 ARG A N 16
ATOM 22164 C CA . ARG A 1 57 ? 8.316 29.883 -11.208 1.00 35.40 57 ARG A CA 16
ATOM 22165 C C . ARG A 1 57 ? 7.588 28.565 -11.458 1.00 61.23 57 ARG A C 16
ATOM 22166 O O . ARG A 1 57 ? 7.668 27.998 -12.547 1.00 72.44 57 ARG A O 16
ATOM 22187 N N . ALA A 1 58 ? 6.880 28.084 -10.442 1.00 32.40 58 ALA A N 16
ATOM 22188 C CA . ALA A 1 58 ? 6.137 26.834 -10.552 1.00 43.11 58 ALA A CA 16
ATOM 22189 C C . ALA A 1 58 ? 4.994 26.962 -11.553 1.00 35.54 58 ALA A C 16
ATOM 22190 O O . ALA A 1 58 ? 4.638 25.997 -12.229 1.00 61.45 58 ALA A O 16
ATOM 22197 N N . ARG A 1 59 ? 4.421 28.157 -11.640 1.00 53.52 59 ARG A N 16
ATOM 22198 C CA . ARG A 1 59 ? 3.315 28.410 -12.557 1.00 25.11 59 ARG A CA 16
ATOM 22199 C C . ARG A 1 59 ? 3.768 28.265 -14.007 1.00 32.31 59 ARG A C 16
ATOM 22200 O O . ARG A 1 59 ? 2.973 27.934 -14.887 1.00 32.43 59 ARG A O 16
ATOM 22221 N N . LYS A 1 60 ? 5.050 28.515 -14.249 1.00 40.21 60 LYS A N 16
ATOM 22222 C CA . LYS A 1 60 ? 5.610 28.412 -15.591 1.00 50.24 60 LYS A CA 16
ATOM 22223 C C . LYS A 1 60 ? 5.274 27.063 -16.219 1.00 50.21 60 LYS A C 16
ATOM 22224 O O . LYS A 1 60 ? 5.080 26.962 -17.431 1.00 13.21 60 LYS A O 16
ATOM 22243 N N . HIS A 1 61 ? 5.206 26.029 -15.387 1.00 34.12 61 HIS A N 16
ATOM 22244 C CA . HIS A 1 61 ? 4.891 24.686 -15.861 1.00 35.13 61 HIS A CA 16
ATOM 22245 C C . HIS A 1 61 ? 3.548 24.216 -15.309 1.00 0.02 61 HIS A C 16
ATOM 22246 O O . HIS A 1 61 ? 3.349 23.028 -15.060 1.00 65.30 61 HIS A O 16
ATOM 22260 N N . GLY A 1 62 ? 2.629 25.158 -15.119 1.00 10.11 62 GLY A N 16
ATOM 22261 C CA . GLY A 1 62 ? 1.318 24.821 -14.597 1.00 34.41 62 GLY A CA 16
ATOM 22262 C C . GLY A 1 62 ? 1.394 24.007 -13.320 1.00 73.13 62 GLY A C 16
ATOM 22263 O O . GLY A 1 62 ? 1.019 22.833 -13.300 1.00 4.52 62 GLY A O 16
ATOM 22267 N N . LEU A 1 63 ? 1.881 24.629 -12.252 1.00 73.13 63 LEU A N 16
ATOM 22268 C CA . LEU A 1 63 ? 2.006 23.954 -10.965 1.00 45.20 63 LEU A CA 16
ATOM 22269 C C . LEU A 1 63 ? 1.072 24.575 -9.931 1.00 70.44 63 LEU A C 16
ATOM 22270 O O . LEU A 1 63 ? 0.689 23.927 -8.957 1.00 22.20 63 LEU A O 16
ATOM 22286 N N . VAL A 1 64 ? 0.706 25.833 -10.152 1.00 3.42 64 VAL A N 16
ATOM 22287 C CA . VAL A 1 64 ? -0.186 26.541 -9.242 1.00 34.24 64 VAL A CA 16
ATOM 22288 C C . VAL A 1 64 ? -1.510 26.875 -9.919 1.00 53.15 64 VAL A C 16
ATOM 22289 O O . VAL A 1 64 ? -1.542 27.567 -10.938 1.00 24.02 64 VAL A O 16
ATOM 22302 N N . HIS A 1 65 ? -2.603 26.380 -9.348 1.00 34.32 65 HIS A N 16
ATOM 22303 C CA . HIS A 1 65 ? -3.932 26.627 -9.896 1.00 71.24 65 HIS A CA 16
ATOM 22304 C C . HIS A 1 65 ? -4.529 27.906 -9.318 1.00 52.32 65 HIS A C 16
ATOM 22305 O O . HIS A 1 65 ? -5.612 28.334 -9.718 1.00 73.12 65 HIS A O 16
ATOM 22319 N N . PHE A 1 66 ? -3.816 28.512 -8.375 1.00 14.44 66 PHE A N 16
ATOM 22320 C CA . PHE A 1 66 ? -4.277 29.742 -7.740 1.00 22.10 66 PHE A CA 16
ATOM 22321 C C . PHE A 1 66 ? -4.651 30.787 -8.787 1.00 34.02 66 PHE A C 16
ATOM 22322 O O . PHE A 1 66 ? -4.241 30.696 -9.943 1.00 53.03 66 PHE A O 16
ATOM 22339 N N . GLU A 1 67 ? -5.434 31.778 -8.371 1.00 42.23 67 GLU A N 16
ATOM 22340 C CA . GLU A 1 67 ? -5.865 32.840 -9.273 1.00 70.44 67 GLU A CA 16
ATOM 22341 C C . GLU A 1 67 ? -5.330 34.193 -8.816 1.00 0.43 67 GLU A C 16
ATOM 22342 O O . GLU A 1 67 ? -4.938 34.360 -7.662 1.00 12.45 67 GLU A O 16
ATOM 22354 N N . GLY A 1 68 ? -5.316 35.158 -9.731 1.00 14.12 68 GLY A N 16
ATOM 22355 C CA . GLY A 1 68 ? -4.827 36.484 -9.403 1.00 51.52 68 GLY A CA 16
ATOM 22356 C C . GLY A 1 68 ? -3.362 36.664 -9.748 1.00 60.52 68 GLY A C 16
ATOM 22357 O O . GLY A 1 68 ? -2.629 35.686 -9.894 1.00 3.22 68 GLY A O 16
ATOM 22361 N N . GLU A 1 69 ? -2.935 37.916 -9.881 1.00 34.44 69 GLU A N 16
ATOM 22362 C CA . GLU A 1 69 ? -1.548 38.218 -10.213 1.00 53.24 69 GLU A CA 16
ATOM 22363 C C . GLU A 1 69 ? -0.671 38.191 -8.965 1.00 50.41 69 GLU A C 16
ATOM 22364 O O . GLU A 1 69 ? 0.555 38.128 -9.056 1.00 54.25 69 GLU A O 16
ATOM 22376 N N . MET A 1 70 ? -1.308 38.241 -7.800 1.00 34.50 70 MET A N 16
ATOM 22377 C CA . MET A 1 70 ? -0.586 38.221 -6.533 1.00 55.20 70 MET A CA 16
ATOM 22378 C C . MET A 1 70 ? -1.548 38.048 -5.362 1.00 33.21 70 MET A C 16
ATOM 22379 O O . MET A 1 70 ? -2.748 38.298 -5.488 1.00 3.40 70 MET A O 16
ATOM 22393 N N . LEU A 1 71 ? -1.016 37.618 -4.224 1.00 24.45 71 LEU A N 16
ATOM 22394 C CA . LEU A 1 71 ? -1.827 37.410 -3.029 1.00 53.42 71 LEU A CA 16
ATOM 22395 C C . LEU A 1 71 ? -1.357 38.307 -1.889 1.00 25.15 71 LEU A C 16
ATOM 22396 O O . LEU A 1 71 ? -0.199 38.245 -1.475 1.00 22.13 71 LEU A O 16
ATOM 22412 N N . TRP A 1 72 ? -2.262 39.137 -1.384 1.00 3.40 72 TRP A N 16
ATOM 22413 C CA . TRP A 1 72 ? -1.939 40.045 -0.289 1.00 12.41 72 TRP A CA 16
ATOM 22414 C C . TRP A 1 72 ? -2.242 39.401 1.059 1.00 13.44 72 TRP A C 16
ATOM 22415 O O . TRP A 1 72 ? -3.379 39.014 1.330 1.00 43.11 72 TRP A O 16
ATOM 22436 N N . GLN A 1 73 ? -1.219 39.291 1.901 1.00 75.42 73 GLN A N 16
ATOM 22437 C CA . GLN A 1 73 ? -1.378 38.693 3.221 1.00 34.51 73 GLN A CA 16
ATOM 22438 C C . GLN A 1 73 ? -2.526 39.349 3.982 1.00 44.43 73 GLN A C 16
ATOM 22439 O O . GLN A 1 73 ? -2.556 40.568 4.148 1.00 73.12 73 GLN A O 16
ATOM 22453 N N . GLY A 1 74 ? -3.469 38.533 4.442 1.00 64.41 74 GLY A N 16
ATOM 22454 C CA . GLY A 1 74 ? -4.605 39.053 5.179 1.00 33.20 74 GLY A CA 16
ATOM 22455 C C . GLY A 1 74 ? -5.786 39.362 4.281 1.00 53.43 74 GLY A C 16
ATOM 22456 O O . GLY A 1 74 ? -6.883 39.651 4.761 1.00 43.22 74 GLY A O 16
ATOM 22460 N N . LYS A 1 75 ? -5.564 39.304 2.972 1.00 5.21 75 LYS A N 16
ATOM 22461 C CA . LYS A 1 75 ? -6.617 39.581 2.003 1.00 32.10 75 LYS A CA 16
ATOM 22462 C C . LYS A 1 75 ? -6.827 38.391 1.073 1.00 71.53 75 LYS A C 16
ATOM 22463 O O . LYS A 1 75 ? -7.939 37.878 0.946 1.00 33.14 75 LYS A O 16
ATOM 22482 N N . ASP A 1 76 ? -5.752 37.955 0.425 1.00 12.00 76 ASP A N 16
ATOM 22483 C CA . ASP A 1 76 ? -5.818 36.823 -0.492 1.00 34.12 76 ASP A CA 16
ATOM 22484 C C . ASP A 1 76 ? -5.481 35.521 0.227 1.00 23.35 76 ASP A C 16
ATOM 22485 O O . ASP A 1 76 ? -5.221 34.498 -0.408 1.00 11.54 76 ASP A O 16
ATOM 22494 N N . ASP A 1 77 ? -5.485 35.566 1.555 1.00 33.11 77 ASP A N 16
ATOM 22495 C CA . ASP A 1 77 ? -5.180 34.390 2.361 1.00 25.23 77 ASP A CA 16
ATOM 22496 C C . ASP A 1 77 ? -6.109 33.233 2.009 1.00 71.32 77 ASP A C 16
ATOM 22497 O O . ASP A 1 77 ? -5.758 32.065 2.183 1.00 40.23 77 ASP A O 16
ATOM 22506 N N . HIS A 1 78 ? -7.297 33.565 1.513 1.00 33.55 78 HIS A N 16
ATOM 22507 C CA . HIS A 1 78 ? -8.278 32.553 1.137 1.00 72.20 78 HIS A CA 16
ATOM 22508 C C . HIS A 1 78 ? -7.803 31.761 -0.078 1.00 12.13 78 HIS A C 16
ATOM 22509 O O . HIS A 1 78 ? -8.288 30.661 -0.343 1.00 54.21 78 HIS A O 16
ATOM 22523 N N . VAL A 1 79 ? -6.852 32.328 -0.813 1.00 1.22 79 VAL A N 16
ATOM 22524 C CA . VAL A 1 79 ? -6.311 31.675 -1.999 1.00 51.50 79 VAL A CA 16
ATOM 22525 C C . VAL A 1 79 ? -5.780 30.286 -1.667 1.00 62.54 79 VAL A C 16
ATOM 22526 O O . VAL A 1 79 ? -4.816 30.141 -0.915 1.00 32.51 79 VAL A O 16
ATOM 22539 N N . VAL A 1 80 ? -6.414 29.264 -2.235 1.00 14.54 80 VAL A N 16
ATOM 22540 C CA . VAL A 1 80 ? -6.005 27.885 -2.001 1.00 21.21 80 VAL A CA 16
ATOM 22541 C C . VAL A 1 80 ? -5.019 27.416 -3.065 1.00 52.33 80 VAL A C 16
ATOM 22542 O O . VAL A 1 80 ? -5.358 27.334 -4.246 1.00 72.02 80 VAL A O 16
ATOM 22555 N N . ILE A 1 81 ? -3.798 27.110 -2.639 1.00 74.14 81 ILE A N 16
ATOM 22556 C CA . ILE A 1 81 ? -2.764 26.648 -3.556 1.00 63.21 81 ILE A CA 16
ATOM 22557 C C . ILE A 1 81 ? -2.730 25.125 -3.624 1.00 61.23 81 ILE A C 16
ATOM 22558 O O . ILE A 1 81 ? -2.320 24.458 -2.674 1.00 2.15 81 ILE A O 16
ATOM 22574 N N . THR A 1 82 ? -3.162 24.579 -4.757 1.00 34.34 82 THR A N 16
ATOM 22575 C CA . THR A 1 82 ? -3.181 23.134 -4.950 1.00 53.31 82 THR A CA 16
ATOM 22576 C C . THR A 1 82 ? -2.058 22.689 -5.880 1.00 11.43 82 THR A C 16
ATOM 22577 O O . THR A 1 82 ? -2.056 23.014 -7.068 1.00 35.30 82 THR A O 16
ATOM 22588 N N . LEU A 1 83 ? -1.104 21.945 -5.333 1.00 22.45 83 LEU A N 16
ATOM 22589 C CA . LEU A 1 83 ? 0.026 21.454 -6.114 1.00 21.32 83 LEU A CA 16
ATOM 22590 C C . LEU A 1 83 ? -0.452 20.740 -7.374 1.00 32.10 83 LEU A C 16
ATOM 22591 O O . LEU A 1 83 ? -0.933 19.607 -7.314 1.00 41.45 83 LEU A O 16
ATOM 22607 N N . LEU A 1 84 ? -0.316 21.408 -8.514 1.00 3.10 84 LEU A N 16
ATOM 22608 C CA . LEU A 1 84 ? -0.732 20.837 -9.790 1.00 62.12 84 LEU A CA 16
ATOM 22609 C C . LEU A 1 84 ? 0.438 20.147 -10.485 1.00 52.33 84 LEU A C 16
ATOM 22610 O O . LEU A 1 84 ? 1.106 20.741 -11.331 1.00 60.42 84 LEU A O 16
ATOM 22626 N N . GLU A 1 85 ? 0.677 18.891 -10.124 1.00 22.34 85 GLU A N 16
ATOM 22627 C CA . GLU A 1 85 ? 1.765 18.121 -10.714 1.00 64.52 85 GLU A CA 16
ATOM 22628 C C . GLU A 1 85 ? 1.230 16.886 -11.435 1.00 10.45 85 GLU A C 16
ATOM 22629 O O . GLU A 1 85 ? 0.188 16.940 -12.087 1.00 32.24 85 GLU A O 16
ATOM 22641 N N . GLY A 1 1 ? 3.067 2.633 -1.191 1.00 64.25 1 GLY A N 17
ATOM 22642 C CA . GLY A 1 1 ? 3.453 2.553 -2.588 1.00 63.42 1 GLY A CA 17
ATOM 22643 C C . GLY A 1 1 ? 2.457 1.770 -3.421 1.00 25.12 1 GLY A C 17
ATOM 22644 O O . GLY A 1 1 ? 1.248 1.962 -3.298 1.00 3.44 1 GLY A O 17
ATOM 22648 N N . ALA A 1 2 ? 2.966 0.885 -4.272 1.00 43.42 2 ALA A N 17
ATOM 22649 C CA . ALA A 1 2 ? 2.113 0.071 -5.128 1.00 70.32 2 ALA A CA 17
ATOM 22650 C C . ALA A 1 2 ? 1.430 0.922 -6.193 1.00 2.50 2 ALA A C 17
ATOM 22651 O O . ALA A 1 2 ? 1.835 0.921 -7.355 1.00 53.52 2 ALA A O 17
ATOM 22658 N N . MET A 1 3 ? 0.393 1.648 -5.788 1.00 73.33 3 MET A N 17
ATOM 22659 C CA . MET A 1 3 ? -0.346 2.505 -6.709 1.00 22.52 3 MET A CA 17
ATOM 22660 C C . MET A 1 3 ? -0.724 3.822 -6.040 1.00 15.02 3 MET A C 17
ATOM 22661 O O . MET A 1 3 ? -1.802 3.946 -5.458 1.00 4.12 3 MET A O 17
ATOM 22675 N N . ALA A 1 4 ? 0.168 4.803 -6.127 1.00 22.22 4 ALA A N 17
ATOM 22676 C CA . ALA A 1 4 ? -0.074 6.111 -5.531 1.00 42.04 4 ALA A CA 17
ATOM 22677 C C . ALA A 1 4 ? -0.048 7.209 -6.589 1.00 44.03 4 ALA A C 17
ATOM 22678 O O . ALA A 1 4 ? -0.031 6.929 -7.788 1.00 21.20 4 ALA A O 17
ATOM 22685 N N . ARG A 1 5 ? -0.045 8.459 -6.138 1.00 40.11 5 ARG A N 17
ATOM 22686 C CA . ARG A 1 5 ? -0.023 9.599 -7.046 1.00 41.25 5 ARG A CA 17
ATOM 22687 C C . ARG A 1 5 ? 1.409 10.048 -7.321 1.00 5.24 5 ARG A C 17
ATOM 22688 O O . ARG A 1 5 ? 1.786 10.291 -8.467 1.00 33.02 5 ARG A O 17
ATOM 22709 N N . ALA A 1 6 ? 2.203 10.157 -6.260 1.00 62.12 6 ALA A N 17
ATOM 22710 C CA . ALA A 1 6 ? 3.594 10.575 -6.387 1.00 12.14 6 ALA A CA 17
ATOM 22711 C C . ALA A 1 6 ? 3.708 11.868 -7.187 1.00 73.24 6 ALA A C 17
ATOM 22712 O O . ALA A 1 6 ? 4.569 11.996 -8.056 1.00 64.34 6 ALA A O 17
ATOM 22719 N N . GLU A 1 7 ? 2.832 12.823 -6.889 1.00 22.41 7 GLU A N 17
ATOM 22720 C CA . GLU A 1 7 ? 2.835 14.105 -7.583 1.00 71.24 7 GLU A CA 17
ATOM 22721 C C . GLU A 1 7 ? 4.202 14.775 -7.484 1.00 24.43 7 GLU A C 17
ATOM 22722 O O . GLU A 1 7 ? 4.574 15.578 -8.338 1.00 44.30 7 GLU A O 17
ATOM 22734 N N . GLU A 1 8 ? 4.945 14.437 -6.434 1.00 1.20 8 GLU A N 17
ATOM 22735 C CA . GLU A 1 8 ? 6.270 15.007 -6.222 1.00 4.10 8 GLU A CA 17
ATOM 22736 C C . GLU A 1 8 ? 7.297 14.353 -7.142 1.00 43.42 8 GLU A C 17
ATOM 22737 O O . GLU A 1 8 ? 8.311 14.960 -7.491 1.00 13.34 8 GLU A O 17
ATOM 22749 N N . HIS A 1 9 ? 7.028 13.111 -7.532 1.00 1.41 9 HIS A N 17
ATOM 22750 C CA . HIS A 1 9 ? 7.928 12.374 -8.412 1.00 1.23 9 HIS A CA 17
ATOM 22751 C C . HIS A 1 9 ? 7.690 12.751 -9.871 1.00 63.51 9 HIS A C 17
ATOM 22752 O O . HIS A 1 9 ? 8.331 12.211 -10.773 1.00 62.24 9 HIS A O 17
ATOM 22766 N N . ILE A 1 10 ? 6.765 13.678 -10.095 1.00 24.14 10 ILE A N 17
ATOM 22767 C CA . ILE A 1 10 ? 6.444 14.126 -11.444 1.00 31.20 10 ILE A CA 17
ATOM 22768 C C . ILE A 1 10 ? 7.521 15.060 -11.984 1.00 41.23 10 ILE A C 17
ATOM 22769 O O . ILE A 1 10 ? 8.138 14.784 -13.014 1.00 13.33 10 ILE A O 17
ATOM 22785 N N . TYR A 1 11 ? 7.744 16.166 -11.282 1.00 73.34 11 TYR A N 17
ATOM 22786 C CA . TYR A 1 11 ? 8.746 17.142 -11.692 1.00 24.05 11 TYR A CA 17
ATOM 22787 C C . TYR A 1 11 ? 9.788 17.345 -10.596 1.00 22.04 11 TYR A C 17
ATOM 22788 O O . TYR A 1 11 ? 9.451 17.652 -9.452 1.00 53.22 11 TYR A O 17
ATOM 22806 N N . ARG A 1 12 ? 11.056 17.171 -10.954 1.00 41.41 12 ARG A N 17
ATOM 22807 C CA . ARG A 1 12 ? 12.148 17.335 -10.002 1.00 64.44 12 ARG A CA 17
ATOM 22808 C C . ARG A 1 12 ? 12.301 18.797 -9.595 1.00 52.34 12 ARG A C 17
ATOM 22809 O O . ARG A 1 12 ? 12.495 19.107 -8.420 1.00 74.04 12 ARG A O 17
ATOM 22830 N N . GLU A 1 13 ? 12.212 19.691 -10.575 1.00 42.32 13 GLU A N 17
ATOM 22831 C CA . GLU A 1 13 ? 12.342 21.121 -10.318 1.00 72.22 13 GLU A CA 17
ATOM 22832 C C . GLU A 1 13 ? 11.285 21.593 -9.323 1.00 64.42 13 GLU A C 17
ATOM 22833 O O . GLU A 1 13 ? 11.573 22.385 -8.426 1.00 1.32 13 GLU A O 17
ATOM 22845 N N . ILE A 1 14 ? 10.063 21.100 -9.490 1.00 14.32 14 ILE A N 17
ATOM 22846 C CA . ILE A 1 14 ? 8.964 21.471 -8.607 1.00 34.32 14 ILE A CA 17
ATOM 22847 C C . ILE A 1 14 ? 9.289 21.138 -7.155 1.00 30.33 14 ILE A C 17
ATOM 22848 O O . ILE A 1 14 ? 8.692 21.692 -6.232 1.00 25.42 14 ILE A O 17
ATOM 22864 N N . MET A 1 15 ? 10.240 20.230 -6.960 1.00 44.43 15 MET A N 17
ATOM 22865 C CA . MET A 1 15 ? 10.648 19.826 -5.620 1.00 34.23 15 MET A CA 17
ATOM 22866 C C . MET A 1 15 ? 10.989 21.042 -4.765 1.00 15.22 15 MET A C 17
ATOM 22867 O O . MET A 1 15 ? 10.905 20.992 -3.538 1.00 51.32 15 MET A O 17
ATOM 22881 N N . GLU A 1 16 ? 11.373 22.132 -5.421 1.00 41.42 16 GLU A N 17
ATOM 22882 C CA . GLU A 1 16 ? 11.728 23.360 -4.719 1.00 54.54 16 GLU A CA 17
ATOM 22883 C C . GLU A 1 16 ? 10.594 23.809 -3.801 1.00 25.42 16 GLU A C 17
ATOM 22884 O O . GLU A 1 16 ? 10.798 24.027 -2.606 1.00 21.13 16 GLU A O 17
ATOM 22896 N N . LEU A 1 17 ? 9.400 23.944 -4.367 1.00 45.40 17 LEU A N 17
ATOM 22897 C CA . LEU A 1 17 ? 8.234 24.367 -3.600 1.00 54.12 17 LEU A CA 17
ATOM 22898 C C . LEU A 1 17 ? 7.597 23.183 -2.880 1.00 71.43 17 LEU A C 17
ATOM 22899 O O . LEU A 1 17 ? 7.286 23.261 -1.691 1.00 71.51 17 LEU A O 17
ATOM 22915 N N . CYS A 1 18 ? 7.408 22.087 -3.608 1.00 12.35 18 CYS A N 17
ATOM 22916 C CA . CYS A 1 18 ? 6.809 20.885 -3.038 1.00 3.21 18 CYS A CA 17
ATOM 22917 C C . CYS A 1 18 ? 7.465 20.530 -1.707 1.00 71.45 18 CYS A C 17
ATOM 22918 O O . CYS A 1 18 ? 6.796 20.089 -0.772 1.00 64.32 18 CYS A O 17
ATOM 22926 N N . PHE A 1 19 ? 8.777 20.723 -1.630 1.00 64.32 19 PHE A N 17
ATOM 22927 C CA . PHE A 1 19 ? 9.524 20.420 -0.415 1.00 65.21 19 PHE A CA 17
ATOM 22928 C C . PHE A 1 19 ? 8.925 21.145 0.787 1.00 63.44 19 PHE A C 17
ATOM 22929 O O . PHE A 1 19 ? 8.803 20.576 1.872 1.00 64.24 19 PHE A O 17
ATOM 22946 N N . VAL A 1 20 ? 8.553 22.405 0.585 1.00 70.41 20 VAL A N 17
ATOM 22947 C CA . VAL A 1 20 ? 7.966 23.208 1.650 1.00 10.35 20 VAL A CA 17
ATOM 22948 C C . VAL A 1 20 ? 6.516 22.810 1.904 1.00 43.41 20 VAL A C 17
ATOM 22949 O O . VAL A 1 20 ? 6.054 22.805 3.045 1.00 11.52 20 VAL A O 17
ATOM 22962 N N . ILE A 1 21 ? 5.804 22.477 0.833 1.00 62.12 21 ILE A N 17
ATOM 22963 C CA . ILE A 1 21 ? 4.407 22.076 0.940 1.00 70.24 21 ILE A CA 17
ATOM 22964 C C . ILE A 1 21 ? 4.270 20.752 1.684 1.00 65.34 21 ILE A C 17
ATOM 22965 O O . ILE A 1 21 ? 3.317 20.545 2.434 1.00 14.21 21 ILE A O 17
ATOM 22981 N N . ARG A 1 22 ? 5.231 19.858 1.472 1.00 43.44 22 ARG A N 17
ATOM 22982 C CA . ARG A 1 22 ? 5.219 18.554 2.123 1.00 70.13 22 ARG A CA 17
ATOM 22983 C C . ARG A 1 22 ? 5.370 18.699 3.634 1.00 3.31 22 ARG A C 17
ATOM 22984 O O . ARG A 1 22 ? 4.905 17.855 4.400 1.00 21.42 22 ARG A O 17
ATOM 23005 N N . THR A 1 23 ? 6.025 19.776 4.057 1.00 11.25 23 THR A N 17
ATOM 23006 C CA . THR A 1 23 ? 6.239 20.032 5.476 1.00 23.32 23 THR A CA 17
ATOM 23007 C C . THR A 1 23 ? 4.948 20.468 6.158 1.00 55.13 23 THR A C 17
ATOM 23008 O O . THR A 1 23 ? 4.784 20.298 7.366 1.00 41.45 23 THR A O 17
ATOM 23019 N N . MET A 1 24 ? 4.032 21.030 5.375 1.00 10.44 24 MET A N 17
ATOM 23020 C CA . MET A 1 24 ? 2.753 21.489 5.905 1.00 51.34 24 MET A CA 17
ATOM 23021 C C . MET A 1 24 ? 1.719 20.368 5.878 1.00 65.33 24 MET A C 17
ATOM 23022 O O . MET A 1 24 ? 1.150 20.011 6.909 1.00 62.13 24 MET A O 17
ATOM 23036 N N . ALA A 1 25 ? 1.482 19.816 4.692 1.00 1.11 25 ALA A N 17
ATOM 23037 C CA . ALA A 1 25 ? 0.519 18.734 4.532 1.00 14.10 25 ALA A CA 17
ATOM 23038 C C . ALA A 1 25 ? 1.104 17.405 4.996 1.00 60.42 25 ALA A C 17
ATOM 23039 O O . ALA A 1 25 ? 2.299 17.153 4.838 1.00 73.13 25 ALA A O 17
ATOM 23046 N N . ARG A 1 26 ? 0.256 16.558 5.569 1.00 35.42 26 ARG A N 17
ATOM 23047 C CA . ARG A 1 26 ? 0.690 15.255 6.058 1.00 72.52 26 ARG A CA 17
ATOM 23048 C C . ARG A 1 26 ? -0.004 14.129 5.296 1.00 42.35 26 ARG A C 17
ATOM 23049 O O . ARG A 1 26 ? 0.599 13.482 4.439 1.00 51.04 26 ARG A O 17
ATOM 23070 N N . HIS A 1 27 ? -1.274 13.901 5.614 1.00 52.23 27 HIS A N 17
ATOM 23071 C CA . HIS A 1 27 ? -2.050 12.854 4.959 1.00 52.11 27 HIS A CA 17
ATOM 23072 C C . HIS A 1 27 ? -2.069 13.057 3.447 1.00 53.11 27 HIS A C 17
ATOM 23073 O O . HIS A 1 27 ? -2.268 12.110 2.686 1.00 32.33 27 HIS A O 17
ATOM 23087 N N . ARG A 1 28 ? -1.862 14.298 3.019 1.00 60.14 28 ARG A N 17
ATOM 23088 C CA . ARG A 1 28 ? -1.857 14.625 1.598 1.00 54.12 28 ARG A CA 17
ATOM 23089 C C . ARG A 1 28 ? -0.682 13.958 0.890 1.00 22.20 28 ARG A C 17
ATOM 23090 O O . ARG A 1 28 ? -0.744 13.675 -0.307 1.00 11.44 28 ARG A O 17
ATOM 23111 N N . ARG A 1 29 ? 0.389 13.709 1.638 1.00 55.34 29 ARG A N 17
ATOM 23112 C CA . ARG A 1 29 ? 1.579 13.077 1.082 1.00 52.15 29 ARG A CA 17
ATOM 23113 C C . ARG A 1 29 ? 1.218 11.788 0.348 1.00 12.55 29 ARG A C 17
ATOM 23114 O O . ARG A 1 29 ? 1.921 11.367 -0.570 1.00 52.43 29 ARG A O 17
ATOM 23135 N N . ASP A 1 30 ? 0.119 11.167 0.761 1.00 14.24 30 ASP A N 17
ATOM 23136 C CA . ASP A 1 30 ? -0.336 9.927 0.144 1.00 74.10 30 ASP A CA 17
ATOM 23137 C C . ASP A 1 30 ? -0.647 10.138 -1.335 1.00 23.23 30 ASP A C 17
ATOM 23138 O O . ASP A 1 30 ? -0.476 9.233 -2.150 1.00 60.14 30 ASP A O 17
ATOM 23147 N N . GLY A 1 31 ? -1.105 11.339 -1.673 1.00 1.43 31 GLY A N 17
ATOM 23148 C CA . GLY A 1 31 ? -1.433 11.647 -3.052 1.00 50.04 31 GLY A CA 17
ATOM 23149 C C . GLY A 1 31 ? -1.041 13.059 -3.441 1.00 32.14 31 GLY A C 17
ATOM 23150 O O . GLY A 1 31 ? 0.144 13.376 -3.547 1.00 33.05 31 GLY A O 17
ATOM 23154 N N . LYS A 1 32 ? -2.039 13.910 -3.655 1.00 44.22 32 LYS A N 17
ATOM 23155 C CA . LYS A 1 32 ? -1.794 15.297 -4.035 1.00 23.53 32 LYS A CA 17
ATOM 23156 C C . LYS A 1 32 ? -1.736 16.195 -2.804 1.00 0.43 32 LYS A C 17
ATOM 23157 O O . LYS A 1 32 ? -2.492 16.006 -1.850 1.00 5.51 32 LYS A O 17
ATOM 23176 N N . ILE A 1 33 ? -0.837 17.173 -2.832 1.00 42.24 33 ILE A N 17
ATOM 23177 C CA . ILE A 1 33 ? -0.683 18.102 -1.720 1.00 14.32 33 ILE A CA 17
ATOM 23178 C C . ILE A 1 33 ? -1.383 19.426 -2.009 1.00 12.05 33 ILE A C 17
ATOM 23179 O O . ILE A 1 33 ? -1.395 19.897 -3.145 1.00 41.52 33 ILE A O 17
ATOM 23195 N N . GLN A 1 34 ? -1.964 20.021 -0.971 1.00 63.23 34 GLN A N 17
ATOM 23196 C CA . GLN A 1 34 ? -2.665 21.291 -1.114 1.00 3.40 34 GLN A CA 17
ATOM 23197 C C . GLN A 1 34 ? -2.549 22.123 0.159 1.00 31.24 34 GLN A C 17
ATOM 23198 O O . GLN A 1 34 ? -2.629 21.594 1.268 1.00 33.31 34 GLN A O 17
ATOM 23212 N N . VAL A 1 35 ? -2.360 23.428 -0.007 1.00 61.00 35 VAL A N 17
ATOM 23213 C CA . VAL A 1 35 ? -2.234 24.333 1.129 1.00 0.20 35 VAL A CA 17
ATOM 23214 C C . VAL A 1 35 ? -2.652 25.750 0.752 1.00 62.12 35 VAL A C 17
ATOM 23215 O O . VAL A 1 35 ? -2.517 26.164 -0.400 1.00 63.33 35 VAL A O 17
ATOM 23228 N N . THR A 1 36 ? -3.160 26.492 1.731 1.00 74.31 36 THR A N 17
ATOM 23229 C CA . THR A 1 36 ? -3.599 27.863 1.502 1.00 31.43 36 THR A CA 17
ATOM 23230 C C . THR A 1 36 ? -2.423 28.832 1.553 1.00 75.30 36 THR A C 17
ATOM 23231 O O . THR A 1 36 ? -1.381 28.529 2.134 1.00 11.12 36 THR A O 17
ATOM 23242 N N . PHE A 1 37 ? -2.598 29.998 0.941 1.00 3.53 37 PHE A N 17
ATOM 23243 C CA . PHE A 1 37 ? -1.550 31.013 0.917 1.00 73.34 37 PHE A CA 17
ATOM 23244 C C . PHE A 1 37 ? -1.132 31.397 2.333 1.00 50.12 37 PHE A C 17
ATOM 23245 O O . PHE A 1 37 ? 0.056 31.473 2.642 1.00 43.31 37 PHE A O 17
ATOM 23262 N N . GLY A 1 38 ? -2.119 31.639 3.190 1.00 12.21 38 GLY A N 17
ATOM 23263 C CA . GLY A 1 38 ? -1.834 32.014 4.563 1.00 75.50 38 GLY A CA 17
ATOM 23264 C C . GLY A 1 38 ? -0.862 31.063 5.233 1.00 1.52 38 GLY A C 17
ATOM 23265 O O . GLY A 1 38 ? 0.089 31.496 5.883 1.00 43.10 38 GLY A O 17
ATOM 23269 N N . GLU A 1 39 ? -1.102 29.765 5.076 1.00 3.43 39 GLU A N 17
ATOM 23270 C CA . GLU A 1 39 ? -0.240 28.752 5.674 1.00 10.31 39 GLU A CA 17
ATOM 23271 C C . GLU A 1 39 ? 1.137 28.753 5.017 1.00 62.20 39 GLU A C 17
ATOM 23272 O O . GLU A 1 39 ? 2.163 28.759 5.699 1.00 41.33 39 GLU A O 17
ATOM 23284 N N . LEU A 1 40 ? 1.152 28.745 3.689 1.00 42.23 40 LEU A N 17
ATOM 23285 C CA . LEU A 1 40 ? 2.403 28.744 2.938 1.00 52.24 40 LEU A CA 17
ATOM 23286 C C . LEU A 1 40 ? 3.287 29.917 3.350 1.00 32.24 40 LEU A C 17
ATOM 23287 O O . LEU A 1 40 ? 4.477 29.747 3.617 1.00 34.14 40 LEU A O 17
ATOM 23303 N N . PHE A 1 41 ? 2.697 31.106 3.403 1.00 54.33 41 PHE A N 17
ATOM 23304 C CA . PHE A 1 41 ? 3.430 32.307 3.784 1.00 1.54 41 PHE A CA 17
ATOM 23305 C C . PHE A 1 41 ? 3.940 32.200 5.219 1.00 42.54 41 PHE A C 17
ATOM 23306 O O . PHE A 1 41 ? 5.128 32.388 5.482 1.00 62.32 41 PHE A O 17
ATOM 23323 N N . ASP A 1 42 ? 3.034 31.899 6.141 1.00 34.24 42 ASP A N 17
ATOM 23324 C CA . ASP A 1 42 ? 3.390 31.766 7.549 1.00 4.22 42 ASP A CA 17
ATOM 23325 C C . ASP A 1 42 ? 4.457 30.693 7.741 1.00 63.35 42 ASP A C 17
ATOM 23326 O O . ASP A 1 42 ? 5.128 30.647 8.772 1.00 34.21 42 ASP A O 17
ATOM 23335 N N . ARG A 1 43 ? 4.608 29.831 6.740 1.00 22.33 43 ARG A N 17
ATOM 23336 C CA . ARG A 1 43 ? 5.592 28.756 6.800 1.00 53.24 43 ARG A CA 17
ATOM 23337 C C . ARG A 1 43 ? 6.898 29.177 6.133 1.00 51.35 43 ARG A C 17
ATOM 23338 O O . ARG A 1 43 ? 7.982 28.788 6.567 1.00 62.24 43 ARG A O 17
ATOM 23359 N N . TYR A 1 44 ? 6.786 29.974 5.076 1.00 40.04 44 TYR A N 17
ATOM 23360 C CA . TYR A 1 44 ? 7.957 30.446 4.347 1.00 64.44 44 TYR A CA 17
ATOM 23361 C C . TYR A 1 44 ? 8.628 31.601 5.083 1.00 44.34 44 TYR A C 17
ATOM 23362 O O . TYR A 1 44 ? 9.828 31.834 4.935 1.00 23.33 44 TYR A O 17
ATOM 23380 N N . VAL A 1 45 ? 7.844 32.323 5.877 1.00 42.20 45 VAL A N 17
ATOM 23381 C CA . VAL A 1 45 ? 8.361 33.454 6.639 1.00 52.15 45 VAL A CA 17
ATOM 23382 C C . VAL A 1 45 ? 9.524 33.032 7.529 1.00 62.33 45 VAL A C 17
ATOM 23383 O O . VAL A 1 45 ? 10.401 33.836 7.846 1.00 55.24 45 VAL A O 17
ATOM 23396 N N . ARG A 1 46 ? 9.526 31.764 7.929 1.00 42.33 46 ARG A N 17
ATOM 23397 C CA . ARG A 1 46 ? 10.582 31.235 8.783 1.00 32.44 46 ARG A CA 17
ATOM 23398 C C . ARG A 1 46 ? 11.729 30.675 7.947 1.00 1.31 46 ARG A C 17
ATOM 23399 O O . ARG A 1 46 ? 12.623 30.009 8.469 1.00 4.14 46 ARG A O 17
ATOM 23420 N N . ILE A 1 47 ? 11.696 30.950 6.648 1.00 51.34 47 ILE A N 17
ATOM 23421 C CA . ILE A 1 47 ? 12.733 30.475 5.740 1.00 12.10 47 ILE A CA 17
ATOM 23422 C C . ILE A 1 47 ? 13.239 31.602 4.845 1.00 35.52 47 ILE A C 17
ATOM 23423 O O . ILE A 1 47 ? 14.362 32.078 5.005 1.00 64.34 47 ILE A O 17
ATOM 23439 N N . SER A 1 48 ? 12.400 32.024 3.905 1.00 40.54 48 SER A N 17
ATOM 23440 C CA . SER A 1 48 ? 12.763 33.094 2.982 1.00 15.34 48 SER A CA 17
ATOM 23441 C C . SER A 1 48 ? 11.736 34.222 3.029 1.00 43.35 48 SER A C 17
ATOM 23442 O O . SER A 1 48 ? 12.076 35.393 2.853 1.00 34.34 48 SER A O 17
ATOM 23450 N N . ASP A 1 49 ? 10.480 33.861 3.265 1.00 0.13 49 ASP A N 17
ATOM 23451 C CA . ASP A 1 49 ? 9.403 34.842 3.336 1.00 71.41 49 ASP A CA 17
ATOM 23452 C C . ASP A 1 49 ? 9.133 35.452 1.964 1.00 4.53 49 ASP A C 17
ATOM 23453 O O . ASP A 1 49 ? 9.303 36.655 1.764 1.00 43.31 49 ASP A O 17
ATOM 23462 N N . LYS A 1 50 ? 8.713 34.615 1.022 1.00 41.52 50 LYS A N 17
ATOM 23463 C CA . LYS A 1 50 ? 8.420 35.072 -0.332 1.00 35.54 50 LYS A CA 17
ATOM 23464 C C . LYS A 1 50 ? 7.846 33.938 -1.175 1.00 60.45 50 LYS A C 17
ATOM 23465 O O . LYS A 1 50 ? 8.167 33.805 -2.356 1.00 44.45 50 LYS A O 17
ATOM 23484 N N . VAL A 1 51 ? 6.994 33.122 -0.562 1.00 41.02 51 VAL A N 17
ATOM 23485 C CA . VAL A 1 51 ? 6.374 32.001 -1.258 1.00 34.00 51 VAL A CA 17
ATOM 23486 C C . VAL A 1 51 ? 5.682 32.462 -2.536 1.00 12.12 51 VAL A C 17
ATOM 23487 O O . VAL A 1 51 ? 5.825 31.843 -3.590 1.00 41.34 51 VAL A O 17
ATOM 23500 N N . VAL A 1 52 ? 4.931 33.554 -2.435 1.00 14.25 52 VAL A N 17
ATOM 23501 C CA . VAL A 1 52 ? 4.217 34.100 -3.583 1.00 0.43 52 VAL A CA 17
ATOM 23502 C C . VAL A 1 52 ? 5.170 34.381 -4.739 1.00 72.13 52 VAL A C 17
ATOM 23503 O O . VAL A 1 52 ? 4.813 34.216 -5.905 1.00 62.11 52 VAL A O 17
ATOM 23516 N N . GLY A 1 53 ? 6.385 34.806 -4.408 1.00 3.11 53 GLY A N 17
ATOM 23517 C CA . GLY A 1 53 ? 7.372 35.103 -5.430 1.00 73.32 53 GLY A CA 17
ATOM 23518 C C . GLY A 1 53 ? 7.891 33.854 -6.114 1.00 63.32 53 GLY A C 17
ATOM 23519 O O . GLY A 1 53 ? 8.241 33.885 -7.294 1.00 65.53 53 GLY A O 17
ATOM 23523 N N . ILE A 1 54 ? 7.943 32.753 -5.372 1.00 63.20 54 ILE A N 17
ATOM 23524 C CA . ILE A 1 54 ? 8.425 31.489 -5.915 1.00 33.55 54 ILE A CA 17
ATOM 23525 C C . ILE A 1 54 ? 7.369 30.831 -6.797 1.00 50.41 54 ILE A C 17
ATOM 23526 O O . ILE A 1 54 ? 7.691 30.211 -7.811 1.00 75.33 54 ILE A O 17
ATOM 23542 N N . LEU A 1 55 ? 6.107 30.973 -6.406 1.00 44.31 55 LEU A N 17
ATOM 23543 C CA . LEU A 1 55 ? 5.002 30.395 -7.163 1.00 2.22 55 LEU A CA 17
ATOM 23544 C C . LEU A 1 55 ? 5.081 30.794 -8.633 1.00 24.01 55 LEU A C 17
ATOM 23545 O O . LEU A 1 55 ? 4.664 30.042 -9.513 1.00 44.13 55 LEU A O 17
ATOM 23561 N N . MET A 1 56 ? 5.621 31.981 -8.891 1.00 22.25 56 MET A N 17
ATOM 23562 C CA . MET A 1 56 ? 5.758 32.478 -10.255 1.00 22.33 56 MET A CA 17
ATOM 23563 C C . MET A 1 56 ? 6.567 31.506 -11.109 1.00 34.04 56 MET A C 17
ATOM 23564 O O . MET A 1 56 ? 6.332 31.378 -12.310 1.00 42.24 56 MET A O 17
ATOM 23578 N N . ARG A 1 57 ? 7.519 30.824 -10.480 1.00 74.23 57 ARG A N 17
ATOM 23579 C CA . ARG A 1 57 ? 8.362 29.865 -11.183 1.00 42.15 57 ARG A CA 17
ATOM 23580 C C . ARG A 1 57 ? 7.605 28.567 -11.449 1.00 41.25 57 ARG A C 17
ATOM 23581 O O . ARG A 1 57 ? 7.567 28.080 -12.579 1.00 21.54 57 ARG A O 17
ATOM 23602 N N . ALA A 1 58 ? 7.004 28.013 -10.401 1.00 44.24 58 ALA A N 17
ATOM 23603 C CA . ALA A 1 58 ? 6.247 26.773 -10.522 1.00 44.40 58 ALA A CA 17
ATOM 23604 C C . ALA A 1 58 ? 5.077 26.936 -11.486 1.00 12.54 58 ALA A C 17
ATOM 23605 O O . ALA A 1 58 ? 4.677 25.986 -12.158 1.00 62.21 58 ALA A O 17
ATOM 23612 N N . ARG A 1 59 ? 4.531 28.147 -11.547 1.00 31.42 59 ARG A N 17
ATOM 23613 C CA . ARG A 1 59 ? 3.404 28.433 -12.427 1.00 25.01 59 ARG A CA 17
ATOM 23614 C C . ARG A 1 59 ? 3.818 28.324 -13.892 1.00 12.32 59 ARG A C 17
ATOM 23615 O O . ARG A 1 59 ? 2.998 28.023 -14.759 1.00 74.40 59 ARG A O 17
ATOM 23636 N N . LYS A 1 60 ? 5.095 28.573 -14.161 1.00 21.43 60 LYS A N 17
ATOM 23637 C CA . LYS A 1 60 ? 5.619 28.502 -15.520 1.00 0.34 60 LYS A CA 17
ATOM 23638 C C . LYS A 1 60 ? 5.258 27.172 -16.174 1.00 1.52 60 LYS A C 17
ATOM 23639 O O . LYS A 1 60 ? 5.041 27.103 -17.384 1.00 41.20 60 LYS A O 17
ATOM 23658 N N . HIS A 1 61 ? 5.194 26.119 -15.366 1.00 22.30 61 HIS A N 17
ATOM 23659 C CA . HIS A 1 61 ? 4.857 24.791 -15.867 1.00 21.13 61 HIS A CA 17
ATOM 23660 C C . HIS A 1 61 ? 3.520 24.321 -15.302 1.00 70.41 61 HIS A C 17
ATOM 23661 O O . HIS A 1 61 ? 3.293 23.123 -15.132 1.00 43.50 61 HIS A O 17
ATOM 23675 N N . GLY A 1 62 ? 2.637 25.272 -15.013 1.00 5.24 62 GLY A N 17
ATOM 23676 C CA . GLY A 1 62 ? 1.335 24.935 -14.469 1.00 53.24 62 GLY A CA 17
ATOM 23677 C C . GLY A 1 62 ? 1.430 24.070 -13.228 1.00 41.41 62 GLY A C 17
ATOM 23678 O O . GLY A 1 62 ? 1.058 22.896 -13.250 1.00 13.50 62 GLY A O 17
ATOM 23682 N N . LEU A 1 63 ? 1.931 24.650 -12.143 1.00 25.42 63 LEU A N 17
ATOM 23683 C CA . LEU A 1 63 ? 2.077 23.923 -10.886 1.00 13.41 63 LEU A CA 17
ATOM 23684 C C . LEU A 1 63 ? 1.144 24.489 -9.819 1.00 61.25 63 LEU A C 17
ATOM 23685 O O . LEU A 1 63 ? 0.721 23.777 -8.909 1.00 22.33 63 LEU A O 17
ATOM 23701 N N . VAL A 1 64 ? 0.826 25.774 -9.940 1.00 75.32 64 VAL A N 17
ATOM 23702 C CA . VAL A 1 64 ? -0.060 26.434 -8.989 1.00 1.52 64 VAL A CA 17
ATOM 23703 C C . VAL A 1 64 ? -1.347 26.895 -9.664 1.00 43.22 64 VAL A C 17
ATOM 23704 O O . VAL A 1 64 ? -1.317 27.686 -10.608 1.00 2.03 64 VAL A O 17
ATOM 23717 N N . HIS A 1 65 ? -2.477 26.396 -9.175 1.00 32.34 65 HIS A N 17
ATOM 23718 C CA . HIS A 1 65 ? -3.776 26.757 -9.730 1.00 55.13 65 HIS A CA 17
ATOM 23719 C C . HIS A 1 65 ? -4.305 28.036 -9.088 1.00 52.12 65 HIS A C 17
ATOM 23720 O O . HIS A 1 65 ? -5.434 28.452 -9.348 1.00 55.30 65 HIS A O 17
ATOM 23734 N N . PHE A 1 66 ? -3.482 28.655 -8.248 1.00 71.22 66 PHE A N 17
ATOM 23735 C CA . PHE A 1 66 ? -3.868 29.885 -7.567 1.00 44.55 66 PHE A CA 17
ATOM 23736 C C . PHE A 1 66 ? -4.279 30.957 -8.573 1.00 10.12 66 PHE A C 17
ATOM 23737 O O . PHE A 1 66 ? -3.945 30.875 -9.754 1.00 63.11 66 PHE A O 17
ATOM 23754 N N . GLU A 1 67 ? -5.007 31.961 -8.094 1.00 0.12 67 GLU A N 17
ATOM 23755 C CA . GLU A 1 67 ? -5.465 33.048 -8.951 1.00 13.21 67 GLU A CA 17
ATOM 23756 C C . GLU A 1 67 ? -4.800 34.365 -8.562 1.00 43.12 67 GLU A C 17
ATOM 23757 O O . GLU A 1 67 ? -4.308 34.519 -7.445 1.00 61.30 67 GLU A O 17
ATOM 23769 N N . GLY A 1 68 ? -4.788 35.313 -9.494 1.00 41.43 68 GLY A N 17
ATOM 23770 C CA . GLY A 1 68 ? -4.180 36.605 -9.231 1.00 61.42 68 GLY A CA 17
ATOM 23771 C C . GLY A 1 68 ? -2.686 36.605 -9.489 1.00 11.31 68 GLY A C 17
ATOM 23772 O O . GLY A 1 68 ? -2.046 35.555 -9.465 1.00 23.03 68 GLY A O 17
ATOM 23776 N N . GLU A 1 69 ? -2.131 37.787 -9.738 1.00 4.21 69 GLU A N 17
ATOM 23777 C CA . GLU A 1 69 ? -0.703 37.919 -10.004 1.00 21.52 69 GLU A CA 17
ATOM 23778 C C . GLU A 1 69 ? 0.098 37.876 -8.706 1.00 4.52 69 GLU A C 17
ATOM 23779 O O . GLU A 1 69 ? 1.311 37.669 -8.719 1.00 43.04 69 GLU A O 17
ATOM 23791 N N . MET A 1 70 ? -0.589 38.076 -7.586 1.00 73.41 70 MET A N 17
ATOM 23792 C CA . MET A 1 70 ? 0.058 38.060 -6.279 1.00 72.23 70 MET A CA 17
ATOM 23793 C C . MET A 1 70 ? -0.969 37.872 -5.167 1.00 24.34 70 MET A C 17
ATOM 23794 O O . MET A 1 70 ? -2.171 38.030 -5.384 1.00 3.33 70 MET A O 17
ATOM 23808 N N . LEU A 1 71 ? -0.488 37.533 -3.976 1.00 22.44 71 LEU A N 17
ATOM 23809 C CA . LEU A 1 71 ? -1.364 37.322 -2.828 1.00 50.54 71 LEU A CA 17
ATOM 23810 C C . LEU A 1 71 ? -0.909 38.157 -1.636 1.00 11.34 71 LEU A C 17
ATOM 23811 O O . LEU A 1 71 ? 0.223 38.028 -1.171 1.00 24.32 71 LEU A O 17
ATOM 23827 N N . TRP A 1 72 ? -1.799 39.011 -1.144 1.00 54.43 72 TRP A N 17
ATOM 23828 C CA . TRP A 1 72 ? -1.490 39.866 -0.004 1.00 2.04 72 TRP A CA 17
ATOM 23829 C C . TRP A 1 72 ? -1.861 39.181 1.307 1.00 74.22 72 TRP A C 17
ATOM 23830 O O . TRP A 1 72 ? -3.024 38.847 1.534 1.00 1.21 72 TRP A O 17
ATOM 23851 N N . GLN A 1 73 ? -0.867 38.974 2.164 1.00 12.44 73 GLN A N 17
ATOM 23852 C CA . GLN A 1 73 ? -1.092 38.328 3.452 1.00 23.00 73 GLN A CA 17
ATOM 23853 C C . GLN A 1 73 ? -2.233 39.001 4.207 1.00 30.13 73 GLN A C 17
ATOM 23854 O O . GLN A 1 73 ? -2.249 40.220 4.371 1.00 40.14 73 GLN A O 17
ATOM 23868 N N . GLY A 1 74 ? -3.188 38.197 4.666 1.00 2.11 74 GLY A N 17
ATOM 23869 C CA . GLY A 1 74 ? -4.320 38.733 5.398 1.00 14.13 74 GLY A CA 17
ATOM 23870 C C . GLY A 1 74 ? -5.472 39.111 4.489 1.00 55.04 74 GLY A C 17
ATOM 23871 O O . GLY A 1 74 ? -6.566 39.426 4.957 1.00 14.34 74 GLY A O 17
ATOM 23875 N N . LYS A 1 75 ? -5.228 39.081 3.183 1.00 44.50 75 LYS A N 17
ATOM 23876 C CA . LYS A 1 75 ? -6.252 39.424 2.204 1.00 74.21 75 LYS A CA 17
ATOM 23877 C C . LYS A 1 75 ? -6.487 38.269 1.235 1.00 20.04 75 LYS A C 17
ATOM 23878 O O . LYS A 1 75 ? -7.620 37.826 1.046 1.00 41.14 75 LYS A O 17
ATOM 23897 N N . ASP A 1 76 ? -5.410 37.785 0.627 1.00 42.21 76 ASP A N 17
ATOM 23898 C CA . ASP A 1 76 ? -5.498 36.680 -0.320 1.00 74.31 76 ASP A CA 17
ATOM 23899 C C . ASP A 1 76 ? -5.232 35.347 0.374 1.00 53.34 76 ASP A C 17
ATOM 23900 O O . ASP A 1 76 ? -5.003 34.330 -0.281 1.00 50.21 76 ASP A O 17
ATOM 23909 N N . ASP A 1 77 ? -5.263 35.361 1.702 1.00 54.15 77 ASP A N 17
ATOM 23910 C CA . ASP A 1 77 ? -5.026 34.154 2.484 1.00 24.05 77 ASP A CA 17
ATOM 23911 C C . ASP A 1 77 ? -5.994 33.046 2.083 1.00 53.12 77 ASP A C 17
ATOM 23912 O O . ASP A 1 77 ? -5.697 31.861 2.237 1.00 13.04 77 ASP A O 17
ATOM 23921 N N . HIS A 1 78 ? -7.155 33.440 1.567 1.00 23.33 78 HIS A N 17
ATOM 23922 C CA . HIS A 1 78 ? -8.168 32.480 1.144 1.00 61.33 78 HIS A CA 17
ATOM 23923 C C . HIS A 1 78 ? -7.698 31.698 -0.079 1.00 62.41 78 HIS A C 17
ATOM 23924 O O . HIS A 1 78 ? -8.203 30.612 -0.366 1.00 43.24 78 HIS A O 17
ATOM 23938 N N . VAL A 1 79 ? -6.728 32.257 -0.797 1.00 35.24 79 VAL A N 17
ATOM 23939 C CA . VAL A 1 79 ? -6.190 31.612 -1.988 1.00 71.12 79 VAL A CA 17
ATOM 23940 C C . VAL A 1 79 ? -5.692 30.206 -1.674 1.00 64.34 79 VAL A C 17
ATOM 23941 O O . VAL A 1 79 ? -4.737 30.028 -0.918 1.00 2.21 79 VAL A O 17
ATOM 23954 N N . VAL A 1 80 ? -6.344 29.208 -2.261 1.00 75.44 80 VAL A N 17
ATOM 23955 C CA . VAL A 1 80 ? -5.967 27.816 -2.046 1.00 61.11 80 VAL A CA 17
ATOM 23956 C C . VAL A 1 80 ? -4.981 27.343 -3.108 1.00 41.35 80 VAL A C 17
ATOM 23957 O O . VAL A 1 80 ? -5.297 27.326 -4.299 1.00 25.24 80 VAL A O 17
ATOM 23970 N N . ILE A 1 81 ? -3.786 26.960 -2.670 1.00 53.55 81 ILE A N 17
ATOM 23971 C CA . ILE A 1 81 ? -2.754 26.486 -3.584 1.00 34.10 81 ILE A CA 17
ATOM 23972 C C . ILE A 1 81 ? -2.725 24.962 -3.637 1.00 14.23 81 ILE A C 17
ATOM 23973 O O . ILE A 1 81 ? -2.318 24.304 -2.679 1.00 61.30 81 ILE A O 17
ATOM 23989 N N . THR A 1 82 ? -3.159 24.406 -4.764 1.00 30.02 82 THR A N 17
ATOM 23990 C CA . THR A 1 82 ? -3.182 22.960 -4.943 1.00 33.23 82 THR A CA 17
ATOM 23991 C C . THR A 1 82 ? -2.038 22.498 -5.838 1.00 53.01 82 THR A C 17
ATOM 23992 O O . THR A 1 82 ? -2.018 22.787 -7.035 1.00 62.03 82 THR A O 17
ATOM 24003 N N . LEU A 1 83 ? -1.088 21.779 -5.252 1.00 22.23 83 LEU A N 17
ATOM 24004 C CA . LEU A 1 83 ? 0.061 21.276 -5.997 1.00 73.44 83 LEU A CA 17
ATOM 24005 C C . LEU A 1 83 ? -0.386 20.561 -7.269 1.00 12.31 83 LEU A C 17
ATOM 24006 O O . LEU A 1 83 ? -0.885 19.436 -7.219 1.00 63.02 83 LEU A O 17
ATOM 24022 N N . LEU A 1 84 ? -0.203 21.221 -8.407 1.00 63.13 84 LEU A N 17
ATOM 24023 C CA . LEU A 1 84 ? -0.585 20.648 -9.693 1.00 43.35 84 LEU A CA 17
ATOM 24024 C C . LEU A 1 84 ? 0.619 20.021 -10.389 1.00 71.13 84 LEU A C 17
ATOM 24025 O O . LEU A 1 84 ? 1.314 20.680 -11.161 1.00 43.31 84 LEU A O 17
ATOM 24041 N N . GLU A 1 85 ? 0.857 18.743 -10.112 1.00 33.32 85 GLU A N 17
ATOM 24042 C CA . GLU A 1 85 ? 1.976 18.027 -10.713 1.00 33.42 85 GLU A CA 17
ATOM 24043 C C . GLU A 1 85 ? 1.491 16.786 -11.457 1.00 71.12 85 GLU A C 17
ATOM 24044 O O . GLU A 1 85 ? 0.595 16.865 -12.297 1.00 33.44 85 GLU A O 17
ATOM 24056 N N . GLY A 1 1 ? -2.004 -1.215 1.096 1.00 53.11 1 GLY A N 18
ATOM 24057 C CA . GLY A 1 1 ? -0.782 -1.367 0.328 1.00 31.03 1 GLY A CA 18
ATOM 24058 C C . GLY A 1 1 ? -1.032 -1.359 -1.167 1.00 4.22 1 GLY A C 18
ATOM 24059 O O . GLY A 1 1 ? -1.501 -2.347 -1.730 1.00 23.41 1 GLY A O 18
ATOM 24063 N N . ALA A 1 2 ? -0.719 -0.239 -1.811 1.00 61.42 2 ALA A N 18
ATOM 24064 C CA . ALA A 1 2 ? -0.912 -0.107 -3.250 1.00 3.21 2 ALA A CA 18
ATOM 24065 C C . ALA A 1 2 ? -0.107 1.063 -3.806 1.00 60.12 2 ALA A C 18
ATOM 24066 O O . ALA A 1 2 ? 0.721 1.646 -3.108 1.00 3.44 2 ALA A O 18
ATOM 24073 N N . MET A 1 3 ? -0.356 1.400 -5.067 1.00 62.45 3 MET A N 18
ATOM 24074 C CA . MET A 1 3 ? 0.346 2.501 -5.717 1.00 22.32 3 MET A CA 18
ATOM 24075 C C . MET A 1 3 ? 0.037 3.825 -5.026 1.00 54.24 3 MET A C 18
ATOM 24076 O O . MET A 1 3 ? -0.897 3.917 -4.229 1.00 45.14 3 MET A O 18
ATOM 24090 N N . ALA A 1 4 ? 0.826 4.848 -5.338 1.00 13.33 4 ALA A N 18
ATOM 24091 C CA . ALA A 1 4 ? 0.634 6.168 -4.748 1.00 62.44 4 ALA A CA 18
ATOM 24092 C C . ALA A 1 4 ? 0.383 7.218 -5.825 1.00 12.44 4 ALA A C 18
ATOM 24093 O O . ALA A 1 4 ? 0.171 6.887 -6.991 1.00 44.23 4 ALA A O 18
ATOM 24100 N N . ARG A 1 5 ? 0.407 8.486 -5.425 1.00 33.42 5 ARG A N 18
ATOM 24101 C CA . ARG A 1 5 ? 0.179 9.585 -6.355 1.00 63.33 5 ARG A CA 18
ATOM 24102 C C . ARG A 1 5 ? 1.494 10.063 -6.964 1.00 24.50 5 ARG A C 18
ATOM 24103 O O . ARG A 1 5 ? 1.544 10.457 -8.129 1.00 14.14 5 ARG A O 18
ATOM 24124 N N . ALA A 1 6 ? 2.558 10.024 -6.167 1.00 54.44 6 ALA A N 18
ATOM 24125 C CA . ALA A 1 6 ? 3.873 10.452 -6.628 1.00 31.21 6 ALA A CA 18
ATOM 24126 C C . ALA A 1 6 ? 3.807 11.833 -7.271 1.00 4.14 6 ALA A C 18
ATOM 24127 O O . ALA A 1 6 ? 4.575 12.140 -8.182 1.00 72.12 6 ALA A O 18
ATOM 24134 N N . GLU A 1 7 ? 2.886 12.662 -6.790 1.00 34.53 7 GLU A N 18
ATOM 24135 C CA . GLU A 1 7 ? 2.720 14.010 -7.320 1.00 21.23 7 GLU A CA 18
ATOM 24136 C C . GLU A 1 7 ? 4.047 14.764 -7.312 1.00 14.10 7 GLU A C 18
ATOM 24137 O O . GLU A 1 7 ? 4.349 15.517 -8.237 1.00 12.31 7 GLU A O 18
ATOM 24149 N N . GLU A 1 8 ? 4.833 14.556 -6.261 1.00 21.43 8 GLU A N 18
ATOM 24150 C CA . GLU A 1 8 ? 6.126 15.217 -6.132 1.00 23.10 8 GLU A CA 18
ATOM 24151 C C . GLU A 1 8 ? 7.170 14.549 -7.022 1.00 62.32 8 GLU A C 18
ATOM 24152 O O . GLU A 1 8 ? 8.174 15.161 -7.388 1.00 22.01 8 GLU A O 18
ATOM 24164 N N . HIS A 1 9 ? 6.926 13.288 -7.367 1.00 51.40 9 HIS A N 18
ATOM 24165 C CA . HIS A 1 9 ? 7.844 12.536 -8.214 1.00 62.15 9 HIS A CA 18
ATOM 24166 C C . HIS A 1 9 ? 7.604 12.849 -9.688 1.00 40.52 9 HIS A C 18
ATOM 24167 O O . HIS A 1 9 ? 8.241 12.269 -10.568 1.00 3.33 9 HIS A O 18
ATOM 24181 N N . ILE A 1 10 ? 6.681 13.769 -9.950 1.00 3.03 10 ILE A N 18
ATOM 24182 C CA . ILE A 1 10 ? 6.358 14.159 -11.316 1.00 51.04 10 ILE A CA 18
ATOM 24183 C C . ILE A 1 10 ? 7.393 15.133 -11.869 1.00 54.15 10 ILE A C 18
ATOM 24184 O O . ILE A 1 10 ? 8.039 14.860 -12.881 1.00 41.11 10 ILE A O 18
ATOM 24200 N N . TYR A 1 11 ? 7.545 16.269 -11.198 1.00 43.24 11 TYR A N 18
ATOM 24201 C CA . TYR A 1 11 ? 8.501 17.285 -11.623 1.00 24.02 11 TYR A CA 18
ATOM 24202 C C . TYR A 1 11 ? 9.582 17.492 -10.566 1.00 30.53 11 TYR A C 18
ATOM 24203 O O . TYR A 1 11 ? 9.287 17.824 -9.418 1.00 4.43 11 TYR A O 18
ATOM 24221 N N . ARG A 1 12 ? 10.835 17.292 -10.963 1.00 35.03 12 ARG A N 18
ATOM 24222 C CA . ARG A 1 12 ? 11.960 17.455 -10.051 1.00 2.33 12 ARG A CA 18
ATOM 24223 C C . ARG A 1 12 ? 12.157 18.924 -9.688 1.00 11.34 12 ARG A C 18
ATOM 24224 O O . ARG A 1 12 ? 12.382 19.261 -8.526 1.00 20.03 12 ARG A O 18
ATOM 24245 N N . GLU A 1 13 ? 12.071 19.793 -10.690 1.00 53.11 13 GLU A N 18
ATOM 24246 C CA . GLU A 1 13 ? 12.241 21.225 -10.475 1.00 52.45 13 GLU A CA 18
ATOM 24247 C C . GLU A 1 13 ? 11.219 21.750 -9.470 1.00 64.04 13 GLU A C 18
ATOM 24248 O O . GLU A 1 13 ? 11.549 22.553 -8.596 1.00 72.55 13 GLU A O 18
ATOM 24260 N N . ILE A 1 14 ? 9.979 21.291 -9.602 1.00 3.30 14 ILE A N 18
ATOM 24261 C CA . ILE A 1 14 ? 8.910 21.713 -8.706 1.00 1.52 14 ILE A CA 18
ATOM 24262 C C . ILE A 1 14 ? 9.258 21.408 -7.253 1.00 11.02 14 ILE A C 18
ATOM 24263 O O . ILE A 1 14 ? 8.689 21.993 -6.332 1.00 32.12 14 ILE A O 18
ATOM 24279 N N . MET A 1 15 ? 10.198 20.489 -7.056 1.00 13.23 15 MET A N 18
ATOM 24280 C CA . MET A 1 15 ? 10.624 20.108 -5.714 1.00 50.31 15 MET A CA 18
ATOM 24281 C C . MET A 1 15 ? 10.982 21.339 -4.888 1.00 3.25 15 MET A C 18
ATOM 24282 O O . MET A 1 15 ? 10.913 21.314 -3.659 1.00 63.03 15 MET A O 18
ATOM 24296 N N . GLU A 1 16 ? 11.365 22.414 -5.570 1.00 0.01 16 GLU A N 18
ATOM 24297 C CA . GLU A 1 16 ? 11.735 23.654 -4.897 1.00 21.52 16 GLU A CA 18
ATOM 24298 C C . GLU A 1 16 ? 10.624 24.116 -3.959 1.00 53.10 16 GLU A C 18
ATOM 24299 O O . GLU A 1 16 ? 10.841 24.291 -2.759 1.00 73.51 16 GLU A O 18
ATOM 24311 N N . LEU A 1 17 ? 9.433 24.314 -4.514 1.00 63.34 17 LEU A N 18
ATOM 24312 C CA . LEU A 1 17 ? 8.287 24.757 -3.729 1.00 34.30 17 LEU A CA 18
ATOM 24313 C C . LEU A 1 17 ? 7.608 23.576 -3.042 1.00 61.10 17 LEU A C 18
ATOM 24314 O O . LEU A 1 17 ? 7.284 23.638 -1.856 1.00 33.05 17 LEU A O 18
ATOM 24330 N N . CYS A 1 18 ? 7.399 22.501 -3.794 1.00 53.33 18 CYS A N 18
ATOM 24331 C CA . CYS A 1 18 ? 6.760 21.305 -3.257 1.00 61.24 18 CYS A CA 18
ATOM 24332 C C . CYS A 1 18 ? 7.389 20.903 -1.927 1.00 51.22 18 CYS A C 18
ATOM 24333 O O . CYS A 1 18 ? 6.697 20.461 -1.010 1.00 0.33 18 CYS A O 18
ATOM 24341 N N . PHE A 1 19 ? 8.705 21.058 -1.830 1.00 42.13 19 PHE A N 18
ATOM 24342 C CA . PHE A 1 19 ? 9.428 20.709 -0.613 1.00 45.11 19 PHE A CA 18
ATOM 24343 C C . PHE A 1 19 ? 8.820 21.406 0.600 1.00 13.21 19 PHE A C 18
ATOM 24344 O O . PHE A 1 19 ? 8.664 20.805 1.663 1.00 64.41 19 PHE A O 18
ATOM 24361 N N . VAL A 1 20 ? 8.477 22.680 0.433 1.00 23.23 20 VAL A N 18
ATOM 24362 C CA . VAL A 1 20 ? 7.885 23.460 1.513 1.00 21.04 20 VAL A CA 18
ATOM 24363 C C . VAL A 1 20 ? 6.421 23.089 1.720 1.00 11.33 20 VAL A C 18
ATOM 24364 O O . VAL A 1 20 ? 5.946 23.005 2.853 1.00 32.41 20 VAL A O 18
ATOM 24377 N N . ILE A 1 21 ? 5.711 22.869 0.619 1.00 31.10 21 ILE A N 18
ATOM 24378 C CA . ILE A 1 21 ? 4.301 22.505 0.680 1.00 54.41 21 ILE A CA 18
ATOM 24379 C C . ILE A 1 21 ? 4.110 21.154 1.361 1.00 41.33 21 ILE A C 18
ATOM 24380 O O . ILE A 1 21 ? 3.096 20.916 2.017 1.00 70.12 21 ILE A O 18
ATOM 24396 N N . ARG A 1 22 ? 5.093 20.274 1.202 1.00 73.15 22 ARG A N 18
ATOM 24397 C CA . ARG A 1 22 ? 5.034 18.946 1.801 1.00 12.44 22 ARG A CA 18
ATOM 24398 C C . ARG A 1 22 ? 5.151 19.031 3.320 1.00 33.55 22 ARG A C 18
ATOM 24399 O O . ARG A 1 22 ? 4.627 18.182 4.043 1.00 63.51 22 ARG A O 18
ATOM 24420 N N . THR A 1 23 ? 5.842 20.060 3.800 1.00 52.34 23 THR A N 18
ATOM 24421 C CA . THR A 1 23 ? 6.029 20.255 5.232 1.00 63.22 23 THR A CA 18
ATOM 24422 C C . THR A 1 23 ? 4.720 20.639 5.911 1.00 54.25 23 THR A C 18
ATOM 24423 O O . THR A 1 23 ? 4.547 20.430 7.111 1.00 62.01 23 THR A O 18
ATOM 24434 N N . MET A 1 24 ? 3.799 21.202 5.134 1.00 21.24 24 MET A N 18
ATOM 24435 C CA . MET A 1 24 ? 2.503 21.614 5.662 1.00 63.53 24 MET A CA 18
ATOM 24436 C C . MET A 1 24 ? 1.475 20.498 5.509 1.00 33.50 24 MET A C 18
ATOM 24437 O O . MET A 1 24 ? 0.838 20.091 6.480 1.00 32.22 24 MET A O 18
ATOM 24451 N N . ALA A 1 25 ? 1.318 20.007 4.284 1.00 52.11 25 ALA A N 18
ATOM 24452 C CA . ALA A 1 25 ? 0.368 18.937 4.005 1.00 12.22 25 ALA A CA 18
ATOM 24453 C C . ALA A 1 25 ? 0.974 17.572 4.311 1.00 33.31 25 ALA A C 18
ATOM 24454 O O . ALA A 1 25 ? 2.181 17.451 4.522 1.00 74.35 25 ALA A O 18
ATOM 24461 N N . ARG A 1 26 ? 0.129 16.546 4.335 1.00 55.33 26 ARG A N 18
ATOM 24462 C CA . ARG A 1 26 ? 0.581 15.189 4.617 1.00 41.50 26 ARG A CA 18
ATOM 24463 C C . ARG A 1 26 ? 0.403 14.292 3.396 1.00 44.03 26 ARG A C 18
ATOM 24464 O O . ARG A 1 26 ? -0.382 13.344 3.418 1.00 71.11 26 ARG A O 18
ATOM 24485 N N . HIS A 1 27 ? 1.138 14.598 2.331 1.00 50.01 27 HIS A N 18
ATOM 24486 C CA . HIS A 1 27 ? 1.062 13.819 1.100 1.00 13.11 27 HIS A CA 18
ATOM 24487 C C . HIS A 1 27 ? 1.308 12.339 1.378 1.00 52.25 27 HIS A C 18
ATOM 24488 O O . HIS A 1 27 ? 0.879 11.475 0.613 1.00 33.21 27 HIS A O 18
ATOM 24502 N N . ARG A 1 28 ? 2.001 12.055 2.475 1.00 44.20 28 ARG A N 18
ATOM 24503 C CA . ARG A 1 28 ? 2.306 10.680 2.852 1.00 41.22 28 ARG A CA 18
ATOM 24504 C C . ARG A 1 28 ? 1.048 9.818 2.826 1.00 34.20 28 ARG A C 18
ATOM 24505 O O . ARG A 1 28 ? 1.087 8.656 2.419 1.00 2.54 28 ARG A O 18
ATOM 24526 N N . ARG A 1 29 ? -0.067 10.394 3.263 1.00 33.04 29 ARG A N 18
ATOM 24527 C CA . ARG A 1 29 ? -1.337 9.678 3.292 1.00 21.21 29 ARG A CA 18
ATOM 24528 C C . ARG A 1 29 ? -2.425 10.471 2.574 1.00 20.03 29 ARG A C 18
ATOM 24529 O O . ARG A 1 29 ? -3.569 10.026 2.475 1.00 25.13 29 ARG A O 18
ATOM 24550 N N . ASP A 1 30 ? -2.061 11.647 2.076 1.00 1.42 30 ASP A N 18
ATOM 24551 C CA . ASP A 1 30 ? -3.005 12.503 1.367 1.00 35.30 30 ASP A CA 18
ATOM 24552 C C . ASP A 1 30 ? -2.727 12.493 -0.133 1.00 11.22 30 ASP A C 18
ATOM 24553 O O . ASP A 1 30 ? -3.534 12.973 -0.927 1.00 75.14 30 ASP A O 18
ATOM 24562 N N . GLY A 1 31 ? -1.577 11.944 -0.513 1.00 12.01 31 GLY A N 18
ATOM 24563 C CA . GLY A 1 31 ? -1.212 11.883 -1.916 1.00 51.51 31 GLY A CA 18
ATOM 24564 C C . GLY A 1 31 ? -0.838 13.241 -2.477 1.00 3.12 31 GLY A C 18
ATOM 24565 O O . GLY A 1 31 ? 0.343 13.565 -2.605 1.00 24.45 31 GLY A O 18
ATOM 24569 N N . LYS A 1 32 ? -1.846 14.038 -2.815 1.00 5.34 32 LYS A N 18
ATOM 24570 C CA . LYS A 1 32 ? -1.618 15.369 -3.366 1.00 24.14 32 LYS A CA 18
ATOM 24571 C C . LYS A 1 32 ? -1.371 16.383 -2.254 1.00 4.35 32 LYS A C 18
ATOM 24572 O O . LYS A 1 32 ? -1.839 16.210 -1.128 1.00 2.32 32 LYS A O 18
ATOM 24591 N N . ILE A 1 33 ? -0.634 17.441 -2.577 1.00 14.23 33 ILE A N 18
ATOM 24592 C CA . ILE A 1 33 ? -0.328 18.484 -1.605 1.00 74.13 33 ILE A CA 18
ATOM 24593 C C . ILE A 1 33 ? -1.077 19.773 -1.928 1.00 62.31 33 ILE A C 18
ATOM 24594 O O . ILE A 1 33 ? -1.069 20.237 -3.068 1.00 5.34 33 ILE A O 18
ATOM 24610 N N . GLN A 1 34 ? -1.721 20.346 -0.917 1.00 31.45 34 GLN A N 18
ATOM 24611 C CA . GLN A 1 34 ? -2.474 21.582 -1.093 1.00 5.00 34 GLN A CA 18
ATOM 24612 C C . GLN A 1 34 ? -2.412 22.441 0.166 1.00 41.13 34 GLN A C 18
ATOM 24613 O O . GLN A 1 34 ? -2.498 21.931 1.283 1.00 53.02 34 GLN A O 18
ATOM 24627 N N . VAL A 1 35 ? -2.262 23.748 -0.023 1.00 5.33 35 VAL A N 18
ATOM 24628 C CA . VAL A 1 35 ? -2.189 24.679 1.097 1.00 30.24 35 VAL A CA 18
ATOM 24629 C C . VAL A 1 35 ? -2.640 26.075 0.682 1.00 21.23 35 VAL A C 18
ATOM 24630 O O . VAL A 1 35 ? -2.544 26.449 -0.487 1.00 64.00 35 VAL A O 18
ATOM 24643 N N . THR A 1 36 ? -3.133 26.843 1.649 1.00 42.43 36 THR A N 18
ATOM 24644 C CA . THR A 1 36 ? -3.600 28.198 1.384 1.00 4.53 36 THR A CA 18
ATOM 24645 C C . THR A 1 36 ? -2.456 29.202 1.480 1.00 14.31 36 THR A C 18
ATOM 24646 O O . THR A 1 36 ? -1.458 28.959 2.159 1.00 74.11 36 THR A O 18
ATOM 24657 N N . PHE A 1 37 ? -2.608 30.332 0.797 1.00 72.00 37 PHE A N 18
ATOM 24658 C CA . PHE A 1 37 ? -1.588 31.373 0.805 1.00 5.41 37 PHE A CA 18
ATOM 24659 C C . PHE A 1 37 ? -1.196 31.740 2.234 1.00 53.33 37 PHE A C 18
ATOM 24660 O O . PHE A 1 37 ? -0.014 31.801 2.569 1.00 33.42 37 PHE A O 18
ATOM 24677 N N . GLY A 1 38 ? -2.199 31.985 3.071 1.00 14.44 38 GLY A N 18
ATOM 24678 C CA . GLY A 1 38 ? -1.941 32.344 4.454 1.00 42.14 38 GLY A CA 18
ATOM 24679 C C . GLY A 1 38 ? -1.008 31.367 5.141 1.00 11.04 38 GLY A C 18
ATOM 24680 O O . GLY A 1 38 ? -0.058 31.773 5.810 1.00 60.42 38 GLY A O 18
ATOM 24684 N N . GLU A 1 39 ? -1.281 30.076 4.979 1.00 50.24 39 GLU A N 18
ATOM 24685 C CA . GLU A 1 39 ? -0.460 29.039 5.592 1.00 44.21 39 GLU A CA 18
ATOM 24686 C C . GLU A 1 39 ? 0.944 29.031 4.992 1.00 34.20 39 GLU A C 18
ATOM 24687 O O . GLU A 1 39 ? 1.940 29.058 5.715 1.00 45.50 39 GLU A O 18
ATOM 24699 N N . LEU A 1 40 ? 1.013 28.992 3.666 1.00 22.20 40 LEU A N 18
ATOM 24700 C CA . LEU A 1 40 ? 2.294 28.979 2.967 1.00 13.22 40 LEU A CA 18
ATOM 24701 C C . LEU A 1 40 ? 3.167 30.149 3.410 1.00 62.32 40 LEU A C 18
ATOM 24702 O O . LEU A 1 40 ? 4.337 29.970 3.750 1.00 32.31 40 LEU A O 18
ATOM 24718 N N . PHE A 1 41 ? 2.591 31.346 3.405 1.00 52.14 41 PHE A N 18
ATOM 24719 C CA . PHE A 1 41 ? 3.316 32.545 3.807 1.00 42.52 41 PHE A CA 18
ATOM 24720 C C . PHE A 1 41 ? 3.800 32.431 5.249 1.00 31.54 41 PHE A C 18
ATOM 24721 O O . PHE A 1 41 ? 4.980 32.629 5.537 1.00 23.24 41 PHE A O 18
ATOM 24738 N N . ASP A 1 42 ? 2.879 32.110 6.152 1.00 62.33 42 ASP A N 18
ATOM 24739 C CA . ASP A 1 42 ? 3.210 31.968 7.565 1.00 64.52 42 ASP A CA 18
ATOM 24740 C C . ASP A 1 42 ? 4.295 30.913 7.765 1.00 12.44 42 ASP A C 18
ATOM 24741 O O . ASP A 1 42 ? 4.959 30.881 8.802 1.00 51.45 42 ASP A O 18
ATOM 24750 N N . ARG A 1 43 ? 4.467 30.052 6.768 1.00 5.30 43 ARG A N 18
ATOM 24751 C CA . ARG A 1 43 ? 5.469 28.995 6.836 1.00 4.41 43 ARG A CA 18
ATOM 24752 C C . ARG A 1 43 ? 6.781 29.448 6.200 1.00 33.41 43 ARG A C 18
ATOM 24753 O O . ARG A 1 43 ? 7.863 29.066 6.646 1.00 31.04 43 ARG A O 18
ATOM 24774 N N . TYR A 1 44 ? 6.676 30.262 5.156 1.00 73.21 44 TYR A N 18
ATOM 24775 C CA . TYR A 1 44 ? 7.853 30.764 4.457 1.00 73.43 44 TYR A CA 18
ATOM 24776 C C . TYR A 1 44 ? 8.497 31.911 5.229 1.00 51.25 44 TYR A C 18
ATOM 24777 O O . TYR A 1 44 ? 9.702 32.144 5.127 1.00 15.04 44 TYR A O 18
ATOM 24795 N N . VAL A 1 45 ? 7.685 32.626 6.001 1.00 33.41 45 VAL A N 18
ATOM 24796 C CA . VAL A 1 45 ? 8.174 33.748 6.793 1.00 52.24 45 VAL A CA 18
ATOM 24797 C C . VAL A 1 45 ? 9.305 33.316 7.719 1.00 33.01 45 VAL A C 18
ATOM 24798 O O . VAL A 1 45 ? 10.170 34.116 8.074 1.00 43.21 45 VAL A O 18
ATOM 24811 N N . ARG A 1 46 ? 9.291 32.045 8.107 1.00 1.04 46 ARG A N 18
ATOM 24812 C CA . ARG A 1 46 ? 10.316 31.506 8.994 1.00 75.03 46 ARG A CA 18
ATOM 24813 C C . ARG A 1 46 ? 11.483 30.938 8.193 1.00 64.13 46 ARG A C 18
ATOM 24814 O O . ARG A 1 46 ? 12.353 30.260 8.741 1.00 45.52 46 ARG A O 18
ATOM 24835 N N . ILE A 1 47 ? 11.495 31.218 6.894 1.00 42.21 47 ILE A N 18
ATOM 24836 C CA . ILE A 1 47 ? 12.556 30.736 6.018 1.00 31.34 47 ILE A CA 18
ATOM 24837 C C . ILE A 1 47 ? 13.098 31.859 5.141 1.00 2.02 47 ILE A C 18
ATOM 24838 O O . ILE A 1 47 ? 14.219 32.327 5.337 1.00 5.43 47 ILE A O 18
ATOM 24854 N N . SER A 1 48 ? 12.294 32.288 4.174 1.00 53.00 48 SER A N 18
ATOM 24855 C CA . SER A 1 48 ? 12.693 33.356 3.265 1.00 62.33 48 SER A CA 18
ATOM 24856 C C . SER A 1 48 ? 11.656 34.474 3.251 1.00 12.31 48 SER A C 18
ATOM 24857 O O . SER A 1 48 ? 11.995 35.649 3.106 1.00 21.12 48 SER A O 18
ATOM 24865 N N . ASP A 1 49 ? 10.390 34.100 3.403 1.00 2.50 49 ASP A N 18
ATOM 24866 C CA . ASP A 1 49 ? 9.302 35.071 3.410 1.00 52.05 49 ASP A CA 18
ATOM 24867 C C . ASP A 1 49 ? 9.110 35.682 2.025 1.00 71.32 49 ASP A C 18
ATOM 24868 O O . ASP A 1 49 ? 9.307 36.881 1.830 1.00 12.45 49 ASP A O 18
ATOM 24877 N N . LYS A 1 50 ? 8.726 34.848 1.064 1.00 35.12 50 LYS A N 18
ATOM 24878 C CA . LYS A 1 50 ? 8.507 35.304 -0.303 1.00 54.22 50 LYS A CA 18
ATOM 24879 C C . LYS A 1 50 ? 7.939 34.182 -1.167 1.00 10.22 50 LYS A C 18
ATOM 24880 O O . LYS A 1 50 ? 8.249 34.082 -2.354 1.00 20.41 50 LYS A O 18
ATOM 24899 N N . VAL A 1 51 ? 7.105 33.341 -0.563 1.00 51.34 51 VAL A N 18
ATOM 24900 C CA . VAL A 1 51 ? 6.492 32.228 -1.278 1.00 52.12 51 VAL A CA 18
ATOM 24901 C C . VAL A 1 51 ? 5.777 32.710 -2.536 1.00 34.55 51 VAL A C 18
ATOM 24902 O O . VAL A 1 51 ? 5.920 32.122 -3.608 1.00 3.30 51 VAL A O 18
ATOM 24915 N N . VAL A 1 52 ? 5.005 33.783 -2.397 1.00 2.14 52 VAL A N 18
ATOM 24916 C CA . VAL A 1 52 ? 4.268 34.346 -3.522 1.00 30.52 52 VAL A CA 18
ATOM 24917 C C . VAL A 1 52 ? 5.199 34.658 -4.688 1.00 21.31 52 VAL A C 18
ATOM 24918 O O . VAL A 1 52 ? 4.818 34.533 -5.851 1.00 11.01 52 VAL A O 18
ATOM 24931 N N . GLY A 1 53 ? 6.424 35.064 -4.368 1.00 11.42 53 GLY A N 18
ATOM 24932 C CA . GLY A 1 53 ? 7.391 35.388 -5.400 1.00 25.01 53 GLY A CA 18
ATOM 24933 C C . GLY A 1 53 ? 7.883 34.160 -6.140 1.00 32.43 53 GLY A C 18
ATOM 24934 O O . GLY A 1 53 ? 8.170 34.221 -7.335 1.00 65.14 53 GLY A O 18
ATOM 24938 N N . ILE A 1 54 ? 7.981 33.042 -5.428 1.00 33.12 54 ILE A N 18
ATOM 24939 C CA . ILE A 1 54 ? 8.441 31.795 -6.025 1.00 24.52 54 ILE A CA 18
ATOM 24940 C C . ILE A 1 54 ? 7.343 31.147 -6.862 1.00 44.41 54 ILE A C 18
ATOM 24941 O O . ILE A 1 54 ? 7.617 30.517 -7.884 1.00 70.32 54 ILE A O 18
ATOM 24957 N N . LEU A 1 55 ? 6.100 31.309 -6.423 1.00 70.25 55 LEU A N 18
ATOM 24958 C CA . LEU A 1 55 ? 4.959 30.742 -7.133 1.00 74.04 55 LEU A CA 18
ATOM 24959 C C . LEU A 1 55 ? 4.987 31.131 -8.608 1.00 73.21 55 LEU A C 18
ATOM 24960 O O . LEU A 1 55 ? 4.525 30.380 -9.467 1.00 15.32 55 LEU A O 18
ATOM 24976 N N . MET A 1 56 ? 5.534 32.308 -8.894 1.00 60.40 56 MET A N 18
ATOM 24977 C CA . MET A 1 56 ? 5.626 32.794 -10.266 1.00 13.33 56 MET A CA 18
ATOM 24978 C C . MET A 1 56 ? 6.420 31.825 -11.135 1.00 23.34 56 MET A C 18
ATOM 24979 O O . MET A 1 56 ? 6.129 31.656 -12.319 1.00 35.33 56 MET A O 18
ATOM 24993 N N . ARG A 1 57 ? 7.425 31.191 -10.539 1.00 62.32 57 ARG A N 18
ATOM 24994 C CA . ARG A 1 57 ? 8.262 30.239 -11.260 1.00 4.31 57 ARG A CA 18
ATOM 24995 C C . ARG A 1 57 ? 7.510 28.936 -11.513 1.00 23.00 57 ARG A C 18
ATOM 24996 O O . ARG A 1 57 ? 7.395 28.486 -12.652 1.00 73.34 57 ARG A O 18
ATOM 25017 N N . ALA A 1 58 ? 7.001 28.335 -10.442 1.00 44.14 58 ALA A N 18
ATOM 25018 C CA . ALA A 1 58 ? 6.260 27.085 -10.548 1.00 75.14 58 ALA A CA 18
ATOM 25019 C C . ALA A 1 58 ? 5.081 27.225 -11.506 1.00 11.42 58 ALA A C 18
ATOM 25020 O O . ALA A 1 58 ? 4.718 26.277 -12.202 1.00 32.04 58 ALA A O 18
ATOM 25027 N N . ARG A 1 59 ? 4.487 28.414 -11.535 1.00 41.04 59 ARG A N 18
ATOM 25028 C CA . ARG A 1 59 ? 3.348 28.677 -12.406 1.00 50.53 59 ARG A CA 18
ATOM 25029 C C . ARG A 1 59 ? 3.749 28.569 -13.874 1.00 65.14 59 ARG A C 18
ATOM 25030 O O . ARG A 1 59 ? 2.926 28.250 -14.733 1.00 3.23 59 ARG A O 18
ATOM 25051 N N . LYS A 1 60 ? 5.020 28.836 -14.156 1.00 40.53 60 LYS A N 18
ATOM 25052 C CA . LYS A 1 60 ? 5.533 28.769 -15.520 1.00 35.54 60 LYS A CA 18
ATOM 25053 C C . LYS A 1 60 ? 5.186 27.431 -16.165 1.00 61.41 60 LYS A C 18
ATOM 25054 O O . LYS A 1 60 ? 4.952 27.354 -17.372 1.00 15.34 60 LYS A O 18
ATOM 25073 N N . HIS A 1 61 ? 5.154 26.378 -15.354 1.00 64.10 61 HIS A N 18
ATOM 25074 C CA . HIS A 1 61 ? 4.834 25.043 -15.846 1.00 62.24 61 HIS A CA 18
ATOM 25075 C C . HIS A 1 61 ? 3.514 24.550 -15.261 1.00 23.10 61 HIS A C 18
ATOM 25076 O O . HIS A 1 61 ? 3.336 23.356 -15.026 1.00 34.31 61 HIS A O 18
ATOM 25090 N N . GLY A 1 62 ? 2.592 25.479 -15.027 1.00 42.01 62 GLY A N 18
ATOM 25091 C CA . GLY A 1 62 ? 1.301 25.119 -14.470 1.00 43.43 62 GLY A CA 18
ATOM 25092 C C . GLY A 1 62 ? 1.425 24.293 -13.206 1.00 23.32 62 GLY A C 18
ATOM 25093 O O . GLY A 1 62 ? 1.069 23.114 -13.188 1.00 72.33 62 GLY A O 18
ATOM 25097 N N . LEU A 1 63 ? 1.933 24.910 -12.145 1.00 22.01 63 LEU A N 18
ATOM 25098 C CA . LEU A 1 63 ? 2.105 24.223 -10.870 1.00 23.05 63 LEU A CA 18
ATOM 25099 C C . LEU A 1 63 ? 1.182 24.809 -9.806 1.00 73.14 63 LEU A C 18
ATOM 25100 O O . LEU A 1 63 ? 0.801 24.126 -8.855 1.00 50.41 63 LEU A O 18
ATOM 25116 N N . VAL A 1 64 ? 0.823 26.078 -9.976 1.00 32.44 64 VAL A N 18
ATOM 25117 C CA . VAL A 1 64 ? -0.059 26.755 -9.033 1.00 32.13 64 VAL A CA 18
ATOM 25118 C C . VAL A 1 64 ? -1.363 27.173 -9.703 1.00 41.41 64 VAL A C 18
ATOM 25119 O O . VAL A 1 64 ? -1.361 27.953 -10.657 1.00 30.43 64 VAL A O 18
ATOM 25132 N N . HIS A 1 65 ? -2.476 26.651 -9.198 1.00 10.11 65 HIS A N 18
ATOM 25133 C CA . HIS A 1 65 ? -3.789 26.972 -9.747 1.00 63.53 65 HIS A CA 18
ATOM 25134 C C . HIS A 1 65 ? -4.344 28.246 -9.119 1.00 34.12 65 HIS A C 18
ATOM 25135 O O . HIS A 1 65 ? -5.485 28.631 -9.376 1.00 71.14 65 HIS A O 18
ATOM 25149 N N . PHE A 1 66 ? -3.531 28.896 -8.293 1.00 31.21 66 PHE A N 18
ATOM 25150 C CA . PHE A 1 66 ? -3.942 30.126 -7.626 1.00 71.21 66 PHE A CA 18
ATOM 25151 C C . PHE A 1 66 ? -4.426 31.159 -8.640 1.00 22.41 66 PHE A C 18
ATOM 25152 O O . PHE A 1 66 ? -4.127 31.062 -9.830 1.00 4.45 66 PHE A O 18
ATOM 25169 N N . GLU A 1 67 ? -5.176 32.145 -8.159 1.00 4.32 67 GLU A N 18
ATOM 25170 C CA . GLU A 1 67 ? -5.702 33.195 -9.023 1.00 40.03 67 GLU A CA 18
ATOM 25171 C C . GLU A 1 67 ? -5.066 34.542 -8.692 1.00 41.25 67 GLU A C 18
ATOM 25172 O O . GLU A 1 67 ? -4.538 34.740 -7.599 1.00 13.01 67 GLU A O 18
ATOM 25184 N N . GLY A 1 68 ? -5.120 35.466 -9.647 1.00 40.13 68 GLY A N 18
ATOM 25185 C CA . GLY A 1 68 ? -4.545 36.782 -9.439 1.00 54.32 68 GLY A CA 18
ATOM 25186 C C . GLY A 1 68 ? -3.052 36.811 -9.698 1.00 72.34 68 GLY A C 18
ATOM 25187 O O . GLY A 1 68 ? -2.387 35.777 -9.640 1.00 45.45 68 GLY A O 18
ATOM 25191 N N . GLU A 1 69 ? -2.525 37.997 -9.987 1.00 34.24 69 GLU A N 18
ATOM 25192 C CA . GLU A 1 69 ? -1.101 38.154 -10.258 1.00 74.23 69 GLU A CA 18
ATOM 25193 C C . GLU A 1 69 ? -0.296 38.140 -8.962 1.00 44.15 69 GLU A C 18
ATOM 25194 O O . GLU A 1 69 ? 0.919 37.945 -8.977 1.00 44.40 69 GLU A O 18
ATOM 25206 N N . MET A 1 70 ? -0.982 38.349 -7.844 1.00 22.13 70 MET A N 18
ATOM 25207 C CA . MET A 1 70 ? -0.330 38.360 -6.539 1.00 34.01 70 MET A CA 18
ATOM 25208 C C . MET A 1 70 ? -1.343 38.121 -5.424 1.00 32.43 70 MET A C 18
ATOM 25209 O O . MET A 1 70 ? -2.553 38.152 -5.653 1.00 31.43 70 MET A O 18
ATOM 25223 N N . LEU A 1 71 ? -0.842 37.882 -4.217 1.00 21.41 71 LEU A N 18
ATOM 25224 C CA . LEU A 1 71 ? -1.703 37.637 -3.065 1.00 74.44 71 LEU A CA 18
ATOM 25225 C C . LEU A 1 71 ? -1.294 38.510 -1.884 1.00 34.14 71 LEU A C 18
ATOM 25226 O O . LEU A 1 71 ? -0.156 38.449 -1.419 1.00 32.11 71 LEU A O 18
ATOM 25242 N N . TRP A 1 72 ? -2.230 39.320 -1.402 1.00 32.44 72 TRP A N 18
ATOM 25243 C CA . TRP A 1 72 ? -1.967 40.204 -0.272 1.00 14.01 72 TRP A CA 18
ATOM 25244 C C . TRP A 1 72 ? -2.316 39.522 1.046 1.00 21.32 72 TRP A C 18
ATOM 25245 O O . TRP A 1 72 ? -3.453 39.098 1.254 1.00 44.14 72 TRP A O 18
ATOM 25266 N N . GLN A 1 73 ? -1.331 39.419 1.933 1.00 13.11 73 GLN A N 18
ATOM 25267 C CA . GLN A 1 73 ? -1.536 38.787 3.231 1.00 2.22 73 GLN A CA 18
ATOM 25268 C C . GLN A 1 73 ? -2.743 39.388 3.945 1.00 64.42 73 GLN A C 18
ATOM 25269 O O . GLN A 1 73 ? -2.841 40.604 4.103 1.00 21.45 73 GLN A O 18
ATOM 25283 N N . GLY A 1 74 ? -3.660 38.526 4.373 1.00 20.33 74 GLY A N 18
ATOM 25284 C CA . GLY A 1 74 ? -4.848 38.990 5.065 1.00 55.04 74 GLY A CA 18
ATOM 25285 C C . GLY A 1 74 ? -5.993 39.285 4.116 1.00 40.35 74 GLY A C 18
ATOM 25286 O O . GLY A 1 74 ? -7.115 39.553 4.547 1.00 24.22 74 GLY A O 18
ATOM 25290 N N . LYS A 1 75 ? -5.711 39.239 2.818 1.00 24.20 75 LYS A N 18
ATOM 25291 C CA . LYS A 1 75 ? -6.724 39.504 1.804 1.00 71.31 75 LYS A CA 18
ATOM 25292 C C . LYS A 1 75 ? -6.876 38.313 0.862 1.00 4.50 75 LYS A C 18
ATOM 25293 O O . LYS A 1 75 ? -7.979 37.805 0.661 1.00 2.32 75 LYS A O 18
ATOM 25312 N N . ASP A 1 76 ? -5.761 37.873 0.289 1.00 51.24 76 ASP A N 18
ATOM 25313 C CA . ASP A 1 76 ? -5.770 36.741 -0.630 1.00 62.31 76 ASP A CA 18
ATOM 25314 C C . ASP A 1 76 ? -5.401 35.450 0.095 1.00 41.13 76 ASP A C 18
ATOM 25315 O O . ASP A 1 76 ? -5.097 34.437 -0.536 1.00 2.41 76 ASP A O 18
ATOM 25324 N N . ASP A 1 77 ? -5.429 35.494 1.422 1.00 2.51 77 ASP A N 18
ATOM 25325 C CA . ASP A 1 77 ? -5.097 34.329 2.233 1.00 33.22 77 ASP A CA 18
ATOM 25326 C C . ASP A 1 77 ? -6.032 33.165 1.919 1.00 21.23 77 ASP A C 18
ATOM 25327 O O . ASP A 1 77 ? -5.671 32.000 2.093 1.00 4.41 77 ASP A O 18
ATOM 25336 N N . HIS A 1 78 ? -7.236 33.487 1.457 1.00 1.10 78 HIS A N 18
ATOM 25337 C CA . HIS A 1 78 ? -8.223 32.468 1.119 1.00 32.03 78 HIS A CA 18
ATOM 25338 C C . HIS A 1 78 ? -7.795 31.685 -0.118 1.00 44.43 78 HIS A C 18
ATOM 25339 O O . HIS A 1 78 ? -8.261 30.570 -0.353 1.00 3.34 78 HIS A O 18
ATOM 25353 N N . VAL A 1 79 ? -6.904 32.278 -0.908 1.00 74.42 79 VAL A N 18
ATOM 25354 C CA . VAL A 1 79 ? -6.413 31.636 -2.122 1.00 3.03 79 VAL A CA 18
ATOM 25355 C C . VAL A 1 79 ? -5.818 30.266 -1.817 1.00 31.24 79 VAL A C 18
ATOM 25356 O O . VAL A 1 79 ? -4.807 30.156 -1.122 1.00 53.24 79 VAL A O 18
ATOM 25369 N N . VAL A 1 80 ? -6.452 29.222 -2.341 1.00 31.43 80 VAL A N 18
ATOM 25370 C CA . VAL A 1 80 ? -5.985 27.857 -2.126 1.00 52.11 80 VAL A CA 18
ATOM 25371 C C . VAL A 1 80 ? -5.008 27.433 -3.217 1.00 21.25 80 VAL A C 18
ATOM 25372 O O . VAL A 1 80 ? -5.341 27.445 -4.402 1.00 14.12 80 VAL A O 18
ATOM 25385 N N . ILE A 1 81 ? -3.801 27.057 -2.808 1.00 4.41 81 ILE A N 18
ATOM 25386 C CA . ILE A 1 81 ? -2.775 26.627 -3.750 1.00 52.54 81 ILE A CA 18
ATOM 25387 C C . ILE A 1 81 ? -2.681 25.106 -3.805 1.00 15.43 81 ILE A C 18
ATOM 25388 O O . ILE A 1 81 ? -2.219 24.467 -2.859 1.00 65.05 81 ILE A O 18
ATOM 25404 N N . THR A 1 82 ? -3.123 24.531 -4.919 1.00 43.12 82 THR A N 18
ATOM 25405 C CA . THR A 1 82 ? -3.088 23.085 -5.098 1.00 53.11 82 THR A CA 18
ATOM 25406 C C . THR A 1 82 ? -1.948 22.672 -6.021 1.00 44.42 82 THR A C 18
ATOM 25407 O O . THR A 1 82 ? -1.952 22.990 -7.211 1.00 75.34 82 THR A O 18
ATOM 25418 N N . LEU A 1 83 ? -0.971 21.963 -5.466 1.00 71.24 83 LEU A N 18
ATOM 25419 C CA . LEU A 1 83 ? 0.177 21.505 -6.241 1.00 3.21 83 LEU A CA 18
ATOM 25420 C C . LEU A 1 83 ? -0.271 20.835 -7.536 1.00 32.25 83 LEU A C 18
ATOM 25421 O O . LEU A 1 83 ? -0.761 19.704 -7.525 1.00 4.52 83 LEU A O 18
ATOM 25437 N N . LEU A 1 84 ? -0.099 21.537 -8.650 1.00 14.53 84 LEU A N 18
ATOM 25438 C CA . LEU A 1 84 ? -0.484 21.010 -9.954 1.00 73.31 84 LEU A CA 18
ATOM 25439 C C . LEU A 1 84 ? 0.711 20.376 -10.659 1.00 75.41 84 LEU A C 18
ATOM 25440 O O . LEU A 1 84 ? 1.373 21.016 -11.475 1.00 74.31 84 LEU A O 18
ATOM 25456 N N . GLU A 1 85 ? 0.978 19.113 -10.339 1.00 43.34 85 GLU A N 18
ATOM 25457 C CA . GLU A 1 85 ? 2.093 18.393 -10.944 1.00 33.21 85 GLU A CA 18
ATOM 25458 C C . GLU A 1 85 ? 1.592 17.219 -11.781 1.00 11.31 85 GLU A C 18
ATOM 25459 O O . GLU A 1 85 ? 1.272 17.376 -12.959 1.00 11.54 85 GLU A O 18
ATOM 25471 N N . GLY A 1 1 ? -4.207 4.225 -4.481 1.00 75.14 1 GLY A N 19
ATOM 25472 C CA . GLY A 1 1 ? -4.076 2.877 -5.003 1.00 10.01 1 GLY A CA 19
ATOM 25473 C C . GLY A 1 1 ? -2.990 2.765 -6.054 1.00 42.52 1 GLY A C 19
ATOM 25474 O O . GLY A 1 1 ? -2.430 3.772 -6.487 1.00 1.30 1 GLY A O 19
ATOM 25478 N N . ALA A 1 2 ? -2.690 1.538 -6.465 1.00 22.31 2 ALA A N 19
ATOM 25479 C CA . ALA A 1 2 ? -1.664 1.298 -7.472 1.00 44.41 2 ALA A CA 19
ATOM 25480 C C . ALA A 1 2 ? -0.275 1.614 -6.927 1.00 20.34 2 ALA A C 19
ATOM 25481 O O . ALA A 1 2 ? 0.486 0.710 -6.582 1.00 2.44 2 ALA A O 19
ATOM 25488 N N . MET A 1 3 ? 0.048 2.901 -6.852 1.00 63.42 3 MET A N 19
ATOM 25489 C CA . MET A 1 3 ? 1.346 3.334 -6.348 1.00 2.21 3 MET A CA 19
ATOM 25490 C C . MET A 1 3 ? 1.297 4.793 -5.904 1.00 64.13 3 MET A C 19
ATOM 25491 O O . MET A 1 3 ? 2.027 5.635 -6.427 1.00 75.03 3 MET A O 19
ATOM 25505 N N . ALA A 1 4 ? 0.433 5.084 -4.937 1.00 43.14 4 ALA A N 19
ATOM 25506 C CA . ALA A 1 4 ? 0.291 6.441 -4.423 1.00 23.50 4 ALA A CA 19
ATOM 25507 C C . ALA A 1 4 ? 0.060 7.436 -5.555 1.00 60.41 4 ALA A C 19
ATOM 25508 O O . ALA A 1 4 ? -0.174 7.045 -6.699 1.00 11.40 4 ALA A O 19
ATOM 25515 N N . ARG A 1 5 ? 0.126 8.722 -5.229 1.00 5.24 5 ARG A N 19
ATOM 25516 C CA . ARG A 1 5 ? -0.078 9.773 -6.218 1.00 43.13 5 ARG A CA 19
ATOM 25517 C C . ARG A 1 5 ? 1.248 10.191 -6.848 1.00 55.53 5 ARG A C 19
ATOM 25518 O O . ARG A 1 5 ? 1.301 10.551 -8.024 1.00 61.21 5 ARG A O 19
ATOM 25539 N N . ALA A 1 6 ? 2.314 10.143 -6.057 1.00 64.44 6 ALA A N 19
ATOM 25540 C CA . ALA A 1 6 ? 3.639 10.515 -6.538 1.00 22.22 6 ALA A CA 19
ATOM 25541 C C . ALA A 1 6 ? 3.617 11.887 -7.202 1.00 54.15 6 ALA A C 19
ATOM 25542 O O . ALA A 1 6 ? 4.323 12.123 -8.182 1.00 12.51 6 ALA A O 19
ATOM 25549 N N . GLU A 1 7 ? 2.800 12.787 -6.664 1.00 3.35 7 GLU A N 19
ATOM 25550 C CA . GLU A 1 7 ? 2.686 14.136 -7.207 1.00 35.42 7 GLU A CA 19
ATOM 25551 C C . GLU A 1 7 ? 4.046 14.826 -7.242 1.00 22.41 7 GLU A C 19
ATOM 25552 O O . GLU A 1 7 ? 4.322 15.631 -8.130 1.00 54.41 7 GLU A O 19
ATOM 25564 N N . GLU A 1 8 ? 4.892 14.503 -6.268 1.00 61.04 8 GLU A N 19
ATOM 25565 C CA . GLU A 1 8 ? 6.223 15.093 -6.187 1.00 62.13 8 GLU A CA 19
ATOM 25566 C C . GLU A 1 8 ? 7.167 14.446 -7.196 1.00 64.24 8 GLU A C 19
ATOM 25567 O O . GLU A 1 8 ? 8.172 15.038 -7.592 1.00 2.02 8 GLU A O 19
ATOM 25579 N N . HIS A 1 9 ? 6.838 13.226 -7.609 1.00 34.11 9 HIS A N 19
ATOM 25580 C CA . HIS A 1 9 ? 7.656 12.497 -8.572 1.00 54.30 9 HIS A CA 19
ATOM 25581 C C . HIS A 1 9 ? 7.333 12.933 -9.998 1.00 61.12 9 HIS A C 19
ATOM 25582 O O . HIS A 1 9 ? 7.900 12.412 -10.959 1.00 43.44 9 HIS A O 19
ATOM 25596 N N . ILE A 1 10 ? 6.420 13.889 -10.127 1.00 75.04 10 ILE A N 19
ATOM 25597 C CA . ILE A 1 10 ? 6.023 14.394 -11.436 1.00 34.21 10 ILE A CA 19
ATOM 25598 C C . ILE A 1 10 ? 7.096 15.304 -12.023 1.00 65.50 10 ILE A C 19
ATOM 25599 O O . ILE A 1 10 ? 7.428 15.207 -13.205 1.00 0.41 10 ILE A O 19
ATOM 25615 N N . TYR A 1 11 ? 7.638 16.185 -11.190 1.00 33.25 11 TYR A N 19
ATOM 25616 C CA . TYR A 1 11 ? 8.674 17.113 -11.626 1.00 23.33 11 TYR A CA 19
ATOM 25617 C C . TYR A 1 11 ? 9.700 17.343 -10.520 1.00 62.51 11 TYR A C 19
ATOM 25618 O O . TYR A 1 11 ? 9.345 17.660 -9.385 1.00 21.43 11 TYR A O 19
ATOM 25636 N N . ARG A 1 12 ? 10.974 17.181 -10.861 1.00 64.43 12 ARG A N 19
ATOM 25637 C CA . ARG A 1 12 ? 12.053 17.369 -9.899 1.00 10.52 12 ARG A CA 19
ATOM 25638 C C . ARG A 1 12 ? 12.182 18.839 -9.508 1.00 35.24 12 ARG A C 19
ATOM 25639 O O . ARG A 1 12 ? 12.360 19.165 -8.335 1.00 24.23 12 ARG A O 19
ATOM 25660 N N . GLU A 1 13 ? 12.089 19.720 -10.499 1.00 5.03 13 GLU A N 19
ATOM 25661 C CA . GLU A 1 13 ? 12.197 21.154 -10.257 1.00 50.13 13 GLU A CA 19
ATOM 25662 C C . GLU A 1 13 ? 11.129 21.622 -9.272 1.00 63.52 13 GLU A C 19
ATOM 25663 O O . GLU A 1 13 ? 11.400 22.432 -8.386 1.00 3.03 13 GLU A O 19
ATOM 25675 N N . ILE A 1 14 ? 9.916 21.105 -9.435 1.00 51.31 14 ILE A N 19
ATOM 25676 C CA . ILE A 1 14 ? 8.808 21.469 -8.561 1.00 31.03 14 ILE A CA 19
ATOM 25677 C C . ILE A 1 14 ? 9.132 21.156 -7.104 1.00 34.42 14 ILE A C 19
ATOM 25678 O O . ILE A 1 14 ? 8.528 21.715 -6.189 1.00 52.32 14 ILE A O 19
ATOM 25694 N N . MET A 1 15 ? 10.090 20.259 -6.896 1.00 71.51 15 MET A N 19
ATOM 25695 C CA . MET A 1 15 ? 10.496 19.873 -5.550 1.00 23.03 15 MET A CA 19
ATOM 25696 C C . MET A 1 15 ? 10.842 21.101 -4.714 1.00 1.04 15 MET A C 19
ATOM 25697 O O . MET A 1 15 ? 10.757 21.071 -3.486 1.00 61.24 15 MET A O 19
ATOM 25711 N N . GLU A 1 16 ? 11.232 22.179 -5.387 1.00 3.15 16 GLU A N 19
ATOM 25712 C CA . GLU A 1 16 ? 11.592 23.416 -4.704 1.00 12.33 16 GLU A CA 19
ATOM 25713 C C . GLU A 1 16 ? 10.459 23.885 -3.794 1.00 63.24 16 GLU A C 19
ATOM 25714 O O . GLU A 1 16 ? 10.661 24.117 -2.602 1.00 21.34 16 GLU A O 19
ATOM 25726 N N . LEU A 1 17 ? 9.268 24.022 -4.366 1.00 42.41 17 LEU A N 19
ATOM 25727 C CA . LEU A 1 17 ? 8.102 24.464 -3.608 1.00 63.25 17 LEU A CA 19
ATOM 25728 C C . LEU A 1 17 ? 7.454 23.293 -2.876 1.00 53.33 17 LEU A C 19
ATOM 25729 O O . LEU A 1 17 ? 7.153 23.383 -1.685 1.00 50.23 17 LEU A O 19
ATOM 25745 N N . CYS A 1 18 ? 7.243 22.196 -3.595 1.00 42.30 18 CYS A N 19
ATOM 25746 C CA . CYS A 1 18 ? 6.632 21.007 -3.013 1.00 75.32 18 CYS A CA 19
ATOM 25747 C C . CYS A 1 18 ? 7.288 20.653 -1.683 1.00 0.33 18 CYS A C 19
ATOM 25748 O O . CYS A 1 18 ? 6.618 20.228 -0.741 1.00 50.14 18 CYS A O 19
ATOM 25756 N N . PHE A 1 19 ? 8.603 20.830 -1.612 1.00 42.33 19 PHE A N 19
ATOM 25757 C CA . PHE A 1 19 ? 9.351 20.528 -0.398 1.00 24.52 19 PHE A CA 19
ATOM 25758 C C . PHE A 1 19 ? 8.755 21.254 0.804 1.00 51.41 19 PHE A C 19
ATOM 25759 O O . PHE A 1 19 ? 8.623 20.683 1.887 1.00 43.34 19 PHE A O 19
ATOM 25776 N N . VAL A 1 20 ? 8.396 22.519 0.605 1.00 71.31 20 VAL A N 19
ATOM 25777 C CA . VAL A 1 20 ? 7.813 23.325 1.671 1.00 71.31 20 VAL A CA 19
ATOM 25778 C C . VAL A 1 20 ? 6.358 22.941 1.917 1.00 40.43 20 VAL A C 19
ATOM 25779 O O . VAL A 1 20 ? 5.905 22.886 3.060 1.00 11.23 20 VAL A O 19
ATOM 25792 N N . ILE A 1 21 ? 5.631 22.677 0.836 1.00 20.04 21 ILE A N 19
ATOM 25793 C CA . ILE A 1 21 ? 4.227 22.297 0.935 1.00 23.01 21 ILE A CA 19
ATOM 25794 C C . ILE A 1 21 ? 4.067 20.974 1.677 1.00 53.32 21 ILE A C 19
ATOM 25795 O O . ILE A 1 21 ? 3.064 20.749 2.355 1.00 4.23 21 ILE A O 19
ATOM 25811 N N . ARG A 1 22 ? 5.062 20.103 1.544 1.00 55.20 22 ARG A N 19
ATOM 25812 C CA . ARG A 1 22 ? 5.031 18.803 2.202 1.00 21.41 22 ARG A CA 19
ATOM 25813 C C . ARG A 1 22 ? 5.187 18.954 3.712 1.00 22.25 22 ARG A C 19
ATOM 25814 O O . ARG A 1 22 ? 4.761 18.091 4.482 1.00 43.44 22 ARG A O 19
ATOM 25835 N N . THR A 1 23 ? 5.801 20.056 4.131 1.00 24.05 23 THR A N 19
ATOM 25836 C CA . THR A 1 23 ? 6.015 20.320 5.549 1.00 65.23 23 THR A CA 19
ATOM 25837 C C . THR A 1 23 ? 4.707 20.676 6.245 1.00 22.25 23 THR A C 19
ATOM 25838 O O . THR A 1 23 ? 4.553 20.455 7.446 1.00 34.32 23 THR A O 19
ATOM 25849 N N . MET A 1 24 ? 3.768 21.228 5.484 1.00 31.53 24 MET A N 19
ATOM 25850 C CA . MET A 1 24 ? 2.471 21.612 6.030 1.00 42.23 24 MET A CA 19
ATOM 25851 C C . MET A 1 24 ? 1.448 20.498 5.837 1.00 71.44 24 MET A C 19
ATOM 25852 O O . MET A 1 24 ? 0.854 20.014 6.800 1.00 54.43 24 MET A O 19
ATOM 25866 N N . ALA A 1 25 ? 1.247 20.095 4.586 1.00 22.31 25 ALA A N 19
ATOM 25867 C CA . ALA A 1 25 ? 0.297 19.036 4.268 1.00 41.22 25 ALA A CA 19
ATOM 25868 C C . ALA A 1 25 ? 0.939 17.661 4.412 1.00 21.50 25 ALA A C 19
ATOM 25869 O O . ALA A 1 25 ? 2.154 17.515 4.280 1.00 44.45 25 ALA A O 19
ATOM 25876 N N . ARG A 1 26 ? 0.115 16.654 4.685 1.00 64.12 26 ARG A N 19
ATOM 25877 C CA . ARG A 1 26 ? 0.604 15.290 4.849 1.00 51.10 26 ARG A CA 19
ATOM 25878 C C . ARG A 1 26 ? 0.336 14.462 3.596 1.00 74.12 26 ARG A C 19
ATOM 25879 O O . ARG A 1 26 ? -0.442 13.507 3.624 1.00 2.24 26 ARG A O 19
ATOM 25900 N N . HIS A 1 27 ? 0.984 14.834 2.497 1.00 53.35 27 HIS A N 19
ATOM 25901 C CA . HIS A 1 27 ? 0.815 14.126 1.233 1.00 61.03 27 HIS A CA 19
ATOM 25902 C C . HIS A 1 27 ? 1.076 12.633 1.408 1.00 73.13 27 HIS A C 19
ATOM 25903 O O . HIS A 1 27 ? 0.587 11.813 0.631 1.00 62.54 27 HIS A O 19
ATOM 25917 N N . ARG A 1 28 ? 1.849 12.288 2.432 1.00 12.23 28 ARG A N 19
ATOM 25918 C CA . ARG A 1 28 ? 2.176 10.894 2.708 1.00 53.43 28 ARG A CA 19
ATOM 25919 C C . ARG A 1 28 ? 0.917 10.032 2.713 1.00 62.52 28 ARG A C 19
ATOM 25920 O O . ARG A 1 28 ? 0.927 8.899 2.229 1.00 11.43 28 ARG A O 19
ATOM 25941 N N . ARG A 1 29 ? -0.164 10.574 3.263 1.00 1.40 29 ARG A N 19
ATOM 25942 C CA . ARG A 1 29 ? -1.429 9.854 3.333 1.00 74.23 29 ARG A CA 19
ATOM 25943 C C . ARG A 1 29 ? -2.563 10.687 2.741 1.00 3.03 29 ARG A C 19
ATOM 25944 O O . ARG A 1 29 ? -3.706 10.236 2.670 1.00 51.11 29 ARG A O 19
ATOM 25965 N N . ASP A 1 30 ? -2.237 11.904 2.320 1.00 74.15 30 ASP A N 19
ATOM 25966 C CA . ASP A 1 30 ? -3.227 12.800 1.734 1.00 54.32 30 ASP A CA 19
ATOM 25967 C C . ASP A 1 30 ? -3.030 12.917 0.226 1.00 42.23 30 ASP A C 19
ATOM 25968 O O . ASP A 1 30 ? -3.522 13.852 -0.404 1.00 42.34 30 ASP A O 19
ATOM 25977 N N . GLY A 1 31 ? -2.305 11.961 -0.347 1.00 43.12 31 GLY A N 19
ATOM 25978 C CA . GLY A 1 31 ? -2.054 11.976 -1.776 1.00 44.24 31 GLY A CA 19
ATOM 25979 C C . GLY A 1 31 ? -1.522 13.312 -2.258 1.00 23.45 31 GLY A C 19
ATOM 25980 O O . GLY A 1 31 ? -0.349 13.629 -2.060 1.00 65.14 31 GLY A O 19
ATOM 25984 N N . LYS A 1 32 ? -2.385 14.097 -2.892 1.00 74.44 32 LYS A N 19
ATOM 25985 C CA . LYS A 1 32 ? -1.997 15.406 -3.404 1.00 72.53 32 LYS A CA 19
ATOM 25986 C C . LYS A 1 32 ? -1.790 16.396 -2.263 1.00 45.33 32 LYS A C 19
ATOM 25987 O O . LYS A 1 32 ? -2.386 16.260 -1.194 1.00 65.25 32 LYS A O 19
ATOM 26006 N N . ILE A 1 33 ? -0.943 17.393 -2.498 1.00 62.00 33 ILE A N 19
ATOM 26007 C CA . ILE A 1 33 ? -0.660 18.407 -1.490 1.00 44.44 33 ILE A CA 19
ATOM 26008 C C . ILE A 1 33 ? -1.396 19.707 -1.797 1.00 2.21 33 ILE A C 19
ATOM 26009 O O . ILE A 1 33 ? -1.403 20.174 -2.936 1.00 21.43 33 ILE A O 19
ATOM 26025 N N . GLN A 1 34 ? -2.012 20.287 -0.772 1.00 54.44 34 GLN A N 19
ATOM 26026 C CA . GLN A 1 34 ? -2.751 21.535 -0.933 1.00 24.44 34 GLN A CA 19
ATOM 26027 C C . GLN A 1 34 ? -2.646 22.394 0.323 1.00 40.21 34 GLN A C 19
ATOM 26028 O O . GLN A 1 34 ? -2.712 21.887 1.443 1.00 71.24 34 GLN A O 19
ATOM 26042 N N . VAL A 1 35 ? -2.482 23.699 0.129 1.00 61.02 35 VAL A N 19
ATOM 26043 C CA . VAL A 1 35 ? -2.369 24.630 1.245 1.00 23.34 35 VAL A CA 19
ATOM 26044 C C . VAL A 1 35 ? -2.793 26.035 0.835 1.00 55.14 35 VAL A C 19
ATOM 26045 O O . VAL A 1 35 ? -2.667 26.420 -0.328 1.00 63.45 35 VAL A O 19
ATOM 26058 N N . THR A 1 36 ? -3.299 26.800 1.798 1.00 45.04 36 THR A N 19
ATOM 26059 C CA . THR A 1 36 ? -3.743 28.163 1.537 1.00 40.33 36 THR A CA 19
ATOM 26060 C C . THR A 1 36 ? -2.577 29.143 1.601 1.00 52.42 36 THR A C 19
ATOM 26061 O O . THR A 1 36 ? -1.579 28.893 2.276 1.00 21.15 36 THR A O 19
ATOM 26072 N N . PHE A 1 37 ? -2.710 30.261 0.894 1.00 33.11 37 PHE A N 19
ATOM 26073 C CA . PHE A 1 37 ? -1.667 31.279 0.871 1.00 40.53 37 PHE A CA 19
ATOM 26074 C C . PHE A 1 37 ? -1.258 31.671 2.287 1.00 4.35 37 PHE A C 19
ATOM 26075 O O . PHE A 1 37 ? -0.071 31.737 2.607 1.00 54.21 37 PHE A O 19
ATOM 26092 N N . GLY A 1 38 ? -2.250 31.931 3.133 1.00 10.35 38 GLY A N 19
ATOM 26093 C CA . GLY A 1 38 ? -1.974 32.314 4.506 1.00 42.23 38 GLY A CA 19
ATOM 26094 C C . GLY A 1 38 ? -1.032 31.350 5.198 1.00 24.33 38 GLY A C 19
ATOM 26095 O O . GLY A 1 38 ? -0.072 31.767 5.845 1.00 3.30 38 GLY A O 19
ATOM 26099 N N . GLU A 1 39 ? -1.307 30.056 5.064 1.00 52.20 39 GLU A N 19
ATOM 26100 C CA . GLU A 1 39 ? -0.477 29.031 5.685 1.00 72.52 39 GLU A CA 19
ATOM 26101 C C . GLU A 1 39 ? 0.916 29.008 5.063 1.00 3.43 39 GLU A C 19
ATOM 26102 O O . GLU A 1 39 ? 1.925 29.043 5.770 1.00 35.11 39 GLU A O 19
ATOM 26114 N N . LEU A 1 40 ? 0.965 28.950 3.737 1.00 30.00 40 LEU A N 19
ATOM 26115 C CA . LEU A 1 40 ? 2.234 28.923 3.019 1.00 63.45 40 LEU A CA 19
ATOM 26116 C C . LEU A 1 40 ? 3.119 30.095 3.430 1.00 13.15 40 LEU A C 19
ATOM 26117 O O . LEU A 1 40 ? 4.294 29.917 3.752 1.00 52.03 40 LEU A O 19
ATOM 26133 N N . PHE A 1 41 ? 2.545 31.294 3.421 1.00 64.11 41 PHE A N 19
ATOM 26134 C CA . PHE A 1 41 ? 3.281 32.496 3.795 1.00 41.22 41 PHE A CA 19
ATOM 26135 C C . PHE A 1 41 ? 3.781 32.403 5.233 1.00 32.45 41 PHE A C 19
ATOM 26136 O O . PHE A 1 41 ? 4.965 32.601 5.505 1.00 41.53 41 PHE A O 19
ATOM 26153 N N . ASP A 1 42 ? 2.870 32.099 6.151 1.00 14.22 42 ASP A N 19
ATOM 26154 C CA . ASP A 1 42 ? 3.217 31.979 7.563 1.00 75.45 42 ASP A CA 19
ATOM 26155 C C . ASP A 1 42 ? 4.293 30.917 7.769 1.00 54.12 42 ASP A C 19
ATOM 26156 O O . ASP A 1 42 ? 4.963 30.891 8.801 1.00 34.23 42 ASP A O 19
ATOM 26165 N N . ARG A 1 43 ? 4.452 30.043 6.780 1.00 14.23 43 ARG A N 19
ATOM 26166 C CA . ARG A 1 43 ? 5.444 28.978 6.854 1.00 5.24 43 ARG A CA 19
ATOM 26167 C C . ARG A 1 43 ? 6.754 29.409 6.200 1.00 11.12 43 ARG A C 19
ATOM 26168 O O . ARG A 1 43 ? 7.837 29.026 6.643 1.00 33.53 43 ARG A O 19
ATOM 26189 N N . TYR A 1 44 ? 6.647 30.207 5.144 1.00 13.50 44 TYR A N 19
ATOM 26190 C CA . TYR A 1 44 ? 7.822 30.688 4.427 1.00 54.12 44 TYR A CA 19
ATOM 26191 C C . TYR A 1 44 ? 8.478 31.847 5.171 1.00 23.54 44 TYR A C 19
ATOM 26192 O O . TYR A 1 44 ? 9.682 32.075 5.051 1.00 70.03 44 TYR A O 19
ATOM 26210 N N . VAL A 1 45 ? 7.678 32.575 5.943 1.00 53.32 45 VAL A N 19
ATOM 26211 C CA . VAL A 1 45 ? 8.179 33.709 6.709 1.00 5.54 45 VAL A CA 19
ATOM 26212 C C . VAL A 1 45 ? 9.321 33.290 7.628 1.00 22.23 45 VAL A C 19
ATOM 26213 O O . VAL A 1 45 ? 10.192 34.094 7.960 1.00 1.23 45 VAL A O 19
ATOM 26226 N N . ARG A 1 46 ? 9.311 32.025 8.036 1.00 61.23 46 ARG A N 19
ATOM 26227 C CA . ARG A 1 46 ? 10.346 31.498 8.917 1.00 32.23 46 ARG A CA 19
ATOM 26228 C C . ARG A 1 46 ? 11.504 30.918 8.110 1.00 31.15 46 ARG A C 19
ATOM 26229 O O . ARG A 1 46 ? 12.381 30.249 8.658 1.00 1.30 46 ARG A O 19
ATOM 26250 N N . ILE A 1 47 ? 11.499 31.178 6.808 1.00 43.25 47 ILE A N 19
ATOM 26251 C CA . ILE A 1 47 ? 12.549 30.683 5.926 1.00 23.23 47 ILE A CA 19
ATOM 26252 C C . ILE A 1 47 ? 13.080 31.793 5.025 1.00 74.41 47 ILE A C 19
ATOM 26253 O O . ILE A 1 47 ? 14.203 32.264 5.199 1.00 1.43 47 ILE A O 19
ATOM 26269 N N . SER A 1 48 ? 12.262 32.206 4.062 1.00 45.33 48 SER A N 19
ATOM 26270 C CA . SER A 1 48 ? 12.650 33.260 3.131 1.00 73.01 48 SER A CA 19
ATOM 26271 C C . SER A 1 48 ? 11.609 34.376 3.110 1.00 24.22 48 SER A C 19
ATOM 26272 O O . SER A 1 48 ? 11.944 35.549 2.943 1.00 23.33 48 SER A O 19
ATOM 26280 N N . ASP A 1 49 ? 10.346 34.001 3.281 1.00 43.44 49 ASP A N 19
ATOM 26281 C CA . ASP A 1 49 ? 9.256 34.969 3.283 1.00 54.42 49 ASP A CA 19
ATOM 26282 C C . ASP A 1 49 ? 9.046 35.555 1.890 1.00 71.23 49 ASP A C 19
ATOM 26283 O O . ASP A 1 49 ? 9.236 36.752 1.672 1.00 21.41 49 ASP A O 19
ATOM 26292 N N . LYS A 1 50 ? 8.654 34.703 0.949 1.00 73.15 50 LYS A N 19
ATOM 26293 C CA . LYS A 1 50 ? 8.418 35.134 -0.424 1.00 54.22 50 LYS A CA 19
ATOM 26294 C C . LYS A 1 50 ? 7.847 33.994 -1.262 1.00 42.41 50 LYS A C 19
ATOM 26295 O O . LYS A 1 50 ? 8.153 33.869 -2.448 1.00 24.31 50 LYS A O 19
ATOM 26314 N N . VAL A 1 51 ? 7.015 33.166 -0.638 1.00 40.35 51 VAL A N 19
ATOM 26315 C CA . VAL A 1 51 ? 6.400 32.038 -1.328 1.00 13.43 51 VAL A CA 19
ATOM 26316 C C . VAL A 1 51 ? 5.673 32.495 -2.588 1.00 32.52 51 VAL A C 19
ATOM 26317 O O . VAL A 1 51 ? 5.803 31.883 -3.648 1.00 74.12 51 VAL A O 19
ATOM 26330 N N . VAL A 1 52 ? 4.907 33.574 -2.465 1.00 1.13 52 VAL A N 19
ATOM 26331 C CA . VAL A 1 52 ? 4.160 34.114 -3.594 1.00 50.33 52 VAL A CA 19
ATOM 26332 C C . VAL A 1 52 ? 5.077 34.382 -4.782 1.00 61.33 52 VAL A C 19
ATOM 26333 O O . VAL A 1 52 ? 4.697 34.170 -5.933 1.00 42.42 52 VAL A O 19
ATOM 26346 N N . GLY A 1 53 ? 6.289 34.848 -4.495 1.00 33.03 53 GLY A N 19
ATOM 26347 C CA . GLY A 1 53 ? 7.242 35.136 -5.550 1.00 3.50 53 GLY A CA 19
ATOM 26348 C C . GLY A 1 53 ? 7.719 33.884 -6.259 1.00 53.42 53 GLY A C 19
ATOM 26349 O O . GLY A 1 53 ? 7.998 33.911 -7.458 1.00 72.53 53 GLY A O 19
ATOM 26353 N N . ILE A 1 54 ? 7.814 32.786 -5.517 1.00 54.15 54 ILE A N 19
ATOM 26354 C CA . ILE A 1 54 ? 8.260 31.519 -6.083 1.00 43.22 54 ILE A CA 19
ATOM 26355 C C . ILE A 1 54 ? 7.152 30.860 -6.897 1.00 64.43 54 ILE A C 19
ATOM 26356 O O . ILE A 1 54 ? 7.415 30.197 -7.902 1.00 24.34 54 ILE A O 19
ATOM 26372 N N . LEU A 1 55 ? 5.912 31.047 -6.459 1.00 64.21 55 LEU A N 19
ATOM 26373 C CA . LEU A 1 55 ? 4.762 30.472 -7.148 1.00 64.52 55 LEU A CA 19
ATOM 26374 C C . LEU A 1 55 ? 4.790 30.815 -8.634 1.00 62.11 55 LEU A C 19
ATOM 26375 O O . LEU A 1 55 ? 4.317 30.044 -9.468 1.00 64.52 55 LEU A O 19
ATOM 26391 N N . MET A 1 56 ? 5.349 31.976 -8.957 1.00 43.53 56 MET A N 19
ATOM 26392 C CA . MET A 1 56 ? 5.442 32.420 -10.343 1.00 51.05 56 MET A CA 19
ATOM 26393 C C . MET A 1 56 ? 6.246 31.429 -11.179 1.00 5.23 56 MET A C 19
ATOM 26394 O O . MET A 1 56 ? 5.951 31.210 -12.354 1.00 4.43 56 MET A O 19
ATOM 26408 N N . ARG A 1 57 ? 7.264 30.833 -10.565 1.00 15.32 57 ARG A N 19
ATOM 26409 C CA . ARG A 1 57 ? 8.111 29.867 -11.253 1.00 1.11 57 ARG A CA 19
ATOM 26410 C C . ARG A 1 57 ? 7.354 28.568 -11.513 1.00 51.15 57 ARG A C 19
ATOM 26411 O O . ARG A 1 57 ? 7.266 28.107 -12.651 1.00 12.00 57 ARG A O 19
ATOM 26432 N N . ALA A 1 58 ? 6.810 27.983 -10.451 1.00 53.24 58 ALA A N 19
ATOM 26433 C CA . ALA A 1 58 ? 6.059 26.739 -10.565 1.00 62.14 58 ALA A CA 19
ATOM 26434 C C . ALA A 1 58 ? 4.879 26.895 -11.519 1.00 21.15 58 ALA A C 19
ATOM 26435 O O . ALA A 1 58 ? 4.493 25.948 -12.203 1.00 72.43 58 ALA A O 19
ATOM 26442 N N . ARG A 1 59 ? 4.310 28.095 -11.557 1.00 2.40 59 ARG A N 19
ATOM 26443 C CA . ARG A 1 59 ? 3.173 28.374 -12.425 1.00 54.20 59 ARG A CA 19
ATOM 26444 C C . ARG A 1 59 ? 3.566 28.250 -13.894 1.00 61.50 59 ARG A C 19
ATOM 26445 O O . ARG A 1 59 ? 2.733 27.944 -14.748 1.00 1.33 59 ARG A O 19
ATOM 26466 N N . LYS A 1 60 ? 4.841 28.488 -14.182 1.00 2.22 60 LYS A N 19
ATOM 26467 C CA . LYS A 1 60 ? 5.347 28.402 -15.547 1.00 10.34 60 LYS A CA 19
ATOM 26468 C C . LYS A 1 60 ? 4.967 27.070 -16.185 1.00 55.31 60 LYS A C 19
ATOM 26469 O O . LYS A 1 60 ? 4.721 26.995 -17.390 1.00 5.34 60 LYS A O 19
ATOM 26488 N N . HIS A 1 61 ? 4.918 26.021 -15.370 1.00 54.23 61 HIS A N 19
ATOM 26489 C CA . HIS A 1 61 ? 4.564 24.692 -15.856 1.00 25.11 61 HIS A CA 19
ATOM 26490 C C . HIS A 1 61 ? 3.239 24.230 -15.259 1.00 32.33 61 HIS A C 19
ATOM 26491 O O . HIS A 1 61 ? 3.039 23.041 -15.011 1.00 52.32 61 HIS A O 19
ATOM 26505 N N . GLY A 1 62 ? 2.336 25.178 -15.029 1.00 12.32 62 GLY A N 19
ATOM 26506 C CA . GLY A 1 62 ? 1.041 24.849 -14.462 1.00 24.54 62 GLY A CA 19
ATOM 26507 C C . GLY A 1 62 ? 1.156 24.019 -13.198 1.00 3.41 62 GLY A C 19
ATOM 26508 O O . GLY A 1 62 ? 0.766 22.851 -13.175 1.00 14.51 62 GLY A O 19
ATOM 26512 N N . LEU A 1 63 ? 1.695 24.622 -12.144 1.00 2.11 63 LEU A N 19
ATOM 26513 C CA . LEU A 1 63 ? 1.862 23.931 -10.870 1.00 45.20 63 LEU A CA 19
ATOM 26514 C C . LEU A 1 63 ? 0.982 24.555 -9.792 1.00 52.23 63 LEU A C 19
ATOM 26515 O O . LEU A 1 63 ? 0.599 23.893 -8.828 1.00 32.40 63 LEU A O 19
ATOM 26531 N N . VAL A 1 64 ? 0.662 25.834 -9.964 1.00 1.13 64 VAL A N 19
ATOM 26532 C CA . VAL A 1 64 ? -0.176 26.547 -9.008 1.00 15.23 64 VAL A CA 19
ATOM 26533 C C . VAL A 1 64 ? -1.462 27.038 -9.664 1.00 11.34 64 VAL A C 19
ATOM 26534 O O . VAL A 1 64 ? -1.429 27.853 -10.586 1.00 51.51 64 VAL A O 19
ATOM 26547 N N . HIS A 1 65 ? -2.595 26.537 -9.181 1.00 41.22 65 HIS A N 19
ATOM 26548 C CA . HIS A 1 65 ? -3.893 26.926 -9.720 1.00 74.11 65 HIS A CA 19
ATOM 26549 C C . HIS A 1 65 ? -4.403 28.197 -9.047 1.00 22.34 65 HIS A C 19
ATOM 26550 O O . HIS A 1 65 ? -5.526 28.635 -9.295 1.00 10.52 65 HIS A O 19
ATOM 26564 N N . PHE A 1 66 ? -3.570 28.783 -8.193 1.00 62.20 66 PHE A N 19
ATOM 26565 C CA . PHE A 1 66 ? -3.937 30.002 -7.482 1.00 45.23 66 PHE A CA 19
ATOM 26566 C C . PHE A 1 66 ? -4.256 31.127 -8.462 1.00 55.50 66 PHE A C 19
ATOM 26567 O O . PHE A 1 66 ? -3.873 31.074 -9.630 1.00 51.40 66 PHE A O 19
ATOM 26584 N N . GLU A 1 67 ? -4.962 32.144 -7.976 1.00 50.14 67 GLU A N 19
ATOM 26585 C CA . GLU A 1 67 ? -5.335 33.281 -8.810 1.00 2.34 67 GLU A CA 19
ATOM 26586 C C . GLU A 1 67 ? -4.099 34.056 -9.257 1.00 2.41 67 GLU A C 19
ATOM 26587 O O . GLU A 1 67 ? -2.968 33.638 -9.012 1.00 70.02 67 GLU A O 19
ATOM 26599 N N . GLY A 1 68 ? -4.324 35.190 -9.915 1.00 61.41 68 GLY A N 19
ATOM 26600 C CA . GLY A 1 68 ? -3.220 36.005 -10.387 1.00 53.21 68 GLY A CA 19
ATOM 26601 C C . GLY A 1 68 ? -3.099 37.312 -9.629 1.00 31.15 68 GLY A C 19
ATOM 26602 O O . GLY A 1 68 ? -3.741 37.499 -8.596 1.00 35.42 68 GLY A O 19
ATOM 26606 N N . GLU A 1 69 ? -2.272 38.218 -10.141 1.00 61.41 69 GLU A N 19
ATOM 26607 C CA . GLU A 1 69 ? -2.067 39.512 -9.503 1.00 14.54 69 GLU A CA 19
ATOM 26608 C C . GLU A 1 69 ? -1.481 39.343 -8.104 1.00 61.20 69 GLU A C 19
ATOM 26609 O O . GLU A 1 69 ? -1.717 40.162 -7.217 1.00 13.40 69 GLU A O 19
ATOM 26621 N N . MET A 1 70 ? -0.716 38.273 -7.916 1.00 24.24 70 MET A N 19
ATOM 26622 C CA . MET A 1 70 ? -0.095 37.995 -6.626 1.00 4.45 70 MET A CA 19
ATOM 26623 C C . MET A 1 70 ? -1.151 37.830 -5.538 1.00 13.01 70 MET A C 19
ATOM 26624 O O . MET A 1 70 ? -2.351 37.886 -5.810 1.00 53.13 70 MET A O 19
ATOM 26638 N N . LEU A 1 71 ? -0.699 37.626 -4.306 1.00 24.22 71 LEU A N 19
ATOM 26639 C CA . LEU A 1 71 ? -1.606 37.452 -3.177 1.00 24.25 71 LEU A CA 19
ATOM 26640 C C . LEU A 1 71 ? -1.199 38.345 -2.009 1.00 52.41 71 LEU A C 19
ATOM 26641 O O . LEU A 1 71 ? -0.072 38.269 -1.519 1.00 75.11 71 LEU A O 19
ATOM 26657 N N . TRP A 1 72 ? -2.124 39.190 -1.568 1.00 32.24 72 TRP A N 19
ATOM 26658 C CA . TRP A 1 72 ? -1.863 40.097 -0.456 1.00 24.34 72 TRP A CA 19
ATOM 26659 C C . TRP A 1 72 ? -2.213 39.441 0.876 1.00 51.14 72 TRP A C 19
ATOM 26660 O O . TRP A 1 72 ? -3.331 38.963 1.066 1.00 51.31 72 TRP A O 19
ATOM 26681 N N . GLN A 1 73 ? -1.251 39.422 1.793 1.00 52.44 73 GLN A N 19
ATOM 26682 C CA . GLN A 1 73 ? -1.460 38.824 3.106 1.00 51.31 73 GLN A CA 19
ATOM 26683 C C . GLN A 1 73 ? -2.615 39.502 3.835 1.00 34.02 73 GLN A C 19
ATOM 26684 O O . GLN A 1 73 ? -2.591 40.709 4.072 1.00 42.04 73 GLN A O 19
ATOM 26698 N N . GLY A 1 74 ? -3.628 38.716 4.189 1.00 1.13 74 GLY A N 19
ATOM 26699 C CA . GLY A 1 74 ? -4.779 39.258 4.888 1.00 43.34 74 GLY A CA 19
ATOM 26700 C C . GLY A 1 74 ? -5.978 39.436 3.978 1.00 72.30 74 GLY A C 19
ATOM 26701 O O . GLY A 1 74 ? -7.098 39.639 4.447 1.00 74.30 74 GLY A O 19
ATOM 26705 N N . LYS A 1 75 ? -5.745 39.361 2.672 1.00 24.01 75 LYS A N 19
ATOM 26706 C CA . LYS A 1 75 ? -6.814 39.515 1.693 1.00 50.10 75 LYS A CA 19
ATOM 26707 C C . LYS A 1 75 ? -6.916 38.282 0.800 1.00 13.45 75 LYS A C 19
ATOM 26708 O O . LYS A 1 75 ? -7.991 37.701 0.650 1.00 21.30 75 LYS A O 19
ATOM 26727 N N . ASP A 1 76 ? -5.792 37.889 0.212 1.00 32.22 76 ASP A N 19
ATOM 26728 C CA . ASP A 1 76 ? -5.755 36.723 -0.663 1.00 40.25 76 ASP A CA 19
ATOM 26729 C C . ASP A 1 76 ? -5.393 35.466 0.121 1.00 64.24 76 ASP A C 19
ATOM 26730 O O . ASP A 1 76 ? -5.055 34.435 -0.462 1.00 33.23 76 ASP A O 19
ATOM 26739 N N . ASP A 1 77 ? -5.464 35.559 1.444 1.00 44.12 77 ASP A N 19
ATOM 26740 C CA . ASP A 1 77 ? -5.143 34.429 2.308 1.00 0.22 77 ASP A CA 19
ATOM 26741 C C . ASP A 1 77 ? -6.084 33.258 2.043 1.00 0.12 77 ASP A C 19
ATOM 26742 O O . ASP A 1 77 ? -5.731 32.100 2.270 1.00 4.41 77 ASP A O 19
ATOM 26751 N N . HIS A 1 78 ? -7.284 33.567 1.563 1.00 73.14 78 HIS A N 19
ATOM 26752 C CA . HIS A 1 78 ? -8.277 32.540 1.267 1.00 21.12 78 HIS A CA 19
ATOM 26753 C C . HIS A 1 78 ? -7.878 31.738 0.032 1.00 23.22 78 HIS A C 19
ATOM 26754 O O . HIS A 1 78 ? -8.368 30.630 -0.186 1.00 64.31 78 HIS A O 19
ATOM 26768 N N . VAL A 1 79 ? -6.986 32.306 -0.773 1.00 63.45 79 VAL A N 19
ATOM 26769 C CA . VAL A 1 79 ? -6.521 31.644 -1.986 1.00 65.53 79 VAL A CA 19
ATOM 26770 C C . VAL A 1 79 ? -5.947 30.266 -1.675 1.00 21.21 79 VAL A C 19
ATOM 26771 O O . VAL A 1 79 ? -4.931 30.145 -0.991 1.00 23.43 79 VAL A O 19
ATOM 26784 N N . VAL A 1 80 ? -6.605 29.228 -2.182 1.00 40.23 80 VAL A N 19
ATOM 26785 C CA . VAL A 1 80 ? -6.160 27.858 -1.960 1.00 61.30 80 VAL A CA 19
ATOM 26786 C C . VAL A 1 80 ? -5.185 27.414 -3.045 1.00 33.41 80 VAL A C 19
ATOM 26787 O O . VAL A 1 80 ? -5.505 27.450 -4.233 1.00 52.35 80 VAL A O 19
ATOM 26800 N N . ILE A 1 81 ? -3.996 26.994 -2.628 1.00 24.00 81 ILE A N 19
ATOM 26801 C CA . ILE A 1 81 ? -2.975 26.541 -3.564 1.00 65.04 81 ILE A CA 19
ATOM 26802 C C . ILE A 1 81 ? -2.920 25.018 -3.624 1.00 53.24 81 ILE A C 19
ATOM 26803 O O . ILE A 1 81 ? -2.486 24.363 -2.677 1.00 25.04 81 ILE A O 19
ATOM 26819 N N . THR A 1 82 ? -3.363 24.459 -4.746 1.00 54.34 82 THR A N 19
ATOM 26820 C CA . THR A 1 82 ? -3.365 23.014 -4.931 1.00 71.33 82 THR A CA 19
ATOM 26821 C C . THR A 1 82 ? -2.225 22.575 -5.843 1.00 23.33 82 THR A C 19
ATOM 26822 O O . THR A 1 82 ? -2.225 22.867 -7.039 1.00 42.23 82 THR A O 19
ATOM 26833 N N . LEU A 1 83 ? -1.254 21.871 -5.271 1.00 31.13 83 LEU A N 19
ATOM 26834 C CA . LEU A 1 83 ? -0.107 21.390 -6.033 1.00 3.14 83 LEU A CA 19
ATOM 26835 C C . LEU A 1 83 ? -0.557 20.687 -7.309 1.00 44.24 83 LEU A C 19
ATOM 26836 O O . LEU A 1 83 ? -1.054 19.561 -7.269 1.00 24.13 83 LEU A O 19
ATOM 26852 N N . LEU A 1 84 ? -0.378 21.358 -8.442 1.00 65.31 84 LEU A N 19
ATOM 26853 C CA . LEU A 1 84 ? -0.763 20.797 -9.732 1.00 61.34 84 LEU A CA 19
ATOM 26854 C C . LEU A 1 84 ? 0.414 20.084 -10.390 1.00 25.33 84 LEU A C 19
ATOM 26855 O O . LEU A 1 84 ? 1.129 20.667 -11.204 1.00 52.12 84 LEU A O 19
ATOM 26871 N N . GLU A 1 85 ? 0.609 18.818 -10.031 1.00 54.42 85 GLU A N 19
ATOM 26872 C CA . GLU A 1 85 ? 1.699 18.026 -10.588 1.00 13.01 85 GLU A CA 19
ATOM 26873 C C . GLU A 1 85 ? 1.167 16.759 -11.252 1.00 13.30 85 GLU A C 19
ATOM 26874 O O . GLU A 1 85 ? 0.095 16.266 -10.901 1.00 42.43 85 GLU A O 19
ATOM 26886 N N . GLY A 1 1 ? -0.208 -0.860 0.794 1.00 52.33 1 GLY A N 20
ATOM 26887 C CA . GLY A 1 1 ? 0.582 0.176 0.154 1.00 60.10 1 GLY A CA 20
ATOM 26888 C C . GLY A 1 1 ? 0.391 0.206 -1.349 1.00 73.44 1 GLY A C 20
ATOM 26889 O O . GLY A 1 1 ? 1.316 -0.087 -2.105 1.00 65.15 1 GLY A O 20
ATOM 26893 N N . ALA A 1 2 ? -0.815 0.559 -1.784 1.00 65.31 2 ALA A N 20
ATOM 26894 C CA . ALA A 1 2 ? -1.124 0.626 -3.207 1.00 31.31 2 ALA A CA 20
ATOM 26895 C C . ALA A 1 2 ? -0.348 1.749 -3.885 1.00 51.52 2 ALA A C 20
ATOM 26896 O O . ALA A 1 2 ? 0.455 2.432 -3.251 1.00 4.33 2 ALA A O 20
ATOM 26903 N N . MET A 1 3 ? -0.593 1.935 -5.178 1.00 53.11 3 MET A N 20
ATOM 26904 C CA . MET A 1 3 ? 0.083 2.977 -5.942 1.00 11.20 3 MET A CA 20
ATOM 26905 C C . MET A 1 3 ? -0.264 4.360 -5.400 1.00 52.23 3 MET A C 20
ATOM 26906 O O . MET A 1 3 ? -1.437 4.713 -5.278 1.00 22.30 3 MET A O 20
ATOM 26920 N N . ALA A 1 4 ? 0.763 5.139 -5.077 1.00 50.22 4 ALA A N 20
ATOM 26921 C CA . ALA A 1 4 ? 0.566 6.484 -4.550 1.00 72.14 4 ALA A CA 20
ATOM 26922 C C . ALA A 1 4 ? 0.389 7.495 -5.678 1.00 63.02 4 ALA A C 20
ATOM 26923 O O . ALA A 1 4 ? 0.235 7.121 -6.841 1.00 42.21 4 ALA A O 20
ATOM 26930 N N . ARG A 1 5 ? 0.412 8.776 -5.327 1.00 0.52 5 ARG A N 20
ATOM 26931 C CA . ARG A 1 5 ? 0.252 9.841 -6.310 1.00 4.21 5 ARG A CA 20
ATOM 26932 C C . ARG A 1 5 ? 1.607 10.286 -6.855 1.00 33.44 5 ARG A C 20
ATOM 26933 O O . ARG A 1 5 ? 1.763 10.500 -8.056 1.00 43.42 5 ARG A O 20
ATOM 26954 N N . ALA A 1 6 ? 2.582 10.422 -5.962 1.00 71.11 6 ALA A N 20
ATOM 26955 C CA . ALA A 1 6 ? 3.923 10.839 -6.353 1.00 53.13 6 ALA A CA 20
ATOM 26956 C C . ALA A 1 6 ? 3.879 12.114 -7.189 1.00 70.33 6 ALA A C 20
ATOM 26957 O O . ALA A 1 6 ? 4.641 12.267 -8.143 1.00 3.11 6 ALA A O 20
ATOM 26964 N N . GLU A 1 7 ? 2.982 13.024 -6.825 1.00 55.32 7 GLU A N 20
ATOM 26965 C CA . GLU A 1 7 ? 2.839 14.285 -7.544 1.00 34.01 7 GLU A CA 20
ATOM 26966 C C . GLU A 1 7 ? 4.163 15.042 -7.583 1.00 12.31 7 GLU A C 20
ATOM 26967 O O . GLU A 1 7 ? 4.414 15.826 -8.497 1.00 51.34 7 GLU A O 20
ATOM 26979 N N . GLU A 1 8 ? 5.005 14.801 -6.583 1.00 42.41 8 GLU A N 20
ATOM 26980 C CA . GLU A 1 8 ? 6.303 15.462 -6.503 1.00 32.34 8 GLU A CA 20
ATOM 26981 C C . GLU A 1 8 ? 7.296 14.829 -7.473 1.00 24.03 8 GLU A C 20
ATOM 26982 O O . GLU A 1 8 ? 8.276 15.458 -7.874 1.00 3.05 8 GLU A O 20
ATOM 26994 N N . HIS A 1 9 ? 7.037 13.580 -7.846 1.00 34.22 9 HIS A N 20
ATOM 26995 C CA . HIS A 1 9 ? 7.907 12.861 -8.769 1.00 25.11 9 HIS A CA 20
ATOM 26996 C C . HIS A 1 9 ? 7.591 13.231 -10.215 1.00 13.33 9 HIS A C 20
ATOM 26997 O O . HIS A 1 9 ? 8.201 12.707 -11.147 1.00 54.54 9 HIS A O 20
ATOM 27011 N N . ILE A 1 10 ? 6.634 14.136 -10.392 1.00 73.35 10 ILE A N 20
ATOM 27012 C CA . ILE A 1 10 ? 6.237 14.576 -11.724 1.00 71.53 10 ILE A CA 20
ATOM 27013 C C . ILE A 1 10 ? 7.214 15.608 -12.276 1.00 63.32 10 ILE A C 20
ATOM 27014 O O . ILE A 1 10 ? 7.504 15.626 -13.473 1.00 13.32 10 ILE A O 20
ATOM 27030 N N . TYR A 1 11 ? 7.721 16.464 -11.396 1.00 51.13 11 TYR A N 20
ATOM 27031 C CA . TYR A 1 11 ? 8.666 17.500 -11.795 1.00 40.32 11 TYR A CA 20
ATOM 27032 C C . TYR A 1 11 ? 9.738 17.700 -10.728 1.00 70.01 11 TYR A C 20
ATOM 27033 O O . TYR A 1 11 ? 9.431 17.978 -9.569 1.00 3.03 11 TYR A O 20
ATOM 27051 N N . ARG A 1 12 ? 10.997 17.556 -11.129 1.00 52.53 12 ARG A N 20
ATOM 27052 C CA . ARG A 1 12 ? 12.115 17.720 -10.209 1.00 4.12 12 ARG A CA 20
ATOM 27053 C C . ARG A 1 12 ? 12.254 19.177 -9.775 1.00 60.41 12 ARG A C 20
ATOM 27054 O O . ARG A 1 12 ? 12.448 19.466 -8.595 1.00 50.51 12 ARG A O 20
ATOM 27075 N N . GLU A 1 13 ? 12.154 20.088 -10.738 1.00 74.41 13 GLU A N 20
ATOM 27076 C CA . GLU A 1 13 ? 12.269 21.513 -10.455 1.00 3.30 13 GLU A CA 20
ATOM 27077 C C . GLU A 1 13 ? 11.215 21.955 -9.444 1.00 73.42 13 GLU A C 20
ATOM 27078 O O . GLU A 1 13 ? 11.503 22.722 -8.525 1.00 64.32 13 GLU A O 20
ATOM 27090 N N . ILE A 1 14 ? 9.992 21.465 -9.622 1.00 3.13 14 ILE A N 20
ATOM 27091 C CA . ILE A 1 14 ? 8.895 21.808 -8.726 1.00 0.24 14 ILE A CA 20
ATOM 27092 C C . ILE A 1 14 ? 9.224 21.432 -7.285 1.00 33.11 14 ILE A C 20
ATOM 27093 O O . ILE A 1 14 ? 8.639 21.968 -6.344 1.00 41.00 14 ILE A O 20
ATOM 27109 N N . MET A 1 15 ? 10.164 20.508 -7.120 1.00 65.34 15 MET A N 20
ATOM 27110 C CA . MET A 1 15 ? 10.573 20.062 -5.793 1.00 64.25 15 MET A CA 20
ATOM 27111 C C . MET A 1 15 ? 10.932 21.250 -4.907 1.00 52.41 15 MET A C 20
ATOM 27112 O O . MET A 1 15 ? 10.845 21.170 -3.682 1.00 45.23 15 MET A O 20
ATOM 27126 N N . GLU A 1 16 ? 11.334 22.351 -5.535 1.00 2.13 16 GLU A N 20
ATOM 27127 C CA . GLU A 1 16 ? 11.706 23.555 -4.801 1.00 45.01 16 GLU A CA 20
ATOM 27128 C C . GLU A 1 16 ? 10.577 24.000 -3.876 1.00 61.32 16 GLU A C 20
ATOM 27129 O O . GLU A 1 16 ? 10.778 24.180 -2.674 1.00 72.33 16 GLU A O 20
ATOM 27141 N N . LEU A 1 17 ? 9.390 24.176 -4.445 1.00 35.30 17 LEU A N 20
ATOM 27142 C CA . LEU A 1 17 ? 8.227 24.600 -3.673 1.00 32.02 17 LEU A CA 20
ATOM 27143 C C . LEU A 1 17 ? 7.562 23.409 -2.990 1.00 25.22 17 LEU A C 20
ATOM 27144 O O . LEU A 1 17 ? 7.241 23.462 -1.802 1.00 62.40 17 LEU A O 20
ATOM 27160 N N . CYS A 1 18 ? 7.362 22.336 -3.747 1.00 14.01 18 CYS A N 20
ATOM 27161 C CA . CYS A 1 18 ? 6.737 21.130 -3.214 1.00 52.42 18 CYS A CA 20
ATOM 27162 C C . CYS A 1 18 ? 7.369 20.733 -1.884 1.00 71.43 18 CYS A C 20
ATOM 27163 O O . CYS A 1 18 ? 6.681 20.280 -0.969 1.00 23.31 18 CYS A O 20
ATOM 27171 N N . PHE A 1 19 ? 8.683 20.903 -1.785 1.00 41.43 19 PHE A N 20
ATOM 27172 C CA . PHE A 1 19 ? 9.409 20.560 -0.568 1.00 61.32 19 PHE A CA 20
ATOM 27173 C C . PHE A 1 19 ? 8.792 21.247 0.646 1.00 55.40 19 PHE A C 20
ATOM 27174 O O . PHE A 1 19 ? 8.632 20.639 1.704 1.00 24.32 19 PHE A O 20
ATOM 27191 N N . VAL A 1 20 ? 8.446 22.521 0.485 1.00 32.22 20 VAL A N 20
ATOM 27192 C CA . VAL A 1 20 ? 7.845 23.292 1.567 1.00 43.42 20 VAL A CA 20
ATOM 27193 C C . VAL A 1 20 ? 6.381 22.917 1.762 1.00 13.12 20 VAL A C 20
ATOM 27194 O O . VAL A 1 20 ? 5.909 22.786 2.892 1.00 74.11 20 VAL A O 20
ATOM 27207 N N . ILE A 1 21 ? 5.667 22.745 0.655 1.00 50.12 21 ILE A N 20
ATOM 27208 C CA . ILE A 1 21 ? 4.256 22.383 0.704 1.00 11.05 21 ILE A CA 20
ATOM 27209 C C . ILE A 1 21 ? 4.059 21.032 1.384 1.00 14.32 21 ILE A C 20
ATOM 27210 O O . ILE A 1 21 ? 3.036 20.793 2.027 1.00 5.14 21 ILE A O 20
ATOM 27226 N N . ARG A 1 22 ? 5.045 20.153 1.239 1.00 55.14 22 ARG A N 20
ATOM 27227 C CA . ARG A 1 22 ? 4.980 18.826 1.839 1.00 52.20 22 ARG A CA 20
ATOM 27228 C C . ARG A 1 22 ? 5.098 18.910 3.358 1.00 42.40 22 ARG A C 20
ATOM 27229 O O . ARG A 1 22 ? 4.662 18.011 4.077 1.00 72.20 22 ARG A O 20
ATOM 27250 N N . THR A 1 23 ? 5.692 19.997 3.841 1.00 41.41 23 THR A N 20
ATOM 27251 C CA . THR A 1 23 ? 5.870 20.199 5.273 1.00 33.23 23 THR A CA 20
ATOM 27252 C C . THR A 1 23 ? 4.575 20.669 5.927 1.00 23.52 23 THR A C 20
ATOM 27253 O O . THR A 1 23 ? 4.387 20.514 7.133 1.00 13.04 23 THR A O 20
ATOM 27264 N N . MET A 1 24 ? 3.686 21.242 5.123 1.00 11.02 24 MET A N 20
ATOM 27265 C CA . MET A 1 24 ? 2.407 21.733 5.625 1.00 65.42 24 MET A CA 20
ATOM 27266 C C . MET A 1 24 ? 1.325 20.666 5.490 1.00 42.21 24 MET A C 20
ATOM 27267 O O . MET A 1 24 ? 0.557 20.427 6.421 1.00 21.00 24 MET A O 20
ATOM 27281 N N . ALA A 1 25 ? 1.271 20.029 4.325 1.00 75.01 25 ALA A N 20
ATOM 27282 C CA . ALA A 1 25 ? 0.284 18.987 4.070 1.00 55.35 25 ALA A CA 20
ATOM 27283 C C . ALA A 1 25 ? 0.899 17.600 4.218 1.00 72.15 25 ALA A C 20
ATOM 27284 O O . ALA A 1 25 ? 2.095 17.414 3.993 1.00 30.14 25 ALA A O 20
ATOM 27291 N N . ARG A 1 26 ? 0.074 16.629 4.597 1.00 50.23 26 ARG A N 20
ATOM 27292 C CA . ARG A 1 26 ? 0.538 15.259 4.777 1.00 62.15 26 ARG A CA 20
ATOM 27293 C C . ARG A 1 26 ? 0.322 14.441 3.507 1.00 64.23 26 ARG A C 20
ATOM 27294 O O . ARG A 1 26 ? -0.452 13.483 3.496 1.00 10.45 26 ARG A O 20
ATOM 27315 N N . HIS A 1 27 ? 1.012 14.825 2.437 1.00 30.21 27 HIS A N 20
ATOM 27316 C CA . HIS A 1 27 ? 0.896 14.127 1.162 1.00 71.14 27 HIS A CA 20
ATOM 27317 C C . HIS A 1 27 ? 1.152 12.633 1.334 1.00 21.15 27 HIS A C 20
ATOM 27318 O O . HIS A 1 27 ? 0.697 11.818 0.532 1.00 54.24 27 HIS A O 20
ATOM 27332 N N . ARG A 1 28 ? 1.884 12.281 2.386 1.00 22.23 28 ARG A N 20
ATOM 27333 C CA . ARG A 1 28 ? 2.203 10.885 2.663 1.00 55.21 28 ARG A CA 20
ATOM 27334 C C . ARG A 1 28 ? 0.947 10.020 2.609 1.00 14.24 28 ARG A C 20
ATOM 27335 O O . ARG A 1 28 ? 0.978 8.894 2.114 1.00 34.51 28 ARG A O 20
ATOM 27356 N N . ARG A 1 29 ? -0.156 10.555 3.123 1.00 53.01 29 ARG A N 20
ATOM 27357 C CA . ARG A 1 29 ? -1.422 9.832 3.135 1.00 20.42 29 ARG A CA 20
ATOM 27358 C C . ARG A 1 29 ? -2.534 10.670 2.512 1.00 43.43 29 ARG A C 20
ATOM 27359 O O . ARG A 1 29 ? -3.674 10.221 2.397 1.00 13.14 29 ARG A O 20
ATOM 27380 N N . ASP A 1 30 ? -2.193 11.890 2.111 1.00 13.30 30 ASP A N 20
ATOM 27381 C CA . ASP A 1 30 ? -3.162 12.792 1.499 1.00 51.13 30 ASP A CA 20
ATOM 27382 C C . ASP A 1 30 ? -2.913 12.920 -0.001 1.00 11.11 30 ASP A C 20
ATOM 27383 O O . ASP A 1 30 ? -3.395 13.852 -0.643 1.00 52.02 30 ASP A O 20
ATOM 27392 N N . GLY A 1 31 ? -2.155 11.977 -0.553 1.00 34.13 31 GLY A N 20
ATOM 27393 C CA . GLY A 1 31 ? -1.854 12.003 -1.972 1.00 54.31 31 GLY A CA 20
ATOM 27394 C C . GLY A 1 31 ? -1.328 13.350 -2.428 1.00 72.33 31 GLY A C 20
ATOM 27395 O O . GLY A 1 31 ? -0.169 13.687 -2.185 1.00 15.13 31 GLY A O 20
ATOM 27399 N N . LYS A 1 32 ? -2.181 14.122 -3.094 1.00 24.41 32 LYS A N 20
ATOM 27400 C CA . LYS A 1 32 ? -1.796 15.439 -3.586 1.00 53.04 32 LYS A CA 20
ATOM 27401 C C . LYS A 1 32 ? -1.626 16.423 -2.433 1.00 62.32 32 LYS A C 20
ATOM 27402 O O . LYS A 1 32 ? -2.242 16.269 -1.378 1.00 63.01 32 LYS A O 20
ATOM 27421 N N . ILE A 1 33 ? -0.788 17.433 -2.642 1.00 30.41 33 ILE A N 20
ATOM 27422 C CA . ILE A 1 33 ? -0.540 18.442 -1.620 1.00 45.12 33 ILE A CA 20
ATOM 27423 C C . ILE A 1 33 ? -1.307 19.726 -1.918 1.00 23.12 33 ILE A C 20
ATOM 27424 O O . ILE A 1 33 ? -1.368 20.172 -3.063 1.00 43.11 33 ILE A O 20
ATOM 27440 N N . GLN A 1 34 ? -1.889 20.315 -0.878 1.00 41.35 34 GLN A N 20
ATOM 27441 C CA . GLN A 1 34 ? -2.651 21.549 -1.029 1.00 12.10 34 GLN A CA 20
ATOM 27442 C C . GLN A 1 34 ? -2.545 22.411 0.225 1.00 42.13 34 GLN A C 20
ATOM 27443 O O . GLN A 1 34 ? -2.588 21.903 1.345 1.00 15.34 34 GLN A O 20
ATOM 27457 N N . VAL A 1 35 ? -2.404 23.718 0.028 1.00 14.20 35 VAL A N 20
ATOM 27458 C CA . VAL A 1 35 ? -2.292 24.651 1.143 1.00 54.43 35 VAL A CA 20
ATOM 27459 C C . VAL A 1 35 ? -2.695 26.060 0.722 1.00 13.45 35 VAL A C 20
ATOM 27460 O O . VAL A 1 35 ? -2.547 26.441 -0.439 1.00 70.45 35 VAL A O 20
ATOM 27473 N N . THR A 1 36 ? -3.206 26.833 1.676 1.00 1.31 36 THR A N 20
ATOM 27474 C CA . THR A 1 36 ? -3.631 28.201 1.406 1.00 72.34 36 THR A CA 20
ATOM 27475 C C . THR A 1 36 ? -2.467 29.175 1.540 1.00 41.42 36 THR A C 20
ATOM 27476 O O . THR A 1 36 ? -1.487 28.896 2.231 1.00 12.43 36 THR A O 20
ATOM 27487 N N . PHE A 1 37 ? -2.580 30.320 0.875 1.00 52.41 37 PHE A N 20
ATOM 27488 C CA . PHE A 1 37 ? -1.536 31.337 0.920 1.00 2.20 37 PHE A CA 20
ATOM 27489 C C . PHE A 1 37 ? -1.161 31.668 2.362 1.00 42.04 37 PHE A C 20
ATOM 27490 O O . PHE A 1 37 ? 0.018 31.725 2.711 1.00 55.13 37 PHE A O 20
ATOM 27507 N N . GLY A 1 38 ? -2.173 31.886 3.195 1.00 14.13 38 GLY A N 20
ATOM 27508 C CA . GLY A 1 38 ? -1.930 32.209 4.589 1.00 15.31 38 GLY A CA 20
ATOM 27509 C C . GLY A 1 38 ? -1.002 31.217 5.261 1.00 34.01 38 GLY A C 20
ATOM 27510 O O . GLY A 1 38 ? -0.056 31.607 5.944 1.00 14.42 38 GLY A O 20
ATOM 27514 N N . GLU A 1 39 ? -1.275 29.930 5.068 1.00 4.13 39 GLU A N 20
ATOM 27515 C CA . GLU A 1 39 ? -0.457 28.880 5.664 1.00 73.41 39 GLU A CA 20
ATOM 27516 C C . GLU A 1 39 ? 0.943 28.871 5.058 1.00 22.51 39 GLU A C 20
ATOM 27517 O O . GLU A 1 39 ? 1.943 28.878 5.777 1.00 3.22 39 GLU A O 20
ATOM 27529 N N . LEU A 1 40 ? 1.007 28.854 3.731 1.00 22.53 40 LEU A N 20
ATOM 27530 C CA . LEU A 1 40 ? 2.285 28.843 3.027 1.00 73.20 40 LEU A CA 20
ATOM 27531 C C . LEU 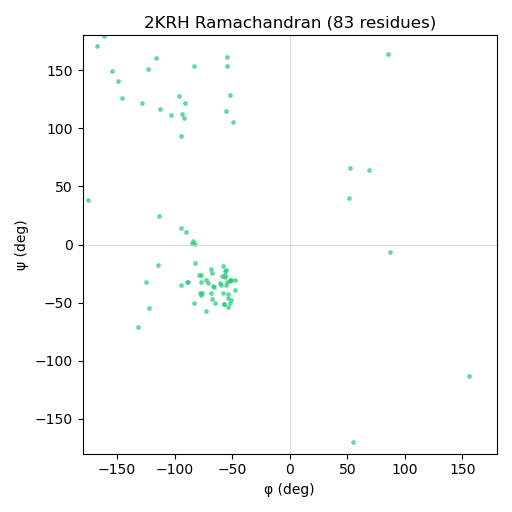A 1 40 ? 3.170 29.997 3.487 1.00 54.03 40 LEU A C 20
ATOM 27532 O O . LEU A 1 40 ? 4.349 29.808 3.785 1.00 10.05 40 LEU A O 20
ATOM 27548 N N . PHE A 1 41 ? 2.592 31.193 3.543 1.00 21.50 41 PHE A N 20
ATOM 27549 C CA . PHE A 1 41 ? 3.328 32.378 3.968 1.00 71.31 41 PHE A CA 20
ATOM 27550 C C . PHE A 1 41 ? 3.816 32.228 5.406 1.00 50.51 41 PHE A C 20
ATOM 27551 O O . PHE A 1 41 ? 4.999 32.413 5.694 1.00 72.55 41 PHE A O 20
ATOM 27568 N N . ASP A 1 42 ? 2.897 31.894 6.305 1.00 55.45 42 ASP A N 20
ATOM 27569 C CA . ASP A 1 42 ? 3.232 31.720 7.713 1.00 71.31 42 ASP A CA 20
ATOM 27570 C C . ASP A 1 42 ? 4.295 30.640 7.888 1.00 5.24 42 ASP A C 20
ATOM 27571 O O . ASP A 1 42 ? 4.950 30.563 8.928 1.00 0.12 42 ASP A O 20
ATOM 27580 N N . ARG A 1 43 ? 4.461 29.808 6.865 1.00 3.34 43 ARG A N 20
ATOM 27581 C CA . ARG A 1 43 ? 5.444 28.732 6.908 1.00 74.25 43 ARG A CA 20
ATOM 27582 C C . ARG A 1 43 ? 6.766 29.178 6.289 1.00 34.55 43 ARG A C 20
ATOM 27583 O O . ARG A 1 43 ? 7.839 28.772 6.736 1.00 61.14 43 ARG A O 20
ATOM 27604 N N . TYR A 1 44 ? 6.679 30.013 5.261 1.00 45.43 44 TYR A N 20
ATOM 27605 C CA . TYR A 1 44 ? 7.868 30.512 4.579 1.00 23.14 44 TYR A CA 20
ATOM 27606 C C . TYR A 1 44 ? 8.520 31.639 5.375 1.00 71.20 44 TYR A C 20
ATOM 27607 O O . TYR A 1 44 ? 9.726 31.865 5.280 1.00 24.53 44 TYR A O 20
ATOM 27625 N N . VAL A 1 45 ? 7.712 32.344 6.160 1.00 33.24 45 VAL A N 20
ATOM 27626 C CA . VAL A 1 45 ? 8.208 33.447 6.975 1.00 71.31 45 VAL A CA 20
ATOM 27627 C C . VAL A 1 45 ? 9.333 32.987 7.895 1.00 2.32 45 VAL A C 20
ATOM 27628 O O . VAL A 1 45 ? 10.205 33.773 8.266 1.00 4.01 45 VAL A O 20
ATOM 27641 N N . ARG A 1 46 ? 9.307 31.710 8.260 1.00 65.41 46 ARG A N 20
ATOM 27642 C CA . ARG A 1 46 ? 10.325 31.145 9.138 1.00 43.01 46 ARG A CA 20
ATOM 27643 C C . ARG A 1 46 ? 11.495 30.592 8.329 1.00 41.20 46 ARG A C 20
ATOM 27644 O O . ARG A 1 46 ? 12.361 29.900 8.865 1.00 32.31 46 ARG A O 20
ATOM 27665 N N . ILE A 1 47 ? 11.513 30.902 7.037 1.00 3.31 47 ILE A N 20
ATOM 27666 C CA . ILE A 1 47 ? 12.577 30.437 6.155 1.00 35.02 47 ILE A CA 20
ATOM 27667 C C . ILE A 1 47 ? 13.129 31.580 5.310 1.00 61.51 47 ILE A C 20
ATOM 27668 O O . ILE A 1 47 ? 14.252 32.037 5.524 1.00 72.24 47 ILE A O 20
ATOM 27684 N N . SER A 1 48 ? 12.332 32.038 4.350 1.00 33.41 48 SER A N 20
ATOM 27685 C CA . SER A 1 48 ? 12.741 33.126 3.471 1.00 45.14 48 SER A CA 20
ATOM 27686 C C . SER A 1 48 ? 11.696 34.237 3.458 1.00 10.21 48 SER A C 20
ATOM 27687 O O . SER A 1 48 ? 12.029 35.417 3.340 1.00 31.41 48 SER A O 20
ATOM 27695 N N . ASP A 1 49 ? 10.431 33.852 3.580 1.00 33.54 49 ASP A N 20
ATOM 27696 C CA . ASP A 1 49 ? 9.335 34.814 3.584 1.00 30.24 49 ASP A CA 20
ATOM 27697 C C . ASP A 1 49 ? 9.163 35.447 2.207 1.00 33.21 49 ASP A C 20
ATOM 27698 O O . ASP A 1 49 ? 9.398 36.642 2.027 1.00 63.20 49 ASP A O 20
ATOM 27707 N N . LYS A 1 50 ? 8.751 34.638 1.237 1.00 21.50 50 LYS A N 20
ATOM 27708 C CA . LYS A 1 50 ? 8.547 35.117 -0.125 1.00 33.12 50 LYS A CA 20
ATOM 27709 C C . LYS A 1 50 ? 7.954 34.021 -1.004 1.00 71.42 50 LYS A C 20
ATOM 27710 O O . LYS A 1 50 ? 8.265 33.927 -2.192 1.00 10.33 50 LYS A O 20
ATOM 27729 N N . VAL A 1 51 ? 7.097 33.193 -0.414 1.00 41.20 51 VAL A N 20
ATOM 27730 C CA . VAL A 1 51 ? 6.459 32.105 -1.145 1.00 34.13 51 VAL A CA 20
ATOM 27731 C C . VAL A 1 51 ? 5.757 32.621 -2.396 1.00 34.42 51 VAL A C 20
ATOM 27732 O O . VAL A 1 51 ? 5.883 32.041 -3.475 1.00 15.41 51 VAL A O 20
ATOM 27745 N N . VAL A 1 52 ? 5.016 33.714 -2.244 1.00 44.32 52 VAL A N 20
ATOM 27746 C CA . VAL A 1 52 ? 4.295 34.310 -3.362 1.00 52.13 52 VAL A CA 20
ATOM 27747 C C . VAL A 1 52 ? 5.232 34.600 -4.529 1.00 71.34 52 VAL A C 20
ATOM 27748 O O . VAL A 1 52 ? 4.851 34.469 -5.692 1.00 24.41 52 VAL A O 20
ATOM 27761 N N . GLY A 1 53 ? 6.461 34.994 -4.211 1.00 0.23 53 GLY A N 20
ATOM 27762 C CA . GLY A 1 53 ? 7.434 35.296 -5.244 1.00 5.11 53 GLY A CA 20
ATOM 27763 C C . GLY A 1 53 ? 7.918 34.054 -5.965 1.00 62.14 53 GLY A C 20
ATOM 27764 O O . GLY A 1 53 ? 8.241 34.104 -7.153 1.00 22.04 53 GLY A O 20
ATOM 27768 N N . ILE A 1 54 ? 7.970 32.937 -5.247 1.00 51.05 54 ILE A N 20
ATOM 27769 C CA . ILE A 1 54 ? 8.418 31.677 -5.827 1.00 45.11 54 ILE A CA 20
ATOM 27770 C C . ILE A 1 54 ? 7.331 31.053 -6.695 1.00 41.44 54 ILE A C 20
ATOM 27771 O O . ILE A 1 54 ? 7.619 30.438 -7.723 1.00 54.32 54 ILE A O 20
ATOM 27787 N N . LEU A 1 55 ? 6.081 31.217 -6.277 1.00 1.41 55 LEU A N 20
ATOM 27788 C CA . LEU A 1 55 ? 4.949 30.672 -7.017 1.00 54.24 55 LEU A CA 20
ATOM 27789 C C . LEU A 1 55 ? 5.001 31.095 -8.482 1.00 63.11 55 LEU A C 20
ATOM 27790 O O . LEU A 1 55 ? 4.624 30.333 -9.372 1.00 2.10 55 LEU A O 20
ATOM 27806 N N . MET A 1 56 ? 5.474 32.313 -8.724 1.00 54.33 56 MET A N 20
ATOM 27807 C CA . MET A 1 56 ? 5.579 32.836 -10.082 1.00 30.32 56 MET A CA 20
ATOM 27808 C C . MET A 1 56 ? 6.392 31.894 -10.965 1.00 12.41 56 MET A C 20
ATOM 27809 O O . MET A 1 56 ? 6.190 31.838 -12.178 1.00 62.21 56 MET A O 20
ATOM 27823 N N . ARG A 1 57 ? 7.311 31.158 -10.349 1.00 35.12 57 ARG A N 20
ATOM 27824 C CA . ARG A 1 57 ? 8.154 30.220 -11.080 1.00 5.42 57 ARG A CA 20
ATOM 27825 C C . ARG A 1 57 ? 7.400 28.928 -11.378 1.00 53.34 57 ARG A C 20
ATOM 27826 O O . ARG A 1 57 ? 7.365 28.468 -12.519 1.00 73.21 57 ARG A O 20
ATOM 27847 N N . ALA A 1 58 ? 6.798 28.349 -10.345 1.00 73.52 58 ALA A N 20
ATOM 27848 C CA . ALA A 1 58 ? 6.043 27.111 -10.497 1.00 74.00 58 ALA A CA 20
ATOM 27849 C C . ALA A 1 58 ? 4.878 27.294 -11.464 1.00 34.23 58 ALA A C 20
ATOM 27850 O O . ALA A 1 58 ? 4.495 26.363 -12.173 1.00 23.11 58 ALA A O 20
ATOM 27857 N N . ARG A 1 59 ? 4.317 28.498 -11.486 1.00 52.42 59 ARG A N 20
ATOM 27858 C CA . ARG A 1 59 ? 3.194 28.802 -12.365 1.00 14.13 59 ARG A CA 20
ATOM 27859 C C . ARG A 1 59 ? 3.614 28.727 -13.830 1.00 34.22 59 ARG A C 20
ATOM 27860 O O . ARG A 1 59 ? 2.798 28.444 -14.707 1.00 74.33 59 ARG A O 20
ATOM 27881 N N . LYS A 1 60 ? 4.892 28.983 -14.087 1.00 73.53 60 LYS A N 20
ATOM 27882 C CA . LYS A 1 60 ? 5.422 28.943 -15.445 1.00 51.41 60 LYS A CA 20
ATOM 27883 C C . LYS A 1 60 ? 5.066 27.628 -16.131 1.00 13.25 60 LYS A C 20
ATOM 27884 O O . LYS A 1 60 ? 4.845 27.587 -17.341 1.00 43.44 60 LYS A O 20
ATOM 27903 N N . HIS A 1 61 ? 5.010 26.555 -15.349 1.00 33.44 61 HIS A N 20
ATOM 27904 C CA . HIS A 1 61 ? 4.678 25.238 -15.881 1.00 31.33 61 HIS A CA 20
ATOM 27905 C C . HIS A 1 61 ? 3.344 24.747 -15.325 1.00 5.35 61 HIS A C 20
ATOM 27906 O O . HIS A 1 61 ? 3.141 23.548 -15.141 1.00 13.04 61 HIS A O 20
ATOM 27920 N N . GLY A 1 62 ? 2.439 25.684 -15.058 1.00 3.02 62 GLY A N 20
ATOM 27921 C CA . GLY A 1 62 ? 1.138 25.327 -14.524 1.00 54.24 62 GLY A CA 20
ATOM 27922 C C . GLY A 1 62 ? 1.236 24.438 -13.301 1.00 23.20 62 GLY A C 20
ATOM 27923 O O . GLY A 1 62 ? 0.844 23.271 -13.339 1.00 61.22 62 GLY A O 20
ATOM 27927 N N . LEU A 1 63 ? 1.763 24.988 -12.213 1.00 13.14 63 LEU A N 20
ATOM 27928 C CA . LEU A 1 63 ? 1.914 24.236 -10.972 1.00 13.14 63 LEU A CA 20
ATOM 27929 C C . LEU A 1 63 ? 0.990 24.783 -9.888 1.00 20.32 63 LEU A C 20
ATOM 27930 O O . LEU A 1 63 ? 0.569 24.053 -8.990 1.00 3.21 63 LEU A O 20
ATOM 27946 N N . VAL A 1 64 ? 0.676 26.071 -9.979 1.00 44.33 64 VAL A N 20
ATOM 27947 C CA . VAL A 1 64 ? -0.200 26.715 -9.009 1.00 14.53 64 VAL A CA 20
ATOM 27948 C C . VAL A 1 64 ? -1.514 27.144 -9.654 1.00 24.11 64 VAL A C 20
ATOM 27949 O O . VAL A 1 64 ? -1.524 27.919 -10.611 1.00 1.34 64 VAL A O 20
ATOM 27962 N N . HIS A 1 65 ? -2.621 26.634 -9.124 1.00 0.42 65 HIS A N 20
ATOM 27963 C CA . HIS A 1 65 ? -3.942 26.965 -9.647 1.00 45.34 65 HIS A CA 20
ATOM 27964 C C . HIS A 1 65 ? -4.493 28.220 -8.978 1.00 3.54 65 HIS A C 20
ATOM 27965 O O . HIS A 1 65 ? -5.652 28.584 -9.175 1.00 35.50 65 HIS A O 20
ATOM 27979 N N . PHE A 1 66 ? -3.654 28.879 -8.184 1.00 71.23 66 PHE A N 20
ATOM 27980 C CA . PHE A 1 66 ? -4.058 30.092 -7.484 1.00 1.32 66 PHE A CA 20
ATOM 27981 C C . PHE A 1 66 ? -4.613 31.125 -8.461 1.00 5.25 66 PHE A C 20
ATOM 27982 O O . PHE A 1 66 ? -4.369 31.049 -9.664 1.00 41.02 66 PHE A O 20
ATOM 27999 N N . GLU A 1 67 ? -5.360 32.089 -7.932 1.00 2.20 67 GLU A N 20
ATOM 28000 C CA . GLU A 1 67 ? -5.950 33.136 -8.757 1.00 53.43 67 GLU A CA 20
ATOM 28001 C C . GLU A 1 67 ? -4.996 34.318 -8.902 1.00 1.32 67 GLU A C 20
ATOM 28002 O O . GLU A 1 67 ? -3.989 34.406 -8.201 1.00 4.10 67 GLU A O 20
ATOM 28014 N N . GLY A 1 68 ? -5.321 35.226 -9.818 1.00 33.15 68 GLY A N 20
ATOM 28015 C CA . GLY A 1 68 ? -4.483 36.390 -10.039 1.00 34.04 68 GLY A CA 20
ATOM 28016 C C . GLY A 1 68 ? -3.032 36.023 -10.276 1.00 0.01 68 GLY A C 20
ATOM 28017 O O . GLY A 1 68 ? -2.726 34.897 -10.668 1.00 54.50 68 GLY A O 20
ATOM 28021 N N . GLU A 1 69 ? -2.136 36.976 -10.039 1.00 42.01 69 GLU A N 20
ATOM 28022 C CA . GLU A 1 69 ? -0.709 36.747 -10.232 1.00 62.23 69 GLU A CA 20
ATOM 28023 C C . GLU A 1 69 ? 0.077 37.120 -8.979 1.00 10.53 69 GLU A C 20
ATOM 28024 O O . GLU A 1 69 ? 1.267 37.426 -9.048 1.00 0.04 69 GLU A O 20
ATOM 28036 N N . MET A 1 70 ? -0.598 37.094 -7.834 1.00 74.14 70 MET A N 20
ATOM 28037 C CA . MET A 1 70 ? 0.036 37.429 -6.565 1.00 3.20 70 MET A CA 20
ATOM 28038 C C . MET A 1 70 ? -0.936 37.241 -5.405 1.00 21.13 70 MET A C 20
ATOM 28039 O O . MET A 1 70 ? -2.134 37.043 -5.611 1.00 50.22 70 MET A O 20
ATOM 28053 N N . LEU A 1 71 ? -0.413 37.303 -4.185 1.00 33.10 71 LEU A N 20
ATOM 28054 C CA . LEU A 1 71 ? -1.235 37.139 -2.991 1.00 74.11 71 LEU A CA 20
ATOM 28055 C C . LEU A 1 71 ? -0.860 38.165 -1.926 1.00 72.34 71 LEU A C 20
ATOM 28056 O O . LEU A 1 71 ? 0.301 38.267 -1.531 1.00 21.42 71 LEU A O 20
ATOM 28072 N N . TRP A 1 72 ? -1.850 38.920 -1.466 1.00 13.43 72 TRP A N 20
ATOM 28073 C CA . TRP A 1 72 ? -1.624 39.937 -0.445 1.00 12.04 72 TRP A CA 20
ATOM 28074 C C . TRP A 1 72 ? -2.063 39.437 0.927 1.00 3.45 72 TRP A C 20
ATOM 28075 O O . TRP A 1 72 ? -3.219 39.062 1.120 1.00 63.11 72 TRP A O 20
ATOM 28096 N N . GLN A 1 73 ? -1.133 39.436 1.877 1.00 2.11 73 GLN A N 20
ATOM 28097 C CA . GLN A 1 73 ? -1.425 38.982 3.231 1.00 32.43 73 GLN A CA 20
ATOM 28098 C C . GLN A 1 73 ? -2.634 39.715 3.803 1.00 52.25 73 GLN A C 20
ATOM 28099 O O . GLN A 1 73 ? -2.609 40.933 3.976 1.00 72.04 73 GLN A O 20
ATOM 28113 N N . GLY A 1 74 ? -3.693 38.965 4.093 1.00 23.14 74 GLY A N 20
ATOM 28114 C CA . GLY A 1 74 ? -4.897 39.561 4.641 1.00 2.45 74 GLY A CA 20
ATOM 28115 C C . GLY A 1 74 ? -5.992 39.713 3.605 1.00 74.11 74 GLY A C 20
ATOM 28116 O O . GLY A 1 74 ? -7.140 40.005 3.941 1.00 31.04 74 GLY A O 20
ATOM 28120 N N . LYS A 1 75 ? -5.639 39.516 2.339 1.00 23.24 75 LYS A N 20
ATOM 28121 C CA . LYS A 1 75 ? -6.599 39.632 1.249 1.00 55.31 75 LYS A CA 20
ATOM 28122 C C . LYS A 1 75 ? -6.678 38.334 0.452 1.00 42.12 75 LYS A C 20
ATOM 28123 O O . LYS A 1 75 ? -7.755 37.762 0.283 1.00 0.23 75 LYS A O 20
ATOM 28142 N N . ASP A 1 76 ? -5.531 37.874 -0.035 1.00 4.01 76 ASP A N 20
ATOM 28143 C CA . ASP A 1 76 ? -5.469 36.642 -0.812 1.00 72.41 76 ASP A CA 20
ATOM 28144 C C . ASP A 1 76 ? -5.184 35.444 0.089 1.00 1.43 76 ASP A C 20
ATOM 28145 O O . ASP A 1 76 ? -4.837 34.364 -0.388 1.00 41.03 76 ASP A O 20
ATOM 28154 N N . ASP A 1 77 ? -5.331 35.645 1.394 1.00 34.52 77 ASP A N 20
ATOM 28155 C CA . ASP A 1 77 ? -5.090 34.582 2.363 1.00 64.41 77 ASP A CA 20
ATOM 28156 C C . ASP A 1 77 ? -6.031 33.405 2.125 1.00 40.01 77 ASP A C 20
ATOM 28157 O O . ASP A 1 77 ? -5.715 32.265 2.465 1.00 22.45 77 ASP A O 20
ATOM 28166 N N . HIS A 1 78 ? -7.190 33.690 1.539 1.00 23.10 78 HIS A N 20
ATOM 28167 C CA . HIS A 1 78 ? -8.178 32.655 1.256 1.00 40.11 78 HIS A CA 20
ATOM 28168 C C . HIS A 1 78 ? -7.786 31.854 0.018 1.00 54.01 78 HIS A C 20
ATOM 28169 O O . HIS A 1 78 ? -8.283 30.749 -0.202 1.00 24.02 78 HIS A O 20
ATOM 28183 N N . VAL A 1 79 ? -6.894 32.419 -0.789 1.00 3.11 79 VAL A N 20
ATOM 28184 C CA . VAL A 1 79 ? -6.435 31.758 -2.005 1.00 33.34 79 VAL A CA 20
ATOM 28185 C C . VAL A 1 79 ? -5.867 30.377 -1.698 1.00 70.41 79 VAL A C 20
ATOM 28186 O O . VAL A 1 79 ? -4.850 30.249 -1.017 1.00 4.23 79 VAL A O 20
ATOM 28199 N N . VAL A 1 80 ? -6.531 29.343 -2.206 1.00 51.33 80 VAL A N 20
ATOM 28200 C CA . VAL A 1 80 ? -6.092 27.970 -1.989 1.00 4.35 80 VAL A CA 20
ATOM 28201 C C . VAL A 1 80 ? -5.127 27.522 -3.080 1.00 44.45 80 VAL A C 20
ATOM 28202 O O . VAL A 1 80 ? -5.467 27.527 -4.264 1.00 11.02 80 VAL A O 20
ATOM 28215 N N . ILE A 1 81 ? -3.922 27.136 -2.675 1.00 63.43 81 ILE A N 20
ATOM 28216 C CA . ILE A 1 81 ? -2.908 26.683 -3.619 1.00 64.04 81 ILE A CA 20
ATOM 28217 C C . ILE A 1 81 ? -2.836 25.160 -3.661 1.00 4.32 81 ILE A C 20
ATOM 28218 O O . ILE A 1 81 ? -2.378 24.523 -2.712 1.00 25.31 81 ILE A O 20
ATOM 28234 N N . THR A 1 82 ? -3.290 24.582 -4.768 1.00 61.42 82 THR A N 20
ATOM 28235 C CA . THR A 1 82 ? -3.277 23.134 -4.935 1.00 23.24 82 THR A CA 20
ATOM 28236 C C . THR A 1 82 ? -2.143 22.697 -5.855 1.00 70.51 82 THR A C 20
ATOM 28237 O O . THR A 1 82 ? -2.151 22.992 -7.051 1.00 11.42 82 THR A O 20
ATOM 28248 N N . LEU A 1 83 ? -1.169 21.990 -5.292 1.00 10.31 83 LEU A N 20
ATOM 28249 C CA . LEU A 1 83 ? -0.027 21.511 -6.063 1.00 73.30 83 LEU A CA 20
ATOM 28250 C C . LEU A 1 83 ? -0.486 20.820 -7.343 1.00 53.34 83 LEU A C 20
ATOM 28251 O O . LEU A 1 83 ? -0.979 19.692 -7.311 1.00 30.14 83 LEU A O 20
ATOM 28267 N N . LEU A 1 84 ? -0.320 21.504 -8.470 1.00 64.22 84 LEU A N 20
ATOM 28268 C CA . LEU A 1 84 ? -0.715 20.956 -9.763 1.00 64.41 84 LEU A CA 20
ATOM 28269 C C . LEU A 1 84 ? 0.477 20.318 -10.471 1.00 54.32 84 LEU A C 20
ATOM 28270 O O . LEU A 1 84 ? 1.182 20.978 -11.234 1.00 22.51 84 LEU A O 20
ATOM 28286 N N . GLU A 1 85 ? 0.692 19.032 -10.214 1.00 63.15 85 GLU A N 20
ATOM 28287 C CA . GLU A 1 85 ? 1.798 18.306 -10.829 1.00 75.10 85 GLU A CA 20
ATOM 28288 C C . GLU A 1 85 ? 1.293 17.069 -11.567 1.00 54.31 85 GLU A C 20
ATOM 28289 O O . GLU A 1 85 ? 0.299 17.129 -12.290 1.00 40.04 85 GLU A O 20
#

Secondary structure (DSSP, 8-state):
------GGGS-STTHHHHHHHHHH-GGGGTS--EEEHHHHHHHHTTTTS-HHHHHHHHHTTS-B---SS---TTTSTT-EEEB--

Solvent-accessible surface area: 6175 Å² total; per-residue (Å²): 138,99,186,70,146,37,2,78,159,77,90,212,100,11,116,108,2,5,130,6,1,132,53,58,8,187,96,96,191,128,4,40,0,59,8,35,1,19,88,0,40,94,86,12,62,218,114,54,64,108,0,27,44,39,1,117,132,2,154,164,116,50,2,11,131,34,116,50,147,80,6,157,108,52,157,30,65,117,7,87,2,33,0,64,40

Nearest PDB structures (foldseek):
  2krh-assembly1_A  TM=9.737E-01  e=3.948E-16  Rattus norvegicus
  2l2o-assembly1_A  TM=6.876E-01  e=1.118E-03  Homo sapiens
  4a6d-assembly1_A  TM=5.229E-01  e=1.250E+00  Homo sapiens
  3m8e-assembly1_A  TM=5.063E-01  e=1.427E+00  Bacillus thuringiensis serovar israelensis
  3m8f-assembly1_A  TM=5.242E-01  e=1.740E+00  Bacillus thuringiensis serovar israelensis

B-factor: mean 37.79, std 23.27, range [0.02, 75.54]

InterPro domains:
  IPR026111 Actin-binding Rho-activating protein [PTHR22739] (224-375)
  IPR027817 Costars domain [PF14705] (299-374)
  IPR027817 Costars domain [SM01283] (298-374)
  IPR038095 Costars domain superfamily [G3DSA:1.10.10.1540] (292-375)

Sequence (85 aa):
GAMARAEEHIYREIMELCFVIRTMARHRRDGKIQVTFGELFDRYVRISDKVVGILMRARKHGLVHFEGEMLWQGKDDHVVITLLEGAMARAEEHIYREIMELCFVIRTMARHRRDGKIQVTFGELFDRYVRISDKVVGILMRARKHGLVHFEGEMLWQGKDDHVVITLLEGAMARAEEHIYREIMELCFVIRTMARHRRDGKIQVTFGELFDRYVRISDKVVGILMRARKHGLVHFEGEMLWQGKDDHVVITLLEGAMARAEEHIYREIMELCFVIRTMARHRRDGKIQVTFGELFDRYVRISDKVVGILMRARKHGLVHFEGEMLWQGKDDHVVITLLEGAMARAEEHIYREIMELCFVIRTMARHRRDGKIQVTFGELFDRYVRISDKVVGILMRARKHGLVHFEGEMLWQGKDDHVVITLLEGAMARAEEHIYREIMELCFVIRTMARHRRDGKIQVTFGELFDRYVRISDKVVGILMRARKHGLVHFEGEMLWQGKDDHVVITLLEGAMARAEEHIYREIMELCFVIRTMARHRRDGKIQVTFGELFDRYVRISDKVVGILMRARKHGLVHFEGEMLWQGKDDHVVITLLEGAMARAEEHIYREIMELCFVIRTMARHRRDGKIQVTFGELFDRYVRISDKVVGILMRARKHGLVHFEGEMLWQGKDDHVVITLLEGAMARAEEHIYREIMELCFVIRTMARHRRDGKIQVTFGELFDRYVRISDKVVGILMRARKHGLVHFEGEMLWQGKDDHVVITLLEGAMARAEEHIYREIMELCFVIRTMARHRRDGKIQVTFGELFDRYVRISDKVVGILMRARKHGLVHFEGEMLWQGKDDHVVITLLEGAMARAEEHIYREIMELCFVIRTMARHRRDGKIQVTFGELFDRYVRISDKVVGILMRARKHGLVHFEGEMLWQGKDDHVVITLLEGAMARAEEHIYREIMELCFVIRTMARHRRDGKIQVTFGELFDRYVRISDKVVGILMRARKHGLVHFEGEMLWQGKDDHVVITLLEGAMARAEEHIYREIMELCFVIRTMARHRRDGKIQVTFGELFDRYVRISDKVVGILMRARKHGLVHFEGEMLWQGKDDHVVITLLEGAMARAEEHIYREIMELCFVIRTMARHRRDGKIQVTFGELFDRYVRISDKVVGILMRARKHGLVHFEGEMLWQGKDDHVVITLLEGAMARAEEHIYREIMELCFVIRTMARHRRDGKIQVTFGELFDRYVRISDKVVGILMRARKHGLVHFEGEMLWQGKDDHVVITLLEGAMARAEEHIYREIMELCFVIRTMARHRRDGKIQVTFGELFDRYVRISDKVVGILMRARKHGLVHFEGEMLWQGKDDHVVITLLEGAMARAEEHIYREIMELCFVIRTMARHRRDGKIQVTFGELFDRYVRISDKVVGILMRARKHGLVHFEGEMLWQGKDDHVVITLLEGAMARAEEHIYREIMELCFVIRTMARHRRDGKIQVTFGELFDRYVRISDKVVGILMRARKHGLVHFEGEMLWQGKDDHVVITLLEGAMARAEEHIYREIMELCFVIRTMARHRRDGKIQVTFGELFDRYVRISDKVVGILMRARKHGLVHFEGEMLWQGKDDHVVITLLEGAMARAEEHIYREIMELCFVIRTMARHRRDGKIQVTFGELFDRYVRISDKVVGILMRARKHGLVHFEGEMLWQGKDDHVVITLLE